Protein 6ZK3 (pdb70)

Structure (mmCIF, N/CA/C/O backbone):
data_6ZK3
#
_entry.id   6ZK3
#
_cell.length_a   94.810
_cell.length_b   86.710
_cell.length_c   131.910
_cell.angle_alpha   90.000
_cell.angle_beta   99.440
_cell.angle_gamma   90.000
#
_symmetry.space_group_name_H-M   'P 1 21 1'
#
loop_
_entity.id
_entity.type
_entity.pdbx_description
1 polymer 'Pyrimidine-specific ribonucleoside hydrolase rihA'
2 non-polymer 'CALCIUM ION'
3 non-polymer alpha-D-ribofuranose
4 non-polymer 1,2-ETHANEDIOL
5 non-polymer 'TRIETHYLENE GLYCOL'
6 non-polymer DI(HYDROXYETHYL)ETHER
7 water water
#
loop_
_atom_site.group_PDB
_atom_site.id
_atom_site.type_symbol
_atom_site.label_atom_id
_atom_site.label_alt_id
_atom_site.label_comp_id
_atom_site.label_asym_id
_atom_site.label_entity_id
_atom_site.label_seq_id
_atom_site.pdbx_PDB_ins_code
_atom_site.Cartn_x
_atom_site.Cartn_y
_atom_site.Cartn_z
_atom_site.occupancy
_atom_site.B_iso_or_equiv
_atom_site.auth_seq_id
_atom_site.auth_comp_id
_atom_site.auth_asym_id
_atom_site.auth_atom_id
_atom_site.pdbx_PDB_model_num
ATOM 1 N N . GLN A 1 25 ? 13.592 22.130 36.451 1.00 52.48 7 GLN A N 1
ATOM 2 C CA . GLN A 1 25 ? 12.254 21.687 36.842 1.00 52.47 7 GLN A CA 1
ATOM 3 C C . GLN A 1 25 ? 12.187 20.200 37.211 1.00 52.84 7 GLN A C 1
ATOM 4 O O . GLN A 1 25 ? 11.586 19.882 38.235 1.00 52.98 7 GLN A O 1
ATOM 6 N N . ILE A 1 26 ? 12.772 19.289 36.385 1.00 45.71 8 ILE A N 1
ATOM 7 C CA . ILE A 1 26 ? 12.719 17.853 36.693 1.00 43.73 8 ILE A CA 1
ATOM 8 C C . ILE A 1 26 ? 14.032 17.345 37.330 1.00 42.19 8 ILE A C 1
ATOM 9 O O . ILE A 1 26 ? 15.044 18.051 37.283 1.00 41.69 8 ILE A O 1
ATOM 14 N N . ARG A 1 27 ? 13.986 16.132 37.939 1.00 35.11 9 ARG A N 1
ATOM 15 C CA . ARG A 1 27 ? 15.126 15.467 38.578 1.00 33.82 9 ARG A CA 1
ATOM 16 C C . ARG A 1 27 ? 16.162 15.110 37.525 1.00 35.15 9 ARG A C 1
ATOM 17 O O . ARG A 1 27 ? 15.825 14.533 36.479 1.00 33.76 9 ARG A O 1
ATOM 25 N N . ARG A 1 28 ? 17.421 15.445 37.823 1.00 29.28 10 ARG A N 1
ATOM 26 C CA . ARG A 1 28 ? 18.548 15.208 36.937 1.00 27.75 10 ARG A CA 1
ATOM 27 C C . ARG A 1 28 ? 19.414 14.045 37.435 1.00 30.55 10 ARG A C 1
ATOM 28 O O . ARG A 1 28 ? 19.789 14.042 38.597 1.00 31.75 10 ARG A O 1
ATOM 36 N N . ASP A 1 29 ? 19.696 13.050 36.568 1.00 25.41 11 ASP A N 1
ATOM 37 C CA . ASP A 1 29 ? 20.571 11.905 36.849 1.00 24.85 11 ASP A CA 1
ATOM 38 C C . ASP A 1 29 ? 22.018 12.266 36.492 1.00 24.75 11 ASP A C 1
ATOM 39 O O . ASP A 1 29 ? 22.271 12.736 35.378 1.00 22.49 11 ASP A O 1
ATOM 44 N N . LYS A 1 30 ? 22.966 12.051 37.445 1.00 21.22 12 LYS A N 1
ATOM 45 C CA . LYS A 1 30 ? 24.379 12.369 37.215 1.00 19.30 12 LYS A CA 1
ATOM 46 C C . LYS A 1 30 ? 25.010 11.422 36.209 1.00 21.96 12 LYS A C 1
ATOM 47 O O . LYS A 1 30 ? 24.814 10.207 36.275 1.00 21.23 12 LYS A O 1
ATOM 53 N N . LEU A 1 31 ? 25.773 11.994 35.277 1.00 18.02 13 LEU A N 1
ATOM 54 C CA . LEU A 1 31 ? 26.390 11.225 34.226 1.00 17.06 13 LEU A CA 1
ATOM 55 C C . LEU A 1 31 ? 27.776 11.753 33.913 1.00 20.21 13 LEU A C 1
ATOM 56 O O . LEU A 1 31 ? 27.951 12.959 33.765 1.00 19.96 13 LEU A O 1
ATOM 61 N N . ILE A 1 32 ? 28.737 10.822 33.749 1.00 16.18 14 ILE A N 1
ATOM 62 C CA . ILE A 1 32 ? 30.076 11.128 33.258 1.00 15.50 14 ILE A CA 1
ATOM 63 C C . ILE A 1 32 ? 30.130 10.481 31.867 1.00 19.82 14 ILE A C 1
ATOM 64 O O . ILE A 1 32 ? 29.759 9.304 31.712 1.00 19.24 14 ILE A O 1
ATOM 69 N N . ILE A 1 33 ? 30.586 11.229 30.866 1.00 17.13 15 ILE A N 1
ATOM 70 C CA . ILE A 1 33 ? 30.746 10.663 29.518 1.00 16.34 15 ILE A CA 1
ATOM 71 C C . ILE A 1 33 ? 32.224 10.481 29.244 1.00 19.80 15 ILE A C 1
ATOM 72 O O . ILE A 1 33 ? 32.959 11.463 29.292 1.00 20.86 15 ILE A O 1
ATOM 77 N N . ASP A 1 34 ? 32.662 9.221 28.975 1.00 16.24 16 ASP A N 1
ATOM 78 C CA . ASP A 1 34 ? 34.052 8.884 28.646 1.00 15.63 16 ASP A CA 1
ATOM 79 C C . ASP A 1 34 ? 34.052 8.748 27.129 1.00 19.87 16 ASP A C 1
ATOM 80 O O . ASP A 1 34 ? 33.269 7.983 26.577 1.00 18.72 16 ASP A O 1
ATOM 85 N N . THR A 1 35 ? 34.856 9.563 26.437 1.00 18.02 17 THR A N 1
ATOM 86 C CA . THR A 1 35 ? 34.659 9.732 25.007 1.00 16.30 17 THR A CA 1
ATOM 87 C C . THR A 1 35 ? 35.915 10.076 24.216 1.00 18.70 17 THR A C 1
ATOM 88 O O . THR A 1 35 ? 36.855 10.678 24.758 1.00 17.44 17 THR A O 1
ATOM 92 N N . ASP A 1 36 ? 35.880 9.779 22.902 1.00 15.72 18 ASP A N 1
ATOM 93 C CA . ASP A 1 36 ? 36.978 10.082 21.972 1.00 14.85 18 ASP A CA 1
ATOM 94 C C . ASP A 1 36 ? 36.391 10.960 20.847 1.00 19.22 18 ASP A C 1
ATOM 95 O O . ASP A 1 36 ? 36.336 10.514 19.698 1.00 17.36 18 ASP A O 1
ATOM 100 N N . PRO A 1 37 ? 35.915 12.194 21.148 1.00 16.95 19 PRO A N 1
ATOM 101 C CA . PRO A 1 37 ? 35.231 12.975 20.100 1.00 16.07 19 PRO A CA 1
ATOM 102 C C . PRO A 1 37 ? 36.120 13.412 18.946 1.00 20.58 19 PRO A C 1
ATOM 103 O O . PRO A 1 37 ? 37.079 14.140 19.184 1.00 20.69 19 PRO A O 1
ATOM 107 N N . GLY A 1 38 ? 35.815 12.987 17.703 1.00 17.89 20 GLY A N 1
ATOM 108 C CA . GLY A 1 38 ? 34.754 12.054 17.318 1.00 16.17 20 GLY A CA 1
ATOM 109 C C . GLY A 1 38 ? 33.458 12.720 16.918 1.00 18.27 20 GLY A C 1
ATOM 110 O O . GLY A 1 38 ? 32.898 13.497 17.699 1.00 17.01 20 GLY A O 1
ATOM 111 N N . ILE A 1 39 ? 32.966 12.411 15.707 1.00 14.81 21 ILE A N 1
ATOM 112 C CA . ILE A 1 39 ? 31.757 13.032 15.152 1.00 15.43 21 ILE A CA 1
ATOM 113 C C . ILE A 1 39 ? 30.503 12.573 15.884 1.00 17.90 21 ILE A C 1
ATOM 114 O O . ILE A 1 39 ? 29.723 13.421 16.302 1.00 17.88 21 ILE A O 1
ATOM 119 N N . ASP A 1 40 ? 30.272 11.253 15.995 1.00 16.17 22 ASP A N 1
ATOM 120 C CA . ASP A 1 40 ? 29.078 10.773 16.707 1.00 17.13 22 ASP A CA 1
ATOM 121 C C . ASP A 1 40 ? 29.192 11.008 18.212 1.00 19.65 22 ASP A C 1
ATOM 122 O O . ASP A 1 40 ? 28.176 11.276 18.852 1.00 17.73 22 ASP A O 1
ATOM 127 N N . ASP A 1 41 ? 30.419 10.982 18.781 1.00 16.28 23 ASP A N 1
ATOM 128 C CA . ASP A 1 41 ? 30.598 11.369 20.199 1.00 15.70 23 ASP A CA 1
ATOM 129 C C . ASP A 1 41 ? 30.128 12.840 20.369 1.00 17.68 23 ASP A C 1
ATOM 130 O O . ASP A 1 41 ? 29.423 13.144 21.315 1.00 16.29 23 ASP A O 1
ATOM 135 N N . SER A 1 42 ? 30.537 13.746 19.444 1.00 16.01 24 SER A N 1
ATOM 136 C CA . SER A 1 42 ? 30.171 15.167 19.509 1.00 16.07 24 SER A CA 1
ATOM 137 C C . SER A 1 42 ? 28.670 15.365 19.464 1.00 20.18 24 SER A C 1
ATOM 138 O O . SER A 1 42 ? 28.130 16.152 20.247 1.00 18.03 24 SER A O 1
ATOM 141 N N . MET A 1 43 ? 27.994 14.629 18.565 1.00 18.81 25 MET A N 1
ATOM 142 C CA . MET A 1 43 ? 26.532 14.667 18.445 1.00 20.03 25 MET A CA 1
ATOM 143 C C . MET A 1 43 ? 25.928 14.254 19.800 1.00 21.17 25 MET A C 1
ATOM 144 O O . MET A 1 43 ? 25.050 14.932 20.299 1.00 20.02 25 MET A O 1
ATOM 149 N N . THR A 1 44 ? 26.438 13.154 20.396 1.00 16.55 26 THR A N 1
ATOM 150 C CA . THR A 1 44 ? 25.931 12.618 21.667 1.00 16.56 26 THR A CA 1
ATOM 151 C C . THR A 1 44 ? 26.112 13.609 22.809 1.00 20.52 26 THR A C 1
ATOM 152 O O . THR A 1 44 ? 25.189 13.788 23.602 1.00 21.16 26 THR A O 1
ATOM 156 N N . ILE A 1 45 ? 27.308 14.205 22.922 1.00 16.65 27 ILE A N 1
ATOM 157 C CA . ILE A 1 45 ? 27.614 15.177 23.984 1.00 16.69 27 ILE A CA 1
ATOM 158 C C . ILE A 1 45 ? 26.681 16.388 23.892 1.00 20.23 27 ILE A C 1
ATOM 159 O O . ILE A 1 45 ? 26.142 16.811 24.908 1.00 19.83 27 ILE A O 1
ATOM 164 N N . LEU A 1 46 ? 26.472 16.920 22.672 1.00 17.45 28 LEU A N 1
ATOM 165 C CA . LEU A 1 46 ? 25.576 18.063 22.489 1.00 18.03 28 LEU A CA 1
ATOM 166 C C . LEU A 1 46 ? 24.121 17.689 22.805 1.00 22.31 28 LEU A C 1
ATOM 167 O O . LEU A 1 46 ? 23.416 18.494 23.406 1.00 23.05 28 LEU A O 1
ATOM 172 N N . MET A 1 47 ? 23.700 16.445 22.494 1.00 18.93 29 MET A N 1
ATOM 173 C CA . MET A 1 47 ? 22.365 15.938 22.862 1.00 18.97 29 MET A CA 1
ATOM 174 C C . MET A 1 47 ? 22.262 15.871 24.392 1.00 23.26 29 MET A C 1
ATOM 175 O O . MET A 1 47 ? 21.252 16.277 24.962 1.00 24.34 29 MET A O 1
ATOM 180 N N . ALA A 1 48 ? 23.302 15.330 25.045 1.00 19.52 30 ALA A N 1
ATOM 181 C CA . ALA A 1 48 ? 23.315 15.151 26.497 1.00 20.10 30 ALA A CA 1
ATOM 182 C C . ALA A 1 48 ? 23.230 16.490 27.217 1.00 23.55 30 ALA A C 1
ATOM 183 O O . ALA A 1 48 ? 22.489 16.596 28.180 1.00 24.44 30 ALA A O 1
ATOM 185 N N . PHE A 1 49 ? 23.918 17.540 26.717 1.00 21.69 31 PHE A N 1
ATOM 186 C CA . PHE A 1 49 ? 23.817 18.869 27.338 1.00 23.18 31 PHE A CA 1
ATOM 187 C C . PHE A 1 49 ? 22.397 19.459 27.204 1.00 27.26 31 PHE A C 1
ATOM 188 O O . PHE A 1 49 ? 22.020 20.326 27.993 1.00 28.52 31 PHE A O 1
ATOM 196 N N . ARG A 1 50 ? 21.605 18.977 26.215 1.00 23.71 32 ARG A N 1
ATOM 197 C CA . ARG A 1 50 ? 20.232 19.466 25.986 1.00 25.44 32 ARG A CA 1
ATOM 198 C C . ARG A 1 50 ? 19.162 18.652 26.722 1.00 29.23 32 ARG A C 1
ATOM 199 O O . ARG A 1 50 ? 18.031 19.130 26.869 1.00 28.24 32 ARG A O 1
ATOM 207 N N . ALA A 1 51 ? 19.497 17.423 27.152 1.00 23.66 33 ALA A N 1
ATOM 208 C CA . ALA A 1 51 ? 18.559 16.536 27.831 1.00 22.85 33 ALA A CA 1
ATOM 209 C C . ALA A 1 51 ? 18.263 17.057 29.234 1.00 27.24 33 ALA A C 1
ATOM 210 O O . ALA A 1 51 ? 19.160 17.127 30.069 1.00 26.64 33 ALA A O 1
ATOM 212 N N . PRO A 1 52 ? 17.013 17.461 29.513 1.00 26.40 34 PRO A N 1
ATOM 213 C CA . PRO A 1 52 ? 16.726 18.029 30.841 1.00 27.07 34 PRO A CA 1
ATOM 214 C C . PRO A 1 52 ? 16.850 17.065 32.023 1.00 29.03 34 PRO A C 1
ATOM 215 O O . PRO A 1 52 ? 16.989 17.537 33.150 1.00 30.12 34 PRO A O 1
ATOM 219 N N . SER A 1 53 ? 16.795 15.740 31.789 1.00 23.67 35 SER A N 1
ATOM 220 C CA . SER A 1 53 ? 16.873 14.762 32.874 1.00 23.15 35 SER A CA 1
ATOM 221 C C . SER A 1 53 ? 18.312 14.352 33.199 1.00 26.41 35 SER A C 1
ATOM 222 O O . SER A 1 53 ? 18.519 13.498 34.055 1.00 26.48 35 SER A O 1
ATOM 225 N N . VAL A 1 54 ? 19.300 14.965 32.531 1.00 23.39 36 VAL A N 1
ATOM 226 C CA . VAL A 1 54 ? 20.705 14.616 32.724 1.00 22.49 36 VAL A CA 1
ATOM 227 C C . VAL A 1 54 ? 21.497 15.763 33.338 1.00 25.22 36 VAL A C 1
ATOM 228 O O . VAL A 1 54 ? 21.333 16.913 32.927 1.00 25.16 36 VAL A O 1
ATOM 232 N N . GLU A 1 55 ? 22.417 15.429 34.264 1.00 21.84 37 GLU A N 1
ATOM 233 C CA . GLU A 1 55 ? 23.377 16.385 34.796 1.00 21.25 37 GLU A CA 1
ATOM 234 C C . GLU A 1 55 ? 24.742 15.831 34.426 1.00 23.28 37 GLU A C 1
ATOM 235 O O . GLU A 1 55 ? 25.191 14.837 35.014 1.00 22.08 37 GLU A O 1
ATOM 241 N N . ILE A 1 56 ? 25.393 16.465 33.435 1.00 19.52 38 ILE A N 1
ATOM 242 C CA . ILE A 1 56 ? 26.732 16.047 33.022 1.00 19.99 38 ILE A CA 1
ATOM 243 C C . ILE A 1 56 ? 27.709 16.542 34.063 1.00 24.16 38 ILE A C 1
ATOM 244 O O . ILE A 1 56 ? 27.902 17.745 34.204 1.00 24.99 38 ILE A O 1
ATOM 249 N N . ILE A 1 57 ? 28.310 15.629 34.817 1.00 21.89 39 ILE A N 1
ATOM 250 C CA . ILE A 1 57 ? 29.231 16.080 35.861 1.00 23.94 39 ILE A CA 1
ATOM 251 C C . ILE A 1 57 ? 30.684 16.148 35.340 1.00 24.87 39 ILE A C 1
ATOM 252 O O . ILE A 1 57 ? 31.525 16.773 35.968 1.00 25.14 39 ILE A O 1
ATOM 257 N N . GLY A 1 58 ? 30.932 15.596 34.160 1.00 20.59 40 GLY A N 1
ATOM 258 C CA . GLY A 1 58 ? 32.241 15.725 33.530 1.00 19.30 40 GLY A CA 1
ATOM 259 C C . GLY A 1 58 ? 32.363 14.922 32.257 1.00 21.54 40 GLY A C 1
ATOM 260 O O . GLY A 1 58 ? 31.577 13.995 32.010 1.00 19.78 40 GLY A O 1
ATOM 261 N N . LEU A 1 59 ? 33.359 15.276 31.447 1.00 17.82 41 LEU A N 1
ATOM 262 C CA . LEU A 1 59 ? 33.723 14.556 30.234 1.00 16.65 41 LEU A CA 1
ATOM 263 C C . LEU A 1 59 ? 35.120 14.013 30.484 1.00 20.57 41 LEU A C 1
ATOM 264 O O . LEU A 1 59 ? 35.988 14.744 30.972 1.00 21.63 41 LEU A O 1
ATOM 269 N N . THR A 1 60 ? 35.324 12.731 30.222 1.00 15.82 42 THR A N 1
ATOM 270 C CA . THR A 1 60 ? 36.662 12.132 30.416 1.00 15.40 42 THR A CA 1
ATOM 271 C C . THR A 1 60 ? 37.081 11.694 29.052 1.00 19.15 42 THR A C 1
ATOM 272 O O . THR A 1 60 ? 36.274 11.112 28.334 1.00 20.69 42 THR A O 1
ATOM 276 N N . THR A 1 61 ? 38.320 11.972 28.658 1.00 14.81 43 THR A N 1
ATOM 277 C CA . THR A 1 61 ? 38.696 11.718 27.264 1.00 14.63 43 THR A CA 1
ATOM 278 C C . THR A 1 61 ? 39.641 10.572 27.059 1.00 17.21 43 THR A C 1
ATOM 279 O O . THR A 1 61 ? 40.441 10.253 27.923 1.00 16.38 43 THR A O 1
ATOM 283 N N . ILE A 1 62 ? 39.561 9.965 25.865 1.00 14.67 44 ILE A N 1
ATOM 284 C CA . ILE A 1 62 ? 40.373 8.804 25.490 1.00 13.95 44 ILE A CA 1
ATOM 285 C C . ILE A 1 62 ? 40.660 8.888 23.996 1.00 17.52 44 ILE A C 1
ATOM 286 O O . ILE A 1 62 ? 39.994 9.643 23.282 1.00 16.63 44 ILE A O 1
ATOM 291 N N . PHE A 1 63 ? 41.660 8.130 23.523 1.00 14.41 45 PHE A N 1
ATOM 292 C CA . PHE A 1 63 ? 42.016 8.091 22.100 1.00 14.92 45 PHE A CA 1
ATOM 293 C C . PHE A 1 63 ? 41.008 7.214 21.339 1.00 18.69 45 PHE A C 1
ATOM 294 O O . PHE A 1 63 ? 40.192 6.553 21.980 1.00 17.84 45 PHE A O 1
ATOM 302 N N . GLY A 1 64 ? 41.196 7.087 20.018 1.00 16.78 46 GLY A N 1
ATOM 303 C CA . GLY A 1 64 ? 40.397 6.192 19.183 1.00 17.32 46 GLY A CA 1
ATOM 304 C C . GLY A 1 64 ? 40.117 6.827 17.840 1.00 20.11 46 GLY A C 1
ATOM 305 O O . GLY A 1 64 ? 40.779 6.529 16.846 1.00 20.07 46 GLY A O 1
ATOM 306 N N . ASN A 1 65 ? 39.143 7.723 17.814 1.00 15.99 47 ASN A N 1
ATOM 307 C CA . ASN A 1 65 ? 38.778 8.482 16.623 1.00 16.60 47 ASN A CA 1
ATOM 308 C C . ASN A 1 65 ? 39.830 9.527 16.311 1.00 20.40 47 ASN A C 1
ATOM 309 O O . ASN A 1 65 ? 39.925 9.993 15.168 1.00 20.48 47 ASN A O 1
ATOM 314 N N . VAL A 1 66 ? 40.606 9.906 17.345 1.00 17.01 48 VAL A N 1
ATOM 315 C CA . VAL A 1 66 ? 41.618 10.970 17.293 1.00 16.33 48 VAL A CA 1
ATOM 316 C C . VAL A 1 66 ? 42.545 10.694 18.506 1.00 19.27 48 VAL A C 1
ATOM 317 O O . VAL A 1 66 ? 42.157 9.947 19.403 1.00 17.91 48 VAL A O 1
ATOM 321 N N . ASP A 1 67 ? 43.749 11.279 18.531 1.00 18.89 49 ASP A N 1
ATOM 322 C CA . ASP A 1 67 ? 44.614 11.063 19.690 1.00 18.38 49 ASP A CA 1
ATOM 323 C C . ASP A 1 67 ? 43.958 11.671 20.944 1.00 19.41 49 ASP A C 1
ATOM 324 O O . ASP A 1 67 ? 43.074 12.515 20.814 1.00 17.55 49 ASP A O 1
ATOM 329 N N . THR A 1 68 ? 44.350 11.218 22.144 1.00 18.16 50 THR A N 1
ATOM 330 C CA . THR A 1 68 ? 43.734 11.749 23.375 1.00 16.74 50 THR A CA 1
ATOM 331 C C . THR A 1 68 ? 43.809 13.274 23.475 1.00 19.76 50 THR A C 1
ATOM 332 O O . THR A 1 68 ? 42.834 13.886 23.887 1.00 18.41 50 THR A O 1
ATOM 336 N N . LYS A 1 69 ? 44.941 13.876 23.103 1.00 17.31 51 LYS A N 1
ATOM 337 C CA . LYS A 1 69 ? 45.077 15.339 23.157 1.00 18.44 51 LYS A CA 1
ATOM 338 C C . LYS A 1 69 ? 44.027 16.006 22.265 1.00 20.85 51 LYS A C 1
ATOM 339 O O . LYS A 1 69 ? 43.439 16.994 22.688 1.00 20.39 51 LYS A O 1
ATOM 345 N N . GLY A 1 70 ? 43.765 15.428 21.089 1.00 16.72 52 GLY A N 1
ATOM 346 C CA . GLY A 1 70 ? 42.745 15.924 20.163 1.00 17.23 52 GLY A CA 1
ATOM 347 C C . GLY A 1 70 ? 41.344 15.755 20.711 1.00 19.78 52 GLY A C 1
ATOM 348 O O . GLY A 1 70 ? 40.476 16.614 20.495 1.00 19.26 52 GLY A O 1
ATOM 349 N N . ALA A 1 71 ? 41.110 14.644 21.417 1.00 15.70 53 ALA A N 1
ATOM 350 C CA . ALA A 1 71 ? 39.810 14.370 22.043 1.00 15.72 53 ALA A CA 1
ATOM 351 C C . ALA A 1 71 ? 39.545 15.391 23.142 1.00 18.97 53 ALA A C 1
ATOM 352 O O . ALA A 1 71 ? 38.428 15.911 23.252 1.00 17.14 53 ALA A O 1
ATOM 354 N N . THR A 1 72 ? 40.592 15.716 23.948 1.00 15.94 54 THR A N 1
ATOM 355 C CA . THR A 1 72 ? 40.461 16.721 25.023 1.00 13.98 54 THR A CA 1
ATOM 356 C C . THR A 1 72 ? 40.133 18.080 24.430 1.00 17.69 54 THR A C 1
ATOM 357 O O . THR A 1 72 ? 39.232 18.766 24.920 1.00 17.70 54 THR A O 1
ATOM 361 N N . ARG A 1 73 ? 40.826 18.442 23.341 1.00 16.67 55 ARG A N 1
ATOM 362 C CA . ARG A 1 73 ? 40.593 19.709 22.644 1.00 17.33 55 ARG A CA 1
ATOM 363 C C . ARG A 1 73 ? 39.131 19.796 22.198 1.00 18.53 55 ARG A C 1
ATOM 364 O O . ARG A 1 73 ? 38.481 20.801 22.474 1.00 18.05 55 ARG A O 1
ATOM 372 N N . ASN A 1 74 ? 38.608 18.732 21.539 1.00 17.33 56 ASN A N 1
ATOM 373 C CA . ASN A 1 74 ? 37.205 18.704 21.105 1.00 17.21 56 ASN A CA 1
ATOM 374 C C . ASN A 1 74 ? 36.242 18.739 22.254 1.00 19.70 56 ASN A C 1
ATOM 375 O O . ASN A 1 74 ? 35.220 19.396 22.141 1.00 18.79 56 ASN A O 1
ATOM 380 N N . ALA A 1 75 ? 36.522 18.000 23.327 1.00 18.32 57 ALA A N 1
ATOM 381 C CA . ALA A 1 75 ? 35.626 17.991 24.496 1.00 18.77 57 ALA A CA 1
ATOM 382 C C . ALA A 1 75 ? 35.525 19.384 25.125 1.00 20.98 57 ALA A C 1
ATOM 383 O O . ALA A 1 75 ? 34.430 19.831 25.445 1.00 19.87 57 ALA A O 1
ATOM 385 N N . LEU A 1 76 ? 36.663 20.097 25.253 1.00 18.79 58 LEU A N 1
ATOM 386 C CA . LEU A 1 76 ? 36.641 21.454 25.811 1.00 17.01 58 LEU A CA 1
ATOM 387 C C . LEU A 1 76 ? 35.840 22.387 24.895 1.00 21.20 58 LEU A C 1
ATOM 388 O O . LEU A 1 76 ? 35.022 23.166 25.375 1.00 20.43 58 LEU A O 1
ATOM 393 N N . LEU A 1 77 ? 36.026 22.243 23.564 1.00 18.36 59 LEU A N 1
ATOM 394 C CA . LEU A 1 77 ? 35.283 23.046 22.595 1.00 18.50 59 LEU A CA 1
ATOM 395 C C . LEU A 1 77 ? 33.778 22.752 22.633 1.00 21.92 59 LEU A C 1
ATOM 396 O O . LEU A 1 77 ? 32.978 23.676 22.461 1.00 22.93 59 LEU A O 1
ATOM 401 N N . LEU A 1 78 ? 33.384 21.494 22.888 1.00 19.19 60 LEU A N 1
ATOM 402 C CA . LEU A 1 78 ? 31.955 21.148 22.977 1.00 18.54 60 LEU A CA 1
ATOM 403 C C . LEU A 1 78 ? 31.325 21.774 24.205 1.00 21.89 60 LEU A C 1
ATOM 404 O O . LEU A 1 78 ? 30.177 22.235 24.130 1.00 21.51 60 LEU A O 1
ATOM 409 N N . CYS A 1 79 ? 32.059 21.797 25.343 1.00 19.57 61 CYS A N 1
ATOM 410 C CA . CYS A 1 79 ? 31.550 22.447 26.560 1.00 20.02 61 CYS A CA 1
ATOM 411 C C . CYS A 1 79 ? 31.325 23.928 26.287 1.00 24.73 61 CYS A C 1
ATOM 412 O O . CYS A 1 79 ? 30.303 24.468 26.705 1.00 24.95 61 CYS A O 1
ATOM 415 N N . GLU A 1 80 ? 32.250 24.566 25.549 1.00 21.78 62 GLU A N 1
ATOM 416 C CA . GLU A 1 80 ? 32.122 25.986 25.191 1.00 22.64 62 GLU A CA 1
ATOM 417 C C . GLU A 1 80 ? 30.929 26.205 24.253 1.00 25.38 62 GLU A C 1
ATOM 418 O O . GLU A 1 80 ? 30.144 27.132 24.453 1.00 24.80 62 GLU A O 1
ATOM 424 N N . ARG A 1 81 ? 30.784 25.334 23.238 1.00 22.62 63 ARG A N 1
ATOM 425 C CA . ARG A 1 81 ? 29.694 25.422 22.250 1.00 21.52 63 ARG A CA 1
ATOM 426 C C . ARG A 1 81 ? 28.327 25.223 22.904 1.00 23.90 63 ARG A C 1
ATOM 427 O O . ARG A 1 81 ? 27.350 25.858 22.508 1.00 24.74 63 ARG A O 1
ATOM 435 N N . ALA A 1 82 ? 28.261 24.360 23.920 1.00 21.20 64 ALA A N 1
ATOM 436 C CA . ALA A 1 82 ? 27.010 24.083 24.633 1.00 21.35 64 ALA A CA 1
ATOM 437 C C . ALA A 1 82 ? 26.667 25.167 25.671 1.00 28.75 64 ALA A C 1
ATOM 438 O O . ALA A 1 82 ? 25.583 25.137 26.251 1.00 29.91 64 ALA A O 1
ATOM 440 N N . GLY A 1 83 ? 27.589 26.100 25.886 1.00 25.91 65 GLY A N 1
ATOM 441 C CA . GLY A 1 83 ? 27.404 27.194 26.834 1.00 26.77 65 GLY A CA 1
ATOM 442 C C . GLY A 1 83 ? 27.658 26.793 28.272 1.00 32.04 65 GLY A C 1
ATOM 443 O O . GLY A 1 83 ? 27.114 27.420 29.189 1.00 32.14 65 GLY A O 1
ATOM 444 N N . CYS A 1 84 ? 28.483 25.740 28.487 1.00 27.87 66 CYS A N 1
ATOM 445 C CA . CYS A 1 84 ? 28.826 25.228 29.822 1.00 29.83 66 CYS A CA 1
ATOM 446 C C . CYS A 1 84 ? 30.354 25.003 29.944 1.00 30.51 66 CYS A C 1
ATOM 447 O O . CYS A 1 84 ? 30.773 23.872 30.212 1.00 26.65 66 CYS A O 1
ATOM 450 N N . PRO A 1 85 ? 31.198 26.064 29.817 1.00 28.78 67 PRO A N 1
ATOM 451 C CA . PRO A 1 85 ? 32.659 25.858 29.896 1.00 28.25 67 PRO A CA 1
ATOM 452 C C . PRO A 1 85 ? 33.185 25.455 31.270 1.00 31.76 67 PRO A C 1
ATOM 453 O O . PRO A 1 85 ? 34.359 25.084 31.388 1.00 31.80 67 PRO A O 1
ATOM 457 N N . GLU A 1 86 ? 32.311 25.487 32.287 1.00 28.17 68 GLU A N 1
ATOM 458 C CA . GLU A 1 86 ? 32.619 25.106 33.662 1.00 28.51 68 GLU A CA 1
ATOM 459 C C . GLU A 1 86 ? 32.551 23.585 33.870 1.00 30.55 68 GLU A C 1
ATOM 460 O O . GLU A 1 86 ? 33.056 23.102 34.884 1.00 30.01 68 GLU A O 1
ATOM 466 N N . VAL A 1 87 ? 31.933 22.832 32.916 1.00 25.06 69 VAL A N 1
ATOM 467 C CA . VAL A 1 87 ? 31.837 21.366 33.013 1.00 22.45 69 VAL A CA 1
ATOM 468 C C . VAL A 1 87 ? 33.261 20.803 32.903 1.00 24.73 69 VAL A C 1
ATOM 469 O O . VAL A 1 87 ? 33.932 21.077 31.916 1.00 25.51 69 VAL A O 1
ATOM 473 N N . PRO A 1 88 ? 33.749 20.070 33.922 1.00 21.76 70 PRO A N 1
ATOM 474 C CA . PRO A 1 88 ? 35.145 19.614 33.872 1.00 22.31 70 PRO A CA 1
ATOM 475 C C . PRO A 1 88 ? 35.430 18.626 32.750 1.00 22.19 70 PRO A C 1
ATOM 476 O O . PRO A 1 88 ? 34.606 17.766 32.454 1.00 21.54 70 PRO A O 1
ATOM 480 N N . VAL A 1 89 ? 36.602 18.776 32.129 1.00 18.25 71 VAL A N 1
ATOM 481 C CA . VAL A 1 89 ? 37.104 17.849 31.136 1.00 17.19 71 VAL A CA 1
ATOM 482 C C . VAL A 1 89 ? 38.393 17.255 31.718 1.00 21.31 71 VAL A C 1
ATOM 483 O O . VAL A 1 89 ? 39.327 17.999 32.025 1.00 20.73 71 VAL A O 1
ATOM 487 N N . ALA A 1 90 ? 38.412 15.925 31.931 1.00 18.21 72 ALA A N 1
ATOM 488 C CA . ALA A 1 90 ? 39.583 15.273 32.501 1.00 18.39 72 ALA A CA 1
ATOM 489 C C . ALA A 1 90 ? 40.218 14.403 31.416 1.00 20.85 72 ALA A C 1
ATOM 490 O O . ALA A 1 90 ? 39.572 13.485 30.886 1.00 19.35 72 ALA A O 1
ATOM 492 N N . GLU A 1 91 ? 41.490 14.678 31.112 1.00 17.94 73 GLU A N 1
ATOM 493 C CA . GLU A 1 91 ? 42.208 13.937 30.085 1.00 17.96 73 GLU A CA 1
ATOM 494 C C . GLU A 1 91 ? 42.620 12.561 30.579 1.00 20.58 73 GLU A C 1
ATOM 495 O O . GLU A 1 91 ? 43.215 12.429 31.654 1.00 18.33 73 GLU A O 1
ATOM 501 N N . GLY A 1 92 ? 42.354 11.564 29.750 1.00 17.22 74 GLY A N 1
ATOM 502 C CA . GLY A 1 92 ? 42.673 10.184 30.090 1.00 16.65 74 GLY A CA 1
ATOM 503 C C . GLY A 1 92 ? 43.964 9.675 29.488 1.00 20.24 74 GLY A C 1
ATOM 504 O O . GLY A 1 92 ? 44.868 10.444 29.144 1.00 19.49 74 GLY A O 1
ATOM 505 N N . SER A 1 93 ? 44.056 8.361 29.397 1.00 18.35 75 SER A N 1
ATOM 506 C CA . SER A 1 93 ? 45.257 7.686 28.912 1.00 17.30 75 SER A CA 1
ATOM 507 C C . SER A 1 93 ? 45.541 8.041 27.454 1.00 20.46 75 SER A C 1
ATOM 508 O O . SER A 1 93 ? 44.611 8.188 26.660 1.00 20.11 75 SER A O 1
ATOM 511 N N . HIS A 1 94 ? 46.834 8.172 27.108 1.00 19.07 76 HIS A N 1
ATOM 512 C CA . HIS A 1 94 ? 47.260 8.443 25.732 1.00 20.09 76 HIS A CA 1
ATOM 513 C C . HIS A 1 94 ? 47.477 7.158 24.940 1.00 20.40 76 HIS A C 1
ATOM 514 O O . HIS A 1 94 ? 47.677 7.220 23.730 1.00 18.82 76 HIS A O 1
ATOM 521 N N . GLU A 1 95 ? 47.447 6.004 25.612 1.00 16.59 77 GLU A N 1
ATOM 522 C CA . GLU A 1 95 ? 47.705 4.713 24.969 1.00 16.97 77 GLU A CA 1
ATOM 523 C C . GLU A 1 95 ? 46.885 3.619 25.637 1.00 20.08 77 GLU A C 1
ATOM 524 O O . GLU A 1 95 ? 46.487 3.788 26.806 1.00 17.82 77 GLU A O 1
ATOM 530 N N . PRO A 1 96 ? 46.671 2.467 24.958 1.00 17.04 78 PRO A N 1
ATOM 531 C CA . PRO A 1 96 ? 45.947 1.368 25.619 1.00 16.35 78 PRO A CA 1
ATOM 532 C C . PRO A 1 96 ? 46.775 0.750 26.754 1.00 19.60 78 PRO A C 1
ATOM 533 O O . PRO A 1 96 ? 47.995 1.019 26.910 1.00 17.01 78 PRO A O 1
ATOM 537 N N . LEU A 1 97 ? 46.135 -0.124 27.546 1.00 16.65 79 LEU A N 1
ATOM 538 C CA . LEU A 1 97 ? 46.858 -0.765 28.638 1.00 17.91 79 LEU A CA 1
ATOM 539 C C . LEU A 1 97 ? 48.104 -1.547 28.181 1.00 20.82 79 LEU A C 1
ATOM 540 O O . LEU A 1 97 ? 49.099 -1.546 28.896 1.00 21.86 79 LEU A O 1
ATOM 545 N N . LYS A 1 98 ? 48.058 -2.182 26.994 1.00 18.20 80 LYS A N 1
ATOM 546 C CA . LYS A 1 98 ? 49.226 -2.922 26.465 1.00 19.05 80 LYS A CA 1
ATOM 547 C C . LYS A 1 98 ? 50.346 -2.001 25.973 1.00 22.28 80 LYS A C 1
ATOM 548 O O . LYS A 1 98 ? 51.461 -2.477 25.704 1.00 18.90 80 LYS A O 1
ATOM 554 N N . GLY A 1 99 ? 50.037 -0.712 25.849 1.00 19.34 81 GLY A N 1
ATOM 555 C CA . GLY A 1 99 ? 50.993 0.300 25.412 1.00 19.98 81 GLY A CA 1
ATOM 556 C C . GLY A 1 99 ? 51.086 0.473 23.912 1.00 22.91 81 GLY A C 1
ATOM 557 O O . GLY A 1 99 ? 50.669 -0.406 23.147 1.00 21.07 81 GLY A O 1
ATOM 558 N N . GLY A 1 100 ? 51.710 1.573 23.507 1.00 20.05 82 GLY A N 1
ATOM 559 C CA . GLY A 1 100 ? 51.934 1.880 22.102 1.00 20.79 82 GLY A CA 1
ATOM 560 C C . GLY A 1 100 ? 51.110 3.051 21.628 1.00 22.28 82 GLY A C 1
ATOM 561 O O . GLY A 1 100 ? 49.932 3.153 21.985 1.00 20.30 82 GLY A O 1
ATOM 562 N N . LYS A 1 101 ? 51.721 3.931 20.799 1.00 19.75 83 LYS A N 1
ATOM 563 C CA . LYS A 1 101 ? 50.991 5.096 20.276 1.00 19.12 83 LYS A CA 1
ATOM 564 C C . LYS A 1 101 ? 49.882 4.574 19.324 1.00 23.35 83 LYS A C 1
ATOM 565 O O . LYS A 1 101 ? 50.179 3.851 18.361 1.00 22.52 83 LYS A O 1
ATOM 571 N N . PRO A 1 102 ? 48.604 4.864 19.643 1.00 20.11 84 PRO A N 1
ATOM 572 C CA . PRO A 1 102 ? 47.502 4.295 18.857 1.00 19.98 84 PRO A CA 1
ATOM 573 C C . PRO A 1 102 ? 47.358 4.936 17.481 1.00 22.63 84 PRO A C 1
ATOM 574 O O . PRO A 1 102 ? 47.642 6.140 17.309 1.00 21.42 84 PRO A O 1
ATOM 578 N N . ARG A 1 103 ? 46.970 4.110 16.490 1.00 20.30 85 ARG A N 1
ATOM 579 C CA . ARG A 1 103 ? 46.651 4.593 15.146 1.00 21.43 85 ARG A CA 1
ATOM 580 C C . ARG A 1 103 ? 45.183 4.998 15.298 1.00 24.81 85 ARG A C 1
ATOM 581 O O . ARG A 1 103 ? 44.420 4.281 15.941 1.00 26.30 85 ARG A O 1
ATOM 589 N N . VAL A 1 104 ? 44.822 6.173 14.799 1.00 19.55 86 VAL A N 1
ATOM 590 C CA . VAL A 1 104 ? 43.479 6.732 15.008 1.00 18.18 86 VAL A CA 1
ATOM 591 C C . VAL A 1 104 ? 42.634 6.723 13.726 1.00 20.87 86 VAL A C 1
ATOM 592 O O . VAL A 1 104 ? 43.188 6.735 12.628 1.00 20.53 86 VAL A O 1
ATOM 596 N N . ALA A 1 105 ? 41.304 6.718 13.883 1.00 18.83 87 ALA A N 1
ATOM 597 C CA . ALA A 1 105 ? 40.346 6.637 12.761 1.00 18.64 87 ALA A CA 1
ATOM 598 C C . ALA A 1 105 ? 40.142 7.981 12.041 1.00 20.04 87 ALA A C 1
ATOM 599 O O . ALA A 1 105 ? 39.011 8.435 11.861 1.00 20.75 87 ALA A O 1
ATOM 601 N N . ASP A 1 106 ? 41.233 8.579 11.546 1.00 18.06 88 ASP A N 1
ATOM 602 C CA . ASP A 1 106 ? 41.165 9.848 10.827 1.00 19.05 88 ASP A CA 1
ATOM 603 C C . ASP A 1 106 ? 40.460 9.722 9.470 1.00 22.30 88 ASP A C 1
ATOM 604 O O . ASP A 1 106 ? 39.992 10.731 8.929 1.00 21.62 88 ASP A O 1
ATOM 609 N N . PHE A 1 107 ? 40.385 8.484 8.927 1.00 18.71 89 PHE A N 1
ATOM 610 C CA . PHE A 1 107 ? 39.696 8.204 7.663 1.00 18.90 89 PHE A CA 1
ATOM 611 C C . PHE A 1 107 ? 38.157 8.183 7.858 1.00 21.12 89 PHE A C 1
ATOM 612 O O . PHE A 1 107 ? 37.396 8.225 6.874 1.00 20.37 89 PHE A O 1
ATOM 620 N N . VAL A 1 108 ? 37.703 8.149 9.124 1.00 17.61 90 VAL A N 1
ATOM 621 C CA . VAL A 1 108 ? 36.277 8.149 9.481 1.00 17.77 90 VAL A CA 1
ATOM 622 C C . VAL A 1 108 ? 35.858 9.505 10.055 1.00 22.55 90 VAL A C 1
ATOM 623 O O . VAL A 1 108 ? 34.779 10.021 9.716 1.00 22.51 90 VAL A O 1
ATOM 627 N N . HIS A 1 109 ? 36.677 10.044 10.992 1.00 19.18 91 HIS A N 1
ATOM 628 C CA . HIS A 1 109 ? 36.352 11.275 11.716 1.00 16.13 91 HIS A CA 1
ATOM 629 C C . HIS A 1 109 ? 37.186 12.497 11.332 1.00 20.19 91 HIS A C 1
ATOM 630 O O . HIS A 1 109 ? 37.021 13.551 11.940 1.00 20.16 91 HIS A O 1
ATOM 637 N N . GLY A 1 110 ? 38.051 12.376 10.336 1.00 18.92 92 GLY A N 1
ATOM 638 C CA . GLY A 1 110 ? 38.906 13.488 9.924 1.00 19.16 92 GLY A CA 1
ATOM 639 C C . GLY A 1 110 ? 40.154 13.597 10.795 1.00 21.84 92 GLY A C 1
ATOM 640 O O . GLY A 1 110 ? 40.221 13.003 11.876 1.00 19.95 92 GLY A O 1
ATOM 641 N N . SER A 1 111 ? 41.148 14.372 10.345 1.00 18.71 93 SER A N 1
ATOM 642 C CA . SER A 1 111 ? 42.416 14.572 11.068 1.00 20.39 93 SER A CA 1
ATOM 643 C C . SER A 1 111 ? 42.246 15.282 12.410 1.00 22.39 93 SER A C 1
ATOM 644 O O . SER A 1 111 ? 43.057 15.087 13.306 1.00 20.61 93 SER A O 1
ATOM 647 N N . ASP A 1 112 ? 41.189 16.101 12.557 1.00 20.38 94 ASP A N 1
ATOM 648 C CA . ASP A 1 112 ? 40.949 16.785 13.830 1.00 19.99 94 ASP A CA 1
ATOM 649 C C . ASP A 1 112 ? 39.923 16.039 14.688 1.00 21.87 94 ASP A C 1
ATOM 650 O O . ASP A 1 112 ? 39.603 16.481 15.785 1.00 21.54 94 ASP A O 1
ATOM 655 N N . GLY A 1 113 ? 39.376 14.950 14.150 1.00 19.06 95 GLY A N 1
ATOM 656 C CA . GLY A 1 113 ? 38.387 14.134 14.833 1.00 17.85 95 GLY A CA 1
ATOM 657 C C . GLY A 1 113 ? 36.965 14.637 14.681 1.00 20.54 95 GLY A C 1
ATOM 658 O O . GLY A 1 113 ? 36.047 13.978 15.161 1.00 19.48 95 GLY A O 1
ATOM 659 N N . ILE A 1 114 ? 36.747 15.789 14.027 1.00 19.44 96 ILE A N 1
ATOM 660 C CA . ILE A 1 114 ? 35.376 16.330 13.873 1.00 19.28 96 ILE A CA 1
ATOM 661 C C . ILE A 1 114 ? 35.045 16.675 12.394 1.00 22.94 96 ILE A C 1
ATOM 662 O O . ILE A 1 114 ? 34.261 17.585 12.108 1.00 24.14 96 ILE A O 1
ATOM 667 N N . GLY A 1 115 ? 35.622 15.919 11.469 1.00 19.90 97 GLY A N 1
ATOM 668 C CA . GLY A 1 115 ? 35.302 16.105 10.061 1.00 21.30 97 GLY A CA 1
ATOM 669 C C . GLY A 1 115 ? 36.068 17.168 9.327 1.00 27.62 97 GLY A C 1
ATOM 670 O O . GLY A 1 115 ? 35.562 17.688 8.330 1.00 30.86 97 GLY A O 1
ATOM 671 N N . ASN A 1 116 ? 37.316 17.460 9.776 1.00 23.76 98 ASN A N 1
ATOM 672 C CA . ASN A 1 116 ? 38.238 18.428 9.164 1.00 24.72 98 ASN A CA 1
ATOM 673 C C . ASN A 1 116 ? 37.686 19.853 9.112 1.00 33.35 98 ASN A C 1
ATOM 674 O O . ASN A 1 116 ? 37.755 20.526 8.070 1.00 33.52 98 ASN A O 1
ATOM 679 N N . LEU A 1 117 ? 37.200 20.323 10.260 1.00 29.36 99 LEU A N 1
ATOM 680 C CA . LEU A 1 117 ? 36.702 21.678 10.418 1.00 29.83 99 LEU A CA 1
ATOM 681 C C . LEU A 1 117 ? 37.832 22.621 10.831 1.00 34.29 99 LEU A C 1
ATOM 682 O O . LEU A 1 117 ? 37.747 23.809 10.570 1.00 34.94 99 LEU A O 1
ATOM 687 N N . PHE A 1 118 ? 38.906 22.090 11.463 1.00 30.49 100 PHE A N 1
ATOM 688 C CA . PHE A 1 118 ? 40.105 22.827 11.904 1.00 31.06 100 PHE A CA 1
ATOM 689 C C . PHE A 1 118 ? 39.752 24.113 12.632 1.00 35.42 100 PHE A C 1
ATOM 690 O O . PHE A 1 118 ? 40.050 25.217 12.176 1.00 35.63 100 PHE A O 1
ATOM 698 N N . LEU A 1 119 ? 39.103 23.944 13.784 1.00 30.73 101 LEU A N 1
ATOM 699 C CA . LEU A 1 119 ? 38.625 25.045 14.588 1.00 30.59 101 LEU A CA 1
ATOM 700 C C . LEU A 1 119 ? 39.679 25.605 15.550 1.00 32.55 101 LEU A C 1
ATOM 701 O O . LEU A 1 119 ? 40.605 24.886 15.919 1.00 30.91 101 LEU A O 1
ATOM 706 N N . PRO A 1 120 ? 39.590 26.903 15.939 1.00 29.79 102 PRO A N 1
ATOM 707 C CA . PRO A 1 120 ? 40.578 27.467 16.878 1.00 29.89 102 PRO A CA 1
ATOM 708 C C . PRO A 1 120 ? 40.550 26.759 18.239 1.00 32.15 102 PRO A C 1
ATOM 709 O O . PRO A 1 120 ? 39.546 26.152 18.614 1.00 29.59 102 PRO A O 1
ATOM 713 N N . ALA A 1 121 ? 41.670 26.849 18.969 1.00 29.65 103 ALA A N 1
ATOM 714 C CA . ALA A 1 121 ? 41.846 26.197 20.262 1.00 28.98 103 ALA A CA 1
ATOM 715 C C . ALA A 1 121 ? 40.866 26.717 21.329 1.00 30.20 103 ALA A C 1
ATOM 716 O O . ALA A 1 121 ? 40.540 27.906 21.324 1.00 30.40 103 ALA A O 1
ATOM 718 N N . PRO A 1 122 ? 40.377 25.855 22.248 1.00 25.30 104 PRO A N 1
ATOM 719 C CA . PRO A 1 122 ? 39.490 26.365 23.311 1.00 24.43 104 PRO A CA 1
ATOM 720 C C . PRO A 1 122 ? 40.209 27.277 24.310 1.00 28.77 104 PRO A C 1
ATOM 721 O O . PRO A 1 122 ? 41.439 27.233 24.448 1.00 28.15 104 PRO A O 1
ATOM 725 N N . SER A 1 123 ? 39.426 28.103 25.016 1.00 26.09 105 SER A N 1
ATOM 726 C CA . SER A 1 123 ? 39.874 28.984 26.083 1.00 26.69 105 SER A CA 1
ATOM 727 C C . SER A 1 123 ? 39.790 28.212 27.393 1.00 30.56 105 SER A C 1
ATOM 728 O O . SER A 1 123 ? 40.654 28.383 28.263 1.00 30.25 105 SER A O 1
ATOM 731 N N . ALA A 1 124 ? 38.753 27.362 27.541 1.00 26.14 106 ALA A N 1
ATOM 732 C CA . ALA A 1 124 ? 38.557 26.509 28.728 1.00 26.37 106 ALA A CA 1
ATOM 733 C C . ALA A 1 124 ? 39.732 25.533 28.808 1.00 28.76 106 ALA A C 1
ATOM 734 O O . ALA A 1 124 ? 40.301 25.174 27.777 1.00 26.66 106 ALA A O 1
ATOM 736 N N . LYS A 1 125 ? 40.124 25.140 30.022 1.00 26.89 107 LYS A N 1
ATOM 737 C CA . LYS A 1 125 ? 41.251 24.228 30.188 1.00 26.50 107 LYS A CA 1
ATOM 738 C C . LYS A 1 125 ? 40.806 22.955 30.885 1.00 27.85 107 LYS A C 1
ATOM 739 O O . LYS A 1 125 ? 39.886 22.983 31.704 1.00 27.12 107 LYS A O 1
ATOM 745 N N . LYS A 1 126 ? 41.488 21.853 30.601 1.00 22.94 108 LYS A N 1
ATOM 746 C CA . LYS A 1 126 ? 41.219 20.578 31.257 1.00 20.97 108 LYS A CA 1
ATOM 747 C C . LYS A 1 126 ? 41.526 20.696 32.769 1.00 25.56 108 LYS A C 1
ATOM 748 O O . LYS A 1 126 ? 42.294 21.570 33.181 1.00 25.96 108 LYS A O 1
ATOM 754 N N . VAL A 1 127 ? 40.933 19.810 33.589 1.00 22.88 109 VAL A N 1
ATOM 755 C CA . VAL A 1 127 ? 41.225 19.768 35.016 1.00 23.08 109 VAL A CA 1
ATOM 756 C C . VAL A 1 127 ? 42.603 19.123 35.204 1.00 26.23 109 VAL A C 1
ATOM 757 O O . VAL A 1 127 ? 43.135 18.542 34.246 1.00 25.00 109 VAL A O 1
ATOM 761 N N . GLU A 1 128 ? 43.186 19.242 36.411 1.00 24.56 110 GLU A N 1
ATOM 762 C CA . GLU A 1 128 ? 44.517 18.690 36.691 1.00 25.87 110 GLU A CA 1
ATOM 763 C C . GLU A 1 128 ? 44.552 17.165 36.766 1.00 29.56 110 GLU A C 1
ATOM 764 O O . GLU A 1 128 ? 45.521 16.554 36.317 1.00 29.43 110 GLU A O 1
ATOM 770 N N . GLU A 1 129 ? 43.537 16.557 37.377 1.00 25.68 111 GLU A N 1
ATOM 771 C CA . GLU A 1 129 ? 43.491 15.102 37.554 1.00 24.68 111 GLU A CA 1
ATOM 772 C C . GLU A 1 129 ? 43.222 14.342 36.261 1.00 25.96 111 GLU A C 1
ATOM 773 O O . GLU A 1 129 ? 42.559 14.863 35.370 1.00 24.40 111 GLU A O 1
ATOM 779 N N . SER A 1 130 ? 43.702 13.092 36.190 1.00 22.46 112 SER A N 1
ATOM 780 C CA . SER A 1 130 ? 43.474 12.239 35.015 1.00 20.45 112 SER A CA 1
ATOM 781 C C . SER A 1 130 ? 42.017 11.781 34.987 1.00 22.88 112 SER A C 1
ATOM 782 O O . SER A 1 130 ? 41.328 11.872 36.005 1.00 22.23 112 SER A O 1
ATOM 785 N N . ALA A 1 131 ? 41.572 11.240 33.840 1.00 19.15 113 ALA A N 1
ATOM 786 C CA . ALA A 1 131 ? 40.211 10.705 33.694 1.00 18.70 113 ALA A CA 1
ATOM 787 C C . ALA A 1 131 ? 39.966 9.602 34.737 1.00 22.61 113 ALA A C 1
ATOM 788 O O . ALA A 1 131 ? 38.909 9.580 35.363 1.00 22.03 113 ALA A O 1
ATOM 790 N N . ALA A 1 132 ? 40.945 8.699 34.946 1.00 20.28 114 ALA A N 1
ATOM 791 C CA . ALA A 1 132 ? 40.794 7.604 35.907 1.00 20.26 114 ALA A CA 1
ATOM 792 C C . ALA A 1 132 ? 40.630 8.165 37.335 1.00 22.16 114 ALA A C 1
ATOM 793 O O . ALA A 1 132 ? 39.751 7.688 38.057 1.00 20.74 114 ALA A O 1
ATOM 795 N N . ASP A 1 133 ? 41.421 9.217 37.717 1.00 20.66 115 ASP A N 1
ATOM 796 C CA . ASP A 1 133 ? 41.316 9.852 39.061 1.00 21.12 115 ASP A CA 1
ATOM 797 C C . ASP A 1 133 ? 39.919 10.481 39.194 1.00 23.62 115 ASP A C 1
ATOM 798 O O . ASP A 1 133 ? 39.264 10.354 40.235 1.00 22.32 115 ASP A O 1
ATOM 803 N N . PHE A 1 134 ? 39.487 11.181 38.125 1.00 20.78 116 PHE A N 1
ATOM 804 C CA . PHE A 1 134 ? 38.197 11.870 38.072 1.00 19.94 116 PHE A CA 1
ATOM 805 C C . PHE A 1 134 ? 37.051 10.870 38.278 1.00 23.50 116 PHE A C 1
ATOM 806 O O . PHE A 1 134 ? 36.162 11.125 39.098 1.00 23.33 116 PHE A O 1
ATOM 814 N N . LEU A 1 135 ? 37.066 9.738 37.541 1.00 20.27 117 LEU A N 1
ATOM 815 C CA . LEU A 1 135 ? 36.043 8.693 37.669 1.00 18.92 117 LEU A CA 1
ATOM 816 C C . LEU A 1 135 ? 35.991 8.176 39.113 1.00 21.15 117 LEU A C 1
ATOM 817 O O . LEU A 1 135 ? 34.915 8.129 39.705 1.00 20.90 117 LEU A O 1
ATOM 822 N N . ILE A 1 136 ? 37.157 7.830 39.687 1.00 18.42 118 ILE A N 1
ATOM 823 C CA . ILE A 1 136 ? 37.225 7.341 41.077 1.00 20.06 118 ILE A CA 1
ATOM 824 C C . ILE A 1 136 ? 36.694 8.387 42.076 1.00 24.33 118 ILE A C 1
ATOM 825 O O . ILE A 1 136 ? 35.885 8.058 42.942 1.00 23.75 118 ILE A O 1
ATOM 830 N N . ASN A 1 137 ? 37.149 9.629 41.957 1.00 22.76 119 ASN A N 1
ATOM 831 C CA . ASN A 1 137 ? 36.743 10.691 42.873 1.00 23.76 119 ASN A CA 1
ATOM 832 C C . ASN A 1 137 ? 35.245 10.987 42.841 1.00 27.81 119 ASN A C 1
ATOM 833 O O . ASN A 1 137 ? 34.635 11.122 43.909 1.00 27.08 119 ASN A O 1
ATOM 838 N N . LYS A 1 138 ? 34.653 11.089 41.634 1.00 23.26 120 LYS A N 1
ATOM 839 C CA . LYS A 1 138 ? 33.230 11.423 41.518 1.00 23.28 120 LYS A CA 1
ATOM 840 C C . LYS A 1 138 ? 32.348 10.302 42.007 1.00 27.01 120 LYS A C 1
ATOM 841 O O . LYS A 1 138 ? 31.382 10.559 42.705 1.00 27.72 120 LYS A O 1
ATOM 847 N N . VAL A 1 139 ? 32.676 9.062 41.667 1.00 22.65 121 VAL A N 1
ATOM 848 C CA . VAL A 1 139 ? 31.899 7.904 42.098 1.00 24.04 121 VAL A CA 1
ATOM 849 C C . VAL A 1 139 ? 31.970 7.726 43.653 1.00 29.42 121 VAL A C 1
ATOM 850 O O . VAL A 1 139 ? 30.972 7.366 44.284 1.00 30.11 121 VAL A O 1
ATOM 854 N N . SER A 1 140 ? 33.121 8.072 44.261 1.00 25.79 122 SER A N 1
ATOM 855 C CA . SER A 1 140 ? 33.328 8.022 45.711 1.00 27.70 122 SER A CA 1
ATOM 856 C C . SER A 1 140 ? 32.583 9.168 46.439 1.00 33.06 122 SER A C 1
ATOM 857 O O . SER A 1 140 ? 32.135 8.980 47.575 1.00 33.94 122 SER A O 1
ATOM 860 N N . GLU A 1 141 ? 32.466 10.344 45.787 1.00 28.54 123 GLU A N 1
ATOM 861 C CA . GLU A 1 141 ? 31.775 11.521 46.324 1.00 29.12 123 GLU A CA 1
ATOM 862 C C . GLU A 1 141 ? 30.244 11.331 46.329 1.00 32.36 123 GLU A C 1
ATOM 863 O O . GLU A 1 141 ? 29.562 11.769 47.265 1.00 31.10 123 GLU A O 1
ATOM 869 N N . PHE A 1 142 ? 29.713 10.666 45.290 1.00 28.12 124 PHE A N 1
ATOM 870 C CA . PHE A 1 142 ? 28.280 10.432 45.131 1.00 28.91 124 PHE A CA 1
ATOM 871 C C . PHE A 1 142 ? 28.035 8.931 44.916 1.00 30.47 124 PHE A C 1
ATOM 872 O O . PHE A 1 142 ? 27.713 8.524 43.796 1.00 29.00 124 PHE A O 1
ATOM 880 N N . PRO A 1 143 ? 28.246 8.089 45.957 1.00 29.16 125 PRO A N 1
ATOM 881 C CA . PRO A 1 143 ? 28.112 6.637 45.751 1.00 27.93 125 PRO A CA 1
ATOM 882 C C . PRO A 1 143 ? 26.709 6.209 45.343 1.00 29.76 125 PRO A C 1
ATOM 883 O O . PRO A 1 143 ? 25.734 6.666 45.924 1.00 29.32 125 PRO A O 1
ATOM 887 N N . GLY A 1 144 ? 26.644 5.378 44.314 1.00 26.25 126 GLY A N 1
ATOM 888 C CA . GLY A 1 144 ? 25.408 4.869 43.727 1.00 27.30 126 GLY A CA 1
ATOM 889 C C . GLY A 1 144 ? 24.627 5.880 42.900 1.00 31.60 126 GLY A C 1
ATOM 890 O O . GLY A 1 144 ? 23.526 5.567 42.442 1.00 31.15 126 GLY A O 1
ATOM 891 N N . GLU A 1 145 ? 25.191 7.098 42.674 1.00 26.60 127 GLU A N 1
ATOM 892 C CA . GLU A 1 145 ? 24.502 8.192 41.975 1.00 25.89 127 GLU A CA 1
ATOM 893 C C . GLU A 1 145 ? 24.959 8.431 40.554 1.00 26.85 127 GLU A C 1
ATOM 894 O O . GLU A 1 145 ? 24.195 8.986 39.762 1.00 26.45 127 GLU A O 1
ATOM 900 N N . VAL A 1 146 ? 26.229 8.099 40.248 1.00 21.45 128 VAL A N 1
ATOM 901 C CA . VAL A 1 146 ? 26.850 8.454 38.977 1.00 19.99 128 VAL A CA 1
ATOM 902 C C . VAL A 1 146 ? 26.886 7.305 37.968 1.00 23.76 128 VAL A C 1
ATOM 903 O O . VAL A 1 146 ? 27.461 6.249 38.257 1.00 23.65 128 VAL A O 1
ATOM 907 N N . SER A 1 147 ? 26.273 7.525 36.800 1.00 19.91 129 SER A N 1
ATOM 908 C CA . SER A 1 147 ? 26.350 6.562 35.690 1.00 20.13 129 SER A CA 1
ATOM 909 C C . SER A 1 147 ? 27.487 7.002 34.797 1.00 21.61 129 SER A C 1
ATOM 910 O O . SER A 1 147 ? 27.859 8.185 34.804 1.00 20.62 129 SER A O 1
ATOM 913 N N . VAL A 1 148 ? 28.096 6.042 34.089 1.00 17.79 130 VAL A N 1
ATOM 914 C CA . VAL A 1 148 ? 29.165 6.325 33.142 1.00 16.41 130 VAL A CA 1
ATOM 915 C C . VAL A 1 148 ? 28.703 5.882 31.759 1.00 19.88 130 VAL A C 1
ATOM 916 O O . VAL A 1 148 ? 28.279 4.732 31.584 1.00 19.14 130 VAL A O 1
ATOM 920 N N . LEU A 1 149 ? 28.774 6.789 30.776 1.00 16.23 131 LEU A N 1
ATOM 921 C CA . LEU A 1 149 ? 28.470 6.440 29.390 1.00 15.48 131 LEU A CA 1
ATOM 922 C C . LEU A 1 149 ? 29.821 6.366 28.692 1.00 18.50 131 LEU A C 1
ATOM 923 O O . LEU A 1 149 ? 30.515 7.385 28.575 1.00 17.98 131 LEU A O 1
ATOM 928 N N . ALA A 1 150 ? 30.229 5.147 28.296 1.00 15.71 132 ALA A N 1
ATOM 929 C CA . ALA A 1 150 ? 31.530 4.920 27.685 1.00 16.54 132 ALA A CA 1
ATOM 930 C C . ALA A 1 150 ? 31.379 4.835 26.173 1.00 18.89 132 ALA A C 1
ATOM 931 O O . ALA A 1 150 ? 30.747 3.920 25.639 1.00 17.65 132 ALA A O 1
ATOM 933 N N . LEU A 1 151 ? 31.920 5.855 25.490 1.00 15.63 133 LEU A N 1
ATOM 934 C CA . LEU A 1 151 ? 31.796 6.042 24.046 1.00 14.88 133 LEU A CA 1
ATOM 935 C C . LEU A 1 151 ? 33.084 5.787 23.291 1.00 17.75 133 LEU A C 1
ATOM 936 O O . LEU A 1 151 ? 33.119 5.932 22.069 1.00 16.37 133 LEU A O 1
ATOM 941 N N . GLY A 1 152 ? 34.128 5.415 24.000 1.00 15.92 134 GLY A N 1
ATOM 942 C CA . GLY A 1 152 ? 35.382 5.110 23.330 1.00 16.11 134 GLY A CA 1
ATOM 943 C C . GLY A 1 152 ? 36.024 3.863 23.890 1.00 17.82 134 GLY A C 1
ATOM 944 O O . GLY A 1 152 ? 35.395 3.135 24.658 1.00 18.98 134 GLY A O 1
ATOM 945 N N . PRO A 1 153 ? 37.311 3.632 23.574 1.00 15.16 135 PRO A N 1
ATOM 946 C CA . PRO A 1 153 ? 38.037 2.516 24.210 1.00 15.14 135 PRO A CA 1
ATOM 947 C C . PRO A 1 153 ? 37.928 2.645 25.737 1.00 18.78 135 PRO A C 1
ATOM 948 O O . PRO A 1 153 ? 37.798 3.747 26.272 1.00 17.20 135 PRO A O 1
ATOM 952 N N . LEU A 1 154 ? 37.942 1.516 26.435 1.00 16.77 136 LEU A N 1
ATOM 953 C CA . LEU A 1 154 ? 37.626 1.473 27.866 1.00 15.77 136 LEU A CA 1
ATOM 954 C C . LEU A 1 154 ? 38.795 1.643 28.833 1.00 17.95 136 LEU A C 1
ATOM 955 O O . LEU A 1 154 ? 38.620 1.413 30.026 1.00 16.94 136 LEU A O 1
ATOM 960 N N . THR A 1 155 ? 39.945 2.119 28.344 1.00 15.79 137 THR A N 1
ATOM 961 C CA . THR A 1 155 ? 41.174 2.285 29.127 1.00 16.32 137 THR A CA 1
ATOM 962 C C . THR A 1 155 ? 40.974 3.010 30.455 1.00 20.34 137 THR A C 1
ATOM 963 O O . THR A 1 155 ? 41.415 2.496 31.491 1.00 19.50 137 THR A O 1
ATOM 967 N N . ASN A 1 156 ? 40.300 4.192 30.441 1.00 17.17 138 ASN A N 1
ATOM 968 C CA . ASN A 1 156 ? 40.148 4.949 31.694 1.00 16.71 138 ASN A CA 1
ATOM 969 C C . ASN A 1 156 ? 39.280 4.236 32.709 1.00 19.04 138 ASN A C 1
ATOM 970 O O . ASN A 1 156 ? 39.527 4.333 33.916 1.00 18.65 138 ASN A O 1
ATOM 975 N N . VAL A 1 157 ? 38.228 3.557 32.221 1.00 16.66 139 VAL A N 1
ATOM 976 C CA . VAL A 1 157 ? 37.306 2.818 33.086 1.00 16.46 139 VAL A CA 1
ATOM 977 C C . VAL A 1 157 ? 38.035 1.621 33.712 1.00 19.66 139 VAL A C 1
ATOM 978 O O . VAL A 1 157 ? 37.902 1.387 34.922 1.00 18.74 139 VAL A O 1
ATOM 982 N N . ALA A 1 158 ? 38.868 0.910 32.907 1.00 15.52 140 ALA A N 1
ATOM 983 C CA . ALA A 1 158 ? 39.654 -0.210 33.406 1.00 15.54 140 ALA A CA 1
ATOM 984 C C . ALA A 1 158 ? 40.687 0.273 34.417 1.00 20.28 140 ALA A C 1
ATOM 985 O O . ALA A 1 158 ? 40.888 -0.383 35.437 1.00 19.48 140 ALA A O 1
ATOM 987 N N . LEU A 1 159 ? 41.310 1.448 34.169 1.00 18.83 141 LEU A N 1
ATOM 988 C CA . LEU A 1 159 ? 42.280 1.996 35.126 1.00 20.41 141 LEU A CA 1
ATOM 989 C C . LEU A 1 159 ? 41.616 2.285 36.474 1.00 23.13 141 LEU A C 1
ATOM 990 O O . LEU A 1 159 ? 42.218 1.978 37.518 1.00 23.51 141 LEU A O 1
ATOM 995 N N . ALA A 1 160 ? 40.376 2.866 36.454 1.00 19.87 142 ALA A N 1
ATOM 996 C CA . ALA A 1 160 ? 39.621 3.164 37.676 1.00 20.48 142 ALA A CA 1
ATOM 997 C C . ALA A 1 160 ? 39.290 1.858 38.440 1.00 25.41 142 ALA A C 1
ATOM 998 O O . ALA A 1 160 ? 39.477 1.800 39.663 1.00 27.22 142 ALA A O 1
ATOM 1000 N N . ILE A 1 161 ? 38.827 0.821 37.717 1.00 20.80 143 ILE A N 1
ATOM 1001 C CA . ILE A 1 161 ? 38.468 -0.491 38.282 1.00 20.32 143 ILE A CA 1
ATOM 1002 C C . ILE A 1 161 ? 39.683 -1.155 38.928 1.00 25.99 143 ILE A C 1
ATOM 1003 O O . ILE A 1 161 ? 39.569 -1.669 40.053 1.00 27.19 143 ILE A O 1
ATOM 1008 N N . LYS A 1 162 ? 40.836 -1.152 38.225 1.00 23.32 144 LYS A N 1
ATOM 1009 C CA . LYS A 1 162 ? 42.067 -1.777 38.740 1.00 24.45 144 LYS A CA 1
ATOM 1010 C C . LYS A 1 162 ? 42.603 -1.041 39.953 1.00 29.49 144 LYS A C 1
ATOM 1011 O O . LYS A 1 162 ? 43.153 -1.664 40.864 1.00 29.90 144 LYS A O 1
ATOM 1017 N N . ARG A 1 163 ? 42.457 0.286 39.967 1.00 27.14 145 ARG A N 1
ATOM 1018 C CA . ARG A 1 163 ? 42.974 1.094 41.071 1.00 28.01 145 ARG A CA 1
ATOM 1019 C C . ARG A 1 163 ? 42.042 1.075 42.260 1.00 31.91 145 ARG A C 1
ATOM 1020 O O . ARG A 1 163 ? 42.495 1.195 43.401 1.00 33.37 145 ARG A O 1
ATOM 1028 N N . ASP A 1 164 ? 40.738 0.872 42.007 1.00 27.94 146 ASP A N 1
ATOM 1029 C CA . ASP A 1 164 ? 39.734 0.901 43.062 1.00 27.43 146 ASP A CA 1
ATOM 1030 C C . ASP A 1 164 ? 38.773 -0.279 42.990 1.00 29.83 146 ASP A C 1
ATOM 1031 O O . ASP A 1 164 ? 37.750 -0.191 42.313 1.00 27.33 146 ASP A O 1
ATOM 1036 N N . PRO A 1 165 ? 39.024 -1.362 43.755 1.00 27.32 147 PRO A N 1
ATOM 1037 C CA . PRO A 1 165 ? 38.095 -2.512 43.727 1.00 27.26 147 PRO A CA 1
ATOM 1038 C C . PRO A 1 165 ? 36.652 -2.218 44.192 1.00 31.99 147 PRO A C 1
ATOM 1039 O O . PRO A 1 165 ? 35.763 -3.056 43.992 1.00 33.33 147 PRO A O 1
ATOM 1043 N N . SER A 1 166 ? 36.417 -1.045 44.812 1.00 27.57 148 SER A N 1
ATOM 1044 C CA . SER A 1 166 ? 35.074 -0.660 45.254 1.00 27.15 148 SER A CA 1
ATOM 1045 C C . SER A 1 166 ? 34.334 0.166 44.177 1.00 28.66 148 SER A C 1
ATOM 1046 O O . SER A 1 166 ? 33.131 0.409 44.297 1.00 28.56 148 SER A O 1
ATOM 1049 N N . PHE A 1 167 ? 35.046 0.572 43.122 1.00 24.49 149 PHE A N 1
ATOM 1050 C CA . PHE A 1 167 ? 34.466 1.333 42.000 1.00 23.05 149 PHE A CA 1
ATOM 1051 C C . PHE A 1 167 ? 33.210 0.648 41.412 1.00 26.38 149 PHE A C 1
ATOM 1052 O O . PHE A 1 167 ? 32.208 1.328 41.191 1.00 25.46 149 PHE A O 1
ATOM 1060 N N . ALA A 1 168 ? 33.277 -0.682 41.183 1.00 23.96 150 ALA A N 1
ATOM 1061 C CA . ALA A 1 168 ? 32.205 -1.468 40.569 1.00 24.64 150 ALA A CA 1
ATOM 1062 C C . ALA A 1 168 ? 30.883 -1.357 41.328 1.00 27.24 150 ALA A C 1
ATOM 1063 O O . ALA A 1 168 ? 29.841 -1.233 40.687 1.00 25.08 150 ALA A O 1
ATOM 1065 N N . SER A 1 169 ? 30.930 -1.360 42.673 1.00 26.50 151 SER A N 1
ATOM 1066 C CA . SER A 1 169 ? 29.743 -1.221 43.503 1.00 28.13 151 SER A CA 1
ATOM 1067 C C . SER A 1 169 ? 29.345 0.232 43.671 1.00 30.88 151 SER A C 1
ATOM 1068 O O . SER A 1 169 ? 28.170 0.501 43.887 1.00 31.64 151 SER A O 1
ATOM 1071 N N . LYS A 1 170 ? 30.306 1.170 43.627 1.00 24.94 152 LYS A N 1
ATOM 1072 C CA . LYS A 1 170 ? 29.964 2.584 43.845 1.00 23.57 152 LYS A CA 1
ATOM 1073 C C . LYS A 1 170 ? 29.340 3.264 42.616 1.00 25.82 152 LYS A C 1
ATOM 1074 O O . LYS A 1 170 ? 28.543 4.187 42.763 1.00 24.06 152 LYS A O 1
ATOM 1080 N N . VAL A 1 171 ? 29.757 2.859 41.419 1.00 20.97 153 VAL A N 1
ATOM 1081 C CA . VAL A 1 171 ? 29.222 3.407 40.178 1.00 19.37 153 VAL A CA 1
ATOM 1082 C C . VAL A 1 171 ? 27.758 2.919 40.054 1.00 24.05 153 VAL A C 1
ATOM 1083 O O . VAL A 1 171 ? 27.402 1.888 40.645 1.00 22.64 153 VAL A O 1
ATOM 1087 N N . LYS A 1 172 ? 26.909 3.679 39.358 1.00 20.21 154 LYS A N 1
ATOM 1088 C CA . LYS A 1 172 ? 25.542 3.239 39.125 1.00 20.93 154 LYS A CA 1
ATOM 1089 C C . LYS A 1 172 ? 25.641 2.306 37.896 1.00 27.47 154 LYS A C 1
ATOM 1090 O O . LYS A 1 172 ? 26.227 1.235 38.016 1.00 29.64 154 LYS A O 1
ATOM 1096 N N . LYS A 1 173 ? 25.199 2.732 36.709 1.00 23.47 155 LYS A N 1
ATOM 1097 C CA . LYS A 1 173 ? 25.335 1.895 35.525 1.00 22.18 155 LYS A CA 1
ATOM 1098 C C . LYS A 1 173 ? 26.522 2.333 34.709 1.00 23.27 155 LYS A C 1
ATOM 1099 O O . LYS A 1 173 ? 26.893 3.509 34.741 1.00 22.24 155 LYS A O 1
ATOM 1105 N N . ILE A 1 174 ? 27.135 1.381 33.996 1.00 17.36 156 ILE A N 1
ATOM 1106 C CA . ILE A 1 174 ? 28.164 1.695 33.010 1.00 17.03 156 ILE A CA 1
ATOM 1107 C C . ILE A 1 174 ? 27.541 1.279 31.687 1.00 20.62 156 ILE A C 1
ATOM 1108 O O . ILE A 1 174 ? 27.352 0.087 31.441 1.00 20.19 156 ILE A O 1
ATOM 1113 N N . VAL A 1 175 ? 27.173 2.248 30.857 1.00 17.88 157 VAL A N 1
ATOM 1114 C CA . VAL A 1 175 ? 26.565 1.945 29.547 1.00 16.72 157 VAL A CA 1
ATOM 1115 C C . VAL A 1 175 ? 27.664 2.073 28.522 1.00 20.62 157 VAL A C 1
ATOM 1116 O O . VAL A 1 175 ? 28.266 3.128 28.410 1.00 20.94 157 VAL A O 1
ATOM 1120 N N . VAL A 1 176 ? 27.946 0.990 27.776 1.00 17.44 158 VAL A N 1
ATOM 1121 C CA . VAL A 1 176 ? 29.087 0.934 26.870 1.00 15.66 158 VAL A CA 1
ATOM 1122 C C . VAL A 1 176 ? 28.647 0.857 25.440 1.00 18.99 158 VAL A C 1
ATOM 1123 O O . VAL A 1 176 ? 27.841 -0.010 25.087 1.00 18.96 158 VAL A O 1
ATOM 1127 N N . LEU A 1 177 ? 29.197 1.733 24.586 1.00 16.35 159 LEU A N 1
ATOM 1128 C CA . LEU A 1 177 ? 28.997 1.582 23.156 1.00 16.25 159 LEU A CA 1
ATOM 1129 C C . LEU A 1 177 ? 30.225 0.802 22.736 1.00 17.93 159 LEU A C 1
ATOM 1130 O O . LEU A 1 177 ? 31.351 1.319 22.770 1.00 18.39 159 LEU A O 1
ATOM 1135 N N . GLY A 1 178 ? 30.035 -0.445 22.371 1.00 16.57 160 GLY A N 1
ATOM 1136 C CA . GLY A 1 178 ? 31.184 -1.238 21.952 1.00 16.91 160 GLY A CA 1
ATOM 1137 C C . GLY A 1 178 ? 30.845 -2.679 21.681 1.00 19.47 160 GLY A C 1
ATOM 1138 O O . GLY A 1 178 ? 29.825 -3.183 22.152 1.00 18.46 160 GLY A O 1
ATOM 1139 N N . GLY A 1 179 ? 31.713 -3.324 20.924 1.00 16.88 161 GLY A N 1
ATOM 1140 C CA . GLY A 1 179 ? 31.567 -4.733 20.615 1.00 17.48 161 GLY A CA 1
ATOM 1141 C C . GLY A 1 179 ? 30.669 -5.030 19.431 1.00 18.45 161 GLY A C 1
ATOM 1142 O O . GLY A 1 179 ? 30.037 -4.140 18.854 1.00 17.61 161 GLY A O 1
ATOM 1143 N N . ALA A 1 180 ? 30.666 -6.298 19.033 1.00 15.29 162 ALA A N 1
ATOM 1144 C CA . ALA A 1 180 ? 29.832 -6.805 17.947 1.00 16.77 162 ALA A CA 1
ATOM 1145 C C . ALA A 1 180 ? 29.503 -8.230 18.401 1.00 19.57 162 ALA A C 1
ATOM 1146 O O . ALA A 1 180 ? 30.405 -9.066 18.543 1.00 17.45 162 ALA A O 1
ATOM 1148 N N . PHE A 1 181 ? 28.243 -8.453 18.745 1.00 15.95 163 PHE A N 1
ATOM 1149 C CA . PHE A 1 181 ? 27.781 -9.735 19.281 1.00 16.81 163 PHE A CA 1
ATOM 1150 C C . PHE A 1 181 ? 27.113 -10.533 18.189 1.00 20.86 163 PHE A C 1
ATOM 1151 O O . PHE A 1 181 ? 26.090 -10.100 17.666 1.00 20.66 163 PHE A O 1
ATOM 1159 N N . PHE A 1 182 ? 27.729 -11.673 17.803 1.00 18.51 164 PHE A N 1
ATOM 1160 C CA . PHE A 1 182 ? 27.235 -12.527 16.726 1.00 18.95 164 PHE A CA 1
ATOM 1161 C C . PHE A 1 182 ? 27.009 -11.706 15.438 1.00 22.44 164 PHE A C 1
ATOM 1162 O O . PHE A 1 182 ? 26.006 -11.864 14.737 1.00 20.87 164 PHE A O 1
ATOM 1170 N N . ALA A 1 183 ? 27.966 -10.805 15.148 1.00 19.58 165 ALA A N 1
ATOM 1171 C CA . ALA A 1 183 ? 27.906 -9.918 13.996 1.00 19.43 165 ALA A CA 1
ATOM 1172 C C . ALA A 1 183 ? 29.327 -9.500 13.627 1.00 21.68 165 ALA A C 1
ATOM 1173 O O . ALA A 1 183 ? 30.255 -9.630 14.430 1.00 20.26 165 ALA A O 1
ATOM 1175 N N . ALA A 1 184 ? 29.494 -9.011 12.405 1.00 19.40 166 ALA A N 1
ATOM 1176 C CA . ALA A 1 184 ? 30.796 -8.544 11.922 1.00 19.36 166 ALA A CA 1
ATOM 1177 C C . ALA A 1 184 ? 31.252 -7.327 12.712 1.00 21.20 166 ALA A C 1
ATOM 1178 O O . ALA A 1 184 ? 30.427 -6.493 13.107 1.00 19.56 166 ALA A O 1
ATOM 1180 N N . GLY A 1 185 ? 32.558 -7.186 12.861 1.00 17.23 167 GLY A N 1
ATOM 1181 C CA . GLY A 1 185 ? 33.129 -5.994 13.478 1.00 16.55 167 GLY A CA 1
ATOM 1182 C C . GLY A 1 185 ? 33.161 -4.858 12.452 1.00 20.06 167 GLY A C 1
ATOM 1183 O O . GLY A 1 185 ? 32.717 -5.038 11.305 1.00 20.40 167 GLY A O 1
ATOM 1184 N N . ASN A 1 186 ? 33.698 -3.687 12.843 1.00 17.07 168 ASN A N 1
ATOM 1185 C CA . ASN A 1 186 ? 33.805 -2.545 11.920 1.00 15.87 168 ASN A CA 1
ATOM 1186 C C . ASN A 1 186 ? 35.261 -2.062 11.724 1.00 20.47 168 ASN A C 1
ATOM 1187 O O . ASN A 1 186 ? 35.489 -1.236 10.850 1.00 20.77 168 ASN A O 1
ATOM 1192 N N . VAL A 1 187 ? 36.249 -2.624 12.461 1.00 17.71 169 VAL A N 1
ATOM 1193 C CA . VAL A 1 187 ? 37.689 -2.373 12.233 1.00 19.15 169 VAL A CA 1
ATOM 1194 C C . VAL A 1 187 ? 38.168 -3.484 11.285 1.00 20.94 169 VAL A C 1
ATOM 1195 O O . VAL A 1 187 ? 39.008 -3.275 10.408 1.00 19.09 169 VAL A O 1
ATOM 1199 N N . ASN A 1 188 ? 37.648 -4.692 11.521 1.00 16.45 170 ASN A N 1
ATOM 1200 C CA . ASN A 1 188 ? 37.940 -5.856 10.704 1.00 16.52 170 ASN A CA 1
ATOM 1201 C C . ASN A 1 188 ? 36.792 -6.848 10.957 1.00 19.55 170 ASN A C 1
ATOM 1202 O O . ASN A 1 188 ? 35.912 -6.535 11.759 1.00 18.38 170 ASN A O 1
ATOM 1207 N N . PRO A 1 189 ? 36.746 -8.034 10.317 1.00 17.33 171 PRO A N 1
ATOM 1208 C CA . PRO A 1 189 ? 35.593 -8.935 10.543 1.00 17.10 171 PRO A CA 1
ATOM 1209 C C . PRO A 1 189 ? 35.348 -9.343 11.995 1.00 20.28 171 PRO A C 1
ATOM 1210 O O . PRO A 1 189 ? 34.214 -9.622 12.363 1.00 21.30 171 PRO A O 1
ATOM 1214 N N . ALA A 1 190 ? 36.395 -9.341 12.825 1.00 17.52 172 ALA A N 1
ATOM 1215 C CA . ALA A 1 190 ? 36.302 -9.795 14.219 1.00 18.23 172 ALA A CA 1
ATOM 1216 C C . ALA A 1 190 ? 35.950 -8.753 15.248 1.00 22.14 172 ALA A C 1
ATOM 1217 O O . ALA A 1 190 ? 35.414 -9.119 16.296 1.00 21.90 172 ALA A O 1
ATOM 1219 N N . ALA A 1 191 ? 36.352 -7.482 15.034 1.00 17.49 173 ALA A N 1
ATOM 1220 C CA . ALA A 1 191 ? 36.294 -6.491 16.113 1.00 16.53 173 ALA A CA 1
ATOM 1221 C C . ALA A 1 191 ? 35.677 -5.170 15.794 1.00 18.32 173 ALA A C 1
ATOM 1222 O O . ALA A 1 191 ? 35.877 -4.639 14.702 1.00 16.93 173 ALA A O 1
ATOM 1224 N N . GLU A 1 192 ? 34.986 -4.610 16.801 1.00 15.94 174 GLU A N 1
ATOM 1225 C CA . GLU A 1 192 ? 34.416 -3.267 16.770 1.00 14.60 174 GLU A CA 1
ATOM 1226 C C . GLU A 1 192 ? 35.549 -2.314 17.266 1.00 17.70 174 GLU A C 1
ATOM 1227 O O . GLU A 1 192 ? 36.395 -2.725 18.076 1.00 16.51 174 GLU A O 1
ATOM 1233 N N . ALA A 1 193 ? 35.564 -1.069 16.771 1.00 16.66 175 ALA A N 1
ATOM 1234 C CA . ALA A 1 193 ? 36.620 -0.074 17.026 1.00 17.16 175 ALA A CA 1
ATOM 1235 C C . ALA A 1 193 ? 36.964 0.194 18.487 1.00 18.05 175 ALA A C 1
ATOM 1236 O O . ALA A 1 193 ? 38.142 0.188 18.824 1.00 17.12 175 ALA A O 1
ATOM 1238 N N . ASN A 1 194 ? 35.973 0.480 19.338 1.00 15.37 176 ASN A N 1
ATOM 1239 C CA . ASN A 1 194 ? 36.267 0.790 20.742 1.00 15.08 176 ASN A CA 1
ATOM 1240 C C . ASN A 1 194 ? 36.931 -0.369 21.462 1.00 18.07 176 ASN A C 1
ATOM 1241 O O . ASN A 1 194 ? 37.906 -0.159 22.194 1.00 17.99 176 ASN A O 1
ATOM 1246 N N . ILE A 1 195 ? 36.450 -1.592 21.213 1.00 14.93 177 ILE A N 1
ATOM 1247 C CA . ILE A 1 195 ? 37.049 -2.768 21.868 1.00 15.49 177 ILE A CA 1
ATOM 1248 C C . ILE A 1 195 ? 38.427 -3.032 21.320 1.00 17.57 177 ILE A C 1
ATOM 1249 O O . ILE A 1 195 ? 39.350 -3.284 22.088 1.00 16.01 177 ILE A O 1
ATOM 1254 N N . HIS A 1 196 ? 38.580 -2.952 19.992 1.00 16.96 178 HIS A N 1
ATOM 1255 C CA . HIS A 1 196 ? 39.872 -3.157 19.352 1.00 15.99 178 HIS A CA 1
ATOM 1256 C C . HIS A 1 196 ? 40.919 -2.132 19.839 1.00 18.82 178 HIS A C 1
ATOM 1257 O O . HIS A 1 196 ? 42.097 -2.471 19.939 1.00 18.51 178 HIS A O 1
ATOM 1264 N N . GLY A 1 197 ? 40.468 -0.915 20.163 1.00 18.30 179 GLY A N 1
ATOM 1265 C CA . GLY A 1 197 ? 41.317 0.151 20.687 1.00 18.05 179 GLY A CA 1
ATOM 1266 C C . GLY A 1 197 ? 42.006 -0.239 21.987 1.00 21.46 179 GLY A C 1
ATOM 1267 O O . GLY A 1 197 ? 43.133 0.192 22.245 1.00 21.02 179 GLY A O 1
ATOM 1268 N N . ASP A 1 198 ? 41.338 -1.068 22.819 1.00 18.02 180 ASP A N 1
ATOM 1269 C CA . ASP A 1 198 ? 41.934 -1.560 24.068 1.00 15.94 180 ASP A CA 1
ATOM 1270 C C . ASP A 1 198 ? 41.234 -2.843 24.531 1.00 18.13 180 ASP A C 1
ATOM 1271 O O . ASP A 1 198 ? 40.340 -2.798 25.378 1.00 17.37 180 ASP A O 1
ATOM 1276 N N . PRO A 1 199 ? 41.630 -3.997 23.966 1.00 15.23 181 PRO A N 1
ATOM 1277 C CA . PRO A 1 199 ? 40.941 -5.262 24.315 1.00 15.41 181 PRO A CA 1
ATOM 1278 C C . PRO A 1 199 ? 41.095 -5.638 25.781 1.00 17.80 181 PRO A C 1
ATOM 1279 O O . PRO A 1 199 ? 40.128 -6.062 26.386 1.00 16.91 181 PRO A O 1
ATOM 1283 N N . GLU A 1 200 ? 42.305 -5.476 26.353 1.00 16.23 182 GLU A N 1
ATOM 1284 C CA . GLU A 1 200 ? 42.573 -5.779 27.767 1.00 17.11 182 GLU A CA 1
ATOM 1285 C C . GLU A 1 200 ? 41.657 -4.947 28.680 1.00 18.90 182 GLU A C 1
ATOM 1286 O O . GLU A 1 200 ? 41.105 -5.483 29.632 1.00 17.66 182 GLU A O 1
ATOM 1292 N N . ALA A 1 201 ? 41.500 -3.649 28.375 1.00 15.04 183 ALA A N 1
ATOM 1293 C CA . ALA A 1 201 ? 40.644 -2.764 29.181 1.00 14.30 183 ALA A CA 1
ATOM 1294 C C . ALA A 1 201 ? 39.204 -3.219 29.116 1.00 18.87 183 ALA A C 1
ATOM 1295 O O . ALA A 1 201 ? 38.532 -3.266 30.151 1.00 17.94 183 ALA A O 1
ATOM 1297 N N . ALA A 1 202 ? 38.730 -3.588 27.905 1.00 15.39 184 ALA A N 1
ATOM 1298 C CA . ALA A 1 202 ? 37.350 -4.044 27.748 1.00 14.68 184 ALA A CA 1
ATOM 1299 C C . ALA A 1 202 ? 37.127 -5.325 28.552 1.00 16.78 184 ALA A C 1
ATOM 1300 O O . ALA A 1 202 ? 36.114 -5.442 29.226 1.00 15.81 184 ALA A O 1
ATOM 1302 N N . ASP A 1 203 ? 38.088 -6.276 28.510 1.00 14.39 185 ASP A N 1
ATOM 1303 C CA . ASP A 1 203 ? 37.940 -7.524 29.264 1.00 14.75 185 ASP A CA 1
ATOM 1304 C C . ASP A 1 203 ? 37.865 -7.228 30.776 1.00 19.34 185 ASP A C 1
ATOM 1305 O O . ASP A 1 203 ? 37.034 -7.819 31.462 1.00 20.03 185 ASP A O 1
ATOM 1310 N N . ILE A 1 204 ? 38.669 -6.257 31.271 1.00 16.72 186 ILE A N 1
ATOM 1311 C CA . ILE A 1 204 ? 38.646 -5.858 32.679 1.00 17.17 186 ILE A CA 1
ATOM 1312 C C . ILE A 1 204 ? 37.276 -5.276 33.043 1.00 19.16 186 ILE A C 1
ATOM 1313 O O . ILE A 1 204 ? 36.720 -5.637 34.074 1.00 19.20 186 ILE A O 1
ATOM 1318 N N . VAL A 1 205 ? 36.728 -4.418 32.193 1.00 16.31 187 VAL A N 1
ATOM 1319 C CA . VAL A 1 205 ? 35.433 -3.786 32.471 1.00 15.83 187 VAL A CA 1
ATOM 1320 C C . VAL A 1 205 ? 34.336 -4.844 32.482 1.00 19.30 187 VAL A C 1
ATOM 1321 O O . VAL A 1 205 ? 33.560 -4.900 33.427 1.00 19.00 187 VAL A O 1
ATOM 1325 N N . PHE A 1 206 ? 34.290 -5.691 31.453 1.00 16.54 188 PHE A N 1
ATOM 1326 C CA . PHE A 1 206 ? 33.218 -6.693 31.355 1.00 16.52 188 PHE A CA 1
ATOM 1327 C C . PHE A 1 206 ? 33.233 -7.764 32.444 1.00 20.92 188 PHE A C 1
ATOM 1328 O O . PHE A 1 206 ? 32.177 -8.337 32.722 1.00 22.59 188 PHE A O 1
ATOM 1336 N N . THR A 1 207 ? 34.397 -8.020 33.080 1.00 17.02 189 THR A N 1
ATOM 1337 C CA . THR A 1 207 ? 34.495 -9.028 34.160 1.00 16.93 189 THR A CA 1
ATOM 1338 C C . THR A 1 207 ? 34.557 -8.368 35.562 1.00 21.13 189 THR A C 1
ATOM 1339 O O . THR A 1 207 ? 34.746 -9.063 36.556 1.00 22.92 189 THR A O 1
ATOM 1343 N N . SER A 1 208 ? 34.360 -7.034 35.647 1.00 18.35 190 SER A N 1
ATOM 1344 C CA . SER A 1 208 ? 34.470 -6.257 36.883 1.00 17.71 190 SER A CA 1
ATOM 1345 C C . SER A 1 208 ? 33.376 -6.476 37.928 1.00 22.35 190 SER A C 1
ATOM 1346 O O . SER A 1 208 ? 33.542 -6.075 39.075 1.00 25.74 190 SER A O 1
ATOM 1349 N N . GLY A 1 209 ? 32.236 -7.005 37.505 1.00 19.51 191 GLY A N 1
ATOM 1350 C CA . GLY A 1 209 ? 31.096 -7.171 38.406 1.00 20.22 191 GLY A CA 1
ATOM 1351 C C . GLY A 1 209 ? 30.246 -5.913 38.542 1.00 24.49 191 GLY A C 1
ATOM 1352 O O . GLY A 1 209 ? 29.279 -5.902 39.309 1.00 25.10 191 GLY A O 1
ATOM 1353 N N . ALA A 1 210 ? 30.584 -4.827 37.800 1.00 20.42 192 ALA A N 1
ATOM 1354 C CA . ALA A 1 210 ? 29.783 -3.587 37.823 1.00 20.79 192 ALA A CA 1
ATOM 1355 C C . ALA A 1 210 ? 28.478 -3.830 37.043 1.00 23.65 192 ALA A C 1
ATOM 1356 O O . ALA A 1 210 ? 28.394 -4.794 36.269 1.00 21.25 192 ALA A O 1
ATOM 1358 N N . ASP A 1 211 ? 27.472 -2.960 37.232 1.00 20.66 193 ASP A N 1
ATOM 1359 C CA . ASP A 1 211 ? 26.217 -3.061 36.498 1.00 20.27 193 ASP A CA 1
ATOM 1360 C C . ASP A 1 211 ? 26.495 -2.467 35.110 1.00 24.48 193 ASP A C 1
ATOM 1361 O O . ASP A 1 211 ? 26.486 -1.252 34.921 1.00 24.00 193 ASP A O 1
ATOM 1366 N N . ILE A 1 212 ? 26.825 -3.334 34.166 1.00 20.10 194 ILE A N 1
ATOM 1367 C CA . ILE A 1 212 ? 27.218 -2.929 32.813 1.00 19.25 194 ILE A CA 1
ATOM 1368 C C . ILE A 1 212 ? 26.148 -3.269 31.812 1.00 21.92 194 ILE A C 1
ATOM 1369 O O . ILE A 1 212 ? 25.537 -4.355 31.868 1.00 19.86 194 ILE A O 1
ATOM 1374 N N . VAL A 1 213 ? 25.909 -2.320 30.899 1.00 18.62 195 VAL A N 1
ATOM 1375 C CA . VAL A 1 213 ? 24.979 -2.520 29.790 1.00 18.16 195 VAL A CA 1
ATOM 1376 C C . VAL A 1 213 ? 25.799 -2.279 28.539 1.00 20.79 195 VAL A C 1
ATOM 1377 O O . VAL A 1 213 ? 26.344 -1.184 28.389 1.00 20.28 195 VAL A O 1
ATOM 1381 N N . VAL A 1 214 ? 25.905 -3.281 27.645 1.00 18.02 196 VAL A N 1
ATOM 1382 C CA . VAL A 1 214 ? 26.721 -3.128 26.422 1.00 16.39 196 VAL A CA 1
ATOM 1383 C C . VAL A 1 214 ? 25.830 -3.068 25.214 1.00 19.67 196 VAL A C 1
ATOM 1384 O O . VAL A 1 214 ? 24.965 -3.918 25.027 1.00 18.51 196 VAL A O 1
ATOM 1388 N N . VAL A 1 215 ? 26.049 -2.036 24.389 1.00 16.22 197 VAL A N 1
ATOM 1389 C CA . VAL A 1 215 ? 25.294 -1.819 23.159 1.00 17.02 197 VAL A CA 1
ATOM 1390 C C . VAL A 1 215 ? 26.305 -2.005 22.038 1.00 19.35 197 VAL A C 1
ATOM 1391 O O . VAL A 1 215 ? 27.184 -1.149 21.831 1.00 17.17 197 VAL A O 1
ATOM 1395 N N . GLY A 1 216 ? 26.192 -3.136 21.354 1.00 17.25 198 GLY A N 1
ATOM 1396 C CA . GLY A 1 216 ? 27.114 -3.460 20.276 1.00 16.84 198 GLY A CA 1
ATOM 1397 C C . GLY A 1 216 ? 26.672 -2.903 18.944 1.00 19.75 198 GLY A C 1
ATOM 1398 O O . GLY A 1 216 ? 25.530 -2.448 18.792 1.00 18.43 198 GLY A O 1
ATOM 1399 N N . ILE A 1 217 ? 27.561 -2.965 17.951 1.00 16.60 199 ILE A N 1
ATOM 1400 C CA . ILE A 1 217 ? 27.200 -2.462 16.607 1.00 16.73 199 ILE A CA 1
ATOM 1401 C C . ILE A 1 217 ? 26.171 -3.388 15.909 1.00 20.57 199 ILE A C 1
ATOM 1402 O O . ILE A 1 217 ? 25.546 -2.963 14.939 1.00 22.58 199 ILE A O 1
ATOM 1407 N N . ASN A 1 218 ? 25.927 -4.602 16.458 1.00 16.00 200 ASN A N 1
ATOM 1408 C CA . ASN A 1 218 ? 24.851 -5.508 15.999 1.00 17.59 200 ASN A CA 1
ATOM 1409 C C . ASN A 1 218 ? 23.519 -4.764 16.201 1.00 22.71 200 ASN A C 1
ATOM 1410 O O . ASN A 1 218 ? 22.556 -4.987 15.469 1.00 22.38 200 ASN A O 1
ATOM 1415 N N . ILE A 1 219 ? 23.480 -3.849 17.198 1.00 17.69 201 ILE A N 1
ATOM 1416 C CA . ILE A 1 219 ? 22.298 -3.033 17.479 1.00 18.11 201 ILE A CA 1
ATOM 1417 C C . ILE A 1 219 ? 22.341 -1.721 16.677 1.00 21.91 201 ILE A C 1
ATOM 1418 O O . ILE A 1 219 ? 21.370 -1.375 16.006 1.00 22.13 201 ILE A O 1
ATOM 1423 N N . THR A 1 220 ? 23.435 -0.974 16.814 1.00 18.84 202 THR A N 1
ATOM 1424 C CA . THR A 1 220 ? 23.528 0.390 16.259 1.00 19.28 202 THR A CA 1
ATOM 1425 C C . THR A 1 220 ? 23.540 0.441 14.737 1.00 23.91 202 THR A C 1
ATOM 1426 O O . THR A 1 220 ? 23.080 1.441 14.202 1.00 25.23 202 THR A O 1
ATOM 1430 N N . THR A 1 221 ? 23.976 -0.620 14.045 1.00 21.32 203 THR A N 1
ATOM 1431 C CA . THR A 1 221 ? 23.933 -0.637 12.570 1.00 22.08 203 THR A CA 1
ATOM 1432 C C . THR A 1 221 ? 22.471 -0.717 12.054 1.00 28.71 203 THR A C 1
ATOM 1433 O O . THR A 1 221 ? 22.228 -0.482 10.865 1.00 30.44 203 THR A O 1
ATOM 1437 N N . GLN A 1 222 ? 21.500 -0.978 12.961 1.00 23.61 204 GLN A N 1
ATOM 1438 C CA . GLN A 1 222 ? 20.067 -1.003 12.620 1.00 23.60 204 GLN A CA 1
ATOM 1439 C C . GLN A 1 222 ? 19.472 0.410 12.653 1.00 27.01 204 GLN A C 1
ATOM 1440 O O . GLN A 1 222 ? 18.342 0.608 12.198 1.00 27.64 204 GLN A O 1
ATOM 1446 N N . VAL A 1 223 ? 20.193 1.371 13.249 1.00 22.16 205 VAL A N 1
ATOM 1447 C CA . VAL A 1 223 ? 19.737 2.741 13.456 1.00 21.66 205 VAL A CA 1
ATOM 1448 C C . VAL A 1 223 ? 20.564 3.673 12.570 1.00 28.39 205 VAL A C 1
ATOM 1449 O O . VAL A 1 223 ? 21.760 3.856 12.798 1.00 26.16 205 VAL A O 1
ATOM 1453 N N . CYS A 1 224 ? 19.908 4.265 11.565 1.00 29.88 206 CYS A N 1
ATOM 1454 C CA . CYS A 1 224 ? 20.586 5.124 10.591 1.00 30.72 206 CYS A CA 1
ATOM 1455 C C . CYS A 1 224 ? 19.866 6.441 10.383 1.00 33.92 206 CYS A C 1
ATOM 1456 O O . CYS A 1 224 ? 18.635 6.506 10.526 1.00 33.95 206 CYS A O 1
ATOM 1459 N N . LEU A 1 225 ? 20.620 7.465 9.947 1.00 27.41 207 LEU A N 1
ATOM 1460 C CA . LEU A 1 225 ? 20.053 8.726 9.465 1.00 26.49 207 LEU A CA 1
ATOM 1461 C C . LEU A 1 225 ? 20.404 8.734 7.979 1.00 28.96 207 LEU A C 1
ATOM 1462 O O . LEU A 1 225 ? 21.578 8.639 7.628 1.00 29.70 207 LEU A O 1
ATOM 1467 N N . THR A 1 226 ? 19.402 8.828 7.113 1.00 24.44 208 THR A N 1
ATOM 1468 C CA . THR A 1 226 ? 19.631 8.878 5.667 1.00 23.94 208 THR A CA 1
ATOM 1469 C C . THR A 1 226 ? 20.098 10.288 5.286 1.00 27.27 208 THR A C 1
ATOM 1470 O O . THR A 1 226 ? 20.042 11.202 6.102 1.00 25.18 208 THR A O 1
ATOM 1474 N N . ASP A 1 227 ? 20.497 10.479 4.013 1.00 26.02 209 ASP A N 1
ATOM 1475 C CA . ASP A 1 227 ? 20.856 11.799 3.501 1.00 25.53 209 ASP A CA 1
ATOM 1476 C C . ASP A 1 227 ? 19.680 12.789 3.697 1.00 30.48 209 ASP A C 1
ATOM 1477 O O . ASP A 1 227 ? 19.904 13.961 4.018 1.00 29.41 209 ASP A O 1
ATOM 1482 N N . GLU A 1 228 ? 18.430 12.296 3.521 1.00 29.77 210 GLU A N 1
ATOM 1483 C CA . GLU A 1 228 ? 17.196 13.085 3.694 1.00 30.56 210 GLU A CA 1
ATOM 1484 C C . GLU A 1 228 ? 17.032 13.542 5.168 1.00 31.69 210 GLU A C 1
ATOM 1485 O O . GLU A 1 228 ? 16.652 14.689 5.431 1.00 29.99 210 GLU A O 1
ATOM 1491 N N . ASP A 1 229 ? 17.317 12.635 6.123 1.00 28.82 211 ASP A N 1
ATOM 1492 C CA . ASP A 1 229 ? 17.274 12.935 7.558 1.00 27.52 211 ASP A CA 1
ATOM 1493 C C . ASP A 1 229 ? 18.323 13.991 7.894 1.00 29.12 211 ASP A C 1
ATOM 1494 O O . ASP A 1 229 ? 18.062 14.894 8.698 1.00 25.83 211 ASP A O 1
ATOM 1499 N N . LEU A 1 230 ? 19.520 13.879 7.271 1.00 25.24 212 LEU A N 1
ATOM 1500 C CA . LEU A 1 230 ? 20.585 14.854 7.516 1.00 24.80 212 LEU A CA 1
ATOM 1501 C C . LEU A 1 230 ? 20.199 16.240 7.001 1.00 28.11 212 LEU A C 1
ATOM 1502 O O . LEU A 1 230 ? 20.444 17.246 7.674 1.00 28.41 212 LEU A O 1
ATOM 1507 N N . LEU A 1 231 ? 19.509 16.288 5.845 1.00 24.52 213 LEU A N 1
ATOM 1508 C CA . LEU A 1 231 ? 19.039 17.541 5.278 1.00 25.98 213 LEU A CA 1
ATOM 1509 C C . LEU A 1 231 ? 17.927 18.146 6.162 1.00 30.22 213 LEU A C 1
ATOM 1510 O O . LEU A 1 231 ? 17.909 19.356 6.374 1.00 30.74 213 LEU A O 1
ATOM 1515 N N . GLU A 1 232 ? 17.035 17.295 6.703 1.00 28.77 214 GLU A N 1
ATOM 1516 C CA . GLU A 1 232 ? 15.980 17.708 7.634 1.00 29.53 214 GLU A CA 1
ATOM 1517 C C . GLU A 1 232 ? 16.653 18.365 8.865 1.00 32.33 214 GLU A C 1
ATOM 1518 O O . GLU A 1 232 ? 16.191 19.400 9.341 1.00 31.98 214 GLU A O 1
ATOM 1524 N N . LEU A 1 233 ? 17.766 17.781 9.344 1.00 28.28 215 LEU A N 1
ATOM 1525 C CA . LEU A 1 233 ? 18.507 18.333 10.476 1.00 27.01 215 LEU A CA 1
ATOM 1526 C C . LEU A 1 233 ? 19.076 19.714 10.121 1.00 28.50 215 LEU A C 1
ATOM 1527 O O . LEU A 1 233 ? 18.871 20.660 10.879 1.00 27.21 215 LEU A O 1
ATOM 1532 N N . ARG A 1 234 ? 19.731 19.848 8.949 1.00 24.37 216 ARG A N 1
ATOM 1533 C CA . ARG A 1 234 ? 20.309 21.122 8.518 1.00 25.38 216 ARG A CA 1
ATOM 1534 C C . ARG A 1 234 ? 19.239 22.215 8.435 1.00 32.73 216 ARG A C 1
ATOM 1535 O O . ARG A 1 234 ? 19.498 23.365 8.814 1.00 34.43 216 ARG A O 1
ATOM 1543 N N . ASN A 1 235 ? 18.048 21.854 7.926 1.00 29.13 217 ASN A N 1
ATOM 1544 C CA . ASN A 1 235 ? 16.936 22.786 7.720 1.00 29.61 217 ASN A CA 1
ATOM 1545 C C . ASN A 1 235 ? 16.134 23.086 8.984 1.00 33.68 217 ASN A C 1
ATOM 1546 O O . ASN A 1 235 ? 15.245 23.933 8.948 1.00 33.30 217 ASN A O 1
ATOM 1551 N N . SER A 1 236 ? 16.449 22.406 10.101 1.00 30.58 218 SER A N 1
ATOM 1552 C CA . SER A 1 236 ? 15.708 22.544 11.358 1.00 30.14 218 SER A CA 1
ATOM 1553 C C . SER A 1 236 ? 16.080 23.769 12.158 1.00 35.42 218 SER A C 1
ATOM 1554 O O . SER A 1 236 ? 17.040 24.458 11.828 1.00 33.95 218 SER A O 1
ATOM 1557 N N . LYS A 1 237 ? 15.359 23.988 13.272 1.00 35.48 219 LYS A N 1
ATOM 1558 C CA . LYS A 1 237 ? 15.650 25.068 14.213 1.00 36.61 219 LYS A CA 1
ATOM 1559 C C . LYS A 1 237 ? 16.625 24.591 15.318 1.00 39.49 219 LYS A C 1
ATOM 1560 O O . LYS A 1 237 ? 16.840 25.310 16.292 1.00 40.45 219 LYS A O 1
ATOM 1566 N N . GLY A 1 238 ? 17.228 23.409 15.136 1.00 33.60 220 GLY A N 1
ATOM 1567 C CA . GLY A 1 238 ? 18.163 22.827 16.095 1.00 30.71 220 GLY A CA 1
ATOM 1568 C C . GLY A 1 238 ? 19.286 23.768 16.454 1.00 31.03 220 GLY A C 1
ATOM 1569 O O . GLY A 1 238 ? 19.888 24.366 15.557 1.00 28.32 220 GLY A O 1
ATOM 1570 N N . LYS A 1 239 ? 19.556 23.922 17.768 1.00 27.43 221 LYS A N 1
ATOM 1571 C CA . LYS A 1 239 ? 20.594 24.816 18.302 1.00 26.66 221 LYS A CA 1
ATOM 1572 C C . LYS A 1 239 ? 21.939 24.650 17.591 1.00 27.02 221 LYS A C 1
ATOM 1573 O O . LYS A 1 239 ? 22.584 25.640 17.250 1.00 25.01 221 LYS A O 1
ATOM 1579 N N . HIS A 1 240 ? 22.350 23.406 17.365 1.00 23.42 222 HIS A N 1
ATOM 1580 C CA . HIS A 1 240 ? 23.647 23.076 16.771 1.00 22.16 222 HIS A CA 1
ATOM 1581 C C . HIS A 1 240 ? 23.504 22.445 15.383 1.00 26.24 222 HIS A C 1
ATOM 1582 O O . HIS A 1 240 ? 24.440 21.808 14.909 1.00 24.10 222 HIS A O 1
ATOM 1589 N N . ALA A 1 241 ? 22.343 22.638 14.720 1.00 25.56 223 ALA A N 1
ATOM 1590 C CA . ALA A 1 241 ? 22.064 22.035 13.406 1.00 26.50 223 ALA A CA 1
ATOM 1591 C C . ALA A 1 241 ? 23.157 22.269 12.353 1.00 28.41 223 ALA A C 1
ATOM 1592 O O . ALA A 1 241 ? 23.582 21.314 11.708 1.00 28.73 223 ALA A O 1
ATOM 1594 N N . ALA A 1 242 ? 23.639 23.523 12.207 1.00 25.67 224 ALA A N 1
ATOM 1595 C CA . ALA A 1 242 ? 24.685 23.868 11.221 1.00 24.48 224 ALA A CA 1
ATOM 1596 C C . ALA A 1 242 ? 25.982 23.113 11.490 1.00 24.49 224 ALA A C 1
ATOM 1597 O O . ALA A 1 242 ? 26.547 22.511 10.570 1.00 24.73 224 ALA A O 1
ATOM 1599 N N . PHE A 1 243 ? 26.426 23.103 12.756 1.00 20.65 225 PHE A N 1
ATOM 1600 C CA . PHE A 1 243 ? 27.656 22.427 13.170 1.00 19.84 225 PHE A CA 1
ATOM 1601 C C . PHE A 1 243 ? 27.557 20.918 12.980 1.00 23.61 225 PHE A C 1
ATOM 1602 O O . PHE A 1 243 ? 28.493 20.307 12.464 1.00 23.24 225 PHE A O 1
ATOM 1610 N N . LEU A 1 244 ? 26.415 20.325 13.388 1.00 21.74 226 LEU A N 1
ATOM 1611 C CA . LEU A 1 244 ? 26.192 18.880 13.270 1.00 22.16 226 LEU A CA 1
ATOM 1612 C C . LEU A 1 244 ? 26.210 18.467 11.799 1.00 24.95 226 LEU A C 1
ATOM 1613 O O . LEU A 1 244 ? 26.898 17.508 11.437 1.00 24.11 226 LEU A O 1
ATOM 1618 N N . TYR A 1 245 ? 25.496 19.223 10.948 1.00 23.16 227 TYR A N 1
ATOM 1619 C CA . TYR A 1 245 ? 25.475 18.937 9.508 1.00 24.66 227 TYR A CA 1
ATOM 1620 C C . TYR A 1 245 ? 26.867 19.039 8.883 1.00 26.89 227 TYR A C 1
ATOM 1621 O O . TYR A 1 245 ? 27.237 18.163 8.107 1.00 25.27 227 TYR A O 1
ATOM 1630 N N . GLU A 1 246 ? 27.653 20.078 9.255 1.00 24.62 228 GLU A N 1
ATOM 1631 C CA . GLU A 1 246 ? 29.020 20.256 8.733 1.00 25.43 228 GLU A CA 1
ATOM 1632 C C . GLU A 1 246 ? 29.940 19.089 9.116 1.00 25.10 228 GLU A C 1
ATOM 1633 O O . GLU A 1 246 ? 30.622 18.549 8.247 1.00 23.62 228 GLU A O 1
ATOM 1639 N N . MET A 1 247 ? 29.929 18.662 10.393 1.00 22.14 229 MET A N 1
ATOM 1640 C CA . MET A 1 247 ? 30.763 17.513 10.790 1.00 20.89 229 MET A CA 1
ATOM 1641 C C . MET A 1 247 ? 30.350 16.253 10.038 1.00 24.68 229 MET A C 1
ATOM 1642 O O . MET A 1 247 ? 31.219 15.462 9.644 1.00 25.25 229 MET A O 1
ATOM 1647 N N . CYS A 1 248 ? 29.022 16.047 9.868 1.00 22.14 230 CYS A N 1
ATOM 1648 C CA . CYS A 1 248 ? 28.475 14.835 9.256 1.00 24.03 230 CYS A CA 1
ATOM 1649 C C . CYS A 1 248 ? 28.763 14.688 7.769 1.00 27.96 230 CYS A C 1
ATOM 1650 O O . CYS A 1 248 ? 28.592 13.586 7.249 1.00 27.13 230 CYS A O 1
ATOM 1653 N N . LYS A 1 249 ? 29.229 15.745 7.082 1.00 24.00 231 LYS A N 1
ATOM 1654 C CA . LYS A 1 249 ? 29.560 15.618 5.661 1.00 24.08 231 LYS A CA 1
ATOM 1655 C C . LYS A 1 249 ? 30.672 14.597 5.478 1.00 27.88 231 LYS A C 1
ATOM 1656 O O . LYS A 1 249 ? 30.514 13.682 4.667 1.00 28.32 231 LYS A O 1
ATOM 1662 N N . PHE A 1 250 ? 31.782 14.727 6.251 1.00 23.72 232 PHE A N 1
ATOM 1663 C CA . PHE A 1 250 ? 32.921 13.808 6.161 1.00 23.74 232 PHE A CA 1
ATOM 1664 C C . PHE A 1 250 ? 32.465 12.405 6.573 1.00 26.41 232 PHE A C 1
ATOM 1665 O O . PHE A 1 250 ? 32.810 11.417 5.922 1.00 26.32 232 PHE A O 1
ATOM 1673 N N . TYR A 1 251 ? 31.713 12.323 7.691 1.00 22.89 233 TYR A N 1
ATOM 1674 C CA . TYR A 1 251 ? 31.220 11.078 8.269 1.00 22.09 233 TYR A CA 1
ATOM 1675 C C . TYR A 1 251 ? 30.349 10.315 7.278 1.00 24.53 233 TYR A C 1
ATOM 1676 O O . TYR A 1 251 ? 30.562 9.118 7.062 1.00 23.74 233 TYR A O 1
ATOM 1685 N N . ARG A 1 252 ? 29.389 11.016 6.649 1.00 21.23 234 ARG A N 1
ATOM 1686 C CA . ARG A 1 252 ? 28.510 10.427 5.635 1.00 20.91 234 ARG A CA 1
ATOM 1687 C C . ARG A 1 252 ? 29.325 9.899 4.452 1.00 23.72 234 ARG A C 1
ATOM 1688 O O . ARG A 1 252 ? 29.041 8.805 3.959 1.00 23.10 234 ARG A O 1
ATOM 1696 N N . ASP A 1 253 ? 30.345 10.655 4.015 1.00 21.84 235 ASP A N 1
ATOM 1697 C CA . ASP A 1 253 ? 31.176 10.233 2.879 1.00 22.96 235 ASP A CA 1
ATOM 1698 C C . ASP A 1 253 ? 31.928 8.934 3.174 1.00 24.95 235 ASP A C 1
ATOM 1699 O O . ASP A 1 253 ? 32.058 8.104 2.274 1.00 23.71 235 ASP A O 1
ATOM 1704 N N . TRP A 1 254 ? 32.367 8.730 4.429 1.00 21.26 236 TRP A N 1
ATOM 1705 C CA . TRP A 1 254 ? 33.029 7.475 4.809 1.00 20.27 236 TRP A CA 1
ATOM 1706 C C . TRP A 1 254 ? 32.025 6.309 4.720 1.00 21.37 236 TRP A C 1
ATOM 1707 O O . TRP A 1 254 ? 32.378 5.243 4.204 1.00 19.50 236 TRP A O 1
ATOM 1718 N N . HIS A 1 255 ? 30.777 6.515 5.207 1.00 18.21 237 HIS A N 1
ATOM 1719 C CA . HIS A 1 255 ? 29.759 5.448 5.157 1.00 18.64 237 HIS A CA 1
ATOM 1720 C C . HIS A 1 255 ? 29.466 5.058 3.709 1.00 22.15 237 HIS A C 1
ATOM 1721 O O . HIS A 1 255 ? 29.319 3.865 3.415 1.00 22.72 237 HIS A O 1
ATOM 1728 N N . ALA A 1 256 ? 29.426 6.055 2.793 1.00 20.45 238 ALA A N 1
ATOM 1729 C CA . ALA A 1 256 ? 29.158 5.792 1.384 1.00 21.44 238 ALA A CA 1
ATOM 1730 C C . ALA A 1 256 ? 30.281 4.958 0.756 1.00 25.65 238 ALA A C 1
ATOM 1731 O O . ALA A 1 256 ? 30.002 3.988 0.045 1.00 26.75 238 ALA A O 1
ATOM 1733 N N . LYS A 1 257 ? 31.543 5.297 1.076 1.00 22.29 239 LYS A N 1
ATOM 1734 C CA . LYS A 1 257 ? 32.729 4.631 0.540 1.00 24.13 239 LYS A CA 1
ATOM 1735 C C . LYS A 1 257 ? 32.933 3.225 1.111 1.00 27.02 239 LYS A C 1
ATOM 1736 O O . LYS A 1 257 ? 33.350 2.321 0.385 1.00 25.82 239 LYS A O 1
ATOM 1742 N N . SER A 1 258 ? 32.741 3.073 2.426 1.00 23.17 240 SER A N 1
ATOM 1743 C CA . SER A 1 258 ? 33.054 1.813 3.099 1.00 22.76 240 SER A CA 1
ATOM 1744 C C . SER A 1 258 ? 31.900 0.849 3.214 1.00 25.81 240 SER A C 1
ATOM 1745 O O . SER A 1 258 ? 32.054 -0.337 2.879 1.00 24.67 240 SER A O 1
ATOM 1748 N N . ASP A 1 259 ? 30.778 1.331 3.732 1.00 20.97 241 ASP A N 1
ATOM 1749 C CA . ASP A 1 259 ? 29.596 0.488 3.959 1.00 21.87 241 ASP A CA 1
ATOM 1750 C C . ASP A 1 259 ? 28.611 0.473 2.787 1.00 28.34 241 ASP A C 1
ATOM 1751 O O . ASP A 1 259 ? 27.690 -0.352 2.781 1.00 28.16 241 ASP A O 1
ATOM 1756 N N . GLY A 1 260 ? 28.782 1.394 1.834 1.00 25.84 242 GLY A N 1
ATOM 1757 C CA . GLY A 1 260 ? 27.879 1.534 0.693 1.00 27.14 242 GLY A CA 1
ATOM 1758 C C . GLY A 1 260 ? 26.518 2.068 1.108 1.00 33.09 242 GLY A C 1
ATOM 1759 O O . GLY A 1 260 ? 25.520 1.738 0.487 1.00 36.36 242 GLY A O 1
ATOM 1760 N N . PHE A 1 261 ? 26.458 2.838 2.195 1.00 29.82 243 PHE A N 1
ATOM 1761 C CA . PHE A 1 261 ? 25.212 3.409 2.727 1.00 30.81 243 PHE A CA 1
ATOM 1762 C C . PHE A 1 261 ? 25.248 4.935 2.557 1.00 34.50 243 PHE A C 1
ATOM 1763 O O . PHE A 1 261 ? 26.186 5.584 3.019 1.00 33.94 243 PHE A O 1
ATOM 1771 N N . HIS A 1 262 ? 24.193 5.496 1.964 1.00 31.06 244 HIS A N 1
ATOM 1772 C CA . HIS A 1 262 ? 24.068 6.939 1.812 1.00 30.40 244 HIS A CA 1
ATOM 1773 C C . HIS A 1 262 ? 23.404 7.513 3.068 1.00 30.66 244 HIS A C 1
ATOM 1774 O O . HIS A 1 262 ? 22.183 7.515 3.204 1.00 30.29 244 HIS A O 1
ATOM 1781 N N . GLY A 1 263 ? 24.235 7.907 4.020 1.00 24.21 245 GLY A N 1
ATOM 1782 C CA . GLY A 1 263 ? 23.802 8.440 5.310 1.00 23.15 245 GLY A CA 1
ATOM 1783 C C . GLY A 1 263 ? 24.818 8.053 6.365 1.00 24.43 245 GLY A C 1
ATOM 1784 O O . GLY A 1 263 ? 25.987 7.828 6.041 1.00 22.05 245 GLY A O 1
ATOM 1785 N N . ILE A 1 264 ? 24.395 7.985 7.633 1.00 21.48 246 ILE A N 1
ATOM 1786 C CA . ILE A 1 264 ? 25.298 7.618 8.741 1.00 21.03 246 ILE A CA 1
ATOM 1787 C C . ILE A 1 264 ? 24.637 6.601 9.663 1.00 25.25 246 ILE A C 1
ATOM 1788 O O . ILE A 1 264 ? 23.411 6.585 9.788 1.00 25.05 246 ILE A O 1
ATOM 1793 N N . PHE A 1 265 ? 25.451 5.771 10.336 1.00 22.75 247 PHE A N 1
ATOM 1794 C CA . PHE A 1 265 ? 24.929 4.906 11.388 1.00 22.26 247 PHE A CA 1
ATOM 1795 C C . PHE A 1 265 ? 24.923 5.811 12.616 1.00 24.81 247 PHE A C 1
ATOM 1796 O O . PHE A 1 265 ? 25.699 6.765 12.670 1.00 25.64 247 PHE A O 1
ATOM 1804 N N . LEU A 1 266 ? 24.091 5.513 13.598 1.00 19.70 248 LEU A N 1
ATOM 1805 C CA . LEU A 1 266 ? 24.097 6.280 14.836 1.00 19.48 248 LEU A CA 1
ATOM 1806 C C . LEU A 1 266 ? 24.619 5.327 15.889 1.00 26.44 248 LEU A C 1
ATOM 1807 O O . LEU A 1 266 ? 23.886 4.422 16.291 1.00 30.73 248 LEU A O 1
ATOM 1812 N N . HIS A 1 267 ? 25.925 5.399 16.191 1.00 18.55 249 HIS A N 1
ATOM 1813 C CA . HIS A 1 267 ? 26.496 4.523 17.199 1.00 16.57 249 HIS A CA 1
ATOM 1814 C C . HIS A 1 267 ? 26.389 5.167 18.577 1.00 18.90 249 HIS A C 1
ATOM 1815 O O . HIS A 1 267 ? 25.587 4.719 19.395 1.00 18.95 249 HIS A O 1
ATOM 1822 N N . ASP A 1 268 ? 27.191 6.219 18.848 1.00 16.20 250 ASP A N 1
ATOM 1823 C CA . ASP A 1 268 ? 27.202 6.819 20.205 1.00 15.62 250 ASP A CA 1
ATOM 1824 C C . ASP A 1 268 ? 25.828 7.385 20.613 1.00 18.35 250 ASP A C 1
ATOM 1825 O O . ASP A 1 268 ? 25.413 7.124 21.751 1.00 18.79 250 ASP A O 1
ATOM 1830 N N . PRO A 1 269 ? 25.045 8.035 19.729 1.00 16.50 251 PRO A N 1
ATOM 1831 C CA . PRO A 1 269 ? 23.710 8.506 20.156 1.00 16.44 251 PRO A CA 1
ATOM 1832 C C . PRO A 1 269 ? 22.754 7.376 20.571 1.00 19.76 251 PRO A C 1
ATOM 1833 O O . PRO A 1 269 ? 21.910 7.595 21.425 1.00 18.92 251 PRO A O 1
ATOM 1837 N N . VAL A 1 270 ? 22.895 6.156 19.987 1.00 17.24 252 VAL A N 1
ATOM 1838 C CA . VAL A 1 270 ? 22.030 5.024 20.383 1.00 17.15 252 VAL A CA 1
ATOM 1839 C C . VAL A 1 270 ? 22.386 4.554 21.796 1.00 19.64 252 VAL A C 1
ATOM 1840 O O . VAL A 1 270 ? 21.493 4.272 22.590 1.00 19.82 252 VAL A O 1
ATOM 1844 N N . SER A 1 271 ? 23.683 4.521 22.140 1.00 16.96 253 SER A N 1
ATOM 1845 C CA . SER A 1 271 ? 24.052 4.153 23.520 1.00 16.62 253 SER A CA 1
ATOM 1846 C C . SER A 1 271 ? 23.518 5.166 24.539 1.00 20.08 253 SER A C 1
ATOM 1847 O O . SER A 1 271 ? 23.104 4.769 25.622 1.00 19.78 253 SER A O 1
ATOM 1850 N N . PHE A 1 272 ? 23.485 6.460 24.181 1.00 17.81 254 PHE A N 1
ATOM 1851 C CA . PHE A 1 272 ? 22.899 7.509 25.042 1.00 17.20 254 PHE A CA 1
ATOM 1852 C C . PHE A 1 272 ? 21.418 7.251 25.203 1.00 21.78 254 PHE A C 1
ATOM 1853 O O . PHE A 1 272 ? 20.883 7.413 26.305 1.00 21.51 254 PHE A O 1
ATOM 1861 N N . THR A 1 273 ? 20.761 6.805 24.117 1.00 19.12 255 THR A N 1
ATOM 1862 C CA . THR A 1 273 ? 19.337 6.463 24.157 1.00 19.32 255 THR A CA 1
ATOM 1863 C C . THR A 1 273 ? 19.103 5.284 25.110 1.00 24.54 255 THR A C 1
ATOM 1864 O O . THR A 1 273 ? 18.096 5.279 25.809 1.00 25.51 255 THR A O 1
ATOM 1868 N N . ALA A 1 274 ? 20.038 4.315 25.184 1.00 19.80 256 ALA A N 1
ATOM 1869 C CA . ALA A 1 274 ? 19.897 3.185 26.113 1.00 19.19 256 ALA A CA 1
ATOM 1870 C C . ALA A 1 274 ? 19.998 3.642 27.579 1.00 24.59 256 ALA A C 1
ATOM 1871 O O . ALA A 1 274 ? 19.407 2.997 28.454 1.00 25.42 256 ALA A O 1
ATOM 1873 N N . VAL A 1 275 ? 20.712 4.763 27.848 1.00 19.57 257 VAL A N 1
ATOM 1874 C CA . VAL A 1 275 ? 20.822 5.353 29.197 1.00 19.27 257 VAL A CA 1
ATOM 1875 C C . VAL A 1 275 ? 19.469 5.908 29.608 1.00 24.98 257 VAL A C 1
ATOM 1876 O O . VAL A 1 275 ? 18.998 5.606 30.701 1.00 26.29 257 VAL A O 1
ATOM 1880 N N . LEU A 1 276 ? 18.858 6.743 28.746 1.00 24.06 258 LEU A N 1
ATOM 1881 C CA . LEU A 1 276 ? 17.612 7.443 29.068 1.00 24.69 258 LEU A CA 1
ATOM 1882 C C . LEU A 1 276 ? 16.348 6.663 28.813 1.00 28.85 258 LEU A C 1
ATOM 1883 O O . LEU A 1 276 ? 15.349 6.867 29.501 1.00 28.47 258 LEU A O 1
ATOM 1888 N N . HIS A 1 277 ? 16.366 5.801 27.796 1.00 24.38 259 HIS A N 1
ATOM 1889 C CA . HIS A 1 277 ? 15.190 5.033 27.410 1.00 24.31 259 HIS A CA 1
ATOM 1890 C C . HIS A 1 277 ? 15.537 3.557 27.205 1.00 26.33 259 HIS A C 1
ATOM 1891 O O . HIS A 1 277 ? 15.409 3.054 26.081 1.00 23.66 259 HIS A O 1
ATOM 1898 N N . PRO A 1 278 ? 15.948 2.832 28.283 1.00 24.36 260 PRO A N 1
ATOM 1899 C CA . PRO A 1 278 ? 16.241 1.389 28.125 1.00 25.11 260 PRO A CA 1
ATOM 1900 C C . PRO A 1 278 ? 15.029 0.588 27.662 1.00 28.10 260 PRO A C 1
ATOM 1901 O O . PRO A 1 278 ? 15.191 -0.480 27.074 1.00 27.63 260 PRO A O 1
ATOM 1905 N N . GLU A 1 279 ? 13.816 1.138 27.861 1.00 26.19 261 GLU A N 1
ATOM 1906 C CA . GLU A 1 279 ? 12.560 0.504 27.436 1.00 26.94 261 GLU A CA 1
ATOM 1907 C C . GLU A 1 279 ? 12.413 0.424 25.892 1.00 28.83 261 GLU A C 1
ATOM 1908 O O . GLU A 1 279 ? 11.524 -0.273 25.418 1.00 28.27 261 GLU A O 1
ATOM 1914 N N . TYR A 1 280 ? 13.299 1.111 25.119 1.00 22.99 262 TYR A N 1
ATOM 1915 C CA . TYR A 1 280 ? 13.312 1.041 23.650 1.00 22.46 262 TYR A CA 1
ATOM 1916 C C . TYR A 1 280 ? 14.109 -0.174 23.169 1.00 24.77 262 TYR A C 1
ATOM 1917 O O . TYR A 1 280 ? 14.242 -0.395 21.967 1.00 25.03 262 TYR A O 1
ATOM 1926 N N . PHE A 1 281 ? 14.683 -0.938 24.107 1.00 20.83 263 PHE A N 1
ATOM 1927 C CA . PHE A 1 281 ? 15.508 -2.099 23.795 1.00 20.20 263 PHE A CA 1
ATOM 1928 C C . PHE A 1 281 ? 15.072 -3.320 24.603 1.00 24.72 263 PHE A C 1
ATOM 1929 O O . PHE A 1 281 ? 14.364 -3.190 25.591 1.00 25.35 263 PHE A O 1
ATOM 1937 N N . THR A 1 282 ? 15.548 -4.506 24.207 1.00 21.47 264 THR A N 1
ATOM 1938 C CA . THR A 1 282 ? 15.450 -5.703 25.038 1.00 21.36 264 THR A CA 1
ATOM 1939 C C . THR A 1 282 ? 16.912 -6.042 25.291 1.00 24.43 264 THR A C 1
ATOM 1940 O O . THR A 1 282 ? 17.786 -5.658 24.501 1.00 23.23 264 THR A O 1
ATOM 1944 N N . PHE A 1 283 ? 17.182 -6.712 26.405 1.00 20.34 265 PHE A N 1
ATOM 1945 C CA . PHE A 1 283 ? 18.533 -7.079 26.802 1.00 18.48 265 PHE A CA 1
ATOM 1946 C C . PHE A 1 283 ? 18.579 -8.550 27.184 1.00 24.58 265 PHE A C 1
ATOM 1947 O O . PHE A 1 283 ? 17.578 -9.093 27.648 1.00 25.68 265 PHE A O 1
ATOM 1955 N N . LYS A 1 284 ? 19.754 -9.182 27.011 1.00 20.79 266 LYS A N 1
ATOM 1956 C CA . LYS A 1 284 ? 19.994 -10.559 27.457 1.00 21.01 266 LYS A CA 1
ATOM 1957 C C . LYS A 1 284 ? 21.157 -10.508 28.429 1.00 23.85 266 LYS A C 1
ATOM 1958 O O . LYS A 1 284 ? 22.105 -9.745 28.213 1.00 23.74 266 LYS A O 1
ATOM 1964 N N . LYS A 1 285 ? 21.095 -11.317 29.497 1.00 20.95 267 LYS A N 1
ATOM 1965 C CA . LYS A 1 285 ? 22.193 -11.347 30.458 1.00 20.53 267 LYS A CA 1
ATOM 1966 C C . LYS A 1 285 ? 23.163 -12.439 30.064 1.00 24.96 267 LYS A C 1
ATOM 1967 O O . LYS A 1 285 ? 22.742 -13.533 29.693 1.00 25.76 267 LYS A O 1
ATOM 1973 N N . GLY A 1 286 ? 24.450 -12.169 30.215 1.00 19.52 268 GLY A N 1
ATOM 1974 C CA . GLY A 1 286 ? 25.438 -13.198 29.962 1.00 18.83 268 GLY A CA 1
ATOM 1975 C C . GLY A 1 286 ? 26.827 -12.726 30.266 1.00 20.42 268 GLY A C 1
ATOM 1976 O O . GLY A 1 286 ? 27.083 -11.518 30.292 1.00 19.22 268 GLY A O 1
ATOM 1977 N N . VAL A 1 287 ? 27.732 -13.687 30.503 1.00 17.66 269 VAL A N 1
ATOM 1978 C CA . VAL A 1 287 ? 29.143 -13.359 30.720 1.00 16.65 269 VAL A CA 1
ATOM 1979 C C . VAL A 1 287 ? 29.723 -12.940 29.377 1.00 17.77 269 VAL A C 1
ATOM 1980 O O . VAL A 1 287 ? 29.513 -13.634 28.384 1.00 19.68 269 VAL A O 1
ATOM 1984 N N . VAL A 1 288 ? 30.477 -11.826 29.353 1.00 14.03 270 VAL A N 1
ATOM 1985 C CA . VAL A 1 288 ? 31.131 -11.352 28.130 1.00 15.15 270 VAL A CA 1
ATOM 1986 C C . VAL A 1 288 ? 32.629 -11.367 28.353 1.00 18.25 270 VAL A C 1
ATOM 1987 O O . VAL A 1 288 ? 33.107 -10.845 29.367 1.00 18.87 270 VAL A O 1
ATOM 1991 N N . ARG A 1 289 ? 33.367 -11.953 27.410 1.00 16.08 271 ARG A N 1
ATOM 1992 C CA . ARG A 1 289 ? 34.822 -11.958 27.437 1.00 15.66 271 ARG A CA 1
ATOM 1993 C C . ARG A 1 289 ? 35.307 -11.320 26.131 1.00 18.42 271 ARG A C 1
ATOM 1994 O O . ARG A 1 289 ? 34.579 -11.312 25.138 1.00 17.17 271 ARG A O 1
ATOM 2002 N N . VAL A 1 290 ? 36.542 -10.826 26.131 1.00 15.85 272 VAL A N 1
ATOM 2003 C CA . VAL A 1 290 ? 37.146 -10.192 24.961 1.00 15.75 272 VAL A CA 1
ATOM 2004 C C . VAL A 1 290 ? 38.424 -10.943 24.634 1.00 18.60 272 VAL A C 1
ATOM 2005 O O . VAL A 1 290 ? 39.262 -11.164 25.525 1.00 19.28 272 VAL A O 1
ATOM 2009 N N . GLU A 1 291 ? 38.607 -11.266 23.341 1.00 15.28 273 GLU A N 1
ATOM 2010 C CA . GLU A 1 291 ? 39.843 -11.892 22.874 1.00 14.79 273 GLU A CA 1
ATOM 2011 C C . GLU A 1 291 ? 40.921 -10.796 22.834 1.00 19.21 273 GLU A C 1
ATOM 2012 O O . GLU A 1 291 ? 40.667 -9.721 22.312 1.00 19.39 273 GLU A O 1
ATOM 2018 N N . THR A 1 292 ? 42.104 -11.060 23.395 1.00 16.53 274 THR A N 1
ATOM 2019 C CA . THR A 1 292 ? 43.159 -10.046 23.465 1.00 16.56 274 THR A CA 1
ATOM 2020 C C . THR A 1 292 ? 44.362 -10.360 22.577 1.00 21.88 274 THR A C 1
ATOM 2021 O O . THR A 1 292 ? 45.278 -9.546 22.489 1.00 20.25 274 THR A O 1
ATOM 2025 N N . GLN A 1 293 ? 44.383 -11.524 21.933 1.00 19.18 275 GLN A N 1
ATOM 2026 C CA . GLN A 1 293 ? 45.521 -11.858 21.060 1.00 19.04 275 GLN A CA 1
ATOM 2027 C C . GLN A 1 293 ? 45.047 -12.526 19.761 1.00 21.39 275 GLN A C 1
ATOM 2028 O O . GLN A 1 293 ? 43.881 -12.894 19.637 1.00 22.24 275 GLN A O 1
ATOM 2034 N N . GLY A 1 294 ? 45.959 -12.647 18.808 1.00 18.56 276 GLY A N 1
ATOM 2035 C CA . GLY A 1 294 ? 45.709 -13.333 17.543 1.00 18.89 276 GLY A CA 1
ATOM 2036 C C . GLY A 1 294 ? 44.820 -12.599 16.563 1.00 20.27 276 GLY A C 1
ATOM 2037 O O . GLY A 1 294 ? 44.509 -11.411 16.726 1.00 18.60 276 GLY A O 1
ATOM 2038 N N . ILE A 1 295 ? 44.376 -13.331 15.542 1.00 19.13 277 ILE A N 1
ATOM 2039 C CA . ILE A 1 295 ? 43.573 -12.733 14.472 1.00 18.28 277 ILE A CA 1
ATOM 2040 C C . ILE A 1 295 ? 42.237 -12.176 14.978 1.00 19.68 277 ILE A C 1
ATOM 2041 O O . ILE A 1 295 ? 41.696 -11.251 14.376 1.00 19.22 277 ILE A O 1
ATOM 2046 N N . CYS A 1 296 ? 41.712 -12.743 16.061 1.00 18.63 278 CYS A N 1
ATOM 2047 C CA . CYS A 1 296 ? 40.434 -12.274 16.609 1.00 18.61 278 CYS A CA 1
ATOM 2048 C C . CYS A 1 296 ? 40.601 -11.275 17.750 1.00 20.78 278 CYS A C 1
ATOM 2049 O O . CYS A 1 296 ? 39.640 -11.017 18.472 1.00 19.92 278 CYS A O 1
ATOM 2052 N N . THR A 1 297 ? 41.793 -10.643 17.871 1.00 17.27 279 THR A N 1
ATOM 2053 C CA . THR A 1 297 ? 42.014 -9.594 18.891 1.00 15.85 279 THR A CA 1
ATOM 2054 C C . THR A 1 297 ? 40.837 -8.571 18.814 1.00 17.22 279 THR A C 1
ATOM 2055 O O . THR A 1 297 ? 40.518 -8.080 17.720 1.00 15.21 279 THR A O 1
ATOM 2059 N N . GLY A 1 298 ? 40.248 -8.262 19.961 1.00 15.78 280 GLY A N 1
ATOM 2060 C CA . GLY A 1 298 ? 39.148 -7.307 20.039 1.00 15.64 280 GLY A CA 1
ATOM 2061 C C . GLY A 1 298 ? 37.763 -7.908 19.906 1.00 17.97 280 GLY A C 1
ATOM 2062 O O . GLY A 1 298 ? 36.773 -7.191 20.070 1.00 17.95 280 GLY A O 1
ATOM 2063 N N . HIS A 1 299 ? 37.662 -9.223 19.613 1.00 16.78 281 HIS A N 1
ATOM 2064 C CA . HIS A 1 299 ? 36.339 -9.866 19.467 1.00 16.26 281 HIS A CA 1
ATOM 2065 C C . HIS A 1 299 ? 35.624 -9.959 20.817 1.00 18.04 281 HIS A C 1
ATOM 2066 O O . HIS A 1 299 ? 36.242 -10.353 21.797 1.00 18.47 281 HIS A O 1
ATOM 2073 N N . THR A 1 300 ? 34.315 -9.615 20.859 1.00 15.85 282 THR A N 1
ATOM 2074 C CA . THR A 1 300 ? 33.487 -9.714 22.074 1.00 15.14 282 THR A CA 1
ATOM 2075 C C . THR A 1 300 ? 32.572 -10.925 21.902 1.00 17.57 282 THR A C 1
ATOM 2076 O O . THR A 1 300 ? 31.891 -11.045 20.888 1.00 16.11 282 THR A O 1
ATOM 2080 N N . LEU A 1 301 ? 32.516 -11.791 22.898 1.00 16.35 283 LEU A N 1
ATOM 2081 C CA . LEU A 1 301 ? 31.697 -12.985 22.800 1.00 17.46 283 LEU A CA 1
ATOM 2082 C C . LEU A 1 301 ? 31.009 -13.189 24.119 1.00 21.24 283 LEU A C 1
ATOM 2083 O O . LEU A 1 301 ? 31.642 -13.200 25.181 1.00 20.10 283 LEU A O 1
ATOM 2088 N N . MET A 1 302 ? 29.699 -13.367 24.026 1.00 20.59 284 MET A N 1
ATOM 2089 C CA . MET A 1 302 ? 28.815 -13.547 25.148 1.00 20.16 284 MET A CA 1
ATOM 2090 C C . MET A 1 302 ? 28.384 -15.015 25.312 1.00 24.30 284 MET A C 1
ATOM 2091 O O . MET A 1 302 ? 28.050 -15.675 24.319 1.00 24.68 284 MET A O 1
ATOM 2096 N N . ASP A 1 303 ? 28.328 -15.501 26.573 1.00 18.73 285 ASP A N 1
ATOM 2097 C CA . ASP A 1 303 ? 27.757 -16.817 26.858 1.00 19.64 285 ASP A CA 1
ATOM 2098 C C . ASP A 1 303 ? 26.343 -16.532 27.345 1.00 26.62 285 ASP A C 1
ATOM 2099 O O . ASP A 1 303 ? 26.174 -16.004 28.447 1.00 26.19 285 ASP A O 1
ATOM 2104 N N A GLN A 1 304 ? 25.326 -16.866 26.551 0.50 26.49 286 GLN A N 1
ATOM 2105 N N B GLN A 1 304 ? 25.352 -16.914 26.534 0.50 25.99 286 GLN A N 1
ATOM 2106 C CA A GLN A 1 304 ? 23.937 -16.631 26.963 0.50 28.32 286 GLN A CA 1
ATOM 2107 C CA B GLN A 1 304 ? 23.920 -16.735 26.792 0.50 27.62 286 GLN A CA 1
ATOM 2108 C C A GLN A 1 304 ? 23.505 -17.497 28.153 0.50 33.67 286 GLN A C 1
ATOM 2109 C C B GLN A 1 304 ? 23.386 -17.634 27.924 0.50 33.06 286 GLN A C 1
ATOM 2110 O O A GLN A 1 304 ? 22.590 -17.123 28.889 0.50 34.61 286 GLN A O 1
ATOM 2111 O O B GLN A 1 304 ? 22.255 -17.433 28.367 0.50 33.64 286 GLN A O 1
ATOM 2122 N N . GLY A 1 305 ? 24.185 -18.623 28.349 1.00 29.63 287 GLY A N 1
ATOM 2123 C CA . GLY A 1 305 ? 23.866 -19.554 29.436 1.00 29.61 287 GLY A CA 1
ATOM 2124 C C . GLY A 1 305 ? 22.728 -20.506 29.132 1.00 34.08 287 GLY A C 1
ATOM 2125 O O . GLY A 1 305 ? 22.098 -21.023 30.058 1.00 34.83 287 GLY A O 1
ATOM 2126 N N . LEU A 1 306 ? 22.458 -20.753 27.831 1.00 27.36 288 LEU A N 1
ATOM 2127 C CA . LEU A 1 306 ? 21.391 -21.648 27.394 1.00 28.03 288 LEU A CA 1
ATOM 2128 C C . LEU A 1 306 ? 21.851 -23.112 27.317 1.00 29.41 288 LEU A C 1
ATOM 2129 O O . LEU A 1 306 ? 21.021 -23.992 27.135 1.00 29.63 288 LEU A O 1
ATOM 2134 N N . LYS A 1 307 ? 23.169 -23.362 27.429 1.00 25.27 289 LYS A N 1
ATOM 2135 C CA . LYS A 1 307 ? 23.714 -24.718 27.351 1.00 24.41 289 LYS A CA 1
ATOM 2136 C C . LYS A 1 307 ? 24.613 -25.000 28.560 1.00 27.23 289 LYS A C 1
ATOM 2137 O O . LYS A 1 307 ? 25.450 -24.166 28.908 1.00 26.08 289 LYS A O 1
ATOM 2143 N N . LYS A 1 308 ? 24.464 -26.179 29.165 1.00 23.73 290 LYS A N 1
ATOM 2144 C CA . LYS A 1 308 ? 25.306 -26.605 30.278 1.00 24.13 290 LYS A CA 1
ATOM 2145 C C . LYS A 1 308 ? 26.543 -27.254 29.692 1.00 30.42 290 LYS A C 1
ATOM 2146 O O . LYS A 1 308 ? 26.454 -28.314 29.070 1.00 31.81 290 LYS A O 1
ATOM 2152 N N . TRP A 1 309 ? 27.690 -26.606 29.872 1.00 26.94 291 TRP A N 1
ATOM 2153 C CA . TRP A 1 309 ? 28.974 -27.088 29.374 1.00 26.42 291 TRP A CA 1
ATOM 2154 C C . TRP A 1 309 ? 29.451 -28.270 30.192 1.00 30.29 291 TRP A C 1
ATOM 2155 O O . TRP A 1 309 ? 29.157 -28.357 31.388 1.00 27.45 291 TRP A O 1
ATOM 2166 N N . ASN A 1 310 ? 30.182 -29.195 29.543 1.00 27.15 292 ASN A N 1
ATOM 2167 C CA . ASN A 1 310 ? 30.673 -30.369 30.270 1.00 28.31 292 ASN A CA 1
ATOM 2168 C C . ASN A 1 310 ? 31.813 -29.996 31.220 1.00 33.03 292 ASN A C 1
ATOM 2169 O O . ASN A 1 310 ? 31.983 -30.621 32.271 1.00 33.60 292 ASN A O 1
ATOM 2174 N N . SER A 1 311 ? 32.600 -28.996 30.834 1.00 29.36 293 SER A N 1
ATOM 2175 C CA . SER A 1 311 ? 33.749 -28.557 31.612 1.00 29.62 293 SER A CA 1
ATOM 2176 C C . SER A 1 311 ? 33.833 -27.048 31.679 1.00 31.97 293 SER A C 1
ATOM 2177 O O . SER A 1 311 ? 33.166 -26.348 30.914 1.00 30.56 293 SER A O 1
ATOM 2180 N N . GLU A 1 312 ? 34.668 -26.534 32.595 1.00 27.82 294 GLU A N 1
ATOM 2181 C CA . GLU A 1 312 ? 34.812 -25.085 32.744 1.00 26.56 294 GLU A CA 1
ATOM 2182 C C . GLU A 1 312 ? 35.538 -24.482 31.546 1.00 26.45 294 GLU A C 1
ATOM 2183 O O . GLU A 1 312 ? 36.333 -25.140 30.862 1.00 25.19 294 GLU A O 1
ATOM 2189 N N . ASN A 1 313 ? 35.222 -23.243 31.260 1.00 21.01 295 ASN A N 1
ATOM 2190 C CA . ASN A 1 313 ? 35.819 -22.560 30.120 1.00 19.95 295 ASN A CA 1
ATOM 2191 C C . ASN A 1 313 ? 36.030 -21.083 30.501 1.00 23.16 295 ASN A C 1
ATOM 2192 O O . ASN A 1 313 ? 35.636 -20.695 31.596 1.00 22.33 295 ASN A O 1
ATOM 2197 N N . PRO A 1 314 ? 36.597 -20.231 29.621 1.00 21.29 296 PRO A N 1
ATOM 2198 C CA . PRO A 1 314 ? 36.835 -18.823 30.004 1.00 20.84 296 PRO A CA 1
ATOM 2199 C C . PRO A 1 314 ? 35.607 -17.986 30.380 1.00 22.40 296 PRO A C 1
ATOM 2200 O O . PRO A 1 314 ? 35.775 -16.893 30.913 1.00 23.01 296 PRO A O 1
ATOM 2204 N N . TRP A 1 315 ? 34.386 -18.494 30.136 1.00 17.86 297 TRP A N 1
ATOM 2205 C CA . TRP A 1 315 ? 33.157 -17.759 30.471 1.00 17.45 297 TRP A CA 1
ATOM 2206 C C . TRP A 1 315 ? 32.585 -18.214 31.826 1.00 22.91 297 TRP A C 1
ATOM 2207 O O . TRP A 1 315 ? 31.631 -17.604 32.318 1.00 22.60 297 TRP A O 1
ATOM 2218 N N . SER A 1 316 ? 33.179 -19.258 32.430 1.00 19.24 298 SER A N 1
ATOM 2219 C CA . SER A 1 316 ? 32.702 -19.812 33.707 1.00 20.35 298 SER A CA 1
ATOM 2220 C C . SER A 1 316 ? 33.063 -18.901 34.896 1.00 25.47 298 SER A C 1
ATOM 2221 O O . SER A 1 316 ? 34.150 -18.322 34.932 1.00 25.12 298 SER A O 1
ATOM 2224 N N . GLY A 1 317 ? 32.153 -18.832 35.861 1.00 26.11 299 GLY A N 1
ATOM 2225 C CA . GLY A 1 317 ? 32.356 -18.161 37.143 1.00 27.59 299 GLY A CA 1
ATOM 2226 C C . GLY A 1 317 ? 32.266 -16.650 37.228 1.00 29.97 299 GLY A C 1
ATOM 2227 O O . GLY A 1 317 ? 32.293 -16.106 38.340 1.00 28.95 299 GLY A O 1
ATOM 2228 N N . TYR A 1 318 ? 32.222 -15.953 36.078 1.00 23.98 300 TYR A N 1
ATOM 2229 C CA . TYR A 1 318 ? 32.123 -14.498 36.083 1.00 22.57 300 TYR A CA 1
ATOM 2230 C C . TYR A 1 318 ? 30.699 -14.042 36.281 1.00 24.93 300 TYR A C 1
ATOM 2231 O O . TYR A 1 318 ? 29.752 -14.795 36.047 1.00 23.62 300 TYR A O 1
ATOM 2240 N N . LYS A 1 319 ? 30.550 -12.777 36.670 1.00 21.48 301 LYS A N 1
ATOM 2241 C CA . LYS A 1 319 ? 29.241 -12.186 36.829 1.00 20.78 301 LYS A CA 1
ATOM 2242 C C . LYS A 1 319 ? 28.751 -11.757 35.452 1.00 23.53 301 LYS A C 1
ATOM 2243 O O . LYS A 1 319 ? 29.494 -11.119 34.698 1.00 23.07 301 LYS A O 1
ATOM 2249 N N . PRO A 1 320 ? 27.507 -12.088 35.088 1.00 21.82 302 PRO A N 1
ATOM 2250 C CA . PRO A 1 320 ? 27.010 -11.675 33.764 1.00 21.66 302 PRO A CA 1
ATOM 2251 C C . PRO A 1 320 ? 26.734 -10.172 33.696 1.00 25.40 302 PRO A C 1
ATOM 2252 O O . PRO A 1 320 ? 26.554 -9.514 34.722 1.00 25.56 302 PRO A O 1
ATOM 2256 N N . ILE A 1 321 ? 26.716 -9.637 32.484 1.00 21.62 303 ILE A N 1
ATOM 2257 C CA . ILE A 1 321 ? 26.374 -8.239 32.206 1.00 19.81 303 ILE A CA 1
ATOM 2258 C C . ILE A 1 321 ? 25.151 -8.229 31.263 1.00 23.19 303 ILE A C 1
ATOM 2259 O O . ILE A 1 321 ? 24.751 -9.295 30.792 1.00 23.02 303 ILE A O 1
ATOM 2264 N N . SER A 1 322 ? 24.566 -7.050 31.000 1.00 19.71 304 SER A N 1
ATOM 2265 C CA . SER A 1 322 ? 23.384 -6.923 30.136 1.00 19.85 304 SER A CA 1
ATOM 2266 C C . SER A 1 322 ? 23.830 -6.535 28.742 1.00 22.35 304 SER A C 1
ATOM 2267 O O . SER A 1 322 ? 24.586 -5.575 28.582 1.00 22.46 304 SER A O 1
ATOM 2270 N N . VAL A 1 323 ? 23.413 -7.297 27.740 1.00 18.54 305 VAL A N 1
ATOM 2271 C CA . VAL A 1 323 ? 23.809 -7.051 26.352 1.00 17.94 305 VAL A CA 1
ATOM 2272 C C . VAL A 1 323 ? 22.562 -6.657 25.574 1.00 20.46 305 VAL A C 1
ATOM 2273 O O . VAL A 1 323 ? 21.621 -7.440 25.528 1.00 19.82 305 VAL A O 1
ATOM 2277 N N . ALA A 1 324 ? 22.560 -5.461 24.938 1.00 17.10 306 ALA A N 1
ATOM 2278 C CA . ALA A 1 324 ? 21.395 -5.021 24.149 1.00 18.70 306 ALA A CA 1
ATOM 2279 C C . ALA A 1 324 ? 21.176 -6.040 23.018 1.00 21.13 306 ALA A C 1
ATOM 2280 O O . ALA A 1 324 ? 22.130 -6.422 22.340 1.00 19.88 306 ALA A O 1
ATOM 2282 N N . TRP A 1 325 ? 19.947 -6.526 22.876 1.00 21.66 307 TRP A N 1
ATOM 2283 C CA . TRP A 1 325 ? 19.611 -7.623 21.967 1.00 22.88 307 TRP A CA 1
ATOM 2284 C C . TRP A 1 325 ? 18.746 -7.230 20.786 1.00 23.89 307 TRP A C 1
ATOM 2285 O O . TRP A 1 325 ? 18.989 -7.695 19.672 1.00 22.76 307 TRP A O 1
ATOM 2296 N N . THR A 1 326 ? 17.702 -6.430 21.029 1.00 20.12 308 THR A N 1
ATOM 2297 C CA . THR A 1 326 ? 16.804 -5.910 19.990 1.00 19.82 308 THR A CA 1
ATOM 2298 C C . THR A 1 326 ? 16.577 -4.432 20.281 1.00 23.99 308 THR A C 1
ATOM 2299 O O . THR A 1 326 ? 16.779 -3.984 21.417 1.00 22.91 308 THR A O 1
ATOM 2303 N N . VAL A 1 327 ? 16.158 -3.679 19.266 1.00 21.04 309 VAL A N 1
ATOM 2304 C CA . VAL A 1 327 ? 15.923 -2.239 19.402 1.00 21.52 309 VAL A CA 1
ATOM 2305 C C . VAL A 1 327 ? 14.657 -1.819 18.645 1.00 25.58 309 VAL A C 1
ATOM 2306 O O . VAL A 1 327 ? 14.395 -2.342 17.555 1.00 24.81 309 VAL A O 1
ATOM 2310 N N . ASP A 1 328 ? 13.879 -0.875 19.232 1.00 22.61 310 ASP A N 1
ATOM 2311 C CA . ASP A 1 328 ? 12.699 -0.298 18.590 1.00 23.08 310 ASP A CA 1
ATOM 2312 C C . ASP A 1 328 ? 13.241 0.893 17.799 1.00 26.71 310 ASP A C 1
ATOM 2313 O O . ASP A 1 328 ? 13.405 1.979 18.353 1.00 24.94 310 ASP A O 1
ATOM 2318 N N . VAL A 1 329 ? 13.604 0.646 16.534 1.00 24.78 311 VAL A N 1
ATOM 2319 C CA . VAL A 1 329 ? 14.278 1.610 15.648 1.00 24.87 311 VAL A CA 1
ATOM 2320 C C . VAL A 1 329 ? 13.449 2.920 15.493 1.00 29.32 311 VAL A C 1
ATOM 2321 O O . VAL A 1 329 ? 14.019 3.986 15.745 1.00 28.16 311 VAL A O 1
ATOM 2325 N N . PRO A 1 330 ? 12.123 2.907 15.181 1.00 27.78 312 PRO A N 1
ATOM 2326 C CA . PRO A 1 330 ? 11.395 4.186 15.078 1.00 27.87 312 PRO A CA 1
ATOM 2327 C C . PRO A 1 330 ? 11.436 5.039 16.346 1.00 32.04 312 PRO A C 1
ATOM 2328 O O . PRO A 1 330 ? 11.616 6.257 16.248 1.00 32.21 312 PRO A O 1
ATOM 2332 N N . LYS A 1 331 ? 11.300 4.415 17.538 1.00 27.22 313 LYS A N 1
ATOM 2333 C CA . LYS A 1 331 ? 11.335 5.143 18.816 1.00 25.79 313 LYS A CA 1
ATOM 2334 C C . LYS A 1 331 ? 12.712 5.764 19.078 1.00 28.11 313 LYS A C 1
ATOM 2335 O O . LYS A 1 331 ? 12.803 6.912 19.521 1.00 26.38 313 LYS A O 1
ATOM 2341 N N . VAL A 1 332 ? 13.783 5.020 18.763 1.00 24.19 314 VAL A N 1
ATOM 2342 C CA . VAL A 1 332 ? 15.150 5.516 18.960 1.00 23.19 314 VAL A CA 1
ATOM 2343 C C . VAL A 1 332 ? 15.437 6.688 18.011 1.00 26.26 314 VAL A C 1
ATOM 2344 O O . VAL A 1 332 ? 15.920 7.729 18.470 1.00 26.91 314 VAL A O 1
ATOM 2348 N N . ILE A 1 333 ? 15.101 6.548 16.712 1.00 24.71 315 ILE A N 1
ATOM 2349 C CA . ILE A 1 333 ? 15.312 7.615 15.722 1.00 25.12 315 ILE A CA 1
ATOM 2350 C C . ILE A 1 333 ? 14.540 8.877 16.120 1.00 29.50 315 ILE A C 1
ATOM 2351 O O . ILE A 1 333 ? 15.103 9.979 16.085 1.00 28.68 315 ILE A O 1
ATOM 2356 N N . SER A 1 334 ? 13.272 8.713 16.538 1.00 28.07 316 SER A N 1
ATOM 2357 C CA . SER A 1 334 ? 12.422 9.840 16.941 1.00 27.90 316 SER A CA 1
ATOM 2358 C C . SER A 1 334 ? 13.027 10.604 18.111 1.00 30.65 316 SER A C 1
ATOM 2359 O O . SER A 1 334 ? 13.057 11.842 18.088 1.00 30.83 316 SER A O 1
ATOM 2362 N N . PHE A 1 335 ? 13.541 9.871 19.117 1.00 25.36 317 PHE A N 1
ATOM 2363 C CA . PHE A 1 335 ? 14.173 10.464 20.283 1.00 23.47 317 PHE A CA 1
ATOM 2364 C C . PHE A 1 335 ? 15.443 11.244 19.910 1.00 25.19 317 PHE A C 1
ATOM 2365 O O . PHE A 1 335 ? 15.631 12.369 20.367 1.00 25.12 317 PHE A O 1
ATOM 2373 N N . ILE A 1 336 ? 16.324 10.630 19.108 1.00 22.82 318 ILE A N 1
ATOM 2374 C CA . ILE A 1 336 ? 17.588 11.259 18.696 1.00 21.77 318 ILE A CA 1
ATOM 2375 C C . ILE A 1 336 ? 17.314 12.521 17.878 1.00 24.78 318 ILE A C 1
ATOM 2376 O O . ILE A 1 336 ? 17.885 13.566 18.179 1.00 25.61 318 ILE A O 1
ATOM 2381 N N . LYS A 1 337 ? 16.434 12.422 16.870 1.00 23.11 319 LYS A N 1
ATOM 2382 C CA . LYS A 1 337 ? 16.056 13.559 16.023 1.00 24.68 319 LYS A CA 1
ATOM 2383 C C . LYS A 1 337 ? 15.485 14.719 16.843 1.00 31.31 319 LYS A C 1
ATOM 2384 O O . LYS A 1 337 ? 15.846 15.863 16.592 1.00 31.20 319 LYS A O 1
ATOM 2390 N N . LYS A 1 338 ? 14.630 14.420 17.837 1.00 29.38 320 LYS A N 1
ATOM 2391 C CA . LYS A 1 338 ? 14.021 15.414 18.721 1.00 29.38 320 LYS A CA 1
ATOM 2392 C C . LYS A 1 338 ? 15.109 16.212 19.455 1.00 31.91 320 LYS A C 1
ATOM 2393 O O . LYS A 1 338 ? 15.032 17.439 19.485 1.00 31.68 320 LYS A O 1
ATOM 2399 N N . LEU A 1 339 ? 16.129 15.532 20.010 1.00 27.00 321 LEU A N 1
ATOM 2400 C CA . LEU A 1 339 ? 17.217 16.198 20.723 1.00 26.63 321 LEU A CA 1
ATOM 2401 C C . LEU A 1 339 ? 18.126 16.991 19.788 1.00 30.65 321 LEU A C 1
ATOM 2402 O O . LEU A 1 339 ? 18.523 18.106 20.139 1.00 29.14 321 LEU A O 1
ATOM 2407 N N . LEU A 1 340 ? 18.436 16.434 18.596 1.00 27.28 322 LEU A N 1
ATOM 2408 C CA . LEU A 1 340 ? 19.288 17.117 17.608 1.00 26.61 322 LEU A CA 1
ATOM 2409 C C . LEU A 1 340 ? 18.628 18.355 16.993 1.00 30.30 322 LEU A C 1
ATOM 2410 O O . LEU A 1 340 ? 19.333 19.315 16.631 1.00 29.32 322 LEU A O 1
ATOM 2415 N N . MET A 1 341 ? 17.288 18.312 16.840 1.00 26.88 323 MET A N 1
ATOM 2416 C CA . MET A 1 341 ? 16.521 19.380 16.217 1.00 28.26 323 MET A CA 1
ATOM 2417 C C . MET A 1 341 ? 15.922 20.377 17.211 1.00 34.49 323 MET A C 1
ATOM 2418 O O . MET A 1 341 ? 15.249 21.316 16.786 1.00 34.84 323 MET A O 1
ATOM 2423 N N . ALA A 1 342 ? 16.194 20.199 18.522 1.00 31.65 324 ALA A N 1
ATOM 2424 C CA . ALA A 1 342 ? 15.668 21.090 19.561 1.00 32.44 324 ALA A CA 1
ATOM 2425 C C . ALA A 1 342 ? 16.350 22.467 19.519 1.00 35.93 324 ALA A C 1
ATOM 2426 O O . ALA A 1 342 ? 17.587 22.531 19.499 1.00 34.35 324 ALA A O 1
ATOM 2428 N N . PRO A 1 343 ? 15.565 23.573 19.518 1.00 34.88 325 PRO A N 1
ATOM 2429 C CA . PRO A 1 343 ? 16.181 24.918 19.492 1.00 36.54 325 PRO A CA 1
ATOM 2430 C C . PRO A 1 343 ? 16.920 25.219 20.801 1.00 43.91 325 PRO A C 1
ATOM 2431 O O . PRO A 1 343 ? 16.615 24.566 21.821 1.00 46.86 325 PRO A O 1
ATOM 2436 N N . ILE B 1 26 ? 22.520 -45.371 -12.026 1.00 44.79 8 ILE B N 1
ATOM 2437 C CA . ILE B 1 26 ? 22.870 -43.986 -12.359 1.00 43.54 8 ILE B CA 1
ATOM 2438 C C . ILE B 1 26 ? 24.347 -43.702 -12.087 1.00 41.31 8 ILE B C 1
ATOM 2439 O O . ILE B 1 26 ? 25.001 -44.475 -11.380 1.00 38.95 8 ILE B O 1
ATOM 2444 N N . ARG B 1 27 ? 24.882 -42.621 -12.684 1.00 34.96 9 ARG B N 1
ATOM 2445 C CA . ARG B 1 27 ? 26.280 -42.243 -12.513 1.00 32.83 9 ARG B CA 1
ATOM 2446 C C . ARG B 1 27 ? 26.466 -41.867 -11.053 1.00 36.20 9 ARG B C 1
ATOM 2447 O O . ARG B 1 27 ? 25.610 -41.186 -10.480 1.00 35.90 9 ARG B O 1
ATOM 2455 N N . ARG B 1 28 ? 27.534 -42.366 -10.440 1.00 29.56 10 ARG B N 1
ATOM 2456 C CA . ARG B 1 28 ? 27.756 -42.101 -9.025 1.00 28.60 10 ARG B CA 1
ATOM 2457 C C . ARG B 1 28 ? 28.893 -41.143 -8.783 1.00 31.68 10 ARG B C 1
ATOM 2458 O O . ARG B 1 28 ? 29.942 -41.283 -9.395 1.00 33.71 10 ARG B O 1
ATOM 2466 N N . ASP B 1 29 ? 28.692 -40.161 -7.896 1.00 25.54 11 ASP B N 1
ATOM 2467 C CA . ASP B 1 29 ? 29.741 -39.207 -7.545 1.00 22.97 11 ASP B CA 1
ATOM 2468 C C . ASP B 1 29 ? 30.656 -39.845 -6.496 1.00 24.83 11 ASP B C 1
ATOM 2469 O O . ASP B 1 29 ? 30.164 -40.342 -5.469 1.00 23.05 11 ASP B O 1
ATOM 2474 N N . LYS B 1 30 ? 31.992 -39.846 -6.762 1.00 20.34 12 LYS B N 1
ATOM 2475 C CA . LYS B 1 30 ? 32.971 -40.442 -5.827 1.00 19.01 12 LYS B CA 1
ATOM 2476 C C . LYS B 1 30 ? 33.105 -39.605 -4.583 1.00 22.14 12 LYS B C 1
ATOM 2477 O O . LYS B 1 30 ? 33.296 -38.389 -4.661 1.00 22.17 12 LYS B O 1
ATOM 2483 N N . LEU B 1 31 ? 33.016 -40.259 -3.417 1.00 18.35 13 LEU B N 1
ATOM 2484 C CA . LEU B 1 31 ? 33.073 -39.568 -2.149 1.00 18.00 13 LEU B CA 1
ATOM 2485 C C . LEU B 1 31 ? 33.923 -40.309 -1.147 1.00 19.74 13 LEU B C 1
ATOM 2486 O O . LEU B 1 31 ? 33.774 -41.520 -0.974 1.00 19.54 13 LEU B O 1
ATOM 2491 N N . ILE B 1 32 ? 34.783 -39.567 -0.449 1.00 15.11 14 ILE B N 1
ATOM 2492 C CA . ILE B 1 32 ? 35.535 -40.090 0.691 1.00 14.21 14 ILE B CA 1
ATOM 2493 C C . ILE B 1 32 ? 34.887 -39.417 1.907 1.00 18.38 14 ILE B C 1
ATOM 2494 O O . ILE B 1 32 ? 34.704 -38.198 1.914 1.00 17.87 14 ILE B O 1
ATOM 2499 N N . ILE B 1 33 ? 34.587 -40.192 2.943 1.00 15.73 15 ILE B N 1
ATOM 2500 C CA . ILE B 1 33 ? 34.047 -39.598 4.170 1.00 14.04 15 ILE B CA 1
ATOM 2501 C C . ILE B 1 33 ? 35.149 -39.646 5.228 1.00 17.45 15 ILE B C 1
ATOM 2502 O O . ILE B 1 33 ? 35.608 -40.749 5.585 1.00 17.41 15 ILE B O 1
ATOM 2507 N N . ASP B 1 34 ? 35.543 -38.467 5.737 1.00 15.93 16 ASP B N 1
ATOM 2508 C CA . ASP B 1 34 ? 36.547 -38.324 6.805 1.00 16.31 16 ASP B CA 1
ATOM 2509 C C . ASP B 1 34 ? 35.730 -38.140 8.079 1.00 20.35 16 ASP B C 1
ATOM 2510 O O . ASP B 1 34 ? 34.889 -37.253 8.142 1.00 19.05 16 ASP B O 1
ATOM 2515 N N . THR B 1 35 ? 35.903 -39.029 9.062 1.00 17.59 17 THR B N 1
ATOM 2516 C CA . THR B 1 35 ? 34.940 -39.107 10.155 1.00 16.55 17 THR B CA 1
ATOM 2517 C C . THR B 1 35 ? 35.507 -39.606 11.478 1.00 17.70 17 THR B C 1
ATOM 2518 O O . THR B 1 35 ? 36.486 -40.350 11.497 1.00 17.61 17 THR B O 1
ATOM 2522 N N . ASP B 1 36 ? 34.805 -39.268 12.585 1.00 15.39 18 ASP B N 1
ATOM 2523 C CA . ASP B 1 36 ? 35.166 -39.701 13.950 1.00 15.64 18 ASP B CA 1
ATOM 2524 C C . ASP B 1 36 ? 33.944 -40.431 14.521 1.00 19.96 18 ASP B C 1
ATOM 2525 O O . ASP B 1 36 ? 33.330 -39.933 15.464 1.00 20.10 18 ASP B O 1
ATOM 2530 N N . PRO B 1 37 ? 33.522 -41.582 13.948 1.00 17.23 19 PRO B N 1
ATOM 2531 C CA . PRO B 1 37 ? 32.271 -42.206 14.424 1.00 17.18 19 PRO B CA 1
ATOM 2532 C C . PRO B 1 37 ? 32.330 -42.731 15.858 1.00 20.92 19 PRO B C 1
ATOM 2533 O O . PRO B 1 37 ? 33.145 -43.604 16.133 1.00 20.68 19 PRO B O 1
ATOM 2537 N N . GLY B 1 38 ? 31.471 -42.226 16.756 1.00 18.35 20 GLY B N 1
ATOM 2538 C CA . GLY B 1 38 ? 30.524 -41.126 16.548 1.00 17.59 20 GLY B CA 1
ATOM 2539 C C . GLY B 1 38 ? 29.131 -41.577 16.163 1.00 20.80 20 GLY B C 1
ATOM 2540 O O . GLY B 1 38 ? 28.949 -42.251 15.145 1.00 19.46 20 GLY B O 1
ATOM 2541 N N . ILE B 1 39 ? 28.129 -41.143 16.942 1.00 18.38 21 ILE B N 1
ATOM 2542 C CA . ILE B 1 39 ? 26.736 -41.532 16.722 1.00 18.20 21 ILE B CA 1
ATOM 2543 C C . ILE B 1 39 ? 26.140 -40.904 15.449 1.00 21.24 21 ILE B C 1
ATOM 2544 O O . ILE B 1 39 ? 25.570 -41.632 14.629 1.00 20.72 21 ILE B O 1
ATOM 2549 N N . ASP B 1 40 ? 26.231 -39.567 15.302 1.00 18.66 22 ASP B N 1
ATOM 2550 C CA . ASP B 1 40 ? 25.677 -38.927 14.096 1.00 18.15 22 ASP B CA 1
ATOM 2551 C C . ASP B 1 40 ? 26.533 -39.232 12.859 1.00 20.78 22 ASP B C 1
ATOM 2552 O O . ASP B 1 40 ? 25.976 -39.369 11.772 1.00 19.16 22 ASP B O 1
ATOM 2557 N N . ASP B 1 41 ? 27.863 -39.424 13.032 1.00 18.80 23 ASP B N 1
ATOM 2558 C CA . ASP B 1 41 ? 28.706 -39.891 11.914 1.00 18.22 23 ASP B CA 1
ATOM 2559 C C . ASP B 1 41 ? 28.182 -41.262 11.433 1.00 20.11 23 ASP B C 1
ATOM 2560 O O . ASP B 1 41 ? 28.051 -41.478 10.229 1.00 18.16 23 ASP B O 1
ATOM 2565 N N . SER B 1 42 ? 27.869 -42.173 12.377 1.00 17.67 24 SER B N 1
ATOM 2566 C CA . SER B 1 42 ? 27.384 -43.532 12.045 1.00 17.08 24 SER B CA 1
ATOM 2567 C C . SER B 1 42 ? 26.084 -43.480 11.272 1.00 21.22 24 SER B C 1
ATOM 2568 O O . SER B 1 42 ? 25.926 -44.181 10.278 1.00 20.40 24 SER B O 1
ATOM 2571 N N . MET B 1 43 ? 25.168 -42.596 11.691 1.00 19.97 25 MET B N 1
ATOM 2572 C CA . MET B 1 43 ? 23.888 -42.424 11.003 1.00 22.31 25 MET B CA 1
ATOM 2573 C C . MET B 1 43 ? 24.157 -41.977 9.555 1.00 24.57 25 MET B C 1
ATOM 2574 O O . MET B 1 43 ? 23.568 -42.533 8.619 1.00 24.14 25 MET B O 1
ATOM 2579 N N . THR B 1 44 ? 25.091 -41.006 9.386 1.00 18.85 26 THR B N 1
ATOM 2580 C CA . THR B 1 44 ? 25.423 -40.439 8.072 1.00 18.23 26 THR B CA 1
ATOM 2581 C C . THR B 1 44 ? 26.046 -41.487 7.159 1.00 20.53 26 THR B C 1
ATOM 2582 O O . THR B 1 44 ? 25.709 -41.544 5.973 1.00 20.31 26 THR B O 1
ATOM 2586 N N . ILE B 1 45 ? 27.009 -42.253 7.690 1.00 18.33 27 ILE B N 1
ATOM 2587 C CA . ILE B 1 45 ? 27.702 -43.298 6.931 1.00 17.38 27 ILE B CA 1
ATOM 2588 C C . ILE B 1 45 ? 26.717 -44.352 6.418 1.00 22.87 27 ILE B C 1
ATOM 2589 O O . ILE B 1 45 ? 26.766 -44.718 5.235 1.00 21.44 27 ILE B O 1
ATOM 2594 N N . LEU B 1 46 ? 25.806 -44.816 7.290 1.00 20.27 28 LEU B N 1
ATOM 2595 C CA . LEU B 1 46 ? 24.803 -45.791 6.879 1.00 21.28 28 LEU B CA 1
ATOM 2596 C C . LEU B 1 46 ? 23.863 -45.223 5.798 1.00 25.79 28 LEU B C 1
ATOM 2597 O O . LEU B 1 46 ? 23.527 -45.947 4.856 1.00 24.54 28 LEU B O 1
ATOM 2602 N N . MET B 1 47 ? 23.471 -43.928 5.910 1.00 21.59 29 MET B N 1
ATOM 2603 C CA . MET B 1 47 ? 22.658 -43.238 4.887 1.00 22.24 29 MET B CA 1
ATOM 2604 C C . MET B 1 47 ? 23.462 -43.196 3.552 1.00 24.73 29 MET B C 1
ATOM 2605 O O . MET B 1 47 ? 22.920 -43.479 2.484 1.00 24.16 29 MET B O 1
ATOM 2610 N N . ALA B 1 48 ? 24.752 -42.823 3.623 1.00 21.03 30 ALA B N 1
ATOM 2611 C CA . ALA B 1 48 ? 25.596 -42.670 2.429 1.00 20.67 30 ALA B CA 1
ATOM 2612 C C . ALA B 1 48 ? 25.769 -43.970 1.674 1.00 23.83 30 ALA B C 1
ATOM 2613 O O . ALA B 1 48 ? 25.698 -43.973 0.437 1.00 22.17 30 ALA B O 1
ATOM 2615 N N . PHE B 1 49 ? 25.923 -45.094 2.407 1.00 21.18 31 PHE B N 1
ATOM 2616 C CA . PHE B 1 49 ? 26.048 -46.396 1.756 1.00 22.10 31 PHE B CA 1
ATOM 2617 C C . PHE B 1 49 ? 24.785 -46.793 0.972 1.00 27.27 31 PHE B C 1
ATOM 2618 O O . PHE B 1 49 ? 24.882 -47.598 0.041 1.00 29.66 31 PHE B O 1
ATOM 2626 N N . ARG B 1 50 ? 23.625 -46.198 1.306 1.00 23.05 32 ARG B N 1
ATOM 2627 C CA . ARG B 1 50 ? 22.353 -46.498 0.642 1.00 25.72 32 ARG B CA 1
ATOM 2628 C C . ARG B 1 50 ? 21.937 -45.485 -0.435 1.00 29.51 32 ARG B C 1
ATOM 2629 O O . ARG B 1 50 ? 20.943 -45.722 -1.115 1.00 30.55 32 ARG B O 1
ATOM 2637 N N . ALA B 1 51 ? 22.690 -44.370 -0.592 1.00 23.79 33 ALA B N 1
ATOM 2638 C CA . ALA B 1 51 ? 22.386 -43.310 -1.548 1.00 23.77 33 ALA B CA 1
ATOM 2639 C C . ALA B 1 51 ? 22.848 -43.727 -2.941 1.00 27.58 33 ALA B C 1
ATOM 2640 O O . ALA B 1 51 ? 24.058 -43.897 -3.168 1.00 26.72 33 ALA B O 1
ATOM 2642 N N . PRO B 1 52 ? 21.906 -43.901 -3.896 1.00 26.64 34 PRO B N 1
ATOM 2643 C CA . PRO B 1 52 ? 22.302 -44.409 -5.226 1.00 27.15 34 PRO B CA 1
ATOM 2644 C C . PRO B 1 52 ? 23.176 -43.484 -6.065 1.00 30.16 34 PRO B C 1
ATOM 2645 O O . PRO B 1 52 ? 23.829 -43.988 -6.977 1.00 32.22 34 PRO B O 1
ATOM 2649 N N . SER B 1 53 ? 23.196 -42.178 -5.787 1.00 24.62 35 SER B N 1
ATOM 2650 C CA . SER B 1 53 ? 23.997 -41.239 -6.577 1.00 25.88 35 SER B CA 1
ATOM 2651 C C . SER B 1 53 ? 25.422 -41.078 -6.047 1.00 29.47 35 SER B C 1
ATOM 2652 O O . SER B 1 53 ? 26.195 -40.295 -6.601 1.00 28.39 35 SER B O 1
ATOM 2655 N N . VAL B 1 54 ? 25.762 -41.814 -4.986 1.00 26.03 36 VAL B N 1
ATOM 2656 C CA . VAL B 1 54 ? 27.049 -41.734 -4.299 1.00 25.32 36 VAL B CA 1
ATOM 2657 C C . VAL B 1 54 ? 27.842 -43.029 -4.413 1.00 24.91 36 VAL B C 1
ATOM 2658 O O . VAL B 1 54 ? 27.280 -44.107 -4.261 1.00 25.48 36 VAL B O 1
ATOM 2662 N N . GLU B 1 55 ? 29.167 -42.916 -4.600 1.00 20.44 37 GLU B N 1
ATOM 2663 C CA . GLU B 1 55 ? 30.054 -44.072 -4.543 1.00 20.07 37 GLU B CA 1
ATOM 2664 C C . GLU B 1 55 ? 31.031 -43.768 -3.422 1.00 22.24 37 GLU B C 1
ATOM 2665 O O . GLU B 1 55 ? 31.908 -42.907 -3.594 1.00 21.11 37 GLU B O 1
ATOM 2671 N N . ILE B 1 56 ? 30.889 -44.456 -2.276 1.00 18.35 38 ILE B N 1
ATOM 2672 C CA . ILE B 1 56 ? 31.807 -44.230 -1.160 1.00 18.53 38 ILE B CA 1
ATOM 2673 C C . ILE B 1 56 ? 33.079 -44.987 -1.487 1.00 22.05 38 ILE B C 1
ATOM 2674 O O . ILE B 1 56 ? 33.066 -46.211 -1.450 1.00 22.94 38 ILE B O 1
ATOM 2679 N N . ILE B 1 57 ? 34.176 -44.273 -1.771 1.00 18.89 39 ILE B N 1
ATOM 2680 C CA . ILE B 1 57 ? 35.436 -44.944 -2.154 1.00 19.21 39 ILE B CA 1
ATOM 2681 C C . ILE B 1 57 ? 36.330 -45.227 -0.952 1.00 22.03 39 ILE B C 1
ATOM 2682 O O . ILE B 1 57 ? 37.303 -45.982 -1.061 1.00 20.81 39 ILE B O 1
ATOM 2687 N N . GLY B 1 58 ? 35.961 -44.686 0.199 1.00 18.37 40 GLY B N 1
ATOM 2688 C CA . GLY B 1 58 ? 36.701 -44.973 1.420 1.00 17.73 40 GLY B CA 1
ATOM 2689 C C . GLY B 1 58 ? 36.220 -44.164 2.596 1.00 20.54 40 GLY B C 1
ATOM 2690 O O . GLY B 1 58 ? 35.576 -43.131 2.413 1.00 19.80 40 GLY B O 1
ATOM 2691 N N . LEU B 1 59 ? 36.518 -44.649 3.794 1.00 16.64 41 LEU B N 1
ATOM 2692 C CA . LEU B 1 59 ? 36.286 -43.931 5.047 1.00 16.46 41 LEU B CA 1
ATOM 2693 C C . LEU B 1 59 ? 37.672 -43.626 5.628 1.00 20.21 41 LEU B C 1
ATOM 2694 O O . LEU B 1 59 ? 38.530 -44.511 5.651 1.00 21.60 41 LEU B O 1
ATOM 2699 N N . THR B 1 60 ? 37.912 -42.385 6.020 1.00 16.44 42 THR B N 1
ATOM 2700 C CA . THR B 1 60 ? 39.193 -42.007 6.629 1.00 16.53 42 THR B CA 1
ATOM 2701 C C . THR B 1 60 ? 38.868 -41.578 8.048 1.00 18.50 42 THR B C 1
ATOM 2702 O O . THR B 1 60 ? 37.931 -40.806 8.248 1.00 19.30 42 THR B O 1
ATOM 2706 N N . THR B 1 61 ? 39.600 -42.081 9.035 1.00 16.15 43 THR B N 1
ATOM 2707 C CA . THR B 1 61 ? 39.203 -41.823 10.404 1.00 14.97 43 THR B CA 1
ATOM 2708 C C . THR B 1 61 ? 40.063 -40.818 11.149 1.00 17.89 43 THR B C 1
ATOM 2709 O O . THR B 1 61 ? 41.235 -40.668 10.875 1.00 16.88 43 THR B O 1
ATOM 2713 N N . ILE B 1 62 ? 39.447 -40.159 12.122 1.00 15.75 44 ILE B N 1
ATOM 2714 C CA . ILE B 1 62 ? 40.092 -39.130 12.928 1.00 15.37 44 ILE B CA 1
ATOM 2715 C C . ILE B 1 62 ? 39.496 -39.202 14.334 1.00 17.93 44 ILE B C 1
ATOM 2716 O O . ILE B 1 62 ? 38.437 -39.800 14.533 1.00 18.14 44 ILE B O 1
ATOM 2721 N N . PHE B 1 63 ? 40.176 -38.612 15.298 1.00 15.74 45 PHE B N 1
ATOM 2722 C CA . PHE B 1 63 ? 39.711 -38.553 16.689 1.00 16.36 45 PHE B CA 1
ATOM 2723 C C . PHE B 1 63 ? 38.595 -37.490 16.809 1.00 20.92 45 PHE B C 1
ATOM 2724 O O . PHE B 1 63 ? 38.350 -36.750 15.854 1.00 19.66 45 PHE B O 1
ATOM 2732 N N . GLY B 1 64 ? 38.032 -37.341 18.006 1.00 20.19 46 GLY B N 1
ATOM 2733 C CA . GLY B 1 64 ? 37.071 -36.290 18.325 1.00 19.32 46 GLY B CA 1
ATOM 2734 C C . GLY B 1 64 ? 36.000 -36.805 19.254 1.00 21.07 46 GLY B C 1
ATOM 2735 O O . GLY B 1 64 ? 36.034 -36.557 20.461 1.00 20.73 46 GLY B O 1
ATOM 2736 N N . ASN B 1 65 ? 35.069 -37.564 18.703 1.00 18.73 47 ASN B N 1
ATOM 2737 C CA . ASN B 1 65 ? 34.008 -38.222 19.473 1.00 19.20 47 ASN B CA 1
ATOM 2738 C C . ASN B 1 65 ? 34.553 -39.399 20.247 1.00 23.30 47 ASN B C 1
ATOM 2739 O O . ASN B 1 65 ? 33.943 -39.840 21.221 1.00 23.18 47 ASN B O 1
ATOM 2744 N N . VAL B 1 66 ? 35.695 -39.932 19.791 1.00 19.68 48 VAL B N 1
ATOM 2745 C CA . VAL B 1 66 ? 36.354 -41.124 20.330 1.00 20.58 48 VAL B CA 1
ATOM 2746 C C . VAL B 1 66 ? 37.815 -41.051 19.852 1.00 24.24 48 VAL B C 1
ATOM 2747 O O . VAL B 1 66 ? 38.085 -40.286 18.925 1.00 24.35 48 VAL B O 1
ATOM 2751 N N . ASP B 1 67 ? 38.752 -41.779 20.477 1.00 20.29 49 ASP B N 1
ATOM 2752 C CA . ASP B 1 67 ? 40.134 -41.765 19.979 1.00 19.83 49 ASP B CA 1
ATOM 2753 C C . ASP B 1 67 ? 40.177 -42.356 18.553 1.00 20.26 49 ASP B C 1
ATOM 2754 O O . ASP B 1 67 ? 39.254 -43.076 18.158 1.00 19.90 49 ASP B O 1
ATOM 2759 N N . THR B 1 68 ? 41.190 -42.007 17.772 1.00 18.45 50 THR B N 1
ATOM 2760 C CA . THR B 1 68 ? 41.282 -42.480 16.379 1.00 18.79 50 THR B CA 1
ATOM 2761 C C . THR B 1 68 ? 41.163 -43.999 16.249 1.00 22.87 50 THR B C 1
ATOM 2762 O O . THR B 1 68 ? 40.467 -44.470 15.360 1.00 22.52 50 THR B O 1
ATOM 2766 N N . LYS B 1 69 ? 41.823 -44.760 17.133 1.00 20.16 51 LYS B N 1
ATOM 2767 C CA . LYS B 1 69 ? 41.734 -46.229 17.101 1.00 20.81 51 LYS B CA 1
ATOM 2768 C C . LYS B 1 69 ? 40.281 -46.690 17.244 1.00 22.98 51 LYS B C 1
ATOM 2769 O O . LYS B 1 69 ? 39.861 -47.608 16.534 1.00 23.35 51 LYS B O 1
ATOM 2775 N N . GLY B 1 70 ? 39.526 -46.036 18.130 1.00 19.83 52 GLY B N 1
ATOM 2776 C CA . GLY B 1 70 ? 38.113 -46.357 18.344 1.00 20.24 52 GLY B CA 1
ATOM 2777 C C . GLY B 1 70 ? 37.254 -45.976 17.141 1.00 22.79 52 GLY B C 1
ATOM 2778 O O . GLY B 1 70 ? 36.302 -46.692 16.802 1.00 22.27 52 GLY B O 1
ATOM 2779 N N . ALA B 1 71 ? 37.607 -44.864 16.463 1.00 18.29 53 ALA B N 1
ATOM 2780 C CA . ALA B 1 71 ? 36.905 -44.391 15.261 1.00 18.13 53 ALA B CA 1
ATOM 2781 C C . ALA B 1 71 ? 37.121 -45.412 14.133 1.00 21.47 53 ALA B C 1
ATOM 2782 O O . ALA B 1 71 ? 36.173 -45.764 13.423 1.00 18.74 53 ALA B O 1
ATOM 2784 N N . THR B 1 72 ? 38.362 -45.920 13.998 1.00 18.53 54 THR B N 1
ATOM 2785 C CA . THR B 1 72 ? 38.679 -46.950 12.977 1.00 18.02 54 THR B CA 1
ATOM 2786 C C . THR B 1 72 ? 37.845 -48.213 13.229 1.00 19.61 54 THR B C 1
ATOM 2787 O O . THR B 1 72 ? 37.253 -48.762 12.303 1.00 17.79 54 THR B O 1
ATOM 2791 N N . ARG B 1 73 ? 37.791 -48.653 14.485 1.00 17.53 55 ARG B N 1
ATOM 2792 C CA . ARG B 1 73 ? 37.008 -49.831 14.857 1.00 18.34 55 ARG B CA 1
ATOM 2793 C C . ARG B 1 73 ? 35.520 -49.628 14.443 1.00 21.75 55 ARG B C 1
ATOM 2794 O O . ARG B 1 73 ? 34.916 -50.502 13.821 1.00 21.53 55 ARG B O 1
ATOM 2802 N N . ASN B 1 74 ? 34.942 -48.467 14.794 1.00 19.18 56 ASN B N 1
ATOM 2803 C CA . ASN B 1 74 ? 33.541 -48.192 14.462 1.00 18.06 56 ASN B CA 1
ATOM 2804 C C . ASN B 1 74 ? 33.326 -48.090 12.962 1.00 20.44 56 ASN B C 1
ATOM 2805 O O . ASN B 1 74 ? 32.338 -48.605 12.489 1.00 19.70 56 ASN B O 1
ATOM 2810 N N . ALA B 1 75 ? 34.262 -47.470 12.214 1.00 18.52 57 ALA B N 1
ATOM 2811 C CA . ALA B 1 75 ? 34.143 -47.329 10.759 1.00 18.19 57 ALA B CA 1
ATOM 2812 C C . ALA B 1 75 ? 34.161 -48.707 10.096 1.00 21.80 57 ALA B C 1
ATOM 2813 O O . ALA B 1 75 ? 33.335 -48.980 9.222 1.00 20.59 57 ALA B O 1
ATOM 2815 N N . LEU B 1 76 ? 35.054 -49.589 10.552 1.00 17.78 58 LEU B N 1
ATOM 2816 C CA . LEU B 1 76 ? 35.090 -50.964 10.022 1.00 17.28 58 LEU B CA 1
ATOM 2817 C C . LEU B 1 76 ? 33.787 -51.689 10.346 1.00 21.50 58 LEU B C 1
ATOM 2818 O O . LEU B 1 76 ? 33.255 -52.363 9.482 1.00 21.11 58 LEU B O 1
ATOM 2823 N N . LEU B 1 77 ? 33.256 -51.522 11.568 1.00 20.37 59 LEU B N 1
ATOM 2824 C CA . LEU B 1 77 ? 31.967 -52.151 11.940 1.00 22.55 59 LEU B CA 1
ATOM 2825 C C . LEU B 1 77 ? 30.804 -51.626 11.079 1.00 22.84 59 LEU B C 1
ATOM 2826 O O . LEU B 1 77 ? 29.871 -52.370 10.783 1.00 21.85 59 LEU B O 1
ATOM 2831 N N . LEU B 1 78 ? 30.857 -50.351 10.685 1.00 19.59 60 LEU B N 1
ATOM 2832 C CA . LEU B 1 78 ? 29.805 -49.759 9.844 1.00 18.43 60 LEU B CA 1
ATOM 2833 C C . LEU B 1 78 ? 29.838 -50.338 8.439 1.00 22.94 60 LEU B C 1
ATOM 2834 O O . LEU B 1 78 ? 28.778 -50.643 7.890 1.00 22.25 60 LEU B O 1
ATOM 2839 N N . CYS B 1 79 ? 31.050 -50.571 7.887 1.00 20.56 61 CYS B N 1
ATOM 2840 C CA . CYS B 1 79 ? 31.205 -51.199 6.564 1.00 21.90 61 CYS B CA 1
ATOM 2841 C C . CYS B 1 79 ? 30.601 -52.604 6.574 1.00 25.73 61 CYS B C 1
ATOM 2842 O O . CYS B 1 79 ? 29.894 -52.977 5.652 1.00 25.99 61 CYS B O 1
ATOM 2845 N N . GLU B 1 80 ? 30.829 -53.351 7.647 1.00 24.01 62 GLU B N 1
ATOM 2846 C CA . GLU B 1 80 ? 30.280 -54.696 7.805 1.00 24.68 62 GLU B CA 1
ATOM 2847 C C . GLU B 1 80 ? 28.770 -54.646 7.890 1.00 27.76 62 GLU B C 1
ATOM 2848 O O . GLU B 1 80 ? 28.099 -55.395 7.175 1.00 26.81 62 GLU B O 1
ATOM 2854 N N . ARG B 1 81 ? 28.230 -53.740 8.731 1.00 25.11 63 ARG B N 1
ATOM 2855 C CA . ARG B 1 81 ? 26.781 -53.593 8.936 1.00 25.27 63 ARG B CA 1
ATOM 2856 C C . ARG B 1 81 ? 26.047 -53.209 7.647 1.00 28.80 63 ARG B C 1
ATOM 2857 O O . ARG B 1 81 ? 24.931 -53.664 7.411 1.00 28.49 63 ARG B O 1
ATOM 2865 N N . ALA B 1 82 ? 26.677 -52.363 6.826 1.00 26.30 64 ALA B N 1
ATOM 2866 C CA . ALA B 1 82 ? 26.104 -51.895 5.565 1.00 26.03 64 ALA B CA 1
ATOM 2867 C C . ALA B 1 82 ? 26.223 -52.925 4.445 1.00 31.17 64 ALA B C 1
ATOM 2868 O O . ALA B 1 82 ? 25.681 -52.708 3.357 1.00 31.48 64 ALA B O 1
ATOM 2870 N N . GLY B 1 83 ? 26.949 -54.012 4.699 1.00 29.00 65 GLY B N 1
ATOM 2871 C CA . GLY B 1 83 ? 27.146 -55.080 3.721 1.00 29.76 65 GLY B CA 1
ATOM 2872 C C . GLY B 1 83 ? 28.205 -54.763 2.687 1.00 34.53 65 GLY B C 1
ATOM 2873 O O . GLY B 1 83 ? 28.175 -55.321 1.584 1.00 33.70 65 GLY B O 1
ATOM 2874 N N . CYS B 1 84 ? 29.169 -53.892 3.043 1.00 30.55 66 CYS B N 1
ATOM 2875 C CA . CYS B 1 84 ? 30.271 -53.506 2.160 1.00 31.24 66 CYS B CA 1
ATOM 2876 C C . CYS B 1 84 ? 31.628 -53.547 2.903 1.00 31.22 66 CYS B C 1
ATOM 2877 O O . CYS B 1 84 ? 32.323 -52.519 2.971 1.00 28.17 66 CYS B O 1
ATOM 2880 N N . PRO B 1 85 ? 32.058 -54.720 3.440 1.00 28.09 67 PRO B N 1
ATOM 2881 C CA . PRO B 1 85 ? 33.347 -54.767 4.159 1.00 27.77 67 PRO B CA 1
ATOM 2882 C C . PRO B 1 85 ? 34.582 -54.531 3.281 1.00 31.88 67 PRO B C 1
ATOM 2883 O O . PRO B 1 85 ? 35.675 -54.350 3.812 1.00 31.99 67 PRO B O 1
ATOM 2887 N N . GLU B 1 86 ? 34.402 -54.501 1.944 1.00 29.15 68 GLU B N 1
ATOM 2888 C CA . GLU B 1 86 ? 35.482 -54.244 0.988 1.00 29.46 68 GLU B CA 1
ATOM 2889 C C . GLU B 1 86 ? 35.832 -52.748 0.923 1.00 30.46 68 GLU B C 1
ATOM 2890 O O . GLU B 1 86 ? 36.885 -52.405 0.387 1.00 31.53 68 GLU B O 1
ATOM 2896 N N . VAL B 1 87 ? 34.940 -51.866 1.422 1.00 23.90 69 VAL B N 1
ATOM 2897 C CA . VAL B 1 87 ? 35.176 -50.412 1.396 1.00 22.26 69 VAL B CA 1
ATOM 2898 C C . VAL B 1 87 ? 36.383 -50.106 2.286 1.00 24.44 69 VAL B C 1
ATOM 2899 O O . VAL B 1 87 ? 36.375 -50.444 3.476 1.00 22.73 69 VAL B O 1
ATOM 2903 N N . PRO B 1 88 ? 37.468 -49.539 1.716 1.00 22.34 70 PRO B N 1
ATOM 2904 C CA . PRO B 1 88 ? 38.661 -49.304 2.539 1.00 21.95 70 PRO B CA 1
ATOM 2905 C C . PRO B 1 88 ? 38.446 -48.321 3.682 1.00 22.59 70 PRO B C 1
ATOM 2906 O O . PRO B 1 88 ? 37.762 -47.308 3.515 1.00 20.04 70 PRO B O 1
ATOM 2910 N N . VAL B 1 89 ? 39.037 -48.640 4.847 1.00 19.28 71 VAL B N 1
ATOM 2911 C CA . VAL B 1 89 ? 39.044 -47.749 6.013 1.00 18.31 71 VAL B CA 1
ATOM 2912 C C . VAL B 1 89 ? 40.520 -47.413 6.242 1.00 21.31 71 VAL B C 1
ATOM 2913 O O . VAL B 1 89 ? 41.331 -48.322 6.460 1.00 20.91 71 VAL B O 1
ATOM 2917 N N . ALA B 1 90 ? 40.868 -46.125 6.147 1.00 19.41 72 ALA B N 1
ATOM 2918 C CA . ALA B 1 90 ? 42.250 -45.688 6.339 1.00 18.62 72 ALA B CA 1
ATOM 2919 C C . ALA B 1 90 ? 42.329 -44.882 7.625 1.00 21.71 72 ALA B C 1
ATOM 2920 O O . ALA B 1 90 ? 41.659 -43.852 7.761 1.00 19.55 72 ALA B O 1
ATOM 2922 N N . GLU B 1 91 ? 43.159 -45.347 8.572 1.00 18.20 73 GLU B N 1
ATOM 2923 C CA . GLU B 1 91 ? 43.308 -44.680 9.861 1.00 16.83 73 GLU B CA 1
ATOM 2924 C C . GLU B 1 91 ? 44.128 -43.412 9.753 1.00 19.90 73 GLU B C 1
ATOM 2925 O O . GLU B 1 91 ? 45.222 -43.430 9.189 1.00 18.45 73 GLU B O 1
ATOM 2931 N N . GLY B 1 92 ? 43.611 -42.333 10.340 1.00 17.80 74 GLY B N 1
ATOM 2932 C CA . GLY B 1 92 ? 44.293 -41.043 10.294 1.00 17.35 74 GLY B CA 1
ATOM 2933 C C . GLY B 1 92 ? 45.133 -40.712 11.511 1.00 20.27 74 GLY B C 1
ATOM 2934 O O . GLY B 1 92 ? 45.584 -41.597 12.242 1.00 20.46 74 GLY B O 1
ATOM 2935 N N . SER B 1 93 ? 45.361 -39.425 11.711 1.00 16.19 75 SER B N 1
ATOM 2936 C CA . SER B 1 93 ? 46.178 -38.908 12.811 1.00 16.26 75 SER B CA 1
ATOM 2937 C C . SER B 1 93 ? 45.590 -39.260 14.173 1.00 19.00 75 SER B C 1
ATOM 2938 O O . SER B 1 93 ? 44.367 -39.231 14.340 1.00 19.10 75 SER B O 1
ATOM 2941 N N . HIS B 1 94 ? 46.457 -39.565 15.146 1.00 18.86 76 HIS B N 1
ATOM 2942 C CA . HIS B 1 94 ? 46.030 -39.870 16.524 1.00 19.39 76 HIS B CA 1
ATOM 2943 C C . HIS B 1 94 ? 45.958 -38.602 17.383 1.00 22.40 76 HIS B C 1
ATOM 2944 O O . HIS B 1 94 ? 45.376 -38.611 18.470 1.00 20.94 76 HIS B O 1
ATOM 2951 N N . GLU B 1 95 ? 46.568 -37.507 16.896 1.00 18.82 77 GLU B N 1
ATOM 2952 C CA . GLU B 1 95 ? 46.597 -36.241 17.632 1.00 18.03 77 GLU B CA 1
ATOM 2953 C C . GLU B 1 95 ? 46.389 -35.058 16.674 1.00 20.50 77 GLU B C 1
ATOM 2954 O O . GLU B 1 95 ? 46.691 -35.183 15.478 1.00 19.19 77 GLU B O 1
ATOM 2960 N N . PRO B 1 96 ? 45.937 -33.890 17.190 1.00 18.07 78 PRO B N 1
ATOM 2961 C CA . PRO B 1 96 ? 45.848 -32.696 16.317 1.00 17.00 78 PRO B CA 1
ATOM 2962 C C . PRO B 1 96 ? 47.246 -32.246 15.867 1.00 19.24 78 PRO B C 1
ATOM 2963 O O . PRO B 1 96 ? 48.255 -32.685 16.446 1.00 18.00 78 PRO B O 1
ATOM 2967 N N . LEU B 1 97 ? 47.324 -31.351 14.867 1.00 17.18 79 LEU B N 1
ATOM 2968 C CA . LEU B 1 97 ? 48.613 -30.858 14.343 1.00 17.56 79 LEU B CA 1
ATOM 2969 C C . LEU B 1 97 ? 49.545 -30.268 15.395 1.00 20.42 79 LEU B C 1
ATOM 2970 O O . LEU B 1 97 ? 50.757 -30.437 15.283 1.00 19.57 79 LEU B O 1
ATOM 2975 N N . LYS B 1 98 ? 48.998 -29.554 16.399 1.00 18.42 80 LYS B N 1
ATOM 2976 C CA . LYS B 1 98 ? 49.822 -28.982 17.484 1.00 18.71 80 LYS B CA 1
ATOM 2977 C C . LYS B 1 98 ? 50.421 -30.054 18.425 1.00 22.27 80 LYS B C 1
ATOM 2978 O O . LYS B 1 98 ? 51.318 -29.742 19.204 1.00 21.98 80 LYS B O 1
ATOM 2984 N N . GLY B 1 99 ? 49.901 -31.287 18.331 1.00 19.03 81 GLY B N 1
ATOM 2985 C CA . GLY B 1 99 ? 50.342 -32.421 19.137 1.00 20.42 81 GLY B CA 1
ATOM 2986 C C . GLY B 1 99 ? 49.648 -32.526 20.473 1.00 24.02 81 GLY B C 1
ATOM 2987 O O . GLY B 1 99 ? 48.965 -31.596 20.894 1.00 24.25 81 GLY B O 1
ATOM 2988 N N . GLY B 1 100 ? 49.803 -33.672 21.119 1.00 23.40 82 GLY B N 1
ATOM 2989 C CA . GLY B 1 100 ? 49.208 -33.942 22.425 1.00 23.41 82 GLY B CA 1
ATOM 2990 C C . GLY B 1 100 ? 47.923 -34.742 22.297 1.00 27.28 82 GLY B C 1
ATOM 2991 O O . GLY B 1 100 ? 47.251 -34.691 21.261 1.00 25.43 82 GLY B O 1
ATOM 2992 N N . LYS B 1 101 ? 47.561 -35.461 23.363 1.00 23.58 83 LYS B N 1
ATOM 2993 C CA . LYS B 1 101 ? 46.380 -36.318 23.411 1.00 24.55 83 LYS B CA 1
ATOM 2994 C C . LYS B 1 101 ? 45.092 -35.497 23.295 1.00 27.70 83 LYS B C 1
ATOM 2995 O O . LYS B 1 101 ? 44.852 -34.613 24.116 1.00 29.55 83 LYS B O 1
ATOM 3001 N N . PRO B 1 102 ? 44.226 -35.792 22.316 1.00 23.48 84 PRO B N 1
ATOM 3002 C CA . PRO B 1 102 ? 43.010 -34.987 22.182 1.00 23.33 84 PRO B CA 1
ATOM 3003 C C . PRO B 1 102 ? 41.952 -35.285 23.221 1.00 27.51 84 PRO B C 1
ATOM 3004 O O . PRO B 1 102 ? 41.837 -36.409 23.713 1.00 25.32 84 PRO B O 1
ATOM 3008 N N . ARG B 1 103 ? 41.133 -34.278 23.488 1.00 28.55 85 ARG B N 1
ATOM 3009 C CA . ARG B 1 103 ? 39.985 -34.399 24.375 1.00 30.08 85 ARG B CA 1
ATOM 3010 C C . ARG B 1 103 ? 38.965 -35.229 23.574 1.00 31.38 85 ARG B C 1
ATOM 3011 O O . ARG B 1 103 ? 38.882 -35.075 22.358 1.00 32.47 85 ARG B O 1
ATOM 3019 N N . VAL B 1 104 ? 38.281 -36.158 24.223 1.00 25.75 86 VAL B N 1
ATOM 3020 C CA . VAL B 1 104 ? 37.329 -37.023 23.530 1.00 26.57 86 VAL B CA 1
ATOM 3021 C C . VAL B 1 104 ? 35.926 -36.759 24.087 1.00 26.83 86 VAL B C 1
ATOM 3022 O O . VAL B 1 104 ? 35.771 -36.622 25.305 1.00 25.51 86 VAL B O 1
ATOM 3026 N N . ALA B 1 105 ? 34.908 -36.686 23.203 1.00 21.05 87 ALA B N 1
ATOM 3027 C CA . ALA B 1 105 ? 33.537 -36.427 23.647 1.00 20.15 87 ALA B CA 1
ATOM 3028 C C . ALA B 1 105 ? 32.805 -37.717 24.080 1.00 22.47 87 ALA B C 1
ATOM 3029 O O . ALA B 1 105 ? 31.706 -37.995 23.598 1.00 22.61 87 ALA B O 1
ATOM 3031 N N . ASP B 1 106 ? 33.373 -38.469 25.040 1.00 20.08 88 ASP B N 1
ATOM 3032 C CA . ASP B 1 106 ? 32.744 -39.690 25.546 1.00 20.77 88 ASP B CA 1
ATOM 3033 C C . ASP B 1 106 ? 31.462 -39.409 26.336 1.00 25.35 88 ASP B C 1
ATOM 3034 O O . ASP B 1 106 ? 30.625 -40.294 26.481 1.00 25.57 88 ASP B O 1
ATOM 3039 N N . PHE B 1 107 ? 31.295 -38.164 26.820 1.00 22.44 89 PHE B N 1
ATOM 3040 C CA . PHE B 1 107 ? 30.090 -37.730 27.545 1.00 22.72 89 PHE B CA 1
ATOM 3041 C C . PHE B 1 107 ? 28.923 -37.466 26.571 1.00 25.52 89 PHE B C 1
ATOM 3042 O O . PHE B 1 107 ? 27.773 -37.328 26.999 1.00 24.61 89 PHE B O 1
ATOM 3050 N N . VAL B 1 108 ? 29.225 -37.413 25.255 1.00 21.14 90 VAL B N 1
ATOM 3051 C CA . VAL B 1 108 ? 28.222 -37.210 24.202 1.00 20.63 90 VAL B CA 1
ATOM 3052 C C . VAL B 1 108 ? 27.969 -38.516 23.432 1.00 23.52 90 VAL B C 1
ATOM 3053 O O . VAL B 1 108 ? 26.815 -38.861 23.151 1.00 23.27 90 VAL B O 1
ATOM 3057 N N . HIS B 1 109 ? 29.062 -39.195 23.024 1.00 20.52 91 HIS B N 1
ATOM 3058 C CA . HIS B 1 109 ? 28.981 -40.390 22.173 1.00 19.74 91 HIS B CA 1
ATOM 3059 C C . HIS B 1 109 ? 29.256 -41.717 22.890 1.00 24.55 91 HIS B C 1
ATOM 3060 O O . HIS B 1 109 ? 29.268 -42.754 22.229 1.00 24.24 91 HIS B O 1
ATOM 3067 N N . GLY B 1 110 ? 29.451 -41.689 24.210 1.00 21.31 92 GLY B N 1
ATOM 3068 C CA . GLY B 1 110 ? 29.738 -42.904 24.970 1.00 19.94 92 GLY B CA 1
ATOM 3069 C C . GLY B 1 110 ? 31.204 -43.266 24.909 1.00 23.04 92 GLY B C 1
ATOM 3070 O O . GLY B 1 110 ? 31.944 -42.720 24.082 1.00 22.45 92 GLY B O 1
ATOM 3071 N N . SER B 1 111 ? 31.640 -44.185 25.798 1.00 22.67 93 SER B N 1
ATOM 3072 C CA . SER B 1 111 ? 33.030 -44.615 25.878 1.00 23.25 93 SER B CA 1
ATOM 3073 C C . SER B 1 111 ? 33.510 -45.353 24.623 1.00 26.45 93 SER B C 1
ATOM 3074 O O . SER B 1 111 ? 34.706 -45.311 24.314 1.00 25.61 93 SER B O 1
ATOM 3077 N N . ASP B 1 112 ? 32.593 -46.010 23.896 1.00 22.12 94 ASP B N 1
ATOM 3078 C CA . ASP B 1 112 ? 32.956 -46.712 22.658 1.00 19.99 94 ASP B CA 1
ATOM 3079 C C . ASP B 1 112 ? 32.726 -45.831 21.416 1.00 22.74 94 ASP B C 1
ATOM 3080 O O . ASP B 1 112 ? 33.006 -46.270 20.302 1.00 23.07 94 ASP B O 1
ATOM 3085 N N . GLY B 1 113 ? 32.179 -44.627 21.620 1.00 19.47 95 GLY B N 1
ATOM 3086 C CA . GLY B 1 113 ? 31.888 -43.699 20.533 1.00 18.48 95 GLY B CA 1
ATOM 3087 C C . GLY B 1 113 ? 30.565 -43.954 19.840 1.00 20.75 95 GLY B C 1
ATOM 3088 O O . GLY B 1 113 ? 30.184 -43.177 18.974 1.00 21.60 95 GLY B O 1
ATOM 3089 N N . ILE B 1 114 ? 29.834 -45.024 20.215 1.00 18.16 96 ILE B N 1
ATOM 3090 C CA . ILE B 1 114 ? 28.548 -45.330 19.563 1.00 19.55 96 ILE B CA 1
ATOM 3091 C C . ILE B 1 114 ? 27.406 -45.533 20.591 1.00 25.72 96 ILE B C 1
ATOM 3092 O O . ILE B 1 114 ? 26.457 -46.275 20.334 1.00 26.03 96 ILE B O 1
ATOM 3097 N N . GLY B 1 115 ? 27.489 -44.836 21.722 1.00 22.88 97 GLY B N 1
ATOM 3098 C CA . GLY B 1 115 ? 26.423 -44.875 22.713 1.00 23.70 97 GLY B CA 1
ATOM 3099 C C . GLY B 1 115 ? 26.457 -46.010 23.702 1.00 27.56 97 GLY B C 1
ATOM 3100 O O . GLY B 1 115 ? 25.408 -46.376 24.233 1.00 27.47 97 GLY B O 1
ATOM 3101 N N . ASN B 1 116 ? 27.661 -46.547 23.982 1.00 24.43 98 ASN B N 1
ATOM 3102 C CA . ASN B 1 116 ? 27.877 -47.618 24.963 1.00 25.27 98 ASN B CA 1
ATOM 3103 C C . ASN B 1 116 ? 27.127 -48.908 24.633 1.00 31.44 98 ASN B C 1
ATOM 3104 O O . ASN B 1 116 ? 26.441 -49.485 25.484 1.00 32.30 98 ASN B O 1
ATOM 3109 N N . LEU B 1 117 ? 27.291 -49.370 23.394 1.00 27.82 99 LEU B N 1
ATOM 3110 C CA . LEU B 1 117 ? 26.678 -50.609 22.947 1.00 28.18 99 LEU B CA 1
ATOM 3111 C C . LEU B 1 117 ? 27.627 -51.775 23.182 1.00 32.04 99 LEU B C 1
ATOM 3112 O O . LEU B 1 117 ? 27.162 -52.904 23.321 1.00 31.65 99 LEU B O 1
ATOM 3117 N N . PHE B 1 118 ? 28.947 -51.495 23.239 1.00 30.28 100 PHE B N 1
ATOM 3118 C CA . PHE B 1 118 ? 30.020 -52.470 23.487 1.00 31.33 100 PHE B CA 1
ATOM 3119 C C . PHE B 1 118 ? 29.850 -53.729 22.622 1.00 34.35 100 PHE B C 1
ATOM 3120 O O . PHE B 1 118 ? 29.644 -54.847 23.114 1.00 34.63 100 PHE B O 1
ATOM 3128 N N . LEU B 1 119 ? 29.907 -53.510 21.315 1.00 28.88 101 LEU B N 1
ATOM 3129 C CA . LEU B 1 119 ? 29.718 -54.542 20.314 1.00 27.78 101 LEU B CA 1
ATOM 3130 C C . LEU B 1 119 ? 31.020 -55.220 19.965 1.00 29.79 101 LEU B C 1
ATOM 3131 O O . LEU B 1 119 ? 32.085 -54.603 20.131 1.00 29.69 101 LEU B O 1
ATOM 3136 N N . PRO B 1 120 ? 30.965 -56.482 19.458 1.00 25.19 102 PRO B N 1
ATOM 3137 C CA . PRO B 1 120 ? 32.205 -57.179 19.085 1.00 25.43 102 PRO B CA 1
ATOM 3138 C C . PRO B 1 120 ? 32.956 -56.449 17.983 1.00 31.52 102 PRO B C 1
ATOM 3139 O O . PRO B 1 120 ? 32.345 -55.763 17.151 1.00 29.90 102 PRO B O 1
ATOM 3143 N N . ALA B 1 121 ? 34.292 -56.591 17.999 1.00 30.62 103 ALA B N 1
ATOM 3144 C CA . ALA B 1 121 ? 35.196 -55.984 17.038 1.00 30.06 103 ALA B CA 1
ATOM 3145 C C . ALA B 1 121 ? 35.005 -56.603 15.652 1.00 34.83 103 ALA B C 1
ATOM 3146 O O . ALA B 1 121 ? 34.590 -57.759 15.513 1.00 35.63 103 ALA B O 1
ATOM 3148 N N . PRO B 1 122 ? 35.220 -55.816 14.601 1.00 31.86 104 PRO B N 1
ATOM 3149 C CA . PRO B 1 122 ? 34.954 -56.337 13.251 1.00 30.31 104 PRO B CA 1
ATOM 3150 C C . PRO B 1 122 ? 36.001 -57.329 12.759 1.00 33.31 104 PRO B C 1
ATOM 3151 O O . PRO B 1 122 ? 37.111 -57.363 13.275 1.00 31.12 104 PRO B O 1
ATOM 3155 N N . SER B 1 123 ? 35.657 -58.069 11.715 1.00 30.02 105 SER B N 1
ATOM 3156 C CA . SER B 1 123 ? 36.559 -58.980 11.012 1.00 31.49 105 SER B CA 1
ATOM 3157 C C . SER B 1 123 ? 37.379 -58.177 9.994 1.00 33.45 105 SER B C 1
ATOM 3158 O O . SER B 1 123 ? 38.559 -58.453 9.799 1.00 29.75 105 SER B O 1
ATOM 3161 N N . ALA B 1 124 ? 36.747 -57.188 9.331 1.00 31.26 106 ALA B N 1
ATOM 3162 C CA . ALA B 1 124 ? 37.418 -56.336 8.347 1.00 30.89 106 ALA B CA 1
ATOM 3163 C C . ALA B 1 124 ? 38.585 -55.590 8.989 1.00 30.17 106 ALA B C 1
ATOM 3164 O O . ALA B 1 124 ? 38.495 -55.196 10.155 1.00 27.90 106 ALA B O 1
ATOM 3166 N N . LYS B 1 125 ? 39.669 -55.377 8.230 1.00 26.16 107 LYS B N 1
ATOM 3167 C CA . LYS B 1 125 ? 40.861 -54.682 8.735 1.00 25.36 107 LYS B CA 1
ATOM 3168 C C . LYS B 1 125 ? 41.080 -53.380 7.980 1.00 28.87 107 LYS B C 1
ATOM 3169 O O . LYS B 1 125 ? 40.719 -53.289 6.808 1.00 28.92 107 LYS B O 1
ATOM 3175 N N . LYS B 1 126 ? 41.713 -52.407 8.628 1.00 24.70 108 LYS B N 1
ATOM 3176 C CA . LYS B 1 126 ? 42.048 -51.127 7.985 1.00 25.31 108 LYS B CA 1
ATOM 3177 C C . LYS B 1 126 ? 43.092 -51.379 6.879 1.00 29.71 108 LYS B C 1
ATOM 3178 O O . LYS B 1 126 ? 43.795 -52.390 6.914 1.00 29.48 108 LYS B O 1
ATOM 3184 N N . VAL B 1 127 ? 43.213 -50.448 5.927 1.00 25.28 109 VAL B N 1
ATOM 3185 C CA . VAL B 1 127 ? 44.243 -50.535 4.887 1.00 25.00 109 VAL B CA 1
ATOM 3186 C C . VAL B 1 127 ? 45.590 -50.104 5.498 1.00 30.56 109 VAL B C 1
ATOM 3187 O O . VAL B 1 127 ? 45.611 -49.579 6.608 1.00 29.40 109 VAL B O 1
ATOM 3191 N N . GLU B 1 128 ? 46.701 -50.313 4.781 1.00 28.03 110 GLU B N 1
ATOM 3192 C CA . GLU B 1 128 ? 48.044 -49.951 5.257 1.00 29.87 110 GLU B CA 1
ATOM 3193 C C . GLU B 1 128 ? 48.279 -48.420 5.297 1.00 32.48 110 GLU B C 1
ATOM 3194 O O . GLU B 1 128 ? 48.878 -47.901 6.248 1.00 32.84 110 GLU B O 1
ATOM 3200 N N . GLU B 1 129 ? 47.848 -47.721 4.249 1.00 28.06 111 GLU B N 1
ATOM 3201 C CA . GLU B 1 129 ? 48.040 -46.273 4.091 1.00 26.47 111 GLU B CA 1
ATOM 3202 C C . GLU B 1 129 ? 47.286 -45.459 5.134 1.00 26.76 111 GLU B C 1
ATOM 3203 O O . GLU B 1 129 ? 46.153 -45.804 5.491 1.00 24.92 111 GLU B O 1
ATOM 3209 N N . SER B 1 130 ? 47.906 -44.356 5.589 1.00 22.55 112 SER B N 1
ATOM 3210 C CA . SER B 1 130 ? 47.275 -43.430 6.525 1.00 20.73 112 SER B CA 1
ATOM 3211 C C . SER B 1 130 ? 46.118 -42.735 5.786 1.00 21.33 112 SER B C 1
ATOM 3212 O O . SER B 1 130 ? 46.071 -42.747 4.549 1.00 20.67 112 SER B O 1
ATOM 3215 N N . ALA B 1 131 ? 45.231 -42.068 6.533 1.00 17.54 113 ALA B N 1
ATOM 3216 C CA . ALA B 1 131 ? 44.130 -41.330 5.933 1.00 17.94 113 ALA B CA 1
ATOM 3217 C C . ALA B 1 131 ? 44.656 -40.238 4.996 1.00 19.47 113 ALA B C 1
ATOM 3218 O O . ALA B 1 131 ? 44.120 -40.067 3.907 1.00 17.85 113 ALA B O 1
ATOM 3220 N N . ALA B 1 132 ? 45.696 -39.493 5.427 1.00 17.41 114 ALA B N 1
ATOM 3221 C CA . ALA B 1 132 ? 46.231 -38.399 4.618 1.00 18.40 114 ALA B CA 1
ATOM 3222 C C . ALA B 1 132 ? 46.777 -38.936 3.283 1.00 21.74 114 ALA B C 1
ATOM 3223 O O . ALA B 1 132 ? 46.479 -38.373 2.232 1.00 20.72 114 ALA B O 1
ATOM 3225 N N . ASP B 1 133 ? 47.508 -40.057 3.318 1.00 19.20 115 ASP B N 1
ATOM 3226 C CA . ASP B 1 133 ? 48.043 -40.635 2.084 1.00 19.77 115 ASP B CA 1
ATOM 3227 C C . ASP B 1 133 ? 46.934 -41.229 1.211 1.00 20.39 115 ASP B C 1
ATOM 3228 O O . ASP B 1 133 ? 47.016 -41.118 -0.015 1.00 19.26 115 ASP B O 1
ATOM 3233 N N . PHE B 1 134 ? 45.885 -41.813 1.839 1.00 17.72 116 PHE B N 1
ATOM 3234 C CA . PHE B 1 134 ? 44.712 -42.342 1.121 1.00 17.69 116 PHE B CA 1
ATOM 3235 C C . PHE B 1 134 ? 44.022 -41.176 0.369 1.00 19.12 116 PHE B C 1
ATOM 3236 O O . PHE B 1 134 ? 43.712 -41.307 -0.817 1.00 19.49 116 PHE B O 1
ATOM 3244 N N . LEU B 1 135 ? 43.798 -40.042 1.060 1.00 16.73 117 LEU B N 1
ATOM 3245 C CA . LEU B 1 135 ? 43.180 -38.861 0.443 1.00 15.43 117 LEU B CA 1
ATOM 3246 C C . LEU B 1 135 ? 44.006 -38.397 -0.744 1.00 18.49 117 LEU B C 1
ATOM 3247 O O . LEU B 1 135 ? 43.465 -38.168 -1.822 1.00 18.25 117 LEU B O 1
ATOM 3252 N N . ILE B 1 136 ? 45.324 -38.282 -0.543 1.00 17.08 118 ILE B N 1
ATOM 3253 C CA . ILE B 1 136 ? 46.213 -37.815 -1.606 1.00 17.17 118 ILE B CA 1
ATOM 3254 C C . ILE B 1 136 ? 46.135 -38.753 -2.797 1.00 20.92 118 ILE B C 1
ATOM 3255 O O . ILE B 1 136 ? 45.962 -38.291 -3.922 1.00 20.28 118 ILE B O 1
ATOM 3260 N N . ASN B 1 137 ? 46.310 -40.058 -2.560 1.00 19.39 119 ASN B N 1
ATOM 3261 C CA . ASN B 1 137 ? 46.324 -41.055 -3.637 1.00 19.61 119 ASN B CA 1
ATOM 3262 C C . ASN B 1 137 ? 45.034 -41.106 -4.466 1.00 22.08 119 ASN B C 1
ATOM 3263 O O . ASN B 1 137 ? 45.110 -41.169 -5.691 1.00 20.92 119 ASN B O 1
ATOM 3268 N N . LYS B 1 138 ? 43.866 -41.076 -3.811 1.00 17.84 120 LYS B N 1
ATOM 3269 C CA . LYS B 1 138 ? 42.582 -41.171 -4.535 1.00 18.14 120 LYS B CA 1
ATOM 3270 C C . LYS B 1 138 ? 42.295 -39.927 -5.376 1.00 20.87 120 LYS B C 1
ATOM 3271 O O . LYS B 1 138 ? 41.838 -40.031 -6.506 1.00 19.67 120 LYS B O 1
ATOM 3277 N N . VAL B 1 139 ? 42.586 -38.762 -4.808 1.00 18.54 121 VAL B N 1
ATOM 3278 C CA . VAL B 1 139 ? 42.422 -37.477 -5.484 1.00 19.01 121 VAL B CA 1
ATOM 3279 C C . VAL B 1 139 ? 43.343 -37.397 -6.689 1.00 23.34 121 VAL B C 1
ATOM 3280 O O . VAL B 1 139 ? 42.901 -36.940 -7.741 1.00 23.56 121 VAL B O 1
ATOM 3284 N N . SER B 1 140 ? 44.593 -37.899 -6.567 1.00 20.75 122 SER B N 1
ATOM 3285 C CA . SER B 1 140 ? 45.558 -37.917 -7.678 1.00 21.60 122 SER B CA 1
ATOM 3286 C C . SER B 1 140 ? 45.193 -38.916 -8.764 1.00 23.88 122 SER B C 1
ATOM 3287 O O . SER B 1 140 ? 45.527 -38.715 -9.937 1.00 22.88 122 SER B O 1
ATOM 3290 N N . GLU B 1 141 ? 44.558 -40.032 -8.374 1.00 21.15 123 GLU B N 1
ATOM 3291 C CA . GLU B 1 141 ? 44.148 -41.072 -9.329 1.00 21.21 123 GLU B CA 1
ATOM 3292 C C . GLU B 1 141 ? 43.018 -40.560 -10.245 1.00 24.48 123 GLU B C 1
ATOM 3293 O O . GLU B 1 141 ? 42.983 -40.893 -11.447 1.00 24.09 123 GLU B O 1
ATOM 3299 N N . PHE B 1 142 ? 42.112 -39.750 -9.685 1.00 21.24 124 PHE B N 1
ATOM 3300 C CA . PHE B 1 142 ? 40.965 -39.203 -10.416 1.00 23.60 124 PHE B CA 1
ATOM 3301 C C . PHE B 1 142 ? 40.912 -37.664 -10.221 1.00 25.51 124 PHE B C 1
ATOM 3302 O O . PHE B 1 142 ? 40.054 -37.187 -9.496 1.00 23.82 124 PHE B O 1
ATOM 3310 N N . PRO B 1 143 ? 41.837 -36.878 -10.834 1.00 22.33 125 PRO B N 1
ATOM 3311 C CA . PRO B 1 143 ? 41.830 -35.413 -10.610 1.00 21.80 125 PRO B CA 1
ATOM 3312 C C . PRO B 1 143 ? 40.503 -34.754 -10.992 1.00 23.50 125 PRO B C 1
ATOM 3313 O O . PRO B 1 143 ? 39.916 -35.112 -12.011 1.00 21.64 125 PRO B O 1
ATOM 3317 N N . GLY B 1 144 ? 40.023 -33.873 -10.116 1.00 20.98 126 GLY B N 1
ATOM 3318 C CA . GLY B 1 144 ? 38.777 -33.128 -10.285 1.00 20.52 126 GLY B CA 1
ATOM 3319 C C . GLY B 1 144 ? 37.505 -33.935 -10.088 1.00 25.07 126 GLY B C 1
ATOM 3320 O O . GLY B 1 144 ? 36.413 -33.384 -10.248 1.00 25.31 126 GLY B O 1
ATOM 3321 N N . GLU B 1 145 ? 37.615 -35.222 -9.725 1.00 19.72 127 GLU B N 1
ATOM 3322 C CA . GLU B 1 145 ? 36.435 -36.095 -9.627 1.00 19.78 127 GLU B CA 1
ATOM 3323 C C . GLU B 1 145 ? 36.066 -36.598 -8.229 1.00 24.17 127 GLU B C 1
ATOM 3324 O O . GLU B 1 145 ? 34.946 -37.076 -8.035 1.00 25.21 127 GLU B O 1
ATOM 3330 N N . VAL B 1 146 ? 36.987 -36.518 -7.269 1.00 18.98 128 VAL B N 1
ATOM 3331 C CA . VAL B 1 146 ? 36.730 -37.062 -5.928 1.00 17.94 128 VAL B CA 1
ATOM 3332 C C . VAL B 1 146 ? 36.340 -35.945 -4.954 1.00 20.88 128 VAL B C 1
ATOM 3333 O O . VAL B 1 146 ? 37.099 -34.980 -4.785 1.00 20.51 128 VAL B O 1
ATOM 3337 N N . SER B 1 147 ? 35.204 -36.123 -4.253 1.00 17.20 129 SER B N 1
ATOM 3338 C CA . SER B 1 147 ? 34.766 -35.164 -3.229 1.00 17.14 129 SER B CA 1
ATOM 3339 C C . SER B 1 147 ? 35.065 -35.725 -1.833 1.00 20.13 129 SER B C 1
ATOM 3340 O O . SER B 1 147 ? 35.189 -36.942 -1.669 1.00 19.21 129 SER B O 1
ATOM 3343 N N . VAL B 1 148 ? 35.195 -34.838 -0.844 1.00 15.65 130 VAL B N 1
ATOM 3344 C CA . VAL B 1 148 ? 35.463 -35.235 0.535 1.00 15.60 130 VAL B CA 1
ATOM 3345 C C . VAL B 1 148 ? 34.358 -34.659 1.435 1.00 20.19 130 VAL B C 1
ATOM 3346 O O . VAL B 1 148 ? 34.077 -33.476 1.357 1.00 20.65 130 VAL B O 1
ATOM 3350 N N . LEU B 1 149 ? 33.718 -35.509 2.252 1.00 17.91 131 LEU B N 1
ATOM 3351 C CA . LEU B 1 149 ? 32.730 -35.057 3.242 1.00 16.26 131 LEU B CA 1
ATOM 3352 C C . LEU B 1 149 ? 33.466 -35.189 4.578 1.00 18.01 131 LEU B C 1
ATOM 3353 O O . LEU B 1 149 ? 33.773 -36.302 4.995 1.00 16.70 131 LEU B O 1
ATOM 3358 N N . ALA B 1 150 ? 33.800 -34.065 5.198 1.00 15.72 132 ALA B N 1
ATOM 3359 C CA . ALA B 1 150 ? 34.568 -34.016 6.442 1.00 16.42 132 ALA B CA 1
ATOM 3360 C C . ALA B 1 150 ? 33.626 -33.829 7.632 1.00 19.16 132 ALA B C 1
ATOM 3361 O O . ALA B 1 150 ? 32.960 -32.791 7.778 1.00 17.22 132 ALA B O 1
ATOM 3363 N N . LEU B 1 151 ? 33.521 -34.893 8.442 1.00 15.75 133 LEU B N 1
ATOM 3364 C CA . LEU B 1 151 ? 32.609 -34.985 9.575 1.00 14.32 133 LEU B CA 1
ATOM 3365 C C . LEU B 1 151 ? 33.301 -34.906 10.925 1.00 17.19 133 LEU B C 1
ATOM 3366 O O . LEU B 1 151 ? 32.648 -35.019 11.946 1.00 17.32 133 LEU B O 1
ATOM 3371 N N . GLY B 1 152 ? 34.603 -34.733 10.927 1.00 15.91 134 GLY B N 1
ATOM 3372 C CA . GLY B 1 152 ? 35.329 -34.621 12.185 1.00 15.80 134 GLY B CA 1
ATOM 3373 C C . GLY B 1 152 ? 36.367 -33.508 12.129 1.00 18.91 134 GLY B C 1
ATOM 3374 O O . GLY B 1 152 ? 36.380 -32.715 11.172 1.00 18.66 134 GLY B O 1
ATOM 3375 N N . PRO B 1 153 ? 37.273 -33.444 13.133 1.00 16.47 135 PRO B N 1
ATOM 3376 C CA . PRO B 1 153 ? 38.401 -32.491 13.056 1.00 15.44 135 PRO B CA 1
ATOM 3377 C C . PRO B 1 153 ? 39.118 -32.682 11.721 1.00 19.30 135 PRO B C 1
ATOM 3378 O O . PRO B 1 153 ? 39.110 -33.787 11.144 1.00 18.86 135 PRO B O 1
ATOM 3382 N N . LEU B 1 154 ? 39.691 -31.604 11.201 1.00 17.23 136 LEU B N 1
ATOM 3383 C CA . LEU B 1 154 ? 40.219 -31.585 9.831 1.00 16.44 136 LEU B CA 1
ATOM 3384 C C . LEU B 1 154 ? 41.688 -31.968 9.656 1.00 16.70 136 LEU B C 1
ATOM 3385 O O . LEU B 1 154 ? 42.237 -31.770 8.580 1.00 16.64 136 LEU B O 1
ATOM 3390 N N . THR B 1 155 ? 42.289 -32.584 10.664 1.00 15.09 137 THR B N 1
ATOM 3391 C CA . THR B 1 155 ? 43.704 -32.983 10.670 1.00 14.76 137 THR B CA 1
ATOM 3392 C C . THR B 1 155 ? 44.144 -33.725 9.412 1.00 17.91 137 THR B C 1
ATOM 3393 O O . THR B 1 155 ? 45.162 -33.353 8.829 1.00 17.62 137 THR B O 1
ATOM 3397 N N . ASN B 1 156 ? 43.412 -34.790 9.005 1.00 16.13 138 ASN B N 1
ATOM 3398 C CA . ASN B 1 156 ? 43.853 -35.570 7.828 1.00 16.35 138 ASN B CA 1
ATOM 3399 C C . ASN B 1 156 ? 43.806 -34.767 6.546 1.00 17.39 138 ASN B C 1
ATOM 3400 O O . ASN B 1 156 ? 44.656 -34.953 5.671 1.00 16.94 138 ASN B O 1
ATOM 3405 N N . VAL B 1 157 ? 42.790 -33.918 6.419 1.00 16.02 139 VAL B N 1
ATOM 3406 C CA . VAL B 1 157 ? 42.615 -33.077 5.219 1.00 15.48 139 VAL B CA 1
ATOM 3407 C C . VAL B 1 157 ? 43.750 -32.037 5.178 1.00 17.51 139 VAL B C 1
ATOM 3408 O O . VAL B 1 157 ? 44.344 -31.824 4.126 1.00 15.07 139 VAL B O 1
ATOM 3412 N N . ALA B 1 158 ? 44.086 -31.432 6.341 1.00 14.84 140 ALA B N 1
ATOM 3413 C CA . ALA B 1 158 ? 45.198 -30.471 6.392 1.00 15.37 140 ALA B CA 1
ATOM 3414 C C . ALA B 1 158 ? 46.537 -31.175 6.089 1.00 18.22 140 ALA B C 1
ATOM 3415 O O . ALA B 1 158 ? 47.371 -30.618 5.352 1.00 17.41 140 ALA B O 1
ATOM 3417 N N . LEU B 1 159 ? 46.722 -32.415 6.593 1.00 15.47 141 LEU B N 1
ATOM 3418 C CA . LEU B 1 159 ? 47.950 -33.177 6.315 1.00 16.33 141 LEU B CA 1
ATOM 3419 C C . LEU B 1 159 ? 48.075 -33.437 4.825 1.00 20.36 141 LEU B C 1
ATOM 3420 O O . LEU B 1 159 ? 49.176 -33.318 4.298 1.00 22.81 141 LEU B O 1
ATOM 3425 N N . ALA B 1 160 ? 46.949 -33.775 4.138 1.00 17.24 142 ALA B N 1
ATOM 3426 C CA . ALA B 1 160 ? 46.941 -34.024 2.682 1.00 17.36 142 ALA B CA 1
ATOM 3427 C C . ALA B 1 160 ? 47.327 -32.736 1.924 1.00 20.12 142 ALA B C 1
ATOM 3428 O O . ALA B 1 160 ? 48.150 -32.785 1.008 1.00 20.60 142 ALA B O 1
ATOM 3430 N N . ILE B 1 161 ? 46.772 -31.593 2.337 1.00 16.78 143 ILE B N 1
ATOM 3431 C CA . ILE B 1 161 ? 47.052 -30.282 1.708 1.00 16.40 143 ILE B CA 1
ATOM 3432 C C . ILE B 1 161 ? 48.527 -29.902 1.874 1.00 21.01 143 ILE B C 1
ATOM 3433 O O . ILE B 1 161 ? 49.144 -29.420 0.928 1.00 20.62 143 ILE B O 1
ATOM 3438 N N . LYS B 1 162 ? 49.079 -30.097 3.077 1.00 19.92 144 LYS B N 1
ATOM 3439 C CA . LYS B 1 162 ? 50.484 -29.746 3.351 1.00 20.73 144 LYS B CA 1
ATOM 3440 C C . LYS B 1 162 ? 51.464 -30.681 2.681 1.00 25.70 144 LYS B C 1
ATOM 3441 O O . LYS B 1 162 ? 52.525 -30.241 2.242 1.00 28.17 144 LYS B O 1
ATOM 3447 N N . ARG B 1 163 ? 51.131 -31.963 2.608 1.00 21.69 145 ARG B N 1
ATOM 3448 C CA . ARG B 1 163 ? 52.022 -32.975 2.045 1.00 22.52 145 ARG B CA 1
ATOM 3449 C C . ARG B 1 163 ? 52.012 -32.962 0.525 1.00 27.22 145 ARG B C 1
ATOM 3450 O O . ARG B 1 163 ? 53.034 -33.270 -0.093 1.00 28.15 145 ARG B O 1
ATOM 3458 N N . ASP B 1 164 ? 50.852 -32.627 -0.074 1.00 21.49 146 ASP B N 1
ATOM 3459 C CA . ASP B 1 164 ? 50.711 -32.605 -1.522 1.00 20.98 146 ASP B CA 1
ATOM 3460 C C . ASP B 1 164 ? 50.236 -31.205 -1.969 1.00 24.98 146 ASP B C 1
ATOM 3461 O O . ASP B 1 164 ? 49.047 -30.905 -1.854 1.00 24.87 146 ASP B O 1
ATOM 3466 N N . PRO B 1 165 ? 51.144 -30.354 -2.501 1.00 22.19 147 PRO B N 1
ATOM 3467 C CA . PRO B 1 165 ? 50.729 -28.997 -2.929 1.00 22.93 147 PRO B CA 1
ATOM 3468 C C . PRO B 1 165 ? 49.655 -28.948 -4.022 1.00 26.37 147 PRO B C 1
ATOM 3469 O O . PRO B 1 165 ? 49.011 -27.914 -4.201 1.00 27.28 147 PRO B O 1
ATOM 3473 N N . SER B 1 166 ? 49.481 -30.043 -4.766 1.00 22.63 148 SER B N 1
ATOM 3474 C CA . SER B 1 166 ? 48.490 -30.119 -5.840 1.00 21.76 148 SER B CA 1
ATOM 3475 C C . SER B 1 166 ? 47.108 -30.603 -5.342 1.00 23.38 148 SER B C 1
ATOM 3476 O O . SER B 1 166 ? 46.143 -30.542 -6.100 1.00 23.19 148 SER B O 1
ATOM 3479 N N . PHE B 1 167 ? 47.022 -31.106 -4.092 1.00 20.27 149 PHE B N 1
ATOM 3480 C CA . PHE B 1 167 ? 45.785 -31.661 -3.539 1.00 18.82 149 PHE B CA 1
ATOM 3481 C C . PHE B 1 167 ? 44.603 -30.697 -3.616 1.00 22.49 149 PHE B C 1
ATOM 3482 O O . PHE B 1 167 ? 43.547 -31.098 -4.104 1.00 20.51 149 PHE B O 1
ATOM 3490 N N . ALA B 1 168 ? 44.779 -29.424 -3.151 1.00 20.97 150 ALA B N 1
ATOM 3491 C CA . ALA B 1 168 ? 43.694 -28.432 -3.143 1.00 19.97 150 ALA B CA 1
ATOM 3492 C C . ALA B 1 168 ? 43.093 -28.185 -4.507 1.00 22.69 150 ALA B C 1
ATOM 3493 O O . ALA B 1 168 ? 41.882 -27.962 -4.601 1.00 22.66 150 ALA B O 1
ATOM 3495 N N . SER B 1 169 ? 43.918 -28.210 -5.566 1.00 21.26 151 SER B N 1
ATOM 3496 C CA . SER B 1 169 ? 43.430 -27.975 -6.922 1.00 21.96 151 SER B CA 1
ATOM 3497 C C . SER B 1 169 ? 42.788 -29.216 -7.544 1.00 25.04 151 SER B C 1
ATOM 3498 O O . SER B 1 169 ? 41.973 -29.088 -8.458 1.00 25.67 151 SER B O 1
ATOM 3501 N N . LYS B 1 170 ? 43.168 -30.409 -7.083 1.00 20.06 152 LYS B N 1
ATOM 3502 C CA . LYS B 1 170 ? 42.669 -31.664 -7.664 1.00 19.48 152 LYS B CA 1
ATOM 3503 C C . LYS B 1 170 ? 41.440 -32.220 -6.982 1.00 22.45 152 LYS B C 1
ATOM 3504 O O . LYS B 1 170 ? 40.708 -32.973 -7.619 1.00 22.98 152 LYS B O 1
ATOM 3510 N N . VAL B 1 171 ? 41.202 -31.875 -5.704 1.00 18.07 153 VAL B N 1
ATOM 3511 C CA . VAL B 1 171 ? 39.988 -32.364 -5.012 1.00 17.16 153 VAL B CA 1
ATOM 3512 C C . VAL B 1 171 ? 38.776 -31.679 -5.667 1.00 20.42 153 VAL B C 1
ATOM 3513 O O . VAL B 1 171 ? 38.858 -30.504 -6.038 1.00 21.04 153 VAL B O 1
ATOM 3517 N N . LYS B 1 172 ? 37.683 -32.424 -5.882 1.00 17.29 154 LYS B N 1
ATOM 3518 C CA . LYS B 1 172 ? 36.517 -31.827 -6.545 1.00 16.78 154 LYS B CA 1
ATOM 3519 C C . LYS B 1 172 ? 35.863 -30.798 -5.655 1.00 19.54 154 LYS B C 1
ATOM 3520 O O . LYS B 1 172 ? 35.653 -29.665 -6.074 1.00 18.86 154 LYS B O 1
ATOM 3526 N N . LYS B 1 173 ? 35.567 -31.190 -4.430 1.00 16.91 155 LYS B N 1
ATOM 3527 C CA . LYS B 1 173 ? 34.931 -30.331 -3.432 1.00 17.55 155 LYS B CA 1
ATOM 3528 C C . LYS B 1 173 ? 35.142 -30.963 -2.075 1.00 19.84 155 LYS B C 1
ATOM 3529 O O . LYS B 1 173 ? 35.207 -32.187 -1.969 1.00 19.75 155 LYS B O 1
ATOM 3535 N N . ILE B 1 174 ? 35.233 -30.129 -1.039 1.00 16.48 156 ILE B N 1
ATOM 3536 C CA . ILE B 1 174 ? 35.332 -30.561 0.347 1.00 16.01 156 ILE B CA 1
ATOM 3537 C C . ILE B 1 174 ? 34.107 -29.955 1.034 1.00 19.41 156 ILE B C 1
ATOM 3538 O O . ILE B 1 174 ? 33.991 -28.733 1.076 1.00 21.03 156 ILE B O 1
ATOM 3543 N N . VAL B 1 175 ? 33.194 -30.802 1.532 1.00 15.86 157 VAL B N 1
ATOM 3544 C CA . VAL B 1 175 ? 32.026 -30.329 2.289 1.00 16.07 157 VAL B CA 1
ATOM 3545 C C . VAL B 1 175 ? 32.362 -30.622 3.761 1.00 18.62 157 VAL B C 1
ATOM 3546 O O . VAL B 1 175 ? 32.631 -31.769 4.122 1.00 18.76 157 VAL B O 1
ATOM 3550 N N . VAL B 1 176 ? 32.344 -29.591 4.606 1.00 17.32 158 VAL B N 1
ATOM 3551 C CA . VAL B 1 176 ? 32.756 -29.680 6.003 1.00 16.34 158 VAL B CA 1
ATOM 3552 C C . VAL B 1 176 ? 31.591 -29.478 6.940 1.00 17.90 158 VAL B C 1
ATOM 3553 O O . VAL B 1 176 ? 30.877 -28.494 6.807 1.00 16.97 158 VAL B O 1
ATOM 3557 N N . LEU B 1 177 ? 31.424 -30.379 7.928 1.00 16.38 159 LEU B N 1
ATOM 3558 C CA . LEU B 1 177 ? 30.490 -30.140 9.016 1.00 16.36 159 LEU B CA 1
ATOM 3559 C C . LEU B 1 177 ? 31.400 -29.570 10.087 1.00 19.67 159 LEU B C 1
ATOM 3560 O O . LEU B 1 177 ? 32.268 -30.274 10.639 1.00 19.10 159 LEU B O 1
ATOM 3565 N N . GLY B 1 178 ? 31.244 -28.292 10.371 1.00 16.39 160 GLY B N 1
ATOM 3566 C CA . GLY B 1 178 ? 32.104 -27.705 11.395 1.00 16.57 160 GLY B CA 1
ATOM 3567 C C . GLY B 1 178 ? 31.911 -26.216 11.510 1.00 18.70 160 GLY B C 1
ATOM 3568 O O . GLY B 1 178 ? 31.376 -25.582 10.595 1.00 18.54 160 GLY B O 1
ATOM 3569 N N . GLY B 1 179 ? 32.299 -25.698 12.654 1.00 15.77 161 GLY B N 1
ATOM 3570 C CA . GLY B 1 179 ? 32.237 -24.265 12.923 1.00 16.05 161 GLY B CA 1
ATOM 3571 C C . GLY B 1 179 ? 30.910 -23.774 13.429 1.00 19.24 161 GLY B C 1
ATOM 3572 O O . GLY B 1 179 ? 29.940 -24.537 13.528 1.00 18.74 161 GLY B O 1
ATOM 3573 N N . ALA B 1 180 ? 30.901 -22.509 13.848 1.00 15.38 162 ALA B N 1
ATOM 3574 C CA . ALA B 1 180 ? 29.697 -21.816 14.314 1.00 16.92 162 ALA B CA 1
ATOM 3575 C C . ALA B 1 180 ? 29.889 -20.383 13.825 1.00 19.79 162 ALA B C 1
ATOM 3576 O O . ALA B 1 180 ? 30.835 -19.697 14.228 1.00 18.68 162 ALA B O 1
ATOM 3578 N N . PHE B 1 181 ? 29.064 -19.980 12.850 1.00 17.18 163 PHE B N 1
ATOM 3579 C CA . PHE B 1 181 ? 29.158 -18.671 12.196 1.00 16.68 163 PHE B CA 1
ATOM 3580 C C . PHE B 1 181 ? 28.128 -17.739 12.799 1.00 20.38 163 PHE B C 1
ATOM 3581 O O . PHE B 1 181 ? 26.928 -17.999 12.692 1.00 20.13 163 PHE B O 1
ATOM 3589 N N . PHE B 1 182 ? 28.606 -16.709 13.520 1.00 17.92 164 PHE B N 1
ATOM 3590 C CA . PHE B 1 182 ? 27.757 -15.737 14.205 1.00 18.28 164 PHE B CA 1
ATOM 3591 C C . PHE B 1 182 ? 26.749 -16.467 15.126 1.00 23.69 164 PHE B C 1
ATOM 3592 O O . PHE B 1 182 ? 25.555 -16.163 15.154 1.00 20.99 164 PHE B O 1
ATOM 3600 N N . ALA B 1 183 ? 27.248 -17.492 15.839 1.00 20.72 165 ALA B N 1
ATOM 3601 C CA . ALA B 1 183 ? 26.418 -18.306 16.723 1.00 21.24 165 ALA B CA 1
ATOM 3602 C C . ALA B 1 183 ? 27.304 -18.932 17.790 1.00 21.89 165 ALA B C 1
ATOM 3603 O O . ALA B 1 183 ? 28.526 -18.980 17.636 1.00 19.89 165 ALA B O 1
ATOM 3605 N N . ALA B 1 184 ? 26.689 -19.419 18.856 1.00 20.13 166 ALA B N 1
ATOM 3606 C CA . ALA B 1 184 ? 27.419 -20.040 19.950 1.00 20.80 166 ALA B CA 1
ATOM 3607 C C . ALA B 1 184 ? 28.048 -21.352 19.486 1.00 22.09 166 ALA B C 1
ATOM 3608 O O . ALA B 1 184 ? 27.479 -22.063 18.653 1.00 21.86 166 ALA B O 1
ATOM 3610 N N . GLY B 1 185 ? 29.196 -21.670 20.055 1.00 19.42 167 GLY B N 1
ATOM 3611 C CA . GLY B 1 185 ? 29.830 -22.958 19.828 1.00 18.25 167 GLY B CA 1
ATOM 3612 C C . GLY B 1 185 ? 29.140 -24.035 20.640 1.00 20.55 167 GLY B C 1
ATOM 3613 O O . GLY B 1 185 ? 28.185 -23.745 21.372 1.00 19.52 167 GLY B O 1
ATOM 3614 N N . ASN B 1 186 ? 29.625 -25.296 20.542 1.00 17.28 168 ASN B N 1
ATOM 3615 C CA . ASN B 1 186 ? 29.030 -26.386 21.327 1.00 17.95 168 ASN B CA 1
ATOM 3616 C C . ASN B 1 186 ? 30.048 -27.053 22.287 1.00 23.73 168 ASN B C 1
ATOM 3617 O O . ASN B 1 186 ? 29.629 -27.840 23.115 1.00 24.90 168 ASN B O 1
ATOM 3622 N N . VAL B 1 187 ? 31.348 -26.699 22.219 1.00 19.56 169 VAL B N 1
ATOM 3623 C CA . VAL B 1 187 ? 32.374 -27.137 23.191 1.00 21.67 169 VAL B CA 1
ATOM 3624 C C . VAL B 1 187 ? 32.397 -26.070 24.297 1.00 23.73 169 VAL B C 1
ATOM 3625 O O . VAL B 1 187 ? 32.545 -26.362 25.496 1.00 23.83 169 VAL B O 1
ATOM 3629 N N . ASN B 1 188 ? 32.289 -24.809 23.863 1.00 18.28 170 ASN B N 1
ATOM 3630 C CA . ASN B 1 188 ? 32.257 -23.654 24.743 1.00 17.87 170 ASN B CA 1
ATOM 3631 C C . ASN B 1 188 ? 31.602 -22.515 23.930 1.00 21.73 170 ASN B C 1
ATOM 3632 O O . ASN B 1 188 ? 31.253 -22.737 22.769 1.00 20.42 170 ASN B O 1
ATOM 3637 N N . PRO B 1 189 ? 31.382 -21.313 24.492 1.00 20.47 171 PRO B N 1
ATOM 3638 C CA . PRO B 1 189 ? 30.698 -20.257 23.719 1.00 19.33 171 PRO B CA 1
ATOM 3639 C C . PRO B 1 189 ? 31.349 -19.887 22.393 1.00 18.83 171 PRO B C 1
ATOM 3640 O O . PRO B 1 189 ? 30.654 -19.449 21.474 1.00 18.53 171 PRO B O 1
ATOM 3644 N N . ALA B 1 190 ? 32.677 -20.065 22.278 1.00 16.57 172 ALA B N 1
ATOM 3645 C CA . ALA B 1 190 ? 33.434 -19.696 21.075 1.00 18.51 172 ALA B CA 1
ATOM 3646 C C . ALA B 1 190 ? 33.520 -20.716 19.969 1.00 22.31 172 ALA B C 1
ATOM 3647 O O . ALA B 1 190 ? 33.703 -20.318 18.819 1.00 22.03 172 ALA B O 1
ATOM 3649 N N . ALA B 1 191 ? 33.560 -22.029 20.312 1.00 17.70 173 ALA B N 1
ATOM 3650 C CA . ALA B 1 191 ? 33.955 -23.034 19.344 1.00 16.82 173 ALA B CA 1
ATOM 3651 C C . ALA B 1 191 ? 33.071 -24.251 19.212 1.00 19.24 173 ALA B C 1
ATOM 3652 O O . ALA B 1 191 ? 32.589 -24.790 20.207 1.00 17.37 173 ALA B O 1
ATOM 3654 N N . GLU B 1 192 ? 32.950 -24.721 17.969 1.00 17.30 174 GLU B N 1
ATOM 3655 C CA . GLU B 1 192 ? 32.276 -25.968 17.619 1.00 17.04 174 GLU B CA 1
ATOM 3656 C C . GLU B 1 192 ? 33.341 -27.095 17.764 1.00 18.97 174 GLU B C 1
ATOM 3657 O O . GLU B 1 192 ? 34.541 -26.845 17.558 1.00 16.78 174 GLU B O 1
ATOM 3663 N N . ALA B 1 193 ? 32.906 -28.320 18.117 1.00 16.69 175 ALA B N 1
ATOM 3664 C CA . ALA B 1 193 ? 33.775 -29.469 18.433 1.00 17.00 175 ALA B CA 1
ATOM 3665 C C . ALA B 1 193 ? 34.800 -29.845 17.383 1.00 19.14 175 ALA B C 1
ATOM 3666 O O . ALA B 1 193 ? 35.973 -30.023 17.735 1.00 18.49 175 ALA B O 1
ATOM 3668 N N . ASN B 1 194 ? 34.396 -29.990 16.124 1.00 16.79 176 ASN B N 1
ATOM 3669 C CA . ASN B 1 194 ? 35.351 -30.387 15.067 1.00 16.79 176 ASN B CA 1
ATOM 3670 C C . ASN B 1 194 ? 36.455 -29.389 14.887 1.00 17.48 176 ASN B C 1
ATOM 3671 O O . ASN B 1 194 ? 37.625 -29.777 14.788 1.00 16.20 176 ASN B O 1
ATOM 3676 N N . ILE B 1 195 ? 36.105 -28.095 14.897 1.00 15.54 177 ILE B N 1
ATOM 3677 C CA . ILE B 1 195 ? 37.129 -27.063 14.738 1.00 15.52 177 ILE B CA 1
ATOM 3678 C C . ILE B 1 195 ? 38.016 -26.988 15.963 1.00 18.39 177 ILE B C 1
ATOM 3679 O O . ILE B 1 195 ? 39.230 -26.916 15.824 1.00 18.32 177 ILE B O 1
ATOM 3684 N N . HIS B 1 196 ? 37.417 -27.028 17.154 1.00 16.47 178 HIS B N 1
ATOM 3685 C CA . HIS B 1 196 ? 38.170 -26.986 18.417 1.00 16.96 178 HIS B CA 1
ATOM 3686 C C . HIS B 1 196 ? 39.142 -28.186 18.537 1.00 21.72 178 HIS B C 1
ATOM 3687 O O . HIS B 1 196 ? 40.230 -28.051 19.120 1.00 21.55 178 HIS B O 1
ATOM 3694 N N . GLY B 1 197 ? 38.752 -29.332 17.970 1.00 19.71 179 GLY B N 1
ATOM 3695 C CA . GLY B 1 197 ? 39.567 -30.546 17.931 1.00 18.85 179 GLY B CA 1
ATOM 3696 C C . GLY B 1 197 ? 40.898 -30.321 17.235 1.00 23.45 179 GLY B C 1
ATOM 3697 O O . GLY B 1 197 ? 41.903 -30.919 17.622 1.00 22.59 179 GLY B O 1
ATOM 3698 N N . ASP B 1 198 ? 40.929 -29.425 16.211 1.00 19.19 180 ASP B N 1
ATOM 3699 C CA . ASP B 1 198 ? 42.167 -29.086 15.512 1.00 17.49 180 ASP B CA 1
ATOM 3700 C C . ASP B 1 198 ? 42.037 -27.745 14.802 1.00 17.29 180 ASP B C 1
ATOM 3701 O O . ASP B 1 198 ? 41.732 -27.686 13.602 1.00 16.71 180 ASP B O 1
ATOM 3706 N N . PRO B 1 199 ? 42.239 -26.638 15.549 1.00 15.56 181 PRO B N 1
ATOM 3707 C CA . PRO B 1 199 ? 42.055 -25.308 14.941 1.00 15.05 181 PRO B CA 1
ATOM 3708 C C . PRO B 1 199 ? 43.035 -25.018 13.820 1.00 19.08 181 PRO B C 1
ATOM 3709 O O . PRO B 1 199 ? 42.635 -24.458 12.796 1.00 18.47 181 PRO B O 1
ATOM 3713 N N . GLU B 1 200 ? 44.317 -25.411 13.999 1.00 16.49 182 GLU B N 1
ATOM 3714 C CA . GLU B 1 200 ? 45.352 -25.213 12.980 1.00 15.46 182 GLU B CA 1
ATOM 3715 C C . GLU B 1 200 ? 44.961 -25.930 11.671 1.00 17.94 182 GLU B C 1
ATOM 3716 O O . GLU B 1 200 ? 45.098 -25.355 10.599 1.00 16.74 182 GLU B O 1
ATOM 3722 N N . ALA B 1 201 ? 44.483 -27.177 11.771 1.00 16.54 183 ALA B N 1
ATOM 3723 C CA . ALA B 1 201 ? 44.070 -27.932 10.585 1.00 16.55 183 ALA B CA 1
ATOM 3724 C C . ALA B 1 201 ? 42.911 -27.250 9.875 1.00 18.40 183 ALA B C 1
ATOM 3725 O O . ALA B 1 201 ? 42.906 -27.152 8.650 1.00 18.11 183 ALA B O 1
ATOM 3727 N N . ALA B 1 202 ? 41.926 -26.768 10.643 1.00 16.17 184 ALA B N 1
ATOM 3728 C CA . ALA B 1 202 ? 40.771 -26.086 10.050 1.00 15.51 184 ALA B CA 1
ATOM 3729 C C . ALA B 1 202 ? 41.226 -24.819 9.305 1.00 16.84 184 ALA B C 1
ATOM 3730 O O . ALA B 1 202 ? 40.776 -24.589 8.189 1.00 15.40 184 ALA B O 1
ATOM 3732 N N . ASP B 1 203 ? 42.145 -24.030 9.901 1.00 15.60 185 ASP B N 1
ATOM 3733 C CA . ASP B 1 203 ? 42.666 -22.820 9.258 1.00 16.20 185 ASP B CA 1
ATOM 3734 C C . ASP B 1 203 ? 43.390 -23.160 7.953 1.00 20.03 185 ASP B C 1
ATOM 3735 O O . ASP B 1 203 ? 43.178 -22.489 6.942 1.00 20.27 185 ASP B O 1
ATOM 3740 N N . ILE B 1 204 ? 44.154 -24.262 7.944 1.00 16.15 186 ILE B N 1
ATOM 3741 C CA . ILE B 1 204 ? 44.828 -24.726 6.720 1.00 15.20 186 ILE B CA 1
ATOM 3742 C C . ILE B 1 204 ? 43.818 -25.084 5.641 1.00 17.65 186 ILE B C 1
ATOM 3743 O O . ILE B 1 204 ? 43.996 -24.701 4.475 1.00 17.79 186 ILE B O 1
ATOM 3748 N N . VAL B 1 205 ? 42.767 -25.829 6.015 1.00 14.83 187 VAL B N 1
ATOM 3749 C CA . VAL B 1 205 ? 41.755 -26.239 5.026 1.00 14.68 187 VAL B CA 1
ATOM 3750 C C . VAL B 1 205 ? 41.035 -25.012 4.464 1.00 18.57 187 VAL B C 1
ATOM 3751 O O . VAL B 1 205 ? 40.928 -24.864 3.248 1.00 19.17 187 VAL B O 1
ATOM 3755 N N . PHE B 1 206 ? 40.576 -24.111 5.344 1.00 16.53 188 PHE B N 1
ATOM 3756 C CA . PHE B 1 206 ? 39.796 -22.963 4.900 1.00 16.44 188 PHE B CA 1
ATOM 3757 C C . PHE B 1 206 ? 40.568 -21.957 4.048 1.00 20.23 188 PHE B C 1
ATOM 3758 O O . PHE B 1 206 ? 39.936 -21.240 3.263 1.00 21.61 188 PHE B O 1
ATOM 3766 N N . THR B 1 207 ? 41.905 -21.902 4.180 1.00 15.23 189 THR B N 1
ATOM 3767 C CA . THR B 1 207 ? 42.722 -20.969 3.377 1.00 16.56 189 THR B CA 1
ATOM 3768 C C . THR B 1 207 ? 43.464 -21.696 2.224 1.00 21.49 189 THR B C 1
ATOM 3769 O O . THR B 1 207 ? 44.305 -21.098 1.568 1.00 22.08 189 THR B O 1
ATOM 3773 N N . SER B 1 208 ? 43.124 -22.980 1.966 1.00 19.57 190 SER B N 1
ATOM 3774 C CA . SER B 1 208 ? 43.816 -23.793 0.957 1.00 18.82 190 SER B CA 1
ATOM 3775 C C . SER B 1 208 ? 43.536 -23.407 -0.495 1.00 22.53 190 SER B C 1
ATOM 3776 O O . SER B 1 208 ? 44.271 -23.852 -1.382 1.00 22.39 190 SER B O 1
ATOM 3779 N N . GLY B 1 209 ? 42.435 -22.705 -0.747 1.00 18.89 191 GLY B N 1
ATOM 3780 C CA . GLY B 1 209 ? 42.044 -22.399 -2.121 1.00 20.40 191 GLY B CA 1
ATOM 3781 C C . GLY B 1 209 ? 41.245 -23.514 -2.793 1.00 23.59 191 GLY B C 1
ATOM 3782 O O . GLY B 1 209 ? 40.854 -23.382 -3.960 1.00 24.29 191 GLY B O 1
ATOM 3783 N N . ALA B 1 210 ? 40.946 -24.597 -2.068 1.00 19.53 192 ALA B N 1
ATOM 3784 C CA . ALA B 1 210 ? 40.123 -25.696 -2.617 1.00 18.60 192 ALA B CA 1
ATOM 3785 C C . ALA B 1 210 ? 38.636 -25.231 -2.672 1.00 21.92 192 ALA B C 1
ATOM 3786 O O . ALA B 1 210 ? 38.277 -24.253 -2.021 1.00 19.80 192 ALA B O 1
ATOM 3788 N N . ASP B 1 211 ? 37.784 -25.943 -3.424 1.00 18.63 193 ASP B N 1
ATOM 3789 C CA . ASP B 1 211 ? 36.357 -25.630 -3.493 1.00 17.80 193 ASP B CA 1
ATOM 3790 C C . ASP B 1 211 ? 35.754 -26.219 -2.208 1.00 22.69 193 ASP B C 1
ATOM 3791 O O . ASP B 1 211 ? 35.543 -27.426 -2.102 1.00 22.75 193 ASP B O 1
ATOM 3796 N N . ILE B 1 212 ? 35.558 -25.357 -1.202 1.00 19.58 194 ILE B N 1
ATOM 3797 C CA . ILE B 1 212 ? 35.085 -25.778 0.116 1.00 17.49 194 ILE B CA 1
ATOM 3798 C C . ILE B 1 212 ? 33.701 -25.248 0.399 1.00 20.55 194 ILE B C 1
ATOM 3799 O O . ILE B 1 212 ? 33.394 -24.108 0.066 1.00 18.33 194 ILE B O 1
ATOM 3804 N N . VAL B 1 213 ? 32.875 -26.085 1.033 1.00 17.32 195 VAL B N 1
ATOM 3805 C CA . VAL B 1 213 ? 31.536 -25.710 1.476 1.00 17.59 195 VAL B CA 1
ATOM 3806 C C . VAL B 1 213 ? 31.506 -26.044 2.968 1.00 19.74 195 VAL B C 1
ATOM 3807 O O . VAL B 1 213 ? 31.760 -27.191 3.324 1.00 21.30 195 VAL B O 1
ATOM 3811 N N A VAL B 1 214 ? 31.201 -25.058 3.832 0.50 16.05 196 VAL B N 1
ATOM 3812 N N B VAL B 1 214 ? 31.203 -25.056 3.831 0.50 16.08 196 VAL B N 1
ATOM 3813 C CA A VAL B 1 214 ? 31.160 -25.295 5.284 0.50 15.63 196 VAL B CA 1
ATOM 3814 C CA B VAL B 1 214 ? 31.170 -25.303 5.278 0.50 15.66 196 VAL B CA 1
ATOM 3815 C C A VAL B 1 214 ? 29.739 -25.181 5.790 0.50 20.03 196 VAL B C 1
ATOM 3816 C C B VAL B 1 214 ? 29.756 -25.157 5.827 0.50 19.97 196 VAL B C 1
ATOM 3817 O O A VAL B 1 214 ? 29.062 -24.196 5.497 0.50 20.35 196 VAL B O 1
ATOM 3818 O O B VAL B 1 214 ? 29.093 -24.154 5.570 0.50 20.18 196 VAL B O 1
ATOM 3825 N N . VAL B 1 215 ? 29.303 -26.181 6.562 1.00 17.83 197 VAL B N 1
ATOM 3826 C CA . VAL B 1 215 ? 27.985 -26.231 7.183 1.00 16.84 197 VAL B CA 1
ATOM 3827 C C . VAL B 1 215 ? 28.255 -26.155 8.689 1.00 20.13 197 VAL B C 1
ATOM 3828 O O . VAL B 1 215 ? 28.738 -27.124 9.279 1.00 18.42 197 VAL B O 1
ATOM 3832 N N . GLY B 1 216 ? 27.946 -25.012 9.282 1.00 17.70 198 GLY B N 1
ATOM 3833 C CA . GLY B 1 216 ? 28.173 -24.803 10.704 1.00 16.25 198 GLY B CA 1
ATOM 3834 C C . GLY B 1 216 ? 27.016 -25.235 11.569 1.00 18.55 198 GLY B C 1
ATOM 3835 O O . GLY B 1 216 ? 25.917 -25.479 11.073 1.00 18.41 198 GLY B O 1
ATOM 3836 N N . ILE B 1 217 ? 27.239 -25.284 12.888 1.00 17.60 199 ILE B N 1
ATOM 3837 C CA . ILE B 1 217 ? 26.141 -25.673 13.797 1.00 18.39 199 ILE B CA 1
ATOM 3838 C C . ILE B 1 217 ? 25.075 -24.571 13.896 1.00 22.78 199 ILE B C 1
ATOM 3839 O O . ILE B 1 217 ? 23.970 -24.845 14.367 1.00 24.03 199 ILE B O 1
ATOM 3844 N N . ASN B 1 218 ? 25.362 -23.347 13.369 1.00 20.55 200 ASN B N 1
ATOM 3845 C CA . ASN B 1 218 ? 24.361 -22.271 13.237 1.00 20.51 200 ASN B CA 1
ATOM 3846 C C . ASN B 1 218 ? 23.240 -22.793 12.327 1.00 23.36 200 ASN B C 1
ATOM 3847 O O . ASN B 1 218 ? 22.093 -22.375 12.457 1.00 23.61 200 ASN B O 1
ATOM 3852 N N . ILE B 1 219 ? 23.580 -23.729 11.417 1.00 18.33 201 ILE B N 1
ATOM 3853 C CA . ILE B 1 219 ? 22.610 -24.355 10.505 1.00 18.15 201 ILE B CA 1
ATOM 3854 C C . ILE B 1 219 ? 22.011 -25.605 11.158 1.00 21.42 201 ILE B C 1
ATOM 3855 O O . ILE B 1 219 ? 20.796 -25.775 11.195 1.00 22.34 201 ILE B O 1
ATOM 3860 N N . THR B 1 220 ? 22.874 -26.510 11.620 1.00 18.86 202 THR B N 1
ATOM 3861 C CA . THR B 1 220 ? 22.447 -27.836 12.049 1.00 20.71 202 THR B CA 1
ATOM 3862 C C . THR B 1 220 ? 21.679 -27.862 13.365 1.00 26.30 202 THR B C 1
ATOM 3863 O O . THR B 1 220 ? 20.865 -28.777 13.532 1.00 27.55 202 THR B O 1
ATOM 3867 N N . THR B 1 221 ? 21.812 -26.841 14.227 1.00 23.63 203 THR B N 1
ATOM 3868 C CA . THR B 1 221 ? 21.010 -26.773 15.467 1.00 24.04 203 THR B CA 1
ATOM 3869 C C . THR B 1 221 ? 19.539 -26.421 15.148 1.00 30.68 203 THR B C 1
ATOM 3870 O O . THR B 1 221 ? 18.669 -26.527 16.020 1.00 31.56 203 THR B O 1
ATOM 3874 N N . GLN B 1 222 ? 19.259 -26.045 13.889 1.00 24.74 204 GLN B N 1
ATOM 3875 C CA . GLN B 1 222 ? 17.890 -25.760 13.441 1.00 24.62 204 GLN B CA 1
ATOM 3876 C C . GLN B 1 222 ? 17.176 -27.054 13.057 1.00 30.25 204 GLN B C 1
ATOM 3877 O O . GLN B 1 222 ? 15.958 -27.034 12.888 1.00 30.99 204 GLN B O 1
ATOM 3883 N N . VAL B 1 223 ? 17.937 -28.165 12.863 1.00 26.70 205 VAL B N 1
ATOM 3884 C CA . VAL B 1 223 ? 17.427 -29.450 12.391 1.00 27.20 205 VAL B CA 1
ATOM 3885 C C . VAL B 1 223 ? 17.496 -30.482 13.525 1.00 33.46 205 VAL B C 1
ATOM 3886 O O . VAL B 1 223 ? 18.583 -30.872 13.944 1.00 30.17 205 VAL B O 1
ATOM 3890 N N . CYS B 1 224 ? 16.324 -30.909 14.020 1.00 33.88 206 CYS B N 1
ATOM 3891 C CA . CYS B 1 224 ? 16.220 -31.821 15.156 1.00 35.59 206 CYS B CA 1
ATOM 3892 C C . CYS B 1 224 ? 15.306 -33.007 14.900 1.00 37.82 206 CYS B C 1
ATOM 3893 O O . CYS B 1 224 ? 14.350 -32.888 14.140 1.00 38.19 206 CYS B O 1
ATOM 3896 N N . LEU B 1 225 ? 15.532 -34.113 15.640 1.00 31.63 207 LEU B N 1
ATOM 3897 C CA . LEU B 1 225 ? 14.611 -35.249 15.702 1.00 31.50 207 LEU B CA 1
ATOM 3898 C C . LEU B 1 225 ? 14.131 -35.255 17.148 1.00 35.58 207 LEU B C 1
ATOM 3899 O O . LEU B 1 225 ? 14.954 -35.328 18.057 1.00 36.56 207 LEU B O 1
ATOM 3904 N N . THR B 1 226 ? 12.822 -35.154 17.373 1.00 30.52 208 THR B N 1
ATOM 3905 C CA . THR B 1 226 ? 12.273 -35.180 18.733 1.00 30.07 208 THR B CA 1
ATOM 3906 C C . THR B 1 226 ? 12.228 -36.631 19.244 1.00 32.28 208 THR B C 1
ATOM 3907 O O . THR B 1 226 ? 12.452 -37.564 18.471 1.00 29.68 208 THR B O 1
ATOM 3911 N N . ASP B 1 227 ? 11.860 -36.822 20.524 1.00 30.72 209 ASP B N 1
ATOM 3912 C CA . ASP B 1 227 ? 11.665 -38.160 21.091 1.00 31.30 209 ASP B CA 1
ATOM 3913 C C . ASP B 1 227 ? 10.630 -38.949 20.270 1.00 36.43 209 ASP B C 1
ATOM 3914 O O . ASP B 1 227 ? 10.799 -40.157 20.057 1.00 35.28 209 ASP B O 1
ATOM 3919 N N . GLU B 1 228 ? 9.566 -38.247 19.796 1.00 34.95 210 GLU B N 1
ATOM 3920 C CA . GLU B 1 228 ? 8.498 -38.832 18.977 1.00 35.93 210 GLU B CA 1
ATOM 3921 C C . GLU B 1 228 ? 9.046 -39.318 17.626 1.00 36.52 210 GLU B C 1
ATOM 3922 O O . GLU B 1 228 ? 8.675 -40.406 17.179 1.00 35.45 210 GLU B O 1
ATOM 3928 N N . ASP B 1 229 ? 9.939 -38.518 16.992 1.00 31.62 211 ASP B N 1
ATOM 3929 C CA . ASP B 1 229 ? 10.603 -38.874 15.731 1.00 30.37 211 ASP B CA 1
ATOM 3930 C C . ASP B 1 229 ? 11.488 -40.091 15.932 1.00 33.75 211 ASP B C 1
ATOM 3931 O O . ASP B 1 229 ? 11.530 -40.960 15.067 1.00 33.04 211 ASP B O 1
ATOM 3936 N N . LEU B 1 230 ? 12.187 -40.160 17.078 1.00 30.77 212 LEU B N 1
ATOM 3937 C CA . LEU B 1 230 ? 13.052 -41.306 17.387 1.00 30.69 212 LEU B CA 1
ATOM 3938 C C . LEU B 1 230 ? 12.235 -42.586 17.570 1.00 34.88 212 LEU B C 1
ATOM 3939 O O . LEU B 1 230 ? 12.621 -43.638 17.065 1.00 33.19 212 LEU B O 1
ATOM 3944 N N . LEU B 1 231 ? 11.061 -42.469 18.202 1.00 33.56 213 LEU B N 1
ATOM 3945 C CA . LEU B 1 231 ? 10.158 -43.605 18.398 1.00 35.08 213 LEU B CA 1
ATOM 3946 C C . LEU B 1 231 ? 9.574 -44.060 17.054 1.00 40.41 213 LEU B C 1
ATOM 3947 O O . LEU B 1 231 ? 9.481 -45.267 16.804 1.00 40.97 213 LEU B O 1
ATOM 3952 N N . GLU B 1 232 ? 9.234 -43.091 16.173 1.00 37.17 214 GLU B N 1
ATOM 3953 C CA . GLU B 1 232 ? 8.748 -43.362 14.816 1.00 37.09 214 GLU B CA 1
ATOM 3954 C C . GLU B 1 232 ? 9.835 -44.158 14.068 1.00 39.50 214 GLU B C 1
ATOM 3955 O O . GLU B 1 232 ? 9.520 -45.128 13.387 1.00 39.98 214 GLU B O 1
ATOM 3961 N N . LEU B 1 233 ? 11.113 -43.773 14.235 1.00 35.04 215 LEU B N 1
ATOM 3962 C CA . LEU B 1 233 ? 12.236 -44.478 13.612 1.00 34.06 215 LEU B CA 1
ATOM 3963 C C . LEU B 1 233 ? 12.329 -45.912 14.131 1.00 38.00 215 LEU B C 1
ATOM 3964 O O . LEU B 1 233 ? 12.406 -46.831 13.325 1.00 37.49 215 LEU B O 1
ATOM 3969 N N . ARG B 1 234 ? 12.289 -46.111 15.461 1.00 35.08 216 ARG B N 1
ATOM 3970 C CA . ARG B 1 234 ? 12.365 -47.454 16.052 1.00 36.01 216 ARG B CA 1
ATOM 3971 C C . ARG B 1 234 ? 11.242 -48.357 15.541 1.00 41.10 216 ARG B C 1
ATOM 3972 O O . ARG B 1 234 ? 11.485 -49.533 15.255 1.00 41.12 216 ARG B O 1
ATOM 3980 N N . ASN B 1 235 ? 10.026 -47.799 15.425 1.00 38.42 217 ASN B N 1
ATOM 3981 C CA . ASN B 1 235 ? 8.833 -48.532 14.987 1.00 38.66 217 ASN B CA 1
ATOM 3982 C C . ASN B 1 235 ? 8.737 -48.742 13.474 1.00 42.20 217 ASN B C 1
ATOM 3983 O O . ASN B 1 235 ? 7.846 -49.459 13.022 1.00 42.84 217 ASN B O 1
ATOM 3988 N N . SER B 1 236 ? 9.653 -48.145 12.699 1.00 36.92 218 SER B N 1
ATOM 3989 C CA . SER B 1 236 ? 9.662 -48.217 11.235 1.00 36.16 218 SER B CA 1
ATOM 3990 C C . SER B 1 236 ? 10.248 -49.519 10.698 1.00 39.79 218 SER B C 1
ATOM 3991 O O . SER B 1 236 ? 10.776 -50.331 11.458 1.00 39.11 218 SER B O 1
ATOM 3994 N N . LYS B 1 237 ? 10.207 -49.678 9.372 1.00 36.91 219 LYS B N 1
ATOM 3995 C CA . LYS B 1 237 ? 10.777 -50.834 8.687 1.00 37.18 219 LYS B CA 1
ATOM 3996 C C . LYS B 1 237 ? 12.217 -50.531 8.234 1.00 38.90 219 LYS B C 1
ATOM 3997 O O . LYS B 1 237 ? 12.799 -51.306 7.474 1.00 38.70 219 LYS B O 1
ATOM 4003 N N . GLY B 1 238 ? 12.793 -49.429 8.734 1.00 33.81 220 GLY B N 1
ATOM 4004 C CA . GLY B 1 238 ? 14.152 -49.008 8.394 1.00 31.74 220 GLY B CA 1
ATOM 4005 C C . GLY B 1 238 ? 15.183 -50.104 8.575 1.00 33.80 220 GLY B C 1
ATOM 4006 O O . GLY B 1 238 ? 15.187 -50.780 9.611 1.00 31.51 220 GLY B O 1
ATOM 4007 N N . LYS B 1 239 ? 16.056 -50.300 7.556 1.00 29.29 221 LYS B N 1
ATOM 4008 C CA . LYS B 1 239 ? 17.112 -51.330 7.546 1.00 28.96 221 LYS B CA 1
ATOM 4009 C C . LYS B 1 239 ? 17.934 -51.341 8.851 1.00 32.24 221 LYS B C 1
ATOM 4010 O O . LYS B 1 239 ? 18.153 -52.404 9.443 1.00 32.22 221 LYS B O 1
ATOM 4016 N N . HIS B 1 240 ? 18.360 -50.166 9.294 1.00 28.13 222 HIS B N 1
ATOM 4017 C CA . HIS B 1 240 ? 19.189 -50.015 10.489 1.00 28.66 222 HIS B CA 1
ATOM 4018 C C . HIS B 1 240 ? 18.444 -49.357 11.655 1.00 31.20 222 HIS B C 1
ATOM 4019 O O . HIS B 1 240 ? 19.094 -48.891 12.585 1.00 30.01 222 HIS B O 1
ATOM 4026 N N . ALA B 1 241 ? 17.093 -49.332 11.622 1.00 27.66 223 ALA B N 1
ATOM 4027 C CA . ALA B 1 241 ? 16.257 -48.681 12.645 1.00 28.17 223 ALA B CA 1
ATOM 4028 C C . ALA B 1 241 ? 16.598 -49.072 14.083 1.00 31.92 223 ALA B C 1
ATOM 4029 O O . ALA B 1 241 ? 16.769 -48.181 14.919 1.00 31.65 223 ALA B O 1
ATOM 4031 N N . ALA B 1 242 ? 16.703 -50.383 14.368 1.00 27.45 224 ALA B N 1
ATOM 4032 C CA . ALA B 1 242 ? 16.999 -50.877 15.718 1.00 27.68 224 ALA B CA 1
ATOM 4033 C C . ALA B 1 242 ? 18.364 -50.376 16.208 1.00 28.89 224 ALA B C 1
ATOM 4034 O O . ALA B 1 242 ? 18.455 -49.851 17.312 1.00 25.92 224 ALA B O 1
ATOM 4036 N N . PHE B 1 243 ? 19.398 -50.472 15.357 1.00 25.93 225 PHE B N 1
ATOM 4037 C CA . PHE B 1 243 ? 20.746 -50.034 15.697 1.00 25.90 225 PHE B CA 1
ATOM 4038 C C . PHE B 1 243 ? 20.817 -48.522 15.905 1.00 28.81 225 PHE B C 1
ATOM 4039 O O . PHE B 1 243 ? 21.437 -48.062 16.871 1.00 26.33 225 PHE B O 1
ATOM 4047 N N . LEU B 1 244 ? 20.199 -47.751 14.994 1.00 26.38 226 LEU B N 1
ATOM 4048 C CA . LEU B 1 244 ? 20.176 -46.295 15.084 1.00 25.79 226 LEU B CA 1
ATOM 4049 C C . LEU B 1 244 ? 19.483 -45.850 16.375 1.00 28.84 226 LEU B C 1
ATOM 4050 O O . LEU B 1 244 ? 20.030 -45.020 17.103 1.00 26.19 226 LEU B O 1
ATOM 4055 N N . TYR B 1 245 ? 18.314 -46.436 16.686 1.00 26.33 227 TYR B N 1
ATOM 4056 C CA . TYR B 1 245 ? 17.589 -46.101 17.912 1.00 26.70 227 TYR B CA 1
ATOM 4057 C C . TYR B 1 245 ? 18.419 -46.420 19.154 1.00 29.45 227 TYR B C 1
ATOM 4058 O O . TYR B 1 245 ? 18.440 -45.609 20.076 1.00 29.32 227 TYR B O 1
ATOM 4067 N N . GLU B 1 246 ? 19.094 -47.589 19.180 1.00 26.79 228 GLU B N 1
ATOM 4068 C CA . GLU B 1 246 ? 19.923 -48.001 20.316 1.00 26.30 228 GLU B CA 1
ATOM 4069 C C . GLU B 1 246 ? 21.078 -47.023 20.551 1.00 27.93 228 GLU B C 1
ATOM 4070 O O . GLU B 1 246 ? 21.277 -46.594 21.689 1.00 27.74 228 GLU B O 1
ATOM 4076 N N . MET B 1 247 ? 21.803 -46.629 19.483 1.00 23.40 229 MET B N 1
ATOM 4077 C CA . MET B 1 247 ? 22.895 -45.638 19.631 1.00 22.99 229 MET B CA 1
ATOM 4078 C C . MET B 1 247 ? 22.362 -44.303 20.155 1.00 27.93 229 MET B C 1
ATOM 4079 O O . MET B 1 247 ? 22.997 -43.669 20.996 1.00 27.83 229 MET B O 1
ATOM 4084 N N . CYS B 1 248 ? 21.200 -43.873 19.629 1.00 25.20 230 CYS B N 1
ATOM 4085 C CA . CYS B 1 248 ? 20.611 -42.580 19.965 1.00 24.79 230 CYS B CA 1
ATOM 4086 C C . CYS B 1 248 ? 20.106 -42.449 21.380 1.00 28.23 230 CYS B C 1
ATOM 4087 O O . CYS B 1 248 ? 19.867 -41.317 21.802 1.00 27.76 230 CYS B O 1
ATOM 4090 N N . LYS B 1 249 ? 19.967 -43.554 22.137 1.00 24.46 231 LYS B N 1
ATOM 4091 C CA . LYS B 1 249 ? 19.498 -43.439 23.527 1.00 24.40 231 LYS B CA 1
ATOM 4092 C C . LYS B 1 249 ? 20.473 -42.584 24.347 1.00 27.84 231 LYS B C 1
ATOM 4093 O O . LYS B 1 249 ? 20.058 -41.619 24.993 1.00 27.81 231 LYS B O 1
ATOM 4099 N N . PHE B 1 250 ? 21.770 -42.908 24.274 1.00 23.66 232 PHE B N 1
ATOM 4100 C CA . PHE B 1 250 ? 22.803 -42.160 24.999 1.00 23.04 232 PHE B CA 1
ATOM 4101 C C . PHE B 1 250 ? 22.873 -40.722 24.482 1.00 25.88 232 PHE B C 1
ATOM 4102 O O . PHE B 1 250 ? 22.948 -39.781 25.281 1.00 24.38 232 PHE B O 1
ATOM 4110 N N . TYR B 1 251 ? 22.870 -40.570 23.138 1.00 21.63 233 TYR B N 1
ATOM 4111 C CA . TYR B 1 251 ? 22.943 -39.281 22.450 1.00 21.44 233 TYR B CA 1
ATOM 4112 C C . TYR B 1 251 ? 21.807 -38.353 22.874 1.00 24.61 233 TYR B C 1
ATOM 4113 O O . TYR B 1 251 ? 22.054 -37.195 23.230 1.00 23.93 233 TYR B O 1
ATOM 4122 N N . ARG B 1 252 ? 20.567 -38.871 22.886 1.00 23.80 234 ARG B N 1
ATOM 4123 C CA . ARG B 1 252 ? 19.386 -38.114 23.301 1.00 23.13 234 ARG B CA 1
ATOM 4124 C C . ARG B 1 252 ? 19.519 -37.676 24.762 1.00 26.54 234 ARG B C 1
ATOM 4125 O O . ARG B 1 252 ? 19.177 -36.537 25.090 1.00 26.17 234 ARG B O 1
ATOM 4133 N N . ASP B 1 253 ? 20.013 -38.571 25.643 1.00 25.07 235 ASP B N 1
ATOM 4134 C CA . ASP B 1 253 ? 20.166 -38.231 27.068 1.00 24.95 235 ASP B CA 1
ATOM 4135 C C . ASP B 1 253 ? 21.149 -37.062 27.268 1.00 27.42 235 ASP B C 1
ATOM 4136 O O . ASP B 1 253 ? 20.918 -36.212 28.135 1.00 26.45 235 ASP B O 1
ATOM 4141 N N . TRP B 1 254 ? 22.210 -36.988 26.432 1.00 24.32 236 TRP B N 1
ATOM 4142 C CA . TRP B 1 254 ? 23.151 -35.865 26.504 1.00 23.85 236 TRP B CA 1
ATOM 4143 C C . TRP B 1 254 ? 22.444 -34.559 26.114 1.00 25.86 236 TRP B C 1
ATOM 4144 O O . TRP B 1 254 ? 22.622 -33.545 26.804 1.00 25.72 236 TRP B O 1
ATOM 4155 N N . HIS B 1 255 ? 21.635 -34.583 25.035 1.00 21.57 237 HIS B N 1
ATOM 4156 C CA . HIS B 1 255 ? 20.918 -33.376 24.597 1.00 21.98 237 HIS B CA 1
ATOM 4157 C C . HIS B 1 255 ? 19.961 -32.882 25.677 1.00 26.81 237 HIS B C 1
ATOM 4158 O O . HIS B 1 255 ? 19.859 -31.665 25.895 1.00 25.28 237 HIS B O 1
ATOM 4165 N N . ALA B 1 256 ? 19.291 -33.814 26.382 1.00 24.56 238 ALA B N 1
ATOM 4166 C CA . ALA B 1 256 ? 18.349 -33.465 27.452 1.00 24.94 238 ALA B CA 1
ATOM 4167 C C . ALA B 1 256 ? 19.080 -32.781 28.613 1.00 29.62 238 ALA B C 1
ATOM 4168 O O . ALA B 1 256 ? 18.607 -31.759 29.116 1.00 29.17 238 ALA B O 1
ATOM 4170 N N . LYS B 1 257 ? 20.253 -33.315 29.001 1.00 25.47 239 LYS B N 1
ATOM 4171 C CA . LYS B 1 257 ? 21.058 -32.805 30.116 1.00 26.49 239 LYS B CA 1
ATOM 4172 C C . LYS B 1 257 ? 21.756 -31.481 29.795 1.00 28.33 239 LYS B C 1
ATOM 4173 O O . LYS B 1 257 ? 21.871 -30.622 30.673 1.00 28.17 239 LYS B O 1
ATOM 4179 N N . SER B 1 258 ? 22.308 -31.358 28.583 1.00 23.32 240 SER B N 1
ATOM 4180 C CA . SER B 1 258 ? 23.111 -30.182 28.217 1.00 22.72 240 SER B CA 1
ATOM 4181 C C . SER B 1 258 ? 22.347 -29.076 27.518 1.00 26.22 240 SER B C 1
ATOM 4182 O O . SER B 1 258 ? 22.499 -27.909 27.888 1.00 24.81 240 SER B O 1
ATOM 4185 N N . ASP B 1 259 ? 21.555 -29.432 26.499 1.00 24.23 241 ASP B N 1
ATOM 4186 C CA . ASP B 1 259 ? 20.815 -28.471 25.673 1.00 24.36 241 ASP B CA 1
ATOM 4187 C C . ASP B 1 259 ? 19.381 -28.220 26.128 1.00 30.84 241 ASP B C 1
ATOM 4188 O O . ASP B 1 259 ? 18.749 -27.275 25.644 1.00 31.31 241 ASP B O 1
ATOM 4193 N N . GLY B 1 260 ? 18.867 -29.077 27.016 1.00 29.51 242 GLY B N 1
ATOM 4194 C CA . GLY B 1 260 ? 17.500 -28.976 27.527 1.00 31.07 242 GLY B CA 1
ATOM 4195 C C . GLY B 1 260 ? 16.473 -29.342 26.472 1.00 38.06 242 GLY B C 1
ATOM 4196 O O . GLY B 1 260 ? 15.327 -28.896 26.528 1.00 39.17 242 GLY B O 1
ATOM 4197 N N . PHE B 1 261 ? 16.897 -30.158 25.494 1.00 34.89 243 PHE B N 1
ATOM 4198 C CA . PHE B 1 261 ? 16.084 -30.599 24.367 1.00 35.04 243 PHE B CA 1
ATOM 4199 C C . PHE B 1 261 ? 15.820 -32.106 24.456 1.00 37.12 243 PHE B C 1
ATOM 4200 O O . PHE B 1 261 ? 16.777 -32.870 24.529 1.00 36.96 243 PHE B O 1
ATOM 4208 N N . HIS B 1 262 ? 14.542 -32.532 24.417 1.00 33.95 244 HIS B N 1
ATOM 4209 C CA . HIS B 1 262 ? 14.182 -33.959 24.421 1.00 34.43 244 HIS B CA 1
ATOM 4210 C C . HIS B 1 262 ? 14.200 -34.504 22.985 1.00 33.99 244 HIS B C 1
ATOM 4211 O O . HIS B 1 262 ? 13.198 -34.503 22.272 1.00 32.26 244 HIS B O 1
ATOM 4218 N N . GLY B 1 263 ? 15.386 -34.907 22.559 1.00 28.69 245 GLY B N 1
ATOM 4219 C CA . GLY B 1 263 ? 15.620 -35.408 21.211 1.00 27.28 245 GLY B CA 1
ATOM 4220 C C . GLY B 1 263 ? 17.076 -35.238 20.856 1.00 28.74 245 GLY B C 1
ATOM 4221 O O . GLY B 1 263 ? 17.915 -35.182 21.757 1.00 26.08 245 GLY B O 1
ATOM 4222 N N . ILE B 1 264 ? 17.398 -35.144 19.553 1.00 25.06 246 ILE B N 1
ATOM 4223 C CA . ILE B 1 264 ? 18.779 -34.961 19.103 1.00 23.21 246 ILE B CA 1
ATOM 4224 C C . ILE B 1 264 ? 18.875 -33.894 18.004 1.00 28.06 246 ILE B C 1
ATOM 4225 O O . ILE B 1 264 ? 17.933 -33.716 17.226 1.00 26.18 246 ILE B O 1
ATOM 4230 N N . PHE B 1 265 ? 20.044 -33.240 17.888 1.00 25.66 247 PHE B N 1
ATOM 4231 C CA . PHE B 1 265 ? 20.292 -32.360 16.749 1.00 25.44 247 PHE B CA 1
ATOM 4232 C C . PHE B 1 265 ? 20.803 -33.306 15.664 1.00 28.17 247 PHE B C 1
ATOM 4233 O O . PHE B 1 265 ? 21.323 -34.368 15.993 1.00 26.02 247 PHE B O 1
ATOM 4241 N N . LEU B 1 266 ? 20.674 -32.934 14.393 1.00 26.00 248 LEU B N 1
ATOM 4242 C CA . LEU B 1 266 ? 21.215 -33.746 13.310 1.00 24.79 248 LEU B CA 1
ATOM 4243 C C . LEU B 1 266 ? 22.333 -32.921 12.714 1.00 29.41 248 LEU B C 1
ATOM 4244 O O . LEU B 1 266 ? 22.054 -31.940 12.024 1.00 33.75 248 LEU B O 1
ATOM 4249 N N . HIS B 1 267 ? 23.571 -33.178 13.129 1.00 20.12 249 HIS B N 1
ATOM 4250 C CA . HIS B 1 267 ? 24.717 -32.417 12.618 1.00 18.04 249 HIS B CA 1
ATOM 4251 C C . HIS B 1 267 ? 25.266 -33.072 11.344 1.00 21.08 249 HIS B C 1
ATOM 4252 O O . HIS B 1 267 ? 25.063 -32.540 10.248 1.00 21.52 249 HIS B O 1
ATOM 4259 N N . ASP B 1 268 ? 25.950 -34.223 11.475 1.00 16.36 250 ASP B N 1
ATOM 4260 C CA . ASP B 1 268 ? 26.579 -34.870 10.326 1.00 14.90 250 ASP B CA 1
ATOM 4261 C C . ASP B 1 268 ? 25.564 -35.245 9.212 1.00 19.75 250 ASP B C 1
ATOM 4262 O O . ASP B 1 268 ? 25.859 -34.950 8.051 1.00 20.06 250 ASP B O 1
ATOM 4267 N N . PRO B 1 269 ? 24.337 -35.746 9.513 1.00 18.95 251 PRO B N 1
ATOM 4268 C CA . PRO B 1 269 ? 23.376 -36.021 8.423 1.00 18.77 251 PRO B CA 1
ATOM 4269 C C . PRO B 1 269 ? 22.965 -34.790 7.617 1.00 22.68 251 PRO B C 1
ATOM 4270 O O . PRO B 1 269 ? 22.670 -34.925 6.429 1.00 21.55 251 PRO B O 1
ATOM 4274 N N . VAL B 1 270 ? 22.970 -33.575 8.241 1.00 18.95 252 VAL B N 1
ATOM 4275 C CA . VAL B 1 270 ? 22.619 -32.351 7.521 1.00 18.14 252 VAL B CA 1
ATOM 4276 C C . VAL B 1 270 ? 23.728 -31.991 6.503 1.00 21.72 252 VAL B C 1
ATOM 4277 O O . VAL B 1 270 ? 23.414 -31.604 5.384 1.00 21.18 252 VAL B O 1
ATOM 4281 N N . SER B 1 271 ? 25.013 -32.191 6.863 1.00 19.82 253 SER B N 1
ATOM 4282 C CA . SER B 1 271 ? 26.102 -31.927 5.923 1.00 19.30 253 SER B CA 1
ATOM 4283 C C . SER B 1 271 ? 26.026 -32.878 4.719 1.00 22.91 253 SER B C 1
ATOM 4284 O O . SER B 1 271 ? 26.289 -32.466 3.584 1.00 22.62 253 SER B O 1
ATOM 4287 N N . PHE B 1 272 ? 25.608 -34.130 4.956 1.00 20.02 254 PHE B N 1
ATOM 4288 C CA . PHE B 1 272 ? 25.432 -35.091 3.863 1.00 19.93 254 PHE B CA 1
ATOM 4289 C C . PHE B 1 272 ? 24.260 -34.644 2.982 1.00 24.92 254 PHE B C 1
ATOM 4290 O O . PHE B 1 272 ? 24.327 -34.775 1.752 1.00 23.93 254 PHE B O 1
ATOM 4298 N N . THR B 1 273 ? 23.196 -34.082 3.603 1.00 22.43 255 THR B N 1
ATOM 4299 C CA . THR B 1 273 ? 22.051 -33.540 2.857 1.00 23.11 255 THR B CA 1
ATOM 4300 C C . THR B 1 273 ? 22.515 -32.382 1.957 1.00 26.43 255 THR B C 1
ATOM 4301 O O . THR B 1 273 ? 22.012 -32.270 0.838 1.00 26.26 255 THR B O 1
ATOM 4305 N N . ALA B 1 274 ? 23.498 -31.555 2.411 1.00 22.36 256 ALA B N 1
ATOM 4306 C CA . ALA B 1 274 ? 24.038 -30.456 1.586 1.00 22.08 256 ALA B CA 1
ATOM 4307 C C . ALA B 1 274 ? 24.773 -30.996 0.346 1.00 27.52 256 ALA B C 1
ATOM 4308 O O . ALA B 1 274 ? 24.766 -30.343 -0.698 1.00 27.87 256 ALA B O 1
ATOM 4310 N N . VAL B 1 275 ? 25.362 -32.205 0.449 1.00 24.54 257 VAL B N 1
ATOM 4311 C CA . VAL B 1 275 ? 26.055 -32.847 -0.684 1.00 24.70 257 VAL B CA 1
ATOM 4312 C C . VAL B 1 275 ? 25.020 -33.249 -1.757 1.00 30.14 257 VAL B C 1
ATOM 4313 O O . VAL B 1 275 ? 25.203 -32.942 -2.936 1.00 31.81 257 VAL B O 1
ATOM 4317 N N . LEU B 1 276 ? 23.939 -33.928 -1.347 1.00 27.19 258 LEU B N 1
ATOM 4318 C CA . LEU B 1 276 ? 22.924 -34.458 -2.264 1.00 29.16 258 LEU B CA 1
ATOM 4319 C C . LEU B 1 276 ? 21.829 -33.487 -2.682 1.00 31.99 258 LEU B C 1
ATOM 4320 O O . LEU B 1 276 ? 21.287 -33.616 -3.779 1.00 29.95 258 LEU B O 1
ATOM 4325 N N . HIS B 1 277 ? 21.462 -32.564 -1.795 1.00 26.80 259 HIS B N 1
ATOM 4326 C CA . HIS B 1 277 ? 20.397 -31.611 -2.030 1.00 26.65 259 HIS B CA 1
ATOM 4327 C C . HIS B 1 277 ? 20.826 -30.199 -1.620 1.00 29.00 259 HIS B C 1
ATOM 4328 O O . HIS B 1 277 ? 20.241 -29.633 -0.689 1.00 27.37 259 HIS B O 1
ATOM 4335 N N . PRO B 1 278 ? 21.837 -29.612 -2.313 1.00 25.21 260 PRO B N 1
ATOM 4336 C CA . PRO B 1 278 ? 22.259 -28.239 -1.982 1.00 25.26 260 PRO B CA 1
ATOM 4337 C C . PRO B 1 278 ? 21.143 -27.215 -2.145 1.00 28.29 260 PRO B C 1
ATOM 4338 O O . PRO B 1 278 ? 21.183 -26.179 -1.488 1.00 27.43 260 PRO B O 1
ATOM 4342 N N . GLU B 1 279 ? 20.107 -27.539 -2.960 1.00 26.44 261 GLU B N 1
ATOM 4343 C CA . GLU B 1 279 ? 18.937 -26.685 -3.189 1.00 26.54 261 GLU B CA 1
ATOM 4344 C C . GLU B 1 279 ? 18.065 -26.520 -1.926 1.00 30.07 261 GLU B C 1
ATOM 4345 O O . GLU B 1 279 ? 17.194 -25.653 -1.906 1.00 30.36 261 GLU B O 1
ATOM 4351 N N . TYR B 1 280 ? 18.322 -27.315 -0.851 1.00 25.71 262 TYR B N 1
ATOM 4352 C CA . TYR B 1 280 ? 17.593 -27.158 0.419 1.00 25.14 262 TYR B CA 1
ATOM 4353 C C . TYR B 1 280 ? 18.245 -26.058 1.288 1.00 27.10 262 TYR B C 1
ATOM 4354 O O . TYR B 1 280 ? 17.793 -25.811 2.409 1.00 26.31 262 TYR B O 1
ATOM 4363 N N . PHE B 1 281 ? 19.345 -25.458 0.793 1.00 23.54 263 PHE B N 1
ATOM 4364 C CA . PHE B 1 281 ? 20.117 -24.451 1.519 1.00 21.39 263 PHE B CA 1
ATOM 4365 C C . PHE B 1 281 ? 20.395 -23.233 0.656 1.00 24.69 263 PHE B C 1
ATOM 4366 O O . PHE B 1 281 ? 20.315 -23.306 -0.566 1.00 25.51 263 PHE B O 1
ATOM 4374 N N . THR B 1 282 ? 20.810 -22.137 1.284 1.00 21.18 264 THR B N 1
ATOM 4375 C CA . THR B 1 282 ? 21.392 -20.997 0.570 1.00 21.39 264 THR B CA 1
ATOM 4376 C C . THR B 1 282 ? 22.813 -20.925 1.140 1.00 25.26 264 THR B C 1
ATOM 4377 O O . THR B 1 282 ? 23.063 -21.411 2.258 1.00 23.36 264 THR B O 1
ATOM 4381 N N . PHE B 1 283 ? 23.728 -20.340 0.369 1.00 21.89 265 PHE B N 1
ATOM 4382 C CA . PHE B 1 283 ? 25.128 -20.217 0.752 1.00 22.09 265 PHE B CA 1
ATOM 4383 C C . PHE B 1 283 ? 25.604 -18.810 0.496 1.00 27.81 265 PHE B C 1
ATOM 4384 O O . PHE B 1 283 ? 25.116 -18.158 -0.440 1.00 27.74 265 PHE B O 1
ATOM 4392 N N . LYS B 1 284 ? 26.583 -18.351 1.299 1.00 23.14 266 LYS B N 1
ATOM 4393 C CA . LYS B 1 284 ? 27.228 -17.044 1.103 1.00 21.73 266 LYS B CA 1
ATOM 4394 C C . LYS B 1 284 ? 28.703 -17.296 0.909 1.00 25.17 266 LYS B C 1
ATOM 4395 O O . LYS B 1 284 ? 29.255 -18.185 1.560 1.00 25.91 266 LYS B O 1
ATOM 4401 N N . LYS B 1 285 ? 29.355 -16.517 0.024 1.00 21.32 267 LYS B N 1
ATOM 4402 C CA . LYS B 1 285 ? 30.790 -16.660 -0.200 1.00 21.42 267 LYS B CA 1
ATOM 4403 C C . LYS B 1 285 ? 31.541 -15.715 0.726 1.00 25.02 267 LYS B C 1
ATOM 4404 O O . LYS B 1 285 ? 31.139 -14.566 0.893 1.00 23.75 267 LYS B O 1
ATOM 4410 N N . GLY B 1 286 ? 32.641 -16.186 1.281 1.00 20.99 268 GLY B N 1
ATOM 4411 C CA . GLY B 1 286 ? 33.471 -15.327 2.110 1.00 19.80 268 GLY B CA 1
ATOM 4412 C C . GLY B 1 286 ? 34.726 -16.023 2.572 1.00 21.43 268 GLY B C 1
ATOM 4413 O O . GLY B 1 286 ? 34.771 -17.255 2.635 1.00 20.72 268 GLY B O 1
ATOM 4414 N N . VAL B 1 287 ? 35.748 -15.235 2.892 1.00 18.67 269 VAL B N 1
ATOM 4415 C CA . VAL B 1 287 ? 36.990 -15.792 3.458 1.00 17.24 269 VAL B CA 1
ATOM 4416 C C . VAL B 1 287 ? 36.683 -16.225 4.889 1.00 19.70 269 VAL B C 1
ATOM 4417 O O . VAL B 1 287 ? 36.058 -15.462 5.631 1.00 19.12 269 VAL B O 1
ATOM 4421 N N . VAL B 1 288 ? 37.131 -17.440 5.275 1.00 15.94 270 VAL B N 1
ATOM 4422 C CA . VAL B 1 288 ? 36.959 -17.952 6.645 1.00 15.07 270 VAL B CA 1
ATOM 4423 C C . VAL B 1 288 ? 38.328 -18.159 7.271 1.00 18.72 270 VAL B C 1
ATOM 4424 O O . VAL B 1 288 ? 39.196 -18.784 6.668 1.00 17.72 270 VAL B O 1
ATOM 4428 N N . ARG B 1 289 ? 38.510 -17.660 8.497 1.00 16.65 271 ARG B N 1
ATOM 4429 C CA . ARG B 1 289 ? 39.720 -17.884 9.270 1.00 16.70 271 ARG B CA 1
ATOM 4430 C C . ARG B 1 289 ? 39.325 -18.529 10.603 1.00 18.49 271 ARG B C 1
ATOM 4431 O O . ARG B 1 289 ? 38.185 -18.383 11.040 1.00 16.91 271 ARG B O 1
ATOM 4439 N N . VAL B 1 290 ? 40.282 -19.216 11.252 1.00 16.55 272 VAL B N 1
ATOM 4440 C CA . VAL B 1 290 ? 40.050 -19.871 12.541 1.00 14.70 272 VAL B CA 1
ATOM 4441 C C . VAL B 1 290 ? 41.042 -19.339 13.542 1.00 19.46 272 VAL B C 1
ATOM 4442 O O . VAL B 1 290 ? 42.255 -19.304 13.258 1.00 17.64 272 VAL B O 1
ATOM 4446 N N . GLU B 1 291 ? 40.540 -18.972 14.725 1.00 16.26 273 GLU B N 1
ATOM 4447 C CA . GLU B 1 291 ? 41.397 -18.525 15.824 1.00 16.67 273 GLU B CA 1
ATOM 4448 C C . GLU B 1 291 ? 42.097 -19.780 16.405 1.00 19.34 273 GLU B C 1
ATOM 4449 O O . GLU B 1 291 ? 41.441 -20.779 16.682 1.00 19.59 273 GLU B O 1
ATOM 4455 N N . THR B 1 292 ? 43.420 -19.721 16.579 1.00 17.72 274 THR B N 1
ATOM 4456 C CA . THR B 1 292 ? 44.182 -20.888 17.051 1.00 17.29 274 THR B CA 1
ATOM 4457 C C . THR B 1 292 ? 44.722 -20.744 18.467 1.00 20.99 274 THR B C 1
ATOM 4458 O O . THR B 1 292 ? 45.244 -21.721 19.015 1.00 19.85 274 THR B O 1
ATOM 4462 N N . GLN B 1 293 ? 44.630 -19.546 19.065 1.00 18.43 275 GLN B N 1
ATOM 4463 C CA . GLN B 1 293 ? 45.093 -19.387 20.446 1.00 18.73 275 GLN B CA 1
ATOM 4464 C C . GLN B 1 293 ? 44.106 -18.535 21.261 1.00 20.73 275 GLN B C 1
ATOM 4465 O O . GLN B 1 293 ? 43.121 -18.047 20.722 1.00 20.03 275 GLN B O 1
ATOM 4471 N N . GLY B 1 294 ? 44.341 -18.435 22.560 1.00 17.74 276 GLY B N 1
ATOM 4472 C CA . GLY B 1 294 ? 43.518 -17.604 23.428 1.00 18.30 276 GLY B CA 1
ATOM 4473 C C . GLY B 1 294 ? 42.173 -18.192 23.795 1.00 19.55 276 GLY B C 1
ATOM 4474 O O . GLY B 1 294 ? 41.870 -19.344 23.481 1.00 18.56 276 GLY B O 1
ATOM 4475 N N . ILE B 1 295 ? 41.354 -17.388 24.479 1.00 17.62 277 ILE B N 1
ATOM 4476 C CA . ILE B 1 295 ? 40.030 -17.849 24.922 1.00 16.45 277 ILE B CA 1
ATOM 4477 C C . ILE B 1 295 ? 39.123 -18.244 23.754 1.00 20.38 277 ILE B C 1
ATOM 4478 O O . ILE B 1 295 ? 38.225 -19.081 23.932 1.00 20.93 277 ILE B O 1
ATOM 4483 N N . CYS B 1 296 ? 39.355 -17.646 22.551 1.00 17.45 278 CYS B N 1
ATOM 4484 C CA . CYS B 1 296 ? 38.538 -17.942 21.391 1.00 18.56 278 CYS B CA 1
ATOM 4485 C C . CYS B 1 296 ? 39.152 -19.013 20.494 1.00 19.45 278 CYS B C 1
ATOM 4486 O O . CYS B 1 296 ? 38.712 -19.170 19.361 1.00 18.36 278 CYS B O 1
ATOM 4489 N N . THR B 1 297 ? 40.102 -19.811 21.017 1.00 16.13 279 THR B N 1
ATOM 4490 C CA . THR B 1 297 ? 40.682 -20.940 20.248 1.00 14.00 279 THR B CA 1
ATOM 4491 C C . THR B 1 297 ? 39.523 -21.779 19.636 1.00 16.57 279 THR B C 1
ATOM 4492 O O . THR B 1 297 ? 38.584 -22.139 20.345 1.00 17.34 279 THR B O 1
ATOM 4496 N N . GLY B 1 298 ? 39.594 -22.045 18.332 1.00 16.53 280 GLY B N 1
ATOM 4497 C CA . GLY B 1 298 ? 38.579 -22.817 17.628 1.00 16.26 280 GLY B CA 1
ATOM 4498 C C . GLY B 1 298 ? 37.454 -22.007 17.015 1.00 19.37 280 GLY B C 1
ATOM 4499 O O . GLY B 1 298 ? 36.612 -22.577 16.319 1.00 19.05 280 GLY B O 1
ATOM 4500 N N . HIS B 1 299 ? 37.428 -20.666 17.256 1.00 16.03 281 HIS B N 1
ATOM 4501 C CA . HIS B 1 299 ? 36.343 -19.835 16.702 1.00 16.55 281 HIS B CA 1
ATOM 4502 C C . HIS B 1 299 ? 36.493 -19.681 15.180 1.00 17.70 281 HIS B C 1
ATOM 4503 O O . HIS B 1 299 ? 37.595 -19.427 14.699 1.00 17.13 281 HIS B O 1
ATOM 4510 N N . THR B 1 300 ? 35.379 -19.821 14.435 1.00 14.85 282 THR B N 1
ATOM 4511 C CA . THR B 1 300 ? 35.377 -19.668 12.955 1.00 13.96 282 THR B CA 1
ATOM 4512 C C . THR B 1 300 ? 34.717 -18.343 12.642 1.00 19.62 282 THR B C 1
ATOM 4513 O O . THR B 1 300 ? 33.608 -18.075 13.120 1.00 19.59 282 THR B O 1
ATOM 4517 N N . LEU B 1 301 ? 35.365 -17.542 11.800 1.00 17.72 283 LEU B N 1
ATOM 4518 C CA . LEU B 1 301 ? 34.824 -16.228 11.466 1.00 19.64 283 LEU B CA 1
ATOM 4519 C C . LEU B 1 301 ? 34.945 -15.960 9.987 1.00 21.04 283 LEU B C 1
ATOM 4520 O O . LEU B 1 301 ? 36.017 -16.089 9.405 1.00 19.71 283 LEU B O 1
ATOM 4525 N N . MET B 1 302 ? 33.824 -15.599 9.393 1.00 20.24 284 MET B N 1
ATOM 4526 C CA . MET B 1 302 ? 33.722 -15.337 7.977 1.00 19.20 284 MET B CA 1
ATOM 4527 C C . MET B 1 302 ? 33.695 -13.825 7.691 1.00 22.72 284 MET B C 1
ATOM 4528 O O . MET B 1 302 ? 32.986 -13.066 8.368 1.00 22.32 284 MET B O 1
ATOM 4533 N N . ASP B 1 303 ? 34.417 -13.410 6.638 1.00 18.70 285 ASP B N 1
ATOM 4534 C CA . ASP B 1 303 ? 34.313 -12.036 6.180 1.00 18.49 285 ASP B CA 1
ATOM 4535 C C . ASP B 1 303 ? 33.355 -12.092 4.997 1.00 25.46 285 ASP B C 1
ATOM 4536 O O . ASP B 1 303 ? 33.721 -12.604 3.935 1.00 24.12 285 ASP B O 1
ATOM 4541 N N . GLN B 1 304 ? 32.142 -11.557 5.177 1.00 24.60 286 GLN B N 1
ATOM 4542 C CA . GLN B 1 304 ? 31.132 -11.543 4.118 1.00 26.47 286 GLN B CA 1
ATOM 4543 C C . GLN B 1 304 ? 31.482 -10.650 2.918 1.00 30.47 286 GLN B C 1
ATOM 4544 O O . GLN B 1 304 ? 30.864 -10.785 1.856 1.00 30.28 286 GLN B O 1
ATOM 4550 N N . GLY B 1 305 ? 32.457 -9.749 3.091 1.00 24.69 287 GLY B N 1
ATOM 4551 C CA . GLY B 1 305 ? 32.891 -8.841 2.040 1.00 24.78 287 GLY B CA 1
ATOM 4552 C C . GLY B 1 305 ? 31.879 -7.763 1.685 1.00 31.93 287 GLY B C 1
ATOM 4553 O O . GLY B 1 305 ? 31.926 -7.215 0.583 1.00 34.93 287 GLY B O 1
ATOM 4554 N N . LEU B 1 306 ? 30.993 -7.406 2.627 1.00 27.59 288 LEU B N 1
ATOM 4555 C CA . LEU B 1 306 ? 30.002 -6.350 2.416 1.00 28.59 288 LEU B CA 1
ATOM 4556 C C . LEU B 1 306 ? 30.566 -4.950 2.790 1.00 28.34 288 LEU B C 1
ATOM 4557 O O . LEU B 1 306 ? 29.926 -3.939 2.514 1.00 28.00 288 LEU B O 1
ATOM 4562 N N . LYS B 1 307 ? 31.767 -4.904 3.414 1.00 23.59 289 LYS B N 1
ATOM 4563 C CA . LYS B 1 307 ? 32.368 -3.635 3.841 1.00 23.65 289 LYS B CA 1
ATOM 4564 C C . LYS B 1 307 ? 33.774 -3.528 3.311 1.00 24.88 289 LYS B C 1
ATOM 4565 O O . LYS B 1 307 ? 34.534 -4.488 3.438 1.00 26.04 289 LYS B O 1
ATOM 4571 N N . LYS B 1 308 ? 34.115 -2.383 2.703 1.00 22.34 290 LYS B N 1
ATOM 4572 C CA . LYS B 1 308 ? 35.467 -2.114 2.222 1.00 22.66 290 LYS B CA 1
ATOM 4573 C C . LYS B 1 308 ? 36.293 -1.629 3.401 1.00 27.03 290 LYS B C 1
ATOM 4574 O O . LYS B 1 308 ? 36.045 -0.532 3.917 1.00 27.74 290 LYS B O 1
ATOM 4580 N N . TRP B 1 309 ? 37.245 -2.450 3.837 1.00 23.51 291 TRP B N 1
ATOM 4581 C CA . TRP B 1 309 ? 38.124 -2.146 4.962 1.00 23.17 291 TRP B CA 1
ATOM 4582 C C . TRP B 1 309 ? 39.120 -1.079 4.555 1.00 27.17 291 TRP B C 1
ATOM 4583 O O . TRP B 1 309 ? 39.531 -1.037 3.394 1.00 28.86 291 TRP B O 1
ATOM 4594 N N . ASN B 1 310 ? 39.497 -0.215 5.499 1.00 22.85 292 ASN B N 1
ATOM 4595 C CA . ASN B 1 310 ? 40.454 0.848 5.220 1.00 24.13 292 ASN B CA 1
ATOM 4596 C C . ASN B 1 310 ? 41.860 0.289 4.986 1.00 30.77 292 ASN B C 1
ATOM 4597 O O . ASN B 1 310 ? 42.607 0.843 4.179 1.00 32.29 292 ASN B O 1
ATOM 4602 N N . SER B 1 311 ? 42.202 -0.796 5.685 1.00 29.23 293 SER B N 1
ATOM 4603 C CA . SER B 1 311 ? 43.509 -1.447 5.573 1.00 29.13 293 SER B CA 1
ATOM 4604 C C . SER B 1 311 ? 43.355 -2.969 5.627 1.00 30.98 293 SER B C 1
ATOM 4605 O O . SER B 1 311 ? 42.293 -3.491 6.003 1.00 29.92 293 SER B O 1
ATOM 4608 N N . GLU B 1 312 ? 44.417 -3.675 5.217 1.00 26.16 294 GLU B N 1
ATOM 4609 C CA . GLU B 1 312 ? 44.402 -5.135 5.189 1.00 25.74 294 GLU B CA 1
ATOM 4610 C C . GLU B 1 312 ? 44.302 -5.749 6.577 1.00 25.62 294 GLU B C 1
ATOM 4611 O O . GLU B 1 312 ? 44.705 -5.165 7.581 1.00 25.49 294 GLU B O 1
ATOM 4617 N N . ASN B 1 313 ? 43.708 -6.928 6.637 1.00 21.09 295 ASN B N 1
ATOM 4618 C CA . ASN B 1 313 ? 43.519 -7.628 7.900 1.00 20.48 295 ASN B CA 1
ATOM 4619 C C . ASN B 1 313 ? 43.703 -9.142 7.659 1.00 22.27 295 ASN B C 1
ATOM 4620 O O . ASN B 1 313 ? 43.939 -9.516 6.506 1.00 21.39 295 ASN B O 1
ATOM 4625 N N . PRO B 1 314 ? 43.583 -10.024 8.677 1.00 20.10 296 PRO B N 1
ATOM 4626 C CA . PRO B 1 314 ? 43.784 -11.480 8.433 1.00 20.08 296 PRO B CA 1
ATOM 4627 C C . PRO B 1 314 ? 42.840 -12.158 7.437 1.00 20.85 296 PRO B C 1
ATOM 4628 O O . PRO B 1 314 ? 43.102 -13.292 7.051 1.00 20.54 296 PRO B O 1
ATOM 4632 N N . TRP B 1 315 ? 41.769 -11.469 7.001 1.00 16.57 297 TRP B N 1
ATOM 4633 C CA . TRP B 1 315 ? 40.821 -12.047 6.029 1.00 16.73 297 TRP B CA 1
ATOM 4634 C C . TRP B 1 315 ? 41.143 -11.588 4.607 1.00 20.98 297 TRP B C 1
ATOM 4635 O O . TRP B 1 315 ? 40.534 -12.079 3.653 1.00 21.03 297 TRP B O 1
ATOM 4646 N N . SER B 1 316 ? 42.114 -10.670 4.457 1.00 20.28 298 SER B N 1
ATOM 4647 C CA . SER B 1 316 ? 42.483 -10.136 3.144 1.00 21.24 298 SER B CA 1
ATOM 4648 C C . SER B 1 316 ? 43.315 -11.113 2.311 1.00 25.53 298 SER B C 1
ATOM 4649 O O . SER B 1 316 ? 44.189 -11.813 2.831 1.00 24.67 298 SER B O 1
ATOM 4652 N N . GLY B 1 317 ? 43.068 -11.103 1.009 1.00 25.30 299 GLY B N 1
ATOM 4653 C CA . GLY B 1 317 ? 43.871 -11.850 0.045 1.00 25.93 299 GLY B CA 1
ATOM 4654 C C . GLY B 1 317 ? 43.573 -13.313 -0.174 1.00 29.17 299 GLY B C 1
ATOM 4655 O O . GLY B 1 317 ? 44.059 -13.885 -1.152 1.00 30.89 299 GLY B O 1
ATOM 4656 N N . TYR B 1 318 ? 42.822 -13.955 0.738 1.00 21.96 300 TYR B N 1
ATOM 4657 C CA . TYR B 1 318 ? 42.530 -15.373 0.586 1.00 20.70 300 TYR B CA 1
ATOM 4658 C C . TYR B 1 318 ? 41.390 -15.613 -0.379 1.00 22.71 300 TYR B C 1
ATOM 4659 O O . TYR B 1 318 ? 40.577 -14.713 -0.634 1.00 21.73 300 TYR B O 1
ATOM 4668 N N . LYS B 1 319 ? 41.299 -16.854 -0.891 1.00 20.99 301 LYS B N 1
ATOM 4669 C CA . LYS B 1 319 ? 40.187 -17.188 -1.774 1.00 20.57 301 LYS B CA 1
ATOM 4670 C C . LYS B 1 319 ? 38.957 -17.466 -0.902 1.00 23.96 301 LYS B C 1
ATOM 4671 O O . LYS B 1 319 ? 39.072 -18.190 0.090 1.00 22.50 301 LYS B O 1
ATOM 4677 N N . PRO B 1 320 ? 37.780 -16.898 -1.217 1.00 21.32 302 PRO B N 1
ATOM 4678 C CA . PRO B 1 320 ? 36.598 -17.189 -0.376 1.00 21.34 302 PRO B CA 1
ATOM 4679 C C . PRO B 1 320 ? 36.119 -18.630 -0.526 1.00 24.42 302 PRO B C 1
ATOM 4680 O O . PRO B 1 320 ? 36.414 -19.307 -1.518 1.00 24.86 302 PRO B O 1
ATOM 4684 N N . ILE B 1 321 ? 35.369 -19.096 0.470 1.00 19.21 303 ILE B N 1
ATOM 4685 C CA . ILE B 1 321 ? 34.748 -20.416 0.456 1.00 18.88 303 ILE B CA 1
ATOM 4686 C C . ILE B 1 321 ? 33.225 -20.220 0.599 1.00 22.67 303 ILE B C 1
ATOM 4687 O O . ILE B 1 321 ? 32.782 -19.082 0.805 1.00 21.89 303 ILE B O 1
ATOM 4692 N N . SER B 1 322 ? 32.432 -21.281 0.426 1.00 19.76 304 SER B N 1
ATOM 4693 C CA . SER B 1 322 ? 30.965 -21.190 0.537 1.00 18.96 304 SER B CA 1
ATOM 4694 C C . SER B 1 322 ? 30.553 -21.580 1.955 1.00 21.62 304 SER B C 1
ATOM 4695 O O . SER B 1 322 ? 30.975 -22.616 2.450 1.00 20.29 304 SER B O 1
ATOM 4698 N N . VAL B 1 323 ? 29.727 -20.768 2.589 1.00 18.47 305 VAL B N 1
ATOM 4699 C CA . VAL B 1 323 ? 29.275 -21.018 3.962 1.00 17.60 305 VAL B CA 1
ATOM 4700 C C . VAL B 1 323 ? 27.763 -21.176 3.934 1.00 21.05 305 VAL B C 1
ATOM 4701 O O . VAL B 1 323 ? 27.076 -20.251 3.502 1.00 19.83 305 VAL B O 1
ATOM 4705 N N . ALA B 1 324 ? 27.235 -22.322 4.428 1.00 18.47 306 ALA B N 1
ATOM 4706 C CA . ALA B 1 324 ? 25.779 -22.534 4.456 1.00 18.34 306 ALA B CA 1
ATOM 4707 C C . ALA B 1 324 ? 25.143 -21.445 5.335 1.00 20.73 306 ALA B C 1
ATOM 4708 O O . ALA B 1 324 ? 25.611 -21.194 6.447 1.00 19.75 306 ALA B O 1
ATOM 4710 N N . TRP B 1 325 ? 24.131 -20.760 4.799 1.00 19.73 307 TRP B N 1
ATOM 4711 C CA . TRP B 1 325 ? 23.534 -19.596 5.438 1.00 21.53 307 TRP B CA 1
ATOM 4712 C C . TRP B 1 325 ? 22.123 -19.788 5.968 1.00 24.97 307 TRP B C 1
ATOM 4713 O O . TRP B 1 325 ? 21.806 -19.306 7.060 1.00 24.02 307 TRP B O 1
ATOM 4724 N N . THR B 1 326 ? 21.258 -20.424 5.171 1.00 22.28 308 THR B N 1
ATOM 4725 C CA . THR B 1 326 ? 19.880 -20.743 5.563 1.00 22.30 308 THR B CA 1
ATOM 4726 C C . THR B 1 326 ? 19.606 -22.167 5.155 1.00 25.40 308 THR B C 1
ATOM 4727 O O . THR B 1 326 ? 20.294 -22.705 4.287 1.00 23.67 308 THR B O 1
ATOM 4731 N N . VAL B 1 327 ? 18.598 -22.776 5.769 1.00 22.51 309 VAL B N 1
ATOM 4732 C CA . VAL B 1 327 ? 18.212 -24.160 5.513 1.00 22.51 309 VAL B CA 1
ATOM 4733 C C . VAL B 1 327 ? 16.692 -24.305 5.505 1.00 26.76 309 VAL B C 1
ATOM 4734 O O . VAL B 1 327 ? 16.014 -23.687 6.324 1.00 28.28 309 VAL B O 1
ATOM 4738 N N . ASP B 1 328 ? 16.160 -25.096 4.568 1.00 25.77 310 ASP B N 1
ATOM 4739 C CA . ASP B 1 328 ? 14.737 -25.425 4.506 1.00 25.72 310 ASP B CA 1
ATOM 4740 C C . ASP B 1 328 ? 14.580 -26.651 5.423 1.00 28.25 310 ASP B C 1
ATOM 4741 O O . ASP B 1 328 ? 14.808 -27.789 5.001 1.00 26.95 310 ASP B O 1
ATOM 4746 N N . VAL B 1 329 ? 14.261 -26.389 6.701 1.00 26.36 311 VAL B N 1
ATOM 4747 C CA . VAL B 1 329 ? 14.202 -27.413 7.759 1.00 27.36 311 VAL B CA 1
ATOM 4748 C C . VAL B 1 329 ? 13.201 -28.547 7.414 1.00 30.12 311 VAL B C 1
ATOM 4749 O O . VAL B 1 329 ? 13.634 -29.699 7.439 1.00 27.06 311 VAL B O 1
ATOM 4753 N N . PRO B 1 330 ? 11.928 -28.289 7.004 1.00 28.74 312 PRO B N 1
ATOM 4754 C CA . PRO B 1 330 ? 11.032 -29.413 6.667 1.00 29.07 312 PRO B CA 1
ATOM 4755 C C . PRO B 1 330 ? 11.561 -30.331 5.568 1.00 32.99 312 PRO B C 1
ATOM 4756 O O . PRO B 1 330 ? 11.447 -31.545 5.712 1.00 33.60 312 PRO B O 1
ATOM 4760 N N . LYS B 1 331 ? 12.181 -29.766 4.502 1.00 28.91 313 LYS B N 1
ATOM 4761 C CA . LYS B 1 331 ? 12.738 -30.571 3.402 1.00 27.46 313 LYS B CA 1
ATOM 4762 C C . LYS B 1 331 ? 13.915 -31.433 3.862 1.00 30.87 313 LYS B C 1
ATOM 4763 O O . LYS B 1 331 ? 14.010 -32.606 3.481 1.00 29.51 313 LYS B O 1
ATOM 4769 N N . VAL B 1 332 ? 14.803 -30.860 4.699 1.00 26.27 314 VAL B N 1
ATOM 4770 C CA . VAL B 1 332 ? 15.958 -31.605 5.223 1.00 25.13 314 VAL B CA 1
ATOM 4771 C C . VAL B 1 332 ? 15.490 -32.748 6.134 1.00 30.03 314 VAL B C 1
ATOM 4772 O O . VAL B 1 332 ? 15.936 -33.879 5.945 1.00 31.13 314 VAL B O 1
ATOM 4776 N N . ILE B 1 333 ? 14.574 -32.468 7.083 1.00 29.61 315 ILE B N 1
ATOM 4777 C CA . ILE B 1 333 ? 14.046 -33.505 8.003 1.00 31.92 315 ILE B CA 1
ATOM 4778 C C . ILE B 1 333 ? 13.364 -34.637 7.222 1.00 37.36 315 ILE B C 1
ATOM 4779 O O . ILE B 1 333 ? 13.628 -35.815 7.492 1.00 37.00 315 ILE B O 1
ATOM 4784 N N . SER B 1 334 ? 12.529 -34.273 6.228 1.00 34.72 316 SER B N 1
ATOM 4785 C CA . SER B 1 334 ? 11.817 -35.250 5.397 1.00 34.23 316 SER B CA 1
ATOM 4786 C C . SER B 1 334 ? 12.790 -36.163 4.656 1.00 35.45 316 SER B C 1
ATOM 4787 O O . SER B 1 334 ? 12.583 -37.381 4.656 1.00 34.60 316 SER B O 1
ATOM 4790 N N . PHE B 1 335 ? 13.872 -35.593 4.080 1.00 30.15 317 PHE B N 1
ATOM 4791 C CA . PHE B 1 335 ? 14.894 -36.358 3.365 1.00 29.78 317 PHE B CA 1
ATOM 4792 C C . PHE B 1 335 ? 15.616 -37.325 4.297 1.00 34.62 317 PHE B C 1
ATOM 4793 O O . PHE B 1 335 ? 15.782 -38.490 3.937 1.00 35.61 317 PHE B O 1
ATOM 4801 N N . ILE B 1 336 ? 16.073 -36.834 5.471 1.00 30.33 318 ILE B N 1
ATOM 4802 C CA . ILE B 1 336 ? 16.824 -37.641 6.439 1.00 28.21 318 ILE B CA 1
ATOM 4803 C C . ILE B 1 336 ? 15.952 -38.798 6.939 1.00 33.67 318 ILE B C 1
ATOM 4804 O O . ILE B 1 336 ? 16.399 -39.944 6.896 1.00 32.53 318 ILE B O 1
ATOM 4809 N N . LYS B 1 337 ? 14.711 -38.495 7.365 1.00 32.85 319 LYS B N 1
ATOM 4810 C CA . LYS B 1 337 ? 13.756 -39.501 7.849 1.00 33.60 319 LYS B CA 1
ATOM 4811 C C . LYS B 1 337 ? 13.481 -40.581 6.809 1.00 40.83 319 LYS B C 1
ATOM 4812 O O . LYS B 1 337 ? 13.458 -41.761 7.156 1.00 41.11 319 LYS B O 1
ATOM 4818 N N . LYS B 1 338 ? 13.294 -40.182 5.534 1.00 39.23 320 LYS B N 1
ATOM 4819 C CA . LYS B 1 338 ? 13.029 -41.098 4.423 1.00 39.55 320 LYS B CA 1
ATOM 4820 C C . LYS B 1 338 ? 14.184 -42.094 4.285 1.00 42.35 320 LYS B C 1
ATOM 4821 O O . LYS B 1 338 ? 13.947 -43.295 4.156 1.00 42.72 320 LYS B O 1
ATOM 4827 N N . LEU B 1 339 ? 15.428 -41.592 4.362 1.00 35.24 321 LEU B N 1
ATOM 4828 C CA . LEU B 1 339 ? 16.636 -42.405 4.258 1.00 34.36 321 LEU B CA 1
ATOM 4829 C C . LEU B 1 339 ? 16.799 -43.342 5.466 1.00 36.00 321 LEU B C 1
ATOM 4830 O O . LEU B 1 339 ? 17.099 -44.522 5.289 1.00 35.81 321 LEU B O 1
ATOM 4835 N N . LEU B 1 340 ? 16.546 -42.837 6.681 1.00 31.09 322 LEU B N 1
ATOM 4836 C CA . LEU B 1 340 ? 16.673 -43.627 7.913 1.00 30.73 322 LEU B CA 1
ATOM 4837 C C . LEU B 1 340 ? 15.600 -44.702 8.059 1.00 36.02 322 LEU B C 1
ATOM 4838 O O . LEU B 1 340 ? 15.855 -45.742 8.674 1.00 35.60 322 LEU B O 1
ATOM 4843 N N . MET B 1 341 ? 14.399 -44.437 7.522 1.00 34.12 323 MET B N 1
ATOM 4844 C CA . MET B 1 341 ? 13.254 -45.348 7.635 1.00 35.58 323 MET B CA 1
ATOM 4845 C C . MET B 1 341 ? 13.083 -46.271 6.433 1.00 40.60 323 MET B C 1
ATOM 4846 O O . MET B 1 341 ? 12.161 -47.094 6.428 1.00 41.50 323 MET B O 1
ATOM 4851 N N . ALA B 1 342 ? 13.986 -46.177 5.444 1.00 37.54 324 ALA B N 1
ATOM 4852 C CA . ALA B 1 342 ? 13.935 -47.011 4.240 1.00 37.60 324 ALA B CA 1
ATOM 4853 C C . ALA B 1 342 ? 14.302 -48.473 4.556 1.00 39.01 324 ALA B C 1
ATOM 4854 O O . ALA B 1 342 ? 15.347 -48.718 5.170 1.00 36.84 324 ALA B O 1
ATOM 4856 N N . PRO B 1 343 ? 13.478 -49.454 4.119 1.00 36.14 325 PRO B N 1
ATOM 4857 C CA . PRO B 1 343 ? 13.817 -50.870 4.367 1.00 36.48 325 PRO B CA 1
ATOM 4858 C C . PRO B 1 343 ? 15.051 -51.314 3.576 1.00 45.32 325 PRO B C 1
ATOM 4859 O O . PRO B 1 343 ? 15.378 -50.653 2.569 1.00 46.48 325 PRO B O 1
ATOM 4864 N N . ILE C 1 26 ? -8.583 -2.603 37.816 1.00 43.66 8 ILE C N 1
ATOM 4865 C CA . ILE C 1 26 ? -8.944 -4.024 37.825 1.00 42.92 8 ILE C CA 1
ATOM 4866 C C . ILE C 1 26 ? -9.464 -4.443 39.206 1.00 42.15 8 ILE C C 1
ATOM 4867 O O . ILE C 1 26 ? -9.283 -3.689 40.165 1.00 42.46 8 ILE C O 1
ATOM 4872 N N . ARG C 1 27 ? -10.152 -5.607 39.300 1.00 34.13 9 ARG C N 1
ATOM 4873 C CA . ARG C 1 27 ? -10.702 -6.094 40.568 1.00 31.78 9 ARG C CA 1
ATOM 4874 C C . ARG C 1 27 ? -9.541 -6.418 41.518 1.00 33.32 9 ARG C C 1
ATOM 4875 O O . ARG C 1 27 ? -8.573 -7.058 41.095 1.00 33.64 9 ARG C O 1
ATOM 4883 N N . ARG C 1 28 ? -9.615 -5.941 42.776 1.00 26.32 10 ARG C N 1
ATOM 4884 C CA . ARG C 1 28 ? -8.544 -6.159 43.741 1.00 25.48 10 ARG C CA 1
ATOM 4885 C C . ARG C 1 28 ? -8.967 -7.112 44.821 1.00 30.32 10 ARG C C 1
ATOM 4886 O O . ARG C 1 28 ? -10.012 -6.912 45.448 1.00 32.24 10 ARG C O 1
ATOM 4894 N N . ASP C 1 29 ? -8.143 -8.132 45.063 1.00 23.75 11 ASP C N 1
ATOM 4895 C CA . ASP C 1 29 ? -8.374 -9.112 46.125 1.00 22.03 11 ASP C CA 1
ATOM 4896 C C . ASP C 1 29 ? -7.934 -8.514 47.464 1.00 23.29 11 ASP C C 1
ATOM 4897 O O . ASP C 1 29 ? -6.802 -8.022 47.572 1.00 20.79 11 ASP C O 1
ATOM 4902 N N . LYS C 1 30 ? -8.835 -8.540 48.475 1.00 20.27 12 LYS C N 1
ATOM 4903 C CA . LYS C 1 30 ? -8.551 -7.978 49.811 1.00 18.95 12 LYS C CA 1
ATOM 4904 C C . LYS C 1 30 ? -7.565 -8.833 50.558 1.00 19.47 12 LYS C C 1
ATOM 4905 O O . LYS C 1 30 ? -7.729 -10.066 50.670 1.00 19.11 12 LYS C O 1
ATOM 4911 N N . LEU C 1 31 ? -6.539 -8.182 51.097 1.00 16.02 13 LEU C N 1
ATOM 4912 C CA . LEU C 1 31 ? -5.477 -8.880 51.792 1.00 15.81 13 LEU C CA 1
ATOM 4913 C C . LEU C 1 31 ? -5.048 -8.154 53.052 1.00 18.89 13 LEU C C 1
ATOM 4914 O O . LEU C 1 31 ? -4.816 -6.946 53.030 1.00 17.44 13 LEU C O 1
ATOM 4919 N N . ILE C 1 32 ? -4.895 -8.913 54.140 1.00 16.23 14 ILE C N 1
ATOM 4920 C CA . ILE C 1 32 ? -4.311 -8.406 55.380 1.00 14.95 14 ILE C CA 1
ATOM 4921 C C . ILE C 1 32 ? -2.938 -9.076 55.460 1.00 17.13 14 ILE C C 1
ATOM 4922 O O . ILE C 1 32 ? -2.838 -10.290 55.300 1.00 16.11 14 ILE C O 1
ATOM 4927 N N . ILE C 1 33 ? -1.894 -8.298 55.754 1.00 13.68 15 ILE C N 1
ATOM 4928 C CA . ILE C 1 33 ? -0.574 -8.893 55.918 1.00 12.38 15 ILE C CA 1
ATOM 4929 C C . ILE C 1 33 ? -0.231 -8.857 57.408 1.00 16.37 15 ILE C C 1
ATOM 4930 O O . ILE C 1 33 ? -0.187 -7.764 58.001 1.00 16.68 15 ILE C O 1
ATOM 4935 N N . ASP C 1 34 ? 0.000 -10.047 58.001 1.00 13.60 16 ASP C N 1
ATOM 4936 C CA . ASP C 1 34 ? 0.403 -10.180 59.415 1.00 13.81 16 ASP C CA 1
ATOM 4937 C C . ASP C 1 34 ? 1.916 -10.364 59.369 1.00 16.85 16 ASP C C 1
ATOM 4938 O O . ASP C 1 34 ? 2.406 -11.238 58.670 1.00 17.10 16 ASP C O 1
ATOM 4943 N N . THR C 1 35 ? 2.665 -9.487 60.027 1.00 15.37 17 THR C N 1
ATOM 4944 C CA . THR C 1 35 ? 4.098 -9.385 59.740 1.00 14.51 17 THR C CA 1
ATOM 4945 C C . THR C 1 35 ? 4.952 -8.887 60.908 1.00 16.62 17 THR C C 1
ATOM 4946 O O . THR C 1 35 ? 4.474 -8.134 61.772 1.00 14.55 17 THR C O 1
ATOM 4950 N N . ASP C 1 36 ? 6.254 -9.233 60.865 1.00 15.10 18 ASP C N 1
ATOM 4951 C CA . ASP C 1 36 ? 7.249 -8.802 61.871 1.00 15.07 18 ASP C CA 1
ATOM 4952 C C . ASP C 1 36 ? 8.368 -8.055 61.115 1.00 16.37 18 ASP C C 1
ATOM 4953 O O . ASP C 1 36 ? 9.493 -8.550 61.073 1.00 16.17 18 ASP C O 1
ATOM 4958 N N . PRO C 1 37 ? 8.082 -6.905 60.474 1.00 15.79 19 PRO C N 1
ATOM 4959 C CA . PRO C 1 37 ? 9.125 -6.265 59.646 1.00 15.75 19 PRO C CA 1
ATOM 4960 C C . PRO C 1 37 ? 10.326 -5.746 60.432 1.00 19.95 19 PRO C C 1
ATOM 4961 O O . PRO C 1 37 ? 10.161 -4.877 61.287 1.00 18.00 19 PRO C O 1
ATOM 4965 N N . GLY C 1 38 ? 11.536 -6.251 60.140 1.00 18.36 20 GLY C N 1
ATOM 4966 C CA . GLY C 1 38 ? 11.842 -7.338 59.208 1.00 16.44 20 GLY C CA 1
ATOM 4967 C C . GLY C 1 38 ? 12.208 -6.875 57.813 1.00 18.08 20 GLY C C 1
ATOM 4968 O O . GLY C 1 38 ? 11.419 -6.203 57.150 1.00 15.19 20 GLY C O 1
ATOM 4969 N N . ILE C 1 39 ? 13.387 -7.291 57.337 1.00 15.91 21 ILE C N 1
ATOM 4970 C CA . ILE C 1 39 ? 13.882 -6.879 56.030 1.00 16.05 21 ILE C CA 1
ATOM 4971 C C . ILE C 1 39 ? 13.089 -7.503 54.857 1.00 19.03 21 ILE C C 1
ATOM 4972 O O . ILE C 1 39 ? 12.659 -6.766 53.969 1.00 17.59 21 ILE C O 1
ATOM 4977 N N . ASP C 1 40 ? 12.931 -8.840 54.834 1.00 16.31 22 ASP C N 1
ATOM 4978 C CA . ASP C 1 40 ? 12.165 -9.477 53.752 1.00 16.37 22 ASP C CA 1
ATOM 4979 C C . ASP C 1 40 ? 10.678 -9.174 53.875 1.00 18.80 22 ASP C C 1
ATOM 4980 O O . ASP C 1 40 ? 10.021 -9.042 52.850 1.00 16.15 22 ASP C O 1
ATOM 4985 N N . ASP C 1 41 ? 10.161 -8.998 55.109 1.00 15.41 23 ASP C N 1
ATOM 4986 C CA . ASP C 1 41 ? 8.764 -8.546 55.279 1.00 14.34 23 ASP C CA 1
ATOM 4987 C C . ASP C 1 41 ? 8.614 -7.169 54.596 1.00 16.38 23 ASP C C 1
ATOM 4988 O O . ASP C 1 41 ? 7.645 -6.944 53.890 1.00 14.99 23 ASP C O 1
ATOM 4993 N N . SER C 1 42 ? 9.564 -6.246 54.834 1.00 13.87 24 SER C N 1
ATOM 4994 C CA . SER C 1 42 ? 9.521 -4.886 54.253 1.00 14.58 24 SER C CA 1
ATOM 4995 C C . SER C 1 42 ? 9.527 -4.922 52.739 1.00 18.18 24 SER C C 1
ATOM 4996 O O . SER C 1 42 ? 8.733 -4.227 52.104 1.00 17.69 24 SER C O 1
ATOM 4999 N N . MET C 1 43 ? 10.374 -5.777 52.154 1.00 16.20 25 MET C N 1
ATOM 5000 C CA . MET C 1 43 ? 10.408 -5.958 50.705 1.00 16.54 25 MET C CA 1
ATOM 5001 C C . MET C 1 43 ? 9.030 -6.414 50.214 1.00 20.12 25 MET C C 1
ATOM 5002 O O . MET C 1 43 ? 8.526 -5.866 49.237 1.00 19.56 25 MET C O 1
ATOM 5007 N N . THR C 1 44 ? 8.415 -7.391 50.911 1.00 15.22 26 THR C N 1
ATOM 5008 C CA . THR C 1 44 ? 7.123 -7.960 50.519 1.00 15.14 26 THR C CA 1
ATOM 5009 C C . THR C 1 44 ? 6.016 -6.902 50.595 1.00 17.35 26 THR C C 1
ATOM 5010 O O . THR C 1 44 ? 5.150 -6.857 49.724 1.00 15.61 26 THR C O 1
ATOM 5014 N N . ILE C 1 45 ? 5.992 -6.129 51.692 1.00 15.25 27 ILE C N 1
ATOM 5015 C CA . ILE C 1 45 ? 4.966 -5.098 51.895 1.00 15.02 27 ILE C CA 1
ATOM 5016 C C . ILE C 1 45 ? 5.057 -4.040 50.774 1.00 18.13 27 ILE C C 1
ATOM 5017 O O . ILE C 1 45 ? 4.048 -3.681 50.169 1.00 17.26 27 ILE C O 1
ATOM 5022 N N . LEU C 1 46 ? 6.277 -3.575 50.467 1.00 17.07 28 LEU C N 1
ATOM 5023 C CA . LEU C 1 46 ? 6.464 -2.599 49.393 1.00 18.26 28 LEU C CA 1
ATOM 5024 C C . LEU C 1 46 ? 6.075 -3.180 48.026 1.00 23.12 28 LEU C C 1
ATOM 5025 O O . LEU C 1 46 ? 5.481 -2.464 47.222 1.00 22.58 28 LEU C O 1
ATOM 5030 N N . MET C 1 47 ? 6.333 -4.490 47.784 1.00 19.07 29 MET C N 1
ATOM 5031 C CA . MET C 1 47 ? 5.905 -5.150 46.543 1.00 18.79 29 MET C CA 1
ATOM 5032 C C . MET C 1 47 ? 4.366 -5.167 46.505 1.00 22.13 29 MET C C 1
ATOM 5033 O O . MET C 1 47 ? 3.788 -4.845 45.479 1.00 20.48 29 MET C O 1
ATOM 5038 N N . ALA C 1 48 ? 3.716 -5.562 47.630 1.00 19.66 30 ALA C N 1
ATOM 5039 C CA . ALA C 1 48 ? 2.257 -5.673 47.725 1.00 20.14 30 ALA C CA 1
ATOM 5040 C C . ALA C 1 48 ? 1.567 -4.334 47.440 1.00 23.86 30 ALA C C 1
ATOM 5041 O O . ALA C 1 48 ? 0.541 -4.302 46.743 1.00 21.04 30 ALA C O 1
ATOM 5043 N N . PHE C 1 49 ? 2.151 -3.219 47.931 1.00 20.70 31 PHE C N 1
ATOM 5044 C CA . PHE C 1 49 ? 1.582 -1.893 47.681 1.00 22.55 31 PHE C CA 1
ATOM 5045 C C . PHE C 1 49 ? 1.643 -1.535 46.177 1.00 28.85 31 PHE C C 1
ATOM 5046 O O . PHE C 1 49 ? 0.859 -0.695 45.731 1.00 30.96 31 PHE C O 1
ATOM 5054 N N . ARG C 1 50 ? 2.548 -2.199 45.386 1.00 23.63 32 ARG C N 1
ATOM 5055 C CA . ARG C 1 50 ? 2.681 -1.975 43.933 1.00 24.46 32 ARG C CA 1
ATOM 5056 C C . ARG C 1 50 ? 1.894 -2.972 43.055 1.00 28.55 32 ARG C C 1
ATOM 5057 O O . ARG C 1 50 ? 1.830 -2.760 41.843 1.00 31.35 32 ARG C O 1
ATOM 5065 N N . ALA C 1 51 ? 1.319 -4.052 43.645 1.00 22.08 33 ALA C N 1
ATOM 5066 C CA . ALA C 1 51 ? 0.590 -5.090 42.917 1.00 22.34 33 ALA C CA 1
ATOM 5067 C C . ALA C 1 51 ? -0.831 -4.622 42.610 1.00 27.05 33 ALA C C 1
ATOM 5068 O O . ALA C 1 51 ? -1.626 -4.433 43.544 1.00 25.59 33 ALA C O 1
ATOM 5070 N N . PRO C 1 52 ? -1.183 -4.416 41.317 1.00 26.29 34 PRO C N 1
ATOM 5071 C CA . PRO C 1 52 ? -2.513 -3.851 41.017 1.00 26.77 34 PRO C CA 1
ATOM 5072 C C . PRO C 1 52 ? -3.710 -4.735 41.340 1.00 28.88 34 PRO C C 1
ATOM 5073 O O . PRO C 1 52 ? -4.813 -4.199 41.470 1.00 28.71 34 PRO C O 1
ATOM 5077 N N . SER C 1 53 ? -3.516 -6.063 41.469 1.00 23.86 35 SER C N 1
ATOM 5078 C CA . SER C 1 53 ? -4.641 -6.957 41.745 1.00 23.50 35 SER C CA 1
ATOM 5079 C C . SER C 1 53 ? -4.886 -7.144 43.247 1.00 26.61 35 SER C C 1
ATOM 5080 O O . SER C 1 53 ? -5.718 -7.962 43.631 1.00 26.77 35 SER C O 1
ATOM 5083 N N . VAL C 1 54 ? -4.137 -6.422 44.080 1.00 21.75 36 VAL C N 1
ATOM 5084 C CA . VAL C 1 54 ? -4.213 -6.537 45.537 1.00 21.86 36 VAL C CA 1
ATOM 5085 C C . VAL C 1 54 ? -4.720 -5.261 46.187 1.00 21.53 36 VAL C C 1
ATOM 5086 O O . VAL C 1 54 ? -4.271 -4.170 45.839 1.00 21.74 36 VAL C O 1
ATOM 5090 N N . GLU C 1 55 ? -5.572 -5.411 47.207 1.00 18.70 37 GLU C N 1
ATOM 5091 C CA . GLU C 1 55 ? -5.982 -4.286 48.027 1.00 18.26 37 GLU C CA 1
ATOM 5092 C C . GLU C 1 55 ? -5.519 -4.625 49.446 1.00 20.14 37 GLU C C 1
ATOM 5093 O O . GLU C 1 55 ? -6.090 -5.507 50.090 1.00 18.97 37 GLU C O 1
ATOM 5099 N N . ILE C 1 56 ? -4.470 -3.933 49.928 1.00 17.74 38 ILE C N 1
ATOM 5100 C CA . ILE C 1 56 ? -3.992 -4.178 51.292 1.00 16.90 38 ILE C CA 1
ATOM 5101 C C . ILE C 1 56 ? -4.940 -3.440 52.223 1.00 20.68 38 ILE C C 1
ATOM 5102 O O . ILE C 1 56 ? -4.986 -2.216 52.199 1.00 21.60 38 ILE C O 1
ATOM 5107 N N . ILE C 1 57 ? -5.726 -4.174 52.993 1.00 17.97 39 ILE C N 1
ATOM 5108 C CA . ILE C 1 57 ? -6.704 -3.525 53.873 1.00 17.68 39 ILE C CA 1
ATOM 5109 C C . ILE C 1 57 ? -6.125 -3.258 55.267 1.00 21.23 39 ILE C C 1
ATOM 5110 O O . ILE C 1 57 ? -6.714 -2.502 56.038 1.00 19.69 39 ILE C O 1
ATOM 5115 N N . GLY C 1 58 ? -4.958 -3.804 55.547 1.00 18.24 40 GLY C N 1
ATOM 5116 C CA . GLY C 1 58 ? -4.279 -3.519 56.799 1.00 17.47 40 GLY C CA 1
ATOM 5117 C C . GLY C 1 58 ? -3.027 -4.332 56.985 1.00 19.55 40 GLY C C 1
ATOM 5118 O O . GLY C 1 58 ? -2.858 -5.367 56.335 1.00 17.60 40 GLY C O 1
ATOM 5119 N N . LEU C 1 59 ? -2.155 -3.852 57.869 1.00 16.13 41 LEU C N 1
ATOM 5120 C CA . LEU C 1 59 ? -0.960 -4.566 58.304 1.00 15.50 41 LEU C CA 1
ATOM 5121 C C . LEU C 1 59 ? -1.168 -4.886 59.785 1.00 18.09 41 LEU C C 1
ATOM 5122 O O . LEU C 1 59 ? -1.588 -4.008 60.543 1.00 19.93 41 LEU C O 1
ATOM 5127 N N . THR C 1 60 ? -0.951 -6.128 60.188 1.00 14.98 42 THR C N 1
ATOM 5128 C CA . THR C 1 60 ? -1.099 -6.515 61.608 1.00 16.43 42 THR C CA 1
ATOM 5129 C C . THR C 1 60 ? 0.281 -6.946 62.059 1.00 17.92 42 THR C C 1
ATOM 5130 O O . THR C 1 60 ? 0.941 -7.703 61.344 1.00 18.64 42 THR C O 1
ATOM 5134 N N . THR C 1 61 ? 0.761 -6.437 63.189 1.00 14.79 43 THR C N 1
ATOM 5135 C CA . THR C 1 61 ? 2.158 -6.690 63.541 1.00 14.42 43 THR C CA 1
ATOM 5136 C C . THR C 1 61 ? 2.360 -7.700 64.658 1.00 17.97 43 THR C C 1
ATOM 5137 O O . THR C 1 61 ? 1.523 -7.853 65.528 1.00 17.03 43 THR C O 1
ATOM 5141 N N . ILE C 1 62 ? 3.497 -8.365 64.621 1.00 15.00 44 ILE C N 1
ATOM 5142 C CA . ILE C 1 62 ? 3.876 -9.394 65.589 1.00 14.05 44 ILE C CA 1
ATOM 5143 C C . ILE C 1 62 ? 5.394 -9.313 65.789 1.00 16.60 44 ILE C C 1
ATOM 5144 O O . ILE C 1 62 ? 6.098 -8.711 64.979 1.00 16.37 44 ILE C O 1
ATOM 5149 N N . PHE C 1 63 ? 5.892 -9.939 66.843 1.00 15.26 45 PHE C N 1
ATOM 5150 C CA . PHE C 1 63 ? 7.316 -9.984 67.152 1.00 14.95 45 PHE C CA 1
ATOM 5151 C C . PHE C 1 63 ? 7.996 -11.027 66.261 1.00 18.57 45 PHE C C 1
ATOM 5152 O O . PHE C 1 63 ? 7.315 -11.768 65.554 1.00 16.87 45 PHE C O 1
ATOM 5160 N N . GLY C 1 64 ? 9.321 -11.161 66.391 1.00 17.90 46 GLY C N 1
ATOM 5161 C CA . GLY C 1 64 ? 10.078 -12.215 65.716 1.00 17.50 46 GLY C CA 1
ATOM 5162 C C . GLY C 1 64 ? 11.423 -11.686 65.278 1.00 21.44 46 GLY C C 1
ATOM 5163 O O . GLY C 1 64 ? 12.434 -11.931 65.934 1.00 21.21 46 GLY C O 1
ATOM 5164 N N . ASN C 1 65 ? 11.426 -10.917 64.195 1.00 17.98 47 ASN C N 1
ATOM 5165 C CA . ASN C 1 65 ? 12.628 -10.271 63.675 1.00 17.48 47 ASN C CA 1
ATOM 5166 C C . ASN C 1 65 ? 13.014 -9.104 64.551 1.00 20.96 47 ASN C C 1
ATOM 5167 O O . ASN C 1 65 ? 14.160 -8.675 64.526 1.00 22.07 47 ASN C O 1
ATOM 5172 N N . VAL C 1 66 ? 12.032 -8.565 65.300 1.00 17.71 48 VAL C N 1
ATOM 5173 C CA . VAL C 1 66 ? 12.155 -7.383 66.162 1.00 17.90 48 VAL C CA 1
ATOM 5174 C C . VAL C 1 66 ? 10.992 -7.465 67.165 1.00 21.07 48 VAL C C 1
ATOM 5175 O O . VAL C 1 66 ? 10.044 -8.217 66.912 1.00 21.29 48 VAL C O 1
ATOM 5179 N N . ASP C 1 67 ? 11.050 -6.743 68.290 1.00 17.68 49 ASP C N 1
ATOM 5180 C CA . ASP C 1 67 ? 9.921 -6.768 69.231 1.00 18.01 49 ASP C CA 1
ATOM 5181 C C . ASP C 1 67 ? 8.663 -6.173 68.551 1.00 19.95 49 ASP C C 1
ATOM 5182 O O . ASP C 1 67 ? 8.790 -5.455 67.565 1.00 18.73 49 ASP C O 1
ATOM 5187 N N . THR C 1 68 ? 7.471 -6.533 69.019 1.00 18.23 50 THR C N 1
ATOM 5188 C CA . THR C 1 68 ? 6.221 -6.063 68.390 1.00 17.98 50 THR C CA 1
ATOM 5189 C C . THR C 1 68 ? 6.165 -4.539 68.243 1.00 19.99 50 THR C C 1
ATOM 5190 O O . THR C 1 68 ? 5.743 -4.065 67.199 1.00 19.60 50 THR C O 1
ATOM 5194 N N . LYS C 1 69 ? 6.616 -3.779 69.260 1.00 17.67 51 LYS C N 1
ATOM 5195 C CA . LYS C 1 69 ? 6.612 -2.314 69.166 1.00 18.35 51 LYS C CA 1
ATOM 5196 C C . LYS C 1 69 ? 7.475 -1.849 67.991 1.00 21.76 51 LYS C C 1
ATOM 5197 O O . LYS C 1 69 ? 7.067 -0.933 67.263 1.00 20.39 51 LYS C O 1
ATOM 5203 N N . GLY C 1 70 ? 8.627 -2.503 67.796 1.00 18.34 52 GLY C N 1
ATOM 5204 C CA . GLY C 1 70 ? 9.525 -2.185 66.687 1.00 18.30 52 GLY C CA 1
ATOM 5205 C C . GLY C 1 70 ? 8.921 -2.551 65.342 1.00 20.34 52 GLY C C 1
ATOM 5206 O O . GLY C 1 70 ? 9.109 -1.836 64.362 1.00 19.81 52 GLY C O 1
ATOM 5207 N N . ALA C 1 71 ? 8.176 -3.672 65.288 1.00 18.12 53 ALA C N 1
ATOM 5208 C CA . ALA C 1 71 ? 7.488 -4.123 64.071 1.00 17.72 53 ALA C CA 1
ATOM 5209 C C . ALA C 1 71 ? 6.397 -3.105 63.689 1.00 19.60 53 ALA C C 1
ATOM 5210 O O . ALA C 1 71 ? 6.283 -2.739 62.523 1.00 17.14 53 ALA C O 1
ATOM 5212 N N . THR C 1 72 ? 5.660 -2.595 64.690 1.00 16.58 54 THR C N 1
ATOM 5213 C CA . THR C 1 72 ? 4.623 -1.561 64.465 1.00 15.86 54 THR C CA 1
ATOM 5214 C C . THR C 1 72 ? 5.262 -0.283 63.896 1.00 20.84 54 THR C C 1
ATOM 5215 O O . THR C 1 72 ? 4.769 0.282 62.921 1.00 19.60 54 THR C O 1
ATOM 5219 N N . ARG C 1 73 ? 6.384 0.144 64.482 1.00 18.60 55 ARG C N 1
ATOM 5220 C CA . ARG C 1 73 ? 7.112 1.316 63.999 1.00 18.50 55 ARG C CA 1
ATOM 5221 C C . ARG C 1 73 ? 7.515 1.128 62.509 1.00 19.67 55 ARG C C 1
ATOM 5222 O O . ARG C 1 73 ? 7.278 2.013 61.687 1.00 18.98 55 ARG C O 1
ATOM 5230 N N . ASN C 1 74 ? 8.105 -0.034 62.168 1.00 16.66 56 ASN C N 1
ATOM 5231 C CA . ASN C 1 74 ? 8.542 -0.319 60.799 1.00 16.46 56 ASN C CA 1
ATOM 5232 C C . ASN C 1 74 ? 7.373 -0.394 59.839 1.00 18.43 56 ASN C C 1
ATOM 5233 O O . ASN C 1 74 ? 7.476 0.122 58.731 1.00 18.34 56 ASN C O 1
ATOM 5238 N N . ALA C 1 75 ? 6.247 -0.994 60.274 1.00 16.12 57 ALA C N 1
ATOM 5239 C CA . ALA C 1 75 ? 5.043 -1.102 59.429 1.00 15.95 57 ALA C CA 1
ATOM 5240 C C . ALA C 1 75 ? 4.452 0.278 59.126 1.00 18.76 57 ALA C C 1
ATOM 5241 O O . ALA C 1 75 ? 4.107 0.557 57.979 1.00 17.09 57 ALA C O 1
ATOM 5243 N N . LEU C 1 76 ? 4.394 1.156 60.135 1.00 15.43 58 LEU C N 1
ATOM 5244 C CA . LEU C 1 76 ? 3.884 2.518 59.935 1.00 16.50 58 LEU C CA 1
ATOM 5245 C C . LEU C 1 76 ? 4.789 3.282 58.975 1.00 20.42 58 LEU C C 1
ATOM 5246 O O . LEU C 1 76 ? 4.300 3.957 58.073 1.00 21.15 58 LEU C O 1
ATOM 5251 N N . LEU C 1 77 ? 6.105 3.104 59.115 1.00 18.76 59 LEU C N 1
ATOM 5252 C CA . LEU C 1 77 ? 7.075 3.743 58.219 1.00 20.33 59 LEU C CA 1
ATOM 5253 C C . LEU C 1 77 ? 6.958 3.247 56.775 1.00 22.84 59 LEU C C 1
ATOM 5254 O O . LEU C 1 77 ? 7.109 4.042 55.855 1.00 21.58 59 LEU C O 1
ATOM 5259 N N . LEU C 1 78 ? 6.634 1.960 56.574 1.00 20.68 60 LEU C N 1
ATOM 5260 C CA . LEU C 1 78 ? 6.434 1.411 55.229 1.00 20.11 60 LEU C CA 1
ATOM 5261 C C . LEU C 1 78 ? 5.202 2.014 54.578 1.00 23.60 60 LEU C C 1
ATOM 5262 O O . LEU C 1 78 ? 5.254 2.350 53.390 1.00 22.10 60 LEU C O 1
ATOM 5267 N N . CYS C 1 79 ? 4.096 2.184 55.353 1.00 20.46 61 CYS C N 1
ATOM 5268 C CA . CYS C 1 79 ? 2.893 2.815 54.812 1.00 21.28 61 CYS C CA 1
ATOM 5269 C C . CYS C 1 79 ? 3.192 4.237 54.372 1.00 25.02 61 CYS C C 1
ATOM 5270 O O . CYS C 1 79 ? 2.750 4.663 53.301 1.00 24.36 61 CYS C O 1
ATOM 5273 N N . GLU C 1 80 ? 3.972 4.961 55.173 1.00 22.29 62 GLU C N 1
ATOM 5274 C CA . GLU C 1 80 ? 4.357 6.333 54.828 1.00 22.26 62 GLU C CA 1
ATOM 5275 C C . GLU C 1 80 ? 5.238 6.357 53.585 1.00 25.76 62 GLU C C 1
ATOM 5276 O O . GLU C 1 80 ? 5.017 7.182 52.697 1.00 25.84 62 GLU C O 1
ATOM 5282 N N . ARG C 1 81 ? 6.235 5.453 53.531 1.00 22.49 63 ARG C N 1
ATOM 5283 C CA . ARG C 1 81 ? 7.170 5.364 52.410 1.00 23.10 63 ARG C CA 1
ATOM 5284 C C . ARG C 1 81 ? 6.444 5.027 51.105 1.00 26.22 63 ARG C C 1
ATOM 5285 O O . ARG C 1 81 ? 6.827 5.547 50.051 1.00 26.82 63 ARG C O 1
ATOM 5293 N N . ALA C 1 82 ? 5.410 4.169 51.177 1.00 24.09 64 ALA C N 1
ATOM 5294 C CA . ALA C 1 82 ? 4.638 3.735 50.004 1.00 25.62 64 ALA C CA 1
ATOM 5295 C C . ALA C 1 82 ? 3.623 4.794 49.554 1.00 30.48 64 ALA C C 1
ATOM 5296 O O . ALA C 1 82 ? 2.997 4.623 48.507 1.00 29.80 64 ALA C O 1
ATOM 5298 N N . GLY C 1 83 ? 3.471 5.848 50.349 1.00 27.22 65 GLY C N 1
ATOM 5299 C CA . GLY C 1 83 ? 2.530 6.933 50.061 1.00 27.47 65 GLY C CA 1
ATOM 5300 C C . GLY C 1 83 ? 1.097 6.573 50.394 1.00 32.82 65 GLY C C 1
ATOM 5301 O O . GLY C 1 83 ? 0.167 7.135 49.811 1.00 33.61 65 GLY C O 1
ATOM 5302 N N . CYS C 1 84 ? 0.905 5.633 51.348 1.00 29.44 66 CYS C N 1
ATOM 5303 C CA . CYS C 1 84 ? -0.416 5.183 51.792 1.00 30.22 66 CYS C CA 1
ATOM 5304 C C . CYS C 1 84 ? -0.486 5.177 53.339 1.00 30.60 66 CYS C C 1
ATOM 5305 O O . CYS C 1 84 ? -0.756 4.120 53.927 1.00 26.62 66 CYS C O 1
ATOM 5308 N N . PRO C 1 85 ? -0.273 6.333 54.032 1.00 28.31 67 PRO C N 1
ATOM 5309 C CA . PRO C 1 85 ? -0.336 6.321 55.509 1.00 28.16 67 PRO C CA 1
ATOM 5310 C C . PRO C 1 85 ? -1.721 6.046 56.080 1.00 30.63 67 PRO C C 1
ATOM 5311 O O . PRO C 1 85 ? -1.835 5.841 57.293 1.00 30.98 67 PRO C O 1
ATOM 5315 N N . GLU C 1 86 ? -2.764 6.022 55.215 1.00 27.51 68 GLU C N 1
ATOM 5316 C CA . GLU C 1 86 ? -4.140 5.728 55.618 1.00 28.42 68 GLU C CA 1
ATOM 5317 C C . GLU C 1 86 ? -4.351 4.229 55.832 1.00 30.31 68 GLU C C 1
ATOM 5318 O O . GLU C 1 86 ? -5.345 3.861 56.447 1.00 31.12 68 GLU C O 1
ATOM 5324 N N . VAL C 1 87 ? -3.444 3.361 55.300 1.00 23.40 69 VAL C N 1
ATOM 5325 C CA . VAL C 1 87 ? -3.562 1.906 55.470 1.00 21.35 69 VAL C CA 1
ATOM 5326 C C . VAL C 1 87 ? -3.393 1.604 56.974 1.00 22.46 69 VAL C C 1
ATOM 5327 O O . VAL C 1 87 ? -2.351 1.919 57.555 1.00 21.27 69 VAL C O 1
ATOM 5331 N N . PRO C 1 88 ? -4.413 1.021 57.622 1.00 21.00 70 PRO C N 1
ATOM 5332 C CA . PRO C 1 88 ? -4.309 0.799 59.069 1.00 20.98 70 PRO C CA 1
ATOM 5333 C C . PRO C 1 88 ? -3.211 -0.178 59.465 1.00 22.01 70 PRO C C 1
ATOM 5334 O O . PRO C 1 88 ? -2.987 -1.176 58.780 1.00 19.82 70 PRO C O 1
ATOM 5338 N N . VAL C 1 89 ? -2.536 0.127 60.575 1.00 17.86 71 VAL C N 1
ATOM 5339 C CA . VAL C 1 89 ? -1.545 -0.764 61.189 1.00 16.24 71 VAL C CA 1
ATOM 5340 C C . VAL C 1 89 ? -2.101 -1.116 62.569 1.00 19.26 71 VAL C C 1
ATOM 5341 O O . VAL C 1 89 ? -2.326 -0.215 63.393 1.00 19.85 71 VAL C O 1
ATOM 5345 N N . ALA C 1 90 ? -2.356 -2.397 62.806 1.00 17.98 72 ALA C N 1
ATOM 5346 C CA . ALA C 1 90 ? -2.919 -2.853 64.080 1.00 17.74 72 ALA C CA 1
ATOM 5347 C C . ALA C 1 90 ? -1.863 -3.672 64.809 1.00 20.80 72 ALA C C 1
ATOM 5348 O O . ALA C 1 90 ? -1.388 -4.696 64.291 1.00 19.26 72 ALA C O 1
ATOM 5350 N N . GLU C 1 91 ? -1.476 -3.197 66.009 1.00 17.76 73 GLU C N 1
ATOM 5351 C CA . GLU C 1 91 ? -0.435 -3.868 66.790 1.00 16.41 73 GLU C CA 1
ATOM 5352 C C . GLU C 1 91 ? -0.947 -5.134 67.446 1.00 18.88 73 GLU C C 1
ATOM 5353 O O . GLU C 1 91 ? -2.003 -5.122 68.077 1.00 18.53 73 GLU C O 1
ATOM 5359 N N . GLY C 1 92 ? -0.175 -6.209 67.305 1.00 17.74 74 GLY C N 1
ATOM 5360 C CA . GLY C 1 92 ? -0.538 -7.506 67.842 1.00 16.20 74 GLY C CA 1
ATOM 5361 C C . GLY C 1 92 ? 0.068 -7.845 69.186 1.00 19.83 74 GLY C C 1
ATOM 5362 O O . GLY C 1 92 ? 0.470 -6.961 69.949 1.00 19.52 74 GLY C O 1
ATOM 5363 N N . SER C 1 93 ? 0.138 -9.141 69.472 1.00 17.03 75 SER C N 1
ATOM 5364 C CA . SER C 1 93 ? 0.649 -9.649 70.745 1.00 17.15 75 SER C CA 1
ATOM 5365 C C . SER C 1 93 ? 2.131 -9.299 70.927 1.00 19.80 75 SER C C 1
ATOM 5366 O O . SER C 1 93 ? 2.897 -9.320 69.959 1.00 18.91 75 SER C O 1
ATOM 5369 N N . HIS C 1 94 ? 2.528 -9.001 72.173 1.00 18.81 76 HIS C N 1
ATOM 5370 C CA . HIS C 1 94 ? 3.927 -8.682 72.501 1.00 18.96 76 HIS C CA 1
ATOM 5371 C C . HIS C 1 94 ? 4.714 -9.950 72.864 1.00 21.02 76 HIS C C 1
ATOM 5372 O O . HIS C 1 94 ? 5.936 -9.931 72.928 1.00 19.65 76 HIS C O 1
ATOM 5379 N N . GLU C 1 95 ? 3.998 -11.058 73.120 1.00 18.51 77 GLU C N 1
ATOM 5380 C CA . GLU C 1 95 ? 4.616 -12.306 73.529 1.00 17.75 77 GLU C CA 1
ATOM 5381 C C . GLU C 1 95 ? 3.886 -13.491 72.866 1.00 19.69 77 GLU C C 1
ATOM 5382 O O . GLU C 1 95 ? 2.706 -13.372 72.528 1.00 18.33 77 GLU C O 1
ATOM 5388 N N . PRO C 1 96 ? 4.566 -14.641 72.720 1.00 16.38 78 PRO C N 1
ATOM 5389 C CA . PRO C 1 96 ? 3.871 -15.840 72.205 1.00 15.17 78 PRO C CA 1
ATOM 5390 C C . PRO C 1 96 ? 2.768 -16.300 73.174 1.00 18.85 78 PRO C C 1
ATOM 5391 O O . PRO C 1 96 ? 2.728 -15.862 74.334 1.00 17.70 78 PRO C O 1
ATOM 5395 N N . LEU C 1 97 ? 1.882 -17.202 72.712 1.00 16.41 79 LEU C N 1
ATOM 5396 C CA . LEU C 1 97 ? 0.778 -17.706 73.551 1.00 17.23 79 LEU C CA 1
ATOM 5397 C C . LEU C 1 97 ? 1.214 -18.309 74.886 1.00 19.29 79 LEU C C 1
ATOM 5398 O O . LEU C 1 97 ? 0.511 -18.110 75.877 1.00 19.64 79 LEU C O 1
ATOM 5403 N N . LYS C 1 98 ? 2.364 -18.998 74.931 1.00 17.26 80 LYS C N 1
ATOM 5404 C CA . LYS C 1 98 ? 2.863 -19.582 76.193 1.00 17.89 80 LYS C CA 1
ATOM 5405 C C . LYS C 1 98 ? 3.372 -18.521 77.192 1.00 21.25 80 LYS C C 1
ATOM 5406 O O . LYS C 1 98 ? 3.607 -18.837 78.361 1.00 22.31 80 LYS C O 1
ATOM 5412 N N . GLY C 1 99 ? 3.533 -17.291 76.719 1.00 18.33 81 GLY C N 1
ATOM 5413 C CA . GLY C 1 99 ? 4.018 -16.184 77.548 1.00 19.53 81 GLY C CA 1
ATOM 5414 C C . GLY C 1 99 ? 5.525 -16.095 77.598 1.00 23.62 81 GLY C C 1
ATOM 5415 O O . GLY C 1 99 ? 6.221 -17.030 77.198 1.00 23.81 81 GLY C O 1
ATOM 5416 N N . GLY C 1 100 ? 6.022 -14.950 78.049 1.00 22.71 82 GLY C N 1
ATOM 5417 C CA . GLY C 1 100 ? 7.456 -14.697 78.160 1.00 22.43 82 GLY C CA 1
ATOM 5418 C C . GLY C 1 100 ? 7.989 -13.866 77.006 1.00 25.70 82 GLY C C 1
ATOM 5419 O O . GLY C 1 100 ? 7.439 -13.877 75.892 1.00 24.46 82 GLY C O 1
ATOM 5420 N N . LYS C 1 101 ? 9.097 -13.171 77.262 1.00 21.90 83 LYS C N 1
ATOM 5421 C CA . LYS C 1 101 ? 9.738 -12.281 76.287 1.00 22.05 83 LYS C CA 1
ATOM 5422 C C . LYS C 1 101 ? 10.288 -13.084 75.122 1.00 26.06 83 LYS C C 1
ATOM 5423 O O . LYS C 1 101 ? 11.094 -13.992 75.323 1.00 27.07 83 LYS C O 1
ATOM 5429 N N . PRO C 1 102 ? 9.882 -12.772 73.881 1.00 22.56 84 PRO C N 1
ATOM 5430 C CA . PRO C 1 102 ? 10.367 -13.581 72.755 1.00 22.26 84 PRO C CA 1
ATOM 5431 C C . PRO C 1 102 ? 11.806 -13.288 72.357 1.00 27.11 84 PRO C C 1
ATOM 5432 O O . PRO C 1 102 ? 12.292 -12.164 72.529 1.00 25.76 84 PRO C O 1
ATOM 5436 N N . ARG C 1 103 ? 12.458 -14.285 71.769 1.00 26.90 85 ARG C N 1
ATOM 5437 C CA . ARG C 1 103 ? 13.824 -14.139 71.263 1.00 29.02 85 ARG C CA 1
ATOM 5438 C C . ARG C 1 103 ? 13.682 -13.343 69.964 1.00 30.17 85 ARG C C 1
ATOM 5439 O O . ARG C 1 103 ? 12.712 -13.557 69.235 1.00 31.22 85 ARG C O 1
ATOM 5447 N N . VAL C 1 104 ? 14.566 -12.362 69.730 1.00 24.48 86 VAL C N 1
ATOM 5448 C CA . VAL C 1 104 ? 14.478 -11.568 68.497 1.00 24.59 86 VAL C CA 1
ATOM 5449 C C . VAL C 1 104 ? 15.647 -11.858 67.590 1.00 24.36 86 VAL C C 1
ATOM 5450 O O . VAL C 1 104 ? 16.764 -12.050 68.076 1.00 23.86 86 VAL C O 1
ATOM 5454 N N . ALA C 1 105 ? 15.406 -11.868 66.272 1.00 18.52 87 ALA C N 1
ATOM 5455 C CA . ALA C 1 105 ? 16.485 -12.133 65.323 1.00 17.63 87 ALA C CA 1
ATOM 5456 C C . ALA C 1 105 ? 17.229 -10.823 64.924 1.00 19.45 87 ALA C C 1
ATOM 5457 O O . ALA C 1 105 ? 17.355 -10.522 63.738 1.00 17.99 87 ALA C O 1
ATOM 5459 N N . ASP C 1 106 ? 17.785 -10.105 65.905 1.00 17.09 88 ASP C N 1
ATOM 5460 C CA . ASP C 1 106 ? 18.537 -8.869 65.626 1.00 17.59 88 ASP C CA 1
ATOM 5461 C C . ASP C 1 106 ? 19.858 -9.130 64.900 1.00 21.96 88 ASP C C 1
ATOM 5462 O O . ASP C 1 106 ? 20.399 -8.229 64.274 1.00 23.66 88 ASP C O 1
ATOM 5467 N N . PHE C 1 107 ? 20.371 -10.365 64.972 1.00 19.88 89 PHE C N 1
ATOM 5468 C CA . PHE C 1 107 ? 21.603 -10.784 64.271 1.00 20.17 89 PHE C CA 1
ATOM 5469 C C . PHE C 1 107 ? 21.336 -11.036 62.774 1.00 21.45 89 PHE C C 1
ATOM 5470 O O . PHE C 1 107 ? 22.282 -11.159 61.984 1.00 21.25 89 PHE C O 1
ATOM 5478 N N . VAL C 1 108 ? 20.035 -11.097 62.379 1.00 16.83 90 VAL C N 1
ATOM 5479 C CA . VAL C 1 108 ? 19.623 -11.283 60.988 1.00 15.92 90 VAL C CA 1
ATOM 5480 C C . VAL C 1 108 ? 19.074 -9.962 60.416 1.00 18.92 90 VAL C C 1
ATOM 5481 O O . VAL C 1 108 ? 19.382 -9.607 59.282 1.00 18.58 90 VAL C O 1
ATOM 5485 N N . HIS C 1 109 ? 18.189 -9.294 61.179 1.00 16.17 91 HIS C N 1
ATOM 5486 C CA . HIS C 1 109 ? 17.478 -8.089 60.701 1.00 15.16 91 HIS C CA 1
ATOM 5487 C C . HIS C 1 109 ? 17.948 -6.780 61.319 1.00 19.66 91 HIS C C 1
ATOM 5488 O O . HIS C 1 109 ? 17.352 -5.741 61.029 1.00 21.60 91 HIS C O 1
ATOM 5495 N N . GLY C 1 110 ? 19.000 -6.817 62.136 1.00 16.32 92 GLY C N 1
ATOM 5496 C CA . GLY C 1 110 ? 19.512 -5.614 62.787 1.00 17.88 92 GLY C CA 1
ATOM 5497 C C . GLY C 1 110 ? 18.729 -5.273 64.044 1.00 21.21 92 GLY C C 1
ATOM 5498 O O . GLY C 1 110 ? 17.638 -5.807 64.265 1.00 21.14 92 GLY C O 1
ATOM 5499 N N . SER C 1 111 ? 19.278 -4.365 64.875 1.00 18.09 93 SER C N 1
ATOM 5500 C CA . SER C 1 111 ? 18.636 -3.968 66.133 1.00 18.73 93 SER C CA 1
ATOM 5501 C C . SER C 1 111 ? 17.315 -3.222 65.922 1.00 22.77 93 SER C C 1
ATOM 5502 O O . SER C 1 111 ? 16.453 -3.250 66.801 1.00 22.75 93 SER C O 1
ATOM 5505 N N . ASP C 1 112 ? 17.165 -2.536 64.775 1.00 19.44 94 ASP C N 1
ATOM 5506 C CA . ASP C 1 112 ? 15.912 -1.827 64.481 1.00 18.75 94 ASP C CA 1
ATOM 5507 C C . ASP C 1 112 ? 14.950 -2.683 63.643 1.00 20.62 94 ASP C C 1
ATOM 5508 O O . ASP C 1 112 ? 13.851 -2.223 63.334 1.00 19.02 94 ASP C O 1
ATOM 5513 N N . GLY C 1 113 ? 15.392 -3.884 63.247 1.00 18.03 95 GLY C N 1
ATOM 5514 C CA . GLY C 1 113 ? 14.594 -4.803 62.436 1.00 17.33 95 GLY C CA 1
ATOM 5515 C C . GLY C 1 113 ? 14.668 -4.533 60.945 1.00 18.68 95 GLY C C 1
ATOM 5516 O O . GLY C 1 113 ? 14.089 -5.285 60.166 1.00 17.80 95 GLY C O 1
ATOM 5517 N N . ILE C 1 114 ? 15.357 -3.457 60.523 1.00 16.22 96 ILE C N 1
ATOM 5518 C CA . ILE C 1 114 ? 15.438 -3.135 59.072 1.00 16.34 96 ILE C CA 1
ATOM 5519 C C . ILE C 1 114 ? 16.889 -2.922 58.609 1.00 21.25 96 ILE C C 1
ATOM 5520 O O . ILE C 1 114 ? 17.142 -2.153 57.673 1.00 21.31 96 ILE C O 1
ATOM 5525 N N . GLY C 1 115 ? 17.826 -3.632 59.237 1.00 17.92 97 GLY C N 1
ATOM 5526 C CA . GLY C 1 115 ? 19.221 -3.580 58.806 1.00 17.72 97 GLY C CA 1
ATOM 5527 C C . GLY C 1 115 ? 20.062 -2.455 59.359 1.00 21.41 97 GLY C C 1
ATOM 5528 O O . GLY C 1 115 ? 21.051 -2.061 58.734 1.00 21.40 97 GLY C O 1
ATOM 5529 N N . ASN C 1 116 ? 19.716 -1.960 60.554 1.00 19.34 98 ASN C N 1
ATOM 5530 C CA . ASN C 1 116 ? 20.462 -0.911 61.256 1.00 19.26 98 ASN C CA 1
ATOM 5531 C C . ASN C 1 116 ? 20.564 0.385 60.474 1.00 24.09 98 ASN C C 1
ATOM 5532 O O . ASN C 1 116 ? 21.654 0.955 60.337 1.00 24.35 98 ASN C O 1
ATOM 5537 N N . LEU C 1 117 ? 19.408 0.866 59.996 1.00 21.64 99 LEU C N 1
ATOM 5538 C CA . LEU C 1 117 ? 19.337 2.123 59.265 1.00 21.34 99 LEU C CA 1
ATOM 5539 C C . LEU C 1 117 ? 19.070 3.274 60.232 1.00 25.28 99 LEU C C 1
ATOM 5540 O O . LEU C 1 117 ? 19.430 4.414 59.928 1.00 25.21 99 LEU C O 1
ATOM 5545 N N . PHE C 1 118 ? 18.443 2.975 61.389 1.00 23.10 100 PHE C N 1
ATOM 5546 C CA . PHE C 1 118 ? 18.138 3.939 62.467 1.00 24.03 100 PHE C CA 1
ATOM 5547 C C . PHE C 1 118 ? 17.473 5.208 61.925 1.00 28.08 100 PHE C C 1
ATOM 5548 O O . PHE C 1 118 ? 18.013 6.330 62.007 1.00 28.50 100 PHE C O 1
ATOM 5556 N N . LEU C 1 119 ? 16.319 4.998 61.299 1.00 23.17 101 LEU C N 1
ATOM 5557 C CA . LEU C 1 119 ? 15.583 6.073 60.668 1.00 22.62 101 LEU C CA 1
ATOM 5558 C C . LEU C 1 119 ? 14.610 6.735 61.644 1.00 24.77 101 LEU C C 1
ATOM 5559 O O . LEU C 1 119 ? 14.173 6.086 62.615 1.00 22.36 101 LEU C O 1
ATOM 5564 N N . PRO C 1 120 ? 14.216 8.008 61.358 1.00 21.89 102 PRO C N 1
ATOM 5565 C CA . PRO C 1 120 ? 13.249 8.687 62.232 1.00 21.80 102 PRO C CA 1
ATOM 5566 C C . PRO C 1 120 ? 11.935 7.930 62.293 1.00 26.35 102 PRO C C 1
ATOM 5567 O O . PRO C 1 120 ? 11.530 7.247 61.332 1.00 23.97 102 PRO C O 1
ATOM 5571 N N . ALA C 1 121 ? 11.296 8.017 63.442 1.00 24.60 103 ALA C N 1
ATOM 5572 C CA . ALA C 1 121 ? 10.030 7.376 63.695 1.00 23.93 103 ALA C CA 1
ATOM 5573 C C . ALA C 1 121 ? 8.927 8.027 62.864 1.00 29.17 103 ALA C C 1
ATOM 5574 O O . ALA C 1 121 ? 9.058 9.157 62.385 1.00 28.76 103 ALA C O 1
ATOM 5576 N N . PRO C 1 122 ? 7.847 7.268 62.655 1.00 27.52 104 PRO C N 1
ATOM 5577 C CA . PRO C 1 122 ? 6.754 7.735 61.789 1.00 27.79 104 PRO C CA 1
ATOM 5578 C C . PRO C 1 122 ? 5.841 8.796 62.401 1.00 30.89 104 PRO C C 1
ATOM 5579 O O . PRO C 1 122 ? 5.757 8.899 63.607 1.00 30.18 104 PRO C O 1
ATOM 5583 N N . SER C 1 123 ? 5.094 9.515 61.553 1.00 29.01 105 SER C N 1
ATOM 5584 C CA . SER C 1 123 ? 4.042 10.476 61.931 1.00 29.69 105 SER C CA 1
ATOM 5585 C C . SER C 1 123 ? 2.724 9.696 62.090 1.00 31.22 105 SER C C 1
ATOM 5586 O O . SER C 1 123 ? 1.960 9.955 63.004 1.00 30.11 105 SER C O 1
ATOM 5589 N N . ALA C 1 124 ? 2.472 8.729 61.198 1.00 28.90 106 ALA C N 1
ATOM 5590 C CA . ALA C 1 124 ? 1.267 7.893 61.227 1.00 29.10 106 ALA C CA 1
ATOM 5591 C C . ALA C 1 124 ? 1.235 7.105 62.530 1.00 30.13 106 ALA C C 1
ATOM 5592 O O . ALA C 1 124 ? 2.286 6.755 63.079 1.00 28.19 106 ALA C O 1
ATOM 5594 N N . LYS C 1 125 ? 0.040 6.836 63.039 1.00 25.86 107 LYS C N 1
ATOM 5595 C CA . LYS C 1 125 ? -0.151 6.115 64.286 1.00 23.65 107 LYS C CA 1
ATOM 5596 C C . LYS C 1 125 ? -0.909 4.824 64.043 1.00 26.58 107 LYS C C 1
ATOM 5597 O O . LYS C 1 125 ? -1.734 4.752 63.125 1.00 26.42 107 LYS C O 1
ATOM 5603 N N . LYS C 1 126 ? -0.683 3.832 64.904 1.00 22.08 108 LYS C N 1
ATOM 5604 C CA . LYS C 1 126 ? -1.410 2.561 64.840 1.00 23.00 108 LYS C CA 1
ATOM 5605 C C . LYS C 1 126 ? -2.905 2.809 65.169 1.00 27.84 108 LYS C C 1
ATOM 5606 O O . LYS C 1 126 ? -3.246 3.817 65.805 1.00 27.20 108 LYS C O 1
ATOM 5612 N N . VAL C 1 127 ? -3.771 1.881 64.769 1.00 23.21 109 VAL C N 1
ATOM 5613 C CA . VAL C 1 127 ? -5.204 1.958 65.098 1.00 23.74 109 VAL C CA 1
ATOM 5614 C C . VAL C 1 127 ? -5.395 1.511 66.559 1.00 28.42 109 VAL C C 1
ATOM 5615 O O . VAL C 1 127 ? -4.470 0.984 67.168 1.00 26.51 109 VAL C O 1
ATOM 5619 N N . GLU C 1 128 ? -6.584 1.732 67.120 1.00 27.92 110 GLU C N 1
ATOM 5620 C CA . GLU C 1 128 ? -6.909 1.403 68.504 1.00 30.69 110 GLU C CA 1
ATOM 5621 C C . GLU C 1 128 ? -7.016 -0.108 68.745 1.00 33.50 110 GLU C C 1
ATOM 5622 O O . GLU C 1 128 ? -6.538 -0.594 69.770 1.00 33.49 110 GLU C O 1
ATOM 5628 N N . GLU C 1 129 ? -7.643 -0.846 67.818 1.00 29.01 111 GLU C N 1
ATOM 5629 C CA . GLU C 1 129 ? -7.836 -2.277 68.017 1.00 27.78 111 GLU C CA 1
ATOM 5630 C C . GLU C 1 129 ? -6.590 -3.098 67.831 1.00 26.07 111 GLU C C 1
ATOM 5631 O O . GLU C 1 129 ? -5.708 -2.725 67.061 1.00 24.10 111 GLU C O 1
ATOM 5637 N N . SER C 1 130 ? -6.510 -4.225 68.553 1.00 21.49 112 SER C N 1
ATOM 5638 C CA . SER C 1 130 ? -5.374 -5.147 68.469 1.00 19.89 112 SER C CA 1
ATOM 5639 C C . SER C 1 130 ? -5.404 -5.851 67.126 1.00 20.71 112 SER C C 1
ATOM 5640 O O . SER C 1 130 ? -6.451 -5.884 66.473 1.00 20.17 112 SER C O 1
ATOM 5643 N N . ALA C 1 131 ? -4.267 -6.436 66.717 1.00 15.45 113 ALA C N 1
ATOM 5644 C CA . ALA C 1 131 ? -4.191 -7.189 65.475 1.00 16.19 113 ALA C CA 1
ATOM 5645 C C . ALA C 1 131 ? -5.266 -8.287 65.439 1.00 18.53 113 ALA C C 1
ATOM 5646 O O . ALA C 1 131 ? -5.896 -8.457 64.404 1.00 17.89 113 ALA C O 1
ATOM 5648 N N . ALA C 1 132 ? -5.455 -9.045 66.545 1.00 17.72 114 ALA C N 1
ATOM 5649 C CA . ALA C 1 132 ? -6.445 -10.142 66.575 1.00 17.74 114 ALA C CA 1
ATOM 5650 C C . ALA C 1 132 ? -7.852 -9.604 66.353 1.00 20.60 114 ALA C C 1
ATOM 5651 O O . ALA C 1 132 ? -8.605 -10.178 65.559 1.00 19.23 114 ALA C O 1
ATOM 5653 N N . ASP C 1 133 ? -8.195 -8.474 66.997 1.00 17.50 115 ASP C N 1
ATOM 5654 C CA . ASP C 1 133 ? -9.534 -7.902 66.826 1.00 17.90 115 ASP C CA 1
ATOM 5655 C C . ASP C 1 133 ? -9.720 -7.314 65.413 1.00 20.02 115 ASP C C 1
ATOM 5656 O O . ASP C 1 133 ? -10.797 -7.444 64.831 1.00 18.94 115 ASP C O 1
ATOM 5661 N N . PHE C 1 134 ? -8.638 -6.777 64.830 1.00 15.99 116 PHE C N 1
ATOM 5662 C CA . PHE C 1 134 ? -8.642 -6.239 63.467 1.00 14.88 116 PHE C CA 1
ATOM 5663 C C . PHE C 1 134 ? -8.933 -7.386 62.479 1.00 17.80 116 PHE C C 1
ATOM 5664 O O . PHE C 1 134 ? -9.796 -7.228 61.606 1.00 17.87 116 PHE C O 1
ATOM 5672 N N . LEU C 1 135 ? -8.206 -8.523 62.621 1.00 15.57 117 LEU C N 1
ATOM 5673 C CA . LEU C 1 135 ? -8.411 -9.710 61.780 1.00 15.31 117 LEU C CA 1
ATOM 5674 C C . LEU C 1 135 ? -9.863 -10.184 61.853 1.00 18.04 117 LEU C C 1
ATOM 5675 O O . LEU C 1 135 ? -10.492 -10.402 60.817 1.00 17.72 117 LEU C O 1
ATOM 5680 N N . ILE C 1 136 ? -10.389 -10.342 63.077 1.00 16.70 118 ILE C N 1
ATOM 5681 C CA . ILE C 1 136 ? -11.769 -10.799 63.296 1.00 16.82 118 ILE C CA 1
ATOM 5682 C C . ILE C 1 136 ? -12.758 -9.851 62.626 1.00 20.56 118 ILE C C 1
ATOM 5683 O O . ILE C 1 136 ? -13.625 -10.310 61.886 1.00 19.34 118 ILE C O 1
ATOM 5688 N N . ASN C 1 137 ? -12.628 -8.546 62.888 1.00 17.24 119 ASN C N 1
ATOM 5689 C CA . ASN C 1 137 ? -13.567 -7.540 62.365 1.00 18.08 119 ASN C CA 1
ATOM 5690 C C . ASN C 1 137 ? -13.571 -7.450 60.834 1.00 22.00 119 ASN C C 1
ATOM 5691 O O . ASN C 1 137 ? -14.643 -7.374 60.246 1.00 21.75 119 ASN C O 1
ATOM 5696 N N . LYS C 1 138 ? -12.397 -7.449 60.196 1.00 17.52 120 LYS C N 1
ATOM 5697 C CA . LYS C 1 138 ? -12.356 -7.336 58.723 1.00 17.25 120 LYS C CA 1
ATOM 5698 C C . LYS C 1 138 ? -12.921 -8.590 58.016 1.00 19.85 120 LYS C C 1
ATOM 5699 O O . LYS C 1 138 ? -13.646 -8.486 57.025 1.00 19.18 120 LYS C O 1
ATOM 5705 N N . VAL C 1 139 ? -12.589 -9.768 58.561 1.00 19.24 121 VAL C N 1
ATOM 5706 C CA . VAL C 1 139 ? -13.064 -11.041 58.010 1.00 18.96 121 VAL C CA 1
ATOM 5707 C C . VAL C 1 139 ? -14.581 -11.127 58.143 1.00 23.31 121 VAL C C 1
ATOM 5708 O O . VAL C 1 139 ? -15.254 -11.537 57.194 1.00 22.92 121 VAL C O 1
ATOM 5712 N N . SER C 1 140 ? -15.127 -10.651 59.274 1.00 20.24 122 SER C N 1
ATOM 5713 C CA . SER C 1 140 ? -16.562 -10.633 59.512 1.00 20.04 122 SER C CA 1
ATOM 5714 C C . SER C 1 140 ? -17.301 -9.579 58.694 1.00 23.10 122 SER C C 1
ATOM 5715 O O . SER C 1 140 ? -18.466 -9.769 58.335 1.00 22.15 122 SER C O 1
ATOM 5718 N N . GLU C 1 141 ? -16.628 -8.479 58.369 1.00 21.24 123 GLU C N 1
ATOM 5719 C CA . GLU C 1 141 ? -17.243 -7.427 57.549 1.00 21.14 123 GLU C CA 1
ATOM 5720 C C . GLU C 1 141 ? -17.455 -7.935 56.102 1.00 23.84 123 GLU C C 1
ATOM 5721 O O . GLU C 1 141 ? -18.469 -7.611 55.468 1.00 23.68 123 GLU C O 1
ATOM 5727 N N . PHE C 1 142 ? -16.506 -8.748 55.602 1.00 21.18 124 PHE C N 1
ATOM 5728 C CA . PHE C 1 142 ? -16.542 -9.286 54.241 1.00 22.92 124 PHE C CA 1
ATOM 5729 C C . PHE C 1 142 ? -16.376 -10.812 54.272 1.00 22.53 124 PHE C C 1
ATOM 5730 O O . PHE C 1 142 ? -15.323 -11.294 53.894 1.00 19.83 124 PHE C O 1
ATOM 5738 N N . PRO C 1 143 ? -17.374 -11.598 54.737 1.00 20.75 125 PRO C N 1
ATOM 5739 C CA . PRO C 1 143 ? -17.183 -13.069 54.823 1.00 20.19 125 PRO C CA 1
ATOM 5740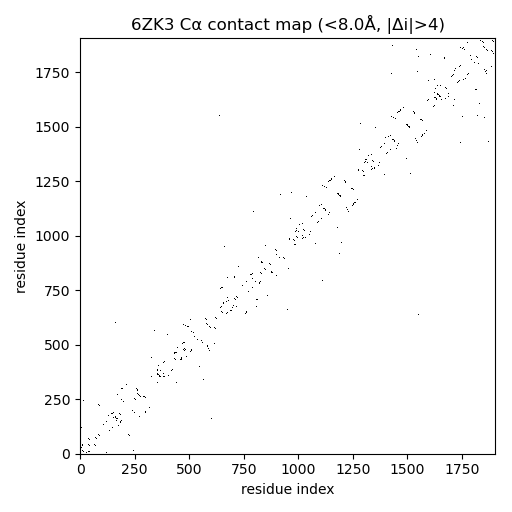 C C . PRO C 1 143 ? -16.808 -13.721 53.487 1.00 22.07 125 PRO C C 1
ATOM 5741 O O . PRO C 1 143 ? -17.372 -13.375 52.451 1.00 20.53 125 PRO C O 1
ATOM 5745 N N . GLY C 1 144 ? -15.811 -14.595 53.534 1.00 19.53 126 GLY C N 1
ATOM 5746 C CA . GLY C 1 144 ? -15.295 -15.328 52.380 1.00 20.22 126 GLY C CA 1
ATOM 5747 C C . GLY C 1 144 ? -14.488 -14.505 51.395 1.00 22.98 126 GLY C C 1
ATOM 5748 O O . GLY C 1 144 ? -14.088 -15.033 50.362 1.00 22.20 126 GLY C O 1
ATOM 5749 N N . GLU C 1 145 ? -14.223 -13.222 51.694 1.00 19.59 127 GLU C N 1
ATOM 5750 C CA . GLU C 1 145 ? -13.547 -12.333 50.741 1.00 19.41 127 GLU C CA 1
ATOM 5751 C C . GLU C 1 145 ? -12.181 -11.853 51.154 1.00 22.48 127 GLU C C 1
ATOM 5752 O O . GLU C 1 145 ? -11.431 -11.377 50.305 1.00 24.39 127 GLU C O 1
ATOM 5758 N N . VAL C 1 146 ? -11.852 -11.942 52.445 1.00 17.22 128 VAL C N 1
ATOM 5759 C CA . VAL C 1 146 ? -10.557 -11.426 52.928 1.00 16.45 128 VAL C CA 1
ATOM 5760 C C . VAL C 1 146 ? -9.532 -12.542 53.078 1.00 19.76 128 VAL C C 1
ATOM 5761 O O . VAL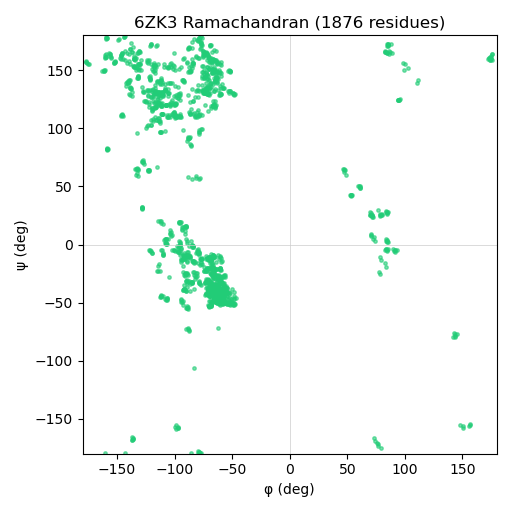 C 1 146 ? -9.799 -13.531 53.765 1.00 18.32 128 VAL C O 1
ATOM 5765 N N . SER C 1 147 ? -8.336 -12.357 52.487 1.00 17.56 129 SER C N 1
ATOM 5766 C CA . SER C 1 147 ? -7.247 -13.328 52.632 1.00 16.83 129 SER C CA 1
ATOM 5767 C C . SER C 1 147 ? -6.215 -12.768 53.616 1.00 18.24 129 SER C C 1
ATOM 5768 O O . SER C 1 147 ? -6.128 -11.547 53.798 1.00 17.06 129 SER C O 1
ATOM 5771 N N . VAL C 1 148 ? -5.447 -13.662 54.257 1.00 14.63 130 VAL C N 1
ATOM 5772 C CA . VAL C 1 148 ? -4.417 -13.254 55.212 1.00 13.85 130 VAL C CA 1
ATOM 5773 C C . VAL C 1 148 ? -3.087 -13.838 54.736 1.00 18.40 130 VAL C C 1
ATOM 5774 O O . VAL C 1 148 ? -3.009 -15.031 54.447 1.00 18.75 130 VAL C O 1
ATOM 5778 N N . LEU C 1 149 ? -2.064 -12.991 54.632 1.00 16.10 131 LEU C N 1
ATOM 5779 C CA . LEU C 1 149 ? -0.706 -13.436 54.317 1.00 14.31 131 LEU C CA 1
ATOM 5780 C C . LEU C 1 149 ? 0.055 -13.309 55.645 1.00 17.68 131 LEU C C 1
ATOM 5781 O O . LEU C 1 149 ? 0.228 -12.202 56.148 1.00 15.81 131 LEU C O 1
ATOM 5786 N N . ALA C 1 150 ? 0.439 -14.448 56.235 1.00 14.50 132 ALA C N 1
ATOM 5787 C CA . ALA C 1 150 ? 1.110 -14.491 57.533 1.00 14.66 132 ALA C CA 1
ATOM 5788 C C . ALA C 1 150 ? 2.613 -14.671 57.323 1.00 16.22 132 ALA C C 1
ATOM 5789 O O . ALA C 1 150 ? 3.080 -15.698 56.822 1.00 17.12 132 ALA C O 1
ATOM 5791 N N . LEU C 1 151 ? 3.358 -13.601 57.635 1.00 14.11 133 LEU C N 1
ATOM 5792 C CA . LEU C 1 151 ? 4.807 -13.493 57.428 1.00 12.44 133 LEU C CA 1
ATOM 5793 C C . LEU C 1 151 ? 5.619 -13.579 58.703 1.00 15.33 133 LEU C C 1
ATOM 5794 O O . LEU C 1 151 ? 6.840 -13.464 58.650 1.00 15.35 133 LEU C O 1
ATOM 5799 N N . GLY C 1 152 ? 4.961 -13.740 59.832 1.00 13.59 134 GLY C N 1
ATOM 5800 C CA . GLY C 1 152 ? 5.689 -13.895 61.082 1.00 12.79 134 GLY C CA 1
ATOM 5801 C C . GLY C 1 152 ? 5.107 -15.004 61.933 1.00 15.73 134 GLY C C 1
ATOM 5802 O O . GLY C 1 152 ? 4.288 -15.804 61.442 1.00 16.59 134 GLY C O 1
ATOM 5803 N N . PRO C 1 153 ? 5.505 -15.068 63.223 1.00 14.32 135 PRO C N 1
ATOM 5804 C CA . PRO C 1 153 ? 4.874 -16.033 64.147 1.00 13.79 135 PRO C CA 1
ATOM 5805 C C . PRO C 1 153 ? 3.362 -15.853 64.076 1.00 17.38 135 PRO C C 1
ATOM 5806 O O . PRO C 1 153 ? 2.859 -14.763 63.780 1.00 16.90 135 PRO C O 1
ATOM 5810 N N . LEU C 1 154 ? 2.629 -16.950 64.293 1.00 15.23 136 LEU C N 1
ATOM 5811 C CA . LEU C 1 154 ? 1.193 -16.966 64.046 1.00 14.28 136 LEU C CA 1
ATOM 5812 C C . LEU C 1 154 ? 0.284 -16.576 65.214 1.00 16.41 136 LEU C C 1
ATOM 5813 O O . LEU C 1 154 ? -0.924 -16.779 65.127 1.00 15.93 136 LEU C O 1
ATOM 5818 N N . THR C 1 155 ? 0.848 -15.952 66.259 1.00 15.32 137 THR C N 1
ATOM 5819 C CA . THR C 1 155 ? 0.119 -15.567 67.473 1.00 13.28 137 THR C CA 1
ATOM 5820 C C . THR C 1 155 ? -1.191 -14.838 67.215 1.00 16.52 137 THR C C 1
ATOM 5821 O O . THR C 1 155 ? -2.214 -15.230 67.786 1.00 15.90 137 THR C O 1
ATOM 5825 N N . ASN C 1 156 ? -1.172 -13.761 66.391 1.00 14.71 138 ASN C N 1
ATOM 5826 C CA . ASN C 1 156 ? -2.414 -12.992 66.166 1.00 14.49 138 ASN C CA 1
ATOM 5827 C C . ASN C 1 156 ? -3.473 -13.791 65.452 1.00 16.99 138 ASN C C 1
ATOM 5828 O O . ASN C 1 156 ? -4.652 -13.620 65.739 1.00 17.34 138 ASN C O 1
ATOM 5833 N N . VAL C 1 157 ? -3.059 -14.644 64.509 1.00 15.26 139 VAL C N 1
ATOM 5834 C CA . VAL C 1 157 ? -4.005 -15.467 63.735 1.00 13.82 139 VAL C CA 1
ATOM 5835 C C . VAL C 1 157 ? -4.619 -16.517 64.671 1.00 16.62 139 VAL C C 1
ATOM 5836 O O . VAL C 1 157 ? -5.831 -16.725 64.628 1.00 15.74 139 VAL C O 1
ATOM 5840 N N . ALA C 1 158 ? -3.795 -17.125 65.549 1.00 14.12 140 ALA C N 1
ATOM 5841 C CA . ALA C 1 158 ? -4.310 -18.102 66.533 1.00 14.90 140 ALA C CA 1
ATOM 5842 C C . ALA C 1 158 ? -5.263 -17.413 67.522 1.00 19.97 140 ALA C C 1
ATOM 5843 O O . ALA C 1 158 ? -6.320 -17.976 67.847 1.00 18.41 140 ALA C O 1
ATOM 5845 N N . LEU C 1 159 ? -4.927 -16.174 67.948 1.00 16.52 141 LEU C N 1
ATOM 5846 C CA . LEU C 1 159 ? -5.826 -15.424 68.854 1.00 16.81 141 LEU C CA 1
ATOM 5847 C C . LEU C 1 159 ? -7.166 -15.166 68.191 1.00 20.49 141 LEU C C 1
ATOM 5848 O O . LEU C 1 159 ? -8.199 -15.304 68.844 1.00 21.37 141 LEU C O 1
ATOM 5853 N N . ALA C 1 160 ? -7.160 -14.783 66.889 1.00 16.60 142 ALA C N 1
ATOM 5854 C CA . ALA C 1 160 ? -8.416 -14.561 66.121 1.00 16.82 142 ALA C CA 1
ATOM 5855 C C . ALA C 1 160 ? -9.242 -15.859 66.055 1.00 19.52 142 ALA C C 1
ATOM 5856 O O . ALA C 1 160 ? -10.451 -15.815 66.242 1.00 21.03 142 ALA C O 1
ATOM 5858 N N . ILE C 1 161 ? -8.595 -16.995 65.788 1.00 16.20 143 ILE C N 1
ATOM 5859 C CA . ILE C 1 161 ? -9.276 -18.312 65.681 1.00 16.37 143 ILE C CA 1
ATOM 5860 C C . ILE C 1 161 ? -9.904 -18.698 67.016 1.00 20.75 143 ILE C C 1
ATOM 5861 O O . ILE C 1 161 ? -11.048 -19.175 67.058 1.00 20.50 143 ILE C O 1
ATOM 5866 N N . LYS C 1 162 ? -9.156 -18.511 68.109 1.00 19.99 144 LYS C N 1
ATOM 5867 C CA . LYS C 1 162 ? -9.643 -18.881 69.449 1.00 19.82 144 LYS C CA 1
ATOM 5868 C C . LYS C 1 162 ? -10.741 -17.977 69.947 1.00 24.71 144 LYS C C 1
ATOM 5869 O O . LYS C 1 162 ? -11.666 -18.438 70.605 1.00 25.58 144 LYS C O 1
ATOM 5875 N N . ARG C 1 163 ? -10.642 -16.677 69.648 1.00 22.44 145 ARG C N 1
ATOM 5876 C CA . ARG C 1 163 ? -11.601 -15.692 70.129 1.00 21.81 145 ARG C CA 1
ATOM 5877 C C . ARG C 1 163 ? -12.881 -15.684 69.336 1.00 27.63 145 ARG C C 1
ATOM 5878 O O . ARG C 1 163 ? -13.928 -15.355 69.885 1.00 29.72 145 ARG C O 1
ATOM 5886 N N . ASP C 1 164 ? -12.793 -16.000 68.032 1.00 22.05 146 ASP C N 1
ATOM 5887 C CA . ASP C 1 164 ? -13.949 -16.034 67.151 1.00 21.85 146 ASP C CA 1
ATOM 5888 C C . ASP C 1 164 ? -14.068 -17.430 66.508 1.00 25.33 146 ASP C C 1
ATOM 5889 O O . ASP C 1 164 ? -13.369 -17.706 65.537 1.00 24.38 146 ASP C O 1
ATOM 5894 N N . PRO C 1 165 ? -14.999 -18.289 66.993 1.00 23.92 147 PRO C N 1
ATOM 5895 C CA . PRO C 1 165 ? -15.158 -19.631 66.396 1.00 23.33 147 PRO C CA 1
ATOM 5896 C C . PRO C 1 165 ? -15.545 -19.657 64.918 1.00 25.19 147 PRO C C 1
ATOM 5897 O O . PRO C 1 165 ? -15.365 -20.680 64.254 1.00 25.06 147 PRO C O 1
ATOM 5901 N N . SER C 1 166 ? -16.106 -18.555 64.406 1.00 21.06 148 SER C N 1
ATOM 5902 C CA . SER C 1 166 ? -16.518 -18.463 62.997 1.00 21.06 148 SER C CA 1
ATOM 5903 C C . SER C 1 166 ? -15.378 -17.971 62.074 1.00 22.49 148 SER C C 1
ATOM 5904 O O . SER C 1 166 ? -15.532 -18.013 60.852 1.00 22.18 148 SER C O 1
ATOM 5907 N N . PHE C 1 167 ? -14.268 -17.488 62.650 1.00 18.08 149 PHE C N 1
ATOM 5908 C CA . PHE C 1 167 ? -13.148 -16.921 61.875 1.00 17.16 149 PHE C CA 1
ATOM 5909 C C . PHE C 1 167 ? -12.609 -17.878 60.805 1.00 21.30 149 PHE C C 1
ATOM 5910 O O . PHE C 1 167 ? -12.474 -17.470 59.649 1.00 19.29 149 PHE C O 1
ATOM 5918 N N . ALA C 1 168 ? -12.299 -19.142 61.188 1.00 19.62 150 ALA C N 1
ATOM 5919 C CA . ALA C 1 168 ? -11.740 -20.135 60.258 1.00 19.24 150 ALA C CA 1
ATOM 5920 C C . ALA C 1 168 ? -12.612 -20.373 59.029 1.00 23.13 150 ALA C C 1
ATOM 5921 O O . ALA C 1 168 ? -12.082 -20.585 57.939 1.00 23.51 150 ALA C O 1
ATOM 5923 N N . SER C 1 169 ? -13.937 -20.345 59.195 1.00 20.96 151 SER C N 1
ATOM 5924 C CA . SER C 1 169 ? -14.861 -20.565 58.082 1.00 21.20 151 SER C CA 1
ATOM 5925 C C . SER C 1 169 ? -15.061 -19.307 57.239 1.00 24.81 151 SER C C 1
ATOM 5926 O O . SER C 1 169 ? -15.412 -19.420 56.071 1.00 24.45 151 SER C O 1
ATOM 5929 N N . LYS C 1 170 ? -14.845 -18.114 57.831 1.00 19.18 152 LYS C N 1
ATOM 5930 C CA . LYS C 1 170 ? -15.070 -16.863 57.110 1.00 18.24 152 LYS C CA 1
ATOM 5931 C C . LYS C 1 170 ? -13.855 -16.313 56.374 1.00 20.41 152 LYS C C 1
ATOM 5932 O O . LYS C 1 170 ? -14.030 -15.559 55.420 1.00 20.59 152 LYS C O 1
ATOM 5938 N N . VAL C 1 171 ? -12.646 -16.627 56.832 1.00 17.00 153 VAL C N 1
ATOM 5939 C CA . VAL C 1 171 ? -11.446 -16.148 56.156 1.00 15.87 153 VAL C CA 1
ATOM 5940 C C . VAL C 1 171 ? -11.387 -16.828 54.773 1.00 20.41 153 VAL C C 1
ATOM 5941 O O . VAL C 1 171 ? -11.750 -18.002 54.651 1.00 20.54 153 VAL C O 1
ATOM 5945 N N . LYS C 1 172 ? -11.017 -16.069 53.719 1.00 17.79 154 LYS C N 1
ATOM 5946 C CA . LYS C 1 172 ? -10.984 -16.664 52.373 1.00 17.43 154 LYS C CA 1
ATOM 5947 C C . LYS C 1 172 ? -9.876 -17.693 52.276 1.00 20.32 154 LYS C C 1
ATOM 5948 O O . LYS C 1 172 ? -10.123 -18.831 51.882 1.00 19.96 154 LYS C O 1
ATOM 5954 N N . LYS C 1 173 ? -8.675 -17.302 52.658 1.00 15.89 155 LYS C N 1
ATOM 5955 C CA . LYS C 1 173 ? -7.498 -18.168 52.651 1.00 15.90 155 LYS C CA 1
ATOM 5956 C C . LYS C 1 173 ? -6.458 -17.549 53.562 1.00 19.81 155 LYS C C 1
ATOM 5957 O O . LYS C 1 173 ? -6.405 -16.329 53.693 1.00 19.16 155 LYS C O 1
ATOM 5963 N N . ILE C 1 174 ? -5.630 -18.396 54.180 1.00 14.61 156 ILE C N 1
ATOM 5964 C CA . ILE C 1 174 ? -4.502 -17.968 54.989 1.00 14.54 156 ILE C CA 1
ATOM 5965 C C . ILE C 1 174 ? -3.295 -18.559 54.305 1.00 18.45 156 ILE C C 1
ATOM 5966 O O . ILE C 1 174 ? -3.205 -19.777 54.230 1.00 17.80 156 ILE C O 1
ATOM 5971 N N . VAL C 1 175 ? -2.395 -17.697 53.771 1.00 14.95 157 VAL C N 1
ATOM 5972 C CA . VAL C 1 175 ? -1.143 -18.166 53.173 1.00 15.17 157 VAL C CA 1
ATOM 5973 C C . VAL C 1 175 ? -0.061 -17.877 54.226 1.00 17.65 157 VAL C C 1
ATOM 5974 O O . VAL C 1 175 ? 0.100 -16.729 54.663 1.00 18.31 157 VAL C O 1
ATOM 5978 N N . VAL C 1 176 ? 0.679 -18.904 54.616 1.00 15.00 158 VAL C N 1
ATOM 5979 C CA . VAL C 1 176 ? 1.662 -18.814 55.693 1.00 13.81 158 VAL C CA 1
ATOM 5980 C C . VAL C 1 176 ? 3.074 -19.014 55.167 1.00 17.36 158 VAL C C 1
ATOM 5981 O O . VAL C 1 176 ? 3.340 -20.001 54.485 1.00 16.02 158 VAL C O 1
ATOM 5985 N N . LEU C 1 177 ? 3.990 -18.125 55.551 1.00 15.61 159 LEU C N 1
ATOM 5986 C CA . LEU C 1 177 ? 5.402 -18.355 55.296 1.00 15.25 159 LEU C CA 1
ATOM 5987 C C . LEU C 1 177 ? 5.862 -18.937 56.621 1.00 18.26 159 LEU C C 1
ATOM 5988 O O . LEU C 1 177 ? 5.881 -18.250 57.658 1.00 17.01 159 LEU C O 1
ATOM 5993 N N . GLY C 1 178 ? 6.188 -20.213 56.612 1.00 15.89 160 GLY C N 1
ATOM 5994 C CA . GLY C 1 178 ? 6.637 -20.824 57.857 1.00 17.47 160 GLY C CA 1
ATOM 5995 C C . GLY C 1 178 ? 6.866 -22.304 57.719 1.00 19.59 160 GLY C C 1
ATOM 5996 O O . GLY C 1 178 ? 6.348 -22.925 56.796 1.00 17.24 160 GLY C O 1
ATOM 5997 N N . GLY C 1 179 ? 7.656 -22.830 58.631 1.00 16.10 161 GLY C N 1
ATOM 5998 C CA . GLY C 1 179 ? 7.942 -24.255 58.699 1.00 16.34 161 GLY C CA 1
ATOM 5999 C C . GLY C 1 179 ? 9.071 -24.716 57.805 1.00 18.05 161 GLY C C 1
ATOM 6000 O O . GLY C 1 179 ? 9.635 -23.940 57.034 1.00 16.78 161 GLY C O 1
ATOM 6001 N N . ALA C 1 180 ? 9.444 -25.981 57.970 1.00 15.84 162 ALA C N 1
ATOM 6002 C CA . ALA C 1 180 ? 10.466 -26.657 57.160 1.00 16.35 162 ALA C CA 1
ATOM 6003 C C . ALA C 1 180 ? 9.958 -28.091 57.070 1.00 17.10 162 ALA C C 1
ATOM 6004 O O . ALA C 1 180 ? 9.838 -28.782 58.090 1.00 16.76 162 ALA C O 1
ATOM 6006 N N . PHE C 1 181 ? 9.555 -28.492 55.860 1.00 14.31 163 PHE C N 1
ATOM 6007 C CA . PHE C 1 181 ? 8.945 -29.803 55.626 1.00 15.14 163 PHE C CA 1
ATOM 6008 C C . PHE C 1 181 ? 9.971 -30.739 55.048 1.00 20.25 163 PHE C C 1
ATOM 6009 O O . PHE C 1 181 ? 10.488 -30.482 53.956 1.00 18.67 163 PHE C O 1
ATOM 6017 N N . PHE C 1 182 ? 10.333 -31.789 55.831 1.00 17.66 164 PHE C N 1
ATOM 6018 C CA . PHE C 1 182 ? 11.362 -32.766 55.449 1.00 16.97 164 PHE C CA 1
ATOM 6019 C C . PHE C 1 182 ? 12.668 -32.037 55.043 1.00 21.85 164 PHE C C 1
ATOM 6020 O O . PHE C 1 182 ? 13.319 -32.393 54.055 1.00 20.50 164 PHE C O 1
ATOM 6028 N N . ALA C 1 183 ? 13.037 -31.015 55.817 1.00 19.68 165 ALA C N 1
ATOM 6029 C CA . ALA C 1 183 ? 14.222 -30.184 55.549 1.00 19.61 165 ALA C CA 1
ATOM 6030 C C . ALA C 1 183 ? 14.681 -29.550 56.863 1.00 20.33 165 ALA C C 1
ATOM 6031 O O . ALA C 1 183 ? 13.933 -29.505 57.837 1.00 17.97 165 ALA C O 1
ATOM 6033 N N . ALA C 1 184 ? 15.905 -29.080 56.885 1.00 17.28 166 ALA C N 1
ATOM 6034 C CA . ALA C 1 184 ? 16.456 -28.429 58.084 1.00 18.29 166 ALA C CA 1
ATOM 6035 C C . ALA C 1 184 ? 15.718 -27.122 58.386 1.00 21.02 166 ALA C C 1
ATOM 6036 O O . ALA C 1 184 ? 15.293 -26.399 57.472 1.00 20.21 166 ALA C O 1
ATOM 6038 N N . GLY C 1 185 ? 15.658 -26.781 59.669 1.00 16.93 167 GLY C N 1
ATOM 6039 C CA . GLY C 1 185 ? 15.113 -25.504 60.103 1.00 15.91 167 GLY C CA 1
ATOM 6040 C C . GLY C 1 185 ? 16.146 -24.410 59.911 1.00 19.34 167 GLY C C 1
ATOM 6041 O O . GLY C 1 185 ? 17.242 -24.681 59.414 1.00 17.27 167 GLY C O 1
ATOM 6042 N N . ASN C 1 186 ? 15.807 -23.155 60.286 1.00 17.47 168 ASN C N 1
ATOM 6043 C CA . ASN C 1 186 ? 16.791 -22.062 60.186 1.00 17.60 168 ASN C CA 1
ATOM 6044 C C . ASN C 1 186 ? 17.102 -21.406 61.557 1.00 22.27 168 ASN C C 1
ATOM 6045 O O . ASN C 1 186 ? 18.043 -20.631 61.629 1.00 24.86 168 ASN C O 1
ATOM 6050 N N . VAL C 1 187 ? 16.386 -21.762 62.626 1.00 17.63 169 VAL C N 1
ATOM 6051 C CA . VAL C 1 187 ? 16.710 -21.328 64.008 1.00 19.51 169 VAL C CA 1
ATOM 6052 C C . VAL C 1 187 ? 17.651 -22.403 64.573 1.00 21.40 169 VAL C C 1
ATOM 6053 O O . VAL C 1 187 ? 18.613 -22.115 65.301 1.00 21.03 169 VAL C O 1
ATOM 6057 N N . ASN C 1 188 ? 17.346 -23.666 64.254 1.00 17.81 170 ASN C N 1
ATOM 6058 C CA . ASN C 1 188 ? 18.127 -24.813 64.673 1.00 16.29 170 ASN C CA 1
ATOM 6059 C C . ASN C 1 188 ? 17.762 -25.958 63.695 1.00 19.83 170 ASN C C 1
ATOM 6060 O O . ASN C 1 188 ? 16.930 -25.735 62.814 1.00 19.32 170 ASN C O 1
ATOM 6065 N N . PRO C 1 189 ? 18.359 -27.154 63.784 1.00 17.47 171 PRO C N 1
ATOM 6066 C CA . PRO C 1 189 ? 18.038 -28.210 62.796 1.00 17.85 171 PRO C CA 1
ATOM 6067 C C . PRO C 1 189 ? 16.556 -28.586 62.677 1.00 20.85 171 PRO C C 1
ATOM 6068 O O . PRO C 1 189 ? 16.118 -29.028 61.611 1.00 21.43 171 PRO C O 1
ATOM 6072 N N . ALA C 1 190 ? 15.783 -28.396 63.745 1.00 16.81 172 ALA C N 1
ATOM 6073 C CA . ALA C 1 190 ? 14.372 -28.784 63.807 1.00 16.75 172 ALA C CA 1
ATOM 6074 C C . ALA C 1 190 ? 13.369 -27.769 63.350 1.00 20.76 172 ALA C C 1
ATOM 6075 O O . ALA C 1 190 ? 12.288 -28.170 62.918 1.00 20.75 172 ALA C O 1
ATOM 6077 N N . ALA C 1 191 ? 13.645 -26.460 63.553 1.00 17.34 173 ALA C N 1
ATOM 6078 C CA . ALA C 1 191 ? 12.602 -25.448 63.412 1.00 16.16 173 ALA C CA 1
ATOM 6079 C C . ALA C 1 191 ? 12.931 -24.235 62.599 1.00 18.51 173 ALA C C 1
ATOM 6080 O O . ALA C 1 191 ? 14.036 -23.696 62.683 1.00 16.82 173 ALA C O 1
ATOM 6082 N N . GLU C 1 192 ? 11.911 -23.758 61.872 1.00 15.26 174 GLU C N 1
ATOM 6083 C CA . GLU C 1 192 ? 11.946 -22.516 61.116 1.00 15.28 174 GLU C CA 1
ATOM 6084 C C . GLU C 1 192 ? 11.522 -21.399 62.120 1.00 18.44 174 GLU C C 1
ATOM 6085 O O . GLU C 1 192 ? 10.737 -21.661 63.045 1.00 16.44 174 GLU C O 1
ATOM 6091 N N . ALA C 1 193 ? 12.039 -20.176 61.928 1.00 16.79 175 ALA C N 1
ATOM 6092 C CA . ALA C 1 193 ? 11.866 -19.030 62.838 1.00 17.68 175 ALA C CA 1
ATOM 6093 C C . ALA C 1 193 ? 10.436 -18.662 63.200 1.00 18.16 175 ALA C C 1
ATOM 6094 O O . ALA C 1 193 ? 10.151 -18.487 64.397 1.00 16.94 175 ALA C O 1
ATOM 6096 N N . ASN C 1 194 ? 9.546 -18.519 62.221 1.00 15.49 176 ASN C N 1
ATOM 6097 C CA . ASN C 1 194 ? 8.166 -18.125 62.523 1.00 14.53 176 ASN C CA 1
ATOM 6098 C C . ASN C 1 194 ? 7.453 -19.126 63.375 1.00 17.04 176 ASN C C 1
ATOM 6099 O O . ASN C 1 194 ? 6.769 -18.751 64.341 1.00 15.50 176 ASN C O 1
ATOM 6104 N N . ILE C 1 195 ? 7.626 -20.405 63.060 1.00 14.42 177 ILE C N 1
ATOM 6105 C CA . ILE C 1 195 ? 6.967 -21.442 63.856 1.00 14.48 177 ILE C CA 1
ATOM 6106 C C . ILE C 1 195 ? 7.588 -21.540 65.237 1.00 17.47 177 ILE C C 1
ATOM 6107 O O . ILE C 1 195 ? 6.851 -21.637 66.209 1.00 16.41 177 ILE C O 1
ATOM 6112 N N . HIS C 1 196 ? 8.920 -21.487 65.330 1.00 15.12 178 HIS C N 1
ATOM 6113 C CA . HIS C 1 196 ? 9.631 -21.535 66.609 1.00 16.82 178 HIS C CA 1
ATOM 6114 C C . HIS C 1 196 ? 9.240 -20.342 67.521 1.00 20.98 178 HIS C C 1
ATOM 6115 O O . HIS C 1 196 ? 9.198 -20.498 68.744 1.00 20.07 178 HIS C O 1
ATOM 6122 N N . GLY C 1 197 ? 8.942 -19.186 66.914 1.00 18.18 179 GLY C N 1
ATOM 6123 C CA . GLY C 1 197 ? 8.490 -17.988 67.608 1.00 18.54 179 GLY C CA 1
ATOM 6124 C C . GLY C 1 197 ? 7.206 -18.227 68.396 1.00 22.40 179 GLY C C 1
ATOM 6125 O O . GLY C 1 197 ? 7.009 -17.627 69.452 1.00 21.35 179 GLY C O 1
ATOM 6126 N N . ASP C 1 198 ? 6.314 -19.117 67.889 1.00 17.77 180 ASP C N 1
ATOM 6127 C CA . ASP C 1 198 ? 5.086 -19.455 68.606 1.00 17.24 180 ASP C CA 1
ATOM 6128 C C . ASP C 1 198 ? 4.547 -20.801 68.134 1.00 16.90 180 ASP C C 1
ATOM 6129 O O . ASP C 1 198 ? 3.651 -20.862 67.291 1.00 14.65 180 ASP C O 1
ATOM 6134 N N . PRO C 1 199 ? 5.108 -21.908 68.661 1.00 16.20 181 PRO C N 1
ATOM 6135 C CA . PRO C 1 199 ? 4.677 -23.246 68.191 1.00 16.29 181 PRO C CA 1
ATOM 6136 C C . PRO C 1 199 ? 3.209 -23.539 68.478 1.00 18.94 181 PRO C C 1
ATOM 6137 O O . PRO C 1 199 ? 2.530 -24.094 67.624 1.00 18.75 181 PRO C O 1
ATOM 6141 N N . GLU C 1 200 ? 2.716 -23.157 69.680 1.00 14.94 182 GLU C N 1
ATOM 6142 C CA . GLU C 1 200 ? 1.311 -23.352 70.045 1.00 14.43 182 GLU C CA 1
ATOM 6143 C C . GLU C 1 200 ? 0.381 -22.642 69.052 1.00 17.67 182 GLU C C 1
ATOM 6144 O O . GLU C 1 200 ? -0.603 -23.227 68.620 1.00 17.07 182 GLU C O 1
ATOM 6150 N N . ALA C 1 201 ? 0.711 -21.384 68.684 1.00 14.77 183 ALA C N 1
ATOM 6151 C CA . ALA C 1 201 ? -0.114 -20.626 67.732 1.00 13.78 183 ALA C CA 1
ATOM 6152 C C . ALA C 1 201 ? -0.127 -21.308 66.372 1.00 14.92 183 ALA C C 1
ATOM 6153 O O . ALA C 1 201 ? -1.177 -21.414 65.746 1.00 15.71 183 ALA C O 1
ATOM 6155 N N . ALA C 1 202 ? 1.045 -21.780 65.908 1.00 14.32 184 ALA C N 1
ATOM 6156 C CA . ALA C 1 202 ? 1.116 -22.457 64.612 1.00 13.47 184 ALA C CA 1
ATOM 6157 C C . ALA C 1 202 ? 0.262 -23.718 64.610 1.00 16.76 184 ALA C C 1
ATOM 6158 O O . ALA C 1 202 ? -0.466 -23.947 63.644 1.00 16.40 184 ALA C O 1
ATOM 6160 N N . ASP C 1 203 ? 0.310 -24.518 65.709 1.00 14.68 185 ASP C N 1
ATOM 6161 C CA . ASP C 1 203 ? -0.508 -25.730 65.800 1.00 15.41 185 ASP C CA 1
ATOM 6162 C C . ASP C 1 203 ? -2.003 -25.399 65.758 1.00 18.87 185 ASP C C 1
ATOM 6163 O O . ASP C 1 203 ? -2.764 -26.079 65.060 1.00 18.26 185 ASP C O 1
ATOM 6168 N N . ILE C 1 204 ? -2.405 -24.300 66.435 1.00 15.83 186 ILE C N 1
ATOM 6169 C CA . ILE C 1 204 ? -3.804 -23.841 66.395 1.00 15.44 186 ILE C CA 1
ATOM 6170 C C . ILE C 1 204 ? -4.221 -23.479 64.967 1.00 17.59 186 ILE C C 1
ATOM 6171 O O . ILE C 1 204 ? -5.301 -23.855 64.523 1.00 18.13 186 ILE C O 1
ATOM 6176 N N . VAL C 1 205 ? -3.369 -22.747 64.253 1.00 15.05 187 VAL C N 1
ATOM 6177 C CA . VAL C 1 205 ? -3.718 -22.324 62.885 1.00 14.05 187 VAL C CA 1
ATOM 6178 C C . VAL C 1 205 ? -3.832 -23.545 61.957 1.00 18.60 187 VAL C C 1
ATOM 6179 O O . VAL C 1 205 ? -4.832 -23.698 61.236 1.00 18.53 187 VAL C O 1
ATOM 6183 N N . PHE C 1 206 ? -2.843 -24.441 62.017 1.00 16.17 188 PHE C N 1
ATOM 6184 C CA . PHE C 1 206 ? -2.820 -25.592 61.108 1.00 15.67 188 PHE C CA 1
ATOM 6185 C C . PHE C 1 206 ? -3.939 -26.598 61.337 1.00 19.92 188 PHE C C 1
ATOM 6186 O O . PHE C 1 206 ? -4.293 -27.314 60.395 1.00 21.73 188 PHE C O 1
ATOM 6194 N N . THR C 1 207 ? -4.503 -26.648 62.545 1.00 16.29 189 THR C N 1
ATOM 6195 C CA . THR C 1 207 ? -5.614 -27.580 62.844 1.00 17.03 189 THR C CA 1
ATOM 6196 C C . THR C 1 207 ? -6.986 -26.862 62.893 1.00 21.92 189 THR C C 1
ATOM 6197 O O . THR C 1 207 ? -7.988 -27.481 63.260 1.00 21.72 189 THR C O 1
ATOM 6201 N N . SER C 1 208 ? -7.036 -25.576 62.491 1.00 17.93 190 SER C N 1
ATOM 6202 C CA . SER C 1 208 ? -8.255 -24.757 62.560 1.00 17.41 190 SER C CA 1
ATOM 6203 C C . SER C 1 208 ? -9.359 -25.124 61.572 1.00 22.59 190 SER C C 1
ATOM 6204 O O . SER C 1 208 ? -10.498 -24.683 61.753 1.00 23.11 190 SER C O 1
ATOM 6207 N N . GLY C 1 209 ? -9.012 -25.824 60.496 1.00 18.23 191 GLY C N 1
ATOM 6208 C CA . GLY C 1 209 ? -9.981 -26.149 59.454 1.00 18.65 191 GLY C CA 1
ATOM 6209 C C . GLY C 1 209 ? -10.152 -25.033 58.427 1.00 22.71 191 GLY C C 1
ATOM 6210 O O . GLY C 1 209 ? -10.948 -25.175 57.484 1.00 23.43 191 GLY C O 1
ATOM 6211 N N . ALA C 1 210 ? -9.378 -23.948 58.548 1.00 18.67 192 ALA C N 1
ATOM 6212 C CA . ALA C 1 210 ? -9.434 -22.846 57.555 1.00 17.39 192 ALA C CA 1
ATOM 6213 C C . ALA C 1 210 ? -8.758 -23.299 56.241 1.00 21.26 192 ALA C C 1
ATOM 6214 O O . ALA C 1 210 ? -8.008 -24.270 56.249 1.00 21.37 192 ALA C O 1
ATOM 6216 N N . ASP C 1 211 ? -8.980 -22.576 55.134 1.00 18.11 193 ASP C N 1
ATOM 6217 C CA . ASP C 1 211 ? -8.313 -22.885 53.862 1.00 18.41 193 ASP C CA 1
ATOM 6218 C C . ASP C 1 211 ? -6.907 -22.305 53.993 1.00 22.30 193 ASP C C 1
ATOM 6219 O O . ASP C 1 211 ? -6.717 -21.100 53.843 1.00 20.97 193 ASP C O 1
ATOM 6224 N N . ILE C 1 212 ? -5.939 -23.167 54.361 1.00 19.28 194 ILE C N 1
ATOM 6225 C CA . ILE C 1 212 ? -4.555 -22.744 54.620 1.00 17.21 194 ILE C CA 1
ATOM 6226 C C . ILE C 1 212 ? -3.603 -23.267 53.576 1.00 19.43 194 ILE C C 1
ATOM 6227 O O . ILE C 1 212 ? -3.710 -24.411 53.135 1.00 16.83 194 ILE C O 1
ATOM 6232 N N . VAL C 1 213 ? -2.638 -22.423 53.214 1.00 16.94 195 VAL C N 1
ATOM 6233 C CA . VAL C 1 213 ? -1.564 -22.785 52.305 1.00 17.31 195 VAL C CA 1
ATOM 6234 C C . VAL C 1 213 ? -0.273 -22.461 53.058 1.00 19.05 195 VAL C C 1
ATOM 6235 O O . VAL C 1 213 ? -0.099 -21.317 53.493 1.00 20.04 195 VAL C O 1
ATOM 6239 N N . VAL C 1 214 ? 0.619 -23.445 53.228 1.00 15.31 196 VAL C N 1
ATOM 6240 C CA . VAL C 1 214 ? 1.890 -23.207 53.944 1.00 16.47 196 VAL C CA 1
ATOM 6241 C C . VAL C 1 214 ? 3.053 -23.325 52.993 1.00 18.18 196 VAL C C 1
ATOM 6242 O O . VAL C 1 214 ? 3.153 -24.308 52.246 1.00 18.51 196 VAL C O 1
ATOM 6246 N N . VAL C 1 215 ? 3.922 -22.308 53.005 1.00 16.26 197 VAL C N 1
ATOM 6247 C CA . VAL C 1 215 ? 5.127 -22.257 52.169 1.00 15.34 197 VAL C CA 1
ATOM 6248 C C . VAL C 1 215 ? 6.295 -22.329 53.149 1.00 17.70 197 VAL C C 1
ATOM 6249 O O . VAL C 1 215 ? 6.557 -21.367 53.891 1.00 17.27 197 VAL C O 1
ATOM 6253 N N . GLY C 1 216 ? 6.974 -23.465 53.141 1.00 15.52 198 GLY C N 1
ATOM 6254 C CA . GLY C 1 216 ? 8.083 -23.705 54.048 1.00 14.10 198 GLY C CA 1
ATOM 6255 C C . GLY C 1 216 ? 9.401 -23.238 53.494 1.00 18.26 198 GLY C C 1
ATOM 6256 O O . GLY C 1 216 ? 9.514 -22.972 52.289 1.00 17.95 198 GLY C O 1
ATOM 6257 N N . ILE C 1 217 ? 10.430 -23.192 54.350 1.00 16.33 199 ILE C N 1
ATOM 6258 C CA . ILE C 1 217 ? 11.754 -22.766 53.869 1.00 16.43 199 ILE C CA 1
ATOM 6259 C C . ILE C 1 217 ? 12.397 -23.837 52.966 1.00 19.89 199 ILE C C 1
ATOM 6260 O O . ILE C 1 217 ? 13.344 -23.509 52.243 1.00 20.37 199 ILE C O 1
ATOM 6265 N N . ASN C 1 218 ? 11.832 -25.079 52.940 1.00 18.21 200 ASN C N 1
ATOM 6266 C CA . ASN C 1 218 ? 12.231 -26.141 51.989 1.00 18.57 200 ASN C CA 1
ATOM 6267 C C . ASN C 1 218 ? 11.980 -25.596 50.558 1.00 22.53 200 ASN C C 1
ATOM 6268 O O . ASN C 1 218 ? 12.679 -25.966 49.626 1.00 20.97 200 ASN C O 1
ATOM 6273 N N . ILE C 1 219 ? 11.006 -24.679 50.418 1.00 18.52 201 ILE C N 1
ATOM 6274 C CA . ILE C 1 219 ? 10.684 -24.028 49.132 1.00 17.47 201 ILE C CA 1
ATOM 6275 C C . ILE C 1 219 ? 11.505 -22.761 48.942 1.00 19.69 201 ILE C C 1
ATOM 6276 O O . ILE C 1 219 ? 12.125 -22.566 47.898 1.00 19.61 201 ILE C O 1
ATOM 6281 N N . THR C 1 220 ? 11.433 -21.851 49.927 1.00 18.62 202 THR C N 1
ATOM 6282 C CA . THR C 1 220 ? 12.010 -20.510 49.777 1.00 18.98 202 THR C CA 1
ATOM 6283 C C . THR C 1 220 ? 13.523 -20.488 49.718 1.00 22.31 202 THR C C 1
ATOM 6284 O O . THR C 1 220 ? 14.060 -19.561 49.105 1.00 24.37 202 THR C O 1
ATOM 6288 N N . THR C 1 221 ? 14.215 -21.492 50.283 1.00 18.85 203 THR C N 1
ATOM 6289 C CA . THR C 1 221 ? 15.691 -21.539 50.192 1.00 19.93 203 THR C CA 1
ATOM 6290 C C . THR C 1 221 ? 16.138 -21.844 48.756 1.00 26.80 203 THR C C 1
ATOM 6291 O O . THR C 1 221 ? 17.318 -21.686 48.442 1.00 29.17 203 THR C O 1
ATOM 6295 N N . GLN C 1 222 ? 15.194 -22.232 47.881 1.00 22.26 204 GLN C N 1
ATOM 6296 C CA . GLN C 1 222 ? 15.506 -22.481 46.462 1.00 22.09 204 GLN C CA 1
ATOM 6297 C C . GLN C 1 222 ? 15.488 -21.150 45.668 1.00 25.58 204 GLN C C 1
ATOM 6298 O O . GLN C 1 222 ? 15.908 -21.125 44.508 1.00 26.12 204 GLN C O 1
ATOM 6304 N N . VAL C 1 223 ? 14.930 -20.076 46.263 1.00 21.24 205 VAL C N 1
ATOM 6305 C CA . VAL C 1 223 ? 14.730 -18.774 45.613 1.00 21.74 205 VAL C CA 1
ATOM 6306 C C . VAL C 1 223 ? 15.652 -17.742 46.245 1.00 26.39 205 VAL C C 1
ATOM 6307 O O . VAL C 1 223 ? 15.472 -17.371 47.405 1.00 23.33 205 VAL C O 1
ATOM 6311 N N . CYS C 1 224 ? 16.631 -17.262 45.469 1.00 26.60 206 CYS C N 1
ATOM 6312 C CA . CYS C 1 224 ? 17.654 -16.347 45.973 1.00 27.89 206 CYS C CA 1
ATOM 6313 C C . CYS C 1 224 ? 17.851 -15.125 45.086 1.00 29.99 206 CYS C C 1
ATOM 6314 O O . CYS C 1 224 ? 17.642 -15.208 43.880 1.00 29.37 206 CYS C O 1
ATOM 6317 N N . LEU C 1 225 ? 18.350 -14.021 45.680 1.00 24.59 207 LEU C N 1
ATOM 6318 C CA . LEU C 1 225 ? 18.837 -12.837 44.947 1.00 24.65 207 LEU C CA 1
ATOM 6319 C C . LEU C 1 225 ? 20.349 -12.849 45.157 1.00 30.54 207 LEU C C 1
ATOM 6320 O O . LEU C 1 225 ? 20.797 -12.994 46.294 1.00 32.23 207 LEU C O 1
ATOM 6325 N N . THR C 1 226 ? 21.137 -12.768 44.090 1.00 26.45 208 THR C N 1
ATOM 6326 C CA . THR C 1 226 ? 22.601 -12.763 44.233 1.00 25.31 208 THR C CA 1
ATOM 6327 C C . THR C 1 226 ? 23.080 -11.333 44.507 1.00 25.51 208 THR C C 1
ATOM 6328 O O . THR C 1 226 ? 22.291 -10.396 44.422 1.00 23.75 208 THR C O 1
ATOM 6332 N N . ASP C 1 227 ? 24.385 -11.144 44.788 1.00 21.79 209 ASP C N 1
ATOM 6333 C CA . ASP C 1 227 ? 24.923 -9.784 44.926 1.00 21.50 209 ASP C CA 1
ATOM 6334 C C . ASP C 1 227 ? 24.688 -8.994 43.640 1.00 25.77 209 ASP C C 1
ATOM 6335 O O . ASP C 1 227 ? 24.409 -7.793 43.718 1.00 24.61 209 ASP C O 1
ATOM 6340 N N . GLU C 1 228 ? 24.801 -9.659 42.454 1.00 23.84 210 GLU C N 1
ATOM 6341 C CA . GLU C 1 228 ? 24.572 -8.932 41.191 1.00 24.95 210 GLU C CA 1
ATOM 6342 C C . GLU C 1 228 ? 23.114 -8.484 41.058 1.00 24.97 210 GLU C C 1
ATOM 6343 O O . GLU C 1 228 ? 22.879 -7.374 40.580 1.00 25.46 210 GLU C O 1
ATOM 6349 N N . ASP C 1 229 ? 22.158 -9.296 41.539 1.00 20.21 211 ASP C N 1
ATOM 6350 C CA . ASP C 1 229 ? 20.733 -8.935 41.524 1.00 19.13 211 ASP C CA 1
ATOM 6351 C C . ASP C 1 229 ? 20.480 -7.762 42.438 1.00 22.14 211 ASP C C 1
ATOM 6352 O O . ASP C 1 229 ? 19.679 -6.906 42.096 1.00 20.89 211 ASP C O 1
ATOM 6357 N N . LEU C 1 230 ? 21.146 -7.718 43.599 1.00 19.89 212 LEU C N 1
ATOM 6358 C CA . LEU C 1 230 ? 20.947 -6.606 44.548 1.00 19.57 212 LEU C CA 1
ATOM 6359 C C . LEU C 1 230 ? 21.445 -5.277 43.995 1.00 22.16 212 LEU C C 1
ATOM 6360 O O . LEU C 1 230 ? 20.780 -4.249 44.149 1.00 22.33 212 LEU C O 1
ATOM 6365 N N . LEU C 1 231 ? 22.588 -5.304 43.331 1.00 19.41 213 LEU C N 1
ATOM 6366 C CA . LEU C 1 231 ? 23.157 -4.130 42.689 1.00 20.24 213 LEU C CA 1
ATOM 6367 C C . LEU C 1 231 ? 22.269 -3.650 41.530 1.00 24.56 213 LEU C C 1
ATOM 6368 O O . LEU C 1 231 ? 22.032 -2.435 41.393 1.00 23.26 213 LEU C O 1
ATOM 6373 N N . GLU C 1 232 ? 21.741 -4.610 40.726 1.00 22.72 214 GLU C N 1
ATOM 6374 C CA . GLU C 1 232 ? 20.844 -4.291 39.622 1.00 23.03 214 GLU C CA 1
ATOM 6375 C C . GLU C 1 232 ? 19.589 -3.620 40.186 1.00 25.65 214 GLU C C 1
ATOM 6376 O O . GLU C 1 232 ? 19.102 -2.651 39.614 1.00 25.11 214 GLU C O 1
ATOM 6382 N N . LEU C 1 233 ? 19.108 -4.103 41.336 1.00 22.58 215 LEU C N 1
ATOM 6383 C CA . LEU C 1 233 ? 17.940 -3.511 41.980 1.00 21.87 215 LEU C CA 1
ATOM 6384 C C . LEU C 1 233 ? 18.248 -2.095 42.417 1.00 25.67 215 LEU C C 1
ATOM 6385 O O . LEU C 1 233 ? 17.461 -1.201 42.121 1.00 24.16 215 LEU C O 1
ATOM 6390 N N . ARG C 1 234 ? 19.400 -1.879 43.092 1.00 22.62 216 ARG C N 1
ATOM 6391 C CA . ARG C 1 234 ? 19.792 -0.550 43.553 1.00 22.03 216 ARG C CA 1
ATOM 6392 C C . ARG C 1 234 ? 19.798 0.452 42.398 1.00 23.53 216 ARG C C 1
ATOM 6393 O O . ARG C 1 234 ? 19.349 1.581 42.560 1.00 22.43 216 ARG C O 1
ATOM 6401 N N . ASN C 1 235 ? 20.291 0.017 41.230 1.00 20.40 217 ASN C N 1
ATOM 6402 C CA . ASN C 1 235 ? 20.449 0.877 40.067 1.00 21.09 217 ASN C CA 1
ATOM 6403 C C . ASN C 1 235 ? 19.227 1.009 39.194 1.00 26.36 217 ASN C C 1
ATOM 6404 O O . ASN C 1 235 ? 19.288 1.682 38.160 1.00 25.17 217 ASN C O 1
ATOM 6409 N N . SER C 1 236 ? 18.130 0.386 39.590 1.00 23.06 218 SER C N 1
ATOM 6410 C CA . SER C 1 236 ? 16.925 0.362 38.775 1.00 22.52 218 SER C CA 1
ATOM 6411 C C . SER C 1 236 ? 16.036 1.595 38.987 1.00 27.28 218 SER C C 1
ATOM 6412 O O . SER C 1 236 ? 16.344 2.477 39.799 1.00 26.54 218 SER C O 1
ATOM 6415 N N . LYS C 1 237 ? 14.907 1.628 38.270 1.00 25.30 219 LYS C N 1
ATOM 6416 C CA . LYS C 1 237 ? 13.915 2.699 38.404 1.00 25.62 219 LYS C CA 1
ATOM 6417 C C . LYS C 1 237 ? 12.872 2.339 39.454 1.00 27.54 219 LYS C C 1
ATOM 6418 O O . LYS C 1 237 ? 11.887 3.064 39.634 1.00 26.02 219 LYS C O 1
ATOM 6424 N N . GLY C 1 238 ? 13.113 1.250 40.184 1.00 24.03 220 GLY C N 1
ATOM 6425 C CA . GLY C 1 238 ? 12.236 0.839 41.268 1.00 22.69 220 GLY C CA 1
ATOM 6426 C C . GLY C 1 238 ? 12.021 1.983 42.238 1.00 26.26 220 GLY C C 1
ATOM 6427 O O . GLY C 1 238 ? 12.966 2.682 42.628 1.00 26.25 220 GLY C O 1
ATOM 6428 N N . LYS C 1 239 ? 10.766 2.232 42.558 1.00 22.37 221 LYS C N 1
ATOM 6429 C CA . LYS C 1 239 ? 10.390 3.324 43.459 1.00 21.97 221 LYS C CA 1
ATOM 6430 C C . LYS C 1 239 ? 11.198 3.318 44.783 1.00 24.37 221 LYS C C 1
ATOM 6431 O O . LYS C 1 239 ? 11.563 4.371 45.298 1.00 24.66 221 LYS C O 1
ATOM 6437 N N . HIS C 1 240 ? 11.465 2.124 45.326 1.00 19.93 222 HIS C N 1
ATOM 6438 C CA . HIS C 1 240 ? 12.140 1.974 46.618 1.00 19.71 222 HIS C CA 1
ATOM 6439 C C . HIS C 1 240 ? 13.511 1.311 46.486 1.00 22.87 222 HIS C C 1
ATOM 6440 O O . HIS C 1 240 ? 14.025 0.788 47.469 1.00 21.89 222 HIS C O 1
ATOM 6447 N N . ALA C 1 241 ? 14.083 1.336 45.279 1.00 22.04 223 ALA C N 1
ATOM 6448 C CA . ALA C 1 241 ? 15.370 0.695 44.964 1.00 22.09 223 ALA C CA 1
ATOM 6449 C C . ALA C 1 241 ? 16.483 1.000 45.972 1.00 25.14 223 ALA C C 1
ATOM 6450 O O . ALA C 1 241 ? 17.078 0.053 46.487 1.00 25.67 223 ALA C O 1
ATOM 6452 N N . ALA C 1 242 ? 16.722 2.298 46.293 1.00 21.90 224 ALA C N 1
ATOM 6453 C CA . ALA C 1 242 ? 17.787 2.705 47.225 1.00 21.85 224 ALA C CA 1
ATOM 6454 C C . ALA C 1 242 ? 17.574 2.147 48.632 1.00 22.50 224 ALA C C 1
ATOM 6455 O O . ALA C 1 242 ? 18.495 1.566 49.211 1.00 21.73 224 ALA C O 1
ATOM 6457 N N . PHE C 1 243 ? 16.334 2.257 49.135 1.00 20.96 225 PHE C N 1
ATOM 6458 C CA . PHE C 1 243 ? 15.970 1.787 50.468 1.00 20.38 225 PHE C CA 1
ATOM 6459 C C . PHE C 1 243 ? 16.093 0.264 50.586 1.00 23.33 225 PHE C C 1
ATOM 6460 O O . PHE C 1 243 ? 16.602 -0.229 51.595 1.00 21.66 225 PHE C O 1
ATOM 6468 N N . LEU C 1 244 ? 15.602 -0.468 49.574 1.00 19.56 226 LEU C N 1
ATOM 6469 C CA . LEU C 1 244 ? 15.659 -1.945 49.568 1.00 19.26 226 LEU C CA 1
ATOM 6470 C C . LEU C 1 244 ? 17.115 -2.404 49.630 1.00 22.76 226 LEU C C 1
ATOM 6471 O O . LEU C 1 244 ? 17.467 -3.281 50.419 1.00 22.20 226 LEU C O 1
ATOM 6476 N N . TYR C 1 245 ? 17.963 -1.768 48.827 1.00 19.40 227 TYR C N 1
ATOM 6477 C CA . TYR C 1 245 ? 19.370 -2.105 48.809 1.00 20.45 227 TYR C CA 1
ATOM 6478 C C . TYR C 1 245 ? 20.033 -1.836 50.138 1.00 23.93 227 TYR C C 1
ATOM 6479 O O . TYR C 1 245 ? 20.813 -2.668 50.596 1.00 22.19 227 TYR C O 1
ATOM 6488 N N . GLU C 1 246 ? 19.736 -0.678 50.750 1.00 21.76 228 GLU C N 1
ATOM 6489 C CA . GLU C 1 246 ? 20.341 -0.306 52.025 1.00 22.05 228 GLU C CA 1
ATOM 6490 C C . GLU C 1 246 ? 19.956 -1.313 53.115 1.00 22.73 228 GLU C C 1
ATOM 6491 O O . GLU C 1 246 ? 20.834 -1.755 53.856 1.00 22.44 228 GLU C O 1
ATOM 6497 N N . MET C 1 247 ? 18.660 -1.702 53.202 1.00 17.62 229 MET C N 1
ATOM 6498 C CA . MET C 1 247 ? 18.245 -2.715 54.213 1.00 17.37 229 MET C CA 1
ATOM 6499 C C . MET C 1 247 ? 18.967 -4.036 53.998 1.00 22.36 229 MET C C 1
ATOM 6500 O O . MET C 1 247 ? 19.384 -4.696 54.957 1.00 22.21 229 MET C O 1
ATOM 6505 N N . CYS C 1 248 ? 19.087 -4.443 52.724 1.00 19.76 230 CYS C N 1
ATOM 6506 C CA . CYS C 1 248 ? 19.656 -5.731 52.368 1.00 19.54 230 CYS C CA 1
ATOM 6507 C C . CYS C 1 248 ? 21.137 -5.872 52.638 1.00 23.55 230 CYS C C 1
ATOM 6508 O O . CYS C 1 248 ? 21.609 -7.004 52.633 1.00 23.08 230 CYS C O 1
ATOM 6511 N N . LYS C 1 249 ? 21.875 -4.781 52.903 1.00 20.31 231 LYS C N 1
ATOM 6512 C CA . LYS C 1 249 ? 23.312 -4.911 53.183 1.00 19.72 231 LYS C CA 1
ATOM 6513 C C . LYS C 1 249 ? 23.539 -5.788 54.412 1.00 22.54 231 LYS C C 1
ATOM 6514 O O . LYS C 1 249 ? 24.294 -6.765 54.350 1.00 22.20 231 LYS C O 1
ATOM 6520 N N . PHE C 1 250 ? 22.839 -5.475 55.514 1.00 18.46 232 PHE C N 1
ATOM 6521 C CA . PHE C 1 250 ? 22.966 -6.253 56.748 1.00 18.24 232 PHE C CA 1
ATOM 6522 C C . PHE C 1 250 ? 22.480 -7.692 56.531 1.00 20.08 232 PHE C C 1
ATOM 6523 O O . PHE C 1 250 ? 23.126 -8.644 56.970 1.00 18.96 232 PHE C O 1
ATOM 6531 N N . TYR C 1 251 ? 21.318 -7.825 55.865 1.00 17.79 233 TYR C N 1
ATOM 6532 C CA . TYR C 1 251 ? 20.685 -9.112 55.566 1.00 16.88 233 TYR C CA 1
ATOM 6533 C C . TYR C 1 251 ? 21.625 -10.023 54.765 1.00 20.03 233 TYR C C 1
ATOM 6534 O O . TYR C 1 251 ? 21.804 -11.181 55.132 1.00 19.61 233 TYR C O 1
ATOM 6543 N N . ARG C 1 252 ? 22.230 -9.489 53.688 1.00 17.20 234 ARG C N 1
ATOM 6544 C CA . ARG C 1 252 ? 23.188 -10.196 52.825 1.00 17.03 234 ARG C CA 1
ATOM 6545 C C . ARG C 1 252 ? 24.383 -10.676 53.666 1.00 20.62 234 ARG C C 1
ATOM 6546 O O . ARG C 1 252 ? 24.799 -11.843 53.553 1.00 18.87 234 ARG C O 1
ATOM 6554 N N . ASP C 1 253 ? 24.888 -9.812 54.566 1.00 19.55 235 ASP C N 1
ATOM 6555 C CA . ASP C 1 253 ? 26.045 -10.183 55.406 1.00 19.17 235 ASP C CA 1
ATOM 6556 C C . ASP C 1 253 ? 25.749 -11.375 56.309 1.00 21.09 235 ASP C C 1
ATOM 6557 O O . ASP C 1 253 ? 26.623 -12.233 56.490 1.00 19.76 235 ASP C O 1
ATOM 6562 N N . TRP C 1 254 ? 24.509 -11.464 56.832 1.00 18.39 236 TRP C N 1
ATOM 6563 C CA . TRP C 1 254 ? 24.117 -12.599 57.669 1.00 18.43 236 TRP C CA 1
ATOM 6564 C C . TRP C 1 254 ? 24.100 -13.886 56.826 1.00 20.03 236 TRP C C 1
ATOM 6565 O O . TRP C 1 254 ? 24.581 -14.921 57.273 1.00 19.19 236 TRP C O 1
ATOM 6576 N N . HIS C 1 255 ? 23.537 -13.825 55.603 1.00 17.10 237 HIS C N 1
ATOM 6577 C CA . HIS C 1 255 ? 23.514 -15.024 54.738 1.00 16.60 237 HIS C CA 1
ATOM 6578 C C . HIS C 1 255 ? 24.931 -15.526 54.411 1.00 20.61 237 HIS C C 1
ATOM 6579 O O . HIS C 1 255 ? 25.164 -16.738 54.389 1.00 19.85 237 HIS C O 1
ATOM 6586 N N . ALA C 1 256 ? 25.882 -14.603 54.200 1.00 19.92 238 ALA C N 1
ATOM 6587 C CA . ALA C 1 256 ? 27.262 -15.008 53.905 1.00 19.65 238 ALA C CA 1
ATOM 6588 C C . ALA C 1 256 ? 27.878 -15.731 55.107 1.00 23.37 238 ALA C C 1
ATOM 6589 O O . ALA C 1 256 ? 28.506 -16.781 54.939 1.00 23.71 238 ALA C O 1
ATOM 6591 N N . LYS C 1 257 ? 27.680 -15.172 56.313 1.00 19.32 239 LYS C N 1
ATOM 6592 C CA . LYS C 1 257 ? 28.233 -15.700 57.563 1.00 19.93 239 LYS C CA 1
ATOM 6593 C C . LYS C 1 257 ? 27.583 -17.030 57.990 1.00 23.56 239 LYS C C 1
ATOM 6594 O O . LYS C 1 257 ? 28.273 -17.946 58.456 1.00 24.12 239 LYS C O 1
ATOM 6600 N N . SER C 1 258 ? 26.264 -17.125 57.860 1.00 18.28 240 SER C N 1
ATOM 6601 C CA . SER C 1 258 ? 25.555 -18.307 58.351 1.00 17.64 240 SER C CA 1
ATOM 6602 C C . SER C 1 258 ? 25.318 -19.386 57.323 1.00 21.15 240 SER C C 1
ATOM 6603 O O . SER C 1 258 ? 25.542 -20.561 57.616 1.00 21.23 240 SER C O 1
ATOM 6606 N N . ASP C 1 259 ? 24.835 -18.998 56.133 1.00 19.24 241 ASP C N 1
ATOM 6607 C CA . ASP C 1 259 ? 24.469 -19.941 55.064 1.00 19.61 241 ASP C CA 1
ATOM 6608 C C . ASP C 1 259 ? 25.568 -20.190 54.050 1.00 25.85 241 ASP C C 1
ATOM 6609 O O . ASP C 1 259 ? 25.494 -21.166 53.298 1.00 25.81 241 ASP C O 1
ATOM 6614 N N . GLY C 1 260 ? 26.586 -19.339 54.049 1.00 23.42 242 GLY C N 1
ATOM 6615 C CA . GLY C 1 260 ? 27.735 -19.511 53.176 1.00 24.38 242 GLY C CA 1
ATOM 6616 C C . GLY C 1 260 ? 27.516 -19.129 51.731 1.00 31.21 242 GLY C C 1
ATOM 6617 O O . GLY C 1 260 ? 28.194 -19.668 50.853 1.00 33.07 242 GLY C O 1
ATOM 6618 N N . PHE C 1 261 ? 26.637 -18.185 51.449 1.00 28.34 243 PHE C N 1
ATOM 6619 C CA . PHE C 1 261 ? 26.503 -17.719 50.068 1.00 29.46 243 PHE C CA 1
ATOM 6620 C C . PHE C 1 261 ? 26.353 -16.197 50.012 1.00 31.64 243 PHE C C 1
ATOM 6621 O O . PHE C 1 261 ? 25.861 -15.592 50.961 1.00 29.22 243 PHE C O 1
ATOM 6629 N N . HIS C 1 262 ? 26.717 -15.600 48.871 1.00 29.18 244 HIS C N 1
ATOM 6630 C CA . HIS C 1 262 ? 26.674 -14.163 48.655 1.00 28.95 244 HIS C CA 1
ATOM 6631 C C . HIS C 1 262 ? 25.351 -13.738 48.027 1.00 29.79 244 HIS C C 1
ATOM 6632 O O . HIS C 1 262 ? 25.147 -13.867 46.817 1.00 29.62 244 HIS C O 1
ATOM 6639 N N . GLY C 1 263 ? 24.456 -13.259 48.870 1.00 23.41 245 GLY C N 1
ATOM 6640 C CA . GLY C 1 263 ? 23.131 -12.831 48.456 1.00 22.43 245 GLY C CA 1
ATOM 6641 C C . GLY C 1 263 ? 22.146 -13.023 49.580 1.00 23.76 245 GLY C C 1
ATOM 6642 O O . GLY C 1 263 ? 22.533 -13.030 50.748 1.00 21.40 245 GLY C O 1
ATOM 6643 N N . ILE C 1 264 ? 20.858 -13.111 49.238 1.00 20.50 246 ILE C N 1
ATOM 6644 C CA . ILE C 1 264 ? 19.799 -13.307 50.226 1.00 20.51 246 ILE C CA 1
ATOM 6645 C C . ILE C 1 264 ? 18.818 -14.356 49.731 1.00 24.90 246 ILE C C 1
ATOM 6646 O O . ILE C 1 264 ? 18.657 -14.521 48.514 1.00 24.47 246 ILE C O 1
ATOM 6651 N N . PHE C 1 265 ? 18.133 -15.035 50.665 1.00 21.70 247 PHE C N 1
ATOM 6652 C CA . PHE C 1 265 ? 17.024 -15.922 50.307 1.00 20.58 247 PHE C CA 1
ATOM 6653 C C . PHE C 1 265 ? 15.834 -14.978 50.231 1.00 23.78 247 PHE C C 1
ATOM 6654 O O . PHE C 1 265 ? 15.870 -13.921 50.852 1.00 23.21 247 PHE C O 1
ATOM 6662 N N . LEU C 1 266 ? 14.750 -15.353 49.538 1.00 21.32 248 LEU C N 1
ATOM 6663 C CA . LEU C 1 266 ? 13.567 -14.499 49.418 1.00 19.39 248 LEU C CA 1
ATOM 6664 C C . LEU C 1 266 ? 12.362 -15.146 50.096 1.00 25.81 248 LEU C C 1
ATOM 6665 O O . LEU C 1 266 ? 11.363 -15.404 49.432 1.00 29.37 248 LEU C O 1
ATOM 6670 N N . HIS C 1 267 ? 12.388 -15.279 51.409 1.00 19.02 249 HIS C N 1
ATOM 6671 C CA . HIS C 1 267 ? 11.337 -15.998 52.132 1.00 16.00 249 HIS C CA 1
ATOM 6672 C C . HIS C 1 267 ? 9.974 -15.340 51.978 1.00 18.40 249 HIS C C 1
ATOM 6673 O O . HIS C 1 267 ? 9.102 -15.871 51.264 1.00 17.69 249 HIS C O 1
ATOM 6680 N N . ASP C 1 268 ? 9.784 -14.185 52.615 1.00 13.94 250 ASP C N 1
ATOM 6681 C CA . ASP C 1 268 ? 8.458 -13.555 52.600 1.00 14.17 250 ASP C CA 1
ATOM 6682 C C . ASP C 1 268 ? 7.996 -13.170 51.180 1.00 16.63 250 ASP C C 1
ATOM 6683 O O . ASP C 1 268 ? 6.843 -13.458 50.856 1.00 16.38 250 ASP C O 1
ATOM 6688 N N . PRO C 1 269 ? 8.858 -12.649 50.275 1.00 15.13 251 PRO C N 1
ATOM 6689 C CA . PRO C 1 269 ? 8.388 -12.374 48.905 1.00 15.30 251 PRO C CA 1
ATOM 6690 C C . PRO C 1 269 ? 7.880 -13.600 48.142 1.00 17.66 251 PRO C C 1
ATOM 6691 O O . PRO C 1 269 ? 6.990 -13.472 47.313 1.00 17.51 251 PRO C O 1
ATOM 6695 N N . VAL C 1 270 ? 8.443 -14.804 48.426 1.00 15.10 252 VAL C N 1
ATOM 6696 C CA . VAL C 1 270 ? 7.966 -16.034 47.756 1.00 16.32 252 VAL C CA 1
ATOM 6697 C C . VAL C 1 270 ? 6.547 -16.396 48.219 1.00 18.75 252 VAL C C 1
ATOM 6698 O O . VAL C 1 270 ? 5.713 -16.776 47.384 1.00 17.15 252 VAL C O 1
ATOM 6702 N N . SER C 1 271 ? 6.247 -16.221 49.520 1.00 16.26 253 SER C N 1
ATOM 6703 C CA . SER C 1 271 ? 4.886 -16.517 50.003 1.00 15.61 253 SER C CA 1
ATOM 6704 C C . SER C 1 271 ? 3.872 -15.557 49.367 1.00 19.07 253 SER C C 1
ATOM 6705 O O . SER C 1 271 ? 2.752 -15.962 49.058 1.00 17.04 253 SER C O 1
ATOM 6708 N N . PHE C 1 272 ? 4.269 -14.291 49.148 1.00 15.64 254 PHE C N 1
ATOM 6709 C CA . PHE C 1 272 ? 3.394 -13.317 48.474 1.00 15.74 254 PHE C CA 1
ATOM 6710 C C . PHE C 1 272 ? 3.171 -13.757 47.028 1.00 20.65 254 PHE C C 1
ATOM 6711 O O . PHE C 1 272 ? 2.047 -13.655 46.513 1.00 20.84 254 PHE C O 1
ATOM 6719 N N . THR C 1 273 ? 4.227 -14.308 46.392 1.00 17.89 255 THR C N 1
ATOM 6720 C CA . THR C 1 273 ? 4.108 -14.831 45.034 1.00 18.27 255 THR C CA 1
ATOM 6721 C C . THR C 1 273 ? 3.112 -16.007 44.994 1.00 21.62 255 THR C C 1
ATOM 6722 O O . THR C 1 273 ? 2.378 -16.125 44.011 1.00 20.83 255 THR C O 1
ATOM 6726 N N . ALA C 1 274 ? 3.051 -16.842 46.062 1.00 18.41 256 ALA C N 1
ATOM 6727 C CA . ALA C 1 274 ? 2.099 -17.960 46.101 1.00 19.75 256 ALA C CA 1
ATOM 6728 C C . ALA C 1 274 ? 0.648 -17.447 46.159 1.00 24.31 256 ALA C C 1
ATOM 6729 O O . ALA C 1 274 ? -0.251 -18.121 45.667 1.00 23.92 256 ALA C O 1
ATOM 6731 N N . VAL C 1 275 ? 0.437 -16.237 46.728 1.00 21.46 257 VAL C N 1
ATOM 6732 C CA . VAL C 1 275 ? -0.894 -15.613 46.804 1.00 21.13 257 VAL C CA 1
ATOM 6733 C C . VAL C 1 275 ? -1.352 -15.224 45.399 1.00 27.31 257 VAL C C 1
ATOM 6734 O O . VAL C 1 275 ? -2.488 -15.519 45.017 1.00 27.30 257 VAL C O 1
ATOM 6738 N N . LEU C 1 276 ? -0.480 -14.521 44.650 1.00 23.65 258 LEU C N 1
ATOM 6739 C CA . LEU C 1 276 ? -0.840 -13.983 43.339 1.00 24.86 258 LEU C CA 1
ATOM 6740 C C . LEU C 1 276 ? -0.673 -14.941 42.184 1.00 28.09 258 LEU C C 1
ATOM 6741 O O . LEU C 1 276 ? -1.409 -14.848 41.193 1.00 26.23 258 LEU C O 1
ATOM 6746 N N . HIS C 1 277 ? 0.322 -15.822 42.279 1.00 22.70 259 HIS C N 1
ATOM 6747 C CA . HIS C 1 277 ? 0.649 -16.763 41.216 1.00 21.99 259 HIS C CA 1
ATOM 6748 C C . HIS C 1 277 ? 0.820 -18.185 41.755 1.00 23.29 259 HIS C C 1
ATOM 6749 O O . HIS C 1 277 ? 1.933 -18.730 41.682 1.00 21.68 259 HIS C O 1
ATOM 6756 N N . PRO C 1 278 ? -0.255 -18.804 42.307 1.00 21.82 260 PRO C N 1
ATOM 6757 C CA . PRO C 1 278 ? -0.132 -20.183 42.815 1.00 22.45 260 PRO C CA 1
ATOM 6758 C C . PRO C 1 278 ? 0.273 -21.179 41.720 1.00 26.48 260 PRO C C 1
ATOM 6759 O O . PRO C 1 278 ? 0.851 -22.210 42.031 1.00 24.37 260 PRO C O 1
ATOM 6763 N N . GLU C 1 279 ? 0.036 -20.830 40.431 1.00 25.04 261 GLU C N 1
ATOM 6764 C CA . GLU C 1 279 ? 0.410 -21.650 39.282 1.00 25.03 261 GLU C CA 1
ATOM 6765 C C . GLU C 1 279 ? 1.940 -21.787 39.113 1.00 26.56 261 GLU C C 1
ATOM 6766 O O . GLU C 1 279 ? 2.379 -22.636 38.341 1.00 26.77 261 GLU C O 1
ATOM 6772 N N . TYR C 1 280 ? 2.755 -20.992 39.867 1.00 21.78 262 TYR C N 1
ATOM 6773 C CA . TYR C 1 280 ? 4.226 -21.114 39.838 1.00 20.24 262 TYR C CA 1
ATOM 6774 C C . TYR C 1 280 ? 4.705 -22.208 40.811 1.00 21.71 262 TYR C C 1
ATOM 6775 O O . TYR C 1 280 ? 5.914 -22.444 40.942 1.00 22.03 262 TYR C O 1
ATOM 6784 N N . PHE C 1 281 ? 3.767 -22.848 41.516 1.00 18.14 263 PHE C N 1
ATOM 6785 C CA . PHE C 1 281 ? 4.074 -23.873 42.510 1.00 18.25 263 PHE C CA 1
ATOM 6786 C C . PHE C 1 281 ? 3.217 -25.124 42.284 1.00 21.90 263 PHE C C 1
ATOM 6787 O O . PHE C 1 281 ? 2.182 -25.048 41.619 1.00 22.35 263 PHE C O 1
ATOM 6795 N N . THR C 1 282 ? 3.583 -26.229 42.941 1.00 17.71 264 THR C N 1
ATOM 6796 C CA . THR C 1 282 ? 2.706 -27.392 43.067 1.00 18.70 264 THR C CA 1
ATOM 6797 C C . THR C 1 282 ? 2.502 -27.506 44.575 1.00 22.42 264 THR C C 1
ATOM 6798 O O . THR C 1 282 ? 3.335 -27.034 45.363 1.00 20.97 264 THR C O 1
ATOM 6802 N N . PHE C 1 283 ? 1.386 -28.109 44.972 1.00 20.98 265 PHE C N 1
ATOM 6803 C CA . PHE C 1 283 ? 1.035 -28.267 46.377 1.00 20.50 265 PHE C CA 1
ATOM 6804 C C . PHE C 1 283 ? 0.609 -29.695 46.636 1.00 24.66 265 PHE C C 1
ATOM 6805 O O . PHE C 1 283 ? 0.091 -30.367 45.726 1.00 22.43 265 PHE C O 1
ATOM 6813 N N . LYS C 1 284 ? 0.819 -30.161 47.874 1.00 21.49 266 LYS C N 1
ATOM 6814 C CA . LYS C 1 284 ? 0.362 -31.480 48.322 1.00 20.86 266 LYS C CA 1
ATOM 6815 C C . LYS C 1 284 ? -0.545 -31.230 49.517 1.00 23.01 266 LYS C C 1
ATOM 6816 O O . LYS C 1 284 ? -0.269 -30.332 50.319 1.00 23.13 266 LYS C O 1
ATOM 6822 N N . LYS C 1 285 ? -1.623 -32.016 49.632 1.00 19.53 267 LYS C N 1
ATOM 6823 C CA . LYS C 1 285 ? -2.543 -31.855 50.757 1.00 19.39 267 LYS C CA 1
ATOM 6824 C C . LYS C 1 285 ? -2.132 -32.811 51.858 1.00 23.27 267 LYS C C 1
ATOM 6825 O O . LYS C 1 285 ? -1.806 -33.971 51.587 1.00 22.59 267 LYS C O 1
ATOM 6831 N N . GLY C 1 286 ? -2.226 -32.357 53.086 1.00 18.59 268 GLY C N 1
ATOM 6832 C CA . GLY C 1 286 ? -1.946 -33.226 54.216 1.00 19.41 268 GLY C CA 1
ATOM 6833 C C . GLY C 1 286 ? -2.178 -32.515 55.530 1.00 20.66 268 GLY C C 1
ATOM 6834 O O . GLY C 1 286 ? -2.154 -31.283 55.593 1.00 19.85 268 GLY C O 1
ATOM 6835 N N . VAL C 1 287 ? -2.412 -33.302 56.584 1.00 18.03 269 VAL C N 1
ATOM 6836 C CA . VAL C 1 287 ? -2.552 -32.747 57.932 1.00 16.75 269 VAL C CA 1
ATOM 6837 C C . VAL C 1 287 ? -1.168 -32.320 58.396 1.00 18.33 269 VAL C C 1
ATOM 6838 O O . VAL C 1 287 ? -0.213 -33.083 58.237 1.00 18.76 269 VAL C O 1
ATOM 6842 N N . VAL C 1 288 ? -1.064 -31.108 58.978 1.00 15.55 270 VAL C N 1
ATOM 6843 C CA . VAL C 1 288 ? 0.186 -30.574 59.526 1.00 15.01 270 VAL C CA 1
ATOM 6844 C C . VAL C 1 288 ? 0.034 -30.361 61.022 1.00 16.61 270 VAL C C 1
ATOM 6845 O O . VAL C 1 288 ? -0.950 -29.770 61.461 1.00 14.52 270 VAL C O 1
ATOM 6849 N N . ARG C 1 289 ? 1.009 -30.854 61.801 1.00 16.36 271 ARG C N 1
ATOM 6850 C CA . ARG C 1 289 ? 1.039 -30.646 63.247 1.00 15.60 271 ARG C CA 1
ATOM 6851 C C . ARG C 1 289 ? 2.384 -30.002 63.594 1.00 17.83 271 ARG C C 1
ATOM 6852 O O . ARG C 1 289 ? 3.330 -30.123 62.832 1.00 17.86 271 ARG C O 1
ATOM 6860 N N . VAL C 1 290 ? 2.461 -29.334 64.752 1.00 15.11 272 VAL C N 1
ATOM 6861 C CA . VAL C 1 290 ? 3.685 -28.658 65.206 1.00 13.44 272 VAL C CA 1
ATOM 6862 C C . VAL C 1 290 ? 4.048 -29.201 66.568 1.00 17.19 272 VAL C C 1
ATOM 6863 O O . VAL C 1 290 ? 3.190 -29.236 67.461 1.00 16.93 272 VAL C O 1
ATOM 6867 N N . GLU C 1 291 ? 5.327 -29.555 66.749 1.00 15.94 273 GLU C N 1
ATOM 6868 C CA . GLU C 1 291 ? 5.850 -30.011 68.042 1.00 16.96 273 GLU C CA 1
ATOM 6869 C C . GLU C 1 291 ? 5.978 -28.781 68.944 1.00 18.76 273 GLU C C 1
ATOM 6870 O O . GLU C 1 291 ? 6.524 -27.760 68.516 1.00 16.91 273 GLU C O 1
ATOM 6876 N N . THR C 1 292 ? 5.454 -28.864 70.180 1.00 16.99 274 THR C N 1
ATOM 6877 C CA . THR C 1 292 ? 5.464 -27.689 71.074 1.00 16.86 274 THR C CA 1
ATOM 6878 C C . THR C 1 292 ? 6.415 -27.836 72.263 1.00 21.84 274 THR C C 1
ATOM 6879 O O . THR C 1 292 ? 6.616 -26.864 73.003 1.00 20.08 274 THR C O 1
ATOM 6883 N N . GLN C 1 293 ? 6.983 -29.038 72.473 1.00 20.20 275 GLN C N 1
ATOM 6884 C CA . GLN C 1 293 ? 7.923 -29.227 73.573 1.00 20.97 275 GLN C CA 1
ATOM 6885 C C . GLN C 1 293 ? 9.156 -30.034 73.135 1.00 22.41 275 GLN C C 1
ATOM 6886 O O . GLN C 1 293 ? 9.229 -30.496 72.004 1.00 20.88 275 GLN C O 1
ATOM 6892 N N . GLY C 1 294 ? 10.149 -30.086 73.997 1.00 20.16 276 GLY C N 1
ATOM 6893 C CA . GLY C 1 294 ? 11.361 -30.854 73.751 1.00 20.22 276 GLY C CA 1
ATOM 6894 C C . GLY C 1 294 ? 12.341 -30.242 72.771 1.00 20.72 276 GLY C C 1
ATOM 6895 O O . GLY C 1 294 ? 12.194 -29.094 72.337 1.00 18.27 276 GLY C O 1
ATOM 6896 N N . ILE C 1 295 ? 13.353 -31.035 72.396 1.00 17.19 277 ILE C N 1
ATOM 6897 C CA . ILE C 1 295 ? 14.403 -30.549 71.498 1.00 16.71 277 ILE C CA 1
ATOM 6898 C C . ILE C 1 295 ? 13.866 -30.164 70.111 1.00 19.58 277 ILE C C 1
ATOM 6899 O O . ILE C 1 295 ? 14.484 -29.352 69.413 1.00 19.11 277 ILE C O 1
ATOM 6904 N N . CYS C 1 296 ? 12.739 -30.774 69.698 1.00 17.50 278 CYS C N 1
ATOM 6905 C CA . CYS C 1 296 ? 12.142 -30.494 68.396 1.00 16.60 278 CYS C CA 1
ATOM 6906 C C . CYS C 1 296 ? 11.027 -29.453 68.466 1.00 18.59 278 CYS C C 1
ATOM 6907 O O . CYS C 1 296 ? 10.277 -29.317 67.510 1.00 17.37 278 CYS C O 1
ATOM 6910 N N . THR C 1 297 ? 10.974 -28.657 69.557 1.00 14.93 279 THR C N 1
ATOM 6911 C CA . THR C 1 297 ? 10.003 -27.558 69.671 1.00 13.73 279 THR C CA 1
ATOM 6912 C C . THR C 1 297 ? 10.051 -26.714 68.355 1.00 17.16 279 THR C C 1
ATOM 6913 O O . THR C 1 297 ? 11.135 -26.337 67.907 1.00 17.29 279 THR C O 1
ATOM 6917 N N . GLY C 1 298 ? 8.890 -26.485 67.753 1.00 16.06 280 GLY C N 1
ATOM 6918 C CA . GLY C 1 298 ? 8.778 -25.704 66.526 1.00 15.65 280 GLY C CA 1
ATOM 6919 C C . GLY C 1 298 ? 8.822 -26.502 65.238 1.00 18.58 280 GLY C C 1
ATOM 6920 O O . GLY C 1 298 ? 8.637 -25.931 64.170 1.00 17.17 280 GLY C O 1
ATOM 6921 N N . HIS C 1 299 ? 9.060 -27.831 65.321 1.00 16.29 281 HIS C N 1
ATOM 6922 C CA . HIS C 1 299 ? 9.138 -28.668 64.120 1.00 16.16 281 HIS C CA 1
ATOM 6923 C C . HIS C 1 299 ? 7.754 -28.818 63.465 1.00 18.18 281 HIS C C 1
ATOM 6924 O O . HIS C 1 299 ? 6.777 -29.081 64.162 1.00 16.07 281 HIS C O 1
ATOM 6931 N N . THR C 1 300 ? 7.688 -28.658 62.119 1.00 15.34 282 THR C N 1
ATOM 6932 C CA . THR C 1 300 ? 6.410 -28.836 61.379 1.00 14.57 282 THR C CA 1
ATOM 6933 C C . THR C 1 300 ? 6.500 -30.159 60.650 1.00 18.30 282 THR C C 1
ATOM 6934 O O . THR C 1 300 ? 7.488 -30.428 59.950 1.00 17.29 282 THR C O 1
ATOM 6938 N N . LEU C 1 301 ? 5.442 -30.954 60.743 1.00 16.62 283 LEU C N 1
ATOM 6939 C CA . LEU C 1 301 ? 5.448 -32.243 60.073 1.00 18.55 283 LEU C CA 1
ATOM 6940 C C . LEU C 1 301 ? 4.105 -32.531 59.457 1.00 20.81 283 LEU C C 1
ATOM 6941 O O . LEU C 1 301 ? 3.053 -32.388 60.073 1.00 19.19 283 LEU C O 1
ATOM 6946 N N . MET C 1 302 ? 4.162 -32.893 58.208 1.00 19.78 284 MET C N 1
ATOM 6947 C CA . MET C 1 302 ? 2.988 -33.161 57.417 1.00 18.98 284 MET C CA 1
ATOM 6948 C C . MET C 1 302 ? 2.779 -34.672 57.237 1.00 21.46 284 MET C C 1
ATOM 6949 O O . MET C 1 302 ? 3.745 -35.410 56.976 1.00 20.43 284 MET C O 1
ATOM 6954 N N . ASP C 1 303 ? 1.514 -35.113 57.322 1.00 17.19 285 ASP C N 1
ATOM 6955 C CA . ASP C 1 303 ? 1.181 -36.492 56.985 1.00 17.19 285 ASP C CA 1
ATOM 6956 C C . ASP C 1 303 ? 0.648 -36.422 55.559 1.00 24.28 285 ASP C C 1
ATOM 6957 O O . ASP C 1 303 ? -0.457 -35.918 55.344 1.00 23.37 285 ASP C O 1
ATOM 6962 N N . GLN C 1 304 ? 1.418 -36.949 54.598 1.00 23.91 286 GLN C N 1
ATOM 6963 C CA . GLN C 1 304 ? 1.033 -36.968 53.191 1.00 25.53 286 GLN C CA 1
ATOM 6964 C C . GLN C 1 304 ? -0.142 -37.904 52.881 1.00 29.94 286 GLN C C 1
ATOM 6965 O O . GLN C 1 304 ? -0.728 -37.795 51.797 1.00 30.50 286 GLN C O 1
ATOM 6971 N N . GLY C 1 305 ? -0.459 -38.818 53.803 1.00 24.35 287 GLY C N 1
ATOM 6972 C CA . GLY C 1 305 ? -1.569 -39.751 53.646 1.00 24.83 287 GLY C CA 1
ATOM 6973 C C . GLY C 1 305 ? -1.350 -40.830 52.604 1.00 30.08 287 GLY C C 1
ATOM 6974 O O . GLY C 1 305 ? -2.320 -41.393 52.080 1.00 33.13 287 GLY C O 1
ATOM 6975 N N . LEU C 1 306 ? -0.090 -41.167 52.330 1.00 24.68 288 LEU C N 1
ATOM 6976 C CA . LEU C 1 306 ? 0.269 -42.217 51.380 1.00 26.17 288 LEU C CA 1
ATOM 6977 C C . LEU C 1 306 ? 0.311 -43.623 52.047 1.00 26.63 288 LEU C C 1
ATOM 6978 O O . LEU C 1 306 ? 0.387 -44.642 51.346 1.00 27.06 288 LEU C O 1
ATOM 6983 N N . LYS C 1 307 ? 0.222 -43.665 53.387 1.00 19.56 289 LYS C N 1
ATOM 6984 C CA . LYS C 1 307 ? 0.278 -44.916 54.146 1.00 20.28 289 LYS C CA 1
ATOM 6985 C C . LYS C 1 307 ? -0.917 -45.023 55.083 1.00 22.32 289 LYS C C 1
ATOM 6986 O O . LYS C 1 307 ? -1.215 -44.048 55.798 1.00 22.18 289 LYS C O 1
ATOM 6992 N N . LYS C 1 308 ? -1.590 -46.176 55.072 1.00 21.78 290 LYS C N 1
ATOM 6993 C CA . LYS C 1 308 ? -2.704 -46.433 55.979 1.00 22.52 290 LYS C CA 1
ATOM 6994 C C . LYS C 1 308 ? -2.120 -46.915 57.297 1.00 25.31 290 LYS C C 1
ATOM 6995 O O . LYS C 1 308 ? -1.547 -48.011 57.353 1.00 26.71 290 LYS C O 1
ATOM 7001 N N . TRP C 1 309 ? -2.255 -46.093 58.339 1.00 22.27 291 TRP C N 1
ATOM 7002 C CA . TRP C 1 309 ? -1.744 -46.403 59.669 1.00 21.68 291 TRP C CA 1
ATOM 7003 C C . TRP C 1 309 ? -2.583 -47.484 60.306 1.00 26.81 291 TRP C C 1
ATOM 7004 O O . TRP C 1 309 ? -3.785 -47.551 60.054 1.00 27.68 291 TRP C O 1
ATOM 7015 N N . ASN C 1 310 ? -1.954 -48.339 61.120 1.00 22.79 292 ASN C N 1
ATOM 7016 C CA . ASN C 1 310 ? -2.688 -49.414 61.789 1.00 24.20 292 ASN C CA 1
ATOM 7017 C C . ASN C 1 310 ? -3.656 -48.868 62.857 1.00 29.77 292 ASN C C 1
ATOM 7018 O O . ASN C 1 310 ? -4.709 -49.468 63.089 1.00 30.24 292 ASN C O 1
ATOM 7023 N N . SER C 1 311 ? -3.279 -47.767 63.498 1.00 27.85 293 SER C N 1
ATOM 7024 C CA . SER C 1 311 ? -4.075 -47.112 64.539 1.00 28.12 293 SER C CA 1
ATOM 7025 C C . SER C 1 311 ? -3.944 -45.583 64.447 1.00 29.88 293 SER C C 1
ATOM 7026 O O . SER C 1 311 ? -3.077 -45.059 63.740 1.00 28.22 293 SER C O 1
ATOM 7029 N N . GLU C 1 312 ? -4.829 -44.877 65.145 1.00 25.70 294 GLU C N 1
ATOM 7030 C CA . GLU C 1 312 ? -4.846 -43.417 65.125 1.00 25.12 294 GLU C CA 1
ATOM 7031 C C . GLU C 1 312 ? -3.606 -42.812 65.764 1.00 25.61 294 GLU C C 1
ATOM 7032 O O . GLU C 1 312 ? -2.955 -43.419 66.618 1.00 26.32 294 GLU C O 1
ATOM 7038 N N . ASN C 1 313 ? -3.241 -41.629 65.303 1.00 20.29 295 ASN C N 1
ATOM 7039 C CA . ASN C 1 313 ? -2.079 -40.935 65.792 1.00 19.67 295 ASN C CA 1
ATOM 7040 C C . ASN C 1 313 ? -2.379 -39.405 65.831 1.00 22.50 295 ASN C C 1
ATOM 7041 O O . ASN C 1 313 ? -3.475 -39.018 65.447 1.00 21.39 295 ASN C O 1
ATOM 7046 N N . PRO C 1 314 ? -1.441 -38.531 66.240 1.00 20.10 296 PRO C N 1
ATOM 7047 C CA . PRO C 1 314 ? -1.752 -37.076 66.294 1.00 19.95 296 PRO C CA 1
ATOM 7048 C C . PRO C 1 314 ? -2.099 -36.396 64.970 1.00 20.73 296 PRO C C 1
ATOM 7049 O O . PRO C 1 314 ? -2.567 -35.270 64.998 1.00 19.62 296 PRO C O 1
ATOM 7053 N N . TRP C 1 315 ? -1.923 -37.087 63.817 1.00 15.75 297 TRP C N 1
ATOM 7054 C CA . TRP C 1 315 ? -2.265 -36.504 62.512 1.00 16.67 297 TRP C CA 1
ATOM 7055 C C . TRP C 1 315 ? -3.648 -36.947 62.063 1.00 20.66 297 TRP C C 1
ATOM 7056 O O . TRP C 1 315 ? -4.160 -36.425 61.077 1.00 20.85 297 TRP C O 1
ATOM 7067 N N . SER C 1 316 ? -4.280 -37.870 62.803 1.00 19.57 298 SER C N 1
ATOM 7068 C CA . SER C 1 316 ? -5.596 -38.403 62.433 1.00 20.34 298 SER C CA 1
ATOM 7069 C C . SER C 1 316 ? -6.735 -37.430 62.733 1.00 25.23 298 SER C C 1
ATOM 7070 O O . SER C 1 316 ? -6.721 -36.735 63.752 1.00 24.33 298 SER C O 1
ATOM 7073 N N . GLY C 1 317 ? -7.739 -37.441 61.871 1.00 25.06 299 GLY C N 1
ATOM 7074 C CA . GLY C 1 317 ? -8.979 -36.698 62.087 1.00 26.05 299 GLY C CA 1
ATOM 7075 C C . GLY C 1 317 ? -9.027 -35.238 61.704 1.00 29.55 299 GLY C C 1
ATOM 7076 O O . GLY C 1 317 ? -10.116 -34.676 61.584 1.00 31.73 299 GLY C O 1
ATOM 7077 N N . TYR C 1 318 ? -7.875 -34.587 61.568 1.00 21.87 300 TYR C N 1
ATOM 7078 C CA . TYR C 1 318 ? -7.864 -33.170 61.239 1.00 20.78 300 TYR C CA 1
ATOM 7079 C C . TYR C 1 318 ? -8.111 -32.930 59.762 1.00 24.47 300 TYR C C 1
ATOM 7080 O O . TYR C 1 318 ? -7.903 -33.820 58.932 1.00 24.06 300 TYR C O 1
ATOM 7089 N N . LYS C 1 319 ? -8.524 -31.707 59.426 1.00 21.88 301 LYS C N 1
ATOM 7090 C CA . LYS C 1 319 ? -8.708 -31.367 58.026 1.00 21.11 301 LYS C CA 1
ATOM 7091 C C . LYS C 1 319 ? -7.325 -31.082 57.422 1.00 23.63 301 LYS C C 1
ATOM 7092 O O . LYS C 1 319 ? -6.526 -30.361 58.037 1.00 22.58 301 LYS C O 1
ATOM 7098 N N . PRO C 1 320 ? -6.993 -31.652 56.244 1.00 21.30 302 PRO C N 1
ATOM 7099 C CA . PRO C 1 320 ? -5.669 -31.366 55.658 1.00 21.63 302 PRO C CA 1
ATOM 7100 C C . PRO C 1 320 ? -5.567 -29.923 55.169 1.00 23.68 302 PRO C C 1
ATOM 7101 O O . PRO C 1 320 ? -6.576 -29.263 54.908 1.00 23.32 302 PRO C O 1
ATOM 7105 N N . ILE C 1 321 ? -4.333 -29.448 55.040 1.00 18.33 303 ILE C N 1
ATOM 7106 C CA . ILE C 1 321 ? -4.039 -28.123 54.500 1.00 17.91 303 ILE C CA 1
ATOM 7107 C C . ILE C 1 321 ? -3.156 -28.313 53.262 1.00 21.11 303 ILE C C 1
ATOM 7108 O O . ILE C 1 321 ? -2.751 -29.437 52.989 1.00 21.76 303 ILE C O 1
ATOM 7113 N N . SER C 1 322 ? -2.893 -27.241 52.501 1.00 17.96 304 SER C N 1
ATOM 7114 C CA . SER C 1 322 ? -2.061 -27.319 51.294 1.00 16.93 304 SER C CA 1
ATOM 7115 C C . SER C 1 322 ? -0.640 -26.928 51.655 1.00 20.67 304 SER C C 1
ATOM 7116 O O . SER C 1 322 ? -0.424 -25.894 52.276 1.00 21.57 304 SER C O 1
ATOM 7119 N N . VAL C 1 323 ? 0.328 -27.756 51.268 1.00 16.84 305 VAL C N 1
ATOM 7120 C CA . VAL C 1 323 ? 1.733 -27.500 51.574 1.00 16.39 305 VAL C CA 1
ATOM 7121 C C . VAL C 1 323 ? 2.474 -27.310 50.253 1.00 18.87 305 VAL C C 1
ATOM 7122 O O . VAL C 1 323 ? 2.460 -28.213 49.424 1.00 18.19 305 VAL C O 1
ATOM 7126 N N . ALA C 1 324 ? 3.138 -26.154 50.057 1.00 16.41 306 ALA C N 1
ATOM 7127 C CA . ALA C 1 324 ? 3.892 -25.917 48.817 1.00 16.28 306 ALA C CA 1
ATOM 7128 C C . ALA C 1 324 ? 4.984 -26.985 48.703 1.00 19.00 306 ALA C C 1
ATOM 7129 O O . ALA C 1 324 ? 5.703 -27.239 49.677 1.00 18.28 306 ALA C O 1
ATOM 7131 N N . TRP C 1 325 ? 5.045 -27.653 47.543 1.00 17.76 307 TRP C N 1
ATOM 7132 C CA . TRP C 1 325 ? 5.912 -28.807 47.328 1.00 20.09 307 TRP C CA 1
ATOM 7133 C C . TRP C 1 325 ? 7.059 -28.578 46.360 1.00 23.25 307 TRP C C 1
ATOM 7134 O O . TRP C 1 325 ? 8.176 -29.023 46.626 1.00 22.00 307 TRP C O 1
ATOM 7145 N N . THR C 1 326 ? 6.783 -27.923 45.232 1.00 19.73 308 THR C N 1
ATOM 7146 C CA . THR C 1 326 ? 7.802 -27.563 44.227 1.00 19.50 308 THR C CA 1
ATOM 7147 C C . THR C 1 326 ? 7.549 -26.129 43.801 1.00 22.74 308 THR C C 1
ATOM 7148 O O . THR C 1 326 ? 6.444 -25.621 43.979 1.00 21.51 308 THR C O 1
ATOM 7152 N N . VAL C 1 327 ? 8.564 -25.487 43.226 1.00 19.84 309 VAL C N 1
ATOM 7153 C CA . VAL C 1 327 ? 8.476 -24.086 42.806 1.00 18.88 309 VAL C CA 1
ATOM 7154 C C . VAL C 1 327 ? 9.188 -23.870 41.476 1.00 23.11 309 VAL C C 1
ATOM 7155 O O . VAL C 1 327 ? 10.248 -24.442 41.257 1.00 22.47 309 VAL C O 1
ATOM 7159 N N . ASP C 1 328 ? 8.600 -23.040 40.594 1.00 22.62 310 ASP C N 1
ATOM 7160 C CA . ASP C 1 328 ? 9.231 -22.660 39.322 1.00 22.78 310 ASP C CA 1
ATOM 7161 C C . ASP C 1 328 ? 10.085 -21.434 39.653 1.00 25.54 310 ASP C C 1
ATOM 7162 O O . ASP C 1 328 ? 9.576 -20.315 39.678 1.00 23.78 310 ASP C O 1
ATOM 7167 N N . VAL C 1 329 ? 11.355 -21.670 39.990 1.00 22.94 311 VAL C N 1
ATOM 7168 C CA . VAL C 1 329 ? 12.285 -20.645 40.483 1.00 22.55 311 VAL C CA 1
ATOM 7169 C C . VAL C 1 329 ? 12.442 -19.469 39.477 1.00 25.74 311 VAL C C 1
ATOM 7170 O O . VAL C 1 329 ? 12.225 -18.327 39.903 1.00 23.12 311 VAL C O 1
ATOM 7174 N N . PRO C 1 330 ? 12.708 -19.678 38.159 1.00 25.08 312 PRO C N 1
ATOM 7175 C CA . PRO C 1 330 ? 12.820 -18.514 37.255 1.00 25.96 312 PRO C CA 1
ATOM 7176 C C . PRO C 1 330 ? 11.564 -17.637 37.210 1.00 28.87 312 PRO C C 1
ATOM 7177 O O . PRO C 1 330 ? 11.698 -16.415 37.216 1.00 27.73 312 PRO C O 1
ATOM 7181 N N . LYS C 1 331 ? 10.350 -18.247 37.188 1.00 24.13 313 LYS C N 1
ATOM 7182 C CA . LYS C 1 331 ? 9.096 -17.483 37.145 1.00 23.27 313 LYS C CA 1
ATOM 7183 C C . LYS C 1 331 ? 8.892 -16.663 38.432 1.00 25.00 313 LYS C C 1
ATOM 7184 O O . LYS C 1 331 ? 8.460 -15.506 38.379 1.00 22.10 313 LYS C O 1
ATOM 7190 N N . VAL C 1 332 ? 9.222 -17.262 39.589 1.00 20.84 314 VAL C N 1
ATOM 7191 C CA . VAL C 1 332 ? 9.081 -16.563 40.878 1.00 18.67 314 VAL C CA 1
ATOM 7192 C C . VAL C 1 332 ? 10.055 -15.386 40.954 1.00 23.36 314 VAL C C 1
ATOM 7193 O O . VAL C 1 332 ? 9.632 -14.288 41.312 1.00 22.38 314 VAL C O 1
ATOM 7197 N N . ILE C 1 333 ? 11.337 -15.601 40.588 1.00 20.25 315 ILE C N 1
ATOM 7198 C CA . ILE C 1 333 ? 12.344 -14.526 40.621 1.00 21.15 315 ILE C CA 1
ATOM 7199 C C . ILE C 1 333 ? 11.950 -13.384 39.666 1.00 24.97 315 ILE C C 1
ATOM 7200 O O . ILE C 1 333 ? 12.015 -12.215 40.053 1.00 22.79 315 ILE C O 1
ATOM 7205 N N . SER C 1 334 ? 11.473 -13.722 38.462 1.00 23.35 316 SER C N 1
ATOM 7206 C CA . SER C 1 334 ? 11.061 -12.721 37.475 1.00 23.64 316 SER C CA 1
ATOM 7207 C C . SER C 1 334 ? 9.917 -11.860 38.001 1.00 27.60 316 SER C C 1
ATOM 7208 O O . SER C 1 334 ? 9.953 -10.636 37.863 1.00 27.64 316 SER C O 1
ATOM 7211 N N . PHE C 1 335 ? 8.932 -12.492 38.662 1.00 22.24 317 PHE C N 1
ATOM 7212 C CA . PHE C 1 335 ? 7.802 -11.779 39.237 1.00 22.25 317 PHE C CA 1
ATOM 7213 C C . PHE C 1 335 ? 8.242 -10.839 40.384 1.00 23.71 317 PHE C C 1
ATOM 7214 O O . PHE C 1 335 ? 7.808 -9.695 40.428 1.00 23.00 317 PHE C O 1
ATOM 7222 N N . ILE C 1 336 ? 9.084 -11.330 41.311 1.00 20.60 318 ILE C N 1
ATOM 7223 C CA . ILE C 1 336 ? 9.559 -10.544 42.453 1.00 18.91 318 ILE C CA 1
ATOM 7224 C C . ILE C 1 336 ? 10.358 -9.346 41.955 1.00 22.66 318 ILE C C 1
ATOM 7225 O O . ILE C 1 336 ? 10.087 -8.220 42.383 1.00 20.81 318 ILE C O 1
ATOM 7230 N N . LYS C 1 337 ? 11.315 -9.590 41.038 1.00 22.06 319 LYS C N 1
ATOM 7231 C CA . LYS C 1 337 ? 12.139 -8.523 40.442 1.00 22.77 319 LYS C CA 1
ATOM 7232 C C . LYS C 1 337 ? 11.294 -7.448 39.760 1.00 26.82 319 LYS C C 1
ATOM 7233 O O . LYS C 1 337 ? 11.578 -6.259 39.912 1.00 25.28 319 LYS C O 1
ATOM 7239 N N . LYS C 1 338 ? 10.244 -7.860 39.031 1.00 25.53 320 LYS C N 1
ATOM 7240 C CA . LYS C 1 338 ? 9.344 -6.945 38.326 1.00 25.48 320 LYS C CA 1
ATOM 7241 C C . LYS C 1 338 ? 8.681 -5.973 39.317 1.00 28.34 320 LYS C C 1
ATOM 7242 O O . LYS C 1 338 ? 8.670 -4.764 39.072 1.00 28.56 320 LYS C O 1
ATOM 7248 N N . LEU C 1 339 ? 8.167 -6.497 40.449 1.00 22.93 321 LEU C N 1
ATOM 7249 C CA . LEU C 1 339 ? 7.529 -5.662 41.461 1.00 22.03 321 LEU C CA 1
ATOM 7250 C C . LEU C 1 339 ? 8.534 -4.794 42.215 1.00 24.97 321 LEU C C 1
ATOM 7251 O O . LEU C 1 339 ? 8.211 -3.646 42.508 1.00 24.78 321 LEU C O 1
ATOM 7256 N N . LEU C 1 340 ? 9.745 -5.322 42.514 1.00 20.55 322 LEU C N 1
ATOM 7257 C CA . LEU C 1 340 ? 10.784 -4.546 43.216 1.00 21.21 322 LEU C CA 1
ATOM 7258 C C . LEU C 1 340 ? 11.347 -3.413 42.342 1.00 23.83 322 LEU C C 1
ATOM 7259 O O . LEU C 1 340 ? 11.801 -2.397 42.866 1.00 22.78 322 LEU C O 1
ATOM 7264 N N . MET C 1 341 ? 11.375 -3.621 41.029 1.00 22.87 323 MET C N 1
ATOM 7265 C CA . MET C 1 341 ? 11.929 -2.638 40.088 1.00 24.99 323 MET C CA 1
ATOM 7266 C C . MET C 1 341 ? 10.877 -1.738 39.456 1.00 29.75 323 MET C C 1
ATOM 7267 O O . MET C 1 341 ? 11.225 -0.899 38.649 1.00 30.13 323 MET C O 1
ATOM 7272 N N . ALA C 1 342 ? 9.604 -1.872 39.848 1.00 27.68 324 ALA C N 1
ATOM 7273 C CA . ALA C 1 342 ? 8.527 -1.040 39.293 1.00 28.31 324 ALA C CA 1
ATOM 7274 C C . ALA C 1 342 ? 8.601 0.394 39.819 1.00 31.29 324 ALA C C 1
ATOM 7275 O O . ALA C 1 342 ? 8.736 0.603 41.031 1.00 28.65 324 ALA C O 1
ATOM 7277 N N . PRO C 1 343 ? 8.480 1.390 38.919 1.00 31.76 325 PRO C N 1
ATOM 7278 C CA . PRO C 1 343 ? 8.506 2.788 39.363 1.00 33.08 325 PRO C CA 1
ATOM 7279 C C . PRO C 1 343 ? 7.215 3.195 40.098 1.00 42.81 325 PRO C C 1
ATOM 7280 O O . PRO C 1 343 ? 6.245 2.401 40.117 1.00 46.57 325 PRO C O 1
ATOM 7285 N N . ARG D 1 27 ? 40.734 -63.379 59.902 1.00 52.37 9 ARG D N 1
ATOM 7286 C CA . ARG D 1 27 ? 40.052 -63.078 58.648 1.00 50.49 9 ARG D CA 1
ATOM 7287 C C . ARG D 1 27 ? 38.649 -62.519 58.886 1.00 48.30 9 ARG D C 1
ATOM 7288 O O . ARG D 1 27 ? 38.429 -61.330 58.650 1.00 48.10 9 ARG D O 1
ATOM 7296 N N . ARG D 1 28 ? 37.738 -63.360 59.418 1.00 39.29 10 ARG D N 1
ATOM 7297 C CA . ARG D 1 28 ? 36.323 -63.071 59.686 1.00 35.62 10 ARG D CA 1
ATOM 7298 C C . ARG D 1 28 ? 36.070 -61.907 60.633 1.00 35.77 10 ARG D C 1
ATOM 7299 O O . ARG D 1 28 ? 36.737 -61.776 61.663 1.00 35.57 10 ARG D O 1
ATOM 7307 N N . ASP D 1 29 ? 35.068 -61.080 60.291 1.00 28.76 11 ASP D N 1
ATOM 7308 C CA . ASP D 1 29 ? 34.706 -59.934 61.118 1.00 27.89 11 ASP D CA 1
ATOM 7309 C C . ASP D 1 29 ? 33.715 -60.376 62.181 1.00 28.35 11 ASP D C 1
ATOM 7310 O O . ASP D 1 29 ? 32.677 -60.957 61.845 1.00 26.12 11 ASP D O 1
ATOM 7315 N N . LYS D 1 30 ? 34.060 -60.155 63.470 1.00 23.45 12 LYS D N 1
ATOM 7316 C CA . LYS D 1 30 ? 33.180 -60.512 64.601 1.00 21.31 12 LYS D CA 1
ATOM 7317 C C . LYS D 1 30 ? 31.950 -59.611 64.649 1.00 22.31 12 LYS D C 1
ATOM 7318 O O . LYS D 1 30 ? 32.065 -58.385 64.594 1.00 22.94 12 LYS D O 1
ATOM 7324 N N . LEU D 1 31 ? 30.776 -60.228 64.769 1.00 18.89 13 LEU D N 1
ATOM 7325 C CA . LEU D 1 31 ? 29.524 -59.504 64.761 1.00 18.60 13 LEU D CA 1
ATOM 7326 C C . LEU D 1 31 ? 28.550 -60.027 65.788 1.00 21.32 13 LEU D C 1
ATOM 7327 O O . LEU D 1 31 ? 28.354 -61.233 65.900 1.00 19.53 13 LEU D O 1
ATOM 7332 N N . ILE D 1 32 ? 27.909 -59.103 66.515 1.00 17.16 14 ILE D N 1
ATOM 7333 C CA . ILE D 1 32 ? 26.814 -59.401 67.419 1.00 15.91 14 ILE D CA 1
ATOM 7334 C C . ILE D 1 32 ? 25.586 -58.796 66.741 1.00 20.04 14 ILE D C 1
ATOM 7335 O O . ILE D 1 32 ? 25.622 -57.630 66.335 1.00 20.16 14 ILE D O 1
ATOM 7340 N N . ILE D 1 33 ? 24.500 -59.567 66.629 1.00 16.89 15 ILE D N 1
ATOM 7341 C CA . ILE D 1 33 ? 23.274 -59.035 66.047 1.00 15.82 15 ILE D CA 1
ATOM 7342 C C . ILE D 1 33 ? 22.277 -58.844 67.190 1.00 18.38 15 ILE D C 1
ATOM 7343 O O . ILE D 1 33 ? 21.927 -59.818 67.865 1.00 17.62 15 ILE D O 1
ATOM 7348 N N . ASP D 1 34 ? 21.830 -57.587 67.396 1.00 16.73 16 ASP D N 1
ATOM 7349 C CA . ASP D 1 34 ? 20.831 -57.233 68.417 1.00 16.26 16 ASP D CA 1
ATOM 7350 C C . ASP D 1 34 ? 19.535 -57.125 67.643 1.00 19.99 16 ASP D C 1
ATOM 7351 O O . ASP D 1 34 ? 19.463 -56.389 66.662 1.00 16.73 16 ASP D O 1
ATOM 7356 N N . THR D 1 35 ? 18.530 -57.938 68.002 1.00 16.93 17 THR D N 1
ATOM 7357 C CA . THR D 1 35 ? 17.402 -58.134 67.097 1.00 15.47 17 THR D CA 1
ATOM 7358 C C . THR D 1 35 ? 16.098 -58.484 67.776 1.00 17.29 17 THR D C 1
ATOM 7359 O O . THR D 1 35 ? 16.109 -59.068 68.863 1.00 16.43 17 THR D O 1
ATOM 7363 N N . ASP D 1 36 ? 14.977 -58.199 67.088 1.00 15.68 18 ASP D N 1
ATOM 7364 C CA . ASP D 1 36 ? 13.609 -58.498 67.548 1.00 14.27 18 ASP D CA 1
ATOM 7365 C C . ASP D 1 36 ? 12.947 -59.389 66.487 1.00 17.92 18 ASP D C 1
ATOM 7366 O O . ASP D 1 36 ? 11.989 -58.959 65.855 1.00 17.51 18 ASP D O 1
ATOM 7371 N N . PRO D 1 37 ? 13.454 -60.622 66.239 1.00 15.93 19 PRO D N 1
ATOM 7372 C CA . PRO D 1 37 ? 12.896 -61.415 65.126 1.00 14.61 19 PRO D CA 1
ATOM 7373 C C . PRO D 1 37 ? 11.439 -61.844 65.317 1.00 17.08 19 PRO D C 1
ATOM 7374 O O . PRO D 1 37 ? 11.153 -62.584 66.265 1.00 16.28 19 PRO D O 1
ATOM 7378 N N . GLY D 1 38 ? 10.531 -61.444 64.403 1.00 16.41 20 GLY D N 1
ATOM 7379 C CA . GLY D 1 38 ? 10.737 -60.517 63.295 1.00 15.07 20 GLY D CA 1
ATOM 7380 C C . GLY D 1 38 ? 11.041 -61.213 61.985 1.00 17.31 20 GLY D C 1
ATOM 7381 O O . GLY D 1 38 ? 11.992 -62.003 61.904 1.00 16.93 20 GLY D O 1
ATOM 7382 N N . ILE D 1 39 ? 10.243 -60.910 60.943 1.00 14.69 21 ILE D N 1
ATOM 7383 C CA . ILE D 1 39 ? 10.387 -61.559 59.624 1.00 14.20 21 ILE D CA 1
ATOM 7384 C C . ILE D 1 39 ? 11.658 -61.113 58.902 1.00 17.94 21 ILE D C 1
ATOM 7385 O O . ILE D 1 39 ? 12.424 -61.971 58.453 1.00 17.17 21 ILE D O 1
ATOM 7390 N N . ASP D 1 40 ? 11.865 -59.787 58.752 1.00 14.78 22 ASP D N 1
ATOM 7391 C CA . ASP D 1 40 ? 13.087 -59.325 58.080 1.00 14.96 22 ASP D CA 1
ATOM 7392 C C . ASP D 1 40 ? 14.329 -59.548 58.945 1.00 16.97 22 ASP D C 1
ATOM 7393 O O . ASP D 1 40 ? 15.391 -59.814 58.394 1.00 16.81 22 ASP D O 1
ATOM 7398 N N . ASP D 1 41 ? 14.198 -59.495 60.296 1.00 15.42 23 ASP D N 1
ATOM 7399 C CA . ASP D 1 41 ? 15.334 -59.871 61.159 1.00 14.76 23 ASP D CA 1
ATOM 7400 C C . ASP D 1 41 ? 15.724 -61.345 60.869 1.00 16.96 23 ASP D C 1
ATOM 7401 O O . ASP D 1 41 ? 16.909 -61.659 60.774 1.00 15.79 23 ASP D O 1
ATOM 7406 N N . SER D 1 42 ? 14.729 -62.253 60.757 1.00 15.05 24 SER D N 1
ATOM 7407 C CA . SER D 1 42 ? 14.968 -63.688 60.518 1.00 14.68 24 SER D CA 1
ATOM 7408 C C . SER D 1 42 ? 15.690 -63.886 59.201 1.00 18.45 24 SER D C 1
ATOM 7409 O O . SER D 1 42 ? 16.641 -64.681 59.127 1.00 17.48 24 SER D O 1
ATOM 7412 N N A MET D 1 43 ? 15.272 -63.141 58.174 0.50 16.62 25 MET D N 1
ATOM 7413 N N B MET D 1 43 ? 15.272 -63.141 58.164 0.50 15.54 25 MET D N 1
ATOM 7414 C CA A MET D 1 43 ? 15.893 -63.176 56.847 0.50 17.33 25 MET D CA 1
ATOM 7415 C CA B MET D 1 43 ? 15.900 -63.188 56.831 0.50 15.66 25 MET D CA 1
ATOM 7416 C C A MET D 1 43 ? 17.369 -62.779 56.980 0.50 20.61 25 MET D C 1
ATOM 7417 C C B MET D 1 43 ? 17.373 -62.776 56.967 0.50 19.87 25 MET D C 1
ATOM 7418 O O A MET D 1 43 ? 18.239 -63.468 56.449 0.50 20.16 25 MET D O 1
ATOM 7419 O O B MET D 1 43 ? 18.247 -63.456 56.433 0.50 19.43 25 MET D O 1
ATOM 7428 N N . THR D 1 44 ? 17.643 -61.696 57.744 1.00 16.50 26 THR D N 1
ATOM 7429 C CA . THR D 1 44 ? 18.990 -61.158 57.952 1.00 15.77 26 THR D CA 1
ATOM 7430 C C . THR D 1 44 ? 19.884 -62.122 58.711 1.00 17.99 26 THR D C 1
ATOM 7431 O O . THR D 1 44 ? 21.031 -62.304 58.334 1.00 17.46 26 THR D O 1
ATOM 7435 N N . ILE D 1 45 ? 19.363 -62.710 59.801 1.00 16.44 27 ILE D N 1
ATOM 7436 C CA . ILE D 1 45 ? 20.124 -63.669 60.614 1.00 15.87 27 ILE D CA 1
ATOM 7437 C C . ILE D 1 45 ? 20.532 -64.894 59.772 1.00 19.56 27 ILE D C 1
ATOM 7438 O O . ILE D 1 45 ? 21.686 -65.335 59.825 1.00 19.49 27 ILE D O 1
ATOM 7443 N N . LEU D 1 46 ? 19.585 -65.439 59.000 1.00 17.09 28 LEU D N 1
ATOM 7444 C CA . LEU D 1 46 ? 19.882 -66.596 58.128 1.00 18.11 28 LEU D CA 1
ATOM 7445 C C . LEU D 1 46 ? 20.914 -66.230 57.061 1.00 22.66 28 LEU D C 1
ATOM 7446 O O . LEU D 1 46 ? 21.790 -67.046 56.783 1.00 24.16 28 LEU D O 1
ATOM 7451 N N . MET D 1 47 ? 20.856 -64.992 56.509 1.00 19.84 29 MET D N 1
ATOM 7452 C CA . MET D 1 47 ? 21.868 -64.495 55.553 1.00 20.54 29 MET D CA 1
ATOM 7453 C C . MET D 1 47 ? 23.236 -64.422 56.256 1.00 24.39 29 MET D C 1
ATOM 7454 O O . MET D 1 47 ? 24.242 -64.837 55.686 1.00 23.15 29 MET D O 1
ATOM 7459 N N . ALA D 1 48 ? 23.265 -63.844 57.469 1.00 20.49 30 ALA D N 1
ATOM 7460 C CA . ALA D 1 48 ? 24.515 -63.660 58.219 1.00 20.12 30 ALA D CA 1
ATOM 7461 C C . ALA D 1 48 ? 25.198 -64.979 58.532 1.00 23.21 30 ALA D C 1
ATOM 7462 O O . ALA D 1 48 ? 26.417 -65.073 58.436 1.00 22.18 30 ALA D O 1
ATOM 7464 N N . PHE D 1 49 ? 24.418 -66.021 58.858 1.00 21.62 31 PHE D N 1
ATOM 7465 C CA . PHE D 1 49 ? 24.996 -67.339 59.152 1.00 22.99 31 PHE D CA 1
ATOM 7466 C C . PHE D 1 49 ? 25.668 -67.967 57.927 1.00 29.02 31 PHE D C 1
ATOM 7467 O O . PHE D 1 49 ? 26.516 -68.843 58.078 1.00 30.31 31 PHE D O 1
ATOM 7475 N N . ARG D 1 50 ? 25.315 -67.502 56.722 1.00 25.78 32 ARG D N 1
ATOM 7476 C CA . ARG D 1 50 ? 25.865 -68.031 55.474 1.00 27.64 32 ARG D CA 1
ATOM 7477 C C . ARG D 1 50 ? 26.948 -67.148 54.843 1.00 30.65 32 ARG D C 1
ATOM 7478 O O . ARG D 1 50 ? 27.535 -67.554 53.841 1.00 31.29 32 ARG D O 1
ATOM 7486 N N . ALA D 1 51 ? 27.222 -65.958 55.426 1.00 25.33 33 ALA D N 1
ATOM 7487 C CA . ALA D 1 51 ? 28.246 -65.030 54.932 1.00 24.89 33 ALA D CA 1
ATOM 7488 C C . ALA D 1 51 ? 29.614 -65.488 55.452 1.00 29.25 33 ALA D C 1
ATOM 7489 O O . ALA D 1 51 ? 29.861 -65.437 56.668 1.00 28.38 33 ALA D O 1
ATOM 7491 N N . PRO D 1 52 ? 30.513 -65.987 54.564 1.00 27.98 34 PRO D N 1
ATOM 7492 C CA . PRO D 1 52 ? 31.801 -66.523 55.050 1.00 28.44 34 PRO D CA 1
ATOM 7493 C C . PRO D 1 52 ? 32.768 -65.519 55.670 1.00 31.47 34 PRO D C 1
ATOM 7494 O O . PRO D 1 52 ? 33.664 -65.952 56.395 1.00 31.66 34 PRO D O 1
ATOM 7498 N N . SER D 1 53 ? 32.592 -64.207 55.424 1.00 27.07 35 SER D N 1
ATOM 7499 C CA . SER D 1 53 ? 33.487 -63.183 55.969 1.00 26.99 35 SER D CA 1
ATOM 7500 C C . SER D 1 53 ? 33.054 -62.722 57.367 1.00 30.32 35 SER D C 1
ATOM 7501 O O . SER D 1 53 ? 33.739 -61.904 57.973 1.00 30.68 35 SER D O 1
ATOM 7504 N N . VAL D 1 54 ? 31.934 -63.271 57.872 1.00 26.20 36 VAL D N 1
ATOM 7505 C CA . VAL D 1 54 ? 31.335 -62.912 59.157 1.00 26.21 36 VAL D CA 1
ATOM 7506 C C . VAL D 1 54 ? 31.457 -64.036 60.181 1.00 28.47 36 VAL D C 1
ATOM 7507 O O . VAL D 1 54 ? 31.196 -65.192 59.854 1.00 27.84 36 VAL D O 1
ATOM 7511 N N . GLU D 1 55 ? 31.783 -63.677 61.434 1.00 22.71 37 GLU D N 1
ATOM 7512 C CA . GLU D 1 55 ? 31.747 -64.612 62.546 1.00 22.56 37 GLU D CA 1
ATOM 7513 C C . GLU D 1 55 ? 30.679 -64.091 63.496 1.00 24.26 37 GLU D C 1
ATOM 7514 O O . GLU D 1 55 ? 30.892 -63.068 64.160 1.00 23.39 37 GLU D O 1
ATOM 7520 N N . ILE D 1 56 ? 29.512 -64.776 63.542 1.00 20.30 38 ILE D N 1
ATOM 7521 C CA . ILE D 1 56 ? 28.447 -64.345 64.452 1.00 19.35 38 ILE D CA 1
ATOM 7522 C C . ILE D 1 56 ? 28.830 -64.825 65.827 1.00 23.48 38 ILE D C 1
ATOM 7523 O O . ILE D 1 56 ? 28.861 -66.037 66.063 1.00 24.35 38 ILE D O 1
ATOM 7528 N N . ILE D 1 57 ? 29.138 -63.899 66.720 1.00 21.50 39 ILE D N 1
ATOM 7529 C CA . ILE D 1 57 ? 29.561 -64.319 68.059 1.00 22.45 39 ILE D CA 1
ATOM 7530 C C . ILE D 1 57 ? 28.375 -64.402 69.026 1.00 23.59 39 ILE D C 1
ATOM 7531 O O . ILE D 1 57 ? 28.495 -65.024 70.079 1.00 23.42 39 ILE D O 1
ATOM 7536 N N . GLY D 1 58 ? 27.221 -63.882 68.621 1.00 21.30 40 GLY D N 1
ATOM 7537 C CA . GLY D 1 58 ? 26.017 -64.024 69.423 1.00 19.83 40 GLY D CA 1
ATOM 7538 C C . GLY D 1 58 ? 24.849 -63.241 68.891 1.00 20.69 40 GLY D C 1
ATOM 7539 O O . GLY D 1 58 ? 25.026 -62.317 68.088 1.00 20.33 40 GLY D O 1
ATOM 7540 N N . LEU D 1 59 ? 23.648 -63.629 69.321 1.00 17.94 41 LEU D N 1
ATOM 7541 C CA . LEU D 1 59 ? 22.410 -62.913 69.018 1.00 16.34 41 LEU D CA 1
ATOM 7542 C C . LEU D 1 59 ? 21.904 -62.345 70.358 1.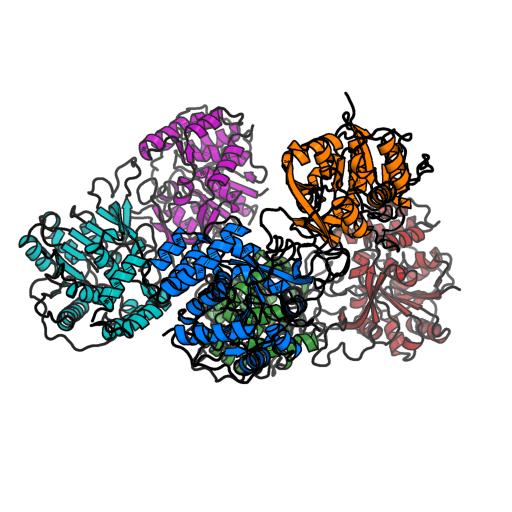00 20.48 41 LEU D C 1
ATOM 7543 O O . LEU D 1 59 ? 21.884 -63.060 71.357 1.00 20.60 41 LEU D O 1
ATOM 7548 N N . THR D 1 60 ? 21.560 -61.062 70.396 1.00 17.19 42 THR D N 1
ATOM 7549 C CA . THR D 1 60 ? 21.041 -60.454 71.615 1.00 16.66 42 THR D CA 1
ATOM 7550 C C . THR D 1 60 ? 19.634 -60.034 71.276 1.00 20.73 42 THR D C 1
ATOM 7551 O O . THR D 1 60 ? 19.432 -59.418 70.239 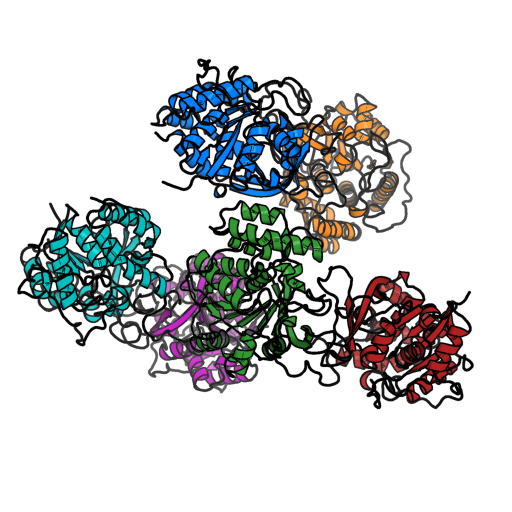1.00 20.27 42 THR D O 1
ATOM 7555 N N . THR D 1 61 ? 18.655 -60.352 72.130 1.00 15.01 43 THR D N 1
ATOM 7556 C CA . THR D 1 61 ? 17.271 -60.102 71.744 1.00 14.45 43 THR D CA 1
ATOM 7557 C C . THR D 1 61 ? 16.607 -58.937 72.450 1.00 16.94 43 THR D C 1
ATOM 7558 O O . THR D 1 61 ? 16.934 -58.604 73.570 1.00 17.50 43 THR D O 1
ATOM 7562 N N . ILE D 1 62 ? 15.622 -58.338 71.766 1.00 14.29 44 ILE D N 1
ATOM 7563 C CA . ILE D 1 62 ? 14.895 -57.176 72.257 1.00 13.65 44 ILE D CA 1
ATOM 7564 C C . ILE D 1 62 ? 13.457 -57.283 71.740 1.00 15.00 44 ILE D C 1
ATOM 7565 O O . ILE D 1 62 ? 13.192 -58.026 70.794 1.00 15.73 44 ILE D O 1
ATOM 7570 N N . PHE D 1 63 ? 12.537 -56.529 72.341 1.00 13.93 45 PHE D N 1
ATOM 7571 C CA . PHE D 1 63 ? 11.135 -56.495 71.926 1.00 15.19 45 PHE D CA 1
ATOM 7572 C C . PHE D 1 63 ? 10.993 -55.617 70.662 1.00 19.01 45 PHE D C 1
ATOM 7573 O O . PHE D 1 63 ? 11.952 -54.965 70.268 1.00 17.65 45 PHE D O 1
ATOM 7581 N N . GLY D 1 64 ? 9.776 -55.522 70.120 1.00 16.94 46 GLY D N 1
ATOM 7582 C CA . GLY D 1 64 ? 9.466 -54.609 69.016 1.00 16.94 46 GLY D CA 1
ATOM 7583 C C . GLY D 1 64 ? 8.443 -55.237 68.094 1.00 19.83 46 GLY D C 1
ATOM 7584 O O . GLY D 1 64 ? 7.246 -54.945 68.174 1.00 18.54 46 GLY D O 1
ATOM 7585 N N . ASN D 1 65 ? 8.908 -56.162 67.265 1.00 16.49 47 ASN D N 1
ATOM 7586 C CA . ASN D 1 65 ? 8.065 -56.921 66.352 1.00 15.77 47 ASN D CA 1
ATOM 7587 C C . ASN D 1 65 ? 7.267 -57.960 67.120 1.00 19.45 47 ASN D C 1
ATOM 7588 O O . ASN D 1 65 ? 6.246 -58.440 66.635 1.00 19.44 47 ASN D O 1
ATOM 7593 N N . VAL D 1 66 ? 7.770 -58.337 68.305 1.00 16.14 48 VAL D N 1
ATOM 7594 C CA . VAL D 1 66 ? 7.215 -59.385 69.167 1.00 16.39 48 VAL D CA 1
ATOM 7595 C C . VAL D 1 66 ? 7.778 -59.094 70.570 1.00 17.78 48 VAL D C 1
ATOM 7596 O O . VAL D 1 66 ? 8.751 -58.350 70.668 1.00 17.84 48 VAL D O 1
ATOM 7600 N N . ASP D 1 67 ? 7.205 -59.667 71.630 1.00 16.28 49 ASP D N 1
ATOM 7601 C CA . ASP D 1 67 ? 7.752 -59.444 72.967 1.00 16.69 49 ASP D CA 1
ATOM 7602 C C . ASP D 1 67 ? 9.151 -60.062 73.058 1.00 19.23 49 ASP D C 1
ATOM 7603 O O . ASP D 1 67 ? 9.505 -60.891 72.225 1.00 17.22 49 ASP D O 1
ATOM 7608 N N . THR D 1 68 ? 9.972 -59.606 74.002 1.00 17.32 50 THR D N 1
ATOM 7609 C CA . THR D 1 68 ? 11.348 -60.127 74.102 1.00 16.92 50 THR D CA 1
ATOM 7610 C C . THR D 1 68 ? 11.402 -61.651 74.215 1.00 18.36 50 THR D C 1
ATOM 7611 O O . THR D 1 68 ? 12.237 -62.258 73.566 1.00 18.23 50 THR D O 1
ATOM 7615 N N . LYS D 1 69 ? 10.503 -62.269 75.003 1.00 16.15 51 LYS D N 1
ATOM 7616 C CA . LYS D 1 69 ? 10.489 -63.732 75.132 1.00 17.44 51 LYS D CA 1
ATOM 7617 C C . LYS D 1 69 ? 10.263 -64.391 73.778 1.00 19.12 51 LYS D C 1
ATOM 7618 O O . LYS D 1 69 ? 10.918 -65.381 73.474 1.00 17.44 51 LYS D O 1
ATOM 7624 N N . GLY D 1 70 ? 9.374 -63.807 72.961 1.00 15.49 52 GLY D N 1
ATOM 7625 C CA . GLY D 1 70 ? 9.095 -64.318 71.619 1.00 15.47 52 GLY D CA 1
ATOM 7626 C C . GLY D 1 70 ? 10.272 -64.146 70.684 1.00 19.17 52 GLY D C 1
ATOM 7627 O O . GLY D 1 70 ? 10.522 -65.006 69.832 1.00 19.04 52 GLY D O 1
ATOM 7628 N N . ALA D 1 71 ? 11.018 -63.040 70.854 1.00 15.75 53 ALA D N 1
ATOM 7629 C CA . ALA D 1 71 ? 12.229 -62.766 70.054 1.00 15.63 53 ALA D CA 1
ATOM 7630 C C . ALA D 1 71 ? 13.319 -63.774 70.404 1.00 17.15 53 ALA D C 1
ATOM 7631 O O . ALA D 1 71 ? 13.985 -64.301 69.513 1.00 16.07 53 ALA D O 1
ATOM 7633 N N . THR D 1 72 ? 13.471 -64.094 71.700 1.00 14.00 54 THR D N 1
ATOM 7634 C CA . THR D 1 72 ? 14.452 -65.109 72.133 1.00 14.60 54 THR D CA 1
ATOM 7635 C C . THR D 1 72 ? 14.097 -66.474 71.555 1.00 17.84 54 THR D C 1
ATOM 7636 O O . THR D 1 72 ? 14.976 -67.188 71.048 1.00 17.65 54 THR D O 1
ATOM 7640 N N . ARG D 1 73 ? 12.802 -66.827 71.624 1.00 15.36 55 ARG D N 1
ATOM 7641 C CA . ARG D 1 73 ? 12.282 -68.077 71.080 1.00 15.60 55 ARG D CA 1
ATOM 7642 C C . ARG D 1 73 ? 12.652 -68.174 69.602 1.00 16.98 55 ARG D C 1
ATOM 7643 O O . ARG D 1 73 ? 13.220 -69.191 69.174 1.00 16.43 55 ARG D O 1
ATOM 7651 N N . ASN D 1 74 ? 12.373 -67.104 68.829 1.00 15.36 56 ASN D N 1
ATOM 7652 C CA . ASN D 1 74 ? 12.709 -67.097 67.400 1.00 15.13 56 ASN D CA 1
ATOM 7653 C C . ASN D 1 74 ? 14.189 -67.161 67.130 1.00 18.34 56 ASN D C 1
ATOM 7654 O O . ASN D 1 74 ? 14.596 -67.867 66.216 1.00 17.83 56 ASN D O 1
ATOM 7659 N N . ALA D 1 75 ? 14.991 -66.420 67.905 1.00 16.66 57 ALA D N 1
ATOM 7660 C CA . ALA D 1 75 ? 16.463 -66.411 67.727 1.00 16.66 57 ALA D CA 1
ATOM 7661 C C . ALA D 1 75 ? 17.046 -67.805 67.971 1.00 19.79 57 ALA D C 1
ATOM 7662 O O . ALA D 1 75 ? 17.874 -68.259 67.189 1.00 17.73 57 ALA D O 1
ATOM 7664 N N . LEU D 1 76 ? 16.595 -68.508 69.026 1.00 16.82 58 LEU D N 1
ATOM 7665 C CA . LEU D 1 76 ? 17.081 -69.863 69.302 1.00 15.83 58 LEU D CA 1
ATOM 7666 C C . LEU D 1 76 ? 16.694 -70.809 68.167 1.00 17.98 58 LEU D C 1
ATOM 7667 O O . LEU D 1 76 ? 17.521 -71.599 67.707 1.00 17.89 58 LEU D O 1
ATOM 7672 N N . LEU D 1 77 ? 15.446 -70.673 67.661 1.00 16.60 59 LEU D N 1
ATOM 7673 C CA . LEU D 1 77 ? 14.983 -71.494 66.541 1.00 16.62 59 LEU D CA 1
ATOM 7674 C C . LEU D 1 77 ? 15.780 -71.209 65.261 1.00 19.79 59 LEU D C 1
ATOM 7675 O O . LEU D 1 77 ? 16.056 -72.138 64.502 1.00 19.06 59 LEU D O 1
ATOM 7680 N N . LEU D 1 78 ? 16.190 -69.951 65.040 1.00 17.00 60 LEU D N 1
ATOM 7681 C CA . LEU D 1 78 ? 17.004 -69.616 63.854 1.00 16.29 60 LEU D CA 1
ATOM 7682 C C . LEU D 1 78 ? 18.393 -70.242 63.949 1.00 18.47 60 LEU D C 1
ATOM 7683 O O . LEU D 1 78 ? 18.921 -70.704 62.926 1.00 18.33 60 LEU D O 1
ATOM 7688 N N . CYS D 1 79 ? 19.003 -70.238 65.158 1.00 16.18 61 CYS D N 1
ATOM 7689 C CA . CYS D 1 79 ? 20.319 -70.890 65.334 1.00 17.48 61 CYS D CA 1
ATOM 7690 C C . CYS D 1 79 ? 20.188 -72.382 65.018 1.00 21.05 61 CYS D C 1
ATOM 7691 O O . CYS D 1 79 ? 21.055 -72.940 64.350 1.00 21.16 61 CYS D O 1
ATOM 7694 N N . GLU D 1 80 ? 19.075 -73.011 65.447 1.00 17.67 62 GLU D N 1
ATOM 7695 C CA . GLU D 1 80 ? 18.837 -74.435 65.170 1.00 18.76 62 GLU D CA 1
ATOM 7696 C C . GLU D 1 80 ? 18.633 -74.665 63.665 1.00 21.48 62 GLU D C 1
ATOM 7697 O O . GLU D 1 80 ? 19.187 -75.609 63.107 1.00 21.31 62 GLU D O 1
ATOM 7703 N N . ARG D 1 81 ? 17.836 -73.796 63.018 1.00 18.33 63 ARG D N 1
ATOM 7704 C CA . ARG D 1 81 ? 17.533 -73.886 61.573 1.00 18.15 63 ARG D CA 1
ATOM 7705 C C . ARG D 1 81 ? 18.792 -73.702 60.723 1.00 21.62 63 ARG D C 1
ATOM 7706 O O . ARG D 1 81 ? 18.952 -74.378 59.693 1.00 22.07 63 ARG D O 1
ATOM 7714 N N . ALA D 1 82 ? 19.704 -72.828 61.177 1.00 18.60 64 ALA D N 1
ATOM 7715 C CA . ALA D 1 82 ? 20.957 -72.560 60.457 1.00 19.95 64 ALA D CA 1
ATOM 7716 C C . ALA D 1 82 ? 22.019 -73.643 60.706 1.00 24.95 64 ALA D C 1
ATOM 7717 O O . ALA D 1 82 ? 23.088 -73.597 60.100 1.00 26.13 64 ALA D O 1
ATOM 7719 N N . GLY D 1 83 ? 21.725 -74.580 61.605 1.00 21.48 65 GLY D N 1
ATOM 7720 C CA . GLY D 1 83 ? 22.643 -75.666 61.956 1.00 22.05 65 GLY D CA 1
ATOM 7721 C C . GLY D 1 83 ? 23.755 -75.254 62.903 1.00 27.74 65 GLY D C 1
ATOM 7722 O O . GLY D 1 83 ? 24.807 -75.901 62.926 1.00 28.68 65 GLY D O 1
ATOM 7723 N N . CYS D 1 84 ? 23.533 -74.173 63.698 1.00 24.68 66 CYS D N 1
ATOM 7724 C CA A CYS D 1 84 ? 24.511 -73.625 64.649 0.50 25.58 66 CYS D CA 1
ATOM 7725 C CA B CYS D 1 84 ? 24.525 -73.707 64.672 0.50 25.55 66 CYS D CA 1
ATOM 7726 C C . CYS D 1 84 ? 23.860 -73.381 66.027 1.00 28.22 66 CYS D C 1
ATOM 7727 O O . CYS D 1 84 ? 23.884 -72.239 66.510 1.00 26.74 66 CYS D O 1
ATOM 7732 N N . PRO D 1 85 ? 23.282 -74.419 66.706 1.00 25.98 67 PRO D N 1
ATOM 7733 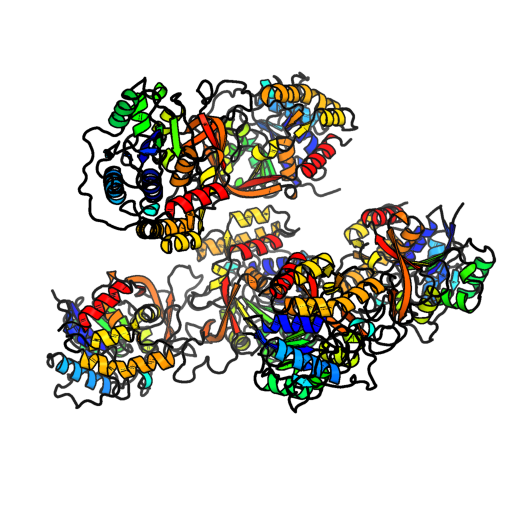C CA . PRO D 1 85 ? 22.634 -74.163 68.011 1.00 25.52 67 PRO D CA 1
ATOM 7734 C C . PRO D 1 85 ? 23.584 -73.747 69.124 1.00 29.07 67 PRO D C 1
ATOM 7735 O O . PRO D 1 85 ? 23.113 -73.335 70.188 1.00 28.86 67 PRO D O 1
ATOM 7739 N N . GLU D 1 86 ? 24.905 -73.823 68.878 1.00 25.55 68 GLU D N 1
ATOM 7740 C CA . GLU D 1 86 ? 25.928 -73.424 69.861 1.00 26.85 68 GLU D CA 1
ATOM 7741 C C . GLU D 1 86 ? 26.120 -71.899 69.909 1.00 30.52 68 GLU D C 1
ATOM 7742 O O . GLU D 1 86 ? 26.712 -71.407 70.868 1.00 29.53 68 GLU D O 1
ATOM 7748 N N . VAL D 1 87 ? 25.628 -71.156 68.883 1.00 26.12 69 VAL D N 1
ATOM 7749 C CA . VAL D 1 87 ? 25.745 -69.691 68.851 1.00 24.48 69 VAL D CA 1
ATOM 7750 C C . VAL D 1 87 ? 24.939 -69.114 70.019 1.00 24.49 69 VAL D C 1
ATOM 7751 O O . VAL D 1 87 ? 23.753 -69.408 70.135 1.00 23.40 69 VAL D O 1
ATOM 7755 N N . PRO D 1 88 ? 25.583 -68.378 70.950 1.00 22.15 70 PRO D N 1
ATOM 7756 C CA . PRO D 1 88 ? 24.839 -67.899 72.123 1.00 21.50 70 PRO D CA 1
ATOM 7757 C C . PRO D 1 88 ? 23.715 -66.933 71.796 1.00 21.91 70 PRO D C 1
ATOM 7758 O O . PRO D 1 88 ? 23.877 -66.064 70.941 1.00 21.26 70 PRO D O 1
ATOM 7762 N N . VAL D 1 89 ? 22.577 -67.099 72.488 1.00 17.97 71 VAL D N 1
ATOM 7763 C CA . VAL D 1 89 ? 21.443 -66.187 72.399 1.00 16.47 71 VAL D CA 1
ATOM 7764 C C . VAL D 1 89 ? 21.293 -65.598 73.797 1.00 21.07 71 VAL D C 1
ATOM 7765 O O . VAL D 1 89 ? 21.055 -66.340 74.756 1.00 21.37 71 VAL D O 1
ATOM 7769 N N . ALA D 1 90 ? 21.454 -64.273 73.919 1.00 18.92 72 ALA D N 1
ATOM 7770 C CA . ALA D 1 90 ? 21.350 -63.593 75.213 1.00 18.93 72 ALA D CA 1
ATOM 7771 C C . ALA D 1 90 ? 20.090 -62.735 75.204 1.00 21.97 72 ALA D C 1
ATOM 7772 O O . ALA D 1 90 ? 19.952 -61.832 74.363 1.00 19.34 72 ALA D O 1
ATOM 7774 N N . GLU D 1 91 ? 19.165 -63.030 76.133 1.00 18.01 73 GLU D N 1
ATOM 7775 C CA . GLU D 1 91 ? 17.907 -62.290 76.211 1.00 17.82 73 GLU D CA 1
ATOM 7776 C C . GLU D 1 91 ? 18.107 -60.917 76.814 1.00 21.42 73 GLU D C 1
ATOM 7777 O O . GLU D 1 91 ? 18.747 -60.786 77.866 1.00 20.78 73 GLU D O 1
ATOM 7783 N N . GLY D 1 92 ? 17.534 -59.916 76.155 1.00 16.86 74 GLY D N 1
ATOM 7784 C CA . GLY D 1 92 ? 17.654 -58.536 76.608 1.00 16.82 74 GLY D CA 1
ATOM 7785 C C . GLY D 1 92 ? 16.487 -58.028 77.423 1.00 21.12 74 GLY D C 1
ATOM 7786 O O . GLY D 1 92 ? 15.734 -58.798 78.032 1.00 20.75 74 GLY D O 1
ATOM 7787 N N . SER D 1 93 ? 16.348 -56.709 77.446 1.00 18.37 75 SER D N 1
ATOM 7788 C CA . SER D 1 93 ? 15.320 -56.039 78.237 1.00 17.39 75 SER D CA 1
ATOM 7789 C C . SER D 1 93 ? 13.917 -56.413 77.726 1.00 19.35 75 SER D C 1
ATOM 7790 O O . SER D 1 93 ? 13.708 -56.553 76.518 1.00 18.41 75 SER D O 1
ATOM 7793 N N . HIS D 1 94 ? 12.963 -56.545 78.666 1.00 17.79 76 HIS D N 1
ATOM 7794 C CA . HIS D 1 94 ? 11.564 -56.837 78.334 1.00 19.23 76 HIS D CA 1
ATOM 7795 C C . HIS D 1 94 ? 10.753 -55.545 78.107 1.00 19.59 76 HIS D C 1
ATOM 7796 O O . HIS D 1 94 ? 9.615 -55.603 77.648 1.00 17.77 76 HIS D O 1
ATOM 7803 N N . GLU D 1 95 ? 11.339 -54.405 78.429 1.00 17.00 77 GLU D N 1
ATOM 7804 C CA . GLU D 1 95 ? 10.665 -53.106 78.305 1.00 16.22 77 GLU D CA 1
ATOM 7805 C C . GLU D 1 95 ? 11.644 -52.006 77.934 1.00 19.21 77 GLU D C 1
ATOM 7806 O O . GLU D 1 95 ? 12.850 -52.152 78.175 1.00 17.01 77 GLU D O 1
ATOM 7812 N N . PRO D 1 96 ? 11.153 -50.876 77.385 1.00 17.21 78 PRO D N 1
ATOM 7813 C CA . PRO D 1 96 ? 12.064 -49.766 77.086 1.00 16.39 78 PRO D CA 1
ATOM 7814 C C . PRO D 1 96 ? 12.601 -49.121 78.368 1.00 19.49 78 PRO D C 1
ATOM 7815 O O . PRO D 1 96 ? 12.122 -49.402 79.483 1.00 17.95 78 PRO D O 1
ATOM 7819 N N . LEU D 1 97 ? 13.574 -48.218 78.216 1.00 17.31 79 LEU D N 1
ATOM 7820 C CA . LEU D 1 97 ? 14.152 -47.551 79.381 1.00 18.63 79 LEU D CA 1
ATOM 7821 C C . LEU D 1 97 ? 13.118 -46.792 80.226 1.00 23.57 79 LEU D C 1
ATOM 7822 O O . LEU D 1 97 ? 13.229 -46.817 81.450 1.00 22.90 79 LEU D O 1
ATOM 7827 N N . LYS D 1 98 ? 12.111 -46.155 79.585 1.00 19.92 80 LYS D N 1
ATOM 7828 C CA . LYS D 1 98 ? 11.054 -45.424 80.312 1.00 20.38 80 LYS D CA 1
ATOM 7829 C C . LYS D 1 98 ? 10.072 -46.364 81.034 1.00 21.12 80 LYS D C 1
ATOM 7830 O O . LYS D 1 98 ? 9.298 -45.901 81.876 1.00 19.46 80 LYS D O 1
ATOM 7836 N N . GLY D 1 99 ? 10.141 -47.660 80.720 1.00 18.40 81 GLY D N 1
ATOM 7837 C CA . GLY D 1 99 ? 9.313 -48.679 81.351 1.00 18.87 81 GLY D CA 1
ATOM 7838 C C . GLY D 1 99 ? 7.983 -48.895 80.663 1.00 22.09 81 GLY D C 1
ATOM 7839 O O . GLY D 1 99 ? 7.542 -48.048 79.866 1.00 21.51 81 GLY D O 1
ATOM 7840 N N . GLY D 1 100 ? 7.333 -50.010 81.007 1.00 17.81 82 GLY D N 1
ATOM 7841 C CA . GLY D 1 100 ? 6.007 -50.331 80.478 1.00 18.06 82 GLY D CA 1
ATOM 7842 C C . GLY D 1 100 ? 6.058 -51.516 79.542 1.00 21.29 82 GLY D C 1
ATOM 7843 O O . GLY D 1 100 ? 7.009 -51.638 78.771 1.00 21.55 82 GLY D O 1
ATOM 7844 N N . LYS D 1 101 ? 5.038 -52.396 79.599 1.00 18.20 83 LYS D N 1
ATOM 7845 C CA . LYS D 1 101 ? 4.987 -53.569 78.706 1.00 17.53 83 LYS D CA 1
ATOM 7846 C C . LYS D 1 101 ? 4.748 -53.042 77.272 1.00 22.66 83 LYS D C 1
ATOM 7847 O O . LYS D 1 101 ? 3.750 -52.359 77.024 1.00 22.96 83 LYS D O 1
ATOM 7853 N N . PRO D 1 102 ? 5.686 -53.265 76.337 1.00 20.01 84 PRO D N 1
ATOM 7854 C CA . PRO D 1 102 ? 5.522 -52.666 75.000 1.00 19.52 84 PRO D CA 1
ATOM 7855 C C . PRO D 1 102 ? 4.461 -53.294 74.105 1.00 22.15 84 PRO D C 1
ATOM 7856 O O . PRO D 1 102 ? 4.224 -54.508 74.148 1.00 20.49 84 PRO D O 1
ATOM 7860 N N . ARG D 1 103 ? 3.786 -52.435 73.306 1.00 19.64 85 ARG D N 1
ATOM 7861 C CA . ARG D 1 103 ? 2.844 -52.923 72.311 1.00 19.35 85 ARG D CA 1
ATOM 7862 C C . ARG D 1 103 ? 3.732 -53.368 71.148 1.00 22.26 85 ARG D C 1
ATOM 7863 O O . ARG D 1 103 ? 4.754 -52.731 70.878 1.00 22.79 85 ARG D O 1
ATOM 7871 N N . VAL D 1 104 ? 3.424 -54.520 70.555 1.00 18.83 86 VAL D N 1
ATOM 7872 C CA . VAL D 1 104 ? 4.313 -55.082 69.532 1.00 17.01 86 VAL D CA 1
ATOM 7873 C C . VAL D 1 104 ? 3.641 -55.101 68.165 1.00 19.14 86 VAL D C 1
ATOM 7874 O O . VAL D 1 104 ? 2.416 -55.111 68.083 1.00 18.01 86 VAL D O 1
ATOM 7878 N N . ALA D 1 105 ? 4.453 -55.095 67.101 1.00 17.35 87 ALA D N 1
ATOM 7879 C CA . ALA D 1 105 ? 3.955 -55.038 65.716 1.00 15.98 87 ALA D CA 1
ATOM 7880 C C . ALA D 1 105 ? 3.438 -56.391 65.208 1.00 18.98 87 ALA D C 1
ATOM 7881 O O . ALA D 1 105 ? 3.854 -56.869 64.160 1.00 18.85 87 ALA D O 1
ATOM 7883 N N . ASP D 1 106 ? 2.459 -56.981 65.912 1.00 16.82 88 ASP D N 1
ATOM 7884 C CA . ASP D 1 106 ? 1.878 -58.262 65.500 1.00 17.64 88 ASP D CA 1
ATOM 7885 C C . ASP D 1 106 ? 1.056 -58.153 64.204 1.00 19.42 88 ASP D C 1
ATOM 7886 O O . ASP D 1 106 ? 0.815 -59.168 63.535 1.00 19.37 88 ASP D O 1
ATOM 7891 N N . PHE D 1 107 ? 0.644 -56.917 63.843 1.00 16.74 89 PHE D N 1
ATOM 7892 C CA . PHE D 1 107 ? -0.099 -56.655 62.602 1.00 17.21 89 PHE D CA 1
ATOM 7893 C C . PHE D 1 107 ? 0.853 -56.641 61.383 1.00 19.17 89 PHE D C 1
ATOM 7894 O O . PHE D 1 107 ? 0.398 -56.685 60.233 1.00 19.29 89 PHE D O 1
ATOM 7902 N N . VAL D 1 108 ? 2.170 -56.604 61.633 1.00 16.21 90 VAL D N 1
ATOM 7903 C CA . VAL D 1 108 ? 3.194 -56.616 60.592 1.00 16.17 90 VAL D CA 1
ATOM 7904 C C . VAL D 1 108 ? 3.901 -57.982 60.547 1.00 17.99 90 VAL D C 1
ATOM 7905 O O . VAL D 1 108 ? 4.144 -58.513 59.465 1.00 18.04 90 VAL D O 1
ATOM 7909 N N . HIS D 1 109 ? 4.288 -58.505 61.729 1.00 15.00 91 HIS D N 1
ATOM 7910 C CA . HIS D 1 109 ? 5.077 -59.746 61.822 1.00 14.30 91 HIS D CA 1
ATOM 7911 C C . HIS D 1 109 ? 4.323 -60.957 62.364 1.00 17.90 91 HIS D C 1
ATOM 7912 O O . HIS D 1 109 ? 4.926 -61.999 62.552 1.00 19.53 91 HIS D O 1
ATOM 7919 N N . GLY D 1 110 ? 3.025 -60.827 62.620 1.00 16.66 92 GLY D N 1
ATOM 7920 C CA . GLY D 1 110 ? 2.237 -61.931 63.149 1.00 16.79 92 GLY D CA 1
ATOM 7921 C C . GLY D 1 110 ? 2.355 -62.028 64.661 1.00 19.48 92 GLY D C 1
ATOM 7922 O O . GLY D 1 110 ? 3.254 -61.431 65.264 1.00 15.67 92 GLY D O 1
ATOM 7923 N N . SER D 1 111 ? 1.453 -62.801 65.288 1.00 18.55 93 SER D N 1
ATOM 7924 C CA . SER D 1 111 ? 1.438 -62.980 66.753 1.00 18.55 93 SER D CA 1
ATOM 7925 C C . SER D 1 111 ? 2.682 -63.667 67.292 1.00 20.55 93 SER D C 1
ATOM 7926 O O . SER D 1 111 ? 3.026 -63.452 68.446 1.00 20.02 93 SER D O 1
ATOM 7929 N N . ASP D 1 112 ? 3.349 -64.502 66.475 1.00 17.33 94 ASP D N 1
ATOM 7930 C CA . ASP D 1 112 ? 4.577 -65.184 66.923 1.00 16.13 94 ASP D CA 1
ATOM 7931 C C . ASP D 1 112 ? 5.825 -64.452 66.443 1.00 18.77 94 ASP D C 1
ATOM 7932 O O . ASP D 1 112 ? 6.934 -64.885 66.720 1.00 18.80 94 ASP D O 1
ATOM 7937 N N . GLY D 1 113 ? 5.636 -63.364 65.703 1.00 16.70 95 GLY D N 1
ATOM 7938 C CA . GLY D 1 113 ? 6.741 -62.580 65.178 1.00 15.56 95 GLY D CA 1
ATOM 7939 C C . GLY D 1 113 ? 7.326 -63.099 63.884 1.00 18.98 95 GLY D C 1
ATOM 7940 O O . GLY D 1 113 ? 8.219 -62.460 63.331 1.00 17.95 95 GLY D O 1
ATOM 7941 N N . ILE D 1 114 ? 6.853 -64.261 63.380 1.00 17.25 96 ILE D N 1
ATOM 7942 C CA . ILE D 1 114 ? 7.404 -64.810 62.134 1.00 17.77 96 ILE D CA 1
ATOM 7943 C C . ILE D 1 114 ? 6.290 -65.156 61.114 1.00 19.90 96 ILE D C 1
ATOM 7944 O O . ILE D 1 114 ? 6.429 -66.084 60.316 1.00 21.23 96 ILE D O 1
ATOM 7949 N N . GLY D 1 115 ? 5.207 -64.389 61.129 1.00 18.29 97 GLY D N 1
ATOM 7950 C CA . GLY D 1 115 ? 4.152 -64.597 60.147 1.00 19.34 97 GLY D CA 1
ATOM 7951 C C . GLY D 1 115 ? 3.121 -65.649 60.461 1.00 25.11 97 GLY D C 1
ATOM 7952 O O . GLY D 1 115 ? 2.502 -66.185 59.539 1.00 26.21 97 GLY D O 1
ATOM 7953 N N . ASN D 1 116 ? 2.890 -65.929 61.767 1.00 21.30 98 ASN D N 1
ATOM 7954 C CA . ASN D 1 116 ? 1.883 -66.893 62.258 1.00 20.77 98 ASN D CA 1
ATOM 7955 C C . ASN D 1 116 ? 2.113 -68.316 61.782 1.00 27.62 98 ASN D C 1
ATOM 7956 O O . ASN D 1 116 ? 1.184 -68.988 61.297 1.00 28.00 98 ASN D O 1
ATOM 7961 N N . LEU D 1 117 ? 3.353 -68.792 61.955 1.00 25.05 99 LEU D N 1
ATOM 7962 C CA . LEU D 1 117 ? 3.722 -70.154 61.607 1.00 24.92 99 LEU D CA 1
ATOM 7963 C C . LEU D 1 117 ? 3.503 -71.090 62.800 1.00 28.87 99 LEU D C 1
ATOM 7964 O O . LEU D 1 117 ? 3.320 -72.283 62.610 1.00 28.05 99 LEU D O 1
ATOM 7969 N N . PHE D 1 118 ? 3.523 -70.539 64.040 1.00 24.74 100 PHE D N 1
ATOM 7970 C CA . PHE D 1 118 ? 3.299 -71.247 65.313 1.00 25.30 100 PHE D CA 1
ATOM 7971 C C . PHE D 1 118 ? 4.104 -72.527 65.398 1.00 27.82 100 PHE D C 1
ATOM 7972 O O . PHE D 1 118 ? 3.564 -73.623 65.470 1.00 28.52 100 PHE D O 1
ATOM 7980 N N . LEU D 1 119 ? 5.416 -72.366 65.395 1.00 24.29 101 LEU D N 1
ATOM 7981 C CA . LEU D 1 119 ? 6.340 -73.473 65.404 1.00 25.38 101 LEU D CA 1
ATOM 7982 C C . LEU D 1 119 ? 6.635 -74.003 66.813 1.00 28.30 101 LEU D C 1
ATOM 7983 O O . LEU D 1 119 ? 6.515 -73.244 67.777 1.00 27.24 101 LEU D O 1
ATOM 7988 N N . PRO D 1 120 ? 6.976 -75.311 66.955 1.00 25.02 102 PRO D N 1
ATOM 7989 C CA . PRO D 1 120 ? 7.311 -75.854 68.285 1.00 25.18 102 PRO D CA 1
ATOM 7990 C C . PRO D 1 120 ? 8.519 -75.130 68.903 1.00 28.79 102 PRO D C 1
ATOM 7991 O O . PRO D 1 120 ? 9.346 -74.550 68.202 1.00 28.04 102 PRO D O 1
ATOM 7995 N N . ALA D 1 121 ? 8.606 -75.194 70.227 1.00 25.55 103 ALA D N 1
ATOM 7996 C CA . ALA D 1 121 ? 9.637 -74.528 71.012 1.00 24.41 103 ALA D CA 1
ATOM 7997 C C . ALA D 1 121 ? 11.036 -75.076 70.710 1.00 25.02 103 ALA D C 1
ATOM 7998 O O . ALA D 1 121 ? 11.188 -76.280 70.451 1.00 23.51 103 ALA D O 1
ATOM 8000 N N . PRO D 1 122 ? 12.083 -74.221 70.748 1.00 21.06 104 PRO D N 1
ATOM 8001 C CA . PRO D 1 122 ? 13.448 -74.743 70.539 1.00 19.62 104 PRO D CA 1
ATOM 8002 C C . PRO D 1 122 ? 13.929 -75.646 71.681 1.00 24.82 104 PRO D C 1
ATOM 8003 O O . PRO D 1 122 ? 13.402 -75.611 72.800 1.00 25.11 104 PRO D O 1
ATOM 8007 N N . SER D 1 123 ? 14.945 -76.451 71.393 1.00 23.14 105 SER D N 1
ATOM 8008 C CA . SER D 1 123 ? 15.628 -77.323 72.352 1.00 23.31 105 SER D CA 1
ATOM 8009 C C . SER D 1 123 ? 16.800 -76.552 72.921 1.00 26.71 105 SER D C 1
ATOM 8010 O O . SER D 1 123 ? 17.140 -76.728 74.092 1.00 26.69 105 SER D O 1
ATOM 8013 N N . ALA D 1 124 ? 17.442 -75.706 72.089 1.00 23.31 106 ALA D N 1
ATOM 8014 C CA . ALA D 1 124 ? 18.566 -74.867 72.519 1.00 23.26 106 ALA D CA 1
ATOM 8015 C C . ALA D 1 124 ? 18.058 -73.878 73.568 1.00 25.49 106 ALA D C 1
ATOM 8016 O O . ALA D 1 124 ? 16.875 -73.517 73.574 1.00 23.94 106 ALA D O 1
ATOM 8018 N N . LYS D 1 125 ? 18.945 -73.479 74.483 1.00 23.62 107 LYS D N 1
ATOM 8019 C CA . LYS D 1 125 ? 18.575 -72.575 75.565 1.00 23.03 107 LYS D CA 1
ATOM 8020 C C . LYS D 1 125 ? 19.368 -71.289 75.493 1.00 24.48 107 LYS D C 1
ATOM 8021 O O . LYS D 1 125 ? 20.535 -71.298 75.096 1.00 24.84 107 LYS D O 1
ATOM 8027 N N . LYS D 1 126 ? 18.764 -70.190 75.954 1.00 21.32 108 LYS D N 1
ATOM 8028 C CA . LYS D 1 126 ? 19.453 -68.905 76.013 1.00 20.90 108 LYS D CA 1
ATOM 8029 C C . LYS D 1 126 ? 20.596 -69.014 77.050 1.00 24.45 108 LYS D C 1
ATOM 8030 O O . LYS D 1 126 ? 20.556 -69.893 77.938 1.00 23.51 108 LYS D O 1
ATOM 8036 N N . VAL D 1 127 ? 21.599 -68.143 76.937 1.00 21.81 109 VAL D N 1
ATOM 8037 C CA . VAL D 1 127 ? 22.685 -68.079 77.921 1.00 21.79 109 VAL D CA 1
ATOM 8038 C C . VAL D 1 127 ? 22.142 -67.415 79.197 1.00 26.12 109 VAL D C 1
ATOM 8039 O O . VAL D 1 127 ? 21.055 -66.828 79.170 1.00 25.32 109 VAL D O 1
ATOM 8043 N N . GLU D 1 128 ? 22.880 -67.520 80.303 1.00 24.62 110 GLU D N 1
ATOM 8044 C CA . GLU D 1 128 ? 22.455 -66.967 81.591 1.00 24.84 110 GLU D CA 1
ATOM 8045 C C . GLU D 1 128 ? 22.502 -65.445 81.641 1.00 27.61 110 GLU D C 1
ATOM 8046 O O . GLU D 1 128 ? 21.618 -64.821 82.233 1.00 27.02 110 GLU D O 1
ATOM 8052 N N . GLU D 1 129 ? 23.547 -64.844 81.067 1.00 24.54 111 GLU D N 1
ATOM 8053 C CA . GLU D 1 129 ? 23.711 -63.385 81.115 1.00 24.18 111 GLU D CA 1
ATOM 8054 C C . GLU D 1 129 ? 22.716 -62.636 80.215 1.00 25.28 111 GLU D C 1
ATOM 8055 O O . GLU D 1 129 ? 22.270 -63.158 79.194 1.00 24.64 111 GLU D O 1
ATOM 8061 N N . SER D 1 130 ? 22.412 -61.405 80.589 1.00 21.61 112 SER D N 1
ATOM 8062 C CA . SER D 1 130 ? 21.525 -60.532 79.809 1.00 19.58 112 SER D CA 1
ATOM 8063 C C . SER D 1 130 ? 22.239 -60.080 78.530 1.00 21.39 112 SER D C 1
ATOM 8064 O O . SER D 1 130 ? 23.457 -60.213 78.434 1.00 21.28 112 SER D O 1
ATOM 8067 N N . ALA D 1 131 ? 21.490 -59.542 77.563 1.00 19.30 113 ALA D N 1
ATOM 8068 C CA . ALA D 1 131 ? 22.063 -58.996 76.319 1.00 18.63 113 ALA D CA 1
ATOM 8069 C C . ALA D 1 131 ? 23.044 -57.863 76.659 1.00 21.93 113 ALA D C 1
ATOM 8070 O O . ALA D 1 131 ? 24.155 -57.833 76.133 1.00 21.82 113 ALA D O 1
ATOM 8072 N N . ALA D 1 132 ? 22.652 -56.954 77.571 1.00 19.75 114 ALA D N 1
ATOM 8073 C CA . ALA D 1 132 ? 23.545 -55.849 77.965 1.00 19.57 114 ALA D CA 1
ATOM 8074 C C . ALA D 1 132 ? 24.850 -56.403 78.551 1.00 21.36 114 ALA D C 1
ATOM 8075 O O . ALA D 1 132 ? 25.922 -55.954 78.147 1.00 20.58 114 ALA D O 1
ATOM 8077 N N . ASP D 1 133 ? 24.768 -57.433 79.415 1.00 20.11 115 ASP D N 1
ATOM 8078 C CA . ASP D 1 133 ? 25.958 -58.095 80.011 1.00 21.35 115 ASP D CA 1
ATOM 8079 C C . ASP D 1 133 ? 26.828 -58.682 78.878 1.00 23.35 115 ASP D C 1
ATOM 8080 O O . ASP D 1 133 ? 28.052 -58.540 78.876 1.00 22.45 115 ASP D O 1
ATOM 8085 N N . PHE D 1 134 ? 26.171 -59.388 77.950 1.00 21.52 116 PHE D N 1
ATOM 8086 C CA . PHE D 1 134 ? 26.807 -60.071 76.824 1.00 20.29 116 PHE D CA 1
ATOM 8087 C C . PHE D 1 134 ? 27.555 -59.061 75.940 1.00 23.15 116 PHE D C 1
ATOM 8088 O O . PHE D 1 134 ? 28.712 -59.296 75.598 1.00 23.17 116 PHE D O 1
ATOM 8096 N N . LEU D 1 135 ? 26.899 -57.944 75.581 1.00 19.53 117 LEU D N 1
ATOM 8097 C CA . LEU D 1 135 ? 27.515 -56.881 74.775 1.00 18.88 117 LEU D CA 1
ATOM 8098 C C . LEU D 1 135 ? 28.770 -56.326 75.468 1.00 23.06 117 LEU D C 1
ATOM 8099 O O . LEU D 1 135 ? 29.836 -56.232 74.841 1.00 22.47 117 LEU D O 1
ATOM 8104 N N . ILE D 1 136 ? 28.666 -55.999 76.767 1.00 20.52 118 ILE D N 1
ATOM 8105 C CA . ILE D 1 136 ? 29.808 -55.449 77.513 1.00 20.06 118 ILE D CA 1
ATOM 8106 C C . ILE D 1 136 ? 30.953 -56.470 77.555 1.00 25.20 118 ILE D C 1
ATOM 8107 O O . ILE D 1 136 ? 32.109 -56.122 77.292 1.00 24.87 118 ILE D O 1
ATOM 8112 N N . ASN D 1 137 ? 30.639 -57.720 77.916 1.00 23.28 119 ASN D N 1
ATOM 8113 C CA . ASN D 1 137 ? 31.672 -58.752 78.031 1.00 23.94 119 ASN D CA 1
ATOM 8114 C C . ASN D 1 137 ? 32.411 -59.018 76.719 1.00 26.06 119 ASN D C 1
ATOM 8115 O O . ASN D 1 137 ? 33.638 -59.087 76.728 1.00 26.02 119 ASN D O 1
ATOM 8120 N N . LYS D 1 138 ? 31.685 -59.153 75.601 1.00 23.00 120 LYS D N 1
ATOM 8121 C CA . LYS D 1 138 ? 32.321 -59.465 74.318 1.00 23.18 120 LYS D CA 1
ATOM 8122 C C . LYS D 1 138 ? 33.149 -58.311 73.780 1.00 25.79 120 LYS D C 1
ATOM 8123 O O . LYS D 1 138 ? 34.233 -58.539 73.275 1.00 25.86 120 LYS D O 1
ATOM 8129 N N . VAL D 1 139 ? 32.643 -57.087 73.879 1.00 22.62 121 VAL D N 1
ATOM 8130 C CA . VAL D 1 139 ? 33.372 -55.880 73.452 1.00 22.91 121 VAL D CA 1
ATOM 8131 C C . VAL D 1 139 ? 34.642 -55.657 74.339 1.00 28.08 121 VAL D C 1
ATOM 8132 O O . VAL D 1 139 ? 35.696 -55.254 73.817 1.00 29.08 121 VAL D O 1
ATOM 8136 N N . SER D 1 140 ? 34.572 -55.988 75.658 1.00 24.54 122 SER D N 1
ATOM 8137 C CA . SER D 1 140 ? 35.750 -55.844 76.540 1.00 26.98 122 SER D CA 1
ATOM 8138 C C . SER D 1 140 ? 36.795 -56.935 76.247 1.00 30.07 122 SER D C 1
ATOM 8139 O O . SER D 1 140 ? 38.000 -56.689 76.414 1.00 29.27 122 SER D O 1
ATOM 8142 N N . GLU D 1 141 ? 36.320 -58.148 75.841 1.00 27.07 123 GLU D N 1
ATOM 8143 C CA . GLU D 1 141 ? 37.184 -59.302 75.528 1.00 27.50 123 GLU D CA 1
ATOM 8144 C C . GLU D 1 141 ? 37.984 -59.064 74.233 1.00 30.93 123 GLU D C 1
ATOM 8145 O O . GLU D 1 141 ? 39.156 -59.453 74.145 1.00 30.80 123 GLU D O 1
ATOM 8151 N N . PHE D 1 142 ? 37.349 -58.413 73.247 1.00 25.87 124 PHE D N 1
ATOM 8152 C CA . PHE D 1 142 ? 37.966 -58.118 71.953 1.00 26.57 124 PHE D CA 1
ATOM 8153 C C . PHE D 1 142 ? 37.826 -56.622 71.615 1.00 28.91 124 PHE D C 1
ATOM 8154 O O . PHE D 1 142 ? 37.032 -56.285 70.721 1.00 27.87 124 PHE D O 1
ATOM 8162 N N . PRO D 1 143 ? 38.555 -55.713 72.320 1.00 28.07 125 PRO D N 1
ATOM 8163 C CA . PRO D 1 143 ? 38.421 -54.274 72.018 1.00 28.57 125 PRO D CA 1
ATOM 8164 C C . PRO D 1 143 ? 38.811 -53.927 70.591 1.00 31.73 125 PRO D C 1
ATOM 8165 O O . PRO D 1 143 ? 39.790 -54.457 70.065 1.00 30.36 125 PRO D O 1
ATOM 8169 N N . GLY D 1 144 ? 37.986 -53.084 69.974 1.00 26.69 126 GLY D N 1
ATOM 8170 C CA . GLY D 1 144 ? 38.158 -52.610 68.608 1.00 27.09 126 GLY D CA 1
ATOM 8171 C C . GLY D 1 144 ? 37.909 -53.645 67.530 1.00 29.48 126 GLY D C 1
ATOM 8172 O O . GLY D 1 144 ? 38.169 -53.366 66.356 1.00 28.94 126 GLY D O 1
ATOM 8173 N N . GLU D 1 145 ? 37.402 -54.845 67.902 1.00 25.19 127 GLU D N 1
ATOM 8174 C CA . GLU D 1 145 ? 37.191 -55.925 66.941 1.00 25.04 127 GLU D CA 1
ATOM 8175 C C . GLU D 1 145 ? 35.738 -56.329 66.724 1.00 27.15 127 GLU D C 1
ATOM 8176 O O . GLU D 1 145 ? 35.452 -56.930 65.698 1.00 27.23 127 GLU D O 1
ATOM 8182 N N . VAL D 1 146 ? 34.835 -56.054 67.681 1.00 22.35 128 VAL D N 1
ATOM 8183 C CA . VAL D 1 146 ? 33.436 -56.474 67.615 1.00 21.66 128 VAL D CA 1
ATOM 8184 C C . VAL D 1 146 ? 32.514 -55.405 67.056 1.00 25.96 128 VAL D C 1
ATOM 8185 O O . VAL D 1 146 ? 32.449 -54.296 67.592 1.00 26.00 128 VAL D O 1
ATOM 8189 N N . SER D 1 147 ? 31.773 -55.759 66.001 1.00 21.62 129 SER D N 1
ATOM 8190 C CA . SER D 1 147 ? 30.770 -54.845 65.471 1.00 21.32 129 SER D CA 1
ATOM 8191 C C . SER D 1 147 ? 29.398 -55.289 65.967 1.00 22.62 129 SER D C 1
ATOM 8192 O O . SER D 1 147 ? 29.167 -56.479 66.244 1.00 22.62 129 SER D O 1
ATOM 8195 N N . VAL D 1 148 ? 28.480 -54.320 66.101 1.00 19.08 130 VAL D N 1
ATOM 8196 C CA . VAL D 1 148 ? 27.122 -54.618 66.528 1.00 16.96 130 VAL D CA 1
ATOM 8197 C C . VAL D 1 148 ? 26.185 -54.198 65.404 1.00 19.93 130 VAL D C 1
ATOM 8198 O O . VAL D 1 148 ? 26.248 -53.049 64.945 1.00 20.18 130 VAL D O 1
ATOM 8202 N N . LEU D 1 149 ? 25.312 -55.114 64.968 1.00 16.71 131 LEU D N 1
ATOM 8203 C CA . LEU D 1 149 ? 24.287 -54.808 63.982 1.00 15.71 131 LEU D CA 1
ATOM 8204 C C . LEU D 1 149 ? 23.004 -54.741 64.773 1.00 17.04 131 LEU D C 1
ATOM 8205 O O . LEU D 1 149 ? 22.559 -55.757 65.298 1.00 17.11 131 LEU D O 1
ATOM 8210 N N . ALA D 1 150 ? 22.443 -53.529 64.921 1.00 15.07 132 ALA D N 1
ATOM 8211 C CA . ALA D 1 150 ? 21.255 -53.302 65.734 1.00 16.50 132 ALA D CA 1
ATOM 8212 C C . ALA D 1 150 ? 20.038 -53.236 64.825 1.00 18.57 132 ALA D C 1
ATOM 8213 O O . ALA D 1 150 ? 19.897 -52.315 64.025 1.00 17.84 132 ALA D O 1
ATOM 8215 N N . LEU D 1 151 ? 19.187 -54.271 64.934 1.00 13.62 133 LEU D N 1
ATOM 8216 C CA . LEU D 1 151 ? 18.014 -54.466 64.091 1.00 14.71 133 LEU D CA 1
ATOM 8217 C C . LEU D 1 151 ? 16.702 -54.208 64.813 1.00 17.20 133 LEU D C 1
ATOM 8218 O O . LEU D 1 151 ? 15.640 -54.388 64.222 1.00 16.22 133 LEU D O 1
ATOM 8223 N N . GLY D 1 152 ? 16.777 -53.834 66.081 1.00 16.06 134 GLY D N 1
ATOM 8224 C CA . GLY D 1 152 ? 15.560 -53.529 66.820 1.00 14.90 134 GLY D CA 1
ATOM 8225 C C . GLY D 1 152 ? 15.708 -52.268 67.646 1.00 18.75 134 GLY D C 1
ATOM 8226 O O . GLY D 1 152 ? 16.686 -51.522 67.495 1.00 18.39 134 GLY D O 1
ATOM 8227 N N . PRO D 1 153 ? 14.764 -52.030 68.572 1.00 15.73 135 PRO D N 1
ATOM 8228 C CA . PRO D 1 153 ? 14.928 -50.915 69.528 1.00 15.14 135 PRO D CA 1
ATOM 8229 C C . PRO D 1 153 ? 16.290 -51.036 70.204 1.00 18.21 135 PRO D C 1
ATOM 8230 O O . PRO D 1 153 ? 16.832 -52.145 70.357 1.00 17.04 135 PRO D O 1
ATOM 8234 N N . LEU D 1 154 ? 16.864 -49.891 70.581 1.00 16.29 136 LEU D N 1
ATOM 8235 C CA . LEU D 1 154 ? 18.248 -49.827 71.046 1.00 15.71 136 LEU D CA 1
ATOM 8236 C C . LEU D 1 154 ? 18.471 -49.985 72.549 1.00 18.72 136 LEU D C 1
ATOM 8237 O O . LEU D 1 154 ? 19.584 -49.761 73.011 1.00 18.01 136 LEU D O 1
ATOM 8242 N N . THR D 1 155 ? 17.460 -50.462 73.287 1.00 17.01 137 THR D N 1
ATOM 8243 C CA . THR D 1 155 ? 17.505 -50.625 74.746 1.00 16.86 137 THR D CA 1
ATOM 8244 C C . THR D 1 155 ? 18.756 -51.335 75.261 1.00 17.82 137 THR D C 1
ATOM 8245 O O . THR D 1 155 ? 19.406 -50.818 76.182 1.00 17.56 137 THR D O 1
ATOM 8249 N N . ASN D 1 156 ? 19.102 -52.511 74.690 1.00 14.05 138 ASN D N 1
ATOM 8250 C CA . ASN D 1 156 ? 20.265 -53.259 75.216 1.00 14.59 138 ASN D CA 1
ATOM 8251 C C . ASN D 1 156 ? 21.562 -52.527 74.982 1.00 17.16 138 ASN D C 1
ATOM 8252 O O . ASN D 1 156 ? 22.468 -52.601 75.814 1.00 18.24 138 ASN D O 1
ATOM 8257 N N . VAL D 1 157 ? 21.671 -51.855 73.820 1.00 15.94 139 VAL D N 1
ATOM 8258 C CA . VAL D 1 157 ? 22.881 -51.112 73.467 1.00 16.69 139 VAL D CA 1
ATOM 8259 C C . VAL D 1 157 ? 23.031 -49.909 74.400 1.00 20.75 139 VAL D C 1
ATOM 8260 O O . VAL D 1 157 ? 24.130 -49.651 74.905 1.00 21.48 139 VAL D O 1
ATOM 8264 N N . ALA D 1 158 ? 21.905 -49.206 74.693 1.00 17.19 140 ALA D N 1
ATOM 8265 C CA . ALA D 1 158 ? 21.935 -48.073 75.609 1.00 17.70 140 ALA D CA 1
ATOM 8266 C C . ALA D 1 158 ? 22.268 -48.547 77.029 1.00 20.76 140 ALA D C 1
ATOM 8267 O O . ALA D 1 158 ? 23.035 -47.879 77.719 1.00 20.44 140 ALA D O 1
ATOM 8269 N N . LEU D 1 159 ? 21.738 -49.719 77.451 1.00 18.55 141 LEU D N 1
ATOM 8270 C CA . LEU D 1 159 ? 22.058 -50.263 78.786 1.00 19.29 141 LEU D CA 1
ATOM 8271 C C . LEU D 1 159 ? 23.552 -50.541 78.897 1.00 22.63 141 LEU D C 1
ATOM 8272 O O . LEU D 1 159 ? 24.148 -50.253 79.937 1.00 23.77 141 LEU D O 1
ATOM 8277 N N . ALA D 1 160 ? 24.170 -51.057 77.814 1.00 19.58 142 ALA D N 1
ATOM 8278 C CA . ALA D 1 160 ? 25.611 -51.331 77.790 1.00 20.42 142 ALA D CA 1
ATOM 8279 C C . ALA D 1 160 ? 26.415 -50.047 77.915 1.00 25.75 142 ALA D C 1
ATOM 8280 O O . ALA D 1 160 ? 27.333 -49.978 78.741 1.00 26.59 142 ALA D O 1
ATOM 8282 N N . ILE D 1 161 ? 26.037 -49.022 77.146 1.00 22.73 143 ILE D N 1
ATOM 8283 C CA . ILE D 1 161 ? 26.683 -47.700 77.149 1.00 22.45 143 ILE D CA 1
ATOM 8284 C C . ILE D 1 161 ? 26.568 -47.039 78.530 1.00 28.17 143 ILE D C 1
ATOM 8285 O O . ILE D 1 161 ? 27.546 -46.445 79.008 1.00 28.20 143 ILE D O 1
ATOM 8290 N N . LYS D 1 162 ? 25.385 -47.110 79.161 1.00 23.35 144 LYS D N 1
ATOM 8291 C CA . LYS D 1 162 ? 25.189 -46.508 80.482 1.00 23.63 144 LYS D CA 1
ATOM 8292 C C . LYS D 1 162 ? 25.935 -47.239 81.586 1.00 28.05 144 LYS D C 1
ATOM 8293 O O . LYS D 1 162 ? 26.452 -46.602 82.502 1.00 29.53 144 LYS D O 1
ATOM 8299 N N . ARG D 1 163 ? 25.998 -48.560 81.506 1.00 24.47 145 ARG D N 1
ATOM 8300 C CA . ARG D 1 163 ? 26.650 -49.372 82.535 1.00 26.37 145 ARG D CA 1
ATOM 8301 C C . ARG D 1 163 ? 28.162 -49.380 82.409 1.00 32.29 145 ARG D C 1
ATOM 8302 O O . ARG D 1 163 ? 28.865 -49.470 83.418 1.00 33.07 145 ARG D O 1
ATOM 8310 N N . ASP D 1 164 ? 28.668 -49.282 81.172 1.00 28.96 146 ASP D N 1
ATOM 8311 C CA . ASP D 1 164 ? 30.098 -49.268 80.880 1.00 28.55 146 ASP D CA 1
ATOM 8312 C C . ASP D 1 164 ? 30.478 -48.017 80.072 1.00 32.28 146 ASP D C 1
ATOM 8313 O O . ASP D 1 164 ? 30.322 -48.029 78.849 1.00 30.03 146 ASP D O 1
ATOM 8318 N N . PRO D 1 165 ? 31.033 -46.954 80.686 1.00 31.81 147 PRO D N 1
ATOM 8319 C CA . PRO D 1 165 ? 31.387 -45.751 79.896 1.00 32.26 147 PRO D CA 1
ATOM 8320 C C . PRO D 1 165 ? 32.478 -45.946 78.839 1.00 35.41 147 PRO D C 1
ATOM 8321 O O . PRO D 1 165 ? 32.651 -45.081 77.982 1.00 36.75 147 PRO D O 1
ATOM 8325 N N . SER D 1 166 ? 33.222 -47.057 78.908 1.00 30.17 148 SER D N 1
ATOM 8326 C CA . SER D 1 166 ? 34.275 -47.376 77.947 1.00 29.15 148 SER D CA 1
ATOM 8327 C C . SER D 1 166 ? 33.736 -48.197 76.746 1.00 30.17 148 SER D C 1
ATOM 8328 O O . SER D 1 166 ? 34.454 -48.389 75.762 1.00 28.06 148 SER D O 1
ATOM 8331 N N . PHE D 1 167 ? 32.472 -48.664 76.814 1.00 25.10 149 PHE D N 1
ATOM 8332 C CA . PHE D 1 167 ? 31.848 -49.448 75.748 1.00 23.07 149 PHE D CA 1
ATOM 8333 C C . PHE D 1 167 ? 31.923 -48.751 74.376 1.00 26.42 149 PHE D C 1
ATOM 8334 O O . PHE D 1 167 ? 32.334 -49.380 73.405 1.00 24.95 149 PHE D O 1
ATOM 8342 N N . ALA D 1 168 ? 31.537 -47.462 74.309 1.00 24.31 150 ALA D N 1
ATOM 8343 C CA . ALA D 1 168 ? 31.531 -46.695 73.065 1.00 24.93 150 ALA D CA 1
ATOM 8344 C C . ALA D 1 168 ? 32.904 -46.627 72.383 1.00 30.12 150 ALA D C 1
ATOM 8345 O O . ALA D 1 168 ? 32.962 -46.642 71.156 1.00 29.53 150 ALA D O 1
ATOM 8347 N N . SER D 1 169 ? 33.996 -46.576 73.159 1.00 28.30 151 SER D N 1
ATOM 8348 C CA . SER D 1 169 ? 35.344 -46.535 72.590 1.00 29.19 151 SER D CA 1
ATOM 8349 C C . SER D 1 169 ? 35.859 -47.935 72.223 1.00 32.75 151 SER D C 1
ATOM 8350 O O . SER D 1 169 ? 36.746 -48.051 71.377 1.00 34.71 151 SER D O 1
ATOM 8353 N N . LYS D 1 170 ? 35.324 -48.992 72.864 1.00 27.16 152 LYS D N 1
ATOM 8354 C CA . LYS D 1 170 ? 35.784 -50.364 72.613 1.00 27.07 152 LYS D CA 1
ATOM 8355 C C . LYS D 1 170 ? 35.059 -51.060 71.458 1.00 26.64 152 LYS D C 1
ATOM 8356 O O . LYS D 1 170 ? 35.641 -51.930 70.817 1.00 25.19 152 LYS D O 1
ATOM 8362 N N . VAL D 1 171 ? 33.793 -50.736 71.231 1.00 21.66 153 VAL D N 1
ATOM 8363 C CA . VAL D 1 171 ? 33.029 -51.361 70.148 1.00 20.33 153 VAL D CA 1
ATOM 8364 C C . VAL D 1 171 ? 33.660 -50.928 68.807 1.00 24.65 153 VAL D C 1
ATOM 8365 O O . VAL D 1 171 ? 34.085 -49.776 68.685 1.00 24.09 153 VAL D O 1
ATOM 8369 N N . LYS D 1 172 ? 33.772 -51.852 67.825 1.00 21.95 154 LYS D N 1
ATOM 8370 C CA . LYS D 1 172 ? 34.378 -51.482 66.546 1.00 22.98 154 LYS D CA 1
ATOM 8371 C C . LYS D 1 172 ? 33.469 -50.514 65.796 1.00 25.74 154 LYS D C 1
ATOM 8372 O O . LYS D 1 172 ? 33.907 -49.449 65.382 1.00 26.08 154 LYS D O 1
ATOM 8378 N N . LYS D 1 173 ? 32.208 -50.891 65.631 1.00 22.18 155 LYS D N 1
ATOM 8379 C CA . LYS D 1 173 ? 31.218 -50.088 64.930 1.00 21.36 155 LYS D CA 1
ATOM 8380 C C . LYS D 1 173 ? 29.857 -50.585 65.335 1.00 23.33 155 LYS D C 1
ATOM 8381 O O . LYS D 1 173 ? 29.697 -51.766 65.645 1.00 22.12 155 LYS D O 1
ATOM 8387 N N . ILE D 1 174 ? 28.876 -49.684 65.352 1.00 18.83 156 ILE D N 1
ATOM 8388 C CA . ILE D 1 174 ? 27.489 -50.042 65.605 1.00 17.09 156 ILE D CA 1
ATOM 8389 C C . ILE D 1 174 ? 26.756 -49.611 64.333 1.00 22.16 156 ILE D C 1
ATOM 8390 O O . ILE D 1 174 ? 26.757 -48.424 64.014 1.00 21.63 156 ILE D O 1
ATOM 8395 N N . VAL D 1 175 ? 26.160 -50.574 63.609 1.00 17.77 157 VAL D N 1
ATOM 8396 C CA . VAL D 1 175 ? 25.367 -50.282 62.410 1.00 16.46 157 VAL D CA 1
ATOM 8397 C C . VAL D 1 175 ? 23.921 -50.439 62.848 1.00 19.07 157 VAL D C 1
ATOM 8398 O O . VAL D 1 175 ? 23.542 -51.498 63.338 1.00 18.51 157 VAL D O 1
ATOM 8402 N N . VAL D 1 176 ? 23.130 -49.368 62.707 1.00 15.62 158 VAL D N 1
ATOM 8403 C CA . VAL D 1 176 ? 21.767 -49.332 63.214 1.00 15.55 158 VAL D CA 1
ATOM 8404 C C . VAL D 1 176 ? 20.776 -49.277 62.077 1.00 19.29 158 VAL D C 1
ATOM 8405 O O . VAL D 1 176 ? 20.893 -48.401 61.201 1.00 19.30 158 VAL D O 1
ATOM 8409 N N . LEU D 1 177 ? 19.759 -50.139 62.129 1.00 15.13 159 LEU D N 1
ATOM 8410 C CA . LEU D 1 177 ? 18.647 -50.024 61.198 1.00 15.06 159 LEU D CA 1
ATOM 8411 C C . LEU D 1 177 ? 17.637 -49.251 62.028 1.00 17.78 159 LEU D C 1
ATOM 8412 O O . LEU D 1 177 ? 17.087 -49.768 63.010 1.00 16.60 159 LEU D O 1
ATOM 8417 N N . GLY D 1 178 ? 17.403 -48.010 61.659 1.00 15.60 160 GLY D N 1
ATOM 8418 C CA . GLY D 1 178 ? 16.433 -47.226 62.409 1.00 15.70 160 GLY D CA 1
ATOM 8419 C C . GLY D 1 178 ? 16.379 -45.784 61.968 1.00 19.86 160 GLY D C 1
ATOM 8420 O O . GLY D 1 178 ? 17.303 -45.284 61.327 1.00 19.99 160 GLY D O 1
ATOM 8421 N N . GLY D 1 179 ? 15.288 -45.134 62.322 1.00 16.65 161 GLY D N 1
ATOM 8422 C CA . GLY D 1 179 ? 15.085 -43.726 62.025 1.00 16.56 161 GLY D CA 1
ATOM 8423 C C . GLY D 1 179 ? 14.523 -43.460 60.648 1.00 18.35 161 GLY D C 1
ATOM 8424 O O . GLY D 1 179 ? 14.356 -44.360 59.831 1.00 16.90 161 GLY D O 1
ATOM 8425 N N . ALA D 1 180 ? 14.152 -42.192 60.421 1.00 15.17 162 ALA D N 1
ATOM 8426 C CA . ALA D 1 180 ? 13.649 -41.702 59.151 1.00 15.32 162 ALA D CA 1
ATOM 8427 C C . ALA D 1 180 ? 14.190 -40.283 59.088 1.00 20.25 162 ALA D C 1
ATOM 8428 O O . ALA D 1 180 ? 13.855 -39.441 59.946 1.00 20.40 162 ALA D O 1
ATOM 8430 N N . PHE D 1 181 ? 15.124 -40.055 58.150 1.00 16.35 163 PHE D N 1
ATOM 8431 C CA . PHE D 1 181 ? 15.820 -38.774 58.021 1.00 17.02 163 PHE D CA 1
ATOM 8432 C C . PHE D 1 181 ? 15.221 -37.988 56.883 1.00 21.11 163 PHE D C 1
ATOM 8433 O O . PHE D 1 181 ? 15.275 -38.425 55.732 1.00 20.32 163 PHE D O 1
ATOM 8441 N N . PHE D 1 182 ? 14.568 -36.852 57.227 1.00 19.05 164 PHE D N 1
ATOM 8442 C CA . PHE D 1 182 ? 13.879 -35.982 56.287 1.00 18.88 164 PHE D CA 1
ATOM 8443 C C . PHE D 1 182 ? 12.879 -36.802 55.450 1.00 21.11 164 PHE D C 1
ATOM 8444 O O . PHE D 1 182 ? 12.772 -36.629 54.234 1.00 20.32 164 PHE D O 1
ATOM 8452 N N . ALA D 1 183 ? 12.156 -37.715 56.136 1.00 17.57 165 ALA D N 1
ATOM 8453 C CA . ALA D 1 183 ? 11.195 -38.606 55.500 1.00 18.41 165 ALA D CA 1
ATOM 8454 C C . ALA D 1 183 ? 10.166 -39.014 56.544 1.00 20.26 165 ALA D C 1
ATOM 8455 O O . ALA D 1 183 ? 10.410 -38.890 57.750 1.00 19.53 165 ALA D O 1
ATOM 8457 N N . ALA D 1 184 ? 9.019 -39.482 56.082 1.00 19.38 166 ALA D N 1
ATOM 8458 C CA . ALA D 1 184 ? 7.959 -39.970 56.950 1.00 18.63 166 ALA D CA 1
ATOM 8459 C C . ALA D 1 184 ? 8.421 -41.200 57.737 1.00 20.07 166 ALA D C 1
ATOM 8460 O O . ALA D 1 184 ? 9.201 -42.022 57.245 1.00 18.43 166 ALA D O 1
ATOM 8462 N N . GLY D 1 185 ? 7.884 -41.338 58.936 1.00 16.52 167 GLY D N 1
ATOM 8463 C CA . GLY D 1 185 ? 8.125 -42.516 59.749 1.00 15.77 167 GLY D CA 1
ATOM 8464 C C . GLY D 1 185 ? 7.254 -43.664 59.257 1.00 18.04 167 GLY D C 1
ATOM 8465 O O . GLY D 1 185 ? 6.518 -43.510 58.265 1.00 17.89 167 GLY D O 1
ATOM 8466 N N . ASN D 1 186 ? 7.331 -44.836 59.931 1.00 17.06 168 ASN D N 1
ATOM 8467 C CA . ASN D 1 186 ? 6.473 -45.973 59.549 1.00 16.72 168 ASN D CA 1
ATOM 8468 C C . ASN D 1 186 ? 5.560 -46.438 60.709 1.00 21.55 168 ASN D C 1
ATOM 8469 O O . ASN D 1 186 ? 4.697 -47.282 60.473 1.00 22.39 168 ASN D O 1
ATOM 8474 N N . VAL D 1 187 ? 5.706 -45.871 61.932 1.00 18.20 169 VAL D N 1
ATOM 8475 C CA . VAL D 1 187 ? 4.761 -46.114 63.057 1.00 19.79 169 VAL D CA 1
ATOM 8476 C C . VAL D 1 187 ? 3.698 -45.009 62.980 1.00 19.57 169 VAL D C 1
ATOM 8477 O O . VAL D 1 187 ? 2.507 -45.225 63.244 1.00 19.06 169 VAL D O 1
ATOM 8481 N N . ASN D 1 188 ? 4.148 -43.813 62.635 1.00 15.79 170 ASN D N 1
ATOM 8482 C CA . ASN D 1 188 ? 3.309 -42.644 62.453 1.00 16.94 170 ASN D CA 1
ATOM 8483 C C . ASN D 1 188 ? 4.118 -41.646 61.588 1.00 17.89 170 ASN D C 1
ATOM 8484 O O . ASN D 1 188 ? 5.265 -41.955 61.250 1.00 17.58 170 ASN D O 1
ATOM 8489 N N . PRO D 1 189 ? 3.599 -40.454 61.251 1.00 15.53 171 PRO D N 1
ATOM 8490 C CA . PRO D 1 189 ? 4.361 -39.542 60.374 1.00 15.78 171 PRO D CA 1
ATOM 8491 C C . PRO D 1 189 ? 5.734 -39.146 60.886 1.00 19.88 171 PRO D C 1
ATOM 8492 O O . PRO D 1 189 ? 6.612 -38.850 60.089 1.00 20.57 171 PRO D O 1
ATOM 8496 N N . ALA D 1 190 ? 5.913 -39.135 62.216 1.00 16.71 172 ALA D N 1
ATOM 8497 C CA . ALA D 1 190 ? 7.153 -38.692 62.847 1.00 16.33 172 ALA D CA 1
ATOM 8498 C C . ALA D 1 190 ? 8.227 -39.738 63.057 1.00 21.09 172 ALA D C 1
ATOM 8499 O O . ALA D 1 190 ? 9.396 -39.368 63.111 1.00 21.18 172 ALA D O 1
ATOM 8501 N N . ALA D 1 191 ? 7.854 -41.004 63.299 1.00 16.78 173 ALA D N 1
ATOM 8502 C CA . ALA D 1 191 ? 8.803 -41.984 63.816 1.00 15.77 173 ALA D CA 1
ATOM 8503 C C . ALA D 1 191 ? 8.853 -43.329 63.128 1.00 18.27 173 ALA D C 1
ATOM 8504 O O . ALA D 1 191 ? 7.822 -43.864 62.733 1.00 17.77 173 ALA D O 1
ATOM 8506 N N . GLU D 1 192 ? 10.059 -43.880 63.058 1.00 16.40 174 GLU D N 1
ATOM 8507 C CA . GLU D 1 192 ? 10.340 -45.233 62.563 1.00 14.79 174 GLU D CA 1
ATOM 8508 C C . GLU D 1 192 ? 10.205 -46.170 63.788 1.00 17.19 174 GLU D C 1
ATOM 8509 O O . GLU D 1 192 ? 10.460 -45.747 64.926 1.00 14.68 174 GLU D O 1
ATOM 8515 N N . ALA D 1 193 ? 9.775 -47.424 63.557 1.00 16.31 175 ALA D N 1
ATOM 8516 C CA . ALA D 1 193 ? 9.469 -48.419 64.606 1.00 16.66 175 ALA D CA 1
ATOM 8517 C C . ALA D 1 193 ? 10.554 -48.659 65.652 1.00 17.66 175 ALA D C 1
ATOM 8518 O O . ALA D 1 193 ? 10.248 -48.640 66.854 1.00 16.20 175 ALA D O 1
ATOM 8520 N N . ASN D 1 194 ? 11.800 -48.935 65.231 1.00 15.78 176 ASN D N 1
ATOM 8521 C CA . ASN D 1 194 ? 12.864 -49.223 66.207 1.00 15.48 176 ASN D CA 1
ATOM 8522 C C . ASN D 1 194 ? 13.130 -48.067 67.135 1.00 18.64 176 ASN D C 1
ATOM 8523 O O . ASN D 1 194 ? 13.269 -48.264 68.346 1.00 16.13 176 ASN D O 1
ATOM 8528 N N . ILE D 1 195 ? 13.162 -46.847 66.577 1.00 15.50 177 ILE D N 1
ATOM 8529 C CA . ILE D 1 195 ? 13.405 -45.672 67.431 1.00 14.98 177 ILE D CA 1
ATOM 8530 C C . ILE D 1 195 ? 12.225 -45.418 68.332 1.00 18.22 177 ILE D C 1
ATOM 8531 O O . ILE D 1 195 ? 12.426 -45.146 69.517 1.00 16.58 177 ILE D O 1
ATOM 8536 N N . HIS D 1 196 ? 11.001 -45.500 67.786 1.00 16.36 178 HIS D N 1
ATOM 8537 C CA . HIS D 1 196 ? 9.785 -45.296 68.566 1.00 16.44 178 HIS D CA 1
ATOM 8538 C C . HIS D 1 196 ? 9.672 -46.317 69.728 1.00 19.06 178 HIS D C 1
ATOM 8539 O O . HIS D 1 196 ? 9.151 -45.974 70.798 1.00 18.00 178 HIS D O 1
ATOM 8546 N N . GLY D 1 197 ? 10.204 -47.532 69.516 1.00 15.92 179 GLY D N 1
ATOM 8547 C CA . GLY D 1 197 ? 10.240 -48.598 70.509 1.00 16.13 179 GLY D CA 1
ATOM 8548 C C . GLY D 1 197 ? 10.978 -48.190 71.764 1.00 18.81 179 GLY D C 1
ATOM 8549 O O . GLY D 1 197 ? 10.608 -48.608 72.861 1.00 19.22 179 GLY D O 1
ATOM 8550 N N . ASP D 1 198 ? 12.034 -47.346 71.615 1.00 16.11 180 ASP D N 1
ATOM 8551 C CA . ASP D 1 198 ? 12.780 -46.832 72.766 1.00 14.82 180 ASP D CA 1
ATOM 8552 C C . ASP D 1 198 ? 13.527 -45.551 72.383 1.00 16.69 180 ASP D C 1
ATOM 8553 O O . ASP D 1 198 ? 14.717 -45.597 72.070 1.00 16.00 180 ASP D O 1
ATOM 8558 N N . PRO D 1 199 ? 12.833 -44.404 72.421 1.00 16.04 181 PRO D N 1
ATOM 8559 C CA . PRO D 1 199 ? 13.481 -43.139 72.007 1.00 16.01 181 PRO D CA 1
ATOM 8560 C C . PRO D 1 199 ? 14.647 -42.741 72.895 1.00 18.89 181 PRO D C 1
ATOM 8561 O O . PRO D 1 199 ? 15.665 -42.292 72.379 1.00 18.54 181 PRO D O 1
ATOM 8565 N N . GLU D 1 200 ? 14.514 -42.909 74.227 1.00 16.68 182 GLU D N 1
ATOM 8566 C CA . GLU D 1 200 ? 15.591 -42.570 75.164 1.00 17.49 182 GLU D CA 1
ATOM 8567 C C . GLU D 1 200 ? 16.842 -43.389 74.867 1.00 18.27 182 GLU D C 1
ATOM 8568 O O . GLU D 1 200 ? 17.944 -42.833 74.867 1.00 18.34 182 GLU D O 1
ATOM 8574 N N . ALA D 1 201 ? 16.666 -44.695 74.592 1.00 15.30 183 ALA D N 1
ATOM 8575 C CA . ALA D 1 201 ? 17.797 -45.575 74.280 1.00 16.28 183 ALA D CA 1
ATOM 8576 C C . ALA D 1 201 ? 18.488 -45.130 72.994 1.00 19.16 183 ALA D C 1
ATOM 8577 O O . ALA D 1 201 ? 19.714 -45.066 72.959 1.00 18.71 183 ALA D O 1
ATOM 8579 N N . ALA D 1 202 ? 17.694 -44.786 71.961 1.00 15.06 184 ALA D N 1
ATOM 8580 C CA . ALA D 1 202 ? 18.258 -44.331 70.681 1.00 15.38 184 ALA D CA 1
ATOM 8581 C C . ALA D 1 202 ? 19.061 -43.047 70.878 1.00 19.13 184 ALA D C 1
ATOM 8582 O O . ALA D 1 202 ? 20.159 -42.943 70.351 1.00 16.91 184 ALA D O 1
ATOM 8584 N N . ASP D 1 203 ? 18.534 -42.089 71.683 1.00 16.87 185 ASP D N 1
ATOM 8585 C CA . ASP D 1 203 ? 19.245 -40.844 71.933 1.00 16.74 185 ASP D CA 1
ATOM 8586 C C . ASP D 1 203 ? 20.577 -41.107 72.647 1.00 19.98 185 ASP D C 1
ATOM 8587 O O . ASP D 1 203 ? 21.592 -40.498 72.289 1.00 18.39 185 ASP D O 1
ATOM 8592 N N . ILE D 1 204 ? 20.592 -42.078 73.587 1.00 16.66 186 ILE D N 1
ATOM 8593 C CA . ILE D 1 204 ? 21.815 -42.469 74.294 1.00 17.48 186 ILE D CA 1
ATOM 8594 C C . ILE D 1 204 ? 22.839 -43.036 73.308 1.00 20.60 186 ILE D C 1
ATOM 8595 O O . ILE D 1 204 ? 24.002 -42.654 73.353 1.00 20.56 186 ILE D O 1
ATOM 8600 N N . VAL D 1 205 ? 22.394 -43.910 72.405 1.00 17.10 187 VAL D N 1
ATOM 8601 C CA . VAL D 1 205 ? 23.307 -44.523 71.436 1.00 16.82 187 VAL D CA 1
ATOM 8602 C C . VAL D 1 205 ? 23.871 -43.457 70.487 1.00 19.73 187 VAL D C 1
ATOM 8603 O O . VAL D 1 205 ? 25.076 -43.386 70.302 1.00 20.31 187 VAL D O 1
ATOM 8607 N N . PHE D 1 206 ? 23.008 -42.612 69.934 1.00 18.07 188 PHE D N 1
ATOM 8608 C CA . PHE D 1 206 ? 23.461 -41.621 68.946 1.00 17.77 188 PHE D CA 1
ATOM 8609 C C . PHE D 1 206 ? 24.382 -40.541 69.501 1.00 23.00 188 PHE D C 1
ATOM 8610 O O . PHE D 1 206 ? 2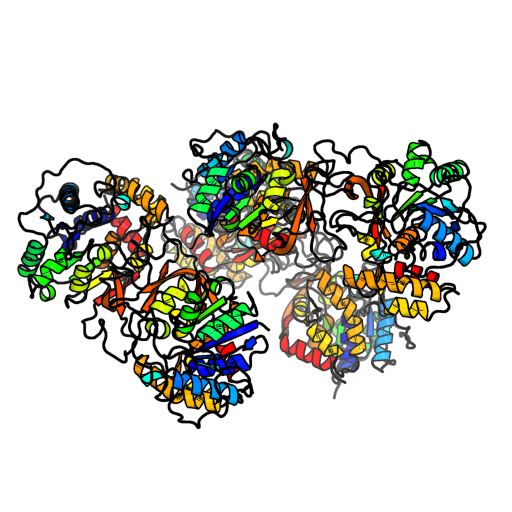5.163 -39.983 68.725 1.00 23.43 188 PHE D O 1
ATOM 8618 N N . THR D 1 207 ? 24.320 -40.264 70.824 1.00 18.43 189 THR D N 1
ATOM 8619 C CA . THR D 1 207 ? 25.188 -39.263 71.457 1.00 19.48 189 THR D CA 1
ATOM 8620 C C . THR D 1 207 ? 26.355 -39.902 72.234 1.00 23.89 189 THR D C 1
ATOM 8621 O O . THR D 1 207 ? 27.085 -39.198 72.943 1.00 24.89 189 THR D O 1
ATOM 8625 N N . SER D 1 208 ? 26.538 -41.226 72.108 1.00 21.02 190 SER D N 1
ATOM 8626 C CA . SER D 1 208 ? 27.558 -41.966 72.864 1.00 20.93 190 SER D CA 1
ATOM 8627 C C . SER D 1 208 ? 29.004 -41.704 72.467 1.00 25.76 190 SER D C 1
ATOM 8628 O O . SER D 1 208 ? 29.911 -42.022 73.237 1.00 27.33 190 SER D O 1
ATOM 8631 N N . GLY D 1 209 ? 29.215 -41.204 71.259 1.00 22.68 191 GLY D N 1
ATOM 8632 C CA . GLY D 1 209 ? 30.564 -41.000 70.731 1.00 23.30 191 GLY D CA 1
ATOM 8633 C C . GLY D 1 209 ? 31.143 -42.244 70.066 1.00 27.70 191 GLY D C 1
ATOM 8634 O O . GLY D 1 209 ? 32.286 -42.218 69.595 1.00 27.28 191 GLY D O 1
ATOM 8635 N N . ALA D 1 210 ? 30.362 -43.338 69.992 1.00 22.33 192 ALA D N 1
ATOM 8636 C CA . ALA D 1 210 ? 30.803 -44.566 69.314 1.00 22.64 192 ALA D CA 1
ATOM 8637 C C . ALA D 1 210 ? 30.834 -44.361 67.792 1.00 25.68 192 ALA D C 1
ATOM 8638 O O . ALA D 1 210 ? 30.215 -43.415 67.299 1.00 23.77 192 ALA D O 1
ATOM 8640 N N . ASP D 1 211 ? 31.523 -45.255 67.055 1.00 23.29 193 ASP D N 1
ATOM 8641 C CA . ASP D 1 211 ? 31.544 -45.203 65.587 1.00 23.00 193 ASP D CA 1
ATOM 8642 C C . ASP D 1 211 ? 30.221 -45.811 65.138 1.00 24.31 193 ASP D C 1
ATOM 8643 O O . ASP D 1 211 ? 30.071 -47.035 65.117 1.00 24.19 193 ASP D O 1
ATOM 8648 N N . ILE D 1 212 ? 29.231 -44.947 64.853 1.00 20.22 194 ILE D N 1
ATOM 8649 C CA . ILE D 1 212 ? 27.879 -45.385 64.523 1.00 18.19 194 ILE D CA 1
ATOM 8650 C C . ILE D 1 212 ? 27.545 -45.070 63.083 1.00 23.12 194 ILE D C 1
ATOM 8651 O O . ILE D 1 212 ? 27.915 -44.008 62.565 1.00 21.54 194 ILE D O 1
ATOM 8656 N N . VAL D 1 213 ? 26.872 -46.020 62.431 1.00 19.34 195 VAL D N 1
ATOM 8657 C CA . VAL D 1 213 ? 26.352 -45.842 61.084 1.00 19.67 195 VAL D CA 1
ATOM 8658 C C . VAL D 1 213 ? 24.850 -46.092 61.197 1.00 21.44 195 VAL D C 1
ATOM 8659 O O . VAL D 1 213 ? 24.460 -47.177 61.632 1.00 22.14 195 VAL D O 1
ATOM 8663 N N . VAL D 1 214 ? 24.015 -45.118 60.801 1.00 16.32 196 VAL D N 1
ATOM 8664 C CA A VAL D 1 214 ? 22.558 -45.283 60.876 0.50 15.03 196 VAL D CA 1
ATOM 8665 C CA B VAL D 1 214 ? 22.554 -45.287 60.871 0.50 16.04 196 VAL D CA 1
ATOM 8666 C C . VAL D 1 214 ? 21.963 -45.380 59.480 1.00 20.06 196 VAL D C 1
ATOM 8667 O O . VAL D 1 214 ? 22.243 -44.530 58.627 1.00 19.40 196 VAL D O 1
ATOM 8674 N N . VAL D 1 215 ? 21.152 -46.432 59.257 1.00 17.69 197 VAL D N 1
ATOM 8675 C CA . VAL D 1 215 ? 20.491 -46.684 57.983 1.00 17.12 197 VAL D CA 1
ATOM 8676 C C . VAL D 1 215 ? 19.002 -46.496 58.256 1.00 20.44 197 VAL D C 1
ATOM 8677 O O . VAL D 1 215 ? 18.365 -47.339 58.918 1.00 19.09 197 VAL D O 1
ATOM 8681 N N . GLY D 1 216 ? 18.475 -45.366 57.802 1.00 17.88 198 GLY D N 1
ATOM 8682 C CA . GLY D 1 216 ? 17.074 -45.039 58.022 1.00 17.24 198 GLY D CA 1
ATOM 8683 C C . GLY D 1 216 ? 16.154 -45.641 56.980 1.00 18.93 198 GLY D C 1
ATOM 8684 O O . GLY D 1 216 ? 16.599 -46.113 55.919 1.00 16.96 198 GLY D O 1
ATOM 8685 N N . ILE D 1 217 ? 14.848 -45.578 57.241 1.00 16.46 199 ILE D N 1
ATOM 8686 C CA . ILE D 1 217 ? 13.887 -46.103 56.269 1.00 16.62 199 ILE D CA 1
ATOM 8687 C C . ILE D 1 217 ? 13.803 -45.208 55.020 1.00 20.89 199 ILE D C 1
ATOM 8688 O O . ILE D 1 217 ? 13.293 -45.670 54.000 1.00 21.98 199 ILE D O 1
ATOM 8693 N N . ASN D 1 218 ? 14.365 -43.972 55.067 1.00 16.99 200 ASN D N 1
ATOM 8694 C CA . ASN D 1 218 ? 14.506 -43.091 53.886 1.00 18.45 200 ASN D CA 1
ATOM 8695 C C . ASN D 1 218 ? 15.380 -43.846 52.853 1.00 22.99 200 ASN D C 1
ATOM 8696 O O . ASN D 1 218 ? 15.238 -43.643 51.646 1.00 20.24 200 ASN D O 1
ATOM 8701 N N . ILE D 1 219 ? 16.276 -44.734 53.346 1.00 19.42 201 ILE D N 1
ATOM 8702 C CA . ILE D 1 219 ? 17.119 -45.571 52.480 1.00 18.28 201 ILE D CA 1
ATOM 8703 C C . ILE D 1 219 ? 16.420 -46.888 52.126 1.00 23.26 201 ILE D C 1
ATOM 8704 O O . ILE D 1 219 ? 16.343 -47.253 50.953 1.00 22.22 201 ILE D O 1
ATOM 8709 N N . THR D 1 220 ? 15.977 -47.629 53.145 1.00 20.77 202 THR D N 1
ATOM 8710 C CA . THR D 1 220 ? 15.473 -48.998 52.965 1.00 20.94 202 THR D CA 1
ATOM 8711 C C . THR D 1 220 ? 14.154 -49.075 52.219 1.00 24.40 202 THR D C 1
ATOM 8712 O O . THR D 1 220 ? 13.921 -50.095 51.577 1.00 25.93 202 THR D O 1
ATOM 8716 N N . THR D 1 221 ? 13.334 -48.016 52.218 1.00 21.39 203 THR D N 1
ATOM 8717 C CA . THR D 1 221 ? 12.074 -48.025 51.439 1.00 21.72 203 THR D CA 1
ATOM 8718 C C . THR D 1 221 ? 12.367 -47.966 49.925 1.00 26.93 203 THR D C 1
ATOM 8719 O O . THR D 1 221 ? 11.473 -48.223 49.116 1.00 27.66 203 THR D O 1
ATOM 8723 N N . GLN D 1 222 ? 13.638 -47.698 49.545 1.00 21.38 204 GLN D N 1
ATOM 8724 C CA . GLN D 1 222 ? 14.053 -47.690 48.132 1.00 20.19 204 GLN D CA 1
ATOM 8725 C C . GLN D 1 222 ? 14.394 -49.116 47.675 1.00 23.40 204 GLN D C 1
ATOM 8726 O O . GLN D 1 222 ? 14.556 -49.344 46.478 1.00 24.15 204 GLN D O 1
ATOM 8732 N N . VAL D 1 223 ? 14.551 -50.064 48.624 1.00 19.80 205 VAL D N 1
ATOM 8733 C CA . VAL D 1 223 ? 14.971 -51.439 48.341 1.00 20.64 205 VAL D CA 1
ATOM 8734 C C . VAL D 1 223 ? 13.803 -52.379 48.609 1.00 28.20 205 VAL D C 1
ATOM 8735 O O . VAL D 1 223 ? 13.400 -52.551 49.757 1.00 26.90 205 VAL D O 1
ATOM 8739 N N . CYS D 1 224 ? 13.273 -52.995 47.544 1.00 28.42 206 CYS D N 1
ATOM 8740 C CA . CYS D 1 224 ? 12.087 -53.844 47.634 1.00 30.26 206 CYS D CA 1
ATOM 8741 C C . CYS D 1 224 ? 12.253 -55.167 46.937 1.00 31.97 206 CYS D C 1
ATOM 8742 O O . CYS D 1 224 ? 13.001 -55.260 45.964 1.00 32.27 206 CYS D O 1
ATOM 8745 N N . LEU D 1 225 ? 11.489 -56.171 47.378 1.00 25.41 207 LEU D N 1
ATOM 8746 C CA . LEU D 1 225 ? 11.349 -57.433 46.656 1.00 25.30 207 LEU D CA 1
ATOM 8747 C C . LEU D 1 225 ? 9.887 -57.433 46.208 1.00 27.10 207 LEU D C 1
ATOM 8748 O O . LEU D 1 225 ? 8.995 -57.348 47.051 1.00 26.00 207 LEU D O 1
ATOM 8753 N N . THR D 1 226 ? 9.640 -57.533 44.909 1.00 22.86 208 THR D N 1
ATOM 8754 C CA . THR D 1 226 ? 8.273 -57.604 44.372 1.00 21.75 208 THR D CA 1
ATOM 8755 C C . THR D 1 226 ? 7.709 -59.012 44.611 1.00 25.21 208 THR D C 1
ATOM 8756 O O . THR D 1 226 ? 8.445 -59.931 44.977 1.00 22.90 208 THR D O 1
ATOM 8760 N N . ASP D 1 227 ? 6.416 -59.201 44.331 1.00 23.58 209 ASP D N 1
ATOM 8761 C CA . ASP D 1 227 ? 5.781 -60.522 44.421 1.00 22.96 209 ASP D CA 1
ATOM 8762 C C . ASP D 1 227 ? 6.531 -61.519 43.503 1.00 27.79 209 ASP D C 1
ATOM 8763 O O . ASP D 1 227 ? 6.695 -62.686 43.870 1.00 25.64 209 ASP D O 1
ATOM 8768 N N . GLU D 1 228 ? 7.017 -61.034 42.324 1.00 26.29 210 GLU D N 1
ATOM 8769 C CA . GLU D 1 228 ? 7.779 -61.861 41.370 1.00 27.83 210 GLU D CA 1
ATOM 8770 C C . GLU D 1 228 ? 9.121 -62.310 41.969 1.00 29.42 210 GLU D C 1
ATOM 8771 O O . GLU D 1 228 ? 9.515 -63.470 41.795 1.00 27.68 210 GLU D O 1
ATOM 8777 N N . ASP D 1 229 ? 9.803 -61.398 42.699 1.00 24.71 211 ASP D N 1
ATOM 8778 C CA . ASP D 1 229 ? 11.069 -61.695 43.390 1.00 23.86 211 ASP D CA 1
ATOM 8779 C C . ASP D 1 229 ? 10.833 -62.716 44.481 1.00 25.89 211 ASP D C 1
ATOM 8780 O O . ASP D 1 229 ? 11.661 -63.604 44.689 1.00 24.36 211 ASP D O 1
ATOM 8785 N N . LEU D 1 230 ? 9.694 -62.598 45.187 1.00 23.37 212 LEU D N 1
ATOM 8786 C CA . LEU D 1 230 ? 9.371 -63.550 46.258 1.00 23.06 212 LEU D CA 1
ATOM 8787 C C . LEU D 1 230 ? 9.104 -64.942 45.673 1.00 26.78 212 LEU D C 1
ATOM 8788 O O . LEU D 1 230 ? 9.555 -65.944 46.234 1.00 24.15 212 LEU D O 1
ATOM 8793 N N . LEU D 1 231 ? 8.440 -64.995 44.497 1.00 24.92 213 LEU D N 1
ATOM 8794 C CA . LEU D 1 231 ? 8.172 -66.259 43.823 1.00 26.07 213 LEU D CA 1
ATOM 8795 C C . LEU D 1 231 ? 9.477 -66.875 43.318 1.00 30.36 213 LEU D C 1
ATOM 8796 O O . LEU D 1 231 ? 9.665 -68.088 43.442 1.00 30.00 213 LEU D O 1
ATOM 8801 N N . GLU D 1 232 ? 10.396 -66.040 42.801 1.00 27.76 214 GLU D N 1
ATOM 8802 C CA . GLU D 1 232 ? 11.721 -66.470 42.349 1.00 28.26 214 GLU D CA 1
ATOM 8803 C C . GLU D 1 232 ? 12.457 -67.109 43.544 1.00 31.68 214 GLU D C 1
ATOM 8804 O O . GLU D 1 232 ? 13.077 -68.159 43.390 1.00 32.48 214 GLU D O 1
ATOM 8810 N N . LEU D 1 233 ? 12.339 -66.503 44.741 1.00 26.21 215 LEU D N 1
ATOM 8811 C CA . LEU D 1 233 ? 12.950 -67.046 45.950 1.00 24.75 215 LEU D CA 1
ATOM 8812 C C . LEU D 1 233 ? 12.333 -68.406 46.293 1.00 28.36 215 LEU D C 1
ATOM 8813 O O . LEU D 1 233 ? 13.082 -69.354 46.510 1.00 28.97 215 LEU D O 1
ATOM 8818 N N . ARG D 1 234 ? 10.985 -68.518 46.306 1.00 24.50 216 ARG D N 1
ATOM 8819 C CA . ARG D 1 234 ? 10.305 -69.785 46.601 1.00 25.46 216 ARG D CA 1
ATOM 8820 C C . ARG D 1 234 ? 10.757 -70.891 45.661 1.00 29.76 216 ARG D C 1
ATOM 8821 O O . ARG D 1 234 ? 10.939 -72.029 46.107 1.00 29.82 216 ARG D O 1
ATOM 8829 N N . ASN D 1 235 ? 10.896 -70.563 44.367 1.00 25.59 217 ASN D N 1
ATOM 8830 C CA . ASN D 1 235 ? 11.253 -71.523 43.310 1.00 25.98 217 ASN D CA 1
ATOM 8831 C C . ASN D 1 235 ? 12.729 -71.857 43.245 1.00 30.83 217 ASN D C 1
ATOM 8832 O O . ASN D 1 235 ? 13.107 -72.787 42.533 1.00 31.47 217 ASN D O 1
ATOM 8837 N N . SER D 1 236 ? 13.560 -71.131 44.007 1.00 27.24 218 SER D N 1
ATOM 8838 C CA . SER D 1 236 ? 15.009 -71.319 43.989 1.00 27.18 218 SER D CA 1
ATOM 8839 C C . SER D 1 236 ? 15.459 -72.559 44.769 1.00 33.07 218 SER D C 1
ATOM 8840 O O . SER D 1 236 ? 14.664 -73.168 45.504 1.00 32.46 218 SER D O 1
ATOM 8843 N N . LYS D 1 237 ? 16.765 -72.856 44.701 1.00 31.17 219 LYS D N 1
ATOM 8844 C CA . LYS D 1 237 ? 17.325 -73.947 45.485 1.00 32.38 219 LYS D CA 1
ATOM 8845 C C . LYS D 1 237 ? 17.858 -73.419 46.835 1.00 34.73 219 LYS D C 1
ATOM 8846 O O . LYS D 1 237 ? 18.576 -74.143 47.526 1.00 34.90 219 LYS D O 1
ATOM 8852 N N . GLY D 1 238 ? 17.463 -72.192 47.221 1.00 28.76 220 GLY D N 1
ATOM 8853 C CA . GLY D 1 238 ? 17.891 -71.578 48.470 1.00 25.76 220 GLY D CA 1
ATOM 8854 C C . GLY D 1 238 ? 17.655 -72.463 49.670 1.00 26.30 220 GLY D C 1
ATOM 8855 O O . GLY D 1 238 ? 16.582 -73.054 49.804 1.00 24.96 220 GLY D O 1
ATOM 8856 N N . LYS D 1 239 ? 18.674 -72.598 50.527 1.00 23.75 221 LYS D N 1
ATOM 8857 C CA . LYS D 1 239 ? 18.632 -73.432 51.738 1.00 23.42 221 LYS D CA 1
ATOM 8858 C C . LYS D 1 239 ? 17.358 -73.218 52.568 1.00 24.56 221 LYS D C 1
ATOM 8859 O O . LYS D 1 239 ? 16.732 -74.186 52.974 1.00 23.92 221 LYS D O 1
ATOM 8865 N N . HIS D 1 240 ? 16.973 -71.962 52.788 1.00 19.75 222 HIS D N 1
ATOM 8866 C CA . HIS D 1 240 ? 15.812 -71.607 53.610 1.00 19.13 222 HIS D CA 1
ATOM 8867 C C . HIS D 1 240 ? 14.672 -70.998 52.775 1.00 23.57 222 HIS D C 1
ATOM 8868 O O . HIS D 1 240 ? 13.782 -70.368 53.336 1.00 22.98 222 HIS D O 1
ATOM 8875 N N . ALA D 1 241 ? 14.668 -71.230 51.444 1.00 22.45 223 ALA D N 1
ATOM 8876 C CA . ALA D 1 241 ? 13.660 -70.657 50.546 1.00 22.78 223 ALA D CA 1
ATOM 8877 C C . ALA D 1 241 ? 12.214 -70.886 50.979 1.00 25.94 223 ALA D C 1
ATOM 8878 O O . ALA D 1 241 ? 11.439 -69.934 51.012 1.00 25.09 223 ALA D O 1
ATOM 8880 N N . ALA D 1 242 ? 11.847 -72.140 51.318 1.00 23.62 224 ALA D N 1
ATOM 8881 C CA . ALA D 1 242 ? 10.472 -72.475 51.709 1.00 23.59 224 ALA D CA 1
ATOM 8882 C C . ALA D 1 242 ? 10.044 -71.706 52.974 1.00 22.72 224 ALA D C 1
ATOM 8883 O O . ALA D 1 242 ? 8.957 -71.111 53.000 1.00 21.23 224 ALA D O 1
ATOM 8885 N N . PHE D 1 243 ? 10.924 -71.665 53.986 1.00 19.47 225 PHE D N 1
ATOM 8886 C CA . PHE D 1 243 ? 10.655 -70.980 55.246 1.00 18.36 225 PHE D CA 1
ATOM 8887 C C . PHE D 1 243 ? 10.541 -69.473 55.042 1.00 21.01 225 PHE D C 1
ATOM 8888 O O . PHE D 1 243 ? 9.623 -68.851 55.587 1.00 19.51 225 PHE D O 1
ATOM 8896 N N . LEU D 1 244 ? 11.471 -68.892 54.261 1.00 20.18 226 LEU D N 1
ATOM 8897 C CA . LEU D 1 244 ? 11.470 -67.448 53.990 1.00 21.06 226 LEU D CA 1
ATOM 8898 C C . LEU D 1 244 ? 10.187 -67.053 53.263 1.00 24.24 226 LEU D C 1
ATOM 8899 O O . LEU D 1 244 ? 9.530 -66.089 53.651 1.00 22.65 226 LEU D O 1
ATOM 8904 N N . TYR D 1 245 ? 9.808 -67.827 52.244 1.00 21.20 227 TYR D N 1
ATOM 8905 C CA . TYR D 1 245 ? 8.577 -67.541 51.496 1.00 21.30 227 TYR D CA 1
ATOM 8906 C C . TYR D 1 245 ? 7.335 -67.652 52.387 1.00 24.14 227 TYR D C 1
ATOM 8907 O O . TYR D 1 245 ? 6.466 -66.787 52.308 1.00 21.77 227 TYR D O 1
ATOM 8916 N N . GLU D 1 246 ? 7.268 -68.682 53.265 1.00 21.72 228 GLU D N 1
ATOM 8917 C CA . GLU D 1 246 ? 6.111 -68.848 54.169 1.00 22.34 228 GLU D CA 1
ATOM 8918 C C . GLU D 1 246 ? 5.985 -67.656 55.140 1.00 22.71 228 GLU D C 1
ATOM 8919 O O . GLU D 1 246 ? 4.887 -67.108 55.289 1.00 21.24 228 GLU D O 1
ATOM 8925 N N . MET D 1 247 ? 7.094 -67.239 55.772 1.00 18.94 229 MET D N 1
ATOM 8926 C CA . MET D 1 247 ? 7.043 -66.054 56.666 1.00 17.71 229 MET D CA 1
ATOM 8927 C C . MET D 1 247 ? 6.608 -64.807 55.908 1.00 22.43 229 MET D C 1
ATOM 8928 O O . MET D 1 247 ? 5.831 -64.004 56.439 1.00 21.94 229 MET D O 1
ATOM 8933 N N . CYS D 1 248 ? 7.124 -64.627 54.667 1.00 19.98 230 CYS D N 1
ATOM 8934 C CA . CYS D 1 248 ? 6.863 -63.423 53.875 1.00 21.40 230 CYS D CA 1
ATOM 8935 C C . CYS D 1 248 ? 5.441 -63.281 53.376 1.00 25.89 230 CYS D C 1
ATOM 8936 O O . CYS D 1 248 ? 5.078 -62.183 52.958 1.00 25.15 230 CYS D O 1
ATOM 8939 N N . LYS D 1 249 ? 4.614 -64.336 53.439 1.00 22.96 231 LYS D N 1
ATOM 8940 C CA . LYS D 1 249 ? 3.219 -64.206 53.009 1.00 23.11 231 LYS D CA 1
ATOM 8941 C C . LYS D 1 249 ? 2.501 -63.165 53.867 1.00 25.36 231 LYS D C 1
ATOM 8942 O O . LYS D 1 249 ? 1.883 -62.257 53.317 1.00 24.33 231 LYS D O 1
ATOM 8948 N N . PHE D 1 250 ? 2.614 -63.276 55.205 1.00 21.95 232 PHE D N 1
ATOM 8949 C CA . PHE D 1 250 ? 1.973 -62.346 56.129 1.00 20.98 232 PHE D CA 1
ATOM 8950 C C . PHE D 1 250 ? 2.569 -60.940 55.931 1.00 21.99 232 PHE D C 1
ATOM 8951 O O . PHE D 1 250 ? 1.845 -59.952 55.877 1.00 21.83 232 PHE D O 1
ATOM 8959 N N . TYR D 1 251 ? 3.921 -60.864 55.868 1.00 19.07 233 TYR D N 1
ATOM 8960 C CA . TYR D 1 251 ? 4.669 -59.623 55.707 1.00 17.89 233 TYR D CA 1
ATOM 8961 C C . TYR D 1 251 ? 4.244 -58.878 54.425 1.00 19.56 233 TYR D C 1
ATOM 8962 O O . TYR D 1 251 ? 3.961 -57.679 54.472 1.00 18.60 233 TYR D O 1
ATOM 8971 N N . ARG D 1 252 ? 4.193 -59.601 53.294 1.00 18.24 234 ARG D N 1
ATOM 8972 C CA . ARG D 1 252 ? 3.758 -59.029 52.013 1.00 18.83 234 ARG D CA 1
ATOM 8973 C C . ARG D 1 252 ? 2.332 -58.487 52.112 1.00 20.60 234 ARG D C 1
ATOM 8974 O O . ARG D 1 252 ? 2.041 -57.398 51.578 1.00 19.70 234 ARG D O 1
ATOM 8982 N N . ASP D 1 253 ? 1.429 -59.241 52.777 1.00 17.97 235 ASP D N 1
ATOM 8983 C CA . ASP D 1 253 ? 0.036 -58.807 52.909 1.00 18.54 235 ASP D CA 1
ATOM 8984 C C . ASP D 1 253 ? -0.084 -57.498 53.678 1.00 21.00 235 ASP D C 1
ATOM 8985 O O . ASP D 1 253 ? -0.913 -56.661 53.300 1.00 20.18 235 ASP D O 1
ATOM 8990 N N . TRP D 1 254 ? 0.761 -57.292 54.699 1.00 18.93 236 TRP D N 1
ATOM 8991 C CA . TRP D 1 254 ? 0.767 -56.019 55.432 1.00 17.65 236 TRP D CA 1
ATOM 8992 C C . TRP D 1 254 ? 1.218 -54.864 54.500 1.00 19.98 236 TRP D C 1
ATOM 8993 O O . TRP D 1 254 ? 0.614 -53.790 54.518 1.00 18.93 236 TRP D O 1
ATOM 9004 N N . HIS D 1 255 ? 2.275 -55.080 53.691 1.00 16.20 237 HIS D N 1
ATOM 9005 C CA . HIS D 1 255 ? 2.747 -54.016 52.786 1.00 16.17 237 HIS D CA 1
ATOM 9006 C C . HIS D 1 255 ? 1.651 -53.644 51.780 1.00 19.33 237 HIS D C 1
ATOM 9007 O O . HIS D 1 255 ? 1.470 -52.451 51.476 1.00 18.83 237 HIS D O 1
ATOM 9014 N N . ALA D 1 256 ? 0.885 -54.652 51.291 1.00 17.71 238 ALA D N 1
ATOM 9015 C CA . ALA D 1 256 ? -0.188 -54.392 50.328 1.00 18.99 238 ALA D CA 1
ATOM 9016 C C . ALA D 1 256 ? -1.312 -53.566 50.958 1.00 22.91 238 ALA D C 1
ATOM 9017 O O . ALA D 1 256 ? -1.803 -52.625 50.342 1.00 23.86 238 ALA D O 1
ATOM 9019 N N . LYS D 1 257 ? -1.667 -53.878 52.213 1.00 19.46 239 LYS D N 1
ATOM 9020 C CA . LYS D 1 257 ? -2.742 -53.224 52.961 1.00 20.97 239 LYS D CA 1
ATOM 9021 C C . LYS D 1 257 ? -2.368 -51.815 53.409 1.00 23.60 239 LYS D C 1
ATOM 9022 O O . LYS D 1 257 ? -3.219 -50.915 53.362 1.00 22.38 239 LYS D O 1
ATOM 9028 N N . SER D 1 258 ? -1.139 -51.641 53.902 1.00 20.60 240 SER D N 1
ATOM 9029 C CA . SER D 1 258 ? -0.723 -50.368 54.481 1.00 19.31 240 SER D CA 1
ATOM 9030 C C . SER D 1 258 ? -0.011 -49.426 53.519 1.00 23.11 240 SER D C 1
ATOM 9031 O O . SER D 1 258 ? -0.369 -48.243 53.440 1.00 22.27 240 SER D O 1
ATOM 9034 N N . ASP D 1 259 ? 0.998 -49.942 52.800 1.00 19.81 241 ASP D N 1
ATOM 9035 C CA . ASP D 1 259 ? 1.822 -49.120 51.909 1.00 20.24 241 ASP D CA 1
ATOM 9036 C C . ASP D 1 259 ? 1.314 -49.104 50.455 1.00 25.81 241 ASP D C 1
ATOM 9037 O O . ASP D 1 259 ? 1.772 -48.281 49.657 1.00 25.74 241 ASP D O 1
ATOM 9042 N N . GLY D 1 260 ? 0.406 -50.017 50.116 1.00 23.78 242 GLY D N 1
ATOM 9043 C CA . GLY D 1 260 ? -0.131 -50.141 48.755 1.00 25.96 242 GLY D CA 1
ATOM 9044 C C . GLY D 1 260 ? 0.901 -50.712 47.803 1.00 30.44 242 GLY D C 1
ATOM 9045 O O . GLY D 1 260 ? 0.850 -50.483 46.598 1.00 33.42 242 GLY D O 1
ATOM 9046 N N . PHE D 1 261 ? 1.851 -51.435 48.357 1.00 28.11 243 PHE D N 1
ATOM 9047 C CA . PHE D 1 261 ? 2.957 -52.037 47.600 1.00 28.43 243 PHE D CA 1
ATOM 9048 C C . PHE D 1 261 ? 2.790 -53.555 47.596 1.00 30.93 243 PHE D C 1
ATOM 9049 O O . PHE D 1 261 ? 2.677 -54.161 48.663 1.00 30.34 243 PHE D O 1
ATOM 9057 N N . HIS D 1 262 ? 2.831 -54.166 46.403 1.00 26.98 244 HIS D N 1
ATOM 9058 C CA . HIS D 1 262 ? 2.734 -55.614 46.245 1.00 25.81 244 HIS D CA 1
ATOM 9059 C C . HIS D 1 262 ? 4.134 -56.231 46.309 1.00 28.32 244 HIS D C 1
ATOM 9060 O O . HIS D 1 262 ? 4.847 -56.315 45.313 1.00 30.22 244 HIS D O 1
ATOM 9067 N N . GLY D 1 263 ? 4.553 -56.563 47.515 1.00 21.65 245 GLY D N 1
ATOM 9068 C CA . GLY D 1 263 ? 5.885 -57.096 47.773 1.00 21.02 245 GLY D CA 1
ATOM 9069 C C . GLY D 1 263 ? 6.281 -56.686 49.177 1.00 23.05 245 GLY D C 1
ATOM 9070 O O . GLY D 1 263 ? 5.411 -56.448 50.014 1.00 21.84 245 GLY D O 1
ATOM 9071 N N . ILE D 1 264 ? 7.590 -56.626 49.463 1.00 20.84 246 ILE D N 1
ATOM 9072 C CA . ILE D 1 264 ? 8.080 -56.243 50.795 1.00 19.76 246 ILE D CA 1
ATOM 9073 C C . ILE D 1 264 ? 9.225 -55.249 50.677 1.00 23.58 246 ILE D C 1
ATOM 9074 O O . ILE D 1 264 ? 9.981 -55.291 49.703 1.00 23.62 246 ILE D O 1
ATOM 9079 N N . PHE D 1 265 ? 9.398 -54.406 51.704 1.00 20.80 247 PHE D N 1
ATOM 9080 C CA . PHE D 1 265 ? 10.578 -53.553 51.780 1.00 21.75 247 PHE D CA 1
ATOM 9081 C C . PHE D 1 265 ? 11.643 -54.440 52.402 1.00 24.15 247 PHE D C 1
ATOM 9082 O O . PHE D 1 265 ? 11.309 -55.384 53.118 1.00 24.39 247 PHE D O 1
ATOM 9090 N N . LEU D 1 266 ? 12.913 -54.146 52.136 1.00 19.49 248 LEU D N 1
ATOM 9091 C CA . LEU D 1 266 ? 13.991 -54.880 52.774 1.00 19.12 248 LEU D CA 1
ATOM 9092 C C . LEU D 1 266 ? 14.624 -53.923 53.778 1.00 26.51 248 LEU D C 1
ATOM 9093 O O . LEU D 1 266 ? 15.352 -53.019 53.374 1.00 30.75 248 LEU D O 1
ATOM 9098 N N . HIS D 1 267 ? 14.236 -54.017 55.049 1.00 16.57 249 HIS D N 1
ATOM 9099 C CA . HIS D 1 267 ? 14.819 -53.115 56.036 1.00 15.96 249 HIS D CA 1
ATOM 9100 C C . HIS D 1 267 ? 16.078 -53.737 56.653 1.00 18.36 249 HIS D C 1
ATOM 9101 O O . HIS D 1 267 ? 17.186 -53.298 56.354 1.00 18.81 249 HIS D O 1
ATOM 9108 N N . ASP D 1 268 ? 15.929 -54.751 57.511 1.00 15.82 250 ASP D N 1
ATOM 9109 C CA . ASP D 1 268 ? 17.077 -55.350 58.205 1.00 15.69 250 ASP D CA 1
ATOM 9110 C C . ASP D 1 268 ? 18.124 -55.950 57.239 1.00 18.61 250 ASP D C 1
ATOM 9111 O O . ASP D 1 268 ? 19.305 -55.687 57.442 1.00 17.04 250 ASP D O 1
ATOM 9116 N N . PRO D 1 269 ? 17.753 -56.614 56.123 1.00 16.16 251 PRO D N 1
ATOM 9117 C CA . PRO D 1 269 ? 18.794 -57.103 55.194 1.00 16.09 251 PRO D CA 1
ATOM 9118 C C . PRO D 1 269 ? 19.635 -55.981 54.562 1.00 19.11 251 PRO D C 1
ATOM 9119 O O . PRO D 1 269 ? 20.799 -56.207 54.253 1.00 19.93 251 PRO D O 1
ATOM 9123 N N . VAL D 1 270 ? 19.058 -54.780 54.362 1.00 16.62 252 VAL D N 1
ATOM 9124 C CA . VAL D 1 270 ? 19.817 -53.644 53.790 1.00 16.65 252 VAL D CA 1
ATOM 9125 C C . VAL D 1 270 ? 20.872 -53.155 54.799 1.00 20.04 252 VAL D C 1
ATOM 9126 O O . VAL D 1 270 ? 21.999 -52.864 54.401 1.00 19.95 252 VAL D O 1
ATOM 9130 N N . SER D 1 271 ? 20.522 -53.098 56.110 1.00 18.09 253 SER D N 1
ATOM 9131 C CA . SER D 1 271 ? 21.516 -52.698 57.114 1.00 17.28 253 SER D CA 1
ATOM 9132 C C . SER D 1 271 ? 22.672 -53.718 57.168 1.00 21.15 253 SER D C 1
ATOM 9133 O O . SER D 1 271 ? 23.821 -53.317 57.339 1.00 20.59 253 SER D O 1
ATOM 9136 N N . PHE D 1 272 ? 22.381 -55.026 56.970 1.00 19.09 254 PHE D N 1
ATOM 9137 C CA . PHE D 1 272 ? 23.425 -56.060 56.942 1.00 18.70 254 PHE D CA 1
ATOM 9138 C C . PHE D 1 272 ? 24.300 -55.835 55.723 1.00 23.61 254 PHE D C 1
ATOM 9139 O O . PHE D 1 272 ? 25.520 -56.003 55.797 1.00 23.44 254 PHE D O 1
ATOM 9147 N N . THR D 1 273 ? 23.678 -55.419 54.590 1.00 20.64 255 THR D N 1
ATOM 9148 C CA . THR D 1 273 ? 24.431 -55.116 53.368 1.00 21.13 255 THR D CA 1
ATOM 9149 C C . THR D 1 273 ? 25.379 -53.937 53.620 1.00 24.92 255 THR D C 1
ATOM 9150 O O . THR D 1 273 ? 26.479 -53.946 53.088 1.00 25.46 255 THR D O 1
ATOM 9154 N N . ALA D 1 274 ? 24.975 -52.943 54.449 1.00 20.41 256 ALA D N 1
ATOM 9155 C CA . ALA D 1 274 ? 25.843 -51.803 54.761 1.00 19.41 256 ALA D CA 1
ATOM 9156 C C . ALA D 1 274 ? 27.075 -52.242 55.578 1.00 25.66 256 ALA D C 1
ATOM 9157 O O . ALA D 1 274 ? 28.128 -51.607 55.478 1.00 27.45 256 ALA D O 1
ATOM 9159 N N . VAL D 1 275 ? 26.952 -53.338 56.354 1.00 21.80 257 VAL D N 1
ATOM 9160 C CA . VAL D 1 275 ? 28.066 -53.912 57.135 1.00 22.96 257 VAL D CA 1
ATOM 9161 C C . VAL D 1 275 ? 29.102 -54.500 56.188 1.00 29.56 257 VAL D C 1
ATOM 9162 O O . VAL D 1 275 ? 30.294 -54.198 56.312 1.00 31.60 257 VAL D O 1
ATOM 9166 N N . LEU D 1 276 ? 28.658 -55.350 55.255 1.00 27.70 258 LEU D N 1
ATOM 9167 C CA . LEU D 1 276 ? 29.557 -56.075 54.346 1.00 28.70 258 LEU D CA 1
ATOM 9168 C C . LEU D 1 276 ? 29.975 -55.317 53.114 1.00 31.69 258 LEU D C 1
ATOM 9169 O O . LEU D 1 276 ? 31.076 -55.547 52.601 1.00 30.27 258 LEU D O 1
ATOM 9174 N N . HIS D 1 277 ? 29.089 -54.449 52.605 1.00 26.87 259 HIS D N 1
ATOM 9175 C CA . HIS D 1 277 ? 29.341 -53.697 51.378 1.00 26.50 259 HIS D CA 1
ATOM 9176 C C . HIS D 1 277 ? 28.992 -52.214 51.552 1.00 29.10 259 HIS D C 1
ATOM 9177 O O . HIS D 1 277 ? 28.074 -51.715 50.882 1.00 26.32 259 HIS D O 1
ATOM 9184 N N . PRO D 1 278 ? 29.720 -51.482 52.441 1.00 26.56 260 PRO D N 1
ATOM 9185 C CA . PRO D 1 278 ? 29.437 -50.047 52.610 1.00 26.50 260 PRO D CA 1
ATOM 9186 C C . PRO D 1 278 ? 29.631 -49.246 51.320 1.00 28.86 260 PRO D C 1
ATOM 9187 O O . PRO D 1 278 ? 29.032 -48.179 51.176 1.00 28.11 260 PRO D O 1
ATOM 9191 N N . GLU D 1 279 ? 30.413 -49.792 50.365 1.00 26.46 261 GLU D N 1
ATOM 9192 C CA . GLU D 1 279 ? 30.669 -49.179 49.052 1.00 26.04 261 GLU D CA 1
ATOM 9193 C C . GLU D 1 279 ? 29.401 -49.117 48.174 1.00 29.07 261 GLU D C 1
ATOM 9194 O O . GLU D 1 279 ? 29.422 -48.409 47.179 1.00 29.54 261 GLU D O 1
ATOM 9200 N N . TYR D 1 280 ? 28.287 -49.807 48.576 1.00 23.61 262 TYR D N 1
ATOM 9201 C CA . TYR D 1 280 ? 27.004 -49.747 47.862 1.00 23.98 262 TYR D CA 1
ATOM 9202 C C . TYR D 1 280 ? 26.188 -48.521 48.312 1.00 25.09 262 TYR D C 1
ATOM 9203 O O . TYR D 1 280 ? 25.073 -48.316 47.832 1.00 23.85 262 TYR D O 1
ATOM 9212 N N . PHE D 1 281 ? 26.721 -47.742 49.267 1.00 21.89 263 PHE D N 1
ATOM 9213 C CA . PHE D 1 281 ? 26.039 -46.578 49.831 1.00 20.44 263 PHE D CA 1
ATOM 9214 C C . PHE D 1 281 ? 26.957 -45.351 49.856 1.00 25.46 263 PHE D C 1
ATOM 9215 O O . PHE D 1 281 ? 28.172 -45.487 49.758 1.00 25.54 263 PHE D O 1
ATOM 9223 N N . THR D 1 282 ? 26.371 -44.167 50.061 1.00 22.09 264 THR D N 1
ATOM 9224 C CA . THR D 1 282 ? 27.124 -42.957 50.393 1.00 22.27 264 THR D CA 1
ATOM 9225 C C . THR D 1 282 ? 26.601 -42.599 51.789 1.00 24.52 264 THR D C 1
ATOM 9226 O O . THR D 1 282 ? 25.476 -42.980 52.141 1.00 22.70 264 THR D O 1
ATOM 9230 N N . PHE D 1 283 ? 27.418 -41.892 52.573 1.00 21.64 265 PHE D N 1
ATOM 9231 C CA . PHE D 1 283 ? 27.073 -41.499 53.934 1.00 20.96 265 PHE D CA 1
ATOM 9232 C C . PHE D 1 283 ? 27.364 -40.020 54.133 1.00 26.56 265 PHE D C 1
ATOM 9233 O O . PHE D 1 283 ? 28.275 -39.484 53.489 1.00 26.56 265 PHE D O 1
ATOM 9241 N N . LYS D 1 284 ? 26.606 -39.366 55.035 1.00 22.61 266 LYS D N 1
ATOM 9242 C CA . LYS D 1 284 ? 26.854 -37.970 55.428 1.00 22.30 266 LYS D CA 1
ATOM 9243 C C . LYS D 1 284 ? 27.090 -37.975 56.925 1.00 26.00 266 LYS D C 1
ATOM 9244 O O . LYS D 1 284 ? 26.423 -38.726 57.643 1.00 25.93 266 LYS D O 1
ATOM 9250 N N . LYS D 1 285 ? 28.022 -37.132 57.406 1.00 22.50 267 LYS D N 1
ATOM 9251 C CA . LYS D 1 285 ? 28.294 -37.059 58.835 1.00 21.97 267 LYS D CA 1
ATOM 9252 C C . LYS D 1 285 ? 27.446 -35.978 59.463 1.00 25.72 267 LYS D C 1
ATOM 9253 O O . LYS D 1 285 ? 27.300 -34.896 58.892 1.00 25.92 267 LYS D O 1
ATOM 9259 N N . GLY D 1 286 ? 26.947 -36.237 60.655 1.00 21.12 268 GLY D N 1
ATOM 9260 C CA . GLY D 1 286 ? 26.198 -35.213 61.373 1.00 21.66 268 GLY D CA 1
ATOM 9261 C C . GLY D 1 286 ? 25.769 -35.676 62.742 1.00 22.87 268 GLY D C 1
ATOM 9262 O O . GLY D 1 286 ? 25.657 -36.880 62.993 1.00 21.13 268 GLY D O 1
ATOM 9263 N N . VAL D 1 287 ? 25.512 -34.720 63.633 1.00 19.27 269 VAL D N 1
ATOM 9264 C CA . VAL D 1 287 ? 24.991 -35.039 64.969 1.00 16.96 269 VAL D CA 1
ATOM 9265 C C . VAL D 1 287 ? 23.529 -35.460 64.800 1.00 19.40 269 VAL D C 1
ATOM 9266 O O . VAL D 1 287 ? 22.782 -34.782 64.097 1.00 20.74 269 VAL D O 1
ATOM 9270 N N . VAL D 1 288 ? 23.124 -36.556 65.476 1.00 14.90 270 VAL D N 1
ATOM 9271 C CA . VAL D 1 288 ? 21.740 -37.037 65.425 1.00 14.66 270 VAL D CA 1
ATOM 9272 C C . VAL D 1 288 ? 21.169 -37.010 66.835 1.00 18.13 270 VAL D C 1
ATOM 9273 O O . VAL D 1 288 ? 21.769 -37.562 67.744 1.00 18.08 270 VAL D O 1
ATOM 9277 N N . ARG D 1 289 ? 19.962 -36.441 66.986 1.00 15.36 271 ARG D N 1
ATOM 9278 C CA . ARG D 1 289 ? 19.256 -36.438 68.259 1.00 15.36 271 ARG D CA 1
ATOM 9279 C C . ARG D 1 289 ? 17.887 -37.078 68.010 1.00 18.43 271 ARG D C 1
ATOM 9280 O O . ARG D 1 289 ? 17.414 -37.098 66.866 1.00 16.76 271 ARG D O 1
ATOM 9288 N N . VAL D 1 290 ? 17.271 -37.597 69.071 1.00 16.22 272 VAL D N 1
ATOM 9289 C CA . VAL D 1 290 ? 15.962 -38.236 69.002 1.00 15.55 272 VAL D CA 1
ATOM 9290 C C . VAL D 1 290 ? 15.020 -37.489 69.932 1.00 18.04 272 VAL D C 1
ATOM 9291 O O . VAL D 1 290 ? 15.357 -37.255 71.108 1.00 18.55 272 VAL D O 1
ATOM 9295 N N . GLU D 1 291 ? 13.825 -37.164 69.431 1.00 14.09 273 GLU D N 1
ATOM 9296 C CA . GLU D 1 291 ? 12.790 -36.539 70.261 1.00 15.41 273 GLU D CA 1
ATOM 9297 C C . GLU D 1 291 ? 12.212 -37.627 71.184 1.00 19.22 273 GLU D C 1
ATOM 9298 O O . GLU D 1 291 ? 11.890 -38.711 70.711 1.00 18.58 273 GLU D O 1
ATOM 9304 N N . THR D 1 292 ? 12.098 -37.340 72.488 1.00 16.53 274 THR D N 1
ATOM 9305 C CA . THR D 1 292 ? 11.620 -38.335 73.449 1.00 16.71 274 THR D CA 1
ATOM 9306 C C . THR D 1 292 ? 10.251 -38.013 74.030 1.00 22.56 274 THR D C 1
ATOM 9307 O O . THR D 1 292 ? 9.710 -38.815 74.785 1.00 22.31 274 THR D O 1
ATOM 9311 N N . GLN D 1 293 ? 9.686 -36.864 73.697 1.00 20.13 275 GLN D N 1
ATOM 9312 C CA . GLN D 1 293 ? 8.360 -36.515 74.224 1.00 21.61 275 GLN D CA 1
ATOM 9313 C C . GLN D 1 293 ? 7.471 -35.867 73.150 1.00 22.67 275 GLN D C 1
ATOM 9314 O O . GLN D 1 293 ? 7.945 -35.514 72.062 1.00 20.45 275 GLN D O 1
ATOM 9320 N N . GLY D 1 294 ? 6.194 -35.744 73.459 1.00 19.21 276 GLY D N 1
ATOM 9321 C CA . GLY D 1 294 ? 5.241 -35.091 72.572 1.00 19.96 276 GLY D CA 1
ATOM 9322 C C . GLY D 1 294 ? 4.830 -35.860 71.343 1.00 20.39 276 GLY D C 1
ATOM 9323 O O . GLY D 1 294 ? 5.156 -37.044 71.184 1.00 19.11 276 GLY D O 1
ATOM 9324 N N . ILE D 1 295 ? 4.136 -35.174 70.436 1.00 18.20 277 ILE D N 1
ATOM 9325 C CA . ILE D 1 295 ? 3.624 -35.799 69.216 1.00 17.72 277 ILE D CA 1
ATOM 9326 C C . ILE D 1 295 ? 4.737 -36.348 68.325 1.00 20.16 277 ILE D C 1
ATOM 9327 O O . ILE D 1 295 ? 4.489 -37.291 67.572 1.00 19.18 277 ILE D O 1
ATOM 9332 N N . CYS D 1 296 ? 5.948 -35.762 68.404 1.00 18.32 278 CYS D N 1
ATOM 9333 C CA . CYS D 1 296 ? 7.065 -36.223 67.579 1.00 18.85 278 CYS D CA 1
ATOM 9334 C C . CYS D 1 296 ? 7.992 -37.205 68.315 1.00 20.40 278 CYS D C 1
ATOM 9335 O O . CYS D 1 296 ? 9.105 -37.448 67.861 1.00 18.12 278 CYS D O 1
ATOM 9338 N N . THR D 1 297 ? 7.511 -37.835 69.404 1.00 17.50 279 THR D N 1
ATOM 9339 C CA . THR D 1 297 ? 8.279 -38.860 70.125 1.00 16.25 279 THR D CA 1
ATOM 9340 C C . THR D 1 297 ? 8.807 -39.887 69.094 1.00 17.52 279 THR D C 1
ATOM 9341 O O . THR D 1 297 ? 8.033 -40.376 68.262 1.00 14.89 279 THR D O 1
ATOM 9345 N N . GLY D 1 298 ? 10.098 -40.184 69.161 1.00 15.57 280 GLY D N 1
ATOM 9346 C CA . GLY D 1 298 ? 10.730 -41.144 68.258 1.00 15.04 280 GLY D CA 1
ATOM 9347 C C . GLY D 1 298 ? 11.316 -40.552 66.991 1.00 18.79 280 GLY D C 1
ATOM 9348 O O . GLY D 1 298 ? 11.964 -41.276 66.230 1.00 17.61 280 GLY D O 1
ATOM 9349 N N . HIS D 1 299 ? 11.103 -39.243 66.743 1.00 16.80 281 HIS D N 1
ATOM 9350 C CA . HIS D 1 299 ? 11.635 -38.596 65.529 1.00 16.89 281 HIS D CA 1
ATOM 9351 C C . HIS D 1 299 ? 13.164 -38.503 65.593 1.00 19.98 281 HIS D C 1
ATOM 9352 O O . HIS D 1 299 ? 13.697 -38.104 66.631 1.00 19.79 281 HIS D O 1
ATOM 9359 N N . THR D 1 300 ? 13.861 -38.839 64.483 1.00 15.76 282 THR D N 1
ATOM 9360 C CA . THR D 1 300 ? 15.325 -38.740 64.385 1.00 14.88 282 THR D CA 1
ATOM 9361 C C . THR D 1 300 ? 15.637 -37.531 63.499 1.00 18.82 282 THR D C 1
ATOM 9362 O O . THR D 1 300 ? 15.109 -37.413 62.392 1.00 17.24 282 THR D O 1
ATOM 9366 N N . LEU D 1 301 ? 16.527 -36.659 63.967 1.00 16.71 283 LEU D N 1
ATOM 9367 C CA . LEU D 1 301 ? 16.852 -35.488 63.183 1.00 18.70 283 LEU D CA 1
ATOM 9368 C C . LEU D 1 301 ? 18.338 -35.286 63.231 1.00 20.69 283 LEU D C 1
ATOM 9369 O O . LEU D 1 301 ? 18.953 -35.355 64.294 1.00 19.30 283 LEU D O 1
ATOM 9374 N N . MET D 1 302 ? 18.911 -35.091 62.055 1.00 18.48 284 MET D N 1
ATOM 9375 C CA . MET D 1 302 ? 20.342 -34.931 61.867 1.00 18.32 284 MET D CA 1
ATOM 9376 C C . MET D 1 302 ? 20.676 -33.473 61.573 1.00 21.74 284 MET D C 1
ATOM 9377 O O . MET D 1 302 ? 19.977 -32.832 60.776 1.00 22.34 284 MET D O 1
ATOM 9382 N N . ASP D 1 303 ? 21.770 -32.979 62.161 1.00 17.85 285 ASP D N 1
ATOM 9383 C CA . ASP D 1 303 ? 22.269 -31.658 61.824 1.00 18.09 285 ASP D CA 1
ATOM 9384 C C . ASP D 1 303 ? 23.403 -31.912 60.845 1.00 25.57 285 ASP D C 1
ATOM 9385 O O . ASP D 1 303 ? 24.461 -32.408 61.246 1.00 25.45 285 ASP D O 1
ATOM 9390 N N . GLN D 1 304 ? 23.185 -31.569 59.568 1.00 26.01 286 GLN D N 1
ATOM 9391 C CA . GLN D 1 304 ? 24.203 -31.745 58.523 1.00 28.93 286 GLN D CA 1
ATOM 9392 C C . GLN D 1 304 ? 25.429 -30.835 58.686 1.00 33.90 286 GLN D C 1
ATOM 9393 O O . GLN D 1 304 ? 26.462 -31.084 58.064 1.00 35.77 286 GLN D O 1
ATOM 9399 N N . GLY D 1 305 ? 25.299 -29.782 59.504 1.00 28.01 287 GLY D N 1
ATOM 9400 C CA . GLY D 1 305 ? 26.378 -28.837 59.773 1.00 27.97 287 GLY D CA 1
ATOM 9401 C C . GLY D 1 305 ? 26.695 -27.914 58.614 1.00 32.15 287 GLY D C 1
ATOM 9402 O O . GLY D 1 305 ? 27.801 -27.376 58.541 1.00 33.38 287 GLY D O 1
ATOM 9403 N N . LEU D 1 306 ? 25.726 -27.704 57.710 1.00 27.74 288 LEU D N 1
ATOM 9404 C CA . LEU D 1 306 ? 25.884 -26.825 56.539 1.00 28.39 288 LEU D CA 1
ATOM 9405 C C . LEU D 1 306 ? 25.554 -25.362 56.852 1.00 28.76 288 LEU D C 1
ATOM 9406 O O . LEU D 1 306 ? 25.828 -24.477 56.027 1.00 28.61 288 LEU D O 1
ATOM 9411 N N . LYS D 1 307 ? 24.957 -25.107 58.026 1.00 22.06 289 LYS D N 1
ATOM 9412 C CA . LYS D 1 307 ? 24.574 -23.744 58.457 1.00 20.86 289 LYS D CA 1
ATOM 9413 C C . LYS D 1 307 ? 25.162 -23.440 59.827 1.00 24.40 289 LYS D C 1
ATOM 9414 O O . LYS D 1 307 ? 25.051 -24.270 60.730 1.00 24.79 289 LYS D O 1
ATOM 9420 N N . LYS D 1 308 ? 25.800 -22.282 59.973 1.00 22.83 290 LYS D N 1
ATOM 9421 C CA . LYS D 1 308 ? 26.349 -21.838 61.248 1.00 22.54 290 LYS D CA 1
ATOM 9422 C C . LYS D 1 308 ? 25.243 -21.191 62.052 1.00 28.50 290 LYS D C 1
ATOM 9423 O O . LYS D 1 308 ? 24.718 -20.139 61.662 1.00 29.97 290 LYS D O 1
ATOM 9429 N N . TRP D 1 309 ? 24.877 -21.838 63.158 1.00 23.56 291 TRP D N 1
ATOM 9430 C CA . TRP D 1 309 ? 23.831 -21.356 64.057 1.00 24.56 291 TRP D CA 1
ATOM 9431 C C . TRP D 1 309 ? 24.338 -20.195 64.876 1.00 30.04 291 TRP D C 1
ATOM 9432 O O . TRP D 1 309 ? 25.518 -20.144 65.222 1.00 30.43 291 TRP D O 1
ATOM 9443 N N . ASN D 1 310 ? 23.446 -19.248 65.185 1.00 27.37 292 ASN D N 1
ATOM 9444 C CA . ASN D 1 310 ? 23.840 -18.083 65.983 1.00 28.46 292 ASN D CA 1
ATOM 9445 C C . ASN D 1 310 ? 24.111 -18.452 67.444 1.00 33.46 292 ASN D C 1
ATOM 9446 O O . ASN D 1 310 ? 24.956 -17.830 68.097 1.00 33.99 292 ASN D O 1
ATOM 9451 N N . SER D 1 311 ? 23.391 -19.456 67.947 1.00 29.63 293 SER D N 1
ATOM 9452 C CA . SER D 1 311 ? 23.520 -19.899 69.328 1.00 29.88 293 SER D CA 1
ATOM 9453 C C . SER D 1 311 ? 23.471 -21.406 69.427 1.00 31.98 293 SER D C 1
ATOM 9454 O O . SER D 1 311 ? 23.058 -22.086 68.481 1.00 29.76 293 SER D O 1
ATOM 9457 N N . GLU D 1 312 ? 23.910 -21.936 70.583 1.00 28.75 294 GLU D N 1
ATOM 9458 C CA . GLU D 1 312 ? 23.931 -23.381 70.819 1.00 28.23 294 GLU D CA 1
ATOM 9459 C C . GLU D 1 312 ? 22.531 -23.961 70.885 1.00 27.57 294 GLU D C 1
ATOM 9460 O O . GLU D 1 312 ? 21.568 -23.280 71.259 1.00 25.84 294 GLU D O 1
ATOM 9466 N N . ASN D 1 313 ? 22.407 -25.204 70.464 1.00 22.68 295 ASN D N 1
ATOM 9467 C CA . ASN D 1 313 ? 21.120 -25.866 70.425 1.00 21.12 295 ASN D CA 1
ATOM 9468 C C . ASN D 1 313 ? 21.331 -27.346 70.795 1.00 23.52 295 ASN D C 1
ATOM 9469 O O . ASN D 1 313 ? 22.474 -27.757 70.998 1.00 21.30 295 ASN D O 1
ATOM 9474 N N . PRO D 1 314 ? 20.276 -28.178 70.854 1.00 20.99 296 PRO D N 1
ATOM 9475 C CA . PRO D 1 314 ? 20.474 -29.584 71.239 1.00 20.28 296 PRO D CA 1
ATOM 9476 C C . PRO D 1 314 ? 21.418 -30.420 70.357 1.00 22.62 296 PRO D C 1
ATOM 9477 O O . PRO D 1 314 ? 21.792 -31.506 70.767 1.00 24.12 296 PRO D O 1
ATOM 9481 N N . TRP D 1 315 ? 21.815 -29.921 69.164 1.00 18.81 297 TRP D N 1
ATOM 9482 C CA . TRP D 1 315 ? 22.726 -30.651 68.275 1.00 18.74 297 TRP D CA 1
ATOM 9483 C C . TRP D 1 315 ? 24.187 -30.204 68.467 1.00 22.78 297 TRP D C 1
ATOM 9484 O O . TRP D 1 315 ? 25.096 -30.817 67.919 1.00 21.10 297 TRP D O 1
ATOM 9495 N N . SER D 1 316 ? 24.412 -29.159 69.268 1.00 21.44 298 SER D N 1
ATOM 9496 C CA . SER D 1 316 ? 25.756 -28.614 69.489 1.00 22.42 298 SER D CA 1
ATOM 9497 C C . SER D 1 316 ? 26.606 -29.501 70.405 1.00 28.35 298 SER D C 1
ATOM 9498 O O . SER D 1 316 ? 26.100 -30.066 71.378 1.00 27.81 298 SER D O 1
ATOM 9501 N N . GLY D 1 317 ? 27.894 -29.571 70.098 1.00 28.47 299 GLY D N 1
ATOM 9502 C CA . GLY D 1 317 ? 28.902 -30.225 70.925 1.00 29.60 299 GLY D CA 1
ATOM 9503 C C . GLY D 1 317 ? 29.044 -31.735 70.890 1.00 31.79 299 GLY D C 1
ATOM 9504 O O . GLY D 1 317 ? 30.016 -32.269 71.443 1.00 33.06 299 GLY D O 1
ATOM 9505 N N . TYR D 1 318 ? 28.067 -32.444 70.310 1.00 24.19 300 TYR D N 1
ATOM 9506 C CA . TYR D 1 318 ? 28.136 -33.901 70.242 1.00 23.21 300 TYR D CA 1
ATOM 9507 C C . TYR D 1 318 ? 29.046 -34.359 69.123 1.00 27.29 300 TYR D C 1
ATOM 9508 O O . TYR D 1 318 ? 29.292 -33.614 68.182 1.00 25.57 300 TYR D O 1
ATOM 9517 N N . LYS D 1 319 ? 29.514 -35.614 69.201 1.00 24.95 301 LYS D N 1
ATOM 9518 C CA . LYS D 1 319 ? 30.323 -36.148 68.124 1.00 25.30 301 LYS D CA 1
ATOM 9519 C C . LYS D 1 319 ? 29.362 -36.589 67.004 1.00 25.86 301 LYS D C 1
ATOM 9520 O O . LYS D 1 319 ? 28.351 -37.247 67.282 1.00 25.04 301 LYS D O 1
ATOM 9526 N N . PRO D 1 320 ? 29.637 -36.230 65.734 1.00 24.82 302 PRO D N 1
ATOM 9527 C CA . PRO D 1 320 ? 28.733 -36.662 64.650 1.00 24.23 302 PRO D CA 1
ATOM 9528 C C . PRO D 1 320 ? 28.827 -38.166 64.390 1.00 26.06 302 PRO D C 1
ATOM 9529 O O . PRO D 1 320 ? 29.811 -38.816 64.762 1.00 24.77 302 PRO D O 1
ATOM 9533 N N . ILE D 1 321 ? 27.782 -38.715 63.763 1.00 21.48 303 ILE D N 1
ATOM 9534 C CA . ILE D 1 321 ? 27.724 -40.116 63.369 1.00 20.00 303 ILE D CA 1
ATOM 9535 C C . ILE D 1 321 ? 27.535 -40.155 61.846 1.00 23.83 303 ILE D C 1
ATOM 9536 O O . ILE D 1 321 ? 27.328 -39.100 61.249 1.00 24.72 303 ILE D O 1
ATOM 9541 N N . SER D 1 322 ? 27.603 -41.348 61.220 1.00 20.83 304 SER D N 1
ATOM 9542 C CA . SER D 1 322 ? 27.438 -41.496 59.772 1.00 20.91 304 SER D CA 1
ATOM 9543 C C . SER D 1 322 ? 25.995 -41.879 59.482 1.00 22.70 304 SER D C 1
ATOM 9544 O O . SER D 1 322 ? 25.466 -42.808 60.089 1.00 23.09 304 SER D O 1
ATOM 9547 N N . VAL D 1 323 ? 25.350 -41.142 58.586 1.00 19.64 305 VAL D N 1
ATOM 9548 C CA . VAL D 1 323 ? 23.960 -41.405 58.228 1.00 18.60 305 VAL D CA 1
ATOM 9549 C C . VAL D 1 323 ? 23.931 -41.846 56.762 1.00 21.62 305 VAL D C 1
ATOM 9550 O O . VAL D 1 323 ? 24.378 -41.088 55.910 1.00 21.50 305 VAL D O 1
ATOM 9554 N N . ALA D 1 324 ? 23.400 -43.056 56.468 1.00 19.39 306 ALA D N 1
ATOM 9555 C CA . ALA D 1 324 ? 23.316 -43.524 55.064 1.00 19.23 306 ALA D CA 1
ATOM 9556 C C . ALA D 1 324 ? 22.456 -42.516 54.280 1.00 22.37 306 ALA D C 1
ATOM 9557 O O . ALA D 1 324 ? 21.380 -42.116 54.735 1.00 20.82 306 ALA D O 1
ATOM 9559 N N . TRP D 1 325 ? 22.976 -42.055 53.135 1.00 22.56 307 TRP D N 1
ATOM 9560 C CA . TRP D 1 325 ? 22.360 -40.983 52.359 1.00 23.55 307 TRP D CA 1
ATOM 9561 C C . TRP D 1 325 ? 21.790 -41.404 51.020 1.00 24.41 307 TRP D C 1
ATOM 9562 O O . TRP D 1 325 ? 20.691 -40.977 50.665 1.00 23.23 307 TRP D O 1
ATOM 9573 N N . THR D 1 326 ? 22.535 -42.225 50.270 1.00 21.05 308 THR D N 1
ATOM 9574 C CA . THR D 1 326 ? 22.097 -42.784 48.989 1.00 21.31 308 THR D CA 1
ATOM 9575 C C . THR D 1 326 ? 22.469 -44.259 48.976 1.00 23.06 308 THR D C 1
ATOM 9576 O O . THR D 1 326 ? 23.348 -44.687 49.728 1.00 22.08 308 THR D O 1
ATOM 9580 N N . VAL D 1 327 ? 21.812 -45.022 48.125 1.00 21.20 309 VAL D N 1
ATOM 9581 C CA . VAL D 1 327 ? 22.031 -46.456 47.997 1.00 20.76 309 VAL D CA 1
ATOM 9582 C C . VAL D 1 327 ? 22.017 -46.892 46.520 1.00 23.19 309 VAL D C 1
ATOM 9583 O O . VAL D 1 327 ? 21.199 -46.391 45.746 1.00 23.90 309 VAL D O 1
ATOM 9587 N N . ASP D 1 328 ? 22.902 -47.829 46.149 1.00 20.74 310 ASP D N 1
ATOM 9588 C CA . ASP D 1 328 ? 22.912 -48.425 44.809 1.00 22.09 310 ASP D CA 1
ATOM 9589 C C . ASP D 1 328 ? 21.949 -49.611 44.903 1.00 26.25 310 ASP D C 1
ATOM 9590 O O . ASP D 1 328 ? 22.339 -50.704 45.328 1.00 25.85 310 ASP D O 1
ATOM 9595 N N . VAL D 1 329 ? 20.676 -49.363 44.558 1.00 24.36 311 VAL D N 1
ATOM 9596 C CA . VAL D 1 329 ? 19.574 -50.327 44.705 1.00 24.19 311 VAL D CA 1
ATOM 9597 C C . VAL D 1 329 ? 19.846 -51.647 43.921 1.00 28.92 311 VAL D C 1
ATOM 9598 O O . VAL D 1 329 ? 19.766 -52.707 44.549 1.00 28.17 311 VAL D O 1
ATOM 9602 N N . PRO D 1 330 ? 20.247 -51.643 42.625 1.00 26.33 312 PRO D N 1
ATOM 9603 C CA . PRO D 1 330 ? 20.504 -52.931 41.950 1.00 27.42 312 PRO D CA 1
ATOM 9604 C C . PRO D 1 330 ? 21.579 -53.782 42.618 1.00 31.48 312 PRO D C 1
ATOM 9605 O O . PRO D 1 330 ? 21.386 -54.994 42.742 1.00 31.22 312 PRO D O 1
ATOM 9609 N N . LYS D 1 331 ? 22.689 -53.161 43.084 1.00 28.69 313 LYS D N 1
ATOM 9610 C CA . LYS D 1 331 ? 23.780 -53.881 43.764 1.00 26.99 313 LYS D CA 1
ATOM 9611 C C . LYS D 1 331 ? 23.320 -54.499 45.085 1.00 28.72 313 LYS D C 1
ATOM 9612 O O . LYS D 1 331 ? 23.665 -55.648 45.384 1.00 27.60 313 LYS D O 1
ATOM 9618 N N . VAL D 1 332 ? 22.517 -53.748 45.860 1.00 23.38 314 VAL D N 1
ATOM 9619 C CA . VAL D 1 332 ? 22.010 -54.237 47.141 1.00 21.77 314 VAL D CA 1
ATOM 9620 C C . VAL D 1 332 ? 21.045 -55.414 46.920 1.00 24.96 314 VAL D C 1
ATOM 9621 O O . VAL D 1 332 ? 21.189 -56.448 47.577 1.00 24.02 314 VAL D O 1
ATOM 9625 N N . ILE D 1 333 ? 20.075 -55.263 45.998 1.00 24.74 315 ILE D N 1
ATOM 9626 C CA . ILE D 1 333 ? 19.109 -56.337 45.697 1.00 25.32 315 ILE D CA 1
ATOM 9627 C C . ILE D 1 333 ? 19.834 -57.608 45.229 1.00 30.44 315 ILE D C 1
ATOM 9628 O O . ILE D 1 333 ? 19.520 -58.710 45.714 1.00 29.16 315 ILE D O 1
ATOM 9633 N N . SER D 1 334 ? 20.827 -57.454 44.336 1.00 27.50 316 SER D N 1
ATOM 9634 C CA . SER D 1 334 ? 21.589 -58.585 43.800 1.00 27.92 316 SER D CA 1
ATOM 9635 C C . SER D 1 334 ? 22.319 -59.334 44.917 1.00 30.63 316 SER D C 1
ATOM 9636 O O . SER D 1 334 ? 22.281 -60.563 44.955 1.00 30.77 316 SER D O 1
ATOM 9639 N N . PHE D 1 335 ? 22.946 -58.604 45.836 1.00 27.21 317 PHE D N 1
ATOM 9640 C CA . PHE D 1 335 ? 23.646 -59.191 46.979 1.00 27.01 317 PHE D CA 1
ATOM 9641 C C . PHE D 1 335 ? 22.691 -59.979 47.900 1.00 29.74 317 PHE D C 1
ATOM 9642 O O . PHE D 1 335 ? 22.997 -61.113 48.281 1.00 29.29 317 PHE D O 1
ATOM 9650 N N . ILE D 1 336 ? 21.555 -59.369 48.255 1.00 24.31 318 ILE D N 1
ATOM 9651 C CA . ILE D 1 336 ? 20.572 -59.992 49.150 1.00 22.84 318 ILE D CA 1
ATOM 9652 C C . ILE D 1 336 ? 20.002 -61.265 48.504 1.00 26.41 318 ILE D C 1
ATOM 9653 O O . ILE D 1 336 ? 19.997 -62.322 49.137 1.00 26.68 318 ILE D O 1
ATOM 9658 N N . LYS D 1 337 ? 19.553 -61.163 47.243 1.00 24.34 319 LYS D N 1
ATOM 9659 C CA . LYS D 1 337 ? 19.003 -62.292 46.498 1.00 25.79 319 LYS D CA 1
ATOM 9660 C C . LYS D 1 337 ? 19.985 -63.462 46.399 1.00 32.60 319 LYS D C 1
ATOM 9661 O O . LYS D 1 337 ? 19.580 -64.611 46.582 1.00 30.92 319 LYS D O 1
ATOM 9667 N N . LYS D 1 338 ? 21.275 -63.163 46.147 1.00 31.99 320 LYS D N 1
ATOM 9668 C CA . LYS D 1 338 ? 22.335 -64.166 46.037 1.00 33.52 320 LYS D CA 1
ATOM 9669 C C . LYS D 1 338 ? 22.435 -64.983 47.326 1.00 36.77 320 LYS D C 1
ATOM 9670 O O . LYS D 1 338 ? 22.487 -66.218 47.261 1.00 37.48 320 LYS D O 1
ATOM 9676 N N . LEU D 1 339 ? 22.433 -64.301 48.495 1.00 30.44 321 LEU D N 1
ATOM 9677 C CA . LEU D 1 339 ? 22.528 -64.973 49.782 1.00 30.17 321 LEU D CA 1
ATOM 9678 C C . LEU D 1 339 ? 21.266 -65.779 50.098 1.00 35.40 321 LEU D C 1
ATOM 9679 O O . LEU D 1 339 ? 21.376 -66.890 50.614 1.00 35.31 321 LEU D O 1
ATOM 9684 N N . LEU D 1 340 ? 20.072 -65.220 49.793 1.00 31.35 322 LEU D N 1
ATOM 9685 C CA . LEU D 1 340 ? 18.787 -65.883 50.061 1.00 29.80 322 LEU D CA 1
ATOM 9686 C C . LEU D 1 340 ? 18.557 -67.115 49.187 1.00 32.24 322 LEU D C 1
ATOM 9687 O O . LEU D 1 340 ? 17.890 -68.066 49.619 1.00 30.14 322 LEU D O 1
ATOM 9692 N N . MET D 1 341 ? 19.077 -67.085 47.950 1.00 29.77 323 MET D N 1
ATOM 9693 C CA . MET D 1 341 ? 18.873 -68.153 46.977 1.00 31.20 323 MET D CA 1
ATOM 9694 C C . MET D 1 341 ? 19.995 -69.189 46.937 1.00 35.52 323 MET D C 1
ATOM 9695 O O . MET D 1 341 ? 19.892 -70.152 46.179 1.00 36.44 323 MET D O 1
ATOM 9700 N N . ALA D 1 342 ? 21.027 -69.017 47.775 1.00 31.67 324 ALA D N 1
ATOM 9701 C CA . ALA D 1 342 ? 22.157 -69.939 47.839 1.00 32.44 324 ALA D CA 1
ATOM 9702 C C . ALA D 1 342 ? 21.758 -71.302 48.462 1.00 35.62 324 ALA D C 1
ATOM 9703 O O . ALA D 1 342 ? 21.158 -71.328 49.545 1.00 32.86 324 ALA D O 1
ATOM 9705 N N . PRO D 1 343 ? 22.072 -72.444 47.794 1.00 34.83 325 PRO D N 1
ATOM 9706 C CA . PRO D 1 343 ? 21.727 -73.757 48.367 1.00 36.62 325 PRO D CA 1
ATOM 9707 C C . PRO D 1 343 ? 22.516 -74.062 49.634 1.00 42.43 325 PRO D C 1
ATOM 9708 O O . PRO D 1 343 ? 23.574 -73.429 49.830 1.00 44.97 325 PRO D O 1
ATOM 9713 N N . ARG E 1 28 ? -13.660 -39.369 33.569 1.00 44.76 10 ARG E N 1
ATOM 9714 C CA . ARG E 1 28 ? -14.583 -38.507 32.812 1.00 41.23 10 ARG E CA 1
ATOM 9715 C C . ARG E 1 28 ? -15.322 -37.545 33.724 1.00 43.90 10 ARG E C 1
ATOM 9716 O O . ARG E 1 28 ? -15.686 -37.921 34.837 1.00 45.67 10 ARG E O 1
ATOM 9724 N N . ASP E 1 29 ? -15.581 -36.322 33.250 1.00 37.51 11 ASP E N 1
ATOM 9725 C CA . ASP E 1 29 ? -16.309 -35.344 34.053 1.00 36.41 11 ASP E CA 1
ATOM 9726 C C . ASP E 1 29 ? -17.812 -35.568 33.911 1.00 35.54 11 ASP E C 1
ATOM 9727 O O . ASP E 1 29 ? -18.314 -35.559 32.788 1.00 34.11 11 ASP E O 1
ATOM 9732 N N . LYS E 1 30 ? -18.526 -35.786 35.044 1.00 31.16 12 LYS E N 1
ATOM 9733 C CA . LYS E 1 30 ? -19.979 -35.997 35.040 1.00 29.08 12 LYS E CA 1
ATOM 9734 C C . LYS E 1 30 ? -20.706 -34.705 34.724 1.00 31.05 12 LYS E C 1
ATOM 9735 O O . LYS E 1 30 ? -20.459 -33.664 35.356 1.00 30.70 12 LYS E O 1
ATOM 9741 N N . LEU E 1 31 ? -21.622 -34.767 33.758 1.00 27.04 13 LEU E N 1
ATOM 9742 C CA . LEU E 1 31 ? -22.347 -33.592 33.320 1.00 25.68 13 LEU E CA 1
ATOM 9743 C C . LEU E 1 31 ? -23.817 -33.857 33.094 1.00 25.14 13 LEU E C 1
ATOM 9744 O O . LEU E 1 31 ? -24.177 -34.841 32.463 1.00 25.22 13 LEU E O 1
ATOM 9749 N N . ILE E 1 32 ? -24.659 -32.961 33.600 1.00 22.16 14 ILE E N 1
ATOM 9750 C CA . ILE E 1 32 ? -26.096 -32.955 33.301 1.00 21.47 14 ILE E CA 1
ATOM 9751 C C . ILE E 1 32 ? -26.297 -31.742 32.383 1.00 23.74 14 ILE E C 1
ATOM 9752 O O . ILE E 1 32 ? -25.830 -30.646 32.700 1.00 23.75 14 ILE E O 1
ATOM 9757 N N . ILE E 1 33 ? -27.018 -31.916 31.282 1.00 20.11 15 ILE E N 1
ATOM 9758 C CA . ILE E 1 33 ? -27.313 -30.780 30.399 1.00 17.95 15 ILE E CA 1
ATOM 9759 C C . ILE E 1 33 ? -28.784 -30.421 30.567 1.00 21.74 15 ILE E C 1
ATOM 9760 O O . ILE E 1 33 ? -29.650 -31.271 30.315 1.00 19.82 15 ILE E O 1
ATOM 9765 N N . ASP E 1 34 ? -29.061 -29.175 31.006 1.00 19.23 16 ASP E N 1
ATOM 9766 C CA . ASP E 1 34 ? -30.418 -28.641 31.176 1.00 19.24 16 ASP E CA 1
ATOM 9767 C C . ASP E 1 34 ? -30.666 -27.805 29.933 1.00 20.30 16 ASP E C 1
ATOM 9768 O O . ASP E 1 34 ? -29.861 -26.935 29.612 1.00 19.72 16 ASP E O 1
ATOM 9773 N N . THR E 1 35 ? -31.707 -28.147 29.147 1.00 16.91 17 THR E N 1
ATOM 9774 C CA . THR E 1 35 ? -31.788 -27.635 27.794 1.00 15.87 17 THR E CA 1
ATOM 9775 C C . THR E 1 35 ? -33.201 -27.494 27.240 1.00 18.81 17 THR E C 1
ATOM 9776 O O . THR E 1 35 ? -34.105 -28.225 27.639 1.00 17.93 17 THR E O 1
ATOM 9780 N N . ASP E 1 36 ? -33.357 -26.609 26.233 1.00 16.26 18 ASP E N 1
ATOM 9781 C CA . ASP E 1 36 ? -34.641 -26.376 25.545 1.00 15.38 18 ASP E CA 1
ATOM 9782 C C . ASP E 1 36 ? -34.413 -26.641 24.042 1.00 18.52 18 ASP E C 1
ATOM 9783 O O . ASP E 1 36 ? -34.493 -25.707 23.248 1.00 18.37 18 ASP E O 1
ATOM 9788 N N . PRO E 1 37 ? -34.067 -27.878 23.630 1.00 16.06 19 PRO E N 1
ATOM 9789 C CA . PRO E 1 37 ? -33.703 -28.094 22.219 1.00 15.21 19 PRO E CA 1
ATOM 9790 C C . PRO E 1 37 ? -34.848 -27.900 21.229 1.00 19.38 19 PRO E C 1
ATOM 9791 O O . PRO E 1 37 ? -35.847 -28.611 21.338 1.00 20.23 19 PRO E O 1
ATOM 9795 N N . GLY E 1 38 ? -34.729 -26.953 20.294 1.00 16.54 20 GLY E N 1
ATOM 9796 C CA . GLY E 1 38 ? -33.630 -25.999 20.143 1.00 15.87 20 GLY E CA 1
ATOM 9797 C C . GLY E 1 38 ? -32.562 -26.458 19.183 1.00 19.03 20 GLY E C 1
ATOM 9798 O O . GLY E 1 38 ? -31.971 -27.518 19.378 1.00 18.32 20 GLY E O 1
ATOM 9799 N N . ILE E 1 39 ? -32.273 -25.626 18.171 1.00 16.49 21 ILE E N 1
ATOM 9800 C CA . ILE E 1 39 ? -31.291 -25.963 17.146 1.00 16.37 21 ILE E CA 1
ATOM 9801 C C . ILE E 1 39 ? -29.847 -25.966 17.678 1.00 20.20 21 ILE E C 1
ATOM 9802 O O . ILE E 1 39 ? -29.124 -26.947 17.456 1.00 19.32 21 ILE E O 1
ATOM 9807 N N . ASP E 1 40 ? -29.413 -24.874 18.330 1.00 17.39 22 ASP E N 1
ATOM 9808 C CA . ASP E 1 40 ? -28.044 -24.833 18.875 1.00 16.22 22 ASP E CA 1
ATOM 9809 C C . ASP E 1 40 ? -27.891 -25.758 20.090 1.00 18.71 22 ASP E C 1
ATOM 9810 O O . ASP E 1 40 ? -26.812 -26.334 20.267 1.00 18.03 22 ASP E O 1
ATOM 9815 N N . ASP E 1 41 ? -28.976 -25.972 20.872 1.00 14.91 23 ASP E N 1
ATOM 9816 C CA . ASP E 1 41 ? -28.926 -26.969 21.966 1.00 15.71 23 ASP E CA 1
ATOM 9817 C C . ASP E 1 41 ? -28.653 -28.350 21.340 1.00 18.81 23 ASP E C 1
ATOM 9818 O O . ASP E 1 41 ? -27.822 -29.096 21.848 1.00 18.16 23 ASP E O 1
ATOM 9823 N N . SER E 1 42 ? -29.354 -28.683 20.232 1.00 17.68 24 SER E N 1
ATOM 9824 C CA . SER E 1 42 ? -29.195 -29.980 19.539 1.00 17.69 24 SER E CA 1
ATOM 9825 C C . SER E 1 42 ? -27.773 -30.193 19.066 1.00 21.23 24 SER E C 1
ATOM 9826 O O . SER E 1 42 ? -27.214 -31.266 19.271 1.00 21.38 24 SER E O 1
ATOM 9829 N N . MET E 1 43 ? -27.169 -29.147 18.480 1.00 18.64 25 MET E N 1
ATOM 9830 C CA . MET E 1 43 ? -25.784 -29.200 18.013 1.00 19.69 25 MET E CA 1
ATOM 9831 C C . MET E 1 43 ? -24.860 -29.509 19.209 1.00 22.93 25 MET E C 1
ATOM 9832 O O . MET E 1 43 ? -23.993 -30.384 19.118 1.00 23.52 25 MET E O 1
ATOM 9837 N N . THR E 1 44 ? -25.090 -28.820 20.343 1.00 21.09 26 THR E N 1
ATOM 9838 C CA . THR E 1 44 ? -24.281 -28.985 21.562 1.00 20.09 26 THR E CA 1
ATOM 9839 C C . THR E 1 44 ? -24.391 -30.393 22.150 1.00 21.56 26 THR E C 1
ATOM 9840 O O . THR E 1 44 ? -23.378 -30.982 22.545 1.00 22.76 26 THR E O 1
ATOM 9844 N N . ILE E 1 45 ? -25.612 -30.901 22.256 1.00 18.58 27 ILE E N 1
ATOM 9845 C CA . ILE E 1 45 ? -25.882 -32.242 22.793 1.00 18.39 27 ILE E CA 1
ATOM 9846 C C . ILE E 1 45 ? -25.185 -33.321 21.939 1.00 23.59 27 ILE E C 1
ATOM 9847 O O . ILE E 1 45 ? -24.563 -34.224 22.487 1.00 22.82 27 ILE E O 1
ATOM 9852 N N . LEU E 1 46 ? -25.278 -33.212 20.597 1.00 21.79 28 LEU E N 1
ATOM 9853 C CA . LEU E 1 46 ? -24.613 -34.176 19.722 1.00 21.15 28 LEU E CA 1
ATOM 9854 C C . LEU E 1 46 ? -23.082 -34.110 19.872 1.00 26.45 28 LEU E C 1
ATOM 9855 O O . LEU E 1 46 ? -22.428 -35.159 19.868 1.00 27.05 28 LEU E O 1
ATOM 9860 N N . MET E 1 47 ? -22.515 -32.889 20.036 1.00 22.80 29 MET E N 1
ATOM 9861 C CA . MET E 1 47 ? -21.074 -32.700 20.302 1.00 23.18 29 MET E CA 1
ATOM 9862 C C . MET E 1 47 ? -20.709 -33.375 21.636 1.00 26.83 29 MET E C 1
ATOM 9863 O O . MET E 1 47 ? -19.712 -34.099 21.705 1.00 28.11 29 MET E O 1
ATOM 9868 N N . ALA E 1 48 ? -21.517 -33.134 22.693 1.00 21.58 30 ALA E N 1
ATOM 9869 C CA . ALA E 1 48 ? -21.264 -33.652 24.050 1.00 23.48 30 ALA E CA 1
ATOM 9870 C C . ALA E 1 48 ? -21.250 -35.166 24.092 1.00 26.97 30 ALA E C 1
ATOM 9871 O O . ALA E 1 48 ? -20.383 -35.755 24.748 1.00 27.00 30 ALA E O 1
ATOM 9873 N N . PHE E 1 49 ? -22.156 -35.801 23.334 1.00 23.53 31 PHE E N 1
ATOM 9874 C CA . PHE E 1 49 ? -22.187 -37.268 23.260 1.00 26.18 31 PHE E CA 1
ATOM 9875 C C . PHE E 1 49 ? -20.926 -37.867 22.628 1.00 32.98 31 PHE E C 1
ATOM 9876 O O . PHE E 1 49 ? -20.620 -39.032 22.868 1.00 33.02 31 PHE E O 1
ATOM 9884 N N . ARG E 1 50 ? -20.183 -37.067 21.843 1.00 31.40 32 ARG E N 1
ATOM 9885 C CA . ARG E 1 50 ? -18.975 -37.545 21.159 1.00 33.12 32 ARG E CA 1
ATOM 9886 C C . ARG E 1 50 ? -17.664 -37.139 21.872 1.00 37.51 32 ARG E C 1
ATOM 9887 O O . ARG E 1 50 ? -16.596 -37.586 21.454 1.00 39.01 32 ARG E O 1
ATOM 9895 N N . ALA E 1 51 ? -17.749 -36.330 22.946 1.00 33.09 33 ALA E N 1
ATOM 9896 C CA . ALA E 1 51 ? -16.599 -35.871 23.737 1.00 33.54 33 ALA E CA 1
ATOM 9897 C C . ALA E 1 51 ? -16.173 -36.973 24.740 1.00 39.02 33 ALA E C 1
ATOM 9898 O O . ALA E 1 51 ? -16.914 -37.244 25.685 1.00 37.90 33 ALA E O 1
ATOM 9900 N N . PRO E 1 52 ? -15.000 -37.631 24.542 1.00 37.70 34 PRO E N 1
ATOM 9901 C CA . PRO E 1 52 ? -14.609 -38.733 25.445 1.00 38.78 34 PRO E CA 1
ATOM 9902 C C . PRO E 1 52 ? -14.296 -38.368 26.897 1.00 43.28 34 PRO E C 1
ATOM 9903 O O . PRO E 1 52 ? -14.337 -39.257 27.748 1.00 44.86 34 PRO E O 1
ATOM 9907 N N . SER E 1 53 ? -13.998 -37.087 27.198 1.00 38.32 35 SER E N 1
ATOM 9908 C CA . SER E 1 53 ? -13.674 -36.652 28.567 1.00 37.76 35 SER E CA 1
ATOM 9909 C C . SER E 1 53 ? -14.928 -36.340 29.394 1.00 40.81 3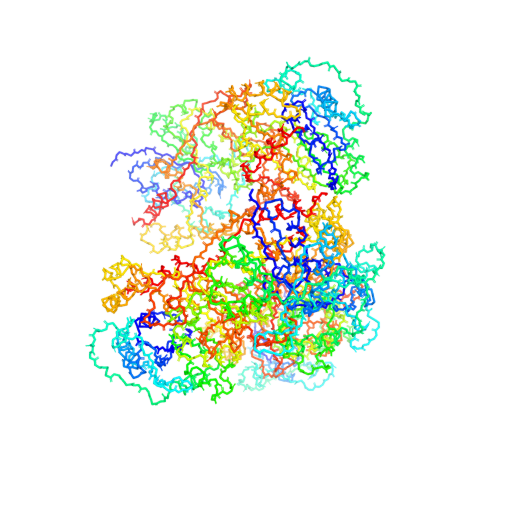5 SER E C 1
ATOM 9910 O O . SER E 1 53 ? -14.816 -36.004 30.575 1.00 41.12 35 SER E O 1
ATOM 9913 N N . VAL E 1 54 ? -16.111 -36.453 28.766 1.00 36.49 36 VAL E N 1
ATOM 9914 C CA . VAL E 1 54 ? -17.407 -36.127 29.356 1.00 35.74 36 VAL E CA 1
ATOM 9915 C C . VAL E 1 54 ? -18.268 -37.370 29.555 1.00 35.95 36 VAL E C 1
ATOM 9916 O O . VAL E 1 54 ? -18.368 -38.197 28.651 1.00 34.11 36 VAL E O 1
ATOM 9920 N N . GLU E 1 55 ? -18.941 -37.458 30.704 1.00 31.71 37 GLU E N 1
ATOM 9921 C CA . GLU E 1 55 ? -19.933 -38.490 30.937 1.00 30.79 37 GLU E CA 1
ATOM 9922 C C . GLU E 1 55 ? -21.282 -37.779 31.097 1.00 30.84 37 GLU E C 1
ATOM 9923 O O . GLU E 1 55 ? -21.501 -37.123 32.112 1.00 28.83 37 GLU E O 1
ATOM 9929 N N . ILE E 1 56 ? -22.167 -37.880 30.094 1.00 27.55 38 ILE E N 1
ATOM 9930 C CA . ILE E 1 56 ? -23.500 -37.256 30.159 1.00 26.59 38 ILE E CA 1
ATOM 9931 C C . ILE E 1 56 ? -24.367 -38.163 31.015 1.00 32.47 38 ILE E C 1
ATOM 9932 O O . ILE E 1 56 ? -24.663 -39.287 30.622 1.00 34.22 38 ILE E O 1
ATOM 9937 N N . ILE E 1 57 ? -24.723 -37.687 32.195 1.00 29.02 39 ILE E N 1
ATOM 9938 C CA . ILE E 1 57 ? -25.515 -38.393 33.214 1.00 30.60 39 ILE E CA 1
ATOM 9939 C C . ILE E 1 57 ? -27.023 -38.294 32.884 1.00 31.70 39 ILE E C 1
ATOM 9940 O O . ILE E 1 57 ? -27.812 -39.146 33.283 1.00 29.48 39 ILE E O 1
ATOM 9945 N N . GLY E 1 58 ? -27.404 -37.230 32.192 1.00 26.25 40 GLY E N 1
ATOM 9946 C CA . GLY E 1 58 ? -28.796 -37.028 31.833 1.00 25.43 40 GLY E CA 1
ATOM 9947 C C . GLY E 1 58 ? -29.035 -35.716 31.139 1.00 25.16 40 GLY E C 1
ATOM 9948 O O . GLY E 1 58 ? -28.181 -34.832 31.165 1.00 23.89 40 GLY E O 1
ATOM 9949 N N . LEU E 1 59 ? -30.194 -35.611 30.500 1.00 22.53 41 LEU E N 1
ATOM 9950 C CA . LEU E 1 59 ? -30.672 -34.382 29.868 1.00 20.32 41 LEU E CA 1
ATOM 9951 C C . LEU E 1 59 ? -31.918 -33.966 30.641 1.00 25.27 41 LEU E C 1
ATOM 9952 O O . LEU E 1 59 ? -32.780 -34.802 30.905 1.00 25.36 41 LEU E O 1
ATOM 9957 N N . THR E 1 60 ? -31.977 -32.702 31.078 1.00 22.88 42 THR E N 1
ATOM 9958 C CA . THR E 1 60 ? -33.154 -32.204 31.797 1.00 22.52 42 THR E CA 1
ATOM 9959 C C . THR E 1 60 ? -33.761 -31.139 30.895 1.00 24.98 42 THR E C 1
ATOM 9960 O O . THR E 1 60 ? -33.030 -30.286 30.398 1.00 24.62 42 THR E O 1
ATOM 9964 N N . THR E 1 61 ? -35.065 -31.194 30.647 1.00 20.51 43 THR E N 1
ATOM 9965 C CA . THR E 1 61 ? -35.637 -30.278 29.667 1.00 18.17 43 THR E CA 1
ATOM 9966 C C . THR E 1 61 ? -36.420 -29.121 30.256 1.00 20.19 43 THR E C 1
ATOM 9967 O O . THR E 1 61 ? -37.004 -29.233 31.316 1.00 19.43 43 THR E O 1
ATOM 9971 N N . ILE E 1 62 ? -36.460 -28.023 29.513 1.00 17.06 44 ILE E N 1
ATOM 9972 C CA . ILE E 1 62 ? -37.142 -26.797 29.901 1.00 15.98 44 ILE E CA 1
ATOM 9973 C C . ILE E 1 62 ? -37.720 -26.152 28.631 1.00 19.54 44 ILE E C 1
ATOM 9974 O O . ILE E 1 62 ? -37.307 -26.497 27.531 1.00 19.13 44 ILE E O 1
ATOM 9979 N N . PHE E 1 63 ? -38.643 -25.206 28.792 1.00 17.14 45 PHE E N 1
ATOM 9980 C CA . PHE E 1 63 ? -39.243 -24.475 27.671 1.00 16.69 45 PHE E CA 1
ATOM 9981 C C . PHE E 1 63 ? -38.252 -23.386 27.216 1.00 19.57 45 PHE E C 1
ATOM 9982 O O . PHE E 1 63 ? -37.237 -23.156 27.880 1.00 19.28 45 PHE E O 1
ATOM 9990 N N . GLY E 1 64 ? -38.625 -22.653 26.176 1.00 17.89 46 GLY E N 1
ATOM 9991 C CA . GLY E 1 64 ? -37.880 -21.486 25.702 1.00 16.76 46 GLY E CA 1
ATOM 9992 C C . GLY E 1 64 ? -37.949 -21.426 24.200 1.00 20.65 46 GLY E C 1
ATOM 9993 O O . GLY E 1 64 ? -38.740 -20.669 23.633 1.00 19.94 46 GLY E O 1
ATOM 9994 N N . ASN E 1 65 ? -37.137 -22.251 23.551 1.00 16.85 47 ASN E N 1
ATOM 9995 C CA . ASN E 1 65 ? -37.134 -22.358 22.093 1.00 16.31 47 ASN E CA 1
ATOM 9996 C C . ASN E 1 65 ? -38.377 -23.057 21.590 1.00 20.44 47 ASN E C 1
ATOM 9997 O O . ASN E 1 65 ? -38.757 -22.912 20.427 1.00 20.31 47 ASN E O 1
ATOM 10002 N N . VAL E 1 66 ? -38.996 -23.855 22.473 1.00 17.98 48 VAL E N 1
ATOM 10003 C CA . VAL E 1 66 ? -40.152 -24.712 22.170 1.00 18.30 48 VAL E CA 1
ATOM 10004 C C . VAL E 1 66 ? -40.786 -25.014 23.523 1.00 20.65 48 VAL E C 1
ATOM 10005 O O . VAL E 1 66 ? -40.132 -24.831 24.554 1.00 19.20 48 VAL E O 1
ATOM 10009 N N . ASP E 1 67 ? -42.064 -25.442 23.544 1.00 19.44 49 ASP E N 1
ATOM 10010 C CA . ASP E 1 67 ? -42.665 -25.809 24.829 1.00 19.29 49 ASP E CA 1
ATOM 10011 C C . ASP E 1 67 ? -41.912 -26.996 25.420 1.00 20.89 49 ASP E C 1
ATOM 10012 O O . ASP E 1 67 ? -41.249 -27.744 24.681 1.00 17.80 49 ASP E O 1
ATOM 10017 N N . THR E 1 68 ? -41.959 -27.149 26.747 1.00 18.40 50 THR E N 1
ATOM 10018 C CA . THR E 1 68 ? -41.245 -28.239 27.412 1.00 17.52 50 THR E CA 1
ATOM 10019 C C . THR E 1 68 ? -41.554 -29.609 26.810 1.00 20.68 50 THR E C 1
ATOM 10020 O O . THR E 1 68 ? -40.640 -30.408 26.649 1.00 19.79 50 THR E O 1
ATOM 10024 N N . LYS E 1 69 ? -42.831 -29.898 26.472 1.00 18.47 51 LYS E N 1
ATOM 10025 C CA . LYS E 1 69 ? -43.162 -31.215 25.876 1.00 20.55 51 LYS E CA 1
ATOM 10026 C C . LYS E 1 69 ? -42.384 -31.447 24.551 1.00 22.68 51 LYS E C 1
ATOM 10027 O O . LYS E 1 69 ? -41.913 -32.556 24.299 1.00 21.31 51 LYS E O 1
ATOM 10033 N N . GLY E 1 70 ? -42.236 -30.380 23.758 1.00 18.94 52 GLY E N 1
ATOM 10034 C CA . GLY E 1 70 ? -41.482 -30.406 22.512 1.00 17.60 52 GLY E CA 1
ATOM 10035 C C . GLY E 1 70 ? -39.999 -30.589 22.769 1.00 20.17 52 GLY E C 1
ATOM 10036 O O . GLY E 1 70 ? -39.321 -31.312 22.037 1.00 19.41 52 GLY E O 1
ATOM 10037 N N . ALA E 1 71 ? -39.483 -29.942 23.827 1.00 18.56 53 ALA E N 1
ATOM 10038 C CA . ALA E 1 71 ? -38.063 -30.057 24.210 1.00 18.70 53 ALA E CA 1
ATOM 10039 C C . ALA E 1 71 ? -37.768 -31.508 24.627 1.00 20.00 53 ALA E C 1
ATOM 10040 O O . ALA E 1 71 ? -36.740 -32.062 24.242 1.00 18.38 53 ALA E O 1
ATOM 10042 N N . THR E 1 72 ? -38.690 -32.131 25.377 1.00 16.99 54 THR E N 1
ATOM 10043 C CA . THR E 1 72 ? -38.515 -33.527 25.820 1.00 17.07 54 THR E CA 1
ATOM 10044 C C . THR E 1 72 ? -38.479 -34.453 24.614 1.00 20.80 54 THR E C 1
ATOM 10045 O O . THR E 1 72 ? -37.593 -35.327 24.533 1.00 21.40 54 THR E O 1
ATOM 10049 N N . ARG E 1 73 ? -39.435 -34.281 23.671 1.00 19.06 55 ARG E N 1
ATOM 10050 C CA . ARG E 1 73 ? -39.457 -35.169 22.498 1.00 19.58 55 ARG E CA 1
ATOM 10051 C C . ARG E 1 73 ? -38.172 -35.008 21.668 1.00 20.76 55 ARG E C 1
ATOM 10052 O O . ARG E 1 73 ? -37.603 -36.013 21.251 1.00 19.90 55 ARG E O 1
ATOM 10060 N N . ASN E 1 74 ? -37.678 -33.769 21.515 1.00 20.39 56 ASN E N 1
ATOM 10061 C CA . ASN E 1 74 ? -36.433 -33.492 20.787 1.00 19.34 56 ASN E CA 1
ATOM 10062 C C . ASN E 1 74 ? -35.216 -34.086 21.512 1.00 21.02 56 ASN E C 1
ATOM 10063 O O . ASN E 1 74 ? -34.350 -34.658 20.855 1.00 20.54 56 ASN E O 1
ATOM 10068 N N . ALA E 1 75 ? -35.163 -33.981 22.864 1.00 19.45 57 ALA E N 1
ATOM 10069 C CA . ALA E 1 75 ? -34.066 -34.550 23.669 1.00 19.22 57 ALA E CA 1
ATOM 10070 C C . ALA E 1 75 ? -34.030 -36.078 23.550 1.00 21.59 57 ALA E C 1
ATOM 10071 O O . ALA E 1 75 ? -32.956 -36.649 23.363 1.00 19.82 57 ALA E O 1
ATOM 10073 N N . LEU E 1 76 ? -35.209 -36.740 23.595 1.00 19.67 58 LEU E N 1
ATOM 10074 C CA . LEU E 1 76 ? -35.280 -38.200 23.450 1.00 19.26 58 LEU E CA 1
ATOM 10075 C C . LEU E 1 76 ? -34.794 -38.611 22.054 1.00 22.18 58 LEU E C 1
ATOM 10076 O O . LEU E 1 76 ? -34.005 -39.541 21.927 1.00 21.08 58 LEU E O 1
ATOM 10081 N N . LEU E 1 77 ? -35.183 -37.852 21.026 1.00 19.11 59 LEU E N 1
ATOM 10082 C CA . LEU E 1 77 ? -34.729 -38.090 19.657 1.00 18.66 59 LEU E CA 1
ATOM 10083 C C . LEU E 1 77 ? -33.214 -37.886 19.494 1.00 22.33 59 LEU E C 1
ATOM 10084 O O . LEU E 1 77 ? -32.597 -38.616 18.731 1.00 22.33 59 LEU E O 1
ATOM 10089 N N . LEU E 1 78 ? -32.607 -36.948 20.237 1.00 20.25 60 LEU E N 1
ATOM 10090 C CA . LEU E 1 78 ? -31.148 -36.742 20.163 1.00 19.56 60 LEU E CA 1
ATOM 10091 C C . LEU E 1 78 ? -30.417 -37.919 20.784 1.00 24.76 60 LEU E C 1
ATOM 10092 O O . LEU E 1 78 ? -29.387 -38.342 20.255 1.00 24.99 60 LEU E O 1
ATOM 10097 N N . CYS E 1 79 ? -30.945 -38.462 21.897 1.00 23.36 61 CYS E N 1
ATOM 10098 C CA . CYS E 1 79 ? -30.327 -39.640 22.530 1.00 23.35 61 CYS E CA 1
ATOM 10099 C C . CYS E 1 79 ? -30.363 -40.805 21.542 1.00 28.00 61 CYS E C 1
ATOM 10100 O O . CYS E 1 79 ? -29.372 -41.494 21.399 1.00 28.79 61 CYS E O 1
ATOM 10103 N N . GLU E 1 80 ? -31.486 -40.981 20.826 1.00 26.42 62 GLU E N 1
ATOM 10104 C CA . GLU E 1 80 ? -31.626 -42.048 19.823 1.00 26.05 62 GLU E CA 1
ATOM 10105 C C . GLU E 1 80 ? -30.676 -41.817 18.644 1.00 28.61 62 GLU E C 1
ATOM 10106 O O . GLU E 1 80 ? -30.018 -42.752 18.210 1.00 27.75 62 GLU E O 1
ATOM 10112 N N . ARG E 1 81 ? -30.580 -40.559 18.161 1.00 26.45 63 ARG E N 1
ATOM 10113 C CA . ARG E 1 81 ? -29.714 -40.188 17.025 1.00 25.71 63 ARG E CA 1
ATOM 10114 C C . ARG E 1 81 ? -28.229 -40.394 17.355 1.00 29.32 63 ARG E C 1
ATOM 10115 O O . ARG E 1 81 ? -27.462 -40.813 16.488 1.00 29.79 63 ARG E O 1
ATOM 10123 N N . ALA E 1 82 ? -27.846 -40.132 18.609 1.00 25.00 64 ALA E N 1
ATOM 10124 C CA . ALA E 1 82 ? -26.463 -40.272 19.071 1.00 26.35 64 ALA E CA 1
ATOM 10125 C C . ALA E 1 82 ? -26.108 -41.723 19.401 1.00 31.43 64 ALA E C 1
ATOM 10126 O O . ALA E 1 82 ? -24.953 -42.005 19.723 1.00 32.24 64 ALA E O 1
ATOM 10128 N N . GLY E 1 83 ? -27.103 -42.616 19.356 1.00 28.81 65 GLY E N 1
ATOM 10129 C CA . GLY E 1 83 ? -26.920 -44.035 19.654 1.00 29.45 65 GLY E CA 1
ATOM 10130 C C . GLY E 1 83 ? -26.838 -44.351 21.138 1.00 34.25 65 GLY E C 1
ATOM 10131 O O . GLY E 1 83 ? -26.242 -45.365 21.520 1.00 35.48 65 GLY E O 1
ATOM 10132 N N . CYS E 1 84 ? -27.438 -43.493 21.991 1.00 30.14 66 CYS E N 1
ATOM 10133 C CA A CYS E 1 84 ? -27.427 -43.637 23.455 0.50 32.13 66 CYS E CA 1
ATOM 10134 C CA B CYS E 1 84 ? -27.452 -43.725 23.439 0.50 29.49 66 CYS E CA 1
ATOM 10135 C C . CYS E 1 84 ? -28.845 -43.465 24.040 1.00 33.06 66 CYS E C 1
ATOM 10136 O O . CYS E 1 84 ? -29.027 -42.597 24.905 1.00 29.58 66 CYS E O 1
ATOM 10141 N N . PRO E 1 85 ? -29.872 -44.267 23.612 1.00 32.06 67 PRO E N 1
ATOM 10142 C CA . PRO E 1 85 ? -31.228 -44.065 24.160 1.00 31.71 67 PRO E CA 1
ATOM 10143 C C . PRO E 1 85 ? -31.373 -44.358 25.653 1.00 35.04 67 PRO E C 1
ATOM 10144 O O . PRO E 1 85 ? -32.399 -43.977 26.234 1.00 35.01 67 PRO E O 1
ATOM 10148 N N . GLU E 1 86 ? -30.336 -44.975 26.280 1.00 29.67 68 GLU E N 1
ATOM 10149 C CA . GLU E 1 86 ? -30.324 -45.277 27.710 1.00 30.25 68 GLU E CA 1
ATOM 10150 C C . GLU E 1 86 ? -30.031 -44.035 28.577 1.00 31.13 68 GLU E C 1
ATOM 10151 O O . GLU E 1 86 ? -30.231 -44.081 29.793 1.00 29.24 68 GLU E O 1
ATOM 10157 N N . VAL E 1 87 ? -29.521 -42.937 27.964 1.00 27.56 69 VAL E N 1
ATOM 10158 C CA . VAL E 1 87 ? -29.241 -41.690 28.691 1.00 27.22 69 VAL E CA 1
ATOM 10159 C C . VAL E 1 87 ? -30.586 -41.097 29.155 1.00 27.67 69 VAL E C 1
ATOM 10160 O O . VAL E 1 87 ? -31.460 -40.864 28.325 1.00 27.81 69 VAL E O 1
ATOM 10164 N N . PRO E 1 88 ? -30.806 -40.944 30.469 1.00 24.97 70 PRO E N 1
ATOM 10165 C CA . PRO E 1 88 ? -32.124 -40.481 30.932 1.00 24.74 70 PRO E CA 1
ATOM 10166 C C . PRO E 1 88 ? -32.472 -39.071 30.498 1.00 26.62 70 PRO E C 1
ATOM 10167 O O . PRO E 1 88 ? -31.601 -38.207 30.468 1.00 25.65 70 PRO E O 1
ATOM 10171 N N . VAL E 1 89 ? -33.745 -38.861 30.149 1.00 22.39 71 VAL E N 1
ATOM 10172 C CA . VAL E 1 89 ? -34.288 -37.538 29.821 1.00 21.28 71 VAL E CA 1
ATOM 10173 C C . VAL E 1 89 ? -35.361 -37.265 30.885 1.00 25.08 71 VAL E C 1
ATOM 10174 O O . VAL E 1 89 ? -36.328 -38.025 30.987 1.00 25.10 71 VAL E O 1
ATOM 10178 N N . ALA E 1 90 ? -35.178 -36.205 31.680 1.00 22.15 72 ALA E N 1
ATOM 10179 C CA . ALA E 1 90 ? -36.123 -35.844 32.728 1.00 22.24 72 ALA E CA 1
ATOM 10180 C C . ALA E 1 90 ? -36.803 -34.543 32.347 1.00 24.43 72 ALA E C 1
ATOM 10181 O O . ALA E 1 90 ? -36.135 -33.524 32.160 1.00 22.88 72 ALA E O 1
ATOM 10183 N N . GLU E 1 91 ? -38.136 -34.588 32.204 1.00 20.65 73 GLU E N 1
ATOM 10184 C CA . GLU E 1 91 ? -38.907 -33.390 31.841 1.00 19.18 73 GLU E CA 1
ATOM 10185 C C . GLU E 1 91 ? -39.017 -32.398 32.991 1.00 23.50 73 GLU E C 1
ATOM 10186 O O . GLU E 1 91 ? -39.357 -32.771 34.113 1.00 23.22 73 GLU E O 1
ATOM 10192 N N . GLY E 1 92 ? -38.766 -31.129 32.684 1.00 19.85 74 GLY E N 1
ATOM 10193 C CA . GLY E 1 92 ? -38.833 -30.073 33.685 1.00 19.53 74 GLY E CA 1
ATOM 10194 C C . GLY E 1 92 ? -40.113 -29.271 33.686 1.00 23.93 74 GLY E C 1
ATOM 10195 O O . GLY E 1 92 ? -41.174 -29.757 33.277 1.00 23.32 74 GLY E O 1
ATOM 10196 N N . SER E 1 93 ? -40.021 -28.056 34.212 1.00 20.47 75 SER E N 1
ATOM 10197 C CA . SER E 1 93 ? -41.161 -27.154 34.367 1.00 19.76 75 SER E CA 1
ATOM 10198 C C . SER E 1 93 ? -41.747 -26.761 33.014 1.00 22.35 75 SER E C 1
ATOM 10199 O O . SER E 1 93 ? -41.004 -26.573 32.067 1.00 21.23 75 SER E O 1
ATOM 10202 N N . HIS E 1 94 ? -43.071 -26.624 32.942 1.00 20.37 76 HIS E N 1
ATOM 10203 C CA . HIS E 1 94 ? -43.762 -26.204 31.720 1.00 20.64 76 HIS E CA 1
ATOM 10204 C C . HIS E 1 94 ? -43.919 -24.672 31.670 1.00 23.68 76 HIS E C 1
ATOM 10205 O O . HIS E 1 94 ? -44.291 -24.121 30.629 1.00 22.45 76 HIS E O 1
ATOM 10212 N N . GLU E 1 95 ? -43.658 -23.993 32.795 1.00 21.10 77 GLU E N 1
ATOM 10213 C CA . GLU E 1 95 ? -43.829 -22.544 32.953 1.00 19.99 77 GLU E CA 1
ATOM 10214 C C . GLU E 1 95 ? -42.709 -21.946 33.838 1.00 22.79 77 GLU E C 1
ATOM 10215 O O . GLU E 1 95 ? -42.159 -22.674 34.672 1.00 21.51 77 GLU E O 1
ATOM 10221 N N . PRO E 1 96 ? -42.425 -20.621 33.768 1.00 20.76 78 PRO E N 1
ATOM 10222 C CA . PRO E 1 96 ? -41.413 -20.040 34.685 1.00 19.96 78 PRO E CA 1
ATOM 10223 C C . PRO E 1 96 ? -41.909 -20.026 36.131 1.00 23.06 78 PRO E C 1
ATOM 10224 O O . PRO E 1 96 ? -43.081 -20.298 36.398 1.00 22.66 78 PRO E O 1
ATOM 10228 N N . LEU E 1 97 ? -41.026 -19.693 37.068 1.00 20.52 79 LEU E N 1
ATOM 10229 C CA . LEU E 1 97 ? -41.403 -19.643 38.481 1.00 21.67 79 LEU E CA 1
ATOM 10230 C C . LEU E 1 97 ? -42.591 -18.724 38.760 1.00 27.89 79 LEU E C 1
ATOM 10231 O O . LEU E 1 97 ? -43.448 -19.095 39.574 1.00 28.37 79 LEU E O 1
ATOM 10236 N N . LYS E 1 98 ? -42.653 -17.544 38.093 1.00 24.36 80 LYS E N 1
ATOM 10237 C CA . LYS E 1 98 ? -43.753 -16.573 38.276 1.00 25.35 80 LYS E CA 1
ATOM 10238 C C . LYS E 1 98 ? -45.101 -17.102 37.722 1.00 32.59 80 LYS E C 1
ATOM 10239 O O . LYS E 1 98 ? -46.139 -16.517 38.006 1.00 33.36 80 LYS E O 1
ATOM 10245 N N . GLY E 1 99 ? -45.057 -18.189 36.942 1.00 29.29 81 GLY E N 1
ATOM 10246 C CA . GLY E 1 99 ? -46.234 -18.813 36.339 1.00 30.33 81 GLY E CA 1
ATOM 10247 C C . GLY E 1 99 ? -46.590 -18.218 34.990 1.00 34.89 81 GLY E C 1
ATOM 10248 O O . GLY E 1 99 ? -46.020 -17.207 34.585 1.00 35.33 81 GLY E O 1
ATOM 10249 N N . GLY E 1 100 ? -47.552 -18.822 34.311 1.00 32.58 82 GLY E N 1
ATOM 10250 C CA . GLY E 1 100 ? -48.002 -18.345 33.011 1.00 32.73 82 GLY E CA 1
ATOM 10251 C C . GLY E 1 100 ? -47.400 -19.102 31.845 1.00 36.87 82 GLY E C 1
ATOM 10252 O O . GLY E 1 100 ? -46.273 -19.595 31.923 1.00 37.16 82 GLY E O 1
ATOM 10253 N N . LYS E 1 101 ? -48.154 -19.184 30.748 1.00 32.33 83 LYS E N 1
ATOM 10254 C CA . LYS E 1 101 ? -47.769 -19.883 29.523 1.00 30.82 83 LYS E CA 1
ATOM 10255 C C . LYS E 1 101 ? -46.622 -19.131 28.847 1.00 31.12 83 LYS E C 1
ATOM 10256 O O . LYS E 1 101 ? -46.781 -17.954 28.516 1.00 32.30 83 LYS E O 1
ATOM 10262 N N . PRO E 1 102 ? -45.437 -19.761 28.674 1.00 25.71 84 PRO E N 1
ATOM 10263 C CA . PRO E 1 102 ? -44.320 -19.021 28.066 1.00 24.77 84 PRO E CA 1
ATOM 10264 C C . PRO E 1 102 ? -44.504 -18.789 26.562 1.00 28.00 84 PRO E C 1
ATOM 10265 O O . PRO E 1 102 ? -45.107 -19.612 25.885 1.00 27.69 84 PRO E O 1
ATOM 10269 N N . ARG E 1 103 ? -43.998 -17.668 26.046 1.00 24.79 85 ARG E N 1
ATOM 10270 C CA . ARG E 1 103 ? -44.038 -17.381 24.604 1.00 24.36 85 ARG E CA 1
ATOM 10271 C C . ARG E 1 103 ? -42.785 -18.065 24.052 1.00 27.37 85 ARG E C 1
ATOM 10272 O O . ARG E 1 103 ? -41.689 -17.741 24.498 1.00 30.65 85 ARG E O 1
ATOM 10280 N N . VAL E 1 104 ? -42.933 -19.059 23.175 1.00 20.91 86 VAL E N 1
ATOM 10281 C CA . VAL E 1 104 ? -41.747 -19.811 22.721 1.00 20.23 86 VAL E CA 1
ATOM 10282 C C . VAL E 1 104 ? -41.212 -19.262 21.400 1.00 21.78 86 VAL E C 1
ATOM 10283 O O . VAL E 1 104 ? -41.977 -18.692 20.631 1.00 20.43 86 VAL E O 1
ATOM 10287 N N . ALA E 1 105 ? -39.895 -19.405 21.178 1.00 17.95 87 ALA E N 1
ATOM 10288 C CA . ALA E 1 105 ? -39.187 -18.802 20.043 1.00 17.68 87 ALA E CA 1
ATOM 10289 C C . ALA E 1 105 ? -39.333 -19.623 18.763 1.00 19.13 87 ALA E C 1
ATOM 10290 O O . ALA E 1 105 ? -38.342 -19.990 18.136 1.00 17.55 87 ALA E O 1
ATOM 10292 N N . ASP E 1 106 ? -40.586 -19.832 18.321 1.00 17.09 88 ASP E N 1
ATOM 10293 C CA . ASP E 1 106 ? -40.814 -20.595 17.090 1.00 17.52 88 ASP E CA 1
ATOM 10294 C C . ASP E 1 106 ? -40.337 -19.853 15.847 1.00 20.69 88 ASP E C 1
ATOM 10295 O O . ASP E 1 106 ? -40.089 -20.492 14.814 1.00 20.10 88 ASP E O 1
ATOM 10300 N N . PHE E 1 107 ? -40.194 -18.509 15.941 1.00 18.68 89 PHE E N 1
ATOM 10301 C CA . PHE E 1 107 ? -39.708 -17.664 14.842 1.00 18.81 89 PHE E CA 1
ATOM 10302 C C . PHE E 1 107 ? -38.181 -17.805 14.681 1.00 20.90 89 PHE E C 1
ATOM 10303 O O . PHE E 1 107 ? -37.634 -17.376 13.670 1.00 21.69 89 PHE E O 1
ATOM 10311 N N . VAL E 1 108 ? -37.502 -18.421 15.669 1.00 17.39 90 VAL E N 1
ATOM 10312 C CA . VAL E 1 108 ? -36.056 -18.658 15.646 1.00 16.81 90 VAL E CA 1
ATOM 10313 C C . VAL E 1 108 ? -35.732 -20.131 15.407 1.00 19.93 90 VAL E C 1
ATOM 10314 O O . VAL E 1 108 ? -34.845 -20.440 14.611 1.00 20.81 90 VAL E O 1
ATOM 10318 N N . HIS E 1 109 ? -36.401 -21.033 16.146 1.00 15.14 91 HIS E N 1
ATOM 10319 C CA . HIS E 1 109 ? -36.131 -22.480 16.115 1.00 15.29 91 HIS E CA 1
ATOM 10320 C C . HIS E 1 109 ? -37.192 -23.322 15.407 1.00 21.31 91 HIS E C 1
ATOM 10321 O O . HIS E 1 109 ? -37.075 -24.545 15.402 1.00 20.47 91 HIS E O 1
ATOM 10328 N N . GLY E 1 110 ? -38.194 -22.688 14.808 1.00 18.28 92 GLY E N 1
ATOM 10329 C CA . GLY E 1 110 ? -39.241 -23.431 14.110 1.00 18.07 92 GLY E CA 1
ATOM 10330 C C . GLY E 1 110 ? -40.329 -23.890 15.059 1.00 19.26 92 GLY E C 1
ATOM 10331 O O . GLY E 1 110 ? -40.139 -23.877 16.277 1.00 18.89 92 GLY E O 1
ATOM 10332 N N . SER E 1 111 ? -41.477 -24.297 14.501 1.00 17.89 93 SER E N 1
ATOM 10333 C CA . SER E 1 111 ? -42.630 -24.771 15.276 1.00 17.10 93 SER E CA 1
ATOM 10334 C C . SER E 1 111 ? -42.333 -26.049 16.064 1.00 21.87 93 SER E C 1
ATOM 10335 O O . SER E 1 111 ? -42.941 -26.269 17.106 1.00 21.05 93 SER E O 1
ATOM 10338 N N . ASP E 1 112 ? -41.412 -26.891 15.572 1.00 18.73 94 ASP E N 1
ATOM 10339 C CA . ASP E 1 112 ? -41.055 -28.114 16.294 1.00 17.11 94 ASP E CA 1
ATOM 10340 C C . ASP E 1 112 ? -39.799 -27.931 17.162 1.00 19.79 94 ASP E C 1
ATOM 10341 O O . ASP E 1 112 ? -39.347 -28.891 17.816 1.00 18.63 94 ASP E O 1
ATOM 10346 N N . GLY E 1 113 ? -39.201 -26.732 17.105 1.00 15.00 95 GLY E N 1
ATOM 10347 C CA . GLY E 1 113 ? -38.000 -26.441 17.878 1.00 15.42 95 GLY E CA 1
ATOM 10348 C C . GLY E 1 113 ? -36.709 -26.870 17.208 1.00 19.63 95 GLY E C 1
ATOM 10349 O O . GLY E 1 113 ? -35.627 -26.584 17.723 1.00 18.62 95 GLY E O 1
ATOM 10350 N N . ILE E 1 114 ? -36.796 -27.554 16.052 1.00 17.90 96 ILE E N 1
ATOM 10351 C CA . ILE E 1 114 ? -35.588 -28.015 15.351 1.00 17.81 96 ILE E CA 1
ATOM 10352 C C . ILE E 1 114 ? -35.593 -27.576 13.857 1.00 19.71 96 ILE E C 1
ATOM 10353 O O . ILE E 1 114 ? -35.007 -28.235 13.012 1.00 20.56 96 ILE E O 1
ATOM 10358 N N . GLY E 1 115 ? -36.202 -26.436 13.560 1.00 15.76 97 GLY E N 1
ATOM 10359 C CA . GLY E 1 115 ? -36.164 -25.896 12.204 1.00 15.12 97 GLY E CA 1
ATOM 10360 C C . GLY E 1 115 ? -37.188 -26.437 11.225 1.00 19.94 97 GLY E C 1
ATOM 10361 O O . GLY E 1 115 ? -36.965 -26.407 10.019 1.00 20.06 97 GLY E O 1
ATOM 10362 N N . ASN E 1 116 ? -38.348 -26.878 11.735 1.00 16.52 98 ASN E N 1
ATOM 10363 C CA . ASN E 1 116 ? -39.479 -27.363 10.911 1.00 16.58 98 ASN E CA 1
ATOM 10364 C C . ASN E 1 116 ? -39.130 -28.573 10.060 1.00 21.83 98 ASN E C 1
ATOM 10365 O O . ASN E 1 116 ? -39.426 -28.611 8.865 1.00 23.52 98 ASN E O 1
ATOM 10370 N N . LEU E 1 117 ? -38.518 -29.570 10.692 1.00 19.66 99 LEU E N 1
ATOM 10371 C CA . LEU E 1 117 ? -38.187 -30.819 10.023 1.00 21.17 99 LEU E CA 1
ATOM 10372 C C . LEU E 1 117 ? -39.347 -31.814 10.154 1.00 23.32 99 LEU E C 1
ATOM 10373 O O . LEU E 1 117 ? -39.477 -32.688 9.297 1.00 21.42 99 LEU E O 1
ATOM 10378 N N . PHE E 1 118 ? -40.182 -31.672 11.220 1.00 20.25 100 PHE E N 1
ATOM 10379 C CA . PHE E 1 118 ? -41.380 -32.497 11.473 1.00 20.32 100 PHE E CA 1
ATOM 10380 C C . PHE E 1 118 ? -41.090 -33.998 11.324 1.00 24.25 100 PHE E C 1
ATOM 10381 O O . PHE E 1 118 ? -41.612 -34.689 10.429 1.00 23.16 100 PHE E O 1
ATOM 10389 N N . LEU E 1 119 ? -40.230 -34.470 12.215 1.00 20.54 101 LEU E N 1
ATOM 10390 C CA . LEU E 1 119 ? -39.742 -35.841 12.201 1.00 20.61 101 LEU E CA 1
ATOM 10391 C C . LEU E 1 119 ? -40.587 -36.771 13.079 1.00 24.91 101 LEU E C 1
ATOM 10392 O O . LEU E 1 119 ? -41.305 -36.296 13.969 1.00 24.58 101 LEU E O 1
ATOM 10397 N N . PRO E 1 120 ? -40.516 -38.098 12.843 1.00 22.61 102 PRO E N 1
ATOM 10398 C CA . PRO E 1 120 ? -41.298 -39.036 13.676 1.00 23.47 102 PRO E CA 1
ATOM 10399 C C . PRO E 1 120 ? -40.967 -38.992 15.162 1.00 26.86 102 PRO E C 1
ATOM 10400 O O . PRO E 1 120 ? -39.854 -38.617 15.559 1.00 24.26 102 PRO E O 1
ATOM 10404 N N . ALA E 1 121 ? -41.961 -39.382 15.983 1.00 25.28 103 ALA E N 1
ATOM 10405 C CA . ALA E 1 121 ? -41.867 -39.390 17.444 1.00 26.09 103 ALA E CA 1
ATOM 10406 C C . ALA E 1 121 ? -40.848 -40.408 17.971 1.00 29.94 103 ALA E C 1
ATOM 10407 O O . ALA E 1 121 ? -40.655 -41.439 17.333 1.00 29.86 103 ALA E O 1
ATOM 10409 N N . PRO E 1 122 ? -40.153 -40.141 19.110 1.00 26.02 104 PRO E N 1
ATOM 10410 C CA . PRO E 1 122 ? -39.189 -41.134 19.610 1.00 25.45 104 PRO E CA 1
ATOM 10411 C C . PRO E 1 122 ? -39.847 -42.393 20.172 1.00 29.53 104 PRO E C 1
ATOM 10412 O O . PRO E 1 122 ? -41.025 -42.383 20.528 1.00 28.94 104 PRO E O 1
ATOM 10416 N N . SER E 1 123 ? -39.059 -43.464 20.265 1.00 27.36 105 SER E N 1
ATOM 10417 C CA . SER E 1 123 ? -39.455 -44.739 20.874 1.00 28.78 105 SER E CA 1
ATOM 10418 C C . SER E 1 123 ? -39.056 -44.690 22.346 1.00 31.54 105 SER E C 1
ATOM 10419 O O . SER E 1 123 ? -39.781 -45.194 23.199 1.00 31.00 105 SER E O 1
ATOM 10422 N N . ALA E 1 124 ? -37.885 -44.092 22.641 1.00 28.42 106 ALA E N 1
ATOM 10423 C CA . ALA E 1 124 ? -37.368 -43.924 24.001 1.00 29.35 106 ALA E CA 1
ATOM 10424 C C . ALA E 1 124 ? -38.341 -43.061 24.795 1.00 30.69 106 ALA E C 1
ATOM 10425 O O . ALA E 1 124 ? -39.006 -42.200 24.215 1.00 30.20 106 ALA E O 1
ATOM 10427 N N . LYS E 1 125 ? -38.447 -43.318 26.103 1.00 26.79 107 LYS E N 1
ATOM 10428 C CA . LYS E 1 125 ? -39.364 -42.576 26.971 1.00 27.44 107 LYS E CA 1
ATOM 10429 C C . LYS E 1 125 ? -38.634 -41.809 28.040 1.00 28.34 107 LYS E C 1
ATOM 10430 O O . LYS E 1 125 ? -37.574 -42.247 28.497 1.00 27.75 107 LYS E O 1
ATOM 10436 N N . LYS E 1 126 ? -39.216 -40.669 28.468 1.00 24.87 108 LYS E N 1
ATOM 10437 C CA . LYS E 1 126 ? -38.650 -39.863 29.548 1.00 24.36 108 LYS E CA 1
ATOM 10438 C C . LYS E 1 126 ? -38.701 -40.683 30.854 1.00 29.31 108 LYS E C 1
ATOM 10439 O O . LYS E 1 126 ? -39.493 -41.625 30.965 1.00 28.74 108 LYS E O 1
ATOM 10445 N N . VAL E 1 127 ? -37.864 -40.329 31.828 1.00 28.84 109 VAL E N 1
ATOM 10446 C CA . VAL E 1 127 ? -37.900 -40.957 33.162 1.00 29.54 109 VAL E CA 1
ATOM 10447 C C . VAL E 1 127 ? -39.117 -40.392 33.922 1.00 33.93 109 VAL E C 1
ATOM 10448 O O . VAL E 1 127 ? -39.689 -39.393 33.488 1.00 32.40 109 VAL E O 1
ATOM 10452 N N . GLU E 1 128 ? -39.510 -41.018 35.037 1.00 31.20 110 GLU E N 1
ATOM 10453 C CA . GLU E 1 128 ? -40.683 -40.586 35.801 1.00 32.29 110 GLU E CA 1
ATOM 10454 C C . GLU E 1 128 ? -40.483 -39.276 36.552 1.00 35.79 110 GLU E C 1
ATOM 10455 O O . GLU E 1 128 ? -41.405 -38.455 36.593 1.00 35.79 110 GLU E O 1
ATOM 10461 N N . GLU E 1 129 ? -39.308 -39.101 37.184 1.00 30.37 111 GLU E N 1
ATOM 10462 C CA . GLU E 1 129 ? -39.036 -37.927 38.005 1.00 29.63 111 GLU E CA 1
ATOM 10463 C C . GLU E 1 129 ? -38.883 -36.649 37.189 1.00 29.56 111 GLU E C 1
ATOM 10464 O O . GLU E 1 129 ? -38.435 -36.706 36.041 1.00 27.62 111 GLU E O 1
ATOM 10470 N N . SER E 1 130 ? -39.219 -35.497 37.803 1.00 26.66 112 SER E N 1
ATOM 10471 C CA . SER E 1 130 ? -39.072 -34.187 37.161 1.00 25.00 112 SER E CA 1
ATOM 10472 C C . SER E 1 130 ? -37.588 -33.830 37.037 1.00 27.09 112 SER E C 1
ATOM 10473 O O . SER E 1 130 ? -36.765 -34.419 37.752 1.00 27.41 112 SER E O 1
ATOM 10476 N N . ALA E 1 131 ? -37.257 -32.850 36.160 1.00 22.07 113 ALA E N 1
ATOM 10477 C CA . ALA E 1 131 ? -35.888 -32.364 35.997 1.00 22.29 113 ALA E CA 1
ATOM 10478 C C . ALA E 1 131 ? -35.311 -31.909 37.354 1.00 26.26 113 ALA E C 1
ATOM 10479 O O . ALA E 1 131 ? -34.168 -32.264 37.671 1.00 26.68 113 ALA E O 1
ATOM 10481 N N . ALA E 1 132 ? -36.096 -31.135 38.152 1.00 22.29 114 ALA E N 1
ATOM 10482 C CA . ALA E 1 132 ? -35.618 -30.639 39.455 1.00 22.25 114 ALA E CA 1
ATOM 10483 C C . ALA E 1 132 ? -35.278 -31.793 40.387 1.00 26.33 114 ALA E C 1
ATOM 10484 O O . ALA E 1 132 ? -34.225 -31.776 41.031 1.00 26.02 114 ALA E O 1
ATOM 10486 N N . ASP E 1 133 ? -36.127 -32.815 40.428 1.00 25.26 115 ASP E N 1
ATOM 10487 C CA . ASP E 1 133 ? -35.864 -33.977 41.275 1.00 26.35 115 ASP E CA 1
ATOM 10488 C C . ASP E 1 133 ? -34.661 -34.793 40.760 1.00 28.96 115 ASP E C 1
ATOM 10489 O O . ASP E 1 133 ? -33.843 -35.231 41.562 1.00 28.35 115 ASP E O 1
ATOM 10494 N N . PHE E 1 134 ? -34.496 -34.890 39.431 1.00 26.61 116 PHE E N 1
ATOM 10495 C CA . PHE E 1 134 ? -33.356 -35.559 38.809 1.00 25.13 116 PHE E CA 1
ATOM 10496 C C . PHE E 1 134 ? -32.048 -34.835 39.201 1.00 28.64 116 PHE E C 1
ATOM 10497 O O . PHE E 1 134 ? -31.090 -35.491 39.622 1.00 29.60 116 PHE E O 1
ATOM 10505 N N . LEU E 1 135 ? -32.015 -33.493 39.074 1.00 24.39 117 LEU E N 1
ATOM 10506 C CA . LEU E 1 135 ? -30.849 -32.685 39.459 1.00 23.62 117 LEU E CA 1
ATOM 10507 C C . LEU E 1 135 ? -30.491 -32.912 40.935 1.00 28.86 117 LEU E C 1
ATOM 10508 O O . LEU E 1 135 ? -29.336 -33.182 41.239 1.00 28.09 117 LEU E O 1
ATOM 10513 N N . ILE E 1 136 ? -31.481 -32.813 41.841 1.00 26.55 118 ILE E N 1
ATOM 10514 C CA . ILE E 1 136 ? -31.277 -33.029 43.284 1.00 28.16 118 ILE E CA 1
ATOM 10515 C C . ILE E 1 136 ? -30.725 -34.446 43.551 1.00 33.20 118 ILE E C 1
ATOM 10516 O O . ILE E 1 136 ? -29.726 -34.586 44.252 1.00 32.53 118 ILE E O 1
ATOM 10521 N N . ASN E 1 137 ? -31.366 -35.476 42.984 1.00 30.76 119 ASN E N 1
ATOM 10522 C CA . ASN E 1 137 ? -30.957 -36.870 43.200 1.00 31.97 119 ASN E CA 1
ATOM 10523 C C . ASN E 1 137 ? -29.545 -37.178 42.723 1.00 35.05 119 ASN E C 1
ATOM 10524 O O . ASN E 1 137 ? -28.788 -37.783 43.474 1.00 33.40 119 ASN E O 1
ATOM 10529 N N . LYS E 1 138 ? -29.175 -36.727 41.507 1.00 30.99 120 LYS E N 1
ATOM 10530 C CA . LYS E 1 138 ? -27.846 -37.008 40.946 1.00 30.95 120 LYS E CA 1
ATOM 10531 C C . LYS E 1 138 ? -26.749 -36.280 41.692 1.00 32.85 120 LYS E C 1
ATOM 10532 O O . LYS E 1 138 ? -25.707 -36.867 41.958 1.00 33.43 120 LYS E O 1
ATOM 10538 N N . VAL E 1 139 ? -26.981 -35.023 42.040 1.00 29.56 121 VAL E N 1
ATOM 10539 C CA . VAL E 1 139 ? -26.038 -34.211 42.816 1.00 29.85 121 VAL E CA 1
ATOM 10540 C C . VAL E 1 139 ? -25.846 -34.791 44.243 1.00 36.74 121 VAL E C 1
ATOM 10541 O O . VAL E 1 139 ? -24.717 -34.824 44.734 1.00 37.52 121 VAL E O 1
ATOM 10545 N N . SER E 1 140 ? -26.913 -35.337 44.854 1.00 33.94 122 SER E N 1
ATOM 10546 C CA . SER E 1 140 ? -26.824 -35.968 46.183 1.00 35.74 122 SER E CA 1
ATOM 10547 C C . SER E 1 140 ? -26.112 -37.330 46.128 1.00 42.20 122 SER E C 1
ATOM 10548 O O . SER E 1 140 ? -25.439 -37.707 47.083 1.00 43.81 122 SER E O 1
ATOM 10551 N N . GLU E 1 141 ? -26.277 -38.064 45.022 1.00 38.63 123 GLU E N 1
ATOM 10552 C CA . GLU E 1 141 ? -25.658 -39.379 44.813 1.00 39.65 123 GLU E CA 1
ATOM 10553 C C . GLU E 1 141 ? -24.138 -39.242 44.654 1.00 44.12 123 GLU E C 1
ATOM 10554 O O . GLU E 1 141 ? -23.392 -40.092 45.152 1.00 44.75 123 GLU E O 1
ATOM 10560 N N . PHE E 1 142 ? -23.688 -38.163 43.980 1.00 38.90 124 PHE E N 1
ATOM 10561 C CA . PHE E 1 142 ? -22.273 -37.893 43.726 1.00 38.89 124 PHE E CA 1
ATOM 10562 C C . PHE E 1 142 ? -21.909 -36.463 44.181 1.00 40.14 124 PHE E C 1
ATOM 10563 O O . PHE E 1 142 ? -21.696 -35.589 43.331 1.00 37.04 124 PHE E O 1
ATOM 10571 N N . PRO E 1 143 ? -21.853 -36.191 45.509 1.00 38.55 125 PRO E N 1
ATOM 10572 C CA . PRO E 1 143 ? -21.532 -34.818 45.951 1.00 37.82 125 PRO E CA 1
ATOM 10573 C C . PRO E 1 143 ? -20.173 -34.323 45.467 1.00 40.66 125 PRO E C 1
ATOM 10574 O O . PRO E 1 143 ? -19.185 -35.068 45.488 1.00 40.73 125 PRO E O 1
ATOM 10578 N N . GLY E 1 144 ? -20.170 -33.092 44.980 1.00 35.87 126 GLY E N 1
ATOM 10579 C CA . GLY E 1 144 ? -18.993 -32.403 44.470 1.00 35.70 126 GLY E CA 1
ATOM 10580 C C . GLY E 1 144 ? -18.449 -32.915 43.153 1.00 39.19 126 GLY E C 1
ATOM 10581 O O . GLY E 1 144 ? -17.385 -32.466 42.723 1.00 40.66 126 GLY E O 1
ATOM 10582 N N . GLU E 1 145 ? -19.179 -33.816 42.479 1.00 33.42 127 GLU E N 1
ATOM 10583 C CA . GLU E 1 145 ? -18.716 -34.414 41.234 1.00 31.63 127 GLU E CA 1
ATOM 10584 C C . GLU E 1 145 ? -19.525 -34.061 40.002 1.00 34.89 127 GLU E C 1
ATOM 10585 O O . GLU E 1 145 ? -18.996 -34.214 38.901 1.00 34.60 127 GLU E O 1
ATOM 10591 N N . VAL E 1 146 ? -20.803 -33.657 40.145 1.00 29.13 128 VAL E N 1
ATOM 10592 C CA . VAL E 1 146 ? -21.648 -33.445 38.971 1.00 27.75 128 VAL E CA 1
ATOM 10593 C C . VAL E 1 146 ? -21.722 -31.962 38.597 1.00 29.42 128 VAL E C 1
ATOM 10594 O O . VAL E 1 146 ? -22.036 -31.123 39.448 1.00 29.62 128 VAL E O 1
ATOM 10598 N N . SER E 1 147 ? -21.423 -31.653 37.328 1.00 25.20 129 SER E N 1
ATOM 10599 C CA . SER E 1 147 ? -21.534 -30.294 36.801 1.00 24.53 129 SER E CA 1
ATOM 10600 C C . SER E 1 147 ? -22.827 -30.187 36.015 1.00 27.09 129 SER E C 1
ATOM 10601 O O . SER E 1 147 ? -23.344 -31.194 35.527 1.00 26.97 129 SER E O 1
ATOM 10604 N N . VAL E 1 148 ? -23.369 -28.975 35.925 1.00 22.22 130 VAL E N 1
ATOM 10605 C CA . VAL E 1 148 ? -24.589 -28.733 35.181 1.00 21.39 130 VAL E CA 1
ATOM 10606 C C . VAL E 1 148 ? -24.267 -27.717 34.081 1.00 24.37 130 VAL E C 1
ATOM 10607 O O . VAL E 1 148 ? -23.722 -26.652 34.377 1.00 23.92 130 VAL E O 1
ATOM 10611 N N . LEU E 1 149 ? -24.606 -28.048 32.815 1.00 20.45 131 LEU E N 1
ATOM 10612 C CA . LEU E 1 149 ? -24.475 -27.114 31.691 1.00 18.82 131 LEU E CA 1
ATOM 10613 C C . LEU E 1 149 ? -25.910 -26.661 31.409 1.00 20.43 131 LEU E C 1
ATOM 10614 O O . LEU E 1 149 ? -26.739 -27.471 30.992 1.00 17.57 131 LEU E O 1
ATOM 10619 N N . ALA E 1 150 ? -26.212 -25.396 31.714 1.00 18.30 132 ALA E N 1
ATOM 10620 C CA . ALA E 1 150 ? -27.560 -24.845 31.593 1.00 17.36 132 ALA E CA 1
ATOM 10621 C C . ALA E 1 150 ? -27.659 -24.061 30.309 1.00 20.14 132 ALA E C 1
ATOM 10622 O O . ALA E 1 150 ? -26.976 -23.038 30.136 1.00 18.05 132 ALA E O 1
ATOM 10624 N N . LEU E 1 151 ? -28.432 -24.607 29.362 1.00 18.26 133 LEU E N 1
ATOM 10625 C CA . LEU E 1 151 ? -28.588 -24.092 28.006 1.00 16.99 133 LEU E CA 1
ATOM 10626 C C . LEU E 1 151 ? -29.938 -23.433 27.764 1.00 17.87 133 LEU E C 1
ATOM 10627 O O . LEU E 1 151 ? -30.214 -22.997 26.657 1.00 17.22 133 LEU E O 1
ATOM 10632 N N . GLY E 1 152 ? -30.785 -23.395 28.780 1.00 15.64 134 GLY E N 1
ATOM 10633 C CA . GLY E 1 152 ? -32.085 -22.752 28.625 1.00 16.07 134 GLY E CA 1
ATOM 10634 C C . GLY E 1 152 ? -32.435 -21.890 29.817 1.00 19.93 134 GLY E C 1
ATOM 10635 O O . GLY E 1 152 ? -31.573 -21.622 30.675 1.00 20.86 134 GLY E O 1
ATOM 10636 N N . PRO E 1 153 ? -33.707 -21.453 29.916 1.00 15.66 135 PRO E N 1
ATOM 10637 C CA . PRO E 1 153 ? -34.143 -20.736 31.131 1.00 15.69 135 PRO E CA 1
ATOM 10638 C C . PRO E 1 153 ? -33.775 -21.585 32.352 1.00 20.10 135 PRO E C 1
ATOM 10639 O O . PRO E 1 153 ? -33.717 -22.826 32.264 1.00 18.78 135 PRO E O 1
ATOM 10643 N N . LEU E 1 154 ? -33.491 -20.915 33.479 1.00 17.25 136 LEU E N 1
ATOM 10644 C CA . LEU E 1 154 ? -32.932 -21.598 34.664 1.00 17.99 136 LEU E CA 1
ATOM 10645 C C . LEU E 1 154 ? -33.933 -22.152 35.680 1.00 19.69 136 LEU E C 1
ATOM 10646 O O . LEU E 1 154 ? -33.528 -22.537 36.772 1.00 19.51 136 LEU E O 1
ATOM 10651 N N . THR E 1 155 ? -35.211 -22.282 35.297 1.00 16.44 137 THR E N 1
ATOM 10652 C CA . THR E 1 155 ? -36.294 -22.736 36.157 1.00 16.60 137 THR E CA 1
ATOM 10653 C C . THR E 1 155 ? -35.994 -24.041 36.919 1.00 21.11 137 THR E C 1
ATOM 10654 O O . THR E 1 155 ? -36.190 -24.075 38.135 1.00 20.37 137 THR E O 1
ATOM 10658 N N . ASN E 1 156 ? -35.543 -25.101 36.226 1.00 18.33 138 ASN E N 1
ATOM 10659 C CA . ASN E 1 156 ? -35.294 -26.378 36.923 1.00 19.03 138 ASN E CA 1
ATOM 10660 C C . ASN E 1 156 ? -34.160 -26.273 37.932 1.00 20.71 138 ASN E C 1
ATOM 10661 O O . ASN E 1 156 ? -34.213 -26.909 38.985 1.00 22.36 138 ASN E O 1
ATOM 10666 N N . VAL E 1 157 ? -33.123 -25.486 37.586 1.00 18.07 139 VAL E N 1
ATOM 10667 C CA . VAL E 1 157 ? -31.957 -25.299 38.473 1.00 18.38 139 VAL E CA 1
ATOM 10668 C C . VAL E 1 157 ? -32.391 -24.514 39.715 1.00 22.55 139 VAL E C 1
ATOM 10669 O O . VAL E 1 157 ? -32.032 -24.883 40.841 1.00 22.69 139 VAL E O 1
ATOM 10673 N N . ALA E 1 158 ? -33.209 -23.458 39.514 1.00 19.34 140 ALA E N 1
ATOM 10674 C CA . ALA E 1 158 ? -33.714 -22.688 40.650 1.00 20.25 140 ALA E CA 1
ATOM 10675 C C . ALA E 1 158 ? -34.632 -23.545 41.524 1.00 24.09 140 ALA E C 1
ATOM 10676 O O . ALA E 1 158 ? -34.550 -23.461 42.750 1.00 23.15 140 ALA E O 1
ATOM 10678 N N . LEU E 1 159 ? -35.479 -24.407 40.901 1.00 21.81 141 LEU E N 1
ATOM 10679 C CA . LEU E 1 159 ? -36.356 -25.313 41.678 1.00 22.84 141 LEU E CA 1
ATOM 10680 C C . LEU E 1 159 ? -35.527 -26.253 42.540 1.00 26.26 141 LEU E C 1
ATOM 10681 O O . LEU E 1 159 ? -35.887 -26.498 43.702 1.00 26.90 141 LEU E O 1
ATOM 10686 N N . ALA E 1 160 ? -34.403 -26.765 41.990 1.00 21.39 142 ALA E N 1
ATOM 10687 C CA . ALA E 1 160 ? -33.505 -27.648 42.749 1.00 23.23 142 ALA E CA 1
ATOM 10688 C C . ALA E 1 160 ? -32.915 -26.916 43.959 1.00 26.71 142 ALA E C 1
ATOM 10689 O O . ALA E 1 160 ? -32.936 -27.467 45.058 1.00 26.17 142 ALA E O 1
ATOM 10691 N N . ILE E 1 161 ? -32.418 -25.675 43.750 1.00 25.00 143 ILE E N 1
ATOM 10692 C CA . ILE E 1 161 ? -31.815 -24.817 44.802 1.00 24.74 143 ILE E CA 1
ATOM 10693 C C . ILE E 1 161 ? -32.818 -24.520 45.908 1.00 27.97 143 ILE E C 1
ATOM 10694 O O . ILE E 1 161 ? -32.481 -24.614 47.101 1.00 28.19 143 ILE E O 1
ATOM 10699 N N . LYS E 1 162 ? -34.056 -24.185 45.514 1.00 24.66 144 LYS E N 1
ATOM 10700 C CA . LYS E 1 162 ? -35.096 -23.843 46.481 1.00 26.72 144 LYS E CA 1
ATOM 10701 C C . LYS E 1 162 ? -35.579 -25.055 47.278 1.00 33.45 144 LYS E C 1
ATOM 10702 O O . LYS E 1 162 ? -35.847 -24.923 48.465 1.00 33.87 144 LYS E O 1
ATOM 10708 N N . ARG E 1 163 ? -35.713 -26.206 46.619 1.00 30.07 145 ARG E N 1
ATOM 10709 C CA . ARG E 1 163 ? -36.233 -27.427 47.223 1.00 31.67 145 ARG E CA 1
ATOM 10710 C C . ARG E 1 163 ? -35.211 -28.112 48.105 1.00 38.07 145 ARG E C 1
ATOM 10711 O O . ARG E 1 163 ? -35.587 -28.722 49.114 1.00 39.00 145 ARG E O 1
ATOM 10719 N N . ASP E 1 164 ? -33.931 -28.046 47.713 1.00 34.56 146 ASP E N 1
ATOM 10720 C CA . ASP E 1 164 ? -32.843 -28.673 48.446 1.00 35.72 146 ASP E CA 1
ATOM 10721 C C . ASP E 1 164 ? -31.808 -27.635 48.899 1.00 39.46 146 ASP E C 1
ATOM 10722 O O . ASP E 1 164 ? -30.970 -27.225 48.108 1.00 38.77 146 ASP E O 1
ATOM 10727 N N . PRO E 1 165 ? -31.814 -27.250 50.202 1.00 39.94 147 PRO E N 1
ATOM 10728 C CA . PRO E 1 165 ? -30.827 -26.259 50.696 1.00 39.31 147 PRO E CA 1
ATOM 10729 C C . PRO E 1 165 ? -29.350 -26.662 50.554 1.00 43.32 147 PRO E C 1
ATOM 10730 O O . PRO E 1 165 ? -28.481 -25.787 50.530 1.00 43.48 147 PRO E O 1
ATOM 10734 N N . SER E 1 166 ? -29.071 -27.971 50.432 1.00 40.33 148 SER E N 1
ATOM 10735 C CA . SER E 1 166 ? -27.709 -28.482 50.258 1.00 40.14 148 SER E CA 1
ATOM 10736 C C . SER E 1 166 ? -27.264 -28.552 48.774 1.00 39.97 148 SER E C 1
ATOM 10737 O O . SER E 1 166 ? -26.085 -28.779 48.510 1.00 38.97 148 SER E O 1
ATOM 10740 N N . PHE E 1 167 ? -28.193 -28.345 47.817 1.00 33.89 149 PHE E N 1
ATOM 10741 C CA . PHE E 1 167 ? -27.878 -28.432 46.388 1.00 31.22 149 PHE E CA 1
ATOM 10742 C C . PHE E 1 167 ? -26.715 -27.542 45.945 1.00 33.61 149 PHE E C 1
ATOM 10743 O O . PHE E 1 167 ? -25.795 -28.053 45.294 1.00 31.81 149 PHE E O 1
ATOM 10751 N N . ALA E 1 168 ? -26.736 -26.226 46.296 1.00 31.58 150 ALA E N 1
ATOM 10752 C CA . ALA E 1 168 ? -25.686 -25.276 45.875 1.00 31.80 150 ALA E CA 1
ATOM 10753 C C . ALA E 1 168 ? -24.282 -25.674 46.321 1.00 36.44 150 ALA E C 1
ATOM 10754 O O . ALA E 1 168 ? -23.315 -25.431 45.590 1.00 36.02 150 ALA E O 1
ATOM 10756 N N . SER E 1 169 ? -24.176 -26.312 47.502 1.00 35.44 151 SER E N 1
ATOM 10757 C CA . SER E 1 169 ? -22.896 -26.767 48.043 1.00 36.27 151 SER E CA 1
ATOM 10758 C C . SER E 1 169 ? -22.472 -28.136 47.457 1.00 39.76 151 SER E C 1
ATOM 10759 O O . SER E 1 169 ? -21.276 -28.439 47.420 1.00 41.16 151 SER E O 1
ATOM 10762 N N . LYS E 1 170 ? -23.449 -28.960 47.014 1.00 33.35 152 LYS E N 1
ATOM 10763 C CA . LYS E 1 170 ? -23.168 -30.300 46.463 1.00 33.29 152 LYS E CA 1
ATOM 10764 C C . LYS E 1 170 ? -22.898 -30.334 44.951 1.00 33.32 152 LYS E C 1
ATOM 10765 O O . LYS E 1 170 ? -22.206 -31.248 44.503 1.00 34.32 152 LYS E O 1
ATOM 10771 N N . VAL E 1 171 ? -23.425 -29.362 44.170 1.00 27.13 153 VAL E N 1
ATOM 10772 C CA . VAL E 1 171 ? -23.170 -29.297 42.724 1.00 26.17 153 VAL E CA 1
ATOM 10773 C C . VAL E 1 171 ? -21.689 -28.909 42.499 1.00 31.59 153 VAL E C 1
ATOM 10774 O O . VAL E 1 171 ? -21.157 -28.099 43.269 1.00 32.40 153 VAL E O 1
ATOM 10778 N N . LYS E 1 172 ? -21.000 -29.547 41.533 1.00 27.05 154 LYS E N 1
ATOM 10779 C CA . LYS E 1 172 ? -19.591 -29.210 41.313 1.00 26.78 154 LYS E CA 1
ATOM 10780 C C . LYS E 1 172 ? -19.462 -27.802 40.737 1.00 30.91 154 LYS E C 1
ATOM 10781 O O . LYS E 1 172 ? -18.729 -26.977 41.266 1.00 30.62 154 LYS E O 1
ATOM 10787 N N . LYS E 1 173 ? -20.183 -27.536 39.650 1.00 26.35 155 LYS E N 1
ATOM 10788 C CA . LYS E 1 173 ? -20.157 -26.251 38.966 1.00 25.50 155 LYS E CA 1
ATOM 10789 C C . LYS E 1 173 ? -21.410 -26.162 38.112 1.00 27.41 155 LYS E C 1
ATOM 10790 O O . LYS E 1 173 ? -21.914 -27.182 37.642 1.00 25.37 155 LYS E O 1
ATOM 10796 N N . ILE E 1 174 ? -21.901 -24.937 37.901 1.00 22.56 156 ILE E N 1
ATOM 10797 C CA . ILE E 1 174 ? -23.019 -24.685 36.989 1.00 20.57 156 ILE E CA 1
ATOM 10798 C C . ILE E 1 174 ? -22.459 -23.740 35.933 1.00 24.81 156 ILE E C 1
ATOM 10799 O O . ILE E 1 174 ? -22.020 -22.640 36.287 1.00 25.09 156 ILE E O 1
ATOM 10804 N N . VAL E 1 175 ? -22.424 -24.183 34.654 1.00 20.41 157 VAL E N 1
ATOM 10805 C CA . VAL E 1 175 ? -21.957 -23.353 33.534 1.00 19.60 157 VAL E CA 1
ATOM 10806 C C . VAL E 1 175 ? -23.251 -22.931 32.824 1.00 22.91 157 VAL E C 1
ATOM 10807 O O . VAL E 1 175 ? -24.042 -23.781 32.392 1.00 22.07 157 VAL E O 1
ATOM 10811 N N . VAL E 1 176 ? -23.491 -21.632 32.745 1.00 19.11 158 VAL E N 1
ATOM 10812 C CA . VAL E 1 176 ? -24.733 -21.097 32.196 1.00 18.04 158 VAL E CA 1
ATOM 10813 C C . VAL E 1 176 ? -24.485 -20.407 30.869 1.00 20.14 158 VAL E C 1
ATOM 10814 O O . VAL E 1 176 ? -23.621 -19.543 30.794 1.00 19.23 158 VAL E O 1
ATOM 10818 N N . LEU E 1 177 ? -25.292 -20.737 29.847 1.00 16.46 159 LEU E N 1
ATOM 10819 C CA . LEU E 1 177 ? -25.316 -19.948 28.615 1.00 16.43 159 LEU E CA 1
ATOM 10820 C C . LEU E 1 177 ? -26.489 -19.014 28.867 1.00 18.77 159 LEU E C 1
ATOM 10821 O O . LEU E 1 177 ? -27.645 -19.441 28.939 1.00 17.71 159 LEU E O 1
ATOM 10826 N N . GLY E 1 178 ? -26.189 -17.745 29.057 1.00 17.22 160 GLY E N 1
ATOM 10827 C CA . GLY E 1 178 ? -27.261 -16.796 29.312 1.00 16.76 160 GLY E CA 1
ATOM 10828 C C . GLY E 1 178 ? -26.754 -15.439 29.676 1.00 18.39 160 GLY E C 1
ATOM 10829 O O . GLY E 1 178 ? -25.600 -15.292 30.090 1.00 17.38 160 GLY E O 1
ATOM 10830 N N . GLY E 1 179 ? -27.631 -14.461 29.520 1.00 15.95 161 GLY E N 1
ATOM 10831 C CA . GLY E 1 179 ? -27.323 -13.088 29.861 1.00 14.66 161 GLY E CA 1
ATOM 10832 C C . GLY E 1 179 ? -26.619 -12.325 28.762 1.00 17.98 161 GLY E C 1
ATOM 10833 O O . GLY E 1 179 ? -26.252 -12.874 27.721 1.00 16.48 161 GLY E O 1
ATOM 10834 N N . ALA E 1 180 ? -26.470 -11.029 28.998 1.00 15.38 162 ALA E N 1
ATOM 10835 C CA . ALA E 1 180 ? -25.763 -10.099 28.110 1.00 15.52 162 ALA E CA 1
ATOM 10836 C C . ALA E 1 180 ? -25.138 -9.097 29.063 1.00 18.85 162 ALA E C 1
ATOM 10837 O O . ALA E 1 180 ? -25.847 -8.385 29.787 1.00 19.02 162 ALA E O 1
ATOM 10839 N N . PHE E 1 181 ? -23.811 -9.129 29.148 1.00 15.17 163 PHE E N 1
ATOM 10840 C CA . PHE E 1 181 ? -23.057 -8.307 30.097 1.00 15.29 163 PHE E CA 1
ATOM 10841 C C . PHE E 1 181 ? -22.448 -7.124 29.379 1.00 19.63 163 PHE E C 1
ATOM 10842 O O . PHE E 1 181 ? -21.607 -7.314 28.492 1.00 20.21 163 PHE E O 1
ATOM 10850 N N . PHE E 1 182 ? -22.947 -5.905 29.702 1.00 16.12 164 PHE E N 1
ATOM 10851 C CA . PHE E 1 182 ? -22.501 -4.662 29.044 1.00 16.56 164 PHE E CA 1
ATOM 10852 C C . PHE E 1 182 ? -22.616 -4.786 27.516 1.00 20.79 164 PHE E C 1
ATOM 10853 O O . PHE E 1 182 ? -21.721 -4.380 26.744 1.00 19.72 164 PHE E O 1
ATOM 10861 N N . ALA E 1 183 ? -23.747 -5.376 27.075 1.00 18.08 165 ALA E N 1
ATOM 10862 C CA . ALA E 1 183 ? -24.024 -5.606 25.668 1.00 18.55 165 ALA E CA 1
ATOM 10863 C C . ALA E 1 183 ? -25.511 -5.727 25.454 1.00 20.31 165 ALA E C 1
ATOM 10864 O O . ALA E 1 183 ? -26.261 -5.931 26.411 1.00 17.86 165 ALA E O 1
ATOM 10866 N N . ALA E 1 184 ? -25.943 -5.607 24.196 1.00 18.52 166 ALA E N 1
ATOM 10867 C CA . ALA E 1 184 ? -27.365 -5.715 23.879 1.00 17.41 166 ALA E CA 1
ATOM 10868 C C . ALA E 1 184 ? -27.889 -7.117 24.153 1.00 19.87 166 ALA E C 1
ATOM 10869 O O . ALA E 1 184 ? -27.158 -8.105 23.972 1.00 17.33 166 ALA E O 1
ATOM 10871 N N . GLY E 1 185 ? -29.161 -7.202 24.509 1.00 17.41 167 GLY E N 1
ATOM 10872 C CA . GLY E 1 185 ? -29.848 -8.472 24.631 1.00 15.70 167 GLY E CA 1
ATOM 10873 C C . GLY E 1 185 ? -30.250 -8.971 23.247 1.00 19.70 167 GLY E C 1
ATOM 10874 O O . GLY E 1 185 ? -29.957 -8.317 22.233 1.00 18.35 167 GLY E O 1
ATOM 10875 N N . ASN E 1 186 ? -30.927 -10.136 23.181 1.00 16.95 168 ASN E N 1
ATOM 10876 C CA . ASN E 1 186 ? -31.389 -10.666 21.893 1.00 16.72 168 ASN E CA 1
ATOM 10877 C C . ASN E 1 186 ? -32.914 -10.875 21.846 1.00 21.91 168 ASN E C 1
ATOM 10878 O O . ASN E 1 186 ? -33.437 -11.153 20.774 1.00 23.44 168 ASN E O 1
ATOM 10883 N N . VAL E 1 187 ? -33.632 -10.664 22.963 1.00 18.15 169 VAL E N 1
ATOM 10884 C CA . VAL E 1 187 ? -35.114 -10.669 22.991 1.00 19.46 169 VAL E CA 1
ATOM 10885 C C . VAL E 1 187 ? -35.537 -9.192 22.777 1.00 22.95 169 VAL E C 1
ATOM 10886 O O . VAL E 1 187 ? -36.547 -8.887 22.144 1.00 21.68 169 VAL E O 1
ATOM 10890 N N . ASN E 1 188 ? -34.786 -8.286 23.391 1.00 18.57 170 ASN E N 1
ATOM 10891 C CA . ASN E 1 188 ? -34.984 -6.851 23.309 1.00 18.23 170 ASN E CA 1
ATOM 10892 C C . ASN E 1 188 ? -33.647 -6.209 23.697 1.00 20.54 170 ASN E C 1
ATOM 10893 O O . ASN E 1 188 ? -32.711 -6.949 24.041 1.00 17.80 170 ASN E O 1
ATOM 10898 N N . PRO E 1 189 ? -33.501 -4.866 23.678 1.00 18.35 171 PRO E N 1
ATOM 10899 C CA . PRO E 1 189 ? -32.194 -4.276 23.990 1.00 16.92 171 PRO E CA 1
ATOM 10900 C C . PRO E 1 189 ? -31.627 -4.645 25.362 1.00 21.22 171 PRO E C 1
ATOM 10901 O O . PRO E 1 189 ? -30.406 -4.632 25.543 1.00 22.17 171 PRO E O 1
ATOM 10905 N N . ALA E 1 190 ? -32.507 -4.958 26.334 1.00 16.69 172 ALA E N 1
ATOM 10906 C CA . ALA E 1 190 ? -32.103 -5.257 27.703 1.00 16.72 172 ALA E CA 1
ATOM 10907 C C . ALA E 1 190 ? -31.783 -6.691 28.040 1.00 20.42 172 ALA E C 1
ATOM 10908 O O . ALA E 1 190 ? -31.028 -6.900 28.984 1.00 20.17 172 ALA E O 1
ATOM 10910 N N . ALA E 1 191 ? -32.428 -7.673 27.383 1.00 15.83 173 ALA E N 1
ATOM 10911 C CA . ALA E 1 191 ? -32.386 -9.053 27.860 1.00 16.33 173 ALA E CA 1
ATOM 10912 C C . ALA E 1 191 ? -32.084 -10.111 26.853 1.00 18.54 173 ALA E C 1
ATOM 10913 O O . ALA E 1 191 ? -32.561 -10.057 25.704 1.00 17.64 173 ALA E O 1
ATOM 10915 N N . GLU E 1 192 ? -31.330 -11.107 27.309 1.00 14.93 174 GLU E N 1
ATOM 10916 C CA . GLU E 1 192 ? -31.012 -12.319 26.559 1.00 14.27 174 GLU E CA 1
ATOM 10917 C C . GLU E 1 192 ? -32.169 -13.317 26.829 1.00 18.36 174 GLU E C 1
ATOM 10918 O O . GLU E 1 192 ? -32.773 -13.300 27.912 1.00 16.83 174 GLU E O 1
ATOM 10924 N N . ALA E 1 193 ? -32.475 -14.178 25.834 1.00 14.18 175 ALA E N 1
ATOM 10925 C CA . ALA E 1 193 ? -33.621 -15.111 25.847 1.00 15.29 175 ALA E CA 1
ATOM 10926 C C . ALA E 1 193 ? -33.738 -16.027 27.064 1.00 16.84 175 ALA E C 1
ATOM 10927 O O . ALA E 1 193 ? -34.821 -16.113 27.631 1.00 15.97 175 ALA E O 1
ATOM 10929 N N . ASN E 1 194 ? -32.671 -16.741 27.438 1.00 14.18 176 ASN E N 1
ATOM 10930 C CA . ASN E 1 194 ? -32.756 -17.671 28.580 1.00 14.49 176 ASN E CA 1
ATOM 10931 C C . ASN E 1 194 ? -33.094 -16.965 29.853 1.00 17.95 176 ASN E C 1
ATOM 10932 O O . ASN E 1 194 ? -33.934 -17.450 30.605 1.00 16.77 176 ASN E O 1
ATOM 10937 N N . ILE E 1 195 ? -32.451 -15.812 30.101 1.00 16.45 177 ILE E N 1
ATOM 10938 C CA . ILE E 1 195 ? -32.724 -15.060 31.331 1.00 15.53 177 ILE E CA 1
ATOM 10939 C C . ILE E 1 195 ? -34.126 -14.477 31.297 1.00 18.51 177 ILE E C 1
ATOM 10940 O O . ILE E 1 195 ? -34.851 -14.567 32.299 1.00 18.15 177 ILE E O 1
ATOM 10945 N N . HIS E 1 196 ? -34.518 -13.883 30.157 1.00 16.35 178 HIS E N 1
ATOM 10946 C CA . HIS E 1 196 ? -35.859 -13.308 29.999 1.00 17.03 178 HIS E CA 1
ATOM 10947 C C . HIS E 1 196 ? -36.965 -14.369 30.198 1.00 19.82 178 HIS E C 1
ATOM 10948 O O . HIS E 1 196 ? -38.038 -14.039 30.704 1.00 18.61 178 HIS E O 1
ATOM 10955 N N . GLY E 1 197 ? -36.673 -15.619 29.816 1.00 17.58 179 GLY E N 1
ATOM 10956 C CA . GLY E 1 197 ? -37.587 -16.750 29.957 1.00 17.73 179 GLY E CA 1
ATOM 10957 C C . GLY E 1 197 ? -37.951 -17.016 31.407 1.00 21.20 179 GLY E C 1
ATOM 10958 O O . GLY E 1 197 ? -39.066 -17.457 31.686 1.00 20.78 179 GLY E O 1
ATOM 10959 N N . ASP E 1 198 ? -37.007 -16.735 32.356 1.00 15.78 180 ASP E N 1
ATOM 10960 C CA . ASP E 1 198 ? -37.283 -16.877 33.796 1.00 15.03 180 ASP E CA 1
ATOM 10961 C C . ASP E 1 198 ? -36.313 -16.036 34.620 1.00 18.66 180 ASP E C 1
ATOM 10962 O O . ASP E 1 198 ? -35.297 -16.542 35.119 1.00 16.64 180 ASP E O 1
ATOM 10967 N N . PRO E 1 199 ? -36.616 -14.724 34.755 1.00 17.13 181 PRO E N 1
ATOM 10968 C CA . PRO E 1 199 ? -35.685 -13.823 35.463 1.00 16.31 181 PRO E CA 1
ATOM 10969 C C . PRO E 1 199 ? -35.519 -14.174 36.938 1.00 19.64 181 PRO E C 1
ATOM 10970 O O . PRO E 1 199 ? -34.401 -14.129 37.445 1.00 19.45 181 PRO E O 1
ATOM 10974 N N . GLU E 1 200 ? -36.615 -14.545 37.613 1.00 18.10 182 GLU E N 1
ATOM 10975 C CA . GLU E 1 200 ? -36.579 -14.936 39.031 1.00 19.23 182 GLU E CA 1
ATOM 10976 C C . GLU E 1 200 ? -35.671 -16.148 39.231 1.00 21.03 182 GLU E C 1
ATOM 10977 O O . GLU E 1 200 ? -34.873 -16.168 40.168 1.00 20.83 182 GLU E O 1
ATOM 10983 N N . ALA E 1 201 ? -35.780 -17.155 38.346 1.00 18.26 183 ALA E N 1
ATOM 10984 C CA . ALA E 1 201 ? -34.946 -18.352 38.442 1.00 18.15 183 ALA E CA 1
ATOM 10985 C C . ALA E 1 201 ? -33.479 -18.006 38.276 1.00 20.79 183 ALA E C 1
ATOM 10986 O O . ALA E 1 201 ? -32.645 -18.494 39.042 1.00 19.03 183 ALA E O 1
ATOM 10988 N N . ALA E 1 202 ? -33.159 -17.133 37.295 1.00 18.38 184 ALA E N 1
ATOM 10989 C CA . ALA E 1 202 ? -31.770 -16.723 37.062 1.00 17.91 184 ALA E CA 1
ATOM 10990 C C . ALA E 1 202 ? -31.202 -15.997 38.282 1.00 19.97 184 ALA E C 1
ATOM 10991 O O . ALA E 1 202 ? -30.078 -16.282 38.686 1.00 20.06 184 ALA E O 1
ATOM 10993 N N . ASP E 1 203 ? -31.984 -15.104 38.895 1.00 17.77 185 ASP E N 1
ATOM 10994 C CA . ASP E 1 203 ? -31.524 -14.382 40.088 1.00 18.06 185 ASP E CA 1
ATOM 10995 C C . ASP E 1 203 ? -31.253 -15.354 41.253 1.00 21.93 185 ASP E C 1
ATOM 10996 O O . ASP E 1 203 ? -30.239 -15.219 41.957 1.00 21.53 185 ASP E O 1
ATOM 11001 N N . ILE E 1 204 ? -32.104 -16.385 41.401 1.00 19.30 186 ILE E N 1
ATOM 11002 C CA . ILE E 1 204 ? -31.907 -17.421 42.435 1.00 19.20 186 ILE E CA 1
ATOM 11003 C C . ILE E 1 204 ? -30.593 -18.164 42.177 1.00 21.76 186 ILE E C 1
ATOM 11004 O O . ILE E 1 204 ? -29.812 -18.374 43.110 1.00 23.26 186 ILE E O 1
ATOM 11009 N N . VAL E 1 205 ? -30.348 -18.567 40.931 1.00 18.74 187 VAL E N 1
ATOM 11010 C CA . VAL E 1 205 ? -29.119 -19.304 40.590 1.00 17.79 187 VAL E CA 1
ATOM 11011 C C . VAL E 1 205 ? -27.878 -18.433 40.838 1.00 20.97 187 VAL E C 1
ATOM 11012 O O . VAL E 1 205 ? -26.949 -18.884 41.501 1.00 21.35 187 VAL E O 1
ATOM 11016 N N . PHE E 1 206 ? -27.873 -17.195 40.347 1.00 18.64 188 PHE E N 1
ATOM 11017 C CA . PHE E 1 206 ? -26.693 -16.322 40.474 1.00 18.69 188 PHE E CA 1
ATOM 11018 C C . PHE E 1 206 ? -26.342 -15.910 41.900 1.00 23.37 188 PHE E C 1
ATOM 11019 O O . PHE E 1 206 ? -25.169 -15.616 42.162 1.00 24.47 188 PHE E O 1
ATOM 11027 N N . THR E 1 207 ? -27.331 -15.911 42.817 1.00 20.47 189 THR E N 1
ATOM 11028 C CA . THR E 1 207 ? -27.094 -15.571 44.233 1.00 20.77 189 THR E CA 1
ATOM 11029 C C . THR E 1 207 ? -27.077 -16.827 45.140 1.00 25.38 189 THR E C 1
ATOM 11030 O O . THR E 1 207 ? -27.143 -16.711 46.364 1.00 25.45 189 THR E O 1
ATOM 11034 N N . SER E 1 208 ? -27.011 -18.014 44.553 1.00 22.83 190 SER E N 1
ATOM 11035 C CA . SER E 1 208 ? -27.071 -19.265 45.333 1.00 23.47 190 SER E CA 1
ATOM 11036 C C . SER E 1 208 ? -25.801 -19.611 46.125 1.00 28.32 190 SER E C 1
ATOM 11037 O O . SER E 1 208 ? -25.851 -20.471 47.015 1.00 29.33 190 SER E O 1
ATOM 11040 N N . GLY E 1 209 ? -24.674 -19.017 45.754 1.00 24.14 191 GLY E N 1
ATOM 11041 C CA . GLY E 1 209 ? -23.386 -19.331 46.362 1.00 24.92 191 GLY E CA 1
ATOM 11042 C C . GLY E 1 209 ? -22.723 -20.557 45.753 1.00 28.95 191 GLY E C 1
ATOM 11043 O O . GLY E 1 209 ? -21.653 -20.966 46.209 1.00 28.07 191 GLY E O 1
ATOM 11044 N N . ALA E 1 210 ? -23.334 -21.145 44.691 1.00 27.30 192 ALA E N 1
ATOM 11045 C CA . ALA E 1 210 ? -22.743 -22.285 43.979 1.00 29.05 192 ALA E CA 1
ATOM 11046 C C . ALA E 1 210 ? -21.582 -21.762 43.099 1.00 31.40 192 ALA E C 1
ATOM 11047 O O . ALA E 1 210 ? -21.489 -20.548 42.829 1.00 31.14 192 ALA E O 1
ATOM 11049 N N . ASP E 1 211 ? -20.704 -22.676 42.646 1.00 27.30 193 ASP E N 1
ATOM 11050 C CA . ASP E 1 211 ? -19.601 -22.305 41.761 1.00 25.66 193 ASP E CA 1
ATOM 11051 C C . ASP E 1 211 ? -20.224 -22.127 40.368 1.00 26.59 193 ASP E C 1
ATOM 11052 O O . ASP E 1 211 ? -20.519 -23.102 39.692 1.00 26.07 193 ASP E O 1
ATOM 11057 N N . ILE E 1 212 ? -20.492 -20.871 39.983 1.00 23.00 194 ILE E N 1
ATOM 11058 C CA . ILE E 1 212 ? -21.152 -20.578 38.705 1.00 21.77 194 ILE E CA 1
ATOM 11059 C C . ILE E 1 212 ? -20.218 -19.881 37.723 1.00 23.95 194 ILE E C 1
ATOM 11060 O O . ILE E 1 212 ? -19.431 -19.015 38.108 1.00 21.84 194 ILE E O 1
ATOM 11065 N N . VAL E 1 213 ? -20.347 -20.259 36.443 1.00 20.40 195 VAL E N 1
ATOM 11066 C CA . VAL E 1 213 ? -19.630 -19.648 35.337 1.00 20.93 195 VAL E CA 1
ATOM 11067 C C . VAL E 1 213 ? -20.715 -19.250 34.342 1.00 23.72 195 VAL E C 1
ATOM 11068 O O . VAL E 1 213 ? -21.499 -20.105 33.935 1.00 24.74 195 VAL E O 1
ATOM 11072 N N . VAL E 1 214 ? -20.786 -17.969 33.975 1.00 18.39 196 VAL E N 1
ATOM 11073 C CA . VAL E 1 214 ? -21.808 -17.500 33.024 1.00 17.89 196 VAL E CA 1
ATOM 11074 C C . VAL E 1 214 ? -21.154 -17.036 31.730 1.00 21.28 196 VAL E C 1
ATOM 11075 O O . VAL E 1 214 ? -20.185 -16.271 31.750 1.00 19.38 196 VAL E O 1
ATOM 11079 N N . VAL E 1 215 ? -21.668 -17.549 30.607 1.00 17.45 197 VAL E N 1
ATOM 11080 C CA . VAL E 1 215 ? -21.197 -17.190 29.274 1.00 17.25 197 VAL E CA 1
ATOM 11081 C C . VAL E 1 215 ? -22.356 -16.441 28.623 1.00 19.07 197 VAL E C 1
ATOM 11082 O O . VAL E 1 215 ? -23.378 -17.047 28.286 1.00 18.66 197 VAL E O 1
ATOM 11086 N N . GLY E 1 216 ? -22.204 -15.134 28.502 1.00 18.10 198 GLY E N 1
ATOM 11087 C CA . GLY E 1 216 ? -23.250 -14.294 27.932 1.00 17.17 198 GLY E CA 1
ATOM 11088 C C . GLY E 1 216 ? -23.155 -14.180 26.426 1.00 19.42 198 GLY E C 1
ATOM 11089 O O . GLY E 1 216 ? -22.145 -14.552 25.822 1.00 18.98 198 GLY E O 1
ATOM 11090 N N . ILE E 1 217 ? -24.194 -13.615 25.809 1.00 17.89 199 ILE E N 1
ATOM 11091 C CA . ILE E 1 217 ? -24.188 -13.421 24.352 1.00 17.77 199 ILE E CA 1
ATOM 11092 C C . ILE E 1 217 ? -23.183 -12.320 23.929 1.00 21.83 199 ILE E C 1
ATOM 11093 O O . ILE E 1 217 ? -22.844 -12.263 22.760 1.00 22.57 199 ILE E O 1
ATOM 11098 N N . ASN E 1 218 ? -22.655 -11.518 24.886 1.00 18.87 200 ASN E N 1
ATOM 11099 C CA . ASN E 1 218 ? -21.559 -10.554 24.634 1.00 18.66 200 ASN E CA 1
ATOM 11100 C C . ASN E 1 218 ? -20.349 -11.370 24.133 1.00 24.37 200 ASN E C 1
ATOM 11101 O O . ASN E 1 218 ? -19.528 -10.855 23.383 1.00 24.68 200 ASN E O 1
ATOM 11106 N N . ILE E 1 219 ? -20.260 -12.652 24.550 1.00 19.70 201 ILE E N 1
ATOM 11107 C CA . ILE E 1 219 ? -19.197 -13.563 24.116 1.00 19.46 201 ILE E CA 1
ATOM 11108 C C . ILE E 1 219 ? -19.606 -14.310 22.836 1.00 23.62 201 ILE E C 1
ATOM 11109 O O . ILE E 1 219 ? -18.863 -14.335 21.854 1.00 22.88 201 ILE E O 1
ATOM 11114 N N . THR E 1 220 ? -20.751 -14.981 22.886 1.00 20.90 202 THR E N 1
ATOM 11115 C CA . THR E 1 220 ? -21.167 -15.890 21.815 1.00 20.28 202 THR E CA 1
ATOM 11116 C C . THR E 1 220 ? -21.510 -15.195 20.489 1.00 25.43 202 THR E C 1
ATOM 11117 O O . THR E 1 220 ? -21.329 -15.831 19.453 1.00 28.49 202 THR E O 1
ATOM 11121 N N . THR E 1 221 ? -21.905 -13.912 20.491 1.00 21.99 203 THR E N 1
ATOM 11122 C CA . THR E 1 221 ? -22.164 -13.184 19.242 1.00 23.32 203 THR E CA 1
ATOM 11123 C C . THR E 1 221 ? -20.858 -12.938 18.473 1.00 28.43 203 THR E C 1
ATOM 11124 O O . THR E 1 221 ? -20.901 -12.567 17.297 1.00 29.44 203 THR E O 1
ATOM 11128 N N . GLN E 1 222 ? -19.695 -13.168 19.127 1.00 23.15 204 GLN E N 1
ATOM 11129 C CA . GLN E 1 222 ? -18.389 -13.026 18.468 1.00 23.29 204 GLN E CA 1
ATOM 11130 C C . GLN E 1 222 ? -18.027 -14.283 17.692 1.00 27.78 204 GLN E C 1
ATOM 11131 O O . GLN E 1 222 ? -17.075 -14.251 16.901 1.00 28.44 204 GLN E O 1
ATOM 11137 N N . VAL E 1 223 ? -18.744 -15.402 17.946 1.00 23.85 205 VAL E N 1
ATOM 11138 C CA . VAL E 1 223 ? -18.465 -16.716 17.360 1.00 24.12 205 VAL E CA 1
ATOM 11139 C C . VAL E 1 223 ? -19.583 -17.069 16.379 1.00 30.46 205 VAL E C 1
ATOM 11140 O O . VAL E 1 223 ? -20.719 -17.292 16.793 1.00 26.80 205 VAL E O 1
ATOM 11144 N N . CYS E 1 224 ? -19.249 -17.117 15.085 1.00 31.10 206 CYS E N 1
ATOM 11145 C CA . CYS E 1 224 ? -20.225 -17.370 14.027 1.00 33.12 206 CYS E CA 1
ATOM 11146 C C . CYS E 1 224 ? -19.793 -18.455 13.070 1.00 33.31 206 CYS E C 1
ATOM 11147 O O . CYS E 1 224 ? -18.596 -18.644 12.849 1.00 32.55 206 CYS E O 1
ATOM 11150 N N . LEU E 1 225 ? -20.781 -19.086 12.415 1.00 26.73 207 LEU E N 1
ATOM 11151 C CA . LEU E 1 225 ? -20.558 -19.969 11.269 1.00 26.50 207 LEU E CA 1
ATOM 11152 C C . LEU E 1 225 ? -21.224 -19.234 10.108 1.00 28.03 207 LEU E C 1
ATOM 11153 O O . LEU E 1 225 ? -22.421 -18.960 10.171 1.00 27.22 207 LEU E O 1
ATOM 11158 N N . THR E 1 226 ? -20.466 -18.892 9.064 1.00 23.43 208 THR E N 1
ATOM 11159 C CA . THR E 1 226 ? -21.025 -18.214 7.892 1.00 22.08 208 THR E CA 1
ATOM 11160 C C . THR E 1 226 ? -21.769 -19.246 7.024 1.00 26.45 208 THR E C 1
ATOM 11161 O O . THR E 1 226 ? -21.644 -20.443 7.272 1.00 26.06 208 THR E O 1
ATOM 11165 N N . ASP E 1 227 ? -22.498 -18.795 5.983 1.00 24.10 209 ASP E N 1
ATOM 11166 C CA . ASP E 1 227 ? -23.142 -19.707 5.014 1.00 24.73 209 ASP E CA 1
ATOM 11167 C C . ASP E 1 227 ? -22.084 -20.655 4.426 1.00 28.58 209 ASP E C 1
ATOM 11168 O O . ASP E 1 227 ? -22.390 -21.824 4.220 1.00 27.08 209 ASP E O 1
ATOM 11173 N N . GLU E 1 228 ? -20.848 -20.153 4.175 1.00 28.51 210 GLU E N 1
ATOM 11174 C CA . GLU E 1 228 ? -19.737 -20.955 3.628 1.00 29.68 210 GLU E CA 1
ATOM 11175 C C . GLU E 1 228 ? -19.320 -22.060 4.613 1.00 31.32 210 GLU E C 1
ATOM 11176 O O . GLU E 1 228 ? -19.101 -23.194 4.191 1.00 30.15 210 GLU E O 1
ATOM 11182 N N . ASP E 1 229 ? -19.250 -21.733 5.931 1.00 27.62 211 ASP E N 1
ATOM 11183 C CA . ASP E 1 229 ? -18.928 -22.694 6.991 1.00 26.20 211 ASP E CA 1
ATOM 11184 C C . ASP E 1 229 ? -20.020 -23.747 7.070 1.00 28.50 211 ASP E C 1
ATOM 11185 O O . ASP E 1 229 ? -19.717 -24.921 7.239 1.00 27.85 211 ASP E O 1
ATOM 11190 N N . LEU E 1 230 ? -21.295 -23.331 6.952 1.00 24.02 212 LEU E N 1
ATOM 11191 C CA . LEU E 1 230 ? -22.416 -24.272 6.986 1.00 23.06 212 LEU E CA 1
ATOM 11192 C C . LEU E 1 230 ? -22.367 -25.225 5.792 1.00 27.38 212 LEU E C 1
ATOM 11193 O O . LEU E 1 230 ? -22.597 -26.423 5.960 1.00 26.98 212 LEU E O 1
ATOM 11198 N N . LEU E 1 231 ? -21.991 -24.713 4.617 1.00 23.84 213 LEU E N 1
ATOM 11199 C CA . LEU E 1 231 ? -21.863 -25.528 3.408 1.00 25.22 213 LEU E CA 1
ATOM 11200 C C . LEU E 1 231 ? -20.680 -26.495 3.551 1.00 30.26 213 LEU E C 1
ATOM 11201 O O . LEU E 1 231 ? -20.814 -27.656 3.181 1.00 29.58 213 LEU E O 1
ATOM 11206 N N . GLU E 1 232 ? -19.551 -26.034 4.138 1.00 27.81 214 GLU E N 1
ATOM 11207 C CA . GLU E 1 232 ? -18.378 -26.871 4.427 1.00 27.83 214 GLU E CA 1
ATOM 11208 C C . GLU E 1 232 ? -18.822 -28.028 5.357 1.00 31.46 214 GLU E C 1
ATOM 11209 O O . GLU E 1 232 ? -18.434 -29.172 5.128 1.00 31.05 214 GLU E O 1
ATOM 11215 N N . LEU E 1 233 ? -19.680 -27.726 6.363 1.00 26.94 215 LEU E N 1
ATOM 11216 C CA . LEU E 1 233 ? -20.201 -28.741 7.276 1.00 26.12 215 LEU E CA 1
ATOM 11217 C C . LEU E 1 233 ? -21.066 -29.748 6.510 1.00 29.82 215 LEU E C 1
ATOM 11218 O O . LEU E 1 233 ? -20.848 -30.951 6.655 1.00 29.96 215 LEU E O 1
ATOM 11223 N N . ARG E 1 234 ? -22.021 -29.273 5.688 1.00 25.97 216 ARG E N 1
ATOM 11224 C CA . ARG E 1 234 ? -22.885 -30.167 4.900 1.00 26.69 216 ARG E CA 1
ATOM 11225 C C . ARG E 1 234 ? -22.051 -31.101 4.003 1.00 29.64 216 ARG E C 1
ATOM 11226 O O . ARG E 1 234 ? -22.360 -32.288 3.885 1.00 28.43 216 ARG E O 1
ATOM 11234 N N . ASN E 1 235 ? -21.000 -30.552 3.383 1.00 28.90 217 ASN E N 1
ATOM 11235 C CA . ASN E 1 235 ? -20.136 -31.281 2.449 1.00 30.40 217 ASN E CA 1
ATOM 11236 C C . ASN E 1 235 ? -19.093 -32.178 3.120 1.00 36.07 217 ASN E C 1
ATOM 11237 O O . ASN E 1 235 ? -18.390 -32.912 2.424 1.00 36.83 217 ASN E O 1
ATOM 11242 N N . SER E 1 236 ? -19.011 -32.146 4.458 1.00 32.28 218 SER E N 1
ATOM 11243 C CA . SER E 1 236 ? -18.027 -32.927 5.224 1.00 31.88 218 SER E CA 1
ATOM 11244 C C . SER E 1 236 ? -18.486 -34.369 5.456 1.00 34.89 218 SER E C 1
ATOM 11245 O O . SER E 1 236 ? -19.627 -34.718 5.141 1.00 33.63 218 SER E O 1
ATOM 11248 N N . LYS E 1 237 ? -17.628 -35.173 6.093 1.00 32.23 219 LYS E N 1
ATOM 11249 C CA . LYS E 1 237 ? -17.966 -36.546 6.459 1.00 32.99 219 LYS E CA 1
ATOM 11250 C C . LYS E 1 237 ? -18.526 -36.613 7.894 1.00 34.84 219 LYS E C 1
ATOM 11251 O O . LYS E 1 237 ? -18.647 -37.690 8.457 1.00 34.16 219 LYS E O 1
ATOM 11257 N N . GLY E 1 238 ? -18.881 -35.462 8.471 1.00 30.32 220 GLY E N 1
ATOM 11258 C CA . GLY E 1 238 ? -19.419 -35.391 9.822 1.00 27.61 220 GLY E CA 1
ATOM 11259 C C . GLY E 1 238 ? -20.592 -36.312 10.061 1.00 30.53 220 GLY E C 1
ATOM 11260 O O . GLY E 1 238 ? -21.508 -36.356 9.237 1.00 29.33 220 GLY E O 1
ATOM 11261 N N . LYS E 1 239 ? -20.566 -37.071 11.181 1.00 28.30 221 LYS E N 1
ATOM 11262 C CA . LYS E 1 239 ? -21.601 -38.060 11.554 1.00 28.28 221 LYS E CA 1
ATOM 11263 C C . LYS E 1 239 ? -23.024 -37.491 11.439 1.00 28.29 221 LYS E C 1
ATOM 11264 O O . LYS E 1 239 ? -23.907 -38.151 10.877 1.00 26.86 221 LYS E O 1
ATOM 11270 N N . HIS E 1 240 ? -23.236 -36.273 11.961 1.00 24.58 222 HIS E N 1
ATOM 11271 C CA . HIS E 1 240 ? -24.564 -35.655 11.949 1.00 23.79 222 HIS E CA 1
ATOM 11272 C C . HIS E 1 240 ? -24.641 -34.444 11.015 1.00 27.12 222 HIS E C 1
ATOM 11273 O O . HIS E 1 240 ? -25.565 -33.643 11.142 1.00 25.42 222 HIS E O 1
ATOM 11280 N N . ALA E 1 241 ? -23.688 -34.316 10.070 1.00 25.51 223 ALA E N 1
ATOM 11281 C CA . ALA E 1 241 ? -23.600 -33.169 9.148 1.00 26.03 223 ALA E CA 1
ATOM 11282 C C . ALA E 1 241 ? -24.918 -32.862 8.416 1.00 26.77 223 ALA E C 1
ATOM 11283 O O . ALA E 1 241 ? -25.340 -31.708 8.409 1.00 24.88 223 ALA E O 1
ATOM 11285 N N . ALA E 1 242 ? -25.555 -33.876 7.814 1.00 25.41 224 ALA E N 1
ATOM 11286 C CA . ALA E 1 242 ? -26.805 -33.697 7.068 1.00 24.45 224 ALA E CA 1
ATOM 11287 C C . ALA E 1 242 ? -27.914 -33.135 7.958 1.00 25.22 224 ALA E C 1
ATOM 11288 O O . ALA E 1 242 ? -28.588 -32.171 7.571 1.00 23.77 224 ALA E O 1
ATOM 11290 N N . PHE E 1 243 ? -28.078 -33.716 9.158 1.00 20.91 225 PHE E N 1
ATOM 11291 C CA . PHE E 1 243 ? -29.116 -33.301 10.108 1.00 20.22 225 PHE E CA 1
ATOM 11292 C C . PHE E 1 243 ? -28.862 -31.889 10.609 1.00 23.83 225 PHE E C 1
ATOM 11293 O O . PHE E 1 243 ? -29.805 -31.093 10.709 1.00 22.16 225 PHE E O 1
ATOM 11301 N N . LEU E 1 244 ? -27.599 -31.587 10.974 1.00 21.92 226 LEU E N 1
ATOM 11302 C CA . LEU E 1 244 ? -27.225 -30.276 11.499 1.00 21.27 226 LEU E CA 1
ATOM 11303 C C . LEU E 1 244 ? -27.484 -29.215 10.423 1.00 23.41 226 LEU E C 1
ATOM 11304 O O . LEU E 1 244 ? -28.095 -28.190 10.725 1.00 23.46 226 LEU E O 1
ATOM 11309 N N . TYR E 1 245 ? -27.051 -29.473 9.167 1.00 20.56 227 TYR E N 1
ATOM 11310 C CA . TYR E 1 245 ? -27.301 -28.522 8.083 1.00 20.42 227 TYR E CA 1
ATOM 11311 C C . TYR E 1 245 ? -28.802 -28.296 7.841 1.00 23.12 227 TYR E C 1
ATOM 11312 O O . TYR E 1 245 ? -29.224 -27.150 7.654 1.00 22.05 227 TYR E O 1
ATOM 11321 N N . GLU E 1 246 ? -29.610 -29.371 7.883 1.00 20.55 228 GLU E N 1
ATOM 11322 C CA . GLU E 1 246 ? -31.054 -29.252 7.652 1.00 21.53 228 GLU E CA 1
ATOM 11323 C C . GLU E 1 246 ? -31.709 -28.390 8.727 1.00 21.37 228 GLU E C 1
ATOM 11324 O O . GLU E 1 246 ? -32.474 -27.490 8.381 1.00 20.85 228 GLU E O 1
ATOM 11330 N N . MET E 1 247 ? -31.385 -28.628 10.021 1.00 19.73 229 MET E N 1
ATOM 11331 C CA . MET E 1 247 ? -31.930 -27.783 11.116 1.00 18.59 229 MET E CA 1
ATOM 11332 C C . MET E 1 247 ? -31.534 -26.324 10.943 1.00 20.46 229 MET E C 1
ATOM 11333 O O . MET E 1 247 ? -32.338 -25.424 11.178 1.00 20.51 229 MET E O 1
ATOM 11338 N N . CYS E 1 248 ? -30.281 -26.091 10.558 1.00 19.21 230 CYS E N 1
ATOM 11339 C CA . CYS E 1 248 ? -29.712 -24.761 10.450 1.00 20.37 230 CYS E CA 1
ATOM 11340 C C . CYS E 1 248 ? -30.273 -23.923 9.321 1.00 24.72 230 CYS E C 1
ATOM 11341 O O . CYS E 1 248 ? -30.058 -22.715 9.361 1.00 23.97 230 CYS E O 1
ATOM 11344 N N . LYS E 1 249 ? -31.042 -24.502 8.369 1.00 20.30 231 LYS E N 1
ATOM 11345 C CA . LYS E 1 249 ? -31.617 -23.700 7.286 1.00 20.56 231 LYS E CA 1
ATOM 11346 C C . LYS E 1 249 ? -32.545 -22.649 7.861 1.00 23.50 231 LYS E C 1
ATOM 11347 O O . LYS E 1 249 ? -32.393 -21.463 7.558 1.00 22.64 231 LYS E O 1
ATOM 11353 N N . PHE E 1 250 ? -33.476 -23.077 8.728 1.00 19.48 232 PHE E N 1
ATOM 11354 C CA . PHE E 1 250 ? -34.428 -22.157 9.351 1.00 19.97 232 PHE E CA 1
ATOM 11355 C C . PHE E 1 250 ? -33.687 -21.153 10.253 1.00 22.17 232 PHE E C 1
ATOM 11356 O O . PHE E 1 250 ? -33.981 -19.956 10.216 1.00 20.59 232 PHE E O 1
ATOM 11364 N N . TYR E 1 251 ? -32.750 -21.665 11.072 1.00 18.90 233 TYR E N 1
ATOM 11365 C CA . TYR E 1 251 ? -31.955 -20.879 12.010 1.00 17.62 233 TYR E CA 1
ATOM 11366 C C . TYR E 1 251 ? -31.184 -19.777 11.290 1.00 19.81 233 TYR E C 1
ATOM 11367 O O . TYR E 1 251 ? -31.240 -18.616 11.703 1.00 19.27 233 TYR E O 1
ATOM 11376 N N . ARG E 1 252 ? -30.516 -20.130 10.191 1.00 19.04 234 ARG E N 1
ATOM 11377 C CA . ARG E 1 252 ? -29.770 -19.177 9.358 1.00 20.19 234 ARG E CA 1
ATOM 11378 C C . ARG E 1 252 ? -30.713 -18.103 8.784 1.00 23.60 234 ARG E C 1
ATOM 11379 O O . ARG E 1 252 ? -30.351 -16.922 8.758 1.00 22.36 234 ARG E O 1
ATOM 11387 N N . ASP E 1 253 ? -31.913 -18.507 8.318 1.00 20.12 235 ASP E N 1
ATOM 11388 C CA . ASP E 1 253 ? -32.863 -17.524 7.757 1.00 19.98 235 ASP E CA 1
ATOM 11389 C C . ASP E 1 253 ? -33.297 -16.487 8.810 1.00 22.16 235 ASP E C 1
ATOM 11390 O O . ASP E 1 253 ? -33.460 -15.317 8.472 1.00 21.87 235 ASP E O 1
ATOM 11395 N N . TRP E 1 254 ? -33.431 -16.898 10.075 1.00 20.40 236 TRP E N 1
ATOM 11396 C CA . TRP E 1 254 ? -33.751 -15.954 11.152 1.00 20.58 236 TRP E CA 1
ATOM 11397 C C . TRP E 1 254 ? -32.599 -14.952 11.350 1.00 22.02 236 TRP E C 1
ATOM 11398 O O . TRP E 1 254 ? -32.846 -13.739 11.470 1.00 20.14 236 TRP E O 1
ATOM 11409 N N . HIS E 1 255 ? -31.350 -15.445 11.364 1.00 18.06 237 HIS E N 1
ATOM 11410 C CA . HIS E 1 255 ? -30.197 -14.547 11.544 1.00 19.22 237 HIS E CA 1
ATOM 11411 C C . HIS E 1 255 ? -30.115 -13.533 10.404 1.00 25.02 237 HIS E C 1
ATOM 11412 O O . HIS E 1 255 ? -29.807 -12.362 10.654 1.00 24.00 237 HIS E O 1
ATOM 11419 N N . ALA E 1 256 ? -30.424 -13.969 9.154 1.00 21.93 238 ALA E N 1
ATOM 11420 C CA . ALA E 1 256 ? -30.392 -13.075 7.988 1.00 22.35 238 ALA E CA 1
ATOM 11421 C C . ALA E 1 256 ? -31.438 -11.965 8.130 1.00 25.93 238 ALA E C 1
ATOM 11422 O O . ALA E 1 256 ? -31.133 -10.802 7.862 1.00 26.52 238 ALA E O 1
ATOM 11424 N N . LYS E 1 257 ? -32.649 -12.322 8.576 1.00 21.78 239 LYS E N 1
ATOM 11425 C CA . LYS E 1 257 ? -33.779 -11.389 8.717 1.00 22.97 239 LYS E CA 1
ATOM 11426 C C . LYS E 1 257 ? -33.609 -10.432 9.907 1.00 25.17 239 LYS E C 1
ATOM 11427 O O . LYS E 1 257 ? -33.955 -9.256 9.799 1.00 25.96 239 LYS E O 1
ATOM 11433 N N . SER E 1 258 ? -33.155 -10.949 11.048 1.00 20.53 240 SER E N 1
ATOM 11434 C CA . SER E 1 258 ? -33.081 -10.163 12.288 1.00 20.04 240 SER E CA 1
ATOM 11435 C C . SER E 1 258 ? -31.735 -9.489 12.531 1.00 25.30 240 SER E C 1
ATOM 11436 O O . SER E 1 258 ? -31.696 -8.302 12.871 1.00 25.10 240 SER E O 1
ATOM 11439 N N . ASP E 1 259 ? -30.632 -10.256 12.416 1.00 21.83 241 ASP E N 1
ATOM 11440 C CA . ASP E 1 259 ? -29.289 -9.758 12.692 1.00 22.54 241 ASP E CA 1
ATOM 11441 C C . ASP E 1 259 ? -28.551 -9.220 11.467 1.00 29.54 241 ASP E C 1
ATOM 11442 O O . ASP E 1 259 ? -27.493 -8.597 11.621 1.00 30.44 241 ASP E O 1
ATOM 11447 N N . GLY E 1 260 ? -29.084 -9.482 10.270 1.00 26.57 242 GLY E N 1
ATOM 11448 C CA . GLY E 1 260 ? -28.462 -9.058 9.015 1.00 28.18 242 GLY E CA 1
ATOM 11449 C C . GLY E 1 260 ? -27.181 -9.812 8.713 1.00 33.53 242 GLY E C 1
ATOM 11450 O O . GLY E 1 260 ? -26.297 -9.305 8.032 1.00 35.48 242 GLY E O 1
ATOM 11451 N N . PHE E 1 261 ? -27.073 -11.020 9.254 1.00 32.14 243 PHE E N 1
ATOM 11452 C CA . PHE E 1 261 ? -25.906 -11.881 9.146 1.00 31.86 243 PHE E CA 1
ATOM 11453 C C . PHE E 1 261 ? -26.268 -13.144 8.346 1.00 34.64 243 PHE E C 1
ATOM 11454 O O . PHE E 1 261 ? -27.203 -13.854 8.718 1.00 33.82 243 PHE E O 1
ATOM 11462 N N . HIS E 1 262 ? -25.514 -13.439 7.279 1.00 32.15 244 HIS E N 1
ATOM 11463 C CA . HIS E 1 262 ? -25.743 -14.650 6.478 1.00 31.82 244 HIS E CA 1
ATOM 11464 C C . HIS E 1 262 ? -24.969 -15.812 7.113 1.00 29.93 244 HIS E C 1
ATOM 11465 O O . HIS E 1 262 ? -23.810 -16.060 6.797 1.00 28.17 244 HIS E O 1
ATOM 11472 N N . GLY E 1 263 ? -25.606 -16.455 8.078 1.00 24.72 245 GLY E N 1
ATOM 11473 C CA . GLY E 1 263 ? -25.018 -17.561 8.817 1.00 22.98 245 GLY E CA 1
ATOM 11474 C C . GLY E 1 263 ? -25.698 -17.676 10.163 1.00 24.35 245 GLY E C 1
ATOM 11475 O O . GLY E 1 263 ? -26.847 -17.254 10.296 1.00 22.38 245 GLY E O 1
ATOM 11476 N N . ILE E 1 264 ? -25.024 -18.262 11.153 1.00 20.90 246 ILE E N 1
ATOM 11477 C CA . ILE E 1 264 ? -25.595 -18.419 12.508 1.00 18.64 246 ILE E CA 1
ATOM 11478 C C . ILE E 1 264 ? -24.575 -18.025 13.581 1.00 23.53 246 ILE E C 1
ATOM 11479 O O . ILE E 1 264 ? -23.362 -18.184 13.379 1.00 22.70 246 ILE E O 1
ATOM 11484 N N . PHE E 1 265 ? -25.070 -17.589 14.753 1.00 21.11 247 PHE E N 1
ATOM 11485 C CA . PHE E 1 265 ? -24.214 -17.390 15.908 1.00 20.97 247 PHE E CA 1
ATOM 11486 C C . PHE E 1 265 ? -24.118 -18.776 16.549 1.00 25.00 247 PHE E C 1
ATOM 11487 O O . PHE E 1 265 ? -25.016 -19.593 16.352 1.00 23.94 247 PHE E O 1
ATOM 11495 N N . LEU E 1 266 ? -23.062 -19.040 17.316 1.00 21.67 248 LEU E N 1
ATOM 11496 C CA . LEU E 1 266 ? -22.948 -20.315 18.022 1.00 20.88 248 LEU E CA 1
ATOM 11497 C C . LEU E 1 266 ? -23.069 -19.966 19.496 1.00 27.61 248 LEU E C 1
ATOM 11498 O O . LEU E 1 266 ? -22.125 -19.405 20.054 1.00 31.45 248 LEU E O 1
ATOM 11503 N N . HIS E 1 267 ? -24.277 -20.095 20.066 1.00 19.45 249 HIS E N 1
ATOM 11504 C CA . HIS E 1 267 ? -24.483 -19.786 21.475 1.00 17.35 249 HIS E CA 1
ATOM 11505 C C . HIS E 1 267 ? -24.197 -21.003 22.362 1.00 20.66 249 HIS E C 1
ATOM 11506 O O . HIS E 1 267 ? -23.178 -21.046 23.038 1.00 20.92 249 HIS E O 1
ATOM 11513 N N . ASP E 1 268 ? -25.091 -22.000 22.358 1.00 19.23 250 ASP E N 1
ATOM 11514 C CA . ASP E 1 268 ? -24.930 -23.164 23.239 1.00 18.19 250 ASP E CA 1
ATOM 11515 C C . ASP E 1 268 ? -23.614 -23.932 22.995 1.00 21.93 250 ASP E C 1
ATOM 11516 O O . ASP E 1 268 ? -22.960 -24.252 23.998 1.00 21.63 250 ASP E O 1
ATOM 11521 N N . PRO E 1 269 ? -23.132 -24.126 21.729 1.00 18.91 251 PRO E N 1
ATOM 11522 C CA . PRO E 1 269 ? -21.833 -24.814 21.530 1.00 18.38 251 PRO E CA 1
ATOM 11523 C C . PRO E 1 269 ? -20.645 -24.095 22.164 1.00 20.84 251 PRO E C 1
ATOM 11524 O O . PRO E 1 269 ? -19.675 -24.750 22.548 1.00 20.38 251 PRO E O 1
ATOM 11528 N N . VAL E 1 270 ? -20.699 -22.761 22.244 1.00 17.94 252 VAL E N 1
ATOM 11529 C CA . VAL E 1 270 ? -19.600 -21.985 22.861 1.00 18.56 252 VAL E CA 1
ATOM 11530 C C . VAL E 1 270 ? -19.563 -22.244 24.374 1.00 22.15 252 VAL E C 1
ATOM 11531 O O . VAL E 1 270 ? -18.476 -22.387 24.941 1.00 22.71 252 VAL E O 1
ATOM 11535 N N . SER E 1 271 ? -20.738 -22.329 25.040 1.00 20.08 253 SER E N 1
ATOM 11536 C CA . SER E 1 271 ? -20.756 -22.628 26.481 1.00 20.40 253 SER E CA 1
ATOM 11537 C C . SER E 1 271 ? -20.182 -24.026 26.760 1.00 24.97 253 SER E C 1
ATOM 11538 O O . SER E 1 271 ? -19.473 -24.213 27.752 1.00 24.52 253 SER E O 1
ATOM 11541 N N . PHE E 1 272 ? -20.436 -24.995 25.850 1.00 21.39 254 PHE E N 1
ATOM 11542 C CA . PHE E 1 272 ? -19.873 -26.338 25.979 1.00 21.09 254 PHE E CA 1
ATOM 11543 C C . PHE E 1 272 ? -18.353 -26.256 25.795 1.00 24.88 254 PHE E C 1
ATOM 11544 O O . PHE E 1 272 ? -17.615 -26.952 26.496 1.00 26.72 254 PHE E O 1
ATOM 11552 N N . THR E 1 273 ? -17.885 -25.399 24.865 1.00 22.72 255 THR E N 1
ATOM 11553 C CA . THR E 1 273 ? -16.441 -25.178 24.654 1.00 24.64 255 THR E CA 1
ATOM 11554 C C . THR E 1 273 ? -15.803 -24.604 25.937 1.00 29.21 255 THR E C 1
ATOM 11555 O O . THR E 1 273 ? -14.674 -24.977 26.255 1.00 30.94 255 THR E O 1
ATOM 11559 N N . ALA E 1 274 ? -16.528 -23.753 26.697 1.00 23.87 256 ALA E N 1
ATOM 11560 C CA . ALA E 1 274 ? -16.008 -23.211 27.979 1.00 23.42 256 ALA E CA 1
ATOM 11561 C C . ALA E 1 274 ? -15.842 -24.313 29.027 1.00 27.98 256 ALA E C 1
ATOM 11562 O O . ALA E 1 274 ? -14.951 -24.217 29.878 1.00 28.31 256 ALA E O 1
ATOM 11564 N N . VAL E 1 275 ? -16.669 -25.379 28.952 1.00 24.44 257 VAL E N 1
ATOM 11565 C CA . VAL E 1 275 ? -16.566 -26.524 29.867 1.00 26.51 257 VAL E CA 1
ATOM 11566 C C . VAL E 1 275 ? -15.265 -27.314 29.571 1.00 33.22 257 VAL E C 1
ATOM 11567 O O . VAL E 1 275 ? -14.508 -27.629 30.496 1.00 33.85 257 VAL E O 1
ATOM 11571 N N . LEU E 1 276 ? -15.010 -27.629 28.295 1.00 32.48 258 LEU E N 1
ATOM 11572 C CA . LEU E 1 276 ? -13.861 -28.455 27.892 1.00 34.32 258 LEU E CA 1
ATOM 11573 C C . LEU E 1 276 ? -12.558 -27.709 27.695 1.00 37.83 258 LEU E C 1
ATOM 11574 O O . LEU E 1 276 ? -11.483 -28.282 27.910 1.00 38.85 258 LEU E O 1
ATOM 11579 N N . HIS E 1 277 ? -12.641 -26.451 27.236 1.00 30.32 259 HIS E N 1
ATOM 11580 C CA . HIS E 1 277 ? -11.466 -25.631 26.967 1.00 29.47 259 HIS E CA 1
ATOM 11581 C C . HIS E 1 277 ? -11.601 -24.231 27.578 1.00 29.30 259 HIS E C 1
ATOM 11582 O O . HIS E 1 277 ? -11.648 -23.238 26.836 1.00 26.13 259 HIS E O 1
ATOM 11589 N N . PRO E 1 278 ? -11.659 -24.120 28.930 1.00 28.06 260 PRO E N 1
ATOM 11590 C CA . PRO E 1 278 ? -11.764 -22.785 29.556 1.00 27.06 260 PRO E CA 1
ATOM 11591 C C . PRO E 1 278 ? -10.574 -21.876 29.220 1.00 30.96 260 PRO E C 1
ATOM 11592 O O . PRO E 1 278 ? -10.713 -20.656 29.265 1.00 29.68 260 PRO E O 1
ATOM 11596 N N . GLU E 1 279 ? -9.427 -22.474 28.816 1.00 28.54 261 GLU E N 1
ATOM 11597 C CA . GLU E 1 279 ? -8.224 -21.739 28.409 1.00 28.68 261 GLU E CA 1
ATOM 11598 C C . GLU E 1 279 ? -8.418 -20.924 27.103 1.00 31.54 261 GLU E C 1
ATOM 11599 O O . GLU E 1 279 ? -7.569 -20.091 26.784 1.00 31.08 261 GLU E O 1
ATOM 11605 N N . TYR E 1 280 ? -9.544 -21.129 26.372 1.00 27.03 262 TYR E N 1
ATOM 11606 C CA . TYR E 1 280 ? -9.858 -20.353 25.169 1.00 26.81 262 TYR E CA 1
ATOM 11607 C C . TYR E 1 280 ? -10.569 -19.043 25.550 1.00 29.67 262 TYR E C 1
ATOM 11608 O O . TYR E 1 280 ? -10.937 -18.259 24.663 1.00 29.14 262 TYR E O 1
ATOM 11617 N N . PHE E 1 281 ? -10.797 -18.822 26.860 1.00 25.26 263 PHE E N 1
ATOM 11618 C CA . PHE E 1 281 ? -11.515 -17.656 27.367 1.00 22.79 263 PHE E CA 1
ATOM 11619 C C . PHE E 1 281 ? -10.767 -17.006 28.517 1.00 26.72 263 PHE E C 1
ATOM 11620 O O . PHE E 1 281 ? -9.903 -17.635 29.121 1.00 28.26 263 PHE E O 1
ATOM 11628 N N . THR E 1 282 ? -11.142 -15.774 28.857 1.00 21.86 264 THR E N 1
ATOM 11629 C CA . THR E 1 282 ? -10.704 -15.121 30.099 1.00 21.57 264 THR E CA 1
ATOM 11630 C C . THR E 1 282 ? -12.018 -14.894 30.834 1.00 24.01 264 THR E C 1
ATOM 11631 O O . THR E 1 282 ? -13.074 -14.824 30.196 1.00 22.58 264 THR E O 1
ATOM 11635 N N . PHE E 1 283 ? -11.955 -14.818 32.166 1.00 23.93 265 PHE E N 1
ATOM 11636 C CA . PHE E 1 283 ? -13.116 -14.626 33.019 1.00 22.50 265 PHE E CA 1
ATOM 11637 C C . PHE E 1 283 ? -12.847 -13.506 34.009 1.00 25.29 265 PHE E C 1
ATOM 11638 O O . PHE E 1 283 ? -11.699 -13.320 34.432 1.00 24.89 265 PHE E O 1
ATOM 11646 N N . LYS E 1 284 ? -13.909 -12.792 34.413 1.00 21.33 266 LYS E N 1
ATOM 11647 C CA . LYS E 1 284 ? -13.835 -11.755 35.451 1.00 21.80 266 LYS E CA 1
ATOM 11648 C C . LYS E 1 284 ? -14.808 -12.165 36.542 1.00 25.27 266 LYS E C 1
ATOM 11649 O O . LYS E 1 284 ? -15.874 -12.695 36.256 1.00 26.81 266 LYS E O 1
ATOM 11655 N N . LYS E 1 285 ? -14.446 -11.892 37.787 1.00 21.41 267 LYS E N 1
ATOM 11656 C CA . LYS E 1 285 ? -15.307 -12.219 38.911 1.00 22.01 267 LYS E CA 1
ATOM 11657 C C . LYS E 1 285 ? -16.201 -11.037 39.240 1.00 24.43 267 LYS E C 1
ATOM 11658 O O . LYS E 1 285 ? -15.749 -9.888 39.231 1.00 23.35 267 LYS E O 1
ATOM 11664 N N . GLY E 1 286 ? -17.452 -11.317 39.568 1.00 20.11 268 GLY E N 1
ATOM 11665 C CA . GLY E 1 286 ? -18.348 -10.258 40.024 1.00 20.14 268 GLY E CA 1
ATOM 11666 C C . GLY E 1 286 ? -19.686 -10.787 40.470 1.00 22.08 268 GLY E C 1
ATOM 11667 O O . GLY E 1 286 ? -20.097 -11.855 40.022 1.00 23.06 268 GLY E O 1
ATOM 11668 N N . VAL E 1 287 ? -20.366 -10.058 41.339 1.00 18.02 269 VAL E N 1
ATOM 11669 C CA . VAL E 1 287 ? -21.721 -10.390 41.766 1.00 16.90 269 VAL E CA 1
ATOM 11670 C C . VAL E 1 287 ? -22.665 -10.071 40.601 1.00 19.44 269 VAL E C 1
ATOM 11671 O O . VAL E 1 287 ? -22.596 -8.988 40.020 1.00 18.26 269 VAL E O 1
ATOM 11675 N N . VAL E 1 288 ? -23.573 -11.007 40.280 1.00 16.10 270 VAL E N 1
ATOM 11676 C CA . VAL E 1 288 ? -24.538 -10.789 39.199 1.00 13.97 270 VAL E CA 1
ATOM 11677 C C . VAL E 1 288 ? -25.953 -10.815 39.788 1.00 17.84 270 VAL E C 1
ATOM 11678 O O . VAL E 1 288 ? -26.288 -11.737 40.525 1.00 17.30 270 VAL E O 1
ATOM 11682 N N . ARG E 1 289 ? -26.772 -9.780 39.468 1.00 16.15 271 ARG E N 1
ATOM 11683 C CA . ARG E 1 289 ? -28.197 -9.735 39.846 1.00 15.88 271 ARG E CA 1
ATOM 11684 C C . ARG E 1 289 ? -28.971 -9.627 38.551 1.00 18.92 271 ARG E C 1
ATOM 11685 O O . ARG E 1 289 ? -28.414 -9.179 37.546 1.00 18.17 271 ARG E O 1
ATOM 11693 N N . VAL E 1 290 ? -30.232 -10.060 38.566 1.00 15.18 272 VAL E N 1
ATOM 11694 C CA . VAL E 1 290 ? -31.095 -10.024 37.374 1.00 15.50 272 VAL E CA 1
ATOM 11695 C C . VAL E 1 290 ? -32.275 -9.135 37.712 1.00 19.34 272 VAL E C 1
ATOM 11696 O O . VAL E 1 290 ? -32.890 -9.308 38.765 1.00 20.01 272 VAL E O 1
ATOM 11700 N N . GLU E 1 291 ? -32.616 -8.224 36.800 1.00 17.76 273 GLU E N 1
ATOM 11701 C CA . GLU E 1 291 ? -33.781 -7.360 36.971 1.00 18.58 273 GLU E CA 1
ATOM 11702 C C . GLU E 1 291 ? -35.032 -8.225 36.683 1.00 21.41 273 GLU E C 1
ATOM 11703 O O . GLU E 1 291 ? -35.073 -8.945 35.684 1.00 20.18 273 GLU E O 1
ATOM 11709 N N . THR E 1 292 ? -36.024 -8.189 37.575 1.00 19.53 274 THR E N 1
ATOM 11710 C CA . THR E 1 292 ? -37.220 -9.028 37.429 1.00 20.50 274 THR E CA 1
ATOM 11711 C C . THR E 1 292 ? -38.484 -8.228 37.083 1.00 28.63 274 THR E C 1
ATOM 11712 O O . THR E 1 292 ? -39.516 -8.839 36.781 1.00 29.39 274 THR E O 1
ATOM 11716 N N . GLN E 1 293 ? -38.411 -6.872 37.120 1.00 25.88 275 GLN E N 1
ATOM 11717 C CA . GLN E 1 293 ? -39.556 -5.993 36.831 1.00 27.91 275 GLN E CA 1
ATOM 11718 C C . GLN E 1 293 ? -39.180 -4.816 35.900 1.00 30.16 275 GLN E C 1
ATOM 11719 O O . GLN E 1 293 ? -38.010 -4.514 35.750 1.00 30.76 275 GLN E O 1
ATOM 11725 N N . GLY E 1 294 ? -40.159 -4.181 35.280 1.00 27.36 276 GLY E N 1
ATOM 11726 C CA . GLY E 1 294 ? -39.872 -3.006 34.464 1.00 26.06 276 GLY E CA 1
ATOM 11727 C C . GLY E 1 294 ? -39.335 -3.275 33.078 1.00 26.12 276 GLY E C 1
ATOM 11728 O O . GLY E 1 294 ? -39.256 -4.428 32.633 1.00 24.37 276 GLY E O 1
ATOM 11729 N N . ILE E 1 295 ? -38.974 -2.191 32.367 1.00 20.28 277 ILE E N 1
ATOM 11730 C CA . ILE E 1 295 ? -38.517 -2.308 30.987 1.00 18.47 277 ILE E CA 1
ATOM 11731 C C . ILE E 1 295 ? -37.268 -3.157 30.847 1.00 21.14 277 ILE E C 1
ATOM 11732 O O . ILE E 1 295 ? -37.047 -3.734 29.780 1.00 19.85 277 ILE E O 1
ATOM 11737 N N . CYS E 1 296 ? -36.438 -3.204 31.908 1.00 18.54 278 CYS E N 1
ATOM 11738 C CA . CYS E 1 296 ? -35.217 -3.985 31.851 1.00 20.05 278 CYS E CA 1
ATOM 11739 C C . CYS E 1 296 ? -35.393 -5.408 32.422 1.00 21.66 278 CYS E C 1
ATOM 11740 O O . CYS E 1 296 ? -34.393 -6.061 32.713 1.00 21.15 278 CYS E O 1
ATOM 11743 N N . THR E 1 297 ? -36.655 -5.919 32.535 1.00 16.62 279 THR E N 1
ATOM 11744 C CA . THR E 1 297 ? -36.887 -7.307 32.978 1.00 16.85 279 THR E CA 1
ATOM 11745 C C . THR E 1 297 ? -35.949 -8.269 32.201 1.00 19.43 279 THR E C 1
ATOM 11746 O O . THR E 1 297 ? -35.893 -8.225 30.972 1.00 17.23 279 THR E O 1
ATOM 11750 N N . GLY E 1 298 ? -35.244 -9.125 32.931 1.00 17.38 280 GLY E N 1
ATOM 11751 C CA . GLY E 1 298 ? -34.334 -10.092 32.318 1.00 16.31 280 GLY E CA 1
ATOM 11752 C C . GLY E 1 298 ? -32.913 -9.587 32.118 1.00 19.27 280 GLY E C 1
ATOM 11753 O O . GLY E 1 298 ? -32.047 -10.360 31.704 1.00 18.41 280 GLY E O 1
ATOM 11754 N N . HIS E 1 299 ? -32.631 -8.312 32.436 1.00 17.09 281 HIS E N 1
ATOM 11755 C CA . HIS E 1 299 ? -31.270 -7.763 32.282 1.00 16.57 281 HIS E CA 1
ATOM 11756 C C . HIS E 1 299 ? -30.345 -8.366 33.334 1.00 19.00 281 HIS E C 1
ATOM 11757 O O . HIS E 1 299 ? -30.725 -8.444 34.499 1.00 18.89 281 HIS E O 1
ATOM 11764 N N . THR E 1 300 ? -29.133 -8.783 32.918 1.00 15.93 282 THR E N 1
ATOM 11765 C CA . THR E 1 300 ? -28.113 -9.327 33.826 1.00 15.08 282 THR E CA 1
ATOM 11766 C C . THR E 1 300 ? -27.085 -8.229 34.054 1.00 18.24 282 THR E C 1
ATOM 11767 O O . THR E 1 300 ? -26.478 -7.726 33.097 1.00 17.67 282 THR E O 1
ATOM 11771 N N . LEU E 1 301 ? -26.907 -7.836 35.317 1.00 17.28 283 LEU E N 1
ATOM 11772 C CA . LEU E 1 301 ? -26.031 -6.713 35.653 1.00 19.26 283 LEU E CA 1
ATOM 11773 C C . LEU E 1 301 ? -24.962 -7.199 36.614 1.00 21.13 283 LEU E C 1
ATOM 11774 O O . LEU E 1 301 ? -25.294 -7.664 37.696 1.00 19.68 283 LEU E O 1
ATOM 11779 N N . MET E 1 302 ? -23.684 -7.124 36.209 1.00 17.03 284 MET E N 1
ATOM 11780 C CA . MET E 1 302 ? -22.561 -7.567 37.023 1.00 17.42 284 MET E CA 1
ATOM 11781 C C . MET E 1 302 ? -21.949 -6.363 37.758 1.00 20.81 284 MET E C 1
ATOM 11782 O O . MET E 1 302 ? -21.780 -5.285 37.168 1.00 19.17 284 MET E O 1
ATOM 11787 N N . ASP E 1 303 ? -21.647 -6.538 39.050 1.00 16.72 285 ASP E N 1
ATOM 11788 C CA . ASP E 1 303 ? -20.889 -5.535 39.795 1.00 16.36 285 ASP E CA 1
ATOM 11789 C C . ASP E 1 303 ? -19.471 -6.072 39.671 1.00 20.10 285 ASP E C 1
ATOM 11790 O O . ASP E 1 303 ? -19.135 -7.090 40.283 1.00 19.43 285 ASP E O 1
ATOM 11795 N N . GLN E 1 304 ? -18.633 -5.375 38.908 1.00 17.61 286 GLN E N 1
ATOM 11796 C CA . GLN E 1 304 ? -17.225 -5.748 38.698 1.00 18.94 286 GLN E CA 1
ATOM 11797 C C . GLN E 1 304 ? -16.346 -5.581 39.949 1.00 22.41 286 GLN E C 1
ATOM 11798 O O . GLN E 1 304 ? -15.196 -6.041 39.930 1.00 22.99 286 GLN E O 1
ATOM 11804 N N . GLY E 1 305 ? -16.861 -4.910 40.997 1.00 16.48 287 GLY E N 1
ATOM 11805 C CA . GLY E 1 305 ? -16.143 -4.710 42.254 1.00 17.60 287 GLY E CA 1
ATOM 11806 C C . GLY E 1 305 ? -14.971 -3.746 42.149 1.00 22.88 287 GLY E C 1
ATOM 11807 O O . GLY E 1 305 ? -13.994 -3.846 42.906 1.00 22.14 287 GLY E O 1
ATOM 11808 N N . LEU E 1 306 ? -15.058 -2.802 41.180 1.00 21.16 288 LEU E N 1
ATOM 11809 C CA . LEU E 1 306 ? -13.988 -1.813 40.957 1.00 21.83 288 LEU E CA 1
ATOM 11810 C C . LEU E 1 306 ? -14.198 -0.562 41.798 1.00 25.00 288 LEU E C 1
ATOM 11811 O O . LEU E 1 306 ? -13.303 0.280 41.854 1.00 26.27 288 LEU E O 1
ATOM 11816 N N . LYS E 1 307 ? -15.329 -0.458 42.499 1.00 19.54 289 LYS E N 1
ATOM 11817 C CA . LYS E 1 307 ? -15.653 0.757 43.250 1.00 19.53 289 LYS E CA 1
ATOM 11818 C C . LYS E 1 307 ? -16.321 0.426 44.558 1.00 22.15 289 LYS E C 1
ATOM 11819 O O . LYS E 1 307 ? -17.218 -0.424 44.582 1.00 21.70 289 LYS E O 1
ATOM 11825 N N . LYS E 1 308 ? -15.949 1.147 45.631 1.00 19.58 290 LYS E N 1
ATOM 11826 C CA . LYS E 1 308 ? -16.573 0.996 46.957 1.00 19.08 290 LYS E CA 1
ATOM 11827 C C . LYS E 1 308 ? -17.779 1.928 46.992 1.00 26.93 290 LYS E C 1
ATOM 11828 O O . LYS E 1 308 ? -17.630 3.156 46.923 1.00 27.69 290 LYS E O 1
ATOM 11834 N N . TRP E 1 309 ? -18.968 1.352 47.066 1.00 22.25 291 TRP E N 1
ATOM 11835 C CA . TRP E 1 309 ? -20.213 2.122 47.058 1.00 21.24 291 TRP E CA 1
ATOM 11836 C C . TRP E 1 309 ? -20.410 2.769 48.413 1.00 25.32 291 TRP E C 1
ATOM 11837 O O . TRP E 1 309 ? -19.992 2.217 49.434 1.00 24.34 291 TRP E O 1
ATOM 11848 N N . ASN E 1 310 ? -21.041 3.949 48.431 1.00 24.37 292 ASN E N 1
ATOM 11849 C CA . ASN E 1 310 ? -21.269 4.658 49.695 1.00 25.04 292 ASN E CA 1
ATOM 11850 C C . ASN E 1 310 ? -22.343 3.975 50.532 1.00 28.88 292 ASN E C 1
ATOM 11851 O O . ASN E 1 310 ? -22.286 4.030 51.765 1.00 27.87 292 ASN E O 1
ATOM 11856 N N . SER E 1 311 ? -23.321 3.332 49.872 1.00 28.42 293 SER E N 1
ATOM 11857 C CA . SER E 1 311 ? -24.364 2.588 50.588 1.00 28.92 293 SER E CA 1
ATOM 11858 C C . SER E 1 311 ? -24.511 1.163 50.036 1.00 29.51 293 SER E C 1
ATOM 11859 O O . SER E 1 311 ? -24.127 0.915 48.891 1.00 27.81 293 SER E O 1
ATOM 11862 N N . GLU E 1 312 ? -25.080 0.246 50.843 1.00 26.37 294 GLU E N 1
ATOM 11863 C CA . GLU E 1 312 ? -25.362 -1.133 50.420 1.00 25.62 294 GLU E CA 1
ATOM 11864 C C . GLU E 1 312 ? -26.428 -1.140 49.325 1.00 24.29 294 GLU E C 1
ATOM 11865 O O . GLU E 1 312 ? -27.250 -0.214 49.218 1.00 22.17 294 GLU E O 1
ATOM 11871 N N . ASN E 1 313 ? -26.353 -2.147 48.455 1.00 19.00 295 ASN E N 1
ATOM 11872 C CA . ASN E 1 313 ? -27.236 -2.246 47.320 1.00 17.82 295 ASN E CA 1
ATOM 11873 C C . ASN E 1 313 ? -27.446 -3.730 47.023 1.00 19.56 295 ASN E C 1
ATOM 11874 O O . ASN E 1 313 ? -26.799 -4.555 47.668 1.00 19.17 295 ASN E O 1
ATOM 11879 N N . PRO E 1 314 ? -28.303 -4.116 46.054 1.00 16.65 296 PRO E N 1
ATOM 11880 C CA . PRO E 1 314 ? -28.526 -5.552 45.787 1.00 16.15 296 PRO E CA 1
ATOM 11881 C C . PRO E 1 314 ? -27.296 -6.377 45.381 1.00 18.67 296 PRO E C 1
ATOM 11882 O O . PRO E 1 314 ? -27.368 -7.606 45.445 1.00 18.97 296 PRO E O 1
ATOM 11886 N N . TRP E 1 315 ? -26.176 -5.724 44.987 1.00 14.79 297 TRP E N 1
ATOM 11887 C CA . TRP E 1 315 ? -24.953 -6.446 44.607 1.00 15.63 297 TRP E CA 1
ATOM 11888 C C . TRP E 1 315 ? -24.002 -6.652 45.803 1.00 19.80 297 TRP E C 1
ATOM 11889 O O . TRP E 1 315 ? -22.998 -7.350 45.670 1.00 20.08 297 TRP E O 1
ATOM 11900 N N . SER E 1 316 ? -24.313 -6.038 46.961 1.00 16.80 298 SER E N 1
ATOM 11901 C CA . SER E 1 316 ? -23.474 -6.105 48.172 1.00 16.50 298 SER E CA 1
ATOM 11902 C C . SER E 1 316 ? -23.512 -7.483 48.789 1.00 20.15 298 SER E C 1
ATOM 11903 O O . SER E 1 316 ? -24.573 -8.098 48.862 1.00 20.06 298 SER E O 1
ATOM 11906 N N . GLY E 1 317 ? -22.366 -7.929 49.288 1.00 18.33 299 GLY E N 1
ATOM 11907 C CA . GLY E 1 317 ? -22.255 -9.109 50.130 1.00 19.32 299 GLY E CA 1
ATOM 11908 C C . GLY E 1 317 ? -22.304 -10.484 49.525 1.00 23.25 299 GLY E C 1
ATOM 11909 O O . GLY E 1 317 ? -21.767 -11.409 50.132 1.00 23.68 299 GLY E O 1
ATOM 11910 N N . TYR E 1 318 ? -22.894 -10.645 48.354 1.00 19.82 300 TYR E N 1
ATOM 11911 C CA . TYR E 1 318 ? -23.002 -11.942 47.690 1.00 20.56 300 TYR E CA 1
ATOM 11912 C C . TYR E 1 318 ? -21.650 -12.455 47.236 1.00 25.58 300 TYR E C 1
ATOM 11913 O O . TYR E 1 318 ? -20.718 -11.680 47.048 1.00 23.53 300 TYR E O 1
ATOM 11922 N N . LYS E 1 319 ? -21.548 -13.756 47.073 1.00 24.37 301 LYS E N 1
ATOM 11923 C CA . LYS E 1 319 ? -20.346 -14.377 46.561 1.00 23.99 301 LYS E CA 1
ATOM 11924 C C . LYS E 1 319 ? -20.292 -14.063 45.058 1.00 25.46 301 LYS E C 1
ATOM 11925 O O . LYS E 1 319 ? -21.286 -14.248 44.348 1.00 25.39 301 LYS E O 1
ATOM 11931 N N . PRO E 1 320 ? -19.159 -13.565 44.545 1.00 22.96 302 PRO E N 1
ATOM 11932 C CA . PRO E 1 320 ? -19.091 -13.302 43.096 1.00 21.96 302 PRO E CA 1
ATOM 11933 C C . PRO E 1 320 ? -19.071 -14.607 42.301 1.00 25.69 302 PRO E C 1
ATOM 11934 O O . PRO E 1 320 ? -18.704 -15.673 42.825 1.00 25.98 302 PRO E O 1
ATOM 11938 N N . ILE E 1 321 ? -19.480 -14.519 41.056 1.00 20.45 303 ILE E N 1
ATOM 11939 C CA . ILE E 1 321 ? -19.453 -15.643 40.128 1.00 21.90 303 ILE E CA 1
ATOM 11940 C C . ILE E 1 321 ? -18.464 -15.290 39.007 1.00 24.57 303 ILE E C 1
ATOM 11941 O O . ILE E 1 321 ? -17.989 -14.149 38.956 1.00 25.16 303 ILE E O 1
ATOM 11946 N N . SER E 1 322 ? -18.153 -16.243 38.133 1.00 19.70 304 SER E N 1
ATOM 11947 C CA . SER E 1 322 ? -17.212 -16.020 37.034 1.00 18.82 304 SER E CA 1
ATOM 11948 C C . SER E 1 322 ? -17.998 -15.691 35.789 1.00 21.01 304 SER E C 1
ATOM 11949 O O . SER E 1 322 ? -18.912 -16.430 35.418 1.00 21.21 304 SER E O 1
ATOM 11952 N N . VAL E 1 323 ? -17.619 -14.602 35.121 1.00 18.35 305 VAL E N 1
ATOM 11953 C CA . VAL E 1 323 ? -18.323 -14.148 33.917 1.00 17.24 305 VAL E CA 1
ATOM 11954 C C . VAL E 1 323 ? -17.334 -14.196 32.771 1.00 21.20 305 VAL E C 1
ATOM 11955 O O . VAL E 1 323 ? -16.305 -13.526 32.855 1.00 19.21 305 VAL E O 1
ATOM 11959 N N . ALA E 1 324 ? -17.637 -14.965 31.694 1.00 18.91 306 ALA E N 1
ATOM 11960 C CA . ALA E 1 324 ? -16.734 -15.032 30.530 1.00 18.95 306 ALA E CA 1
ATOM 11961 C C . ALA E 1 324 ? -16.575 -13.620 29.959 1.00 22.42 306 ALA E C 1
ATOM 11962 O O . ALA E 1 324 ? -17.566 -12.907 29.787 1.00 19.81 306 ALA E O 1
ATOM 11964 N N . TRP E 1 325 ? -15.326 -13.188 29.747 1.00 20.52 307 TRP E N 1
ATOM 11965 C CA . TRP E 1 325 ? -15.028 -11.807 29.369 1.00 21.23 307 TRP E CA 1
ATOM 11966 C C . TRP E 1 325 ? -14.483 -11.625 27.963 1.00 23.74 307 TRP E C 1
ATOM 11967 O O . TRP E 1 325 ? -14.887 -10.691 27.268 1.00 25.06 307 TRP E O 1
ATOM 11978 N N . THR E 1 326 ? -13.532 -12.460 27.568 1.00 22.65 308 THR E N 1
ATOM 11979 C CA . THR E 1 326 ? -12.959 -12.453 26.215 1.00 22.34 308 THR E CA 1
ATOM 11980 C C . THR E 1 326 ? -12.915 -13.895 25.727 1.00 25.59 308 THR E C 1
ATOM 11981 O O . THR E 1 326 ? -12.971 -14.825 26.534 1.00 24.01 308 THR E O 1
ATOM 11985 N N . VAL E 1 327 ? -12.809 -14.072 24.413 1.00 22.90 309 VAL E N 1
ATOM 11986 C CA . VAL E 1 327 ? -12.804 -15.388 23.784 1.00 23.22 309 VAL E CA 1
ATOM 11987 C C . VAL E 1 327 ? -11.817 -15.421 22.620 1.00 27.78 309 VAL E C 1
ATOM 11988 O O . VAL E 1 327 ? -11.714 -14.446 21.873 1.00 26.70 309 VAL E O 1
ATOM 11992 N N . ASP E 1 328 ? -11.087 -16.535 22.481 1.00 24.85 310 ASP E N 1
ATOM 11993 C CA . ASP E 1 328 ? -10.152 -16.732 21.364 1.00 25.90 310 ASP E CA 1
ATOM 11994 C C . ASP E 1 328 ? -11.020 -17.363 20.271 1.00 28.65 310 ASP E C 1
ATOM 11995 O O . ASP E 1 328 ? -11.220 -18.580 20.258 1.00 27.61 310 ASP E O 1
ATOM 12000 N N . VAL E 1 329 ? -11.598 -16.511 19.414 1.00 25.99 311 VAL E N 1
ATOM 12001 C CA . VAL E 1 329 ? -12.567 -16.896 18.375 1.00 27.11 311 VAL E CA 1
ATOM 12002 C C . VAL E 1 329 ? -11.979 -17.966 17.415 1.00 32.38 311 VAL E C 1
ATOM 12003 O O . VAL E 1 329 ? -12.628 -19.002 17.270 1.00 32.57 311 VAL E O 1
ATOM 12007 N N . PRO E 1 330 ? -10.763 -17.821 16.822 1.00 31.02 312 PRO E N 1
ATOM 12008 C CA . PRO E 1 330 ? -10.260 -18.893 15.939 1.00 31.51 312 PRO E CA 1
ATOM 12009 C C . PRO E 1 330 ? -10.160 -20.268 16.616 1.00 36.40 312 PRO E C 1
ATOM 12010 O O . PRO E 1 330 ? -10.536 -21.259 15.995 1.00 36.44 312 PRO E O 1
ATOM 12014 N N . LYS E 1 331 ? -9.697 -20.329 17.888 1.00 32.57 313 LYS E N 1
ATOM 12015 C CA . LYS E 1 331 ? -9.577 -21.593 18.640 1.00 32.09 313 LYS E CA 1
ATOM 12016 C C . LYS E 1 331 ? -10.938 -22.224 18.918 1.00 32.94 313 LYS E C 1
ATOM 12017 O O . LYS E 1 331 ? -11.090 -23.438 18.774 1.00 32.03 313 LYS E O 1
ATOM 12023 N N . VAL E 1 332 ? -11.936 -21.400 19.273 1.00 26.87 314 VAL E N 1
ATOM 12024 C CA . VAL E 1 332 ? -13.290 -21.901 19.547 1.00 25.31 314 VAL E CA 1
ATOM 12025 C C . VAL E 1 332 ? -13.918 -22.451 18.269 1.00 30.75 314 VAL E C 1
ATOM 12026 O O . VAL E 1 332 ? -14.429 -23.572 18.295 1.00 29.87 314 VAL E O 1
ATOM 12030 N N . ILE E 1 333 ? -13.855 -21.683 17.157 1.00 29.15 315 ILE E N 1
ATOM 12031 C CA . ILE E 1 333 ? -14.424 -22.110 15.871 1.00 30.17 315 ILE E CA 1
ATOM 12032 C C . ILE E 1 333 ? -13.765 -23.417 15.400 1.00 36.62 315 ILE E C 1
ATOM 12033 O O . ILE E 1 333 ? -14.475 -24.344 14.998 1.00 37.59 315 ILE E O 1
ATOM 12038 N N . SER E 1 334 ? -12.433 -23.501 15.499 1.00 34.63 316 SER E N 1
ATOM 12039 C CA . SER E 1 334 ? -11.675 -24.693 15.095 1.00 36.25 316 SER E CA 1
ATOM 12040 C C . SER E 1 334 ? -12.109 -25.920 15.889 1.00 38.50 316 SER E C 1
ATOM 12041 O O . SER E 1 334 ? -12.332 -26.960 15.279 1.00 38.53 316 SER E O 1
ATOM 12044 N N . PHE E 1 335 ? -12.290 -25.782 17.219 1.00 33.46 317 PHE E N 1
ATOM 12045 C CA . PHE E 1 335 ? -12.734 -26.872 18.096 1.00 32.41 317 PHE E CA 1
ATOM 12046 C C . PHE E 1 335 ? -14.140 -27.335 17.726 1.00 34.39 317 PHE E C 1
ATOM 12047 O O . PHE E 1 335 ? -14.360 -28.539 17.618 1.00 32.94 317 PHE E O 1
ATOM 12055 N N . ILE E 1 336 ? -15.091 -26.387 17.572 1.00 29.38 318 ILE E N 1
ATOM 12056 C CA . ILE E 1 336 ? -16.483 -26.696 17.245 1.00 27.32 318 ILE E CA 1
ATOM 12057 C C . ILE E 1 336 ? -16.562 -27.396 15.886 1.00 32.58 318 ILE E C 1
ATOM 12058 O O . ILE E 1 336 ? -17.180 -28.457 15.784 1.00 32.60 318 ILE E O 1
ATOM 12063 N N . LYS E 1 337 ? -15.931 -26.815 14.860 1.00 30.75 319 LYS E N 1
ATOM 12064 C CA . LYS E 1 337 ? -15.911 -27.389 13.502 1.00 31.69 319 LYS E CA 1
ATOM 12065 C C . LYS E 1 337 ? -15.338 -28.805 13.487 1.00 37.25 319 LYS E C 1
ATOM 12066 O O . LYS E 1 337 ? -15.899 -29.674 12.820 1.00 37.60 319 LYS E O 1
ATOM 12072 N N . LYS E 1 338 ? -14.251 -29.042 14.237 1.00 34.49 320 LYS E N 1
ATOM 12073 C CA . LYS E 1 338 ? -13.604 -30.355 14.332 1.00 35.48 320 LYS E CA 1
ATOM 12074 C C . LYS E 1 338 ? -14.573 -31.411 14.862 1.00 38.15 320 LYS E C 1
ATOM 12075 O O . LYS E 1 338 ? -14.660 -32.490 14.284 1.00 39.30 320 LYS E O 1
ATOM 12081 N N . LEU E 1 339 ? -15.332 -31.083 15.926 1.00 33.09 321 LEU E N 1
ATOM 12082 C CA . LEU E 1 339 ? -16.311 -31.997 16.519 1.00 32.79 321 LEU E CA 1
ATOM 12083 C C . LEU E 1 339 ? -17.501 -32.215 15.586 1.00 34.13 321 LEU E C 1
ATOM 12084 O O . LEU E 1 339 ? -17.963 -33.343 15.473 1.00 33.66 321 LEU E O 1
ATOM 12089 N N . LEU E 1 340 ? -17.990 -31.139 14.925 1.00 29.46 322 LEU E N 1
ATOM 12090 C CA . LEU E 1 340 ? -19.143 -31.227 14.009 1.00 28.96 322 LEU E CA 1
ATOM 12091 C C . LEU E 1 340 ? -18.829 -31.981 12.724 1.00 33.71 322 LEU E C 1
ATOM 12092 O O . LEU E 1 340 ? -19.726 -32.602 12.161 1.00 31.42 322 LEU E O 1
ATOM 12097 N N . MET E 1 341 ? -17.573 -31.912 12.259 1.00 32.72 323 MET E N 1
ATOM 12098 C CA . MET E 1 341 ? -17.141 -32.532 11.007 1.00 34.34 323 MET E CA 1
ATOM 12099 C C . MET E 1 341 ? -16.517 -33.913 11.186 1.00 39.35 323 MET E C 1
ATOM 12100 O O . MET E 1 341 ? -16.158 -34.551 10.187 1.00 38.99 323 MET E O 1
ATOM 12105 N N . ALA E 1 342 ? -16.423 -34.395 12.438 1.00 36.51 324 ALA E N 1
ATOM 12106 C CA . ALA E 1 342 ? -15.853 -35.710 12.743 1.00 37.19 324 ALA E CA 1
ATOM 12107 C C . ALA E 1 342 ? -16.787 -36.849 12.284 1.00 39.29 324 ALA E C 1
ATOM 12108 O O . ALA E 1 342 ? -17.977 -36.835 12.613 1.00 37.32 324 ALA E O 1
ATOM 12110 N N . PRO E 1 343 ? -16.265 -37.846 11.528 1.00 37.15 325 PRO E N 1
ATOM 12111 C CA . PRO E 1 343 ? -17.118 -38.968 11.092 1.00 37.03 325 PRO E CA 1
ATOM 12112 C C . PRO E 1 343 ? -17.566 -39.842 12.270 1.00 46.87 325 PRO E C 1
ATOM 12113 O O . PRO E 1 343 ? -16.906 -39.804 13.334 1.00 48.57 325 PRO E O 1
ATOM 12118 N N . ARG F 1 27 ? -20.248 35.412 16.111 1.00 62.77 9 ARG F N 1
ATOM 12119 C CA . ARG F 1 27 ? -21.528 34.743 16.340 1.00 61.17 9 ARG F CA 1
ATOM 12120 C C . ARG F 1 27 ? -21.448 33.719 17.495 1.00 59.44 9 ARG F C 1
ATOM 12121 O O . ARG F 1 27 ? -21.220 32.532 17.254 1.00 59.09 9 ARG F O 1
ATOM 12129 N N . ARG F 1 28 ? -21.640 34.181 18.748 1.00 51.41 10 ARG F N 1
ATOM 12130 C CA . ARG F 1 28 ? -21.559 33.319 19.947 1.00 47.39 10 ARG F CA 1
ATOM 12131 C C . ARG F 1 28 ? -22.730 32.359 20.075 1.00 48.37 10 ARG F C 1
ATOM 12132 O O . ARG F 1 28 ? -23.859 32.735 19.771 1.00 49.76 10 ARG F O 1
ATOM 12140 N N . ASP F 1 29 ? -22.472 31.131 20.552 1.00 40.39 11 ASP F N 1
ATOM 12141 C CA . ASP F 1 29 ? -23.528 30.148 20.733 1.00 38.14 11 ASP F CA 1
ATOM 12142 C C . ASP F 1 29 ? -24.206 30.372 22.084 1.00 37.63 11 ASP F C 1
ATOM 12143 O O . ASP F 1 29 ? -23.518 30.375 23.110 1.00 36.72 11 ASP F O 1
ATOM 12148 N N . LYS F 1 30 ? -25.543 30.579 22.087 1.00 31.83 12 LYS F N 1
ATOM 12149 C CA . LYS F 1 30 ? -26.299 30.805 23.324 1.00 30.52 12 LYS F CA 1
ATOM 12150 C C . LYS F 1 30 ? -26.419 29.514 24.107 1.00 31.78 12 LYS F C 1
ATOM 12151 O O . LYS F 1 30 ? -26.826 28.481 23.553 1.00 31.41 12 LYS F O 1
ATOM 12157 N N . LEU F 1 31 ? -26.096 29.571 25.398 1.00 28.34 13 LEU F N 1
ATOM 12158 C CA . LEU F 1 31 ? -26.112 28.393 26.241 1.00 27.06 13 LEU F CA 1
ATOM 12159 C C . LEU F 1 31 ? -26.691 28.670 27.607 1.00 27.58 13 LEU F C 1
ATOM 12160 O O . LEU F 1 31 ? -26.321 29.652 28.253 1.00 26.03 13 LEU F O 1
ATOM 12165 N N . ILE F 1 32 ? -27.571 27.775 28.054 1.00 22.73 14 ILE F N 1
ATOM 12166 C CA . ILE F 1 32 ? -28.070 27.755 29.433 1.00 22.94 14 ILE F CA 1
ATOM 12167 C C . ILE F 1 32 ? -27.399 26.543 30.076 1.00 24.38 14 ILE F C 1
ATOM 12168 O O . ILE F 1 32 ? -27.422 25.453 29.507 1.00 24.91 14 ILE F O 1
ATOM 12173 N N . ILE F 1 33 ? -26.833 26.719 31.272 1.00 20.62 15 ILE F N 1
ATOM 12174 C CA . ILE F 1 33 ? -26.251 25.573 31.984 1.00 18.06 15 ILE F CA 1
ATOM 12175 C C . ILE F 1 33 ? -27.164 25.220 33.142 1.00 22.13 15 ILE F C 1
ATOM 12176 O O . ILE F 1 33 ? -27.411 26.071 34.017 1.00 21.23 15 ILE F O 1
ATOM 12181 N N . ASP F 1 34 ? -27.684 23.975 33.141 1.00 19.24 16 ASP F N 1
ATOM 12182 C CA . ASP F 1 34 ? -28.547 23.449 34.199 1.00 20.78 16 ASP F CA 1
ATOM 12183 C C . ASP F 1 34 ? -27.617 22.612 35.061 1.00 21.16 16 ASP F C 1
ATOM 12184 O O . ASP F 1 34 ? -26.938 21.741 34.545 1.00 20.65 16 ASP F O 1
ATOM 12189 N N . THR F 1 35 ? -27.508 22.946 36.360 1.00 18.44 17 THR F N 1
ATOM 12190 C CA . THR F 1 35 ? -26.403 22.423 37.149 1.00 16.85 17 THR F CA 1
ATOM 12191 C C . THR F 1 35 ? -26.685 22.281 38.636 1.00 21.13 17 THR F C 1
ATOM 12192 O O . THR F 1 35 ? -27.518 23.003 39.190 1.00 19.05 17 THR F O 1
ATOM 12196 N N . ASP F 1 36 ? -25.921 21.380 39.296 1.00 17.67 18 ASP F N 1
ATOM 12197 C CA . ASP F 1 36 ? -26.013 21.156 40.747 1.00 17.20 18 ASP F CA 1
ATOM 12198 C C . ASP F 1 36 ? -24.619 21.416 41.337 1.00 20.72 18 ASP F C 1
ATOM 12199 O O . ASP F 1 36 ? -23.985 20.474 41.809 1.00 19.62 18 ASP F O 1
ATOM 12204 N N . PRO F 1 37 ? -24.081 22.653 41.266 1.00 17.86 19 PRO F N 1
ATOM 12205 C CA . PRO F 1 37 ? -22.691 22.854 41.713 1.00 16.82 19 PRO F CA 1
ATOM 12206 C C . PRO F 1 37 ? -22.458 22.651 43.210 1.00 20.47 19 PRO F C 1
ATOM 12207 O O . PRO F 1 37 ? -23.049 23.367 44.009 1.00 19.92 19 PRO F O 1
ATOM 12211 N N . GLY F 1 38 ? -21.601 21.702 43.595 1.00 17.44 20 GLY F N 1
ATOM 12212 C CA . GLY F 1 38 ? -20.908 20.737 42.738 1.00 16.74 20 GLY F CA 1
ATOM 12213 C C . GLY F 1 38 ? -19.522 21.179 42.336 1.00 19.62 20 GLY F C 1
ATOM 12214 O O . GLY F 1 38 ? -19.350 22.260 41.754 1.00 18.93 20 GLY F O 1
ATOM 12215 N N . ILE F 1 39 ? -18.528 20.336 42.633 1.00 16.08 21 ILE F N 1
ATOM 12216 C CA . ILE F 1 39 ? -17.117 20.678 42.353 1.00 14.68 21 ILE F CA 1
ATOM 12217 C C . ILE F 1 39 ? -16.810 20.670 40.845 1.00 19.37 21 ILE F C 1
ATOM 12218 O O . ILE F 1 39 ? -16.239 21.644 40.336 1.00 18.93 21 ILE F O 1
ATOM 12223 N N . ASP F 1 40 ? -17.157 19.574 40.140 1.00 15.96 22 ASP F N 1
ATOM 12224 C CA . ASP F 1 40 ? -16.889 19.533 38.689 1.00 16.45 22 ASP F CA 1
ATOM 12225 C C . ASP F 1 40 ? -17.830 20.471 37.908 1.00 18.70 22 ASP F C 1
ATOM 12226 O O . ASP F 1 40 ? -17.415 21.044 36.900 1.00 18.85 22 ASP F O 1
ATOM 12231 N N . ASP F 1 41 ? -19.073 20.691 38.417 1.00 14.39 23 ASP F N 1
ATOM 12232 C CA . ASP F 1 41 ? -19.957 21.701 37.805 1.00 15.39 23 ASP F CA 1
ATOM 12233 C C . ASP F 1 41 ? -19.272 23.079 37.898 1.00 18.39 23 ASP F C 1
ATOM 12234 O O . ASP F 1 41 ? -19.263 23.828 36.925 1.00 17.76 23 ASP F O 1
ATOM 12239 N N . SER F 1 42 ? -18.685 23.395 39.074 1.00 16.44 24 SER F N 1
ATOM 12240 C CA . SER F 1 42 ? -18.016 24.697 39.296 1.00 15.98 24 SER F CA 1
ATOM 12241 C C . SER F 1 42 ? -16.854 24.904 38.338 1.00 19.84 24 SER F C 1
ATOM 12242 O O . SER F 1 42 ? -16.713 25.970 37.757 1.00 19.62 24 SER F O 1
ATOM 12245 N N . MET F 1 43 ? -16.054 23.857 38.130 1.00 18.27 25 MET F N 1
ATOM 12246 C CA . MET F 1 43 ? -14.941 23.901 37.194 1.00 19.63 25 MET F CA 1
ATOM 12247 C C . MET F 1 43 ? -15.449 24.201 35.782 1.00 21.54 25 MET F C 1
ATOM 12248 O O . MET F 1 43 ? -14.902 25.068 35.098 1.00 22.42 25 MET F O 1
ATOM 12253 N N . THR F 1 44 ? -16.548 23.531 35.385 1.00 18.42 26 THR F N 1
ATOM 12254 C CA . THR F 1 44 ? -17.161 23.693 34.058 1.00 17.79 26 THR F CA 1
ATOM 12255 C C . THR F 1 44 ? -17.706 25.095 33.846 1.00 20.91 26 THR F C 1
ATOM 12256 O O . THR F 1 44 ? -17.480 25.703 32.782 1.00 21.17 26 THR F O 1
ATOM 12260 N N . ILE F 1 45 ? -18.436 25.609 34.847 1.00 17.49 27 ILE F N 1
ATOM 12261 C CA . ILE F 1 45 ? -19.023 26.958 34.771 1.00 18.90 27 ILE F CA 1
ATOM 12262 C C . ILE F 1 45 ? -17.929 28.026 34.618 1.00 23.99 27 ILE F C 1
ATOM 12263 O O . ILE F 1 45 ? -18.057 28.926 33.784 1.00 22.44 27 ILE F O 1
ATOM 12268 N N . LEU F 1 46 ? -16.853 27.918 35.407 1.00 19.23 28 LEU F N 1
ATOM 12269 C CA . LEU F 1 46 ? -15.747 28.874 35.304 1.00 19.89 28 LEU F CA 1
ATOM 12270 C C . LEU F 1 46 ? -15.070 28.815 33.934 1.00 26.67 28 LEU F C 1
ATOM 12271 O O . LEU F 1 46 ? -14.720 29.869 33.389 1.00 25.94 28 LEU F O 1
ATOM 12276 N N . MET F 1 47 ? -14.931 27.591 33.354 1.00 24.55 29 MET F N 1
ATOM 12277 C CA . MET F 1 47 ? -14.390 27.413 31.990 1.00 24.46 29 MET F CA 1
ATOM 12278 C C . MET F 1 47 ? -15.317 28.085 30.983 1.00 28.51 29 MET F C 1
ATOM 12279 O O . MET F 1 47 ? -14.842 28.769 30.074 1.00 28.46 29 MET F O 1
ATOM 12284 N N . ALA F 1 48 ? -16.638 27.862 31.131 1.00 23.42 30 ALA F N 1
ATOM 12285 C CA . ALA F 1 48 ? -17.650 28.380 30.193 1.00 24.67 30 ALA F CA 1
ATOM 12286 C C . ALA F 1 48 ? -17.671 29.897 30.166 1.00 28.49 30 ALA F C 1
ATOM 12287 O O . ALA F 1 48 ? -17.742 30.492 29.080 1.00 26.14 30 ALA F O 1
ATOM 12289 N N . PHE F 1 49 ? -17.519 30.531 31.339 1.00 25.71 31 PHE F N 1
ATOM 12290 C CA . PHE F 1 49 ? -17.471 31.988 31.405 1.00 26.97 31 PHE F CA 1
ATOM 12291 C C . PHE F 1 49 ? -16.267 32.601 30.679 1.00 32.35 31 PHE F C 1
ATOM 12292 O O . PHE F 1 49 ? -16.334 33.764 30.288 1.00 32.07 31 PHE F O 1
ATOM 12300 N N . ARG F 1 50 ? -15.200 31.809 30.458 1.00 28.75 32 ARG F N 1
ATOM 12301 C CA . ARG F 1 50 ? -13.987 32.281 29.779 1.00 29.43 32 ARG F CA 1
ATOM 12302 C C . ARG F 1 50 ? -13.905 31.868 28.298 1.00 35.73 32 ARG F C 1
ATOM 12303 O O . ARG F 1 50 ? -12.991 32.310 27.604 1.00 37.07 32 ARG F O 1
ATOM 12311 N N . ALA F 1 51 ? -14.864 31.058 27.807 1.00 31.43 33 ALA F N 1
ATOM 12312 C CA . ALA F 1 51 ? -14.905 30.600 26.409 1.00 31.51 33 ALA F CA 1
ATOM 12313 C C . ALA F 1 51 ? -15.557 31.693 25.520 1.00 37.91 33 ALA F C 1
ATOM 12314 O O . ALA F 1 51 ? -16.765 31.936 25.641 1.00 36.11 33 ALA F O 1
ATOM 12316 N N . PRO F 1 52 ? -14.789 32.370 24.641 1.00 38.18 34 PRO F N 1
ATOM 12317 C CA . PRO F 1 52 ? -15.374 33.482 23.865 1.00 39.83 34 PRO F CA 1
ATOM 12318 C C . PRO F 1 52 ? -16.440 33.111 22.835 1.00 43.00 34 PRO F C 1
ATOM 12319 O O . PRO F 1 52 ? -17.199 33.999 22.438 1.00 44.15 34 PRO F O 1
ATOM 12323 N N . SER F 1 53 ? -16.504 31.841 22.393 1.00 37.50 35 SER F N 1
ATOM 12324 C CA . SER F 1 53 ? -17.478 31.395 21.389 1.00 37.27 35 SER F CA 1
ATOM 12325 C C . SER F 1 53 ? -18.851 31.107 21.983 1.00 39.90 35 SER F C 1
ATOM 12326 O O . SER F 1 53 ? -19.787 30.814 21.237 1.00 39.88 35 SER F O 1
ATOM 12329 N N . VAL F 1 54 ? -18.972 31.133 23.318 1.00 34.65 36 VAL F N 1
ATOM 12330 C CA . VAL F 1 54 ? -20.263 30.868 23.936 1.00 33.41 36 VAL F CA 1
ATOM 12331 C C . VAL F 1 54 ? -20.777 32.085 24.703 1.00 34.54 36 VAL F C 1
ATOM 12332 O O . VAL F 1 54 ? -20.000 32.856 25.265 1.00 31.29 36 VAL F O 1
ATOM 12336 N N . GLU F 1 55 ? -22.095 32.233 24.725 1.00 32.11 37 GLU F N 1
ATOM 12337 C CA . GLU F 1 55 ? -22.776 33.276 25.467 1.00 32.03 37 GLU F CA 1
ATOM 12338 C C . GLU F 1 55 ? -23.635 32.569 26.522 1.00 33.95 37 GLU F C 1
ATOM 12339 O O . GLU F 1 55 ? -24.620 31.923 26.167 1.00 31.56 37 GLU F O 1
ATOM 12345 N N . ILE F 1 56 ? -23.256 32.676 27.797 1.00 29.07 38 ILE F N 1
ATOM 12346 C CA . ILE F 1 56 ? -24.016 32.055 28.889 1.00 28.28 38 ILE F CA 1
ATOM 12347 C C . ILE F 1 56 ? -25.193 32.967 29.175 1.00 32.75 38 ILE F C 1
ATOM 12348 O O . ILE F 1 56 ? -25.009 34.091 29.634 1.00 32.73 38 ILE F O 1
ATOM 12353 N N . ILE F 1 57 ? -26.389 32.492 28.857 1.00 29.86 39 ILE F N 1
ATOM 12354 C CA . ILE F 1 57 ? -27.665 33.211 28.994 1.00 31.85 39 ILE F CA 1
ATOM 12355 C C . ILE F 1 57 ? -28.176 33.104 30.452 1.00 33.82 39 ILE F C 1
ATOM 12356 O O . ILE F 1 57 ? -28.934 33.952 30.909 1.00 31.62 39 ILE F O 1
ATOM 12361 N N . GLY F 1 58 ? -27.796 32.033 31.138 1.00 29.09 40 GLY F N 1
ATOM 12362 C CA . GLY F 1 58 ? -28.220 31.826 32.515 1.00 27.69 40 GLY F CA 1
ATOM 12363 C C . GLY F 1 58 ? -27.765 30.511 33.079 1.00 27.73 40 GLY F C 1
ATOM 12364 O O . GLY F 1 58 ? -27.336 29.628 32.337 1.00 26.12 40 GLY F O 1
ATOM 12365 N N . LEU F 1 59 ? -27.832 30.402 34.404 1.00 23.98 41 LEU F N 1
ATOM 12366 C CA . LEU F 1 59 ? -27.561 29.175 35.137 1.00 21.85 41 LEU F CA 1
ATOM 12367 C C . LEU F 1 59 ? -28.874 28.765 35.786 1.00 26.06 41 LEU F C 1
ATOM 12368 O O . LEU F 1 59 ? -29.546 29.604 36.378 1.00 26.72 41 LEU F O 1
ATOM 12373 N N . THR F 1 60 ? -29.283 27.505 35.606 1.00 24.08 42 THR F N 1
ATOM 12374 C CA . THR F 1 60 ? -30.516 26.978 36.216 1.00 23.63 42 THR F CA 1
ATOM 12375 C C . THR F 1 60 ? -30.093 25.915 37.213 1.00 25.78 42 THR F C 1
ATOM 12376 O O . THR F 1 60 ? -29.275 25.076 36.879 1.00 25.91 42 THR F O 1
ATOM 12380 N N . THR F 1 61 ? -30.550 25.992 38.457 1.00 22.66 43 THR F N 1
ATOM 12381 C CA . THR F 1 61 ? -30.016 25.074 39.462 1.00 19.18 43 THR F CA 1
ATOM 12382 C C . THR F 1 61 ? -30.932 23.922 39.809 1.00 22.12 43 THR F C 1
ATOM 12383 O O . THR F 1 61 ? -32.142 24.040 39.749 1.00 21.62 43 THR F O 1
ATOM 12387 N N . ILE F 1 62 ? -30.327 22.815 40.235 1.00 18.96 44 ILE F N 1
ATOM 12388 C CA . ILE F 1 62 ? -31.024 21.589 40.611 1.00 18.14 44 ILE F CA 1
ATOM 12389 C C . ILE F 1 62 ? -30.257 20.947 41.761 1.00 22.15 44 ILE F C 1
ATOM 12390 O O . ILE F 1 62 ? -29.094 21.283 41.989 1.00 20.93 44 ILE F O 1
ATOM 12395 N N . PHE F 1 63 ? -30.891 19.998 42.458 1.00 19.27 45 PHE F N 1
ATOM 12396 C CA . PHE F 1 63 ? -30.268 19.252 43.553 1.00 19.00 45 PHE F CA 1
ATOM 12397 C C . PHE F 1 63 ? -29.367 18.161 42.956 1.00 22.24 45 PHE F C 1
ATOM 12398 O O . PHE F 1 63 ? -29.387 17.932 41.747 1.00 19.66 45 PHE F O 1
ATOM 12406 N N . GLY F 1 64 ? -28.687 17.427 43.825 1.00 19.73 46 GLY F N 1
ATOM 12407 C CA . GLY F 1 64 ? -27.893 16.269 43.423 1.00 19.05 46 GLY F CA 1
ATOM 12408 C C . GLY F 1 64 ? -26.660 16.199 44.276 1.00 22.82 46 GLY F C 1
ATOM 12409 O O . GLY F 1 64 ? -26.615 15.466 45.256 1.00 21.12 46 GLY F O 1
ATOM 12410 N N . ASN F 1 65 ? -25.676 17.022 43.934 1.00 19.66 47 ASN F N 1
ATOM 12411 C CA . ASN F 1 65 ? -24.439 17.123 44.694 1.00 18.68 47 ASN F CA 1
ATOM 12412 C C . ASN F 1 65 ? -24.662 17.838 46.007 1.00 20.14 47 ASN F C 1
ATOM 12413 O O . ASN F 1 65 ? -23.875 17.678 46.952 1.00 21.08 47 ASN F O 1
ATOM 12418 N N . VAL F 1 66 ? -25.730 18.645 46.063 1.00 17.93 48 VAL F N 1
ATOM 12419 C CA . VAL F 1 66 ? -26.077 19.496 47.209 1.00 18.18 48 VAL F CA 1
ATOM 12420 C C . VAL F 1 66 ? -27.557 19.813 47.059 1.00 22.27 48 VAL F C 1
ATOM 12421 O O . VAL F 1 66 ? -28.112 19.620 45.971 1.00 20.48 48 VAL F O 1
ATOM 12425 N N . ASP F 1 67 ? -28.222 20.238 48.142 1.00 19.94 49 ASP F N 1
ATOM 12426 C CA . ASP F 1 67 ? -29.627 20.583 47.983 1.00 20.69 49 ASP F CA 1
ATOM 12427 C C . ASP F 1 67 ? -29.723 21.805 47.067 1.00 24.31 49 ASP F C 1
ATOM 12428 O O . ASP F 1 67 ? -28.756 22.582 46.958 1.00 20.68 49 ASP F O 1
ATOM 12433 N N . THR F 1 68 ? -30.858 21.935 46.365 1.00 22.23 50 THR F N 1
ATOM 12434 C CA . THR F 1 68 ? -31.059 23.029 45.415 1.00 22.40 50 THR F CA 1
ATOM 12435 C C . THR F 1 68 ? -30.704 24.405 46.002 1.00 25.92 50 THR F C 1
ATOM 12436 O O . THR F 1 68 ? -30.076 25.196 45.307 1.00 25.29 50 THR F O 1
ATOM 12440 N N . LYS F 1 69 ? -31.069 24.682 47.274 1.00 22.60 51 LYS F N 1
ATOM 12441 C CA . LYS F 1 69 ? -30.744 25.998 47.875 1.00 23.09 51 LYS F CA 1
ATOM 12442 C C . LYS F 1 69 ? -29.225 26.225 47.905 1.00 26.68 51 LYS F C 1
ATOM 12443 O O . LYS F 1 69 ? -28.771 27.322 47.614 1.00 25.86 51 LYS F O 1
ATOM 12449 N N . GLY F 1 70 ? -28.461 25.161 48.205 1.00 22.80 52 GLY F N 1
ATOM 12450 C CA . GLY F 1 70 ? -27.003 25.208 48.195 1.00 21.55 52 GLY F CA 1
ATOM 12451 C C . GLY F 1 70 ? -26.443 25.376 46.794 1.00 23.46 52 GLY F C 1
ATOM 12452 O O . GLY F 1 70 ? -25.437 26.070 46.598 1.00 20.89 52 GLY F O 1
ATOM 12453 N N . ALA F 1 71 ? -27.084 24.740 45.804 1.00 20.06 53 ALA F N 1
ATOM 12454 C CA . ALA F 1 71 ? -26.654 24.847 44.396 1.00 20.37 53 ALA F CA 1
ATOM 12455 C C . ALA F 1 71 ? -26.851 26.295 43.930 1.00 22.88 53 ALA F C 1
ATOM 12456 O O . ALA F 1 71 ? -26.001 26.839 43.236 1.00 20.68 53 ALA F O 1
ATOM 12458 N N . THR F 1 72 ? -27.986 26.916 44.318 1.00 20.62 54 THR F N 1
ATOM 12459 C CA . THR F 1 72 ? -28.264 28.317 43.939 1.00 20.32 54 THR F CA 1
ATOM 12460 C C . THR F 1 72 ? -27.207 29.235 44.527 1.00 22.71 54 THR F C 1
ATOM 12461 O O . THR F 1 72 ? -26.685 30.121 43.828 1.00 23.07 54 THR F O 1
ATOM 12465 N N . ARG F 1 73 ? -26.886 29.026 45.813 1.00 21.21 55 ARG F N 1
ATOM 12466 C CA . ARG F 1 73 ? -25.880 29.833 46.502 1.00 21.34 55 ARG F CA 1
ATOM 12467 C C . ARG F 1 73 ? -24.525 29.713 45.777 1.00 23.06 55 ARG F C 1
ATOM 12468 O O . ARG F 1 73 ? -23.880 30.730 45.506 1.00 22.63 55 ARG F O 1
ATOM 12476 N N . ASN F 1 74 ? -24.110 28.470 45.468 1.00 20.84 56 ASN F N 1
ATOM 12477 C CA . ASN F 1 74 ? -22.860 28.218 44.759 1.00 19.99 56 ASN F CA 1
ATOM 12478 C C . ASN F 1 74 ? -22.848 28.816 43.355 1.00 22.46 56 ASN F C 1
ATOM 12479 O O . ASN F 1 74 ? -21.832 29.399 42.963 1.00 20.99 56 ASN F O 1
ATOM 12484 N N . ALA F 1 75 ? -23.983 28.740 42.621 1.00 19.74 57 ALA F N 1
ATOM 12485 C CA . ALA F 1 75 ? -24.085 29.308 41.271 1.00 19.51 57 ALA F CA 1
ATOM 12486 C C . ALA F 1 75 ? -23.955 30.835 41.299 1.00 20.92 57 ALA F C 1
ATOM 12487 O O . ALA F 1 75 ? -23.241 31.401 40.474 1.00 21.20 57 ALA F O 1
ATOM 12489 N N . LEU F 1 76 ? -24.608 31.498 42.276 1.00 18.86 58 LEU F N 1
ATOM 12490 C CA . LEU F 1 76 ? -24.516 32.956 42.412 1.00 20.36 58 LEU F CA 1
ATOM 12491 C C . LEU F 1 76 ? -23.071 33.354 42.726 1.00 22.79 58 LEU F C 1
ATOM 12492 O O . LEU F 1 76 ? -22.547 34.295 42.143 1.00 22.69 58 LEU F O 1
ATOM 12497 N N . LEU F 1 77 ? -22.409 32.586 43.593 1.00 19.38 59 LEU F N 1
ATOM 12498 C CA . LEU F 1 77 ? -21.007 32.831 43.932 1.00 18.63 59 LEU F CA 1
ATOM 12499 C C . LEU F 1 77 ? -20.074 32.620 42.726 1.00 22.10 59 LEU F C 1
ATOM 12500 O O . LEU F 1 77 ? -19.093 33.342 42.598 1.00 22.26 59 LEU F O 1
ATOM 12505 N N . LEU F 1 78 ? -20.387 31.662 41.834 1.00 18.79 60 LEU F N 1
ATOM 12506 C CA . LEU F 1 78 ? -19.561 31.456 40.636 1.00 18.78 60 LEU F CA 1
ATOM 12507 C C . LEU F 1 78 ? -19.686 32.629 39.679 1.00 23.97 60 LEU F C 1
ATOM 12508 O O . LEU F 1 78 ? -18.679 33.039 39.095 1.00 23.95 60 LEU F O 1
ATOM 12513 N N . CYS F 1 79 ? -20.908 33.185 39.526 1.00 22.36 61 CYS F N 1
ATOM 12514 C CA . CYS F 1 79 ? -21.117 34.376 38.681 1.00 22.97 61 CYS F CA 1
ATOM 12515 C C . CYS F 1 79 ? -20.298 35.524 39.230 1.00 26.92 61 CYS F C 1
ATOM 12516 O O . CYS F 1 79 ? -19.649 36.219 38.454 1.00 28.23 61 CYS F O 1
ATOM 12519 N N . GLU F 1 80 ? -20.272 35.692 40.566 1.00 24.22 62 GLU F N 1
ATOM 12520 C CA . GLU F 1 80 ? -19.485 36.765 41.202 1.00 23.47 62 GLU F CA 1
ATOM 12521 C C . GLU F 1 80 ? -17.979 36.518 41.008 1.00 26.36 62 GLU F C 1
ATOM 12522 O O . GLU F 1 80 ? -17.250 37.445 40.674 1.00 24.70 62 GLU F O 1
ATOM 12528 N N . ARG F 1 81 ? -17.526 35.259 41.191 1.00 23.96 63 ARG F N 1
ATOM 12529 C CA . ARG F 1 81 ? -16.105 34.879 41.041 1.00 23.04 63 ARG F CA 1
ATOM 12530 C C . ARG F 1 81 ? -15.604 35.083 39.603 1.00 26.13 63 ARG F C 1
ATOM 12531 O O . ARG F 1 81 ? -14.461 35.492 39.389 1.00 25.69 63 ARG F O 1
ATOM 12539 N N . ALA F 1 82 ? -16.466 34.824 38.625 1.00 24.96 64 ALA F N 1
ATOM 12540 C CA . ALA F 1 82 ? -16.135 34.973 37.205 1.00 25.76 64 ALA F CA 1
ATOM 12541 C C . ALA F 1 82 ? -16.215 36.428 36.733 1.00 29.84 64 ALA F C 1
ATOM 12542 O O . ALA F 1 82 ? -15.884 36.707 35.583 1.00 31.26 64 ALA F O 1
ATOM 12544 N N . GLY F 1 83 ? -16.711 37.315 37.590 1.00 26.32 65 GLY F N 1
ATOM 12545 C CA . GLY F 1 83 ? -16.858 38.742 37.293 1.00 27.08 65 GLY F CA 1
ATOM 12546 C C . GLY F 1 83 ? -18.078 39.070 36.448 1.00 33.34 65 GLY F C 1
ATOM 12547 O O . GLY F 1 83 ? -18.087 40.082 35.744 1.00 34.40 65 GLY F O 1
ATOM 12548 N N . CYS F 1 84 ? -19.122 38.221 36.511 1.00 30.06 66 CYS F N 1
ATOM 12549 C CA A CYS F 1 84 ? -20.362 38.376 35.736 0.50 32.26 66 CYS F CA 1
ATOM 12550 C CA B CYS F 1 84 ? -20.362 38.459 35.766 0.50 30.27 66 CYS F CA 1
ATOM 12551 C C . CYS F 1 84 ? -21.605 38.208 36.639 1.00 34.41 66 CYS F C 1
ATOM 12552 O O . CYS F 1 84 ? -22.440 37.349 36.341 1.00 32.86 66 CYS F O 1
ATOM 12557 N N . PRO F 1 85 ? -21.779 39.007 37.737 1.00 33.04 67 PRO F N 1
ATOM 12558 C CA . PRO F 1 85 ? -22.955 38.808 38.603 1.00 32.37 67 PRO F CA 1
ATOM 12559 C C . PRO F 1 85 ? -24.304 39.123 37.947 1.00 35.35 67 PRO F C 1
ATOM 12560 O O . PRO F 1 85 ? -25.344 38.794 38.529 1.00 34.48 67 PRO F O 1
ATOM 12564 N N . GLU F 1 86 ? -24.291 39.742 36.739 1.00 30.08 68 GLU F N 1
ATOM 12565 C CA . GLU F 1 86 ? -25.500 40.058 35.969 1.00 30.50 68 GLU F CA 1
ATOM 12566 C C . GLU F 1 86 ? -26.094 38.825 35.273 1.00 32.23 68 GLU F C 1
ATOM 12567 O O . GLU F 1 86 ? -27.241 38.880 34.819 1.00 31.10 68 GLU F O 1
ATOM 12573 N N . VAL F 1 87 ? -25.306 37.728 35.151 1.00 27.22 69 VAL F N 1
ATOM 12574 C CA . VAL F 1 87 ? -25.783 36.474 34.551 1.00 26.80 69 VAL F CA 1
ATOM 12575 C C . VAL F 1 87 ? -26.889 35.898 35.452 1.00 28.75 69 VAL F C 1
ATOM 12576 O O . VAL F 1 87 ? -26.638 35.633 36.624 1.00 28.83 69 VAL F O 1
ATOM 12580 N N . PRO F 1 88 ? -28.127 35.767 34.949 1.00 27.41 70 PRO F N 1
ATOM 12581 C CA . PRO F 1 88 ? -29.211 35.286 35.822 1.00 27.43 70 PRO F CA 1
ATOM 12582 C C . PRO F 1 88 ? -29.026 33.871 36.337 1.00 28.01 70 PRO F C 1
ATOM 12583 O O . PRO F 1 88 ? -28.537 33.007 35.618 1.00 26.72 70 PRO F O 1
ATOM 12587 N N . VAL F 1 89 ? -29.398 33.659 37.609 1.00 25.69 71 VAL F N 1
ATOM 12588 C CA . VAL F 1 89 ? -29.408 32.344 38.246 1.00 22.79 71 VAL F CA 1
ATOM 12589 C C . VAL F 1 89 ? -30.875 32.065 38.586 1.00 28.73 71 VAL F C 1
ATOM 12590 O O . VAL F 1 89 ? -31.475 32.828 39.352 1.00 29.04 71 VAL F O 1
ATOM 12594 N N . ALA F 1 90 ? -31.450 30.998 38.007 1.00 25.70 72 ALA F N 1
ATOM 12595 C CA . ALA F 1 90 ? -32.840 30.651 38.264 1.00 26.32 72 ALA F CA 1
ATOM 12596 C C . ALA F 1 90 ? -32.893 29.355 39.051 1.00 27.34 72 ALA F C 1
ATOM 12597 O O . ALA F 1 90 ? -32.386 28.331 38.586 1.00 25.39 72 ALA F O 1
ATOM 12599 N N . GLU F 1 91 ? -33.490 29.394 40.254 1.00 23.28 73 GLU F N 1
ATOM 12600 C CA . GLU F 1 91 ? -33.592 28.207 41.105 1.00 21.66 73 GLU F CA 1
ATOM 12601 C C . GLU F 1 91 ? -34.625 27.220 40.595 1.00 24.81 73 GLU F C 1
ATOM 12602 O O . GLU F 1 91 ? -35.759 27.593 40.299 1.00 24.65 73 GLU F O 1
ATOM 12608 N N . GLY F 1 92 ? -34.236 25.955 40.536 1.00 21.75 74 GLY F N 1
ATOM 12609 C CA . GLY F 1 92 ? -35.128 24.898 40.069 1.00 22.09 74 GLY F CA 1
ATOM 12610 C C . GLY F 1 92 ? -35.813 24.102 41.152 1.00 25.53 74 GLY F C 1
ATOM 12611 O O . GLY F 1 92 ? -36.000 24.590 42.269 1.00 25.03 74 GLY F O 1
ATOM 12612 N N . SER F 1 93 ? -36.195 22.861 40.807 1.00 22.42 75 SER F N 1
ATOM 12613 C CA A SER F 1 93 ? -36.908 21.955 41.718 0.50 22.28 75 SER F CA 1
ATOM 12614 C CA B SER F 1 93 ? -36.917 21.983 41.727 0.50 21.97 75 SER F CA 1
ATOM 12615 C C . SER F 1 93 ? -36.082 21.589 42.922 1.00 25.21 75 SER F C 1
ATOM 12616 O O . SER F 1 93 ? -34.881 21.409 42.791 1.00 23.89 75 SER F O 1
ATOM 12621 N N . HIS F 1 94 ? -36.726 21.444 44.077 1.00 24.61 76 HIS F N 1
ATOM 12622 C CA . HIS F 1 94 ? -36.062 21.025 45.318 1.00 24.19 76 HIS F CA 1
ATOM 12623 C C . HIS F 1 94 ? -36.135 19.503 45.481 1.00 26.07 76 HIS F C 1
ATOM 12624 O O . HIS F 1 94 ? -35.442 18.939 46.335 1.00 25.12 76 HIS F O 1
ATOM 12631 N N . GLU F 1 95 ? -36.952 18.837 44.657 1.00 23.13 77 GLU F N 1
ATOM 12632 C CA . GLU F 1 95 ? -37.155 17.390 44.697 1.00 22.95 77 GLU F CA 1
ATOM 12633 C C . GLU F 1 95 ? -37.358 16.797 43.281 1.00 25.72 77 GLU F C 1
ATOM 12634 O O . GLU F 1 95 ? -37.760 17.523 42.371 1.00 23.38 77 GLU F O 1
ATOM 12640 N N . PRO F 1 96 ? -37.149 15.482 43.074 1.00 22.47 78 PRO F N 1
ATOM 12641 C CA . PRO F 1 96 ? -37.400 14.923 41.728 1.00 21.15 78 PRO F CA 1
ATOM 12642 C C . PRO F 1 96 ? -38.885 14.913 41.385 1.00 25.93 78 PRO F C 1
ATOM 12643 O O . PRO F 1 96 ? -39.722 15.188 42.248 1.00 25.41 78 PRO F O 1
ATOM 12647 N N . LEU F 1 97 ? -39.225 14.585 40.122 1.00 24.10 79 LEU F N 1
ATOM 12648 C CA . LEU F 1 97 ? -40.626 14.521 39.698 1.00 25.53 79 LEU F CA 1
ATOM 12649 C C . LEU F 1 97 ? -41.469 13.601 40.575 1.00 32.01 79 LEU F C 1
ATOM 12650 O O . LEU F 1 97 ? -42.598 13.967 40.893 1.00 33.59 79 LEU F O 1
ATOM 12655 N N . LYS F 1 98 ? -40.940 12.415 40.958 1.00 29.00 80 LYS F N 1
ATOM 12656 C CA . LYS F 1 98 ? -41.665 11.447 41.803 1.00 29.09 80 LYS F CA 1
ATOM 12657 C C . LYS F 1 98 ? -41.892 11.947 43.257 1.00 33.89 80 LYS F C 1
ATOM 12658 O O . LYS F 1 98 ? -42.669 11.333 43.994 1.00 34.48 80 LYS F O 1
ATOM 12664 N N . GLY F 1 99 ? -41.228 13.049 43.638 1.00 30.31 81 GLY F N 1
ATOM 12665 C CA . GLY F 1 99 ? -41.310 13.649 44.963 1.00 30.69 81 GLY F CA 1
ATOM 12666 C C . GLY F 1 99 ? -40.356 13.009 45.953 1.00 36.38 81 GLY F C 1
ATOM 12667 O O . GLY F 1 99 ? -39.731 11.992 45.651 1.00 37.15 81 GLY F O 1
ATOM 12668 N N . GLY F 1 100 ? -40.261 13.587 47.139 1.00 34.00 82 GLY F N 1
ATOM 12669 C CA . GLY F 1 100 ? -39.391 13.065 48.185 1.00 33.87 82 GLY F CA 1
ATOM 12670 C C . GLY F 1 100 ? -38.117 13.875 48.312 1.00 38.39 82 GLY F C 1
ATOM 12671 O O . GLY F 1 100 ? -37.651 14.473 47.341 1.00 36.61 82 GLY F O 1
ATOM 12672 N N . LYS F 1 101 ? -37.543 13.891 49.514 1.00 35.35 83 LYS F N 1
ATOM 12673 C CA . LYS F 1 101 ? -36.323 14.626 49.820 1.00 33.96 83 LYS F CA 1
ATOM 12674 C C . LYS F 1 101 ? -35.131 13.891 49.196 1.00 36.14 83 LYS F C 1
ATOM 12675 O O . LYS F 1 101 ? -34.909 12.718 49.516 1.00 36.14 83 LYS F O 1
ATOM 12681 N N . PRO F 1 102 ? -34.367 14.532 48.281 1.00 31.81 84 PRO F N 1
ATOM 12682 C CA . PRO F 1 102 ? -33.234 13.819 47.666 1.00 30.30 84 PRO F CA 1
ATOM 12683 C C . PRO F 1 102 ? -32.081 13.594 48.639 1.00 33.24 84 PRO F C 1
ATOM 12684 O O . PRO F 1 102 ? -31.845 14.426 49.515 1.00 33.07 84 PRO F O 1
ATOM 12688 N N . ARG F 1 103 ? -31.387 12.452 48.512 1.00 30.46 85 ARG F N 1
ATOM 12689 C CA . ARG F 1 103 ? -30.207 12.169 49.338 1.00 30.56 85 ARG F CA 1
ATOM 12690 C C . ARG F 1 103 ? -29.074 12.829 48.549 1.00 32.69 85 ARG F C 1
ATOM 12691 O O . ARG F 1 103 ? -28.772 12.387 47.436 1.00 35.27 85 ARG F O 1
ATOM 12699 N N . VAL F 1 104 ? -28.484 13.895 49.087 1.00 24.19 86 VAL F N 1
ATOM 12700 C CA . VAL F 1 104 ? -27.453 14.612 48.322 1.00 23.20 86 VAL F CA 1
ATOM 12701 C C . VAL F 1 104 ? -26.063 14.015 48.550 1.00 25.18 86 VAL F C 1
ATOM 12702 O O . VAL F 1 104 ? -25.794 13.476 49.629 1.00 24.81 86 VAL F O 1
ATOM 12706 N N . ALA F 1 105 ? -25.176 14.168 47.549 1.00 21.00 87 ALA F N 1
ATOM 12707 C CA . ALA F 1 105 ? -23.831 13.586 47.540 1.00 19.74 87 ALA F CA 1
ATOM 12708 C C . ALA F 1 105 ? -22.808 14.402 48.342 1.00 20.08 87 ALA F C 1
ATOM 12709 O O . ALA F 1 105 ? -21.752 14.760 47.820 1.00 18.55 87 ALA F O 1
ATOM 12711 N N . ASP F 1 106 ? -23.091 14.634 49.649 1.00 18.22 88 ASP F N 1
ATOM 12712 C CA . ASP F 1 106 ? -22.159 15.385 50.498 1.00 18.49 88 ASP F CA 1
ATOM 12713 C C . ASP F 1 106 ? -20.862 14.627 50.747 1.00 21.79 88 ASP F C 1
ATOM 12714 O O . ASP F 1 106 ? -19.850 15.249 51.074 1.00 21.70 88 ASP F O 1
ATOM 12719 N N . PHE F 1 107 ? -20.885 13.281 50.565 1.00 19.16 89 PHE F N 1
ATOM 12720 C CA . PHE F 1 107 ? -19.704 12.423 50.725 1.00 18.66 89 PHE F CA 1
ATOM 12721 C C . PHE F 1 107 ? -18.768 12.546 49.516 1.00 20.71 89 PHE F C 1
ATOM 12722 O O . PHE F 1 107 ? -17.629 12.099 49.591 1.00 20.89 89 PHE F O 1
ATOM 12730 N N . VAL F 1 108 ? -19.237 13.182 48.416 1.00 16.55 90 VAL F N 1
ATOM 12731 C CA . VAL F 1 108 ? -18.448 13.413 47.193 1.00 15.30 90 VAL F CA 1
ATOM 12732 C C . VAL F 1 108 ? -18.071 14.875 47.049 1.00 17.82 90 VAL F C 1
ATOM 12733 O O . VAL F 1 108 ? -16.927 15.184 46.724 1.00 18.37 90 VAL F O 1
ATOM 12737 N N . HIS F 1 109 ? -19.047 15.779 47.237 1.00 14.34 91 HIS F N 1
ATOM 12738 C CA . HIS F 1 109 ? -18.846 17.219 47.013 1.00 15.66 91 HIS F CA 1
ATOM 12739 C C . HIS F 1 109 ? -18.788 18.069 48.293 1.00 21.17 91 HIS F C 1
ATOM 12740 O O . HIS F 1 109 ? -18.717 19.290 48.194 1.00 21.41 91 HIS F O 1
ATOM 12747 N N . GLY F 1 110 ? -18.822 17.437 49.468 1.00 16.97 92 GLY F N 1
ATOM 12748 C CA . GLY F 1 110 ? -18.776 18.180 50.713 1.00 16.50 92 GLY F CA 1
ATOM 12749 C C . GLY F 1 110 ? -20.144 18.657 51.135 1.00 18.66 92 GLY F C 1
ATOM 12750 O O . GLY F 1 110 ? -21.076 18.666 50.329 1.00 17.95 92 GLY F O 1
ATOM 12751 N N . SER F 1 111 ? -20.263 19.069 52.413 1.00 16.76 93 SER F N 1
ATOM 12752 C CA . SER F 1 111 ? -21.519 19.553 52.996 1.00 17.19 93 SER F CA 1
ATOM 12753 C C . SER F 1 111 ? -22.038 20.821 52.317 1.00 21.24 93 SER F C 1
ATOM 12754 O O . SER F 1 111 ? -23.246 21.006 52.250 1.00 22.71 93 SER F O 1
ATOM 12757 N N . ASP F 1 112 ? -21.138 21.664 51.781 1.00 18.45 94 ASP F N 1
ATOM 12758 C CA . ASP F 1 112 ? -21.548 22.895 51.092 1.00 17.45 94 ASP F CA 1
ATOM 12759 C C . ASP F 1 112 ? -21.625 22.705 49.557 1.00 21.18 94 ASP F C 1
ATOM 12760 O O . ASP F 1 112 ? -21.932 23.652 48.826 1.00 19.93 94 ASP F O 1
ATOM 12765 N N . GLY F 1 113 ? -21.295 21.498 49.085 1.00 17.17 95 GLY F N 1
ATOM 12766 C CA . GLY F 1 113 ? -21.303 21.198 47.654 1.00 16.43 95 GLY F CA 1
ATOM 12767 C C . GLY F 1 113 ? -20.046 21.623 46.916 1.00 19.50 95 GLY F C 1
ATOM 12768 O O . GLY F 1 113 ? -19.907 21.325 45.728 1.00 19.67 95 GLY F O 1
ATOM 12769 N N . ILE F 1 114 ? -19.114 22.293 47.599 1.00 17.32 96 ILE F N 1
ATOM 12770 C CA . ILE F 1 114 ? -17.872 22.746 46.951 1.00 16.88 96 ILE F CA 1
ATOM 12771 C C . ILE F 1 114 ? -16.612 22.317 47.732 1.00 19.56 96 ILE F C 1
ATOM 12772 O O . ILE F 1 114 ? -15.584 22.987 47.669 1.00 20.44 96 ILE F O 1
ATOM 12777 N N . GLY F 1 115 ? -16.679 21.181 48.418 1.00 15.92 97 GLY F N 1
ATOM 12778 C CA . GLY F 1 115 ? -15.513 20.626 49.094 1.00 15.49 97 GLY F CA 1
ATOM 12779 C C . GLY F 1 115 ? -15.210 21.175 50.478 1.00 19.96 97 GLY F C 1
ATOM 12780 O O . GLY F 1 115 ? -14.065 21.154 50.918 1.00 21.55 97 GLY F O 1
ATOM 12781 N N . ASN F 1 116 ? -16.238 21.616 51.194 1.00 17.35 98 ASN F N 1
ATOM 12782 C CA . ASN F 1 116 ? -16.134 22.110 52.578 1.00 19.11 98 ASN F CA 1
ATOM 12783 C C . ASN F 1 116 ? -15.232 23.324 52.725 1.00 23.86 98 ASN F C 1
ATOM 12784 O O . ASN F 1 116 ? -14.364 23.372 53.605 1.00 25.64 98 ASN F O 1
ATOM 12789 N N . LEU F 1 117 ? -15.453 24.307 51.865 1.00 19.57 99 LEU F N 1
ATOM 12790 C CA . LEU F 1 117 ? -14.694 25.557 51.925 1.00 19.86 99 LEU F CA 1
ATOM 12791 C C . LEU F 1 117 ? -15.381 26.556 52.849 1.00 21.77 99 LEU F C 1
ATOM 12792 O O . LEU F 1 117 ? -14.689 27.409 53.416 1.00 21.17 99 LEU F O 1
ATOM 12797 N N . PHE F 1 118 ? -16.715 26.418 53.020 1.00 18.17 100 PHE F N 1
ATOM 12798 C CA . PHE F 1 118 ? -17.568 27.245 53.898 1.00 18.93 100 PHE F CA 1
ATOM 12799 C C . PHE F 1 118 ? -17.281 28.751 53.714 1.00 24.56 100 PHE F C 1
ATOM 12800 O O . PHE F 1 118 ? -16.794 29.461 54.621 1.00 23.52 100 PHE F O 1
ATOM 12808 N N . LEU F 1 119 ? -17.588 29.208 52.509 1.00 21.02 101 LEU F N 1
ATOM 12809 C CA . LEU F 1 119 ? -17.323 30.576 52.098 1.00 20.54 101 LEU F CA 1
ATOM 12810 C C . LEU F 1 119 ? -18.505 31.501 52.372 1.00 23.78 101 LEU F C 1
ATOM 12811 O O . LEU F 1 119 ? -19.643 31.022 52.500 1.00 23.49 101 LEU F O 1
ATOM 12816 N N . PRO F 1 120 ? -18.262 32.834 52.425 1.00 21.38 102 PRO F N 1
ATOM 12817 C CA . PRO F 1 120 ? -19.368 33.779 52.671 1.00 22.15 102 PRO F CA 1
ATOM 12818 C C . PRO F 1 120 ? -20.464 33.739 51.614 1.00 27.63 102 PRO F C 1
ATOM 12819 O O . PRO F 1 120 ? -20.216 33.358 50.459 1.00 26.60 102 PRO F O 1
ATOM 12823 N N . ALA F 1 121 ? -21.673 34.145 52.019 1.00 26.44 103 ALA F N 1
ATOM 12824 C CA . ALA F 1 121 ? -22.869 34.145 51.172 1.00 27.04 103 ALA F CA 1
ATOM 12825 C C . ALA F 1 121 ? -22.762 35.178 50.033 1.00 29.54 103 ALA F C 1
ATOM 12826 O O . ALA F 1 121 ? -22.109 36.200 50.209 1.00 29.65 103 ALA F O 1
ATOM 12828 N N . PRO F 1 122 ? -23.358 34.926 48.846 1.00 26.04 104 PRO F N 1
ATOM 12829 C CA . PRO F 1 122 ? -23.268 35.920 47.761 1.00 25.67 104 PRO F CA 1
ATOM 12830 C C . PRO F 1 122 ? -24.097 37.177 48.027 1.00 29.11 104 PRO F C 1
ATOM 12831 O O . PRO F 1 122 ? -25.012 37.157 48.840 1.00 28.16 104 PRO F O 1
ATOM 12835 N N . SER F 1 123 ? -23.771 38.253 47.316 1.00 27.39 105 SER F N 1
ATOM 12836 C CA . SER F 1 123 ? -24.503 39.523 47.335 1.00 28.15 105 SER F CA 1
ATOM 12837 C C . SER F 1 123 ? -25.558 39.464 46.224 1.00 31.98 105 SER F C 1
ATOM 12838 O O . SER F 1 123 ? -26.668 39.979 46.398 1.00 31.98 105 SER F O 1
ATOM 12841 N N . ALA F 1 124 ? -25.190 38.872 45.069 1.00 28.75 106 ALA F N 1
ATOM 12842 C CA . ALA F 1 124 ? -26.074 38.695 43.918 1.00 29.28 106 ALA F CA 1
ATOM 12843 C C . ALA F 1 124 ? -27.268 37.830 44.343 1.00 30.78 106 ALA F C 1
ATOM 12844 O O . ALA F 1 124 ? -27.147 36.987 45.236 1.00 28.28 106 ALA F O 1
ATOM 12846 N N . LYS F 1 125 ? -28.422 38.083 43.728 1.00 28.49 107 LYS F N 1
ATOM 12847 C CA . LYS F 1 125 ? -29.657 37.364 44.059 1.00 28.98 107 LYS F CA 1
ATOM 12848 C C . LYS F 1 125 ? -30.171 36.592 42.870 1.00 30.51 107 LYS F C 1
ATOM 12849 O O . LYS F 1 125 ? -29.997 37.033 41.726 1.00 30.15 107 LYS F O 1
ATOM 12855 N N . LYS F 1 126 ? -30.847 35.463 43.136 1.00 26.58 108 LYS F N 1
ATOM 12856 C CA . LYS F 1 126 ? -31.464 34.661 42.082 1.00 26.59 108 LYS F CA 1
ATOM 12857 C C . LYS F 1 126 ? -32.599 35.479 41.443 1.00 31.79 108 LYS F C 1
ATOM 12858 O O . LYS F 1 126 ? -33.120 36.419 42.067 1.00 30.74 108 LYS F O 1
ATOM 12864 N N . VAL F 1 127 ? -32.990 35.122 40.213 1.00 29.41 109 VAL F N 1
ATOM 12865 C CA . VAL F 1 127 ? -34.139 35.759 39.547 1.00 29.71 109 VAL F CA 1
ATOM 12866 C C . VAL F 1 127 ? -35.431 35.208 40.177 1.00 34.20 109 VAL F C 1
ATOM 12867 O O . VAL F 1 127 ? -35.371 34.219 40.902 1.00 32.25 109 VAL F O 1
ATOM 12871 N N . GLU F 1 128 ? -36.575 35.860 39.942 1.00 33.80 110 GLU F N 1
ATOM 12872 C CA . GLU F 1 128 ? -37.854 35.459 40.534 1.00 35.75 110 GLU F CA 1
ATOM 12873 C C . GLU F 1 128 ? -38.403 34.156 39.961 1.00 37.75 110 GLU F C 1
ATOM 12874 O O . GLU F 1 128 ? -38.906 33.321 40.723 1.00 37.93 110 GLU F O 1
ATOM 12880 N N . GLU F 1 129 ? -38.314 33.977 38.632 1.00 32.08 111 GLU F N 1
ATOM 12881 C CA . GLU F 1 129 ? -38.855 32.794 37.967 1.00 31.43 111 GLU F CA 1
ATOM 12882 C C . GLU F 1 129 ? -38.076 31.507 38.273 1.00 32.58 111 GLU F C 1
ATOM 12883 O O . GLU F 1 129 ? -36.867 31.548 38.504 1.00 31.72 111 GLU F O 1
ATOM 12889 N N . SER F 1 130 ? -38.778 30.369 38.232 1.00 27.53 112 SER F N 1
ATOM 12890 C CA . SER F 1 130 ? -38.172 29.054 38.450 1.00 26.43 112 SER F CA 1
ATOM 12891 C C . SER F 1 130 ? -37.285 28.685 37.258 1.00 29.06 112 SER F C 1
ATOM 12892 O O . SER F 1 130 ? -37.436 29.274 36.180 1.00 28.54 112 SER F O 1
ATOM 12895 N N . ALA F 1 131 ? -36.389 27.692 37.441 1.00 24.95 113 ALA F N 1
ATOM 12896 C CA . ALA F 1 131 ? -35.534 27.194 36.357 1.00 24.76 113 ALA F CA 1
ATOM 12897 C C . ALA F 1 131 ? -36.384 26.753 35.152 1.00 27.85 113 ALA F C 1
ATOM 12898 O O . ALA F 1 131 ? -36.060 27.091 34.016 1.00 27.10 113 ALA F O 1
ATOM 12900 N N . ALA F 1 132 ? -37.464 25.988 35.400 1.00 25.53 114 ALA F N 1
ATOM 12901 C CA . ALA F 1 132 ? -38.337 25.509 34.314 1.00 25.40 114 ALA F CA 1
ATOM 12902 C C . ALA F 1 132 ? -38.945 26.675 33.529 1.00 30.20 114 ALA F C 1
ATOM 12903 O O . ALA F 1 132 ? -38.952 26.659 32.286 1.00 30.17 114 ALA F O 1
ATOM 12905 N N . ASP F 1 133 ? -39.394 27.719 34.238 1.00 27.08 115 ASP F N 1
ATOM 12906 C CA . ASP F 1 133 ? -39.974 28.872 33.550 1.00 28.90 115 ASP F CA 1
ATOM 12907 C C . ASP F 1 133 ? -38.907 29.673 32.799 1.00 32.21 115 ASP F C 1
ATOM 12908 O O . ASP F 1 133 ? -39.167 30.131 31.683 1.00 31.05 115 ASP F O 1
ATOM 12913 N N . PHE F 1 134 ? -37.681 29.731 33.353 1.00 29.49 116 PHE F N 1
ATOM 12914 C CA . PHE F 1 134 ? -36.546 30.402 32.721 1.00 28.34 116 PHE F CA 1
ATOM 12915 C C . PHE F 1 134 ? -36.193 29.678 31.401 1.00 31.99 116 PHE F C 1
ATOM 12916 O O . PHE F 1 134 ? -36.018 30.329 30.377 1.00 32.46 116 PHE F O 1
ATOM 12924 N N . LEU F 1 135 ? -36.087 28.330 31.437 1.00 28.08 117 LEU F N 1
ATOM 12925 C CA . LEU F 1 135 ? -35.797 27.528 30.244 1.00 26.36 117 LEU F CA 1
ATOM 12926 C C . LEU F 1 135 ? -36.851 27.770 29.160 1.00 31.19 117 LEU F C 1
ATOM 12927 O O . LEU F 1 135 ? -36.495 28.039 28.015 1.00 31.00 117 LEU F O 1
ATOM 12932 N N . ILE F 1 136 ? -38.143 27.676 29.523 1.00 29.41 118 ILE F N 1
ATOM 12933 C CA . ILE F 1 136 ? -39.259 27.913 28.582 1.00 30.38 118 ILE F CA 1
ATOM 12934 C C . ILE F 1 136 ? -39.170 29.331 27.976 1.00 36.31 118 ILE F C 1
ATOM 12935 O O . ILE F 1 136 ? -39.224 29.478 26.753 1.00 34.76 118 ILE F O 1
ATOM 12940 N N . ASN F 1 137 ? -39.034 30.366 28.832 1.00 34.67 119 ASN F N 1
ATOM 12941 C CA . ASN F 1 137 ? -38.986 31.753 28.367 1.00 35.76 119 ASN F CA 1
ATOM 12942 C C . ASN F 1 137 ? -37.835 32.043 27.416 1.00 38.22 119 ASN F C 1
ATOM 12943 O O . ASN F 1 137 ? -38.061 32.657 26.380 1.00 37.93 119 ASN F O 1
ATOM 12948 N N . LYS F 1 138 ? -36.614 31.596 27.752 1.00 32.18 120 LYS F N 1
ATOM 12949 C CA . LYS F 1 138 ? -35.441 31.878 26.911 1.00 32.45 120 LYS F CA 1
ATOM 12950 C C . LYS F 1 138 ? -35.489 31.155 25.578 1.00 34.93 120 LYS F C 1
ATOM 12951 O O . LYS F 1 138 ? -35.154 31.742 24.553 1.00 35.41 120 LYS F O 1
ATOM 12957 N N . VAL F 1 139 ? -35.902 29.892 25.591 1.00 32.48 121 VAL F N 1
ATOM 12958 C CA . VAL F 1 139 ? -36.057 29.087 24.373 1.00 32.62 121 VAL F CA 1
ATOM 12959 C C . VAL F 1 139 ? -37.169 29.676 23.451 1.00 40.45 121 VAL F C 1
ATOM 12960 O O . VAL F 1 139 ? -36.996 29.709 22.223 1.00 40.52 121 VAL F O 1
ATOM 12964 N N . SER F 1 140 ? -38.258 30.212 24.044 1.00 38.61 122 SER F N 1
ATOM 12965 C CA . SER F 1 140 ? -39.340 30.849 23.271 1.00 40.41 122 SER F CA 1
ATOM 12966 C C . SER F 1 140 ? -38.918 32.212 22.703 1.00 46.42 122 SER F C 1
ATOM 12967 O O . SER F 1 140 ? -39.401 32.611 21.640 1.00 47.62 122 SER F O 1
ATOM 12970 N N . GLU F 1 141 ? -38.050 32.940 23.432 1.00 42.34 123 GLU F N 1
ATOM 12971 C CA . GLU F 1 141 ? -37.542 34.254 23.017 1.00 43.26 123 GLU F CA 1
ATOM 12972 C C . GLU F 1 141 ? -36.616 34.118 21.802 1.00 47.14 123 GLU F C 1
ATOM 12973 O O . GLU F 1 141 ? -36.658 34.958 20.898 1.00 47.89 123 GLU F O 1
ATOM 12979 N N . PHE F 1 142 ? -35.814 33.036 21.766 1.00 42.64 124 PHE F N 1
ATOM 12980 C CA . PHE F 1 142 ? -34.870 32.771 20.680 1.00 42.63 124 PHE F CA 1
ATOM 12981 C C . PHE F 1 142 ? -35.079 31.339 20.126 1.00 43.64 124 PHE F C 1
ATOM 12982 O O . PHE F 1 142 ? -34.254 30.455 20.389 1.00 40.14 124 PHE F O 1
ATOM 12990 N N . PRO F 1 143 ? -36.182 31.081 19.376 1.00 41.27 125 PRO F N 1
ATOM 12991 C CA . PRO F 1 143 ? -36.406 29.716 18.859 1.00 40.72 125 PRO F CA 1
ATOM 12992 C C . PRO F 1 143 ? -35.272 29.199 17.977 1.00 44.78 125 PRO F C 1
ATOM 12993 O O . PRO F 1 143 ? -34.751 29.932 17.134 1.00 46.47 125 PRO F O 1
ATOM 12997 N N . GLY F 1 144 ? -34.876 27.960 18.229 1.00 39.54 126 GLY F N 1
ATOM 12998 C CA . GLY F 1 144 ? -33.814 27.264 17.509 1.00 39.12 126 GLY F CA 1
ATOM 12999 C C . GLY F 1 144 ? -32.401 27.763 17.754 1.00 41.38 126 GLY F C 1
ATOM 13000 O O . GLY F 1 144 ? -31.466 27.304 17.090 1.00 41.50 126 GLY F O 1
ATOM 13001 N N . GLU F 1 145 ? -32.220 28.683 18.718 1.00 35.23 127 GLU F N 1
ATOM 13002 C CA . GLU F 1 145 ? -30.912 29.263 18.983 1.00 34.43 127 GLU F CA 1
ATOM 13003 C C . GLU F 1 145 ? -30.299 28.900 20.333 1.00 36.71 127 GLU F C 1
ATOM 13004 O O . GLU F 1 145 ? -29.091 29.027 20.468 1.00 36.12 127 GLU F O 1
ATOM 13010 N N . VAL F 1 146 ? -31.101 28.510 21.344 1.00 32.07 128 VAL F N 1
ATOM 13011 C CA . VAL F 1 146 ? -30.562 28.275 22.689 1.00 30.59 128 VAL F CA 1
ATOM 13012 C C . VAL F 1 146 ? -30.273 26.804 22.922 1.00 32.12 128 VAL F C 1
ATOM 13013 O O . VAL F 1 146 ? -31.172 25.975 22.773 1.00 31.97 128 VAL F O 1
ATOM 13017 N N . SER F 1 147 ? -29.032 26.488 23.336 1.00 27.03 129 SER F N 1
ATOM 13018 C CA . SER F 1 147 ? -28.651 25.119 23.689 1.00 26.11 129 SER F CA 1
ATOM 13019 C C . SER F 1 147 ? -28.659 24.997 25.210 1.00 27.96 129 SER F C 1
ATOM 13020 O O . SER F 1 147 ? -28.529 26.005 25.907 1.00 26.79 129 SER F O 1
ATOM 13023 N N . VAL F 1 148 ? -28.866 23.772 25.717 1.00 23.25 130 VAL F N 1
ATOM 13024 C CA . VAL F 1 148 ? -28.879 23.526 27.148 1.00 22.23 130 VAL F CA 1
ATOM 13025 C C . VAL F 1 148 ? -27.782 22.508 27.453 1.00 26.06 130 VAL F C 1
ATOM 13026 O O . VAL F 1 148 ? -27.732 21.459 26.806 1.00 25.64 130 VAL F O 1
ATOM 13030 N N . LEU F 1 149 ? -26.883 22.830 28.409 1.00 22.27 131 LEU F N 1
ATOM 13031 C CA . LEU F 1 149 ? -25.855 21.894 28.873 1.00 20.65 131 LEU F CA 1
ATOM 13032 C C . LEU F 1 149 ? -26.360 21.452 30.240 1.00 22.05 131 LEU F C 1
ATOM 13033 O O . LEU F 1 149 ? -26.427 22.269 31.163 1.00 20.68 131 LEU F O 1
ATOM 13038 N N . ALA F 1 150 ? -26.789 20.186 30.343 1.00 17.54 132 ALA F N 1
ATOM 13039 C CA . ALA F 1 150 ? -27.386 19.638 31.548 1.00 18.52 132 ALA F CA 1
ATOM 13040 C C . ALA F 1 150 ? -26.349 18.844 32.306 1.00 21.24 132 ALA F C 1
ATOM 13041 O O . ALA F 1 150 ? -25.866 17.801 31.836 1.00 20.54 132 ALA F O 1
ATOM 13043 N N . LEU F 1 151 ? -25.960 19.391 33.476 1.00 18.02 133 LEU F N 1
ATOM 13044 C CA . LEU F 1 151 ? -24.914 18.858 34.323 1.00 16.61 133 LEU F CA 1
ATOM 13045 C C . LEU F 1 151 ? -25.425 18.213 35.589 1.00 18.69 133 LEU F C 1
ATOM 13046 O O . LEU F 1 151 ? -24.627 17.775 36.419 1.00 17.57 133 LEU F O 1
ATOM 13051 N N . GLY F 1 152 ? -26.743 18.182 35.764 1.00 17.13 134 GLY F N 1
ATOM 13052 C CA . GLY F 1 152 ? -27.294 17.549 36.956 1.00 16.40 134 GLY F CA 1
ATOM 13053 C C . GLY F 1 152 ? -28.494 16.692 36.629 1.00 19.89 134 GLY F C 1
ATOM 13054 O O . GLY F 1 152 ? -28.765 16.439 35.446 1.00 19.82 134 GLY F O 1
ATOM 13055 N N . PRO F 1 153 ? -29.251 16.248 37.660 1.00 17.64 135 PRO F N 1
ATOM 13056 C CA . PRO F 1 153 ? -30.520 15.538 37.389 1.00 18.26 135 PRO F CA 1
ATOM 13057 C C . PRO F 1 153 ? -31.366 16.392 36.442 1.00 22.92 135 PRO F C 1
ATOM 13058 O O . PRO F 1 153 ? -31.263 17.630 36.453 1.00 21.40 135 PRO F O 1
ATOM 13062 N N . LEU F 1 154 ? -32.171 15.728 35.593 1.00 19.77 136 LEU F N 1
ATOM 13063 C CA . LEU F 1 154 ? -32.869 16.419 34.504 1.00 20.59 136 LEU F CA 1
ATOM 13064 C C . LEU F 1 154 ? -34.266 16.982 34.821 1.00 21.66 136 LEU F C 1
ATOM 13065 O O . LEU F 1 154 ? -34.975 17.384 33.902 1.00 22.39 136 LEU F O 1
ATOM 13070 N N . THR F 1 155 ? -34.608 17.105 36.107 1.00 18.36 137 THR F N 1
ATOM 13071 C CA . THR F 1 155 ? -35.912 17.577 36.581 1.00 17.87 137 THR F CA 1
ATOM 13072 C C . THR F 1 155 ? -36.391 18.873 35.916 1.00 22.60 137 THR F C 1
ATOM 13073 O O . THR F 1 155 ? -37.522 18.918 35.438 1.00 23.54 137 THR F O 1
ATOM 13077 N N . ASN F 1 156 ? -35.563 19.926 35.911 1.00 21.15 138 ASN F N 1
ATOM 13078 C CA . ASN F 1 156 ? -36.009 21.214 35.339 1.00 22.57 138 ASN F CA 1
ATOM 13079 C C . ASN F 1 156 ? -36.264 21.118 33.842 1.00 25.31 138 ASN F C 1
ATOM 13080 O O . ASN F 1 156 ? -37.183 21.760 33.333 1.00 25.77 138 ASN F O 1
ATOM 13085 N N . VAL F 1 157 ? -35.430 20.345 33.143 1.00 23.34 139 VAL F N 1
ATOM 13086 C CA . VAL F 1 157 ? -35.561 20.172 31.677 1.00 23.43 139 VAL F CA 1
ATOM 13087 C C . VAL F 1 157 ? -36.845 19.386 31.382 1.00 27.19 139 VAL F C 1
ATOM 13088 O O . VAL F 1 157 ? -37.594 19.755 30.473 1.00 27.04 139 VAL F O 1
ATOM 13092 N N . ALA F 1 158 ? -37.122 18.334 32.179 1.00 23.47 140 ALA F N 1
ATOM 13093 C CA . ALA F 1 158 ? -38.353 17.564 31.987 1.00 22.42 140 ALA F CA 1
ATOM 13094 C C . ALA F 1 158 ? -39.578 18.424 32.316 1.00 26.44 140 ALA F C 1
ATOM 13095 O O . ALA F 1 158 ? -40.585 18.318 31.615 1.00 27.75 140 ALA F O 1
ATOM 13097 N N . LEU F 1 159 ? -39.489 19.292 33.363 1.00 23.25 141 LEU F N 1
ATOM 13098 C CA . LEU F 1 159 ? -40.617 20.176 33.715 1.00 24.20 141 LEU F CA 1
ATOM 13099 C C . LEU F 1 159 ? -40.914 21.124 32.567 1.00 29.12 141 LEU F C 1
ATOM 13100 O O . LEU F 1 159 ? -42.082 21.378 32.273 1.00 29.72 141 LEU F O 1
ATOM 13105 N N . ALA F 1 160 ? -39.864 21.632 31.920 1.00 26.41 142 ALA F N 1
ATOM 13106 C CA . ALA F 1 160 ? -39.992 22.526 30.767 1.00 28.12 142 ALA F CA 1
ATOM 13107 C C . ALA F 1 160 ? -40.691 21.797 29.599 1.00 30.84 142 ALA F C 1
ATOM 13108 O O . ALA F 1 160 ? -41.617 22.351 29.010 1.00 31.22 142 ALA F O 1
ATOM 13110 N N . ILE F 1 161 ? -40.277 20.555 29.300 1.00 27.46 143 ILE F N 1
ATOM 13111 C CA . ILE F 1 161 ? -40.856 19.719 28.224 1.00 27.52 143 ILE F CA 1
ATOM 13112 C C . ILE F 1 161 ? -42.333 19.416 28.492 1.00 31.50 143 ILE F C 1
ATOM 13113 O O . ILE F 1 161 ? -43.171 19.520 27.582 1.00 32.70 143 ILE F O 1
ATOM 13118 N N . LYS F 1 162 ? -42.655 19.051 29.743 1.00 28.51 144 LYS F N 1
ATOM 13119 C CA . LYS F 1 162 ? -44.032 18.702 30.106 1.00 30.40 144 LYS F CA 1
ATOM 13120 C C . LYS F 1 162 ? -44.957 19.915 30.098 1.00 37.77 144 LYS F C 1
ATOM 13121 O O . LYS F 1 162 ? -46.108 19.797 29.690 1.00 37.81 144 LYS F O 1
ATOM 13127 N N . ARG F 1 163 ? -44.459 21.062 30.577 1.00 35.84 145 ARG F N 1
ATOM 13128 C CA . ARG F 1 163 ? -45.257 22.280 30.702 1.00 37.66 145 ARG F CA 1
ATOM 13129 C C . ARG F 1 163 ? -45.454 22.993 29.396 1.00 44.33 145 ARG F C 1
ATOM 13130 O O . ARG F 1 163 ? -46.498 23.620 29.202 1.00 46.50 145 ARG F O 1
ATOM 13138 N N . ASP F 1 164 ? -44.447 22.932 28.516 1.00 40.78 146 ASP F N 1
ATOM 13139 C CA . ASP F 1 164 ? -44.490 23.577 27.207 1.00 41.95 146 ASP F CA 1
ATOM 13140 C C . ASP F 1 164 ? -44.324 22.542 26.083 1.00 46.02 146 ASP F C 1
ATOM 13141 O O . ASP F 1 164 ? -43.201 22.135 25.791 1.00 44.62 146 ASP F O 1
ATOM 13146 N N . PRO F 1 165 ? -45.429 22.148 25.394 1.00 46.72 147 PRO F N 1
ATOM 13147 C CA . PRO F 1 165 ? -45.312 21.154 24.303 1.00 46.25 147 PRO F CA 1
ATOM 13148 C C . PRO F 1 165 ? -44.419 21.563 23.122 1.00 48.88 147 PRO F C 1
ATOM 13149 O O . PRO F 1 165 ? -43.948 20.694 22.386 1.00 48.83 147 PRO F O 1
ATOM 13153 N N . SER F 1 166 ? -44.186 22.866 22.946 1.00 46.02 148 SER F N 1
ATOM 13154 C CA . SER F 1 166 ? -43.327 23.388 21.875 1.00 45.91 148 SER F CA 1
ATOM 13155 C C . SER F 1 166 ? -41.825 23.459 22.268 1.00 45.37 148 SER F C 1
ATOM 13156 O O . SER F 1 166 ? -40.982 23.686 21.398 1.00 44.32 148 SER F O 1
ATOM 13159 N N . PHE F 1 167 ? -41.498 23.255 23.560 1.00 38.82 149 PHE F N 1
ATOM 13160 C CA . PHE F 1 167 ? -40.118 23.340 24.046 1.00 35.79 149 PHE F CA 1
ATOM 13161 C C . PHE F 1 167 ? -39.125 22.437 23.289 1.00 37.79 149 PHE F C 1
ATOM 13162 O O . PHE F 1 167 ? -38.083 22.941 22.854 1.00 36.39 149 PHE F O 1
ATOM 13170 N N . ALA F 1 168 ? -39.442 21.120 23.128 1.00 33.94 150 ALA F N 1
ATOM 13171 C CA . ALA F 1 168 ? -38.543 20.164 22.449 1.00 33.27 150 ALA F CA 1
ATOM 13172 C C . ALA F 1 168 ? -38.183 20.572 21.026 1.00 36.73 150 ALA F C 1
ATOM 13173 O O . ALA F 1 168 ? -37.066 20.305 20.584 1.00 35.98 150 ALA F O 1
ATOM 13175 N N . SER F 1 169 ? -39.119 21.228 20.316 1.00 35.20 151 SER F N 1
ATOM 13176 C CA . SER F 1 169 ? -38.896 21.669 18.939 1.00 35.65 151 SER F CA 1
ATOM 13177 C C . SER F 1 169 ? -38.171 23.023 18.880 1.00 41.87 151 SER F C 1
ATOM 13178 O O . SER F 1 169 ? -37.543 23.333 17.861 1.00 43.51 151 SER F O 1
ATOM 13181 N N . LYS F 1 170 ? -38.267 23.840 19.958 1.00 36.99 152 LYS F N 1
ATOM 13182 C CA . LYS F 1 170 ? -37.657 25.177 20.000 1.00 35.48 152 LYS F CA 1
ATOM 13183 C C . LYS F 1 170 ? -36.236 25.212 20.571 1.00 35.47 152 LYS F C 1
ATOM 13184 O O . LYS F 1 170 ? -35.482 26.125 20.242 1.00 35.12 152 LYS F O 1
ATOM 13190 N N . VAL F 1 171 ? -35.873 24.240 21.433 1.00 30.13 153 VAL F N 1
ATOM 13191 C CA . VAL F 1 171 ? -34.513 24.169 21.979 1.00 28.80 153 VAL F CA 1
ATOM 13192 C C . VAL F 1 171 ? -33.561 23.765 20.821 1.00 33.43 153 VAL F C 1
ATOM 13193 O O . VAL F 1 171 ? -33.958 22.968 19.961 1.00 34.17 153 VAL F O 1
ATOM 13197 N N . LYS F 1 172 ? -32.374 24.376 20.737 1.00 29.60 154 LYS F N 1
ATOM 13198 C CA . LYS F 1 172 ? -31.445 24.037 19.660 1.00 29.75 154 LYS F CA 1
ATOM 13199 C C . LYS F 1 172 ? -30.899 22.617 19.853 1.00 33.80 154 LYS F C 1
ATOM 13200 O O . LYS F 1 172 ? -30.990 21.786 18.955 1.00 33.61 154 LYS F O 1
ATOM 13206 N N . LYS F 1 173 ? -30.354 22.346 21.040 1.00 29.10 155 LYS F N 1
ATOM 13207 C CA . LYS F 1 173 ? -29.761 21.066 21.385 1.00 27.90 155 LYS F CA 1
ATOM 13208 C C . LYS F 1 173 ? -29.683 20.980 22.897 1.00 29.24 155 LYS F C 1
ATOM 13209 O O . LYS F 1 173 ? -29.539 22.004 23.571 1.00 25.95 155 LYS F O 1
ATOM 13215 N N . ILE F 1 174 ? -29.774 19.759 23.427 1.00 24.92 156 ILE F N 1
ATOM 13216 C CA . ILE F 1 174 ? -29.586 19.485 24.851 1.00 23.95 156 ILE F CA 1
ATOM 13217 C C . ILE F 1 174 ? -28.392 18.536 24.919 1.00 27.49 156 ILE F C 1
ATOM 13218 O O . ILE F 1 174 ? -28.473 17.436 24.365 1.00 25.90 156 ILE F O 1
ATOM 13223 N N . VAL F 1 175 ? -27.279 18.970 25.550 1.00 22.71 157 VAL F N 1
ATOM 13224 C CA . VAL F 1 175 ? -26.087 18.140 25.743 1.00 22.98 157 VAL F CA 1
ATOM 13225 C C . VAL F 1 175 ? -26.155 17.720 27.228 1.00 23.67 157 V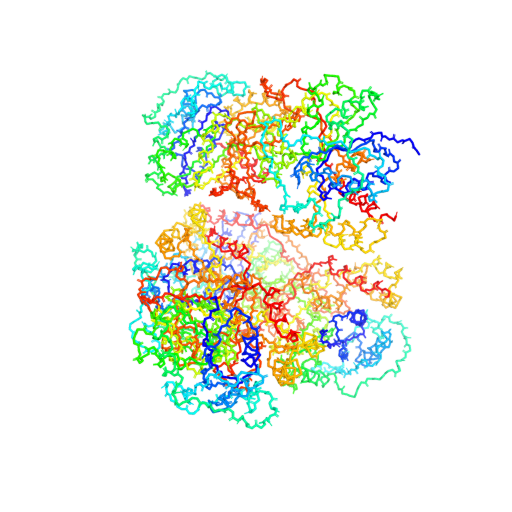AL F C 1
ATOM 13226 O O . VAL F 1 175 ? -26.186 18.570 28.116 1.00 23.36 157 VAL F O 1
ATOM 13230 N N . VAL F 1 176 ? -26.224 16.420 27.477 1.00 19.81 158 VAL F N 1
ATOM 13231 C CA . VAL F 1 176 ? -26.415 15.882 28.820 1.00 19.03 158 VAL F CA 1
ATOM 13232 C C . VAL F 1 176 ? -25.169 15.178 29.308 1.00 21.42 158 VAL F C 1
ATOM 13233 O O . VAL F 1 176 ? -24.653 14.305 28.602 1.00 19.74 158 VAL F O 1
ATOM 13237 N N . LEU F 1 177 ? -24.723 15.508 30.538 1.00 17.67 159 LEU F N 1
ATOM 13238 C CA . LEU F 1 177 ? -23.696 14.697 31.191 1.00 17.17 159 LEU F CA 1
ATOM 13239 C C . LEU F 1 177 ? -24.561 13.768 32.057 1.00 19.65 159 LEU F C 1
ATOM 13240 O O . LEU F 1 177 ? -25.227 14.204 33.004 1.00 19.71 159 LEU F O 1
ATOM 13245 N N . GLY F 1 178 ? -24.566 12.498 31.717 1.00 17.20 160 GLY F N 1
ATOM 13246 C CA . GLY F 1 178 ? -25.365 11.565 32.496 1.00 17.20 160 GLY F CA 1
ATOM 13247 C C . GLY F 1 178 ? -25.408 10.196 31.868 1.00 19.80 160 GLY F C 1
ATOM 13248 O O . GLY F 1 178 ? -25.156 10.042 30.675 1.00 18.93 160 GLY F O 1
ATOM 13249 N N . GLY F 1 179 ? -25.730 9.217 32.699 1.00 17.74 161 GLY F N 1
ATOM 13250 C CA . GLY F 1 179 ? -25.880 7.842 32.265 1.00 16.14 161 GLY F CA 1
ATOM 13251 C C . GLY F 1 179 ? -24.588 7.075 32.224 1.00 17.61 161 GLY F C 1
ATOM 13252 O O . GLY F 1 179 ? -23.509 7.621 32.456 1.00 15.87 161 GLY F O 1
ATOM 13253 N N . ALA F 1 180 ? -24.712 5.769 31.992 1.00 15.04 162 ALA F N 1
ATOM 13254 C CA . ALA F 1 180 ? -23.590 4.835 31.867 1.00 15.82 162 ALA F CA 1
ATOM 13255 C C . ALA F 1 180 ? -24.074 3.832 30.830 1.00 18.28 162 ALA F C 1
ATOM 13256 O O . ALA F 1 180 ? -25.066 3.131 31.047 1.00 18.60 162 ALA F O 1
ATOM 13258 N N . PHE F 1 181 ? -23.453 3.866 29.658 1.00 15.66 163 PHE F N 1
ATOM 13259 C CA . PHE F 1 181 ? -23.848 3.051 28.520 1.00 16.49 163 PHE F CA 1
ATOM 13260 C C . PHE F 1 181 ? -22.924 1.871 28.400 1.00 19.73 163 PHE F C 1
ATOM 13261 O O . PHE F 1 181 ? -21.733 2.067 28.140 1.00 21.37 163 PHE F O 1
ATOM 13269 N N . PHE F 1 182 ? -23.462 0.651 28.665 1.00 16.48 164 PHE F N 1
ATOM 13270 C CA . PHE F 1 182 ? -22.678 -0.590 28.622 1.00 16.87 164 PHE F CA 1
ATOM 13271 C C . PHE F 1 182 ? -21.444 -0.474 29.529 1.00 20.65 164 PHE F C 1
ATOM 13272 O O . PHE F 1 182 ? -20.330 -0.891 29.176 1.00 19.60 164 PHE F O 1
ATOM 13280 N N . ALA F 1 183 ? -21.658 0.109 30.718 1.00 17.08 165 ALA F N 1
ATOM 13281 C CA . ALA F 1 183 ? -20.613 0.349 31.704 1.00 18.09 165 ALA F CA 1
ATOM 13282 C C . ALA F 1 183 ? -21.226 0.468 33.083 1.00 18.64 165 ALA F C 1
ATOM 13283 O O . ALA F 1 183 ? -22.435 0.664 33.208 1.00 17.04 165 ALA F O 1
ATOM 13285 N N . ALA F 1 184 ? -20.390 0.375 34.109 1.00 17.58 166 ALA F N 1
ATOM 13286 C CA . ALA F 1 184 ? -20.853 0.452 35.502 1.00 16.79 166 ALA F CA 1
ATOM 13287 C C . ALA F 1 184 ? -21.387 1.846 35.802 1.00 19.25 166 ALA F C 1
ATOM 13288 O O . ALA F 1 184 ? -20.841 2.832 35.281 1.00 16.22 166 ALA F O 1
ATOM 13290 N N . GLY F 1 185 ? -22.380 1.930 36.684 1.00 16.56 167 GLY F N 1
ATOM 13291 C CA . GLY F 1 185 ? -22.849 3.204 37.198 1.00 16.95 167 GLY F CA 1
ATOM 13292 C C . GLY F 1 185 ? -21.894 3.710 38.266 1.00 19.46 167 GLY F C 1
ATOM 13293 O O . GLY F 1 185 ? -20.865 3.071 38.537 1.00 18.27 167 GLY F O 1
ATOM 13294 N N . ASN F 1 186 ? -22.196 4.886 38.864 1.00 15.40 168 ASN F N 1
ATOM 13295 C CA . ASN F 1 186 ? -21.331 5.399 39.927 1.00 16.07 168 ASN F CA 1
ATOM 13296 C C . ASN F 1 186 ? -22.099 5.636 41.251 1.00 20.76 168 ASN F C 1
ATOM 13297 O O . ASN F 1 186 ? -21.458 5.930 42.248 1.00 21.89 168 ASN F O 1
ATOM 13302 N N . VAL F 1 187 ? -23.432 5.454 41.282 1.00 17.79 169 VAL F N 1
ATOM 13303 C CA . VAL F 1 187 ? -24.237 5.474 42.525 1.00 19.28 169 VAL F CA 1
ATOM 13304 C C . VAL F 1 187 ? -24.308 4.012 43.006 1.00 22.71 169 VAL F C 1
ATOM 13305 O O . VAL F 1 187 ? -24.275 3.717 44.202 1.00 21.53 169 VAL F O 1
ATOM 13309 N N . ASN F 1 188 ? -24.440 3.101 42.045 1.00 18.06 170 ASN F N 1
ATOM 13310 C CA . ASN F 1 188 ? -24.496 1.665 42.267 1.00 18.47 170 ASN F CA 1
ATOM 13311 C C . ASN F 1 188 ? -24.129 1.013 40.917 1.00 20.27 170 ASN F C 1
ATOM 13312 O O . ASN F 1 188 ? -23.904 1.743 39.937 1.00 17.76 170 ASN F O 1
ATOM 13317 N N . PRO F 1 189 ? -24.024 -0.331 40.820 1.00 18.08 171 PRO F N 1
ATOM 13318 C CA . PRO F 1 189 ? -23.582 -0.940 39.555 1.00 17.49 171 PRO F CA 1
ATOM 13319 C C . PRO F 1 189 ? -24.435 -0.570 38.331 1.00 20.33 171 PRO F C 1
ATOM 13320 O O . PRO F 1 189 ? -23.937 -0.594 37.204 1.00 20.37 171 PRO F O 1
ATOM 13324 N N . ALA F 1 190 ? -25.717 -0.252 38.556 1.00 16.49 172 ALA F N 1
ATOM 13325 C CA . ALA F 1 190 ? -26.669 0.039 37.474 1.00 16.35 172 ALA F CA 1
ATOM 13326 C C . ALA F 1 190 ? -26.778 1.486 37.020 1.00 21.10 172 ALA F C 1
ATOM 13327 O O . ALA F 1 190 ? -27.167 1.713 35.872 1.00 20.73 172 ALA F O 1
ATOM 13329 N N . ALA F 1 191 ? -26.568 2.461 37.919 1.00 16.22 173 ALA F N 1
ATOM 13330 C CA . ALA F 1 191 ? -26.934 3.844 37.616 1.00 15.73 173 ALA F CA 1
ATOM 13331 C C . ALA F 1 191 ? -25.903 4.900 37.891 1.00 18.11 173 ALA F C 1
ATOM 13332 O O . ALA F 1 191 ? -25.205 4.851 38.913 1.00 17.63 173 ALA F O 1
ATOM 13334 N N . GLU F 1 192 ? -25.870 5.893 37.003 1.00 15.28 174 GLU F N 1
ATOM 13335 C CA . GLU F 1 192 ? -25.050 7.099 37.129 1.00 14.74 174 GLU F CA 1
ATOM 13336 C C . GLU F 1 192 ? -25.890 8.105 37.959 1.00 18.95 174 GLU F C 1
ATOM 13337 O O . GLU F 1 192 ? -27.125 8.083 37.895 1.00 17.97 174 GLU F O 1
ATOM 13343 N N . ALA F 1 193 ? -25.215 8.969 38.735 1.00 16.16 175 ALA F N 1
ATOM 13344 C CA . ALA F 1 193 ? -25.819 9.898 39.699 1.00 16.85 175 ALA F CA 1
ATOM 13345 C C . ALA F 1 193 ? -26.902 10.817 39.155 1.00 18.94 175 ALA F C 1
ATOM 13346 O O . ALA F 1 193 ? -27.969 10.898 39.768 1.00 17.81 175 ALA F O 1
ATOM 13348 N N . ASN F 1 194 ? -26.647 11.516 38.044 1.00 16.21 176 ASN F N 1
ATOM 13349 C CA . ASN F 1 194 ? -27.653 12.463 37.508 1.00 15.32 176 ASN F CA 1
ATOM 13350 C C . ASN F 1 194 ? -28.927 11.767 37.125 1.00 20.70 176 ASN F C 1
ATOM 13351 O O . ASN F 1 194 ? -30.011 12.257 37.449 1.00 19.71 176 ASN F O 1
ATOM 13356 N N . ILE F 1 195 ? -28.806 10.611 36.460 1.00 17.34 177 ILE F N 1
ATOM 13357 C CA . ILE F 1 195 ? -29.990 9.863 36.052 1.00 16.94 177 ILE F CA 1
ATOM 13358 C C . ILE F 1 195 ? -30.708 9.284 37.256 1.00 20.74 177 ILE F C 1
ATOM 13359 O O . ILE F 1 195 ? -31.942 9.389 37.338 1.00 20.67 177 ILE F O 1
ATOM 13364 N N . HIS F 1 196 ? -29.949 8.700 38.189 1.00 17.36 178 HIS F N 1
ATOM 13365 C CA . HIS F 1 196 ? -30.529 8.126 39.411 1.00 17.14 178 HIS F CA 1
ATOM 13366 C C . HIS F 1 196 ? -31.275 9.196 40.249 1.00 21.19 178 HIS F C 1
ATOM 13367 O O . HIS F 1 196 ? -32.286 8.869 40.884 1.00 19.82 178 HIS F O 1
ATOM 13374 N N . GLY F 1 197 ? -30.785 10.444 40.206 1.00 19.27 179 GLY F N 1
ATOM 13375 C CA . GLY F 1 197 ? -31.383 11.580 40.902 1.00 20.62 179 GLY F CA 1
ATOM 13376 C C . GLY F 1 197 ? -32.808 11.848 40.457 1.00 25.92 179 GLY F C 1
ATOM 13377 O O . GLY F 1 197 ? -33.632 12.289 41.265 1.00 25.59 179 GLY F O 1
ATOM 13378 N N . ASP F 1 198 ? -33.116 11.576 39.158 1.00 20.25 180 ASP F N 1
ATOM 13379 C CA . ASP F 1 198 ? -34.477 11.720 38.623 1.00 18.69 180 ASP F CA 1
ATOM 13380 C C . ASP F 1 198 ? -34.670 10.867 37.363 1.00 21.37 180 ASP F C 1
ATOM 13381 O O . ASP F 1 198 ? -34.560 11.368 36.242 1.00 19.93 180 ASP F O 1
ATOM 13386 N N . PRO F 1 199 ? -34.947 9.558 37.544 1.00 18.32 181 PRO F N 1
ATOM 13387 C CA . PRO F 1 199 ? -35.073 8.666 36.376 1.00 18.23 181 PRO F CA 1
ATOM 13388 C C . PRO F 1 199 ? -36.233 9.034 35.462 1.00 20.69 181 PRO F C 1
ATOM 13389 O O . PRO F 1 199 ? -36.072 8.999 34.243 1.00 20.78 181 PRO F O 1
ATOM 13393 N N . GLU F 1 200 ? -37.384 9.406 36.038 1.00 17.67 182 GLU F N 1
ATOM 13394 C CA . GLU F 1 200 ? -38.563 9.790 35.253 1.00 20.47 182 GLU F CA 1
ATOM 13395 C C . GLU F 1 200 ? -38.237 11.016 34.379 1.00 24.15 182 GLU F C 1
ATOM 13396 O O . GLU F 1 200 ? -38.585 11.030 33.202 1.00 23.19 182 GLU F O 1
ATOM 13402 N N . ALA F 1 201 ? -37.539 12.025 34.949 1.00 20.63 183 ALA F N 1
ATOM 13403 C CA . ALA F 1 201 ? -37.164 13.229 34.196 1.00 20.79 183 ALA F CA 1
ATOM 13404 C C . ALA F 1 201 ? -36.246 12.871 33.033 1.00 23.07 183 ALA F C 1
ATOM 13405 O O . ALA F 1 201 ? -36.444 13.366 31.931 1.00 21.42 183 ALA F O 1
ATOM 13407 N N . ALA F 1 202 ? -35.253 11.989 33.276 1.00 19.50 184 ALA F N 1
ATOM 13408 C CA . ALA F 1 202 ? -34.315 11.573 32.230 1.00 18.22 184 ALA F CA 1
ATOM 13409 C C . ALA F 1 202 ? -35.042 10.857 31.098 1.00 20.68 184 ALA F C 1
ATOM 13410 O O . ALA F 1 202 ? -34.779 11.145 29.926 1.00 21.06 184 ALA F O 1
ATOM 13412 N N . ASP F 1 203 ? -36.004 9.980 31.431 1.00 18.18 185 ASP F N 1
ATOM 13413 C CA . ASP F 1 203 ? -36.770 9.263 30.409 1.00 17.96 185 ASP F CA 1
ATOM 13414 C C . ASP F 1 203 ? -37.601 10.233 29.563 1.00 24.35 185 ASP F C 1
ATOM 13415 O O . ASP F 1 203 ? -37.647 10.098 28.336 1.00 23.37 185 ASP F O 1
ATOM 13420 N N . ILE F 1 204 ? -38.179 11.272 30.210 1.00 21.30 186 ILE F N 1
ATOM 13421 C CA . ILE F 1 204 ? -38.933 12.315 29.495 1.00 21.88 186 ILE F CA 1
ATOM 13422 C C . ILE F 1 204 ? -38.011 13.064 28.525 1.00 25.60 186 ILE F C 1
ATOM 13423 O O . ILE F 1 204 ? -38.382 13.275 27.368 1.00 26.30 186 ILE F O 1
ATOM 13428 N N . VAL F 1 205 ? -36.801 13.436 28.977 1.00 22.02 187 VAL F N 1
ATOM 13429 C CA . VAL F 1 205 ? -35.874 14.166 28.117 1.00 20.87 187 VAL F CA 1
ATOM 13430 C C . VAL F 1 205 ? -35.448 13.285 26.917 1.00 23.32 187 VAL F C 1
ATOM 13431 O O . VAL F 1 205 ? -35.529 13.725 25.777 1.00 22.92 187 VAL F O 1
ATOM 13435 N N . PHE F 1 206 ? -35.034 12.053 27.168 1.00 20.95 188 PHE F N 1
ATOM 13436 C CA . PHE F 1 206 ? -34.523 11.172 26.094 1.00 20.05 188 PHE F CA 1
ATOM 13437 C C . PHE F 1 206 ? -35.552 10.764 25.050 1.00 25.32 188 PHE F C 1
ATOM 13438 O O . PHE F 1 206 ? -35.162 10.465 23.904 1.00 25.00 188 PHE F O 1
ATOM 13446 N N . THR F 1 207 ? -36.856 10.770 25.415 1.00 21.98 189 THR F N 1
ATOM 13447 C CA . THR F 1 207 ? -37.928 10.446 24.463 1.00 22.60 189 THR F CA 1
ATOM 13448 C C . THR F 1 207 ? -38.677 11.701 23.956 1.00 27.71 189 THR F C 1
ATOM 13449 O O . THR F 1 207 ? -39.706 11.578 23.294 1.00 27.82 189 THR F O 1
ATOM 13453 N N . SER F 1 208 ? -38.160 12.894 24.242 1.00 24.14 190 SER F N 1
ATOM 13454 C CA . SER F 1 208 ? -38.845 14.144 23.878 1.00 25.21 190 SER F CA 1
ATOM 13455 C C . SER F 1 208 ? -38.854 14.489 22.372 1.00 29.19 190 SER F C 1
ATOM 13456 O O . SER F 1 208 ? -39.623 15.362 21.960 1.00 30.03 190 SER F O 1
ATOM 13459 N N . GLY F 1 209 ? -37.938 13.897 21.603 1.00 25.12 191 GLY F N 1
ATOM 13460 C CA . GLY F 1 209 ? -37.785 14.212 20.188 1.00 25.65 191 GLY F CA 1
ATOM 13461 C C . GLY F 1 209 ? -36.901 15.440 19.958 1.00 32.03 191 GLY F C 1
ATOM 13462 O O . GLY F 1 209 ? -36.703 15.844 18.815 1.00 32.10 191 GLY F O 1
ATOM 13463 N N . ALA F 1 210 ? -36.322 16.026 21.036 1.00 31.08 192 ALA F N 1
ATOM 13464 C CA . ALA F 1 210 ? -35.396 17.165 20.919 1.00 32.41 192 ALA F CA 1
ATOM 13465 C C . ALA F 1 210 ? -34.037 16.635 20.407 1.00 34.94 192 ALA F C 1
ATOM 13466 O O . ALA F 1 210 ? -33.767 15.421 20.479 1.00 34.63 192 ALA F O 1
ATOM 13468 N N . ASP F 1 211 ? -33.188 17.536 19.892 1.00 30.72 193 ASP F N 1
ATOM 13469 C CA . ASP F 1 211 ? -31.853 17.149 19.428 1.00 29.39 193 ASP F CA 1
ATOM 13470 C C . ASP F 1 211 ? -30.995 16.956 20.692 1.00 29.78 193 ASP F C 1
ATOM 13471 O O . ASP F 1 211 ? -30.566 17.926 21.296 1.00 30.11 193 ASP F O 1
ATOM 13476 N N . ILE F 1 212 ? -30.815 15.700 21.123 1.00 25.87 194 ILE F N 1
ATOM 13477 C CA . ILE F 1 212 ? -30.083 15.379 22.352 1.00 24.65 194 ILE F CA 1
ATOM 13478 C C . ILE F 1 212 ? -28.756 14.680 22.081 1.00 26.26 194 ILE F C 1
ATOM 13479 O O . ILE F 1 212 ? -28.667 13.800 21.223 1.00 24.85 194 ILE F O 1
ATOM 13484 N N . VAL F 1 213 ? -27.734 15.062 22.855 1.00 22.21 195 VAL F N 1
ATOM 13485 C CA . VAL F 1 213 ? -26.417 14.435 22.829 1.00 22.26 195 VAL F CA 1
ATOM 13486 C C . VAL F 1 213 ? -26.141 14.024 24.275 1.00 24.06 195 VAL F C 1
ATOM 13487 O O . VAL F 1 213 ? -26.206 14.877 25.155 1.00 24.11 195 VAL F O 1
ATOM 13491 N N . VAL F 1 214 ? -25.885 12.733 24.527 1.00 20.07 196 VAL F N 1
ATOM 13492 C CA . VAL F 1 214 ? -25.615 12.255 25.892 1.00 18.96 196 VAL F CA 1
ATOM 13493 C C . VAL F 1 214 ? -24.165 11.802 26.024 1.00 20.81 196 VAL F C 1
ATOM 13494 O O . VAL F 1 214 ? -23.687 11.004 25.220 1.00 19.14 196 VAL F O 1
ATOM 13498 N N . VAL F 1 215 ? -23.487 12.296 27.063 1.00 16.85 197 VAL F N 1
ATOM 13499 C CA . VAL F 1 215 ? -22.108 11.931 27.365 1.00 17.18 197 VAL F CA 1
ATOM 13500 C C . VAL F 1 215 ? -22.178 11.171 28.698 1.00 19.96 197 VAL F C 1
ATOM 13501 O O . VAL F 1 215 ? -22.441 11.757 29.742 1.00 20.73 197 VAL F O 1
ATOM 13505 N N . GLY F 1 216 ? -22.018 9.870 28.631 1.00 18.50 198 GLY F N 1
ATOM 13506 C CA . GLY F 1 216 ? -22.090 9.035 29.824 1.00 17.59 198 GLY F CA 1
ATOM 13507 C C . GLY F 1 216 ? -20.765 8.890 30.541 1.00 18.05 198 GLY F C 1
ATOM 13508 O O . GLY F 1 216 ? -19.711 9.257 30.014 1.00 17.59 198 GLY F O 1
ATOM 13509 N N . ILE F 1 217 ? -20.802 8.308 31.743 1.00 15.47 199 ILE F N 1
ATOM 13510 C CA . ILE F 1 217 ? -19.554 8.122 32.511 1.00 15.68 199 ILE F CA 1
ATOM 13511 C C . ILE F 1 217 ? -18.682 7.022 31.890 1.00 19.85 199 ILE F C 1
ATOM 13512 O O . ILE F 1 217 ? -17.500 6.951 32.205 1.00 19.84 199 ILE F O 1
ATOM 13517 N N . ASN F 1 218 ? -19.228 6.230 30.929 1.00 18.22 200 ASN F N 1
ATOM 13518 C CA . ASN F 1 218 ? -18.444 5.265 30.117 1.00 17.33 200 ASN F CA 1
ATOM 13519 C C . ASN F 1 218 ? -17.370 6.063 29.372 1.00 22.47 200 ASN F C 1
ATOM 13520 O O . ASN F 1 218 ? -16.294 5.540 29.101 1.00 23.99 200 ASN F O 1
ATOM 13525 N N . ILE F 1 219 ? -17.666 7.346 29.064 1.00 18.45 201 ILE F N 1
ATOM 13526 C CA . ILE F 1 219 ? -16.720 8.256 28.404 1.00 19.03 201 ILE F CA 1
ATOM 13527 C C . ILE F 1 219 ? -15.843 8.983 29.432 1.00 22.73 201 ILE F C 1
ATOM 13528 O O . ILE F 1 219 ? -14.616 8.983 29.316 1.00 22.43 201 ILE F O 1
ATOM 13533 N N . THR F 1 220 ? -16.481 9.663 30.388 1.00 20.29 202 THR F N 1
ATOM 13534 C CA . THR F 1 220 ? -15.799 10.568 31.308 1.00 19.32 202 THR F CA 1
ATOM 13535 C C . THR F 1 220 ? -14.864 9.867 32.294 1.00 24.58 202 THR F C 1
ATOM 13536 O O . THR F 1 220 ? -13.881 10.489 32.687 1.00 27.56 202 THR F O 1
ATOM 13540 N N . THR F 1 221 ? -15.090 8.585 32.628 1.00 21.36 203 THR F N 1
ATOM 13541 C CA . THR F 1 221 ? -14.169 7.851 33.518 1.00 22.51 203 THR F CA 1
ATOM 13542 C C . THR F 1 221 ? -12.828 7.573 32.814 1.00 27.97 203 THR F C 1
ATOM 13543 O O . THR F 1 221 ? -11.859 7.174 33.471 1.00 29.08 203 THR F O 1
ATOM 13547 N N . GLN F 1 222 ? -12.764 7.818 31.486 1.00 22.81 204 GLN F N 1
ATOM 13548 C CA . GLN F 1 222 ? -11.511 7.657 30.734 1.00 23.28 204 GLN F CA 1
ATOM 13549 C C . GLN F 1 222 ? -10.643 8.912 30.842 1.00 27.73 204 GLN F C 1
ATOM 13550 O O . GLN F 1 222 ? -9.482 8.873 30.446 1.00 27.28 204 GLN F O 1
ATOM 13556 N N . VAL F 1 223 ? -11.229 10.045 31.308 1.00 23.68 205 VAL F N 1
ATOM 13557 C CA . VAL F 1 223 ? -10.584 11.352 31.379 1.00 23.74 205 VAL F CA 1
ATOM 13558 C C . VAL F 1 223 ? -10.347 11.703 32.856 1.00 29.68 205 VAL F C 1
ATOM 13559 O O . VAL F 1 223 ? -11.301 11.928 33.605 1.00 26.91 205 VAL F O 1
ATOM 13563 N N . CYS F 1 224 ? -9.080 11.742 33.259 1.00 30.07 206 CYS F N 1
ATOM 13564 C CA . CYS F 1 224 ? -8.697 11.990 34.652 1.00 32.33 206 CYS F CA 1
ATOM 13565 C C . CYS F 1 224 ? -7.643 13.058 34.797 1.00 32.71 206 CYS F C 1
ATOM 13566 O O . CYS F 1 224 ? -6.827 13.244 33.897 1.00 30.54 206 CYS F O 1
ATOM 13569 N N . LEU F 1 225 ? -7.606 13.692 35.985 1.00 27.43 207 LEU F N 1
ATOM 13570 C CA . LEU F 1 225 ? -6.507 14.565 36.395 1.00 26.61 207 LEU F CA 1
ATOM 13571 C C . LEU F 1 225 ? -5.884 13.833 37.586 1.00 28.40 207 LEU F C 1
ATOM 13572 O O . LEU F 1 225 ? -6.577 13.568 38.567 1.00 27.33 207 LEU F O 1
ATOM 13577 N N . THR F 1 226 ? -4.598 13.483 37.507 1.00 23.68 208 THR F N 1
ATOM 13578 C CA . THR F 1 226 ? -3.921 12.810 38.615 1.00 23.29 208 THR F CA 1
ATOM 13579 C C . THR F 1 226 ? -3.572 13.833 39.707 1.00 27.19 208 THR F C 1
ATOM 13580 O O . THR F 1 226 ? -3.710 15.031 39.478 1.00 26.25 208 THR F O 1
ATOM 13584 N N . ASP F 1 227 ? -3.064 13.378 40.865 1.00 25.60 209 ASP F N 1
ATOM 13585 C CA . ASP F 1 227 ? -2.575 14.288 41.928 1.00 26.11 209 ASP F CA 1
ATOM 13586 C C . ASP F 1 227 ? -1.502 15.234 41.353 1.00 28.84 209 ASP F C 1
ATOM 13587 O O . ASP F 1 227 ? -1.483 16.402 41.718 1.00 25.91 209 ASP F O 1
ATOM 13592 N N . GLU F 1 228 ? -0.644 14.725 40.441 1.00 28.73 210 GLU F N 1
ATOM 13593 C CA . GLU F 1 228 ? 0.424 15.508 39.789 1.00 29.44 210 GLU F CA 1
ATOM 13594 C C . GLU F 1 228 ? -0.172 16.614 38.896 1.00 30.83 210 GLU F C 1
ATOM 13595 O O . GLU F 1 228 ? 0.332 17.746 38.909 1.00 28.19 210 GLU F O 1
ATOM 13601 N N . ASP F 1 229 ? -1.273 16.294 38.160 1.00 25.36 211 ASP F N 1
ATOM 13602 C CA . ASP F 1 229 ? -1.976 17.255 37.305 1.00 24.07 211 ASP F CA 1
ATOM 13603 C C . ASP F 1 229 ? -2.622 18.313 38.180 1.00 25.77 211 ASP F C 1
ATOM 13604 O O . ASP F 1 229 ? -2.611 19.484 37.829 1.00 25.31 211 ASP F O 1
ATOM 13609 N N . LEU F 1 230 ? -3.200 17.904 39.329 1.00 22.59 212 LEU F N 1
ATOM 13610 C CA . LEU F 1 230 ? -3.815 18.859 40.256 1.00 22.13 212 LEU F CA 1
ATOM 13611 C C . LEU F 1 230 ? -2.765 19.816 40.834 1.00 26.75 212 LEU F C 1
ATOM 13612 O O . LEU F 1 230 ? -3.023 21.013 40.939 1.00 26.91 212 LEU F O 1
ATOM 13617 N N . LEU F 1 231 ? -1.578 19.302 41.140 1.00 23.67 213 LEU F N 1
ATOM 13618 C CA . LEU F 1 231 ? -0.474 20.112 41.658 1.00 26.07 213 LEU F CA 1
ATOM 13619 C C . LEU F 1 231 ? 0.036 21.064 40.572 1.00 30.77 213 LEU F C 1
ATOM 13620 O O . LEU F 1 231 ? 0.303 22.222 40.870 1.00 30.98 213 LEU F O 1
ATOM 13625 N N . GLU F 1 232 ? 0.121 20.593 39.305 1.00 27.55 214 GLU F N 1
ATOM 13626 C CA . GLU F 1 232 ? 0.494 21.419 38.147 1.00 27.06 214 GLU F CA 1
ATOM 13627 C C . GLU F 1 232 ? -0.519 22.580 38.027 1.00 31.30 214 GLU F C 1
ATOM 13628 O O . GLU F 1 232 ? -0.113 23.722 37.820 1.00 31.63 214 GLU F O 1
ATOM 13634 N N . LEU F 1 233 ? -1.830 22.283 38.212 1.00 27.84 215 LEU F N 1
ATOM 13635 C CA . LEU F 1 233 ? -2.876 23.301 38.169 1.00 27.71 215 LEU F CA 1
ATOM 13636 C C . LEU F 1 233 ? -2.678 24.320 39.288 1.00 29.63 215 LEU F C 1
ATOM 13637 O O . LEU F 1 233 ? -2.674 25.512 38.999 1.00 30.19 215 LEU F O 1
ATOM 13642 N N . ARG F 1 234 ? -2.490 23.864 40.536 1.00 24.98 216 ARG F N 1
ATOM 13643 C CA . ARG F 1 234 ? -2.280 24.763 41.678 1.00 24.58 216 ARG F CA 1
ATOM 13644 C C . ARG F 1 234 ? -1.078 25.682 41.445 1.00 28.29 216 ARG F C 1
ATOM 13645 O O . ARG F 1 234 ? -1.134 26.874 41.766 1.00 27.01 216 ARG F O 1
ATOM 13653 N N . ASN F 1 235 ? -0.001 25.127 40.886 1.00 27.40 217 ASN F N 1
ATOM 13654 C CA . ASN F 1 235 ? 1.259 25.849 40.655 1.00 29.24 217 ASN F CA 1
ATOM 13655 C C . ASN F 1 235 ? 1.251 26.753 39.423 1.00 34.21 217 ASN F C 1
ATOM 13656 O O . ASN F 1 235 ? 2.196 27.515 39.234 1.00 35.95 217 ASN F O 1
ATOM 13661 N N . SER F 1 236 ? 0.176 26.706 38.623 1.00 28.43 218 SER F N 1
ATOM 13662 C CA . SER F 1 236 ? 0.047 27.498 37.398 1.00 28.56 218 SER F CA 1
ATOM 13663 C C . SER F 1 236 ? -0.392 28.953 37.680 1.00 32.98 218 SER F C 1
ATOM 13664 O O . SER F 1 236 ? -0.744 29.301 38.812 1.00 32.05 218 SER F O 1
ATOM 13667 N N . LYS F 1 237 ? -0.454 29.770 36.621 1.00 31.58 219 LYS F N 1
ATOM 13668 C CA . LYS F 1 237 ? -0.935 31.150 36.731 1.00 32.75 219 LYS F CA 1
ATOM 13669 C C . LYS F 1 237 ? -2.444 31.227 36.426 1.00 34.47 219 LYS F C 1
ATOM 13670 O O . LYS F 1 237 ? -2.972 32.316 36.210 1.00 34.06 219 LYS F O 1
ATOM 13676 N N . GLY F 1 238 ? -3.125 30.078 36.423 1.00 29.58 220 GLY F N 1
ATOM 13677 C CA . GLY F 1 238 ? -4.553 30.005 36.135 1.00 27.82 220 GLY F CA 1
ATOM 13678 C C . GLY F 1 238 ? -5.377 30.942 36.986 1.00 29.48 220 GLY F C 1
ATOM 13679 O O . GLY F 1 238 ? -5.168 30.998 38.201 1.00 27.70 220 GLY F O 1
ATOM 13680 N N A LYS F 1 239 ? -6.314 31.683 36.356 0.50 26.06 221 LYS F N 1
ATOM 13681 N N B LYS F 1 239 ? -6.312 31.694 36.363 0.50 26.69 221 LYS F N 1
ATOM 13682 C CA A LYS F 1 239 ? -7.182 32.664 37.032 0.50 25.52 221 LYS F CA 1
ATOM 13683 C CA B LYS F 1 239 ? -7.154 32.676 37.075 0.50 26.42 221 LYS F CA 1
ATOM 13684 C C A LYS F 1 239 ? -7.815 32.104 38.317 0.50 27.66 221 LYS F C 1
ATOM 13685 C C B LYS F 1 239 ? -7.800 32.097 38.339 0.50 28.07 221 LYS F C 1
ATOM 13686 O O A LYS F 1 239 ? -7.758 32.750 39.366 0.50 26.84 221 LYS F O 1
ATOM 13687 O O B LYS F 1 239 ? -7.733 32.719 39.401 0.50 27.26 221 LYS F O 1
ATOM 13698 N N . HIS F 1 240 ? -8.416 30.911 38.221 1.00 23.72 222 HIS F N 1
ATOM 13699 C CA . HIS F 1 240 ? -9.106 30.264 39.351 1.00 21.03 222 HIS F CA 1
ATOM 13700 C C . HIS F 1 240 ? -8.355 29.057 39.911 1.00 24.91 222 HIS F C 1
ATOM 13701 O O . HIS F 1 240 ? -8.944 28.263 40.629 1.00 23.23 222 HIS F O 1
ATOM 13708 N N . ALA F 1 241 ? -7.050 28.928 39.617 1.00 23.29 223 ALA F N 1
ATOM 13709 C CA . ALA F 1 241 ? -6.236 27.784 40.035 1.00 23.73 223 ALA F CA 1
ATOM 13710 C C . ALA F 1 241 ? -6.298 27.475 41.539 1.00 25.17 223 ALA F C 1
ATOM 13711 O O . ALA F 1 241 ? -6.522 26.318 41.906 1.00 24.27 223 ALA F O 1
ATOM 13713 N N . ALA F 1 242 ? -6.150 28.489 42.394 1.00 22.87 224 ALA F N 1
ATOM 13714 C CA . ALA F 1 242 ? -6.166 28.314 43.848 1.00 21.88 224 ALA F CA 1
ATOM 13715 C C . ALA F 1 242 ? -7.509 27.774 44.327 1.00 23.03 224 ALA F C 1
ATOM 13716 O O . ALA F 1 242 ? -7.544 26.814 45.105 1.00 22.87 224 ALA F O 1
ATOM 13718 N N . PHE F 1 243 ? -8.614 28.355 43.823 1.00 18.21 225 PHE F N 1
ATOM 13719 C CA . PHE F 1 243 ? -9.969 27.960 44.197 1.00 18.23 225 PHE F CA 1
ATOM 13720 C C . PHE F 1 243 ? -10.270 26.557 43.726 1.00 22.03 225 PHE F C 1
ATOM 13721 O O . PHE F 1 243 ? -10.853 25.767 44.476 1.00 19.59 225 PHE F O 1
ATOM 13729 N N . LEU F 1 244 ? -9.903 26.247 42.472 1.00 21.64 226 LEU F N 1
ATOM 13730 C CA . LEU F 1 244 ? -10.157 24.926 41.883 1.00 21.64 226 LEU F CA 1
ATOM 13731 C C . LEU F 1 244 ? -9.395 23.861 42.679 1.00 21.67 226 LEU F C 1
ATOM 13732 O O . LEU F 1 244 ? -9.972 22.833 43.032 1.00 19.70 226 LEU F O 1
ATOM 13737 N N . TYR F 1 245 ? -8.118 24.114 42.990 1.00 19.11 227 TYR F N 1
ATOM 13738 C CA . TYR F 1 245 ? -7.341 23.159 43.775 1.00 18.82 227 TYR F CA 1
ATOM 13739 C C . TYR F 1 245 ? -7.925 22.946 45.174 1.00 21.68 227 TYR F C 1
ATOM 13740 O O . TYR F 1 245 ? -8.004 21.806 45.630 1.00 20.88 227 TYR F O 1
ATOM 13749 N N . GLU F 1 246 ? -8.363 24.026 45.836 1.00 18.92 228 GLU F N 1
ATOM 13750 C CA . GLU F 1 246 ? -8.943 23.924 47.173 1.00 19.60 228 GLU F CA 1
ATOM 13751 C C . GLU F 1 246 ? -10.209 23.064 47.159 1.00 21.48 228 GLU F C 1
ATOM 13752 O O . GLU F 1 246 ? -10.340 22.179 48.010 1.00 20.66 228 GLU F O 1
ATOM 13758 N N . MET F 1 247 ? -11.128 23.298 46.187 1.00 18.91 229 MET F N 1
ATOM 13759 C CA . MET F 1 247 ? -12.353 22.472 46.087 1.00 16.68 229 MET F CA 1
ATOM 13760 C C . MET F 1 247 ? -12.006 21.002 45.839 1.00 20.26 229 MET F C 1
ATOM 13761 O O . MET F 1 247 ? -12.648 20.102 46.385 1.00 20.25 229 MET F O 1
ATOM 13766 N N . CYS F 1 248 ? -11.008 20.763 44.995 1.00 17.21 230 CYS F N 1
ATOM 13767 C CA . CYS F 1 248 ? -10.631 19.423 44.577 1.00 18.38 230 CYS F CA 1
ATOM 13768 C C . CYS F 1 248 ? -9.970 18.587 45.649 1.00 22.39 230 CYS F C 1
ATOM 13769 O O . CYS F 1 248 ? -9.912 17.376 45.466 1.00 21.50 230 CYS F O 1
ATOM 13772 N N . LYS F 1 249 ? -9.557 19.168 46.792 1.00 19.00 231 LYS F N 1
ATOM 13773 C CA . LYS F 1 249 ? -8.956 18.367 47.865 1.00 19.79 231 LYS F CA 1
ATOM 13774 C C . LYS F 1 249 ? -9.952 17.325 48.350 1.00 22.75 231 LYS F C 1
ATOM 13775 O O . LYS F 1 249 ? -9.632 16.133 48.388 1.00 22.87 231 LYS F O 1
ATOM 13781 N N . PHE F 1 250 ? -11.185 17.772 48.650 1.00 18.19 232 PHE F N 1
ATOM 13782 C CA . PHE F 1 250 ? -12.218 16.852 49.136 1.00 18.44 232 PHE F CA 1
ATOM 13783 C C . PHE F 1 250 ? -12.601 15.844 48.041 1.00 21.06 232 PHE F C 1
ATOM 13784 O O . PHE F 1 250 ? -12.741 14.648 48.319 1.00 20.09 232 PHE F O 1
ATOM 13792 N N . TYR F 1 251 ? -12.789 16.340 46.818 1.00 18.80 233 TYR F N 1
ATOM 13793 C CA . TYR F 1 251 ? -13.177 15.560 45.639 1.00 17.23 233 TYR F CA 1
ATOM 13794 C C . TYR F 1 251 ? -12.166 14.458 45.376 1.00 19.51 233 TYR F C 1
ATOM 13795 O O . TYR F 1 251 ? -12.554 13.296 45.209 1.00 17.90 233 TYR F O 1
ATOM 13804 N N . ARG F 1 252 ? -10.869 14.803 45.402 1.00 17.66 234 ARG F N 1
ATOM 13805 C CA . ARG F 1 252 ? -9.787 13.833 45.213 1.00 18.74 234 ARG F CA 1
ATOM 13806 C C . ARG F 1 252 ? -9.807 12.764 46.326 1.00 21.48 234 ARG F C 1
ATOM 13807 O O . ARG F 1 252 ? -9.605 11.587 46.035 1.00 21.12 234 ARG F O 1
ATOM 13815 N N . ASP F 1 253 ? -10.052 13.161 47.578 1.00 18.39 235 ASP F N 1
ATOM 13816 C CA . ASP F 1 253 ? -10.099 12.210 48.685 1.00 18.45 235 ASP F CA 1
ATOM 13817 C C . ASP F 1 253 ? -11.220 11.184 48.511 1.00 21.19 235 ASP F C 1
ATOM 13818 O O . ASP F 1 253 ? -11.009 10.011 48.826 1.00 21.40 235 ASP F O 1
ATOM 13823 N N . TRP F 1 254 ? -12.367 11.596 47.953 1.00 18.97 236 TRP F N 1
ATOM 13824 C CA . TRP F 1 254 ? -13.463 10.659 47.654 1.00 19.10 236 TRP F CA 1
ATOM 13825 C C . TRP F 1 254 ? -13.024 9.652 46.577 1.00 21.82 236 TRP F C 1
ATOM 13826 O O . TRP F 1 254 ? -13.283 8.446 46.727 1.00 20.94 236 TRP F O 1
ATOM 13837 N N . HIS F 1 255 ? -12.352 10.135 45.503 1.00 17.20 237 HIS F N 1
ATOM 13838 C CA . HIS F 1 255 ? -11.910 9.226 44.433 1.00 17.80 237 HIS F CA 1
ATOM 13839 C C . HIS F 1 255 ? -10.908 8.206 44.992 1.00 22.51 237 HIS F C 1
ATOM 13840 O O . HIS F 1 255 ? -10.960 7.029 44.608 1.00 20.62 237 HIS F O 1
ATOM 13847 N N . ALA F 1 256 ? -10.010 8.648 45.911 1.00 20.33 238 ALA F N 1
ATOM 13848 C CA . ALA F 1 256 ? -9.012 7.743 46.511 1.00 20.89 238 ALA F CA 1
ATOM 13849 C C . ALA F 1 256 ? -9.692 6.653 47.325 1.00 25.35 238 ALA F C 1
ATOM 13850 O O . ALA F 1 256 ? -9.333 5.482 47.187 1.00 26.82 238 ALA F O 1
ATOM 13852 N N . LYS F 1 257 ? -10.715 7.026 48.113 1.00 21.43 239 LYS F N 1
ATOM 13853 C CA . LYS F 1 257 ? -11.440 6.096 48.998 1.00 21.78 239 LYS F CA 1
ATOM 13854 C C . LYS F 1 257 ? -12.362 5.145 48.235 1.00 23.70 239 LYS F C 1
ATOM 13855 O O . LYS F 1 257 ? -12.464 3.973 48.589 1.00 24.18 239 LYS F O 1
ATOM 13861 N N . SER F 1 258 ? -13.102 5.669 47.241 1.00 20.02 240 SER F N 1
ATOM 13862 C CA . SER F 1 258 ? -14.115 4.886 46.524 1.00 19.78 240 SER F CA 1
ATOM 13863 C C . SER F 1 258 ? -13.616 4.202 45.268 1.00 24.91 240 SER F C 1
ATOM 13864 O O . SER F 1 258 ? -13.910 3.023 45.065 1.00 25.10 240 SER F O 1
ATOM 13867 N N . ASP F 1 259 ? -12.909 4.945 44.398 1.00 21.51 241 ASP F N 1
ATOM 13868 C CA . ASP F 1 259 ? -12.443 4.422 43.110 1.00 22.42 241 ASP F CA 1
ATOM 13869 C C . ASP F 1 259 ? -11.020 3.877 43.129 1.00 28.02 241 ASP F C 1
ATOM 13870 O O . ASP F 1 259 ? -10.600 3.232 42.157 1.00 29.07 241 ASP F O 1
ATOM 13875 N N . GLY F 1 260 ? -10.276 4.155 44.193 1.00 26.21 242 GLY F N 1
ATOM 13876 C CA . GLY F 1 260 ? -8.894 3.704 44.325 1.00 27.64 242 GLY F CA 1
ATOM 13877 C C . GLY F 1 260 ? -7.968 4.452 43.392 1.00 33.24 242 GLY F C 1
ATOM 13878 O O . GLY F 1 260 ? -6.935 3.934 42.980 1.00 35.61 242 GLY F O 1
ATOM 13879 N N . PHE F 1 261 ? -8.364 5.669 43.026 1.00 30.37 243 PHE F N 1
ATOM 13880 C CA . PHE F 1 261 ? -7.644 6.518 42.087 1.00 30.27 243 PHE F CA 1
ATOM 13881 C C . PHE F 1 261 ? -7.134 7.770 42.808 1.00 31.68 243 PHE F C 1
ATOM 13882 O O . PHE F 1 261 ? -7.939 8.495 43.391 1.00 28.45 243 PHE F O 1
ATOM 13890 N N . HIS F 1 262 ? -5.823 8.045 42.727 1.00 29.41 244 HIS F N 1
ATOM 13891 C CA . HIS F 1 262 ? -5.245 9.250 43.342 1.00 30.15 244 HIS F CA 1
ATOM 13892 C C . HIS F 1 262 ? -5.370 10.421 42.360 1.00 28.15 244 HIS F C 1
ATOM 13893 O O . HIS F 1 262 ? -4.482 10.701 41.577 1.00 26.24 244 HIS F O 1
ATOM 13900 N N . GLY F 1 263 ? -6.516 11.061 42.378 1.00 23.03 245 GLY F N 1
ATOM 13901 C CA . GLY F 1 263 ? -6.820 12.166 41.481 1.00 20.71 245 GLY F CA 1
ATOM 13902 C C . GLY F 1 263 ? -8.320 12.305 41.342 1.00 21.84 245 GLY F C 1
ATOM 13903 O O . GLY F 1 263 ? -9.043 11.904 42.247 1.00 21.12 245 GLY F O 1
ATOM 13904 N N . ILE F 1 264 ? -8.794 12.882 40.246 1.00 19.31 246 ILE F N 1
ATOM 13905 C CA . ILE F 1 264 ? -10.235 13.060 40.009 1.00 18.11 246 ILE F CA 1
ATOM 13906 C C . ILE F 1 264 ? -10.613 12.675 38.577 1.00 22.11 246 ILE F C 1
ATOM 13907 O O . ILE F 1 264 ? -9.799 12.810 37.662 1.00 21.34 246 ILE F O 1
ATOM 13912 N N . PHE F 1 265 ? -11.875 12.258 38.381 1.00 19.67 247 PHE F N 1
ATOM 13913 C CA . PHE F 1 265 ? -12.398 12.070 37.032 1.00 20.14 247 PHE F CA 1
ATOM 13914 C C . PHE F 1 265 ? -12.865 13.452 36.607 1.00 24.86 247 PHE F C 1
ATOM 13915 O O . PHE F 1 265 ? -13.172 14.273 37.465 1.00 25.20 247 PHE F O 1
ATOM 13923 N N . LEU F 1 266 ? -12.946 13.717 35.301 1.00 21.89 248 LEU F N 1
ATOM 13924 C CA . LEU F 1 266 ? -13.476 14.987 34.825 1.00 20.26 248 LEU F CA 1
ATOM 13925 C C . LEU F 1 266 ? -14.797 14.655 34.140 1.00 25.11 248 LEU F C 1
ATOM 13926 O O . LEU F 1 266 ? -14.779 14.094 33.052 1.00 29.93 248 LEU F O 1
ATOM 13931 N N . HIS F 1 267 ? -15.903 14.797 34.855 1.00 17.89 249 HIS F N 1
ATOM 13932 C CA . HIS F 1 267 ? -17.217 14.498 34.287 1.00 16.62 249 HIS F CA 1
ATOM 13933 C C . HIS F 1 267 ? -17.809 15.724 33.569 1.00 20.27 249 HIS F C 1
ATOM 13934 O O . HIS F 1 267 ? -17.844 15.767 32.344 1.00 19.36 249 HIS F O 1
ATOM 13941 N N . ASP F 1 268 ? -18.279 16.715 34.326 1.00 18.38 250 ASP F N 1
ATOM 13942 C CA . ASP F 1 268 ? -18.936 17.894 33.727 1.00 18.26 250 ASP F CA 1
ATOM 13943 C C . ASP F 1 268 ? -18.016 18.652 32.739 1.00 22.30 250 ASP F C 1
ATOM 13944 O O . ASP F 1 268 ? -18.496 18.966 31.650 1.00 21.36 250 ASP F O 1
ATOM 13949 N N . PRO F 1 269 ? -16.691 18.842 33.006 1.00 18.71 251 PRO F N 1
ATOM 13950 C CA . PRO F 1 269 ? -15.833 19.519 32.001 1.00 19.23 251 PRO F CA 1
ATOM 13951 C C . PRO F 1 269 ? -15.733 18.800 30.663 1.00 22.31 251 PRO F C 1
ATOM 13952 O O . PRO F 1 269 ? -15.559 19.460 29.639 1.00 21.17 251 PRO F O 1
ATOM 13956 N N . VAL F 1 270 ? -15.843 17.456 30.662 1.00 19.64 252 VAL F N 1
ATOM 13957 C CA . VAL F 1 270 ? -15.787 16.685 29.404 1.00 19.00 252 VAL F CA 1
ATOM 13958 C C . VAL F 1 270 ? -17.067 16.947 28.576 1.00 21.96 252 VAL F C 1
ATOM 13959 O O . VAL F 1 270 ? -16.978 17.094 27.361 1.00 21.89 252 VAL F O 1
ATOM 13963 N N . SER F 1 271 ? -18.248 17.038 29.226 1.00 19.39 253 SER F N 1
ATOM 13964 C CA . SER F 1 271 ? -19.478 17.358 28.480 1.00 20.33 253 SER F CA 1
ATOM 13965 C C . SER F 1 271 ? -19.402 18.765 27.839 1.00 25.24 253 SER F C 1
ATOM 13966 O O . SER F 1 271 ? -19.863 18.965 26.706 1.00 24.78 253 SER F O 1
ATOM 13969 N N . PHE F 1 272 ? -18.757 19.717 28.531 1.00 20.84 254 PHE F N 1
ATOM 13970 C CA . PHE F 1 272 ? -18.554 21.054 27.982 1.00 21.77 254 PHE F CA 1
ATOM 13971 C C . PHE F 1 272 ? -17.590 20.977 26.797 1.00 27.27 254 PHE F C 1
ATOM 13972 O O . PHE F 1 272 ? -17.787 21.677 25.797 1.00 28.06 254 PHE F O 1
ATOM 13980 N N . THR F 1 273 ? -16.562 20.102 26.886 1.00 24.34 255 THR F N 1
ATOM 13981 C CA . THR F 1 273 ? -15.625 19.877 25.780 1.00 25.05 255 THR F CA 1
ATOM 13982 C C . THR F 1 273 ? -16.375 19.319 24.560 1.00 28.78 255 THR F C 1
ATOM 13983 O O . THR F 1 273 ? -16.036 19.684 23.436 1.00 29.35 255 THR F O 1
ATOM 13987 N N . ALA F 1 274 ? -17.411 18.478 24.770 1.00 24.47 256 ALA F N 1
ATOM 13988 C CA . ALA F 1 274 ? -18.222 17.938 23.655 1.00 24.62 256 ALA F CA 1
ATOM 13989 C C . ALA F 1 274 ? -19.015 19.044 22.954 1.00 29.50 256 ALA F C 1
ATOM 13990 O O . ALA F 1 274 ? -19.269 18.935 21.750 1.00 31.37 256 ALA F O 1
ATOM 13992 N N . VAL F 1 275 ? -19.382 20.121 23.689 1.00 24.54 257 VAL F N 1
ATOM 13993 C CA . VAL F 1 275 ? -20.096 21.273 23.113 1.00 26.07 257 VAL F CA 1
ATOM 13994 C C . VAL F 1 275 ? -19.135 22.053 22.178 1.00 33.41 257 VAL F C 1
ATOM 13995 O O . VAL F 1 275 ? -19.507 22.375 21.052 1.00 35.26 257 VAL F O 1
ATOM 13999 N N . LEU F 1 276 ? -17.915 22.361 22.646 1.00 30.88 258 LEU F N 1
ATOM 14000 C CA . LEU F 1 276 ? -16.959 23.175 21.877 1.00 32.84 258 LEU F CA 1
ATOM 14001 C C . LEU F 1 276 ? -16.116 22.415 20.876 1.00 36.09 258 LEU F C 1
ATOM 14002 O O . LEU F 1 276 ? -15.719 22.984 19.853 1.00 36.54 258 LEU F O 1
ATOM 14007 N N . HIS F 1 277 ? -15.784 21.159 21.192 1.00 28.69 259 HIS F N 1
ATOM 14008 C CA . HIS F 1 277 ? -14.940 20.333 20.335 1.00 28.30 259 HIS F CA 1
ATOM 14009 C C . HIS F 1 277 ? -15.539 18.944 20.130 1.00 30.02 259 HIS F C 1
ATOM 14010 O O . HIS F 1 277 ? -14.944 17.952 20.574 1.00 28.09 259 HIS F O 1
ATOM 14017 N N . PRO F 1 278 ? -16.716 18.841 19.447 1.00 28.23 260 PRO F N 1
ATOM 14018 C CA . PRO F 1 278 ? -17.312 17.510 19.208 1.00 27.47 260 PRO F CA 1
ATOM 14019 C C . PRO F 1 278 ? -16.400 16.594 18.395 1.00 31.93 260 PRO F C 1
ATOM 14020 O O . PRO F 1 278 ? -16.524 15.374 18.497 1.00 29.93 260 PRO F O 1
ATOM 14024 N N . GLU F 1 279 ? -15.444 17.183 17.640 1.00 29.95 261 GLU F N 1
ATOM 14025 C CA . GLU F 1 279 ? -14.474 16.444 16.824 1.00 30.02 261 GLU F CA 1
ATOM 14026 C C . GLU F 1 279 ? -13.477 15.620 17.669 1.00 31.67 261 GLU F C 1
ATOM 14027 O O . GLU F 1 279 ? -12.772 14.788 17.103 1.00 30.47 261 GLU F O 1
ATOM 14033 N N . TYR F 1 280 ? -13.446 15.819 19.014 1.00 26.57 262 TYR F N 1
ATOM 14034 C CA . TYR F 1 280 ? -12.600 15.030 19.919 1.00 26.62 262 TYR F CA 1
ATOM 14035 C C . TYR F 1 280 ? -13.305 13.716 20.306 1.00 28.85 262 TYR F C 1
ATOM 14036 O O . TYR F 1 280 ? -12.757 12.923 21.078 1.00 27.54 262 TYR F O 1
ATOM 14045 N N . PHE F 1 281 ? -14.546 13.523 19.825 1.00 24.87 263 PHE F N 1
ATOM 14046 C CA . PHE F 1 281 ? -15.359 12.356 20.168 1.00 23.33 263 PHE F CA 1
ATOM 14047 C C . PHE F 1 281 ? -15.948 11.708 18.920 1.00 26.42 263 PHE F C 1
ATOM 14048 O O . PHE F 1 281 ? -15.998 12.335 17.862 1.00 26.97 263 PHE F O 1
ATOM 14056 N N . THR F 1 282 ? -16.470 10.481 19.071 1.00 23.93 264 THR F N 1
ATOM 14057 C CA . THR F 1 282 ? -17.296 9.841 18.040 1.00 23.74 264 THR F CA 1
ATOM 14058 C C . THR F 1 282 ? -18.611 9.635 18.756 1.00 27.02 264 THR F C 1
ATOM 14059 O O . THR F 1 282 ? -18.636 9.547 19.989 1.00 26.48 264 THR F O 1
ATOM 14063 N N . PHE F 1 283 ? -19.701 9.583 17.995 1.00 25.08 265 PHE F N 1
ATOM 14064 C CA . PHE F 1 283 ? -21.040 9.391 18.528 1.00 24.51 265 PHE F CA 1
ATOM 14065 C C . PHE F 1 283 ? -21.735 8.272 17.782 1.00 27.55 265 PHE F C 1
ATOM 14066 O O . PHE F 1 283 ? -21.476 8.085 16.579 1.00 27.59 265 PHE F O 1
ATOM 14074 N N . LYS F 1 284 ? -22.647 7.561 18.472 1.00 22.11 266 LYS F N 1
ATOM 14075 C CA . LYS F 1 284 ? -23.490 6.524 17.859 1.00 22.65 266 LYS F CA 1
ATOM 14076 C C . LYS F 1 284 ? -24.926 6.943 18.093 1.00 25.53 266 LYS F C 1
ATOM 14077 O O . LYS F 1 284 ? -25.250 7.479 19.153 1.00 27.69 266 LYS F O 1
ATOM 14083 N N . LYS F 1 285 ? -25.789 6.663 17.129 1.00 21.54 267 LYS F N 1
ATOM 14084 C CA . LYS F 1 285 ? -27.199 6.990 17.272 1.00 21.71 267 LYS F CA 1
ATOM 14085 C C . LYS F 1 285 ? -27.956 5.807 17.836 1.00 26.27 267 LYS F C 1
ATOM 14086 O O . LYS F 1 285 ? -27.698 4.661 17.460 1.00 24.61 267 LYS F O 1
ATOM 14092 N N . GLY F 1 286 ? -28.914 6.090 18.711 1.00 21.45 268 GLY F N 1
ATOM 14093 C CA . GLY F 1 286 ? -29.776 5.040 19.233 1.00 21.58 268 GLY F CA 1
ATOM 14094 C C . GLY F 1 286 ? -30.860 5.579 20.125 1.00 23.88 268 GLY F C 1
ATOM 14095 O O . GLY F 1 286 ? -30.697 6.653 20.704 1.00 24.08 268 GLY F O 1
ATOM 14096 N N . VAL F 1 287 ? -31.968 4.840 20.247 1.00 19.49 269 VAL F N 1
ATOM 14097 C CA . VAL F 1 287 ? -33.034 5.213 21.175 1.00 19.12 269 VAL F CA 1
ATOM 14098 C C . VAL F 1 287 ? -32.541 4.893 22.596 1.00 21.58 269 VAL F C 1
ATOM 14099 O O . VAL F 1 287 ? -32.034 3.794 22.831 1.00 19.55 269 VAL F O 1
ATOM 14103 N N . VAL F 1 288 ? -32.732 5.834 23.541 1.00 17.85 270 VAL F N 1
ATOM 14104 C CA . VAL F 1 288 ? -32.341 5.611 24.933 1.00 17.18 270 VAL F CA 1
ATOM 14105 C C . VAL F 1 288 ? -33.578 5.662 25.831 1.00 20.52 270 VAL F C 1
ATOM 14106 O O . VAL F 1 288 ? -34.374 6.591 25.745 1.00 19.05 270 VAL F O 1
ATOM 14110 N N . ARG F 1 289 ? -33.730 4.644 26.704 1.00 18.14 271 ARG F N 1
ATOM 14111 C CA . ARG F 1 289 ? -34.808 4.610 27.701 1.00 16.85 271 ARG F CA 1
ATOM 14112 C C . ARG F 1 289 ? -34.128 4.476 29.056 1.00 18.55 271 ARG F C 1
ATOM 14113 O O . ARG F 1 289 ? -32.987 4.023 29.134 1.00 18.80 271 ARG F O 1
ATOM 14121 N N . VAL F 1 290 ? -34.818 4.906 30.110 1.00 14.70 272 VAL F N 1
ATOM 14122 C CA . VAL F 1 290 ? -34.280 4.868 31.476 1.00 16.34 272 VAL F CA 1
ATOM 14123 C C . VAL F 1 290 ? -35.205 3.992 32.289 1.00 20.62 272 VAL F C 1
ATOM 14124 O O . VAL F 1 290 ? -36.429 4.190 32.252 1.00 21.77 272 VAL F O 1
ATOM 14128 N N . GLU F 1 291 ? -34.616 3.068 33.056 1.00 17.92 273 GLU F N 1
ATOM 14129 C CA . GLU F 1 291 ? -35.383 2.203 33.951 1.00 18.26 273 GLU F CA 1
ATOM 14130 C C . GLU F 1 291 ? -35.803 3.073 35.152 1.00 21.43 273 GLU F C 1
ATOM 14131 O O . GLU F 1 291 ? -34.974 3.788 35.716 1.00 20.37 273 GLU F O 1
ATOM 14137 N N . THR F 1 292 ? -37.084 3.041 35.518 1.00 20.55 274 THR F N 1
ATOM 14138 C CA . THR F 1 292 ? -37.603 3.882 36.601 1.00 22.11 274 THR F CA 1
ATOM 14139 C C . THR F 1 292 ? -37.985 3.092 37.850 1.00 28.48 274 THR F C 1
ATOM 14140 O O . THR F 1 292 ? -38.335 3.695 38.865 1.00 30.29 274 THR F O 1
ATOM 14144 N N . GLN F 1 293 ? -37.955 1.759 37.780 1.00 25.33 275 GLN F N 1
ATOM 14145 C CA . GLN F 1 293 ? -38.312 0.923 38.928 1.00 26.68 275 GLN F CA 1
ATOM 14146 C C . GLN F 1 293 ? -37.342 -0.254 39.116 1.00 30.23 275 GLN F C 1
ATOM 14147 O O . GLN F 1 293 ? -36.530 -0.530 38.243 1.00 29.95 275 GLN F O 1
ATOM 14153 N N . GLY F 1 294 ? -37.394 -0.879 40.269 1.00 27.67 276 GLY F N 1
ATOM 14154 C CA . GLY F 1 294 ? -36.577 -2.061 40.524 1.00 27.13 276 GLY F CA 1
ATOM 14155 C C . GLY F 1 294 ? -35.117 -1.809 40.811 1.00 25.88 276 GLY F C 1
ATOM 14156 O O . GLY F 1 294 ? -34.682 -0.669 40.956 1.00 23.17 276 GLY F O 1
ATOM 14157 N N . ILE F 1 295 ? -34.338 -2.892 40.878 1.00 21.61 277 ILE F N 1
ATOM 14158 C CA . ILE F 1 295 ? -32.923 -2.783 41.258 1.00 20.18 277 ILE F CA 1
ATOM 14159 C C . ILE F 1 295 ? -32.123 -1.964 40.261 1.00 20.93 277 ILE F C 1
ATOM 14160 O O . ILE F 1 295 ? -31.118 -1.365 40.645 1.00 19.05 277 ILE F O 1
ATOM 14165 N N . CYS F 1 296 ? -32.576 -1.931 38.989 1.00 17.54 278 CYS F N 1
ATOM 14166 C CA . CYS F 1 296 ? -31.865 -1.173 37.976 1.00 18.93 278 CYS F CA 1
ATOM 14167 C C . CYS F 1 296 ? -32.430 0.235 37.775 1.00 20.75 278 CYS F C 1
ATOM 14168 O O . CYS F 1 296 ? -32.120 0.856 36.773 1.00 20.96 278 CYS F O 1
ATOM 14171 N N . THR F 1 297 ? -33.198 0.773 38.757 1.00 17.29 279 THR F N 1
ATOM 14172 C CA . THR F 1 297 ? -33.702 2.164 38.696 1.00 17.56 279 THR F CA 1
ATOM 14173 C C . THR F 1 297 ? -32.522 3.111 38.334 1.00 19.55 279 THR F C 1
ATOM 14174 O O . THR F 1 297 ? -31.448 3.036 38.934 1.00 17.99 279 THR F O 1
ATOM 14178 N N . GLY F 1 298 ? -32.722 3.954 37.336 1.00 16.81 280 GLY F N 1
ATOM 14179 C CA . GLY F 1 298 ? -31.702 4.906 36.891 1.00 15.83 280 GLY F CA 1
ATOM 14180 C C . GLY F 1 298 ? -30.799 4.396 35.785 1.00 19.72 280 GLY F C 1
ATOM 14181 O O . GLY F 1 298 ? -29.981 5.161 35.263 1.00 18.76 280 GLY F O 1
ATOM 14182 N N . HIS F 1 299 ? -30.937 3.115 35.382 1.00 17.18 281 HIS F N 1
ATOM 14183 C CA . HIS F 1 299 ? -30.093 2.550 34.331 1.00 15.65 281 HIS F CA 1
ATOM 14184 C C . HIS F 1 299 ? -30.475 3.164 32.977 1.00 18.28 281 HIS F C 1
ATOM 14185 O O . HIS F 1 299 ? -31.659 3.262 32.677 1.00 17.73 281 HIS F O 1
ATOM 14192 N N . THR F 1 300 ? -29.476 3.539 32.171 1.00 14.63 282 THR F N 1
ATOM 14193 C CA . THR F 1 300 ? -29.676 4.085 30.823 1.00 15.06 282 THR F CA 1
ATOM 14194 C C . THR F 1 300 ? -29.315 2.993 29.847 1.00 19.96 282 THR F C 1
ATOM 14195 O O . THR F 1 300 ? -28.190 2.464 29.867 1.00 18.02 282 THR F O 1
ATOM 14199 N N . LEU F 1 301 ? -30.277 2.621 29.015 1.00 18.44 283 LEU F N 1
ATOM 14200 C CA . LEU F 1 301 ? -30.047 1.554 28.052 1.00 20.20 283 LEU F CA 1
ATOM 14201 C C . LEU F 1 301 ? -30.350 2.046 26.645 1.00 22.29 283 LEU F C 1
ATOM 14202 O O . LEU F 1 301 ? -31.454 2.501 26.384 1.00 20.35 283 LEU F O 1
ATOM 14207 N N . MET F 1 302 ? -29.362 1.939 25.755 1.00 19.90 284 MET F N 1
ATOM 14208 C CA . MET F 1 302 ? -29.457 2.367 24.379 1.00 19.09 284 MET F CA 1
ATOM 14209 C C . MET F 1 302 ? -29.739 1.167 23.467 1.00 21.37 284 MET F C 1
ATOM 14210 O O . MET F 1 302 ? -29.139 0.080 23.634 1.00 19.33 284 MET F O 1
ATOM 14215 N N . ASP F 1 303 ? -30.663 1.352 22.525 1.00 16.62 285 ASP F N 1
ATOM 14216 C CA . ASP F 1 303 ? -30.888 0.350 21.492 1.00 17.03 285 ASP F CA 1
ATOM 14217 C C . ASP F 1 303 ? -30.046 0.845 20.336 1.00 21.96 285 ASP F C 1
ATOM 14218 O O . ASP F 1 303 ? -30.379 1.847 19.702 1.00 22.31 285 ASP F O 1
ATOM 14223 N N . GLN F 1 304 ? -28.953 0.134 20.045 1.00 19.77 286 GLN F N 1
ATOM 14224 C CA . GLN F 1 304 ? -28.042 0.499 18.957 1.00 21.36 286 GLN F CA 1
ATOM 14225 C C . GLN F 1 304 ? -28.654 0.349 17.570 1.00 24.82 286 GLN F C 1
ATOM 14226 O O . GLN F 1 304 ? -28.044 0.820 16.611 1.00 25.43 286 GLN F O 1
ATOM 14232 N N . GLY F 1 305 ? -29.820 -0.321 17.457 1.00 20.07 287 GLY F N 1
ATOM 14233 C CA . GLY F 1 305 ? -30.505 -0.502 16.180 1.00 21.04 287 GLY F CA 1
ATOM 14234 C C . GLY F 1 305 ? -29.814 -1.469 15.234 1.00 25.81 287 GLY F C 1
ATOM 14235 O O . GLY F 1 305 ? -29.974 -1.371 14.004 1.00 25.22 287 GLY F O 1
ATOM 14236 N N . LEU F 1 306 ? -29.022 -2.403 15.798 1.00 20.82 288 LEU F N 1
ATOM 14237 C CA . LEU F 1 306 ? -28.297 -3.394 14.990 1.00 21.87 288 LEU F CA 1
ATOM 14238 C C . LEU F 1 306 ? -29.109 -4.647 14.726 1.00 25.51 288 LEU F C 1
ATOM 14239 O O . LEU F 1 306 ? -28.694 -5.477 13.916 1.00 26.85 288 LEU F O 1
ATOM 14244 N N . LYS F 1 307 ? -30.290 -4.771 15.343 1.00 20.49 289 LYS F N 1
ATOM 14245 C CA . LYS F 1 307 ? -31.096 -5.990 15.233 1.00 20.15 289 LYS F CA 1
ATOM 14246 C C . LYS F 1 307 ? -32.553 -5.674 15.108 1.00 22.54 289 LYS F C 1
ATOM 14247 O O . LYS F 1 307 ? -33.048 -4.808 15.833 1.00 22.30 289 LYS F O 1
ATOM 14253 N N . LYS F 1 308 ? -33.264 -6.411 14.225 1.00 19.64 290 LYS F N 1
ATOM 14254 C CA . LYS F 1 308 ? -34.713 -6.272 14.048 1.00 20.07 290 LYS F CA 1
ATOM 14255 C C . LYS F 1 308 ? -35.377 -7.178 15.070 1.00 27.19 290 LYS F C 1
ATOM 14256 O O . LYS F 1 308 ? -35.247 -8.404 14.996 1.00 27.17 290 LYS F O 1
ATOM 14262 N N . TRP F 1 309 ? -36.071 -6.583 16.038 1.00 23.80 291 TRP F N 1
ATOM 14263 C CA . TRP F 1 309 ? -36.735 -7.343 17.099 1.00 22.38 291 TRP F CA 1
ATOM 14264 C C . TRP F 1 309 ? -37.985 -7.974 16.547 1.00 26.87 291 TRP F C 1
ATOM 14265 O O . TRP F 1 309 ? -38.606 -7.423 15.631 1.00 26.69 291 TRP F O 1
ATOM 14276 N N . ASN F 1 310 ? -38.353 -9.155 17.075 1.00 24.46 292 ASN F N 1
ATOM 14277 C CA . ASN F 1 310 ? -39.558 -9.854 16.608 1.00 26.20 292 ASN F CA 1
ATOM 14278 C C . ASN F 1 310 ? -40.826 -9.139 17.027 1.00 31.27 292 ASN F C 1
ATOM 14279 O O . ASN F 1 310 ? -41.821 -9.199 16.310 1.00 33.05 292 ASN F O 1
ATOM 14284 N N . SER F 1 311 ? -40.802 -8.481 18.184 1.00 29.34 293 SER F N 1
ATOM 14285 C CA . SER F 1 311 ? -41.958 -7.728 18.648 1.00 30.27 293 SER F CA 1
ATOM 14286 C C . SER F 1 311 ? -41.560 -6.346 19.162 1.00 31.89 293 SER F C 1
ATOM 14287 O O . SER F 1 311 ? -40.384 -6.128 19.484 1.00 29.31 293 SER F O 1
ATOM 14290 N N . GLU F 1 312 ? -42.529 -5.423 19.233 1.00 27.78 294 GLU F N 1
ATOM 14291 C CA . GLU F 1 312 ? -42.286 -4.067 19.704 1.00 27.25 294 GLU F CA 1
ATOM 14292 C C . GLU F 1 312 ? -41.935 -4.035 21.182 1.00 28.42 294 GLU F C 1
ATOM 14293 O O . GLU F 1 312 ? -42.323 -4.916 21.956 1.00 27.24 294 GLU F O 1
ATOM 14299 N N . ASN F 1 313 ? -41.151 -3.040 21.561 1.00 22.99 295 ASN F N 1
ATOM 14300 C CA . ASN F 1 313 ? -40.664 -2.938 22.918 1.00 21.25 295 ASN F CA 1
ATOM 14301 C C . ASN F 1 313 ? -40.511 -1.458 23.264 1.00 22.73 295 ASN F C 1
ATOM 14302 O O . ASN F 1 313 ? -40.698 -0.608 22.384 1.00 22.22 295 ASN F O 1
ATOM 14307 N N . PRO F 1 314 ? -40.127 -1.108 24.509 1.00 18.56 296 PRO F N 1
ATOM 14308 C CA . PRO F 1 314 ? -40.006 0.304 24.870 1.00 18.16 296 PRO F CA 1
ATOM 14309 C C . PRO F 1 314 ? -39.033 1.140 24.041 1.00 21.28 296 PRO F C 1
ATOM 14310 O O . PRO F 1 314 ? -39.119 2.372 24.106 1.00 20.95 296 PRO F O 1
ATOM 14314 N N . TRP F 1 315 ? -38.149 0.514 23.253 1.00 17.12 297 TRP F N 1
ATOM 14315 C CA . TRP F 1 315 ? -37.195 1.282 22.444 1.00 17.64 297 TRP F CA 1
ATOM 14316 C C . TRP F 1 315 ? -37.704 1.494 21.005 1.00 19.91 297 TRP F C 1
ATOM 14317 O O . TRP F 1 315 ? -37.069 2.227 20.233 1.00 19.22 297 TRP F O 1
ATOM 14328 N N . SER F 1 316 ? -38.840 0.876 20.651 1.00 17.65 298 SER F N 1
ATOM 14329 C CA . SER F 1 316 ? -39.399 0.963 19.300 1.00 18.35 298 SER F CA 1
ATOM 14330 C C . SER F 1 316 ? -39.959 2.344 18.998 1.00 22.02 298 SER F C 1
ATOM 14331 O O . SER F 1 316 ? -40.588 2.958 19.861 1.00 21.60 298 SER F O 1
ATOM 14334 N N . GLY F 1 317 ? -39.781 2.794 17.757 1.00 20.92 299 GLY F N 1
ATOM 14335 C CA . GLY F 1 317 ? -40.441 3.988 17.241 1.00 21.66 299 GLY F CA 1
ATOM 14336 C C . GLY F 1 317 ? -39.922 5.354 17.598 1.00 24.31 299 GLY F C 1
ATOM 14337 O O . GLY F 1 317 ? -40.153 6.293 16.831 1.00 24.51 299 GLY F O 1
ATOM 14338 N N . TYR F 1 318 ? -39.230 5.510 18.721 1.00 21.77 300 TYR F N 1
ATOM 14339 C CA . TYR F 1 318 ? -38.721 6.803 19.160 1.00 21.93 300 TYR F CA 1
ATOM 14340 C C . TYR F 1 318 ? -37.631 7.319 18.255 1.00 26.17 300 TYR F C 1
ATOM 14341 O O . TYR F 1 318 ? -36.960 6.535 17.580 1.00 24.70 300 TYR F O 1
ATOM 14350 N N . LYS F 1 319 ? -37.447 8.627 18.261 1.00 25.78 301 LYS F N 1
ATOM 14351 C CA . LYS F 1 319 ? -36.365 9.242 17.520 1.00 25.69 301 LYS F CA 1
ATOM 14352 C C . LYS F 1 319 ? -35.061 8.902 18.269 1.00 27.48 301 LYS F C 1
ATOM 14353 O O . LYS F 1 319 ? -34.978 9.096 19.499 1.00 26.64 301 LYS F O 1
ATOM 14359 N N . PRO F 1 320 ? -34.031 8.386 17.566 1.00 23.93 302 PRO F N 1
ATOM 14360 C CA . PRO F 1 320 ? -32.767 8.109 18.264 1.00 23.49 302 PRO F CA 1
ATOM 14361 C C . PRO F 1 320 ? -32.075 9.412 18.663 1.00 27.34 302 PRO F C 1
ATOM 14362 O O . PRO F 1 320 ? -32.313 10.462 18.058 1.00 26.98 302 PRO F O 1
ATOM 14366 N N . ILE F 1 321 ? -31.227 9.324 19.665 1.00 22.01 303 ILE F N 1
ATOM 14367 C CA . ILE F 1 321 ? -30.416 10.441 20.133 1.00 21.69 303 ILE F CA 1
ATOM 14368 C C . ILE F 1 321 ? -28.946 10.073 19.900 1.00 23.21 303 ILE F C 1
ATOM 14369 O O . ILE F 1 321 ? -28.660 8.939 19.506 1.00 22.96 303 ILE F O 1
ATOM 14374 N N . SER F 1 322 ? -28.036 11.031 20.081 1.00 20.11 304 SER F N 1
ATOM 14375 C CA . SER F 1 322 ? -26.600 10.808 19.876 1.00 19.47 304 SER F CA 1
ATOM 14376 C C . SER F 1 322 ? -25.965 10.477 21.197 1.00 22.92 304 SER F C 1
ATOM 14377 O O . SER F 1 322 ? -26.141 11.211 22.180 1.00 22.98 304 SER F O 1
ATOM 14380 N N . VAL F 1 323 ? -25.221 9.371 21.231 1.00 19.29 305 VAL F N 1
ATOM 14381 C CA . VAL F 1 323 ? -24.572 8.907 22.458 1.00 17.81 305 VAL F CA 1
ATOM 14382 C C . VAL F 1 323 ? -23.058 8.960 22.236 1.00 20.97 305 VAL F C 1
ATOM 14383 O O . VAL F 1 323 ? -22.579 8.277 21.328 1.00 20.03 305 VAL F O 1
ATOM 14387 N N . ALA F 1 324 ? -22.300 9.720 23.077 1.00 19.33 306 ALA F N 1
ATOM 14388 C CA . ALA F 1 324 ? -20.844 9.779 22.914 1.00 19.49 306 ALA F CA 1
ATOM 14389 C C . ALA F 1 324 ? -20.289 8.361 23.091 1.00 22.32 306 ALA F C 1
ATOM 14390 O O . ALA F 1 324 ? -20.680 7.660 24.026 1.00 19.73 306 ALA F O 1
ATOM 14392 N N . TRP F 1 325 ? -19.457 7.917 22.153 1.00 20.39 307 TRP F N 1
ATOM 14393 C CA . TRP F 1 325 ? -18.981 6.537 22.096 1.00 22.09 307 TRP F CA 1
ATOM 14394 C C . TRP F 1 325 ? -17.512 6.336 22.375 1.00 23.92 307 TRP F C 1
ATOM 14395 O O . TRP F 1 325 ? -17.156 5.392 23.103 1.00 22.70 307 TRP F O 1
ATOM 14406 N N . THR F 1 326 ? -16.661 7.175 21.780 1.00 21.79 308 THR F N 1
ATOM 14407 C CA . THR F 1 326 ? -15.209 7.142 22.002 1.00 22.19 308 THR F CA 1
ATOM 14408 C C . THR F 1 326 ? -14.749 8.574 22.213 1.00 25.43 308 THR F C 1
ATOM 14409 O O . THR F 1 326 ? -15.436 9.517 21.817 1.00 24.41 308 THR F O 1
ATOM 14413 N N . VAL F 1 327 ? -13.596 8.730 22.841 1.00 23.81 309 VAL F N 1
ATOM 14414 C CA . VAL F 1 327 ? -13.038 10.046 23.153 1.00 22.92 309 VAL F CA 1
ATOM 14415 C C . VAL F 1 327 ? -11.535 10.058 22.926 1.00 27.38 309 VAL F C 1
ATOM 14416 O O . VAL F 1 327 ? -10.865 9.078 23.259 1.00 26.23 309 VAL F O 1
ATOM 14420 N N . ASP F 1 328 ? -11.012 11.167 22.369 1.00 24.63 310 ASP F N 1
ATOM 14421 C CA . ASP F 1 328 ? -9.576 11.360 22.190 1.00 25.28 310 ASP F CA 1
ATOM 14422 C C . ASP F 1 328 ? -9.105 11.983 23.510 1.00 28.51 310 ASP F C 1
ATOM 14423 O O . ASP F 1 328 ? -9.205 13.200 23.702 1.00 27.67 310 ASP F O 1
ATOM 14428 N N . VAL F 1 329 ? -8.682 11.122 24.453 1.00 26.31 311 VAL F N 1
ATOM 14429 C CA . VAL F 1 329 ? -8.322 11.503 25.827 1.00 24.93 311 VAL F CA 1
ATOM 14430 C C . VAL F 1 329 ? -7.199 12.571 25.845 1.00 29.80 311 VAL F C 1
ATOM 14431 O O . VAL F 1 329 ? -7.422 13.604 26.470 1.00 29.45 311 VAL F O 1
ATOM 14435 N N . PRO F 1 330 ? -6.051 12.421 25.134 1.00 28.63 312 PRO F N 1
ATOM 14436 C CA . PRO F 1 330 ? -5.026 13.487 25.176 1.00 29.41 312 PRO F CA 1
ATOM 14437 C C . PRO F 1 330 ? -5.538 14.857 24.725 1.00 35.04 312 PRO F C 1
ATOM 14438 O O . PRO F 1 330 ? -5.198 15.850 25.369 1.00 33.80 312 PRO F O 1
ATOM 14442 N N . LYS F 1 331 ? -6.364 14.918 23.652 1.00 32.31 313 LYS F N 1
ATOM 14443 C CA . LYS F 1 331 ? -6.928 16.188 23.151 1.00 31.43 313 LYS F CA 1
ATOM 14444 C C . LYS F 1 331 ? -7.880 16.834 24.159 1.00 30.92 313 LYS F C 1
ATOM 14445 O O . LYS F 1 331 ? -7.827 18.046 24.366 1.00 29.88 313 LYS F O 1
ATOM 14451 N N . VAL F 1 332 ? -8.723 16.026 24.806 1.00 25.88 314 VAL F N 1
ATOM 14452 C CA . VAL F 1 332 ? -9.661 16.539 25.814 1.00 23.89 314 VAL F CA 1
ATOM 14453 C C . VAL F 1 332 ? -8.898 17.070 27.029 1.00 27.79 314 VAL F C 1
ATOM 14454 O O . VAL F 1 332 ? -9.175 18.194 27.455 1.00 27.46 314 VAL F O 1
ATOM 14458 N N . ILE F 1 333 ? -7.939 16.289 27.563 1.00 26.15 315 ILE F N 1
ATOM 14459 C CA . ILE F 1 333 ? -7.136 16.718 28.724 1.00 28.05 315 ILE F CA 1
ATOM 14460 C C . ILE F 1 333 ? -6.365 18.017 28.410 1.00 34.61 315 ILE F C 1
ATOM 14461 O O . ILE F 1 333 ? -6.369 18.947 29.224 1.00 35.66 315 ILE F O 1
ATOM 14466 N N . SER F 1 334 ? -5.753 18.091 27.227 1.00 32.12 316 SER F N 1
ATOM 14467 C CA . SER F 1 334 ? -4.993 19.272 26.797 1.00 33.36 316 SER F CA 1
ATOM 14468 C C . SER F 1 334 ? -5.883 20.509 26.748 1.00 35.77 316 SER F C 1
ATOM 14469 O O . SER F 1 334 ? -5.470 21.551 27.252 1.00 35.22 316 SER F O 1
ATOM 14472 N N . PHE F 1 335 ? -7.105 20.384 26.197 1.00 30.19 317 PHE F N 1
ATOM 14473 C CA . PHE F 1 335 ? -8.074 21.481 26.116 1.00 30.67 317 PHE F CA 1
ATOM 14474 C C . PHE F 1 335 ? -8.506 21.951 27.504 1.00 32.83 317 PHE F C 1
ATOM 14475 O O . PHE F 1 335 ? -8.529 23.155 27.753 1.00 33.56 317 PHE F O 1
ATOM 14483 N N . ILE F 1 336 ? -8.866 21.013 28.388 1.00 27.55 318 ILE F N 1
ATOM 14484 C CA . ILE F 1 336 ? -9.338 21.341 29.737 1.00 25.07 318 ILE F CA 1
ATOM 14485 C C . ILE F 1 336 ? -8.211 22.021 30.521 1.00 30.39 318 ILE F C 1
ATOM 14486 O O . ILE F 1 336 ? -8.437 23.096 31.083 1.00 30.72 318 ILE F O 1
ATOM 14491 N N . LYS F 1 337 ? -7.003 21.430 30.518 1.00 28.00 319 LYS F N 1
ATOM 14492 C CA . LYS F 1 337 ? -5.840 21.998 31.230 1.00 28.46 319 LYS F CA 1
ATOM 14493 C C . LYS F 1 337 ? -5.511 23.402 30.747 1.00 34.81 319 LYS F C 1
ATOM 14494 O O . LYS F 1 337 ? -5.226 24.263 31.571 1.00 35.70 319 LYS F O 1
ATOM 14500 N N . LYS F 1 338 ? -5.567 23.641 29.419 1.00 31.73 320 LYS F N 1
ATOM 14501 C CA . LYS F 1 338 ? -5.297 24.949 28.810 1.00 32.68 320 LYS F CA 1
ATOM 14502 C C . LYS F 1 338 ? -6.249 26.011 29.371 1.00 36.79 320 LYS F C 1
ATOM 14503 O O . LYS F 1 338 ? -5.793 27.077 29.760 1.00 38.25 320 LYS F O 1
ATOM 14509 N N . LEU F 1 339 ? -7.562 25.696 29.457 1.00 30.67 321 LEU F N 1
ATOM 14510 C CA . LEU F 1 339 ? -8.556 26.633 29.960 1.00 29.68 321 LEU F CA 1
ATOM 14511 C C . LEU F 1 339 ? -8.410 26.851 31.468 1.00 31.22 321 LEU F C 1
ATOM 14512 O O . LEU F 1 339 ? -8.558 27.987 31.917 1.00 30.90 321 LEU F O 1
ATOM 14517 N N . LEU F 1 340 ? -8.107 25.779 32.228 1.00 26.00 322 LEU F N 1
ATOM 14518 C CA . LEU F 1 340 ? -7.956 25.853 33.699 1.00 25.25 322 LEU F CA 1
ATOM 14519 C C . LEU F 1 340 ? -6.703 26.596 34.109 1.00 31.54 322 LEU F C 1
ATOM 14520 O O . LEU F 1 340 ? -6.708 27.230 35.161 1.00 31.89 322 LEU F O 1
ATOM 14525 N N . MET F 1 341 ? -5.637 26.507 33.300 1.00 30.04 323 MET F N 1
ATOM 14526 C CA . MET F 1 341 ? -4.340 27.124 33.597 1.00 31.38 323 MET F CA 1
ATOM 14527 C C . MET F 1 341 ? -4.145 28.504 32.964 1.00 34.58 323 MET F C 1
ATOM 14528 O O . MET F 1 341 ? -3.119 29.144 33.213 1.00 31.26 323 MET F O 1
ATOM 14533 N N . ALA F 1 342 ? -5.144 28.989 32.213 1.00 33.15 324 ALA F N 1
ATOM 14534 C CA . ALA F 1 342 ? -5.062 30.294 31.561 1.00 34.76 324 ALA F CA 1
ATOM 14535 C C . ALA F 1 342 ? -5.193 31.449 32.582 1.00 36.85 324 ALA F C 1
ATOM 14536 O O . ALA F 1 342 ? -6.110 31.440 33.407 1.00 33.47 324 ALA F O 1
ATOM 14538 N N . PRO F 1 343 ? -4.283 32.446 32.554 1.00 35.10 325 PRO F N 1
ATOM 14539 C CA . PRO F 1 343 ? -4.404 33.571 33.498 1.00 36.31 325 PRO F CA 1
ATOM 14540 C C . PRO F 1 343 ? -5.636 34.441 33.202 1.00 40.50 325 PRO F C 1
ATOM 14541 O O . PRO F 1 343 ? -6.111 34.428 32.048 1.00 46.18 325 PRO F O 1
#

InterPro domains:
  IPR001910 Inosine/uridine-preferring nucleoside hydrolase domain [PF01156] (13-314)
  IPR023186 Inosine/uridine-preferring nucleoside hydrolase [PTHR12304] (12-324)
  IPR036452 Ribonucleoside hydrolase-like [G3DSA:3.90.245.10] (2-325)
  IPR036452 Ribonucleoside hydrolase-like [SSF53590] (12-322)

B-factor: mean 27.84, std 11.48, range [12.38, 109.83]

Radius of gyration: 42.76 Å; Cα contacts (8 Å, |Δi|>4): 4627; chains: 6; bounding box: 100×117×95 Å

Foldseek 3Di:
DDAAFEEEEEAAQALLVLLQLLLQLLDPNHDDQAYAYDAAQAFQVLSLQSRCVSCVLSVHNVRAYAGADRAAPVDDRDDYNCLQQNHSNQQPPPDDTHPRDHDPHHLLVVLLVVLVVQFQRYEYEYHAAQRSVLSNCVVDLCSQRRHHEYQYLFADEVAAADVGRQADRRCLRYVPSVQSVLQSNHQYEYEYVNAQVLAWQAPVNLVVLCPFQFSCSVSSSNSCVSNQVSCCVPVVGHGHGNRSLLSSCCVVCVVQFDKAKFRWGAACDDPNHRGIYTDSVPDDDPDDDPRPPGGIYIYTDYGNRVVSNVSSSCSSRPD/DAAFEEEEEAAQALLVLLQLLLQLVDPNHDHQAYAYDAFQAFQVLSLQVRCVSCVLSVHNVRAYAGADRAAPVDDHFDHNCLQQNHSSQQPPPDDTDPRDHDPHHLLVVLLVVLVVQFLGYEYEYHAAQRSVLSNCVVDVCSQRRHNEYQYLFADEVAAADVGRQADRNCLRYVPSVQSVLQSNHAYEYEYVNAQVLAWQAPVNLVVLCPFPFSCSVSSSNSCVSNQVSCCVPVVGRGHTNRSLLSSCCVVCVVQFDKAWFRWGADCDDPNHRGIYTDSPPDDDPDDDPRPPGGIYIYTDYGNRVVSNVVSSCSSRPD/DAAFEEEEEAAQALLSLLQLLLQLLDPNHDHQAYAYDAFQAFQVLSLQSRCVSCVLSVRNVRAYAGADRAAPVDDHFDHNCLQQNHSSQAPPPDDTDPRDHDPHHSLVVLLVVLVVQFLGYEYEYHAAQRSVLSNCVVDVCSQRRHNEYQYLFADEVAAEDVGRQADRRCLRYVPSVQSVLQSNHAYEYEYVNAQVVAWQAPVNLVCQCPFQFSCSVSSSNSCVSNQVSCCVRVNHRTHGNRSLLSSCCVVCVVQFDKAWFRWGAACDDPNHRGIYTDSPPDDDPDDDPRPDGGIYIYTDYGNRVVSNVSSSCSSRPD/DAFEEEEEEAQALLVLLQLLLQLQDVNHDDQAYAYDAAQAFQVLSLQSRCVSCVLSVHNVRAYAGADRAAPVDDRDDYNCLQQNHSNQQPPPDDTHPRDHDPHHLLRVLLVVLVVQFLRYEYEYHAAQRSVLSNCVVDVCSQRRHNEYQYQFADEVAAEDVGRQADRRCLRYVPSVQSVLQSNHAYEYEYVNAQVLAWQAPVNLVVLCPFPFSCSVSSSSSCVSNQVSCCVPVVGRGHGNGSLLSSCCVVCVVQFDKAKFRWGAACDDPNHRGIYTDSVPDDDPDDDPRPPGGIYIYTDYGNRVVSNVSSSCSSRPD/DAAEEEEEAQALLVLLQLLLQLVDPVYDHQAYAYDAAQAFQVLSQQSRCVSCVLSVHNVHAYAGADRAAPVDDHFDHNCLQQNHSSQQPPPDDTHPRDHDDHHLLVVLLVVLVVQFLGYEYEYHAAQRSVLSNVVVDVCSLRRHNEYQYLFADEVAAADVGRQADRNCLRYVPSVQSVLQSQHAYEYEYVNAQVLAWQAPVNLVVLCPFQFSCSVSSSNSCVSNQVSCCVRVVGRGHGNRSLLSSCCVVCVVQFDKAWFRWGAACDDPNHRGIYTDSPPDDDPDDDPRPDGGTYIYTDYGNRVVSNVVSSCSSRPD/DAFEEEEEEAQALLVLLQLLLQLVDPNHDHQAYAYDAAQAFQVLSQQSRCVSCVLSVHNVHAYAGADRAAPVDDHFDHNCLQQNHSSQQPPPDDTHPRDHDPHHLLVVLLVVLVVQFLRYEYEYHAAQRSVLSNCVVDVCSLRRHNEYQYLFADEVAAADVGRQADRNCLRYVPSVQSVLQSQHAYEYEYVNAQVLAWQAPVNLVVLCPFPFSCSVSSSNSCVSNQVSCCVRVVGRGHTNRSLLSSCCVVCVVQFDKAWFRWGAACDDPNHRGIYTDSPPDDDPDDDPRPDGGTYIYTDYGNRVVSNVVSSCSSRPD

Sequence (1905 aa):
QIRRDKLIIDTDPGIDDSMTILMAFRAPSVEIIGLTTIFGNVDTKGATRNALLLCERAGCPEVPVAEGSHEPLKGGKPRVADFVHGSDGIGNLFLPAPSAKKVEESAADFLINKVSEFPGEVSVLALGPLTNVALAIKRDPSFASKVKKIVVLGGAFFAAGNVNPAAEANIHGDPEAADIVFTSGADIVVVGINITTQVCLTDEDLLELRNSKGKHAAFLYEMCKFYRDWHAKSDGFHGIFLHDPVSFTAVLHPEYFTFKKGVVRVETQGICTGHTLMDQQGLKKWNSENPWSGYKPISVAWTVDVPKVISFIKKLLMAPIRRDKLIIDTDPGIDDSMTILMAFRAPSVEIIGLTTIFGNVDTKGATRNALLLCERAGCPEVPVAEGSHEPLKGGKPRVADFVHGSDGIGNLFLPAPSAKKVEESAADFLINKVSEFPGEVSVLALGPLTNVALAIKRDPSFASKVKKIVVLGGAFFAAGNVNPAAEANIHGDPEAADIVFTSGADIVVVVGINITTQVCLTDEDLLELRNSKGKHAAFLYEMCKFYRDWHAKSDGFHGIFLHDPVSFTAVLHPEYFTFKKGVVRVETQGICTGHTLMDQGLKKWNSENPWSGYKPISVAWTVDVPKVISFIKKLLMAPIRRDKLIIDTDPGIDDSMTILMAFRAPSVEIIGLTTIFGNVDTKGATRNALLLCERAGCPEVPVAEGSHEPLKGGKPRVADFVHGSDGIGNLFLPAPSAKKVEESAADFLINKVSEFPGEVSVLALGPLTNVALAIKRDPSFASKVKKIVVLGGAFFAAGNVNPAAEANIHGDPEAADIVFTSGADIVVVGINITTQVCLTDEDLLELRNSKGKHAAFLYEMCKFYRDWHAKSDGFHGIFLHDPVSFTAVLHPEYFTFKKGVVRVETQGICTGHTLMDQGLKKWNSENPWSGYKPISVAWTVDVPKVISFIKKLLMAPRRDKLIIDTDPGIDDSMMTILMAFRAPSVEIIGLTTIFGNVDTKGATRNALLLCERAGCCPEVPVAEGSHEPLKGGKPRVADFVHGSDGIGNLFLPAPSAKKVEESAADFLINKVSEFPGEVSVLALGPLTNVALAIKRDPSFASKVKKIVVLGGAFFAAGNVNPAAEANIHGDPEAADIVFTSGADIVVVVGINITTQVCLTDEDLLELRNSKGKHAAFLYEMCKFYRDWHAKSDGFHGIFLHDPVSFTAVLHPEYFTFKKGVVRVETQGICTGHTLMDQGLKKWNSENPWSGYKPISVAWTVDVPKVISFIKKLLMAPRDKLIIDTDPGIDDSMTILMAFRAPSVEIIGLTTIFGNVDTKGATRNALLLCERAGCCPEVPVAEGSHEPLKGGKPRVADFVHGSDGIGNLFLPAPSAKKVEESAADFLINKVSEFPGEVSVLALGPLTNVALAIKRDPSFASKVKKIVVLGGAFFAAGNVNPAAEANIHGDPEAADIVFTSGADIVVVGINITTQVCLTDEDLLELRNSKGKHAAFLYEMCKFYRDWHAKSDGFHGIFLHDPVSFTAVLHPEYFTFKKGVVRVETQGICTGHTLMDQGLKKWNSENPWSGYKPISVAWTVDVPKVISFIKKLLMAPRRDKLIIDTDPGIDDSMTILMAFRAPSVEIIGLTTIFGNVDTKGATRNALLLCERAGCCPEVPVAEGSSHEPLKGGKPRVADFVHGSDGIGNLFLPAPSAKKVEESAADFLINKVSEFPGEVSVLALGPLTNVALAIKRDPSFASKVKKIVVLGGAFFAAGNVNPAAEANIHGDPEAADIVFTSGADIVVVGINITTQVCLTDEDLLELRNSKGKKHAAFLYEMCKFYRDWHAKSDGFHGIFLHDPVSFTAVLHPEYFTFKKGVVRVETQGICTGHTLMDQGLKKWNSENPWSGYKPISVAWTVDVPKVISFIKKLLMAP

Secondary structure (DSSP, 8-state):
----EEEEEEE---HHHHHHHHHHHH-TTEEEEEEEE--SSS-HHHHHHHHHHHHHHTT-TTS-EEE--SS-TT-SPPP--HHHH-TTSSSS--PPPPSS---SS-HHHHHHHHHHHSTTTEEEEE-S-SHHHHHHHHH-TTHHHHS-EEEEE---SSS--SSBTTB-HHHHH-HHHHHHHHTS-SEEEEE-HHHHTT-EEEHHHHHHHHHS--TTHHHHHHHHHHHHHHHHHHT--SEEE-SHHHHHHHHH-GGGEEEEEEEEEE--SSTTTT-EEEE-S-S--SS--TTTTSPPEEEEEEE-HHHHHHHHHHHHT--/---EEEEEEE---HHHHHHHHHHHH-TTEEEEEEEE--SSS-HHHHHHHHHHHHHHTT-TTS-EEE--SS-TT-SPPP--HHHH-TTSSSS--PPPPS----SS-HHHHHHHHHHHSTTTEEEEE-S-SHHHHHHHHH-TTHHHH-SEEEEE---SSS--SSSSS--HHHHH-HHHHHHHHTS-S-EEEE-HHHHTT-EEEHHHHHHHHHS--TTHHHHHHHHHHHHHHHHHHT--SEEE-SHHHHHHHHH-GGGEEEEEEEEEE--SSTTTT-EEEE-S-S--SS--TTTTSPPEEEEEEE-HHHHHHHHHHHHT--/---EEEEEEE---HHHHHHHHHHHH-TTEEEEEEEE--SSS-HHHHHHHHHHHHHHTT-TTS-EEE--SS-TT-SPPP--HHHH-TTSSSS--PPPPSS---SS-HHHHHHHHHHHSTTTEEEEE-S-SHHHHHHHHH-TTHHHHSSEEEEE---SSS--SSSSS--HHHHH-HHHHHHHHTS-S-EEEE-HHHHTT-EEEHHHHHHHHTS--TTHHHHHHHHHHHHHHHHHHT-SSEEE-HHHHHHHHHH-GGGEEEEEEEEEE--SSTTTT-EEEE-S-S--SS--TTTTSPPEEEEEEE-HHHHHHHHHHHHT--/-PEEEEEEE---HHHHHHHHHHHH-TTEEEEEEEE--SSS-HHHHHHHHHHHHHHTT-TTS-EEE--SS-TT-SPPP--HHHH-TTSSSS--PPPPSS---SS-HHHHHHHHHHHSTTTEEEEE-S-SHHHHHHHHH-TTHHHHSSEEEEE---SSS--SSSSS--HHHHH-HHHHHHHHTS-S-EEEE-HHHHTT-EEEHHHHHHHHHS--TTHHHHHHHHHHHHHHHHHHT--SEEE-SHHHHHHHHH-GGGEEEEEEEEEE--SSTTTT-EEEE-S-S--SS--TTTTSPPEEEEEEE-HHHHHHHHHHHHH--/-EEEEEEE---HHHHHHHHHHHH-TTEEEEEEEE--SSS-HHHHHHHHHHHHHHTT-TTS-EEE--SS-TT-SPPPP-HHHH-TTSSSS--PPPPSS---SS-HHHHHHHHHHHSTTTEEEEE-S-SHHHHHHHHH-TTHHHHSSEEEEE---SSS--SSBTTB-HHHHH-HHHHHHHHTS-S-EEEE-HHHHTT-EEEHHHHHHHHTS--TTHHHHHHHHHHHHHHHHHHT--SEEE-SHHHHHHHHH-GGGEEEEEEEEEE--SSTTTT-EEEE-S-S--SS--TTSSSPPEEEEEEE-HHHHHHHHHHHHH--/-PEEEEEEE---HHHHHHHHHHHH-TTEEEEEEEE--SSS-HHHHHHHHHHHHHHTT-TTS-EEE--SS-TT-S-----HHHH-TTSSSS--PPPPSS---SS-HHHHHHHHHHHSTTTEEEEE-S-SHHHHHHHHH-TTHHHHSSEEEEE---SSS--SSSSS--HHHHH-HHHHHHHHTS-S-EEEE-HHHHTT-EEEHHHHHHHHHS--TTHHHHHHHHHHHHHHHHHHT--SEEE--HHHHHHHHH-GGGEEEEEEEEEE--SSTTTT-EEEE-S-S--SS--TTSSSPPEEEEEEE-HHHHHHHHHHHHH--

Nearest PDB structures (foldseek):
  6zk1-assembly2_C  TM=1.002E+00  e=2.889E-68  Zea mays
  6zk5-assembly1_B  TM=9.963E-01  e=3.286E-57  Zea mays
  4kpn-assembly1_B  TM=9.879E-01  e=1.183E-44  Physcomitrium patens
  6ba1-assembly1_A  TM=9.338E-01  e=3.147E-32  Gardnerella vaginalis 315-A
  3t8j-assembly1_A  TM=9.374E-01  e=1.060E-28  Saccharolobus solfataricus P2

Organism: Zea mays (NCBI:txid4577)

Solvent-accessible surface area: 71478 Å² total; per-residue (Å²): 161,107,176,130,59,40,4,0,0,0,0,2,0,0,0,7,0,0,0,0,0,3,2,1,40,74,4,91,30,6,58,14,18,0,0,0,0,0,2,18,17,8,52,2,138,13,0,7,87,5,0,14,32,4,0,57,98,10,55,36,75,134,19,37,1,0,22,7,26,89,80,12,64,120,31,42,183,25,237,39,21,63,78,21,8,1,81,26,0,7,9,55,44,138,49,110,72,25,100,18,175,102,44,185,59,45,0,5,41,3,0,23,82,52,0,50,102,51,82,16,78,0,14,0,0,0,1,0,1,0,0,1,0,0,66,0,19,140,136,19,126,49,0,13,51,45,0,51,54,0,4,0,5,0,0,3,7,56,26,50,5,44,60,12,2,1,1,5,42,13,0,64,21,0,0,54,0,0,21,38,0,2,38,28,13,5,11,1,11,0,0,0,7,29,1,0,54,88,0,26,3,60,54,138,23,7,76,79,5,122,96,31,173,10,106,16,6,79,21,2,47,71,0,1,99,60,5,55,68,35,5,25,151,5,37,61,54,112,0,0,30,0,20,4,0,0,0,0,0,5,35,33,46,47,120,38,14,75,63,90,91,5,17,0,28,2,2,47,68,40,41,0,23,1,11,3,6,2,21,56,58,141,36,156,52,81,76,159,24,42,4,38,87,90,88,42,2,10,0,0,72,69,20,49,38,102,108,0,36,69,26,0,40,149,20,8,50,28,115,169,206,126,79,50,5,0,0,0,0,2,0,0,0,6,0,0,1,0,0,3,4,1,45,99,9,102,34,10,48,18,19,0,0,0,0,0,1,14,17,7,73,2,142,14,0,8,59,2,0,16,30,4,0,60,99,22,61,17,75,136,17,36,1,0,21,8,28,87,76,12,64,122,35,40,197,23,110,40,6,70,46,20,9,1,76,19,0,4,8,56,39,138,56,110,77,26,93,20,174,105,43,174,59,44,0,3,53,2,0,25,84,55,0,46,102,68,77,33,80,0,17,0,0,0,2,0,0,0,0,0,0,0,45,0,20,141,128,21,128,42,0,17,96,55,7,93,76,0,8,0,4,0,0,2,7,53,25,51,4,44,21,12,1,1,1,5,34,12,0,56,20,0,0,52,0,0,22,36,0,2,37,28,31,5,72,1,13,0,0,0,6,29,1,0,54,89,0,27,2,58,53,139,22,7,78,80,4,121,96,32,172,10,116,16,5,80,20,3,45,72,0,2,100,61,5,55,68,35,5,25,152,4,35,66,53,112,0,0,31,0,20,3,0,0,0,0,0,7,48,40,49,61,124,37,14,76,68,91,118,4,16,0,30,2,3,41,116,38,39,0,23,1,12,2,4,2,20,50,58,137,35,158,52,82,82,157,23,42,4,40,89,90,138,57,2,14,0,0,70,69,19,57,37,102,112,0,38,70,23,0,41,150,37,9,49,34,114,124,69,93,81,37,4,0,0,0,0,2,0,0,0,7,0,0,0,0,1,2,2,1,42,89,5,100,33,13,23,17,18,0,0,0,0,0,1,14,17,11,74,1,134,14,0,7,83,3,0,14,32,3,0,56,98,14,44,15,73,122,18,34,1,0,20,7,27,80,72,16,64,123,33,41,197,22,110,48,7,68,48,21,8,1,76,27,0,7,8,55,38,136,53,111,66,30,102,21,176,104,52,188,61,44,0,2,54,5,0,26,70,53,0,43,103,65,73,32,46,0,16,1,0,0,2,0,1,1,0,0,0,0,46,0,22,139,129,20,129,41,0,16,97,54,7,96,76,0,4,0,5,0,0,3,7,55,27,50,4,43,24,12,1,1,0,5,33,13,0,55,22,0,0,51,0,0,21,38,0,2,39,27,31,4,72,1,13,0,0,0,6,31,1,0,54,90,0,35,2,52,36,54,23,8,17,43,3,36,5,24,126,9,97,15,6,74,22,2,39,71,0,2,96,59,6,58,81,26,5,29,143,4,36,65,55,117,0,0,27,0,20,4,0,0,0,0,0,6,43,37,49,64,124,40,14,74,65,92,114,5,15,1,29,2,3,41,122,38,41,0,24,0,12,2,5,2,22,52,58,137,36,155,51,74,80,158,25,43,4,40,88,88,135,57,1,16,0,0,72,70,20,50,37,102,108,0,36,72,25,0,48,154,18,8,45,27,114,241,109,78,38,3,0,0,0,0,2,0,0,0,7,0,0,0,0,0,3,3,1,41,88,5,101,58,7,52,18,19,0,0,0,0,0,2,17,17,7,54,1,130,13,0,7,86,5,0,14,31,5,1,58,94,26,58,35,74,134,19,35,0,0,22,8,25,88,81,12,65,122,32,42,181,30,235,38,20,66,81,23,9,1,81,27,0,6,9,57,43,136,49,110,72,28,103,20,178,102,43,184,59,44,0,5,42,3,0,23,86,54,0,49,104,55,79,43,92,0,15,0,0,0,2,0,1,1,0,1,0,0,61,0,20,137,138,20,126,46,0,15,98,43,6,104,76,0,3,0,5,0,0,2,7,54,27,50,5,46,60,13,2,1,0,5,40,13,0,63,21,0,0,53,0,0,20,35,0,2,39,28,32,4,72,1,13,0,0,0,6,30,0,0,54,89,0,26,3,61,52,147,28,7,76,79,5,120,94,31,172,9,131,17,5,80,21,3,46,72,0,2,99,59,5,56,82,25,5,27,141,4,37,63,54,113,0,0,30,0,20,4,0,0,0,0,0,6,41,39,46,62,123,39,14,76,65,91,119,5,17,0,29,2,2,46,62,41,40,1,23,1,12,3,4,2,22,54,59,140,36,154,51,76,78,161,24,41,4,42,88,88,137,55,2,16,0,0,73,71,19,50,37,101,108,0,36,69,28,0,41,153,27,9,49,32,112,194,86,38,4,0,0,0,0,2,0,0,0,8,0,0,0,0,0,4,4,1,38,99,8,122,59,13,44,20,18,0,0,0,0,0,2,17,18,12,59,1,150,17,0,6,73,3,0,14,35,4,0,58,94,27,58,33,74,134,19,35,1,0,22,8,29,83,76,13,53,122,31,42,175,19,207,34,20,68,78,21,9,1,81,26,0,8,8,54,39,138,56,110,74,22,99,19,172,103,43,184,65,46,0,2,52,4,0,25,82,52,0,48,102,55,77,42,93,0,16,0,0,0,2,0,1,1,0,0,0,0,42,0,25,130,130,20,127,40,0,18,97,55,7,104,76,0,8,0,5,0,0,2,6,48,25,36,4,43,56,17,2,1,0,5,43,12,0,63,22,0,0,53,0,0,20,46,0,3,38,27,39,5,71,2,14,0,0,0,5,27,1,0,55,89,0,26,2,58,48,130,26,6,63,85,1,121,97,31,172,10,124,18,4,78,22,3,43,71,0,2,102,59,5,55,68,34,5,25,148,5,33,64,51,112,0,1,29,0,20,4,0,0,0,0,0,8,44,42,48,63,121,39,14,75,68,82,89,0,13,1,35,3,2,48,86,31,49,0,25,1,11,2,4,3,16,37,36,82,33,88,48,84,65,162,25,44,4,38,84,88,131,15,4,16,0,0,71,68,19,49,37,101,109,0,38,69,18,0,42,137,30,9,38,34,114,231,142,49,38,2,0,0,0,0,1,0,0,0,7,0,0,0,0,0,3,5,1,37,85,9,121,56,12,43,19,19,0,0,0,0,0,2,17,18,10,59,1,149,19,0,7,76,4,0,14,32,4,0,58,99,11,57,33,74,135,18,35,1,0,22,8,21,90,86,12,48,122,28,45,180,20,228,32,20,68,78,22,8,1,80,26,0,8,8,52,38,138,55,109,73,28,102,22,176,103,42,185,65,44,0,2,56,3,0,26,83,53,0,46,102,57,78,42,93,0,17,0,0,0,2,0,2,1,1,0,0,0,38,0,25,123,130,21,127,42,0,18,95,54,8,97,76,0,8,0,4,0,0,2,6,45,26,37,4,41,54,17,1,1,1,5,43,12,0,63,22,0,0,54,0,0,20,47,0,2,37,28,39,5,72,2,14,0,0,0,5,26,0,0,53,89,0,26,2,58,48,130,26,6,64,85,2,117,94,30,168,10,98,16,4,78,22,3,44,70,0,2,102,58,5,56,65,32,5,25,148,5,32,43,51,85,0,0,30,0,20,3,0,0,0,0,0,6,42,41,47,63,123,39,15,75,69,104,116,4,16,1,36,3,2,44,87,28,51,0,24,1,11,2,5,2,19,50,62,135,34,152,48,77,54,161,24,44,4,41,87,92,138,56,4,16,0,0,67,71,19,50,36,102,108,0,37,71,23,0,42,154,37,9,39,30,122